Protein 4TWB (pdb70)

Nearest PDB structures (foldseek):
  4twb-assembly3_E  TM=1.004E+00  e=1.117E-54  Saccharolobus solfataricus
  8dbe-assembly1_A  TM=9.264E-01  e=9.632E-23  Homo sapiens
  8dbo-assembly1_A  TM=9.271E-01  e=1.019E-22  Homo sapiens
  3efh-assembly1_A  TM=9.025E-01  e=4.355E-23  Homo sapiens
  7yk1-assembly1_D  TM=9.243E-01  e=9.845E-22  Homo sapiens

Foldseek 3Di:
DAEEEFPDDLCLSVVLCVVVVHHYFYWDWDADPVRAIDTDRPDQQQAHAYEYEQEQFPVNVRSLVSVLVNLLVNVVSHYNAYEYEHAHHPLLVQQDCPDPPDDSVLLVSQVSCVVSGHAEYEYEPRVDVVSNVSHDHHYFYFDLLVLVLVVCVVPFDFEEEEELEPSCQVSSCVNCVVNVHHYDYDYDDVVLVLAQGAYEYEDAEQECCVSVLVVLVSCVVSHHPAYAYEHAYYNYYDCRVVSCVVSGHDAYYYERSDDDDPVDHHYHDCSVRSSVRD/DAEEEFPDDLCLSVVLCVVVVHHYFYWDWDADPVRAIDTDRPDQQQAHAYEYEQEQFPVNVRSLVSVLVVLLVNVVRHYNAYEYEHAHHPLLVQQDPPDPPDDSVLLVSQVSCVVSGHAEYEYEPRVDVVSNVSHDHHYFYFDLLVLVLVVCVVPFDFEEEEELEPSCQVSSCVNCVVNVHHYDYDYDDVVLVLAQGAYEYEDAEQECCVSVLVVLVSCVVSHHPAYAYEHAYYNYYDCRVVSCVVSGHDAYEYESSDDDDPVDHHYHDCSVRRSVRD/DAEEEFPDDLCLSVVLCVVVVHHYFYWDWDADPVRAIDTDRPDQQQEHAYEYEQEQFPVNVRSLVSVLVNLLVNVVSHYNAAEYEHAHHPLLVQQDCPDPPDDSVLLVSQVSCVVSGHAEYEYEPRVDVVSNVSHDHHYFYFDLLVLVLVVCVVPFDFEEEEELEPSCQVSSCVNCVVNVHHYDYDYDDVVLVLAQGAYEYEDAEQECCVSVLVVLVSCVVSHHPAYAYEHAYYNYYDCRVVSCVVSGHDAYEYESSDDDDPVDHHYHDCSVRRSVRD/DAEEEFPDALCLSVVLCVVVVHHYFYWDWDADPVRAIDTDRPDQQQAHAYEYEQAQFPVNVRSLVSVLVNLLVNVVSHYNAYEYEHAHHPLLVQQDCPDPPDDSVLLVSQVSCVVSGHQEYEYEPRLDVVSNVSHDHHYFYFYLLVLVLVVCVVPFDFEEEEELEPSCQVSSCSNCVVNVHHYDYDYDDVVLVLAQGAYEYEDAEQECCVSVLVVLVSNVVSHHPAYAYEHAYYNYYDCRVVSCVVSGHDAYYYERSDDDDPVDHHYHDCSVRSSVRD/DAEEEFPDDLCLSVVLCVVVVHHYFYWDWDADPVRAIDTDRPDQQQAHAYEYEQAQFPVNVNSLVSVLVNLLVNVVRHYNAYEYEHAHHPLLVQQDCPDPPDDSVLLVSQVSCVVSGHAEYEYEPRVDVVSNVSHDHHYFYFDLLVLVLVVCVVPFDFEEEEELEPSCQVSSCVNCVVNVHHYDYDYDDVVLVLAQGAYEYEDAEQECCVSVLVVLVSCVVSHHPAYAYEHAYYNYYDCRVVSCVVSGHDAYEYERSDDDDPVDHHYHDCSVRSSVRD/DAEEEFPDALCLSVVLCVVVVHHYFYWDWDADPVRAIDTDRPDQQQAAAYEYEQEQFPVNVNSLVSVLVVLLVNVVRHYNAYEYEHAHHPLLVQQDCPDPPDDSVLLVSQVSNVVSGHAEYEYEPRVDVVSNVSHDHHYFYFYLLVLVLVVCVVPFDFEEEEELEPSCQVSSVVNCVVNVHHYDYDYDDVVLVLAQGAYEYEDAEAECCVSVLVVLVSCVVSHHPAYAYEHAYYNYYDCRVVVCVVSGHDAYYYERSDDDDPVDHHYHDCSVRSSVRD

InterPro domains:
  IPR000836 Phosphoribosyltransferase domain [PF00156] (147-247)
  IPR000836 Phosphoribosyltransferase domain [cd06223] (147-260)
  IPR005946 Ribose-phosphate pyrophosphokinase [PTHR10210] (2-288)
  IPR005946 Ribose-phosphate pyrophosphokinase [TIGR01251] (1-288)
  IPR029057 Phosphoribosyltransferase-like [G3DSA:3.40.50.2020] (1-147)
  IPR029057 Phosphoribosyltransferase-like [G3DSA:3.40.50.2020] (148-282)
  IPR029057 Phosphoribosyltransferase-like [SSF53271] (66-280)
  IPR029099 Ribose-phosphate pyrophosphokinase, N-terminal domain [PF13793] (1-117)
  IPR037514 Ribose-phosphate pyrophosphokinase, archaea [MF_00583_A] (2-286)

Radius of gyration: 40.41 Å; Cα contacts (8 Å, |Δi|>4): 3859; chains: 6; bounding box: 93×100×113 Å

CATH classification: 3.40.50.2020 (+1 more: 3.40.50.2020)

B-factor: mean 56.3, std 24.93, range [14.75, 177.49]

Structure (mmCIF, N/CA/C/O backbone):
data_4TWB
#
_entry.id   4TWB
#
_cell.length_a   80.217
_cell.length_b   92.846
_cell.length_c   138.338
_cell.angle_alpha   90.00
_cell.angle_beta   90.91
_cell.angle_gamma   90.00
#
_symmetry.space_group_name_H-M   'P 1 21 1'
#
loop_
_entity.id
_entity.type
_entity.pdbx_description
1 polymer 'Ribose-phosphate pyrophosphokinase'
2 non-polymer 'ADENOSINE MONOPHOSPHATE'
3 non-polymer 'SULFATE ION'
4 water water
#
loop_
_atom_site.group_PDB
_atom_site.id
_atom_site.type_symbol
_atom_site.label_atom_id
_atom_site.label_alt_id
_atom_site.label_comp_id
_atom_site.label_asym_id
_atom_site.label_entity_id
_atom_site.label_seq_id
_atom_site.pdbx_PDB_ins_code
_atom_site.Cartn_x
_atom_site.Cartn_y
_atom_site.Cartn_z
_atom_site.occupancy
_atom_site.B_iso_or_equiv
_atom_site.auth_seq_id
_atom_site.auth_comp_id
_atom_site.auth_asym_id
_atom_site.auth_atom_id
_atom_site.pdbx_PDB_model_num
ATOM 1 N N . MET A 1 1 ? 11.415 0.624 56.550 1.00 55.60 1 MET A N 1
ATOM 2 C CA . MET A 1 1 ? 12.148 1.606 55.754 1.00 61.19 1 MET A CA 1
ATOM 3 C C . MET A 1 1 ? 12.119 2.986 56.383 1.00 62.85 1 MET A C 1
ATOM 4 O O . MET A 1 1 ? 11.065 3.441 56.830 1.00 61.29 1 MET A O 1
ATOM 9 N N . ILE A 1 2 ? 13.275 3.651 56.407 1.00 61.69 2 ILE A N 1
ATOM 10 C CA . ILE A 1 2 ? 13.329 5.058 56.805 1.00 58.89 2 ILE A CA 1
ATOM 11 C C . ILE A 1 2 ? 14.297 5.861 55.945 1.00 52.65 2 ILE A C 1
ATOM 12 O O . ILE A 1 2 ? 15.193 5.311 55.299 1.00 52.02 2 ILE A O 1
ATOM 17 N N . ILE A 1 3 ? 14.095 7.171 55.946 1.00 47.07 3 ILE A N 1
ATOM 18 C CA . ILE A 1 3 ? 14.915 8.076 55.170 1.00 49.45 3 ILE A CA 1
ATOM 19 C C . ILE A 1 3 ? 15.811 8.826 56.128 1.00 56.00 3 ILE A C 1
ATOM 20 O O . ILE A 1 3 ? 15.331 9.432 57.090 1.00 53.59 3 ILE A O 1
ATOM 25 N N . ILE A 1 4 ? 17.113 8.787 55.873 1.00 56.36 4 ILE A N 1
ATOM 26 C CA . ILE A 1 4 ? 18.035 9.597 56.646 1.00 50.02 4 ILE A CA 1
ATOM 27 C C . ILE A 1 4 ? 18.554 10.706 55.776 1.00 34.72 4 ILE A C 1
ATOM 28 O O . ILE A 1 4 ? 19.162 10.445 54.749 1.00 41.02 4 ILE A O 1
ATOM 33 N N . GLY A 1 5 ? 18.314 11.942 56.198 1.00 40.00 5 GLY A N 1
ATOM 34 C CA . GLY A 1 5 ? 18.829 13.101 55.497 1.00 38.07 5 GLY A CA 1
ATOM 35 C C . GLY A 1 5 ? 20.219 13.502 55.950 1.00 47.09 5 GLY A C 1
ATOM 36 O O . GLY A 1 5 ? 20.434 13.848 57.115 1.00 54.77 5 GLY A O 1
ATOM 37 N N . GLY A 1 6 ? 21.171 13.466 55.027 1.00 37.49 6 GLY A N 1
ATOM 38 C CA . GLY A 1 6 ? 22.533 13.855 55.339 1.00 40.09 6 GLY A CA 1
ATOM 39 C C . GLY A 1 6 ? 22.690 15.342 55.574 1.00 45.39 6 GLY A C 1
ATOM 40 O O . GLY A 1 6 ? 21.716 16.060 55.804 1.00 38.82 6 GLY A O 1
ATOM 41 N N . SER A 1 7 ? 23.935 15.798 55.516 1.00 41.10 7 SER A N 1
ATOM 42 C CA . SER A 1 7 ? 24.266 17.203 55.704 1.00 34.63 7 SER A CA 1
ATOM 43 C C . SER A 1 7 ? 23.960 18.050 54.480 1.00 37.80 7 SER A C 1
ATOM 44 O O . SER A 1 7 ? 23.980 19.285 54.549 1.00 47.40 7 SER A O 1
ATOM 47 N N . ALA A 1 8 ? 23.709 17.379 53.356 1.00 38.84 8 ALA A N 1
ATOM 48 C CA . ALA A 1 8 ? 23.452 18.052 52.081 1.00 39.75 8 ALA A CA 1
ATOM 49 C C . ALA A 1 8 ? 22.325 17.377 51.296 1.00 42.90 8 ALA A C 1
ATOM 50 O O . ALA A 1 8 ? 22.542 16.549 50.414 1.00 42.20 8 ALA A O 1
ATOM 52 N N . THR A 1 9 ? 21.106 17.731 51.660 1.00 41.35 9 THR A N 1
ATOM 53 C CA . THR A 1 9 ? 19.922 17.328 50.941 1.00 39.20 9 THR A CA 1
ATOM 54 C C . THR A 1 9 ? 19.405 18.677 50.505 1.00 58.87 9 THR A C 1
ATOM 55 O O . THR A 1 9 ? 19.648 19.676 51.194 1.00 82.16 9 THR A O 1
ATOM 59 N N . ASN A 1 10 ? 18.721 18.761 49.372 1.00 39.99 10 ASN A N 1
ATOM 60 C CA . ASN A 1 10 ? 18.228 20.084 48.990 1.00 44.29 10 ASN A CA 1
ATOM 61 C C . ASN A 1 10 ? 16.718 20.132 49.091 1.00 53.03 10 ASN A C 1
ATOM 62 O O . ASN A 1 10 ? 16.026 20.642 48.217 1.00 58.49 10 ASN A O 1
ATOM 67 N N . GLY A 1 11 ? 16.222 19.582 50.191 1.00 57.65 11 GLY A N 1
ATOM 68 C CA . GLY A 1 11 ? 14.801 19.419 50.398 1.00 41.91 11 GLY A CA 1
ATOM 69 C C . GLY A 1 11 ? 14.389 18.040 49.937 1.00 43.32 11 GLY A C 1
ATOM 70 O O . GLY A 1 11 ? 13.274 17.595 50.199 1.00 54.12 11 GLY A O 1
ATOM 71 N N . ILE A 1 12 ? 15.297 17.358 49.251 1.00 34.93 12 ILE A N 1
ATOM 72 C CA . ILE A 1 12 ? 14.959 16.082 48.637 1.00 41.07 12 ILE A CA 1
ATOM 73 C C . ILE A 1 12 ? 14.572 15.016 49.659 1.00 47.78 12 ILE A C 1
ATOM 74 O O . ILE A 1 12 ? 13.666 14.215 49.410 1.00 48.77 12 ILE A O 1
ATOM 79 N N . ASP A 1 13 ? 15.254 15.007 50.803 1.00 41.42 13 ASP A N 1
ATOM 80 C CA . ASP A 1 13 ? 14.928 14.064 51.871 1.00 46.68 13 ASP A CA 1
ATOM 81 C C . ASP A 1 13 ? 13.502 14.296 52.396 1.00 48.87 13 ASP A C 1
ATOM 82 O O . ASP A 1 13 ? 12.745 13.351 52.605 1.00 42.94 13 ASP A O 1
ATOM 87 N N . GLU A 1 14 ? 13.137 15.560 52.586 1.00 41.92 14 GLU A N 1
ATOM 88 C CA . GLU A 1 14 ? 11.821 15.904 53.100 1.00 45.11 14 GLU A CA 1
ATOM 89 C C . GLU A 1 14 ? 10.699 15.600 52.126 1.00 55.86 14 GLU A C 1
ATOM 90 O O . GLU A 1 14 ? 9.672 15.041 52.507 1.00 54.02 14 GLU A O 1
ATOM 96 N N . SER A 1 15 ? 10.881 15.972 50.867 1.00 46.46 15 SER A N 1
ATOM 97 C CA . SER A 1 15 ? 9.821 15.715 49.904 1.00 57.86 15 SER A CA 1
ATOM 98 C C . SER A 1 15 ? 9.739 14.223 49.535 1.00 48.57 15 SER A C 1
ATOM 99 O O . SER A 1 15 ? 8.659 13.717 49.243 1.00 52.60 15 SER A O 1
ATOM 102 N N . LEU A 1 16 ? 10.859 13.510 49.590 1.00 38.80 16 LEU A N 1
ATOM 103 C CA . LEU A 1 16 ? 10.805 12.060 49.419 1.00 45.53 16 LEU A CA 1
ATOM 104 C C . LEU A 1 16 ? 10.045 11.387 50.568 1.00 53.09 16 LEU A C 1
ATOM 105 O O . LEU A 1 16 ? 9.459 10.313 50.402 1.00 50.30 16 LEU A O 1
ATOM 110 N N . SER A 1 17 ? 10.074 12.020 51.736 1.00 44.10 17 SER A N 1
ATOM 111 C CA . SER A 1 17 ? 9.353 11.508 52.895 1.00 52.14 17 SER A CA 1
ATOM 112 C C . SER A 1 17 ? 7.841 11.592 52.685 1.00 54.01 17 SER A C 1
ATOM 113 O O . SER A 1 17 ? 7.118 10.641 52.965 1.00 56.85 17 SER A O 1
ATOM 116 N N . LYS A 1 18 ? 7.366 12.739 52.205 1.00 44.99 18 LYS A N 1
ATOM 117 C CA . LYS A 1 18 ? 5.958 12.901 51.859 1.00 51.32 18 LYS A CA 1
ATOM 118 C C . LYS A 1 18 ? 5.558 11.914 50.767 1.00 50.45 18 LYS A C 1
ATOM 119 O O . LYS A 1 18 ? 4.678 11.080 50.962 1.00 54.44 18 LYS A O 1
ATOM 125 N N . ILE A 1 19 ? 6.231 12.005 49.627 1.00 40.87 19 ILE A N 1
ATOM 126 C CA . ILE A 1 19 ? 5.935 11.175 48.462 1.00 40.45 19 ILE A CA 1
ATOM 127 C C . ILE A 1 19 ? 5.857 9.682 48.751 1.00 46.20 19 ILE A C 1
ATOM 128 O O . ILE A 1 19 ? 4.982 8.989 48.223 1.00 61.25 19 ILE A O 1
ATOM 133 N N . LEU A 1 20 ? 6.767 9.175 49.573 1.00 46.09 20 LEU A N 1
ATOM 134 C CA . LEU A 1 20 ? 6.813 7.741 49.823 1.00 47.03 20 LEU A CA 1
ATOM 135 C C . LEU A 1 20 ? 6.099 7.374 51.112 1.00 52.18 20 LEU A C 1
ATOM 136 O O . LEU A 1 20 ? 5.879 6.192 51.391 1.00 49.98 20 LEU A O 1
ATOM 141 N N . SER A 1 21 ? 5.740 8.397 51.887 1.00 55.93 21 SER A N 1
ATOM 142 C CA . SER A 1 21 ? 5.218 8.213 53.244 1.00 62.56 21 SER A CA 1
ATOM 143 C C . SER A 1 21 ? 6.091 7.256 54.059 1.00 59.56 21 SER A C 1
ATOM 144 O O . SER A 1 21 ? 5.672 6.170 54.469 1.00 66.10 21 SER A O 1
ATOM 147 N N . ILE A 1 22 ? 7.329 7.685 54.246 1.00 58.19 22 ILE A N 1
ATOM 148 C CA . ILE A 1 22 ? 8.316 6.983 55.043 1.00 50.30 22 ILE A CA 1
ATOM 149 C C . ILE A 1 22 ? 8.794 8.007 56.067 1.00 55.73 22 ILE A C 1
ATOM 150 O O . ILE A 1 22 ? 8.863 9.204 55.769 1.00 53.80 22 ILE A O 1
ATOM 155 N N . PRO A 1 23 ? 9.102 7.553 57.284 1.00 54.56 23 PRO A N 1
ATOM 156 C CA . PRO A 1 23 ? 9.532 8.487 58.332 1.00 54.77 23 PRO A CA 1
ATOM 157 C C . PRO A 1 23 ? 10.905 9.098 58.031 1.00 53.10 23 PRO A C 1
ATOM 158 O O . PRO A 1 23 ? 11.783 8.410 57.498 1.00 45.86 23 PRO A O 1
ATOM 162 N N . LEU A 1 24 ? 11.083 10.370 58.373 1.00 47.04 24 LEU A N 1
ATOM 163 C CA . LEU A 1 24 ? 12.325 11.069 58.082 1.00 49.89 24 LEU A CA 1
ATOM 164 C C . LEU A 1 24 ? 13.174 11.337 59.329 1.00 67.13 24 LEU A C 1
ATOM 165 O O . LEU A 1 24 ? 12.726 11.988 60.282 1.00 57.58 24 LEU A O 1
ATOM 170 N N . VAL A 1 25 ? 14.412 10.849 59.297 1.00 61.16 25 VAL A N 1
ATOM 171 C CA . VAL A 1 25 ? 15.375 11.073 60.371 1.00 51.92 25 VAL A CA 1
ATOM 172 C C . VAL A 1 25 ? 16.541 11.921 59.869 1.00 52.87 25 VAL A C 1
ATOM 173 O O . VAL A 1 25 ? 17.258 11.518 58.952 1.00 54.67 25 VAL A O 1
ATOM 177 N N . LYS A 1 26 ? 16.731 13.095 60.465 1.00 47.94 26 LYS A N 1
ATOM 178 C CA . LYS A 1 26 ? 17.816 13.992 60.050 1.00 48.83 26 LYS A CA 1
ATOM 179 C C . LYS A 1 26 ? 19.133 13.781 60.813 1.00 55.97 26 LYS A C 1
ATOM 180 O O . LYS A 1 26 ? 19.154 13.745 62.049 1.00 55.21 26 LYS A O 1
ATOM 186 N N . VAL A 1 27 ? 20.228 13.649 60.064 1.00 61.48 27 VAL A N 1
ATOM 187 C CA . VAL A 1 27 ? 21.572 13.537 60.643 1.00 45.73 27 VAL A CA 1
ATOM 188 C C . VAL A 1 27 ? 22.016 14.840 61.323 1.00 48.67 27 VAL A C 1
ATOM 189 O O . VAL A 1 27 ? 21.923 15.927 60.753 1.00 45.63 27 VAL A O 1
ATOM 193 N N . GLU A 1 28 ? 22.488 14.723 62.555 1.00 51.08 28 GLU A N 1
ATOM 194 C CA . GLU A 1 28 ? 23.043 15.870 63.263 1.00 56.25 28 GLU A CA 1
ATOM 195 C C . GLU A 1 28 ? 24.445 16.126 62.716 1.00 54.18 28 GLU A C 1
ATOM 196 O O . GLU A 1 28 ? 25.275 15.209 62.625 1.00 36.32 28 GLU A O 1
ATOM 202 N N . ASN A 1 29 ? 24.713 17.364 62.326 1.00 43.30 29 ASN A N 1
ATOM 203 C CA . ASN A 1 29 ? 26.006 17.651 61.736 1.00 35.62 29 ASN A CA 1
ATOM 204 C C . ASN A 1 29 ? 26.457 19.085 61.983 1.00 47.63 29 ASN A C 1
ATOM 205 O O . ASN A 1 29 ? 25.684 20.027 61.802 1.00 53.26 29 ASN A O 1
ATOM 210 N N . LYS A 1 30 ? 27.704 19.241 62.428 1.00 49.79 30 LYS A N 1
ATOM 211 C CA . LYS A 1 30 ? 28.288 20.564 62.646 1.00 50.68 30 LYS A CA 1
ATOM 212 C C . LYS A 1 30 ? 29.747 20.573 62.220 1.00 46.99 30 LYS A C 1
ATOM 213 O O . LYS A 1 30 ? 30.324 19.525 61.929 1.00 46.46 30 LYS A O 1
ATOM 219 N N . ILE A 1 31 ? 30.331 21.764 62.176 1.00 36.40 31 ILE A N 1
ATOM 220 C CA . ILE A 1 31 ? 31.736 21.920 61.838 1.00 37.56 31 ILE A CA 1
ATOM 221 C C . ILE A 1 31 ? 32.545 22.322 63.063 1.00 48.73 31 ILE A C 1
ATOM 222 O O . ILE A 1 31 ? 32.316 23.389 63.643 1.00 52.78 31 ILE A O 1
ATOM 227 N N . PHE A 1 32 ? 33.492 21.475 63.459 1.00 43.36 32 PHE A N 1
ATOM 228 C CA . PHE A 1 32 ? 34.435 21.837 64.520 1.00 39.52 32 PHE A CA 1
ATOM 229 C C . PHE A 1 32 ? 35.236 23.078 64.139 1.00 44.74 32 PHE A C 1
ATOM 230 O O . PHE A 1 32 ? 35.363 23.408 62.966 1.00 49.47 32 PHE A O 1
ATOM 238 N N . PRO A 1 33 ? 35.796 23.769 65.133 1.00 53.38 33 PRO A N 1
ATOM 239 C CA . PRO A 1 33 ? 36.659 24.925 64.841 1.00 43.63 33 PRO A CA 1
ATOM 240 C C . PRO A 1 33 ? 37.848 24.534 63.950 1.00 43.11 33 PRO A C 1
ATOM 241 O O . PRO A 1 33 ? 38.273 25.333 63.118 1.00 37.55 33 PRO A O 1
ATOM 245 N N . ASP A 1 34 ? 38.376 23.326 64.160 1.00 49.17 34 ASP A N 1
ATOM 246 C CA . ASP A 1 34 ? 39.311 22.664 63.244 1.00 42.03 34 ASP A CA 1
ATOM 247 C C . ASP A 1 34 ? 39.043 22.959 61.776 1.00 59.84 34 ASP A C 1
ATOM 248 O O . ASP A 1 34 ? 39.948 23.327 61.021 1.00 53.54 34 ASP A O 1
ATOM 253 N N . GLY A 1 35 ? 37.785 22.740 61.387 1.00 45.23 35 GLY A N 1
ATOM 254 C CA . GLY A 1 35 ? 37.364 22.645 60.000 1.00 45.59 35 GLY A CA 1
ATOM 255 C C . GLY A 1 35 ? 36.704 21.293 59.754 1.00 46.30 35 GLY A C 1
ATOM 256 O O . GLY A 1 35 ? 35.978 21.101 58.772 1.00 42.64 35 GLY A O 1
ATOM 257 N N . GLU A 1 36 ? 36.959 20.357 60.664 1.00 39.14 36 GLU A N 1
ATOM 258 C CA . GLU A 1 36 ? 36.495 18.983 60.522 1.00 40.52 36 GLU A CA 1
ATOM 259 C C . GLU A 1 36 ? 34.990 18.834 60.733 1.00 44.41 36 GLU A C 1
ATOM 260 O O . GLU A 1 36 ? 34.330 19.686 61.338 1.00 39.70 36 GLU A O 1
ATOM 266 N N . SER A 1 37 ? 34.454 17.730 60.230 1.00 44.62 37 SER A N 1
ATOM 267 C CA . SER A 1 37 ? 33.024 17.493 60.302 1.00 33.54 37 SER A CA 1
ATOM 268 C C . SER A 1 37 ? 32.637 16.640 61.490 1.00 36.18 37 SER A C 1
ATOM 269 O O . SER A 1 37 ? 33.315 15.662 61.809 1.00 36.41 37 SER A O 1
ATOM 272 N N . TYR A 1 38 ? 31.540 17.029 62.135 1.00 38.25 38 TYR A N 1
ATOM 273 C CA . TYR A 1 38 ? 30.913 16.231 63.181 1.00 41.68 38 TYR A CA 1
ATOM 274 C C . TYR A 1 38 ? 29.661 15.563 62.625 1.00 40.31 38 TYR A C 1
ATOM 275 O O . TYR A 1 38 ? 28.848 16.202 61.966 1.00 36.71 38 TYR A O 1
ATOM 284 N N . ILE A 1 39 ? 29.503 14.277 62.916 1.00 38.87 39 ILE A N 1
ATOM 285 C CA . ILE A 1 39 ? 28.428 13.482 62.340 1.00 35.74 39 ILE A CA 1
ATOM 286 C C . ILE A 1 39 ? 27.789 12.565 63.380 1.00 45.11 39 ILE A C 1
ATOM 287 O O . ILE A 1 39 ? 28.467 11.735 63.978 1.00 35.58 39 ILE A O 1
ATOM 292 N N . ARG A 1 40 ? 26.482 12.710 63.581 1.00 49.35 40 ARG A N 1
ATOM 293 C CA . ARG A 1 40 ? 25.738 11.834 64.486 1.00 44.97 40 ARG A CA 1
ATOM 294 C C . ARG A 1 40 ? 24.383 11.381 63.909 1.00 55.85 40 ARG A C 1
ATOM 295 O O . ARG A 1 40 ? 23.587 12.201 63.454 1.00 59.40 40 ARG A O 1
ATOM 303 N N . VAL A 1 41 ? 24.118 10.078 63.951 1.00 53.77 41 VAL A N 1
ATOM 304 C CA . VAL A 1 41 ? 22.865 9.516 63.444 1.00 53.34 41 VAL A CA 1
ATOM 305 C C . VAL A 1 41 ? 21.881 9.246 64.583 1.00 74.12 41 VAL A C 1
ATOM 306 O O . VAL A 1 41 ? 21.980 8.219 65.261 1.00 72.53 41 VAL A O 1
ATOM 310 N N . PRO A 1 42 ? 20.897 10.148 64.759 1.00 84.61 42 PRO A N 1
ATOM 311 C CA . PRO A 1 42 ? 20.211 10.404 66.038 1.00 95.54 42 PRO A CA 1
ATOM 312 C C . PRO A 1 42 ? 19.122 9.417 66.453 1.00 91.97 42 PRO A C 1
ATOM 313 O O . PRO A 1 42 ? 18.503 9.633 67.501 1.00 87.60 42 PRO A O 1
ATOM 317 N N . SER A 1 43 ? 18.884 8.369 65.671 1.00 77.90 43 SER A N 1
ATOM 318 C CA . SER A 1 43 ? 17.833 7.419 66.038 1.00 101.11 43 SER A CA 1
ATOM 319 C C . SER A 1 43 ? 18.352 6.007 66.233 1.00 84.66 43 SER A C 1
ATOM 320 O O . SER A 1 43 ? 19.559 5.749 66.160 1.00 73.88 43 SER A O 1
ATOM 323 N N . SER A 1 44 ? 17.414 5.106 66.509 1.00 70.41 44 SER A N 1
ATOM 324 C CA . SER A 1 44 ? 17.666 3.686 66.394 1.00 79.91 44 SER A CA 1
ATOM 325 C C . SER A 1 44 ? 17.370 3.311 64.947 1.00 77.06 44 SER A C 1
ATOM 326 O O . SER A 1 44 ? 16.591 3.979 64.259 1.00 59.79 44 SER A O 1
ATOM 329 N N . ILE A 1 45 ? 18.000 2.236 64.495 1.00 67.52 45 ILE A N 1
ATOM 330 C CA . ILE A 1 45 ? 17.940 1.825 63.108 1.00 53.02 45 ILE A CA 1
ATOM 331 C C . ILE A 1 45 ? 18.082 0.322 63.091 1.00 66.46 45 ILE A C 1
ATOM 332 O O . ILE A 1 45 ? 17.846 -0.321 62.076 1.00 67.75 45 ILE A O 1
ATOM 337 N N . ARG A 1 46 ? 18.466 -0.222 64.243 1.00 70.18 46 ARG A N 1
ATOM 338 C CA . ARG A 1 46 ? 18.835 -1.632 64.392 1.00 76.16 46 ARG A CA 1
ATOM 339 C C . ARG A 1 46 ? 18.612 -2.518 63.152 1.00 82.21 46 ARG A C 1
ATOM 340 O O . ARG A 1 46 ? 19.575 -3.049 62.600 1.00 88.01 46 ARG A O 1
ATOM 348 N N . ASP A 1 47 ? 17.372 -2.687 62.701 1.00 56.51 47 ASP A N 1
ATOM 349 C CA . ASP A 1 47 ? 17.159 -3.560 61.540 1.00 72.45 47 ASP A CA 1
ATOM 350 C C . ASP A 1 47 ? 16.419 -2.918 60.363 1.00 78.38 47 ASP A C 1
ATOM 351 O O . ASP A 1 47 ? 15.914 -3.612 59.474 1.00 66.24 47 ASP A O 1
ATOM 356 N N . GLU A 1 48 ? 16.396 -1.590 60.357 1.00 66.86 48 GLU A N 1
ATOM 357 C CA . GLU A 1 48 ? 15.730 -0.816 59.321 1.00 62.20 48 GLU A CA 1
ATOM 358 C C . GLU A 1 48 ? 16.438 -0.880 57.954 1.00 65.73 48 GLU A C 1
ATOM 359 O O . GLU A 1 48 ? 17.648 -1.122 57.869 1.00 59.04 48 GLU A O 1
ATOM 365 N N . GLU A 1 49 ? 15.666 -0.683 56.885 1.00 60.44 49 GLU A N 1
ATOM 366 C CA . GLU A 1 49 ? 16.229 -0.430 55.563 1.00 50.44 49 GLU A CA 1
ATOM 367 C C . GLU A 1 49 ? 16.338 1.077 55.404 1.00 59.71 49 GLU A C 1
ATOM 368 O O . GLU A 1 49 ? 15.368 1.811 55.612 1.00 53.33 49 GLU A O 1
ATOM 374 N N . VAL A 1 50 ? 17.519 1.555 55.047 1.00 52.10 50 VAL A N 1
ATOM 375 C CA . VAL A 1 50 ? 17.740 2.993 55.039 1.00 44.21 50 VAL A CA 1
ATOM 376 C C . VAL A 1 50 ? 17.827 3.598 53.637 1.00 42.85 50 VAL A C 1
ATOM 377 O O . VAL A 1 50 ? 18.355 2.999 52.695 1.00 44.19 50 VAL A O 1
ATOM 381 N N . LEU A 1 51 ? 17.271 4.793 53.512 1.00 42.16 51 LEU A N 1
ATOM 382 C CA . LEU A 1 51 ? 17.434 5.587 52.310 1.00 44.31 51 LEU A CA 1
ATOM 383 C C . LEU A 1 51 ? 18.185 6.834 52.719 1.00 45.17 51 LEU A C 1
ATOM 384 O O . LEU A 1 51 ? 17.598 7.750 53.299 1.00 42.03 51 LEU A O 1
ATOM 389 N N . LEU A 1 52 ? 19.484 6.852 52.429 1.00 37.69 52 LEU A N 1
ATOM 390 C CA . LEU A 1 52 ? 20.326 7.988 52.757 1.00 36.06 52 LEU A CA 1
ATOM 391 C C . LEU A 1 52 ? 20.263 8.999 51.615 1.00 34.29 52 LEU A C 1
ATOM 392 O O . LEU A 1 52 ? 20.511 8.654 50.461 1.00 40.55 52 LEU A O 1
ATOM 397 N N . VAL A 1 53 ? 19.920 10.240 51.930 1.00 28.14 53 VAL A N 1
ATOM 398 C CA . VAL A 1 53 ? 20.017 11.319 50.968 1.00 29.82 53 VAL A CA 1
ATOM 399 C C . VAL A 1 53 ? 21.210 12.227 51.273 1.00 35.56 53 VAL A C 1
ATOM 400 O O . VAL A 1 53 ? 21.206 12.946 52.269 1.00 34.98 53 VAL A O 1
ATOM 404 N N . GLN A 1 54 ? 22.228 12.165 50.415 1.00 27.64 54 GLN A N 1
ATOM 405 C CA . GLN A 1 54 ? 23.417 13.013 50.508 1.00 35.14 54 GLN A CA 1
ATOM 406 C C . GLN A 1 54 ? 23.835 13.424 49.115 1.00 33.57 54 GLN A C 1
ATOM 407 O O . GLN A 1 54 ? 24.300 12.593 48.346 1.00 31.74 54 GLN A O 1
ATOM 413 N N . THR A 1 55 ? 23.689 14.695 48.777 1.00 34.39 55 THR A N 1
ATOM 414 C CA . THR A 1 55 ? 24.218 15.151 47.506 1.00 39.85 55 THR A CA 1
ATOM 415 C C . THR A 1 55 ? 25.643 15.586 47.750 1.00 36.34 55 THR A C 1
ATOM 416 O O . THR A 1 55 ? 26.017 15.844 48.884 1.00 37.93 55 THR A O 1
ATOM 420 N N . THR A 1 56 ? 26.446 15.655 46.696 1.00 33.38 56 THR A N 1
ATOM 421 C CA . THR A 1 56 ? 27.846 16.004 46.863 1.00 30.86 56 THR A CA 1
ATOM 422 C C . THR A 1 56 ? 28.255 17.214 46.035 1.00 35.49 56 THR A C 1
ATOM 423 O O . THR A 1 56 ? 29.375 17.273 45.529 1.00 36.25 56 THR A O 1
ATOM 427 N N . ASP A 1 57 ? 27.349 18.185 45.916 1.00 34.09 57 ASP A N 1
ATOM 428 C CA . ASP A 1 57 ? 27.692 19.490 45.344 1.00 35.56 57 ASP A CA 1
ATOM 429 C C . ASP A 1 57 ? 28.703 20.248 46.223 1.00 43.76 57 ASP A C 1
ATOM 430 O O . ASP A 1 57 ? 29.119 19.746 47.266 1.00 41.71 57 ASP A O 1
ATOM 435 N N . TYR A 1 58 ? 29.089 21.455 45.812 1.00 42.56 58 TYR A N 1
ATOM 436 C CA . TYR A 1 58 ? 30.087 22.219 46.566 1.00 40.11 58 TYR A CA 1
ATOM 437 C C . TYR A 1 58 ? 29.677 22.459 48.023 1.00 40.18 58 TYR A C 1
ATOM 438 O O . TYR A 1 58 ? 28.570 22.924 48.288 1.00 38.70 58 TYR A O 1
ATOM 447 N N . PRO A 1 59 ? 30.579 22.158 48.974 1.00 41.47 59 PRO A N 1
ATOM 448 C CA . PRO A 1 59 ? 31.944 21.655 48.786 1.00 35.70 59 PRO A CA 1
ATOM 449 C C . PRO A 1 59 ? 31.982 20.141 48.593 1.00 42.44 59 PRO A C 1
ATOM 450 O O . PRO A 1 59 ? 31.573 19.390 49.490 1.00 35.47 59 PRO A O 1
ATOM 454 N N . GLN A 1 60 ? 32.492 19.698 47.447 1.00 34.87 60 GLN A N 1
ATOM 455 C CA . GLN A 1 60 ? 32.438 18.284 47.082 1.00 31.26 60 GLN A CA 1
ATOM 456 C C . GLN A 1 60 ? 33.216 17.397 48.057 1.00 39.43 60 GLN A C 1
ATOM 457 O O . GLN A 1 60 ? 32.753 16.324 48.445 1.00 30.39 60 GLN A O 1
ATOM 463 N N . ASP A 1 61 ? 34.400 17.842 48.455 1.00 35.29 61 ASP A N 1
ATOM 464 C CA . ASP A 1 61 ? 35.263 16.994 49.253 1.00 28.12 61 ASP A CA 1
ATOM 465 C C . ASP A 1 61 ? 34.696 16.762 50.646 1.00 32.75 61 ASP A C 1
ATOM 466 O O . ASP A 1 61 ? 34.621 15.614 51.123 1.00 33.40 61 ASP A O 1
ATOM 471 N N . LYS A 1 62 ? 34.273 17.840 51.293 1.00 29.77 62 LYS A N 1
ATOM 472 C CA . LYS A 1 62 ? 33.628 17.700 52.595 1.00 36.68 62 LYS A CA 1
ATOM 473 C C . LYS A 1 62 ? 32.355 16.852 52.501 1.00 35.73 62 LYS A C 1
ATOM 474 O O . LYS A 1 62 ? 32.142 15.951 53.314 1.00 34.25 62 LYS A O 1
ATOM 480 N N . HIS A 1 63 ? 31.516 17.126 51.510 1.00 32.74 63 HIS A N 1
ATOM 481 C CA . HIS A 1 63 ? 30.280 16.368 51.378 1.00 33.83 63 HIS A CA 1
ATOM 482 C C . HIS A 1 63 ? 30.561 14.887 51.132 1.00 35.46 63 HIS A C 1
ATOM 483 O O . HIS A 1 63 ? 29.835 14.026 51.617 1.00 33.76 63 HIS A O 1
ATOM 490 N N . LEU A 1 64 ? 31.626 14.591 50.399 1.00 26.87 64 LEU A N 1
ATOM 491 C CA . LEU A 1 64 ? 31.988 13.208 50.150 1.00 31.47 64 LEU A CA 1
ATOM 492 C C . LEU A 1 64 ? 32.460 12.534 51.438 1.00 40.56 64 LEU A C 1
ATOM 493 O O . LEU A 1 64 ? 32.101 11.388 51.724 1.00 34.10 64 LEU A O 1
ATOM 498 N N . ILE A 1 65 ? 33.277 13.242 52.209 1.00 34.63 65 ILE A N 1
ATOM 499 C CA . ILE A 1 65 ? 33.803 12.641 53.415 1.00 34.68 65 ILE A CA 1
ATOM 500 C C . ILE A 1 65 ? 32.675 12.478 54.416 1.00 32.99 65 ILE A C 1
ATOM 501 O O . ILE A 1 65 ? 32.586 11.455 55.095 1.00 39.25 65 ILE A O 1
ATOM 506 N N . GLU A 1 66 ? 31.778 13.458 54.462 1.00 29.29 66 GLU A N 1
ATOM 507 C CA . GLU A 1 66 ? 30.571 13.335 55.279 1.00 28.01 66 GLU A CA 1
ATOM 508 C C . GLU A 1 66 ? 29.736 12.144 54.841 1.00 27.84 66 GLU A C 1
ATOM 509 O O . GLU A 1 66 ? 29.219 11.403 55.662 1.00 35.48 66 GLU A O 1
ATOM 515 N N . LEU A 1 67 ? 29.626 11.941 53.538 1.00 34.80 67 LEU A N 1
ATOM 516 C CA . LEU A 1 67 ? 28.914 10.774 53.028 1.00 32.72 67 LEU A CA 1
ATOM 517 C C . LEU A 1 67 ? 29.560 9.496 53.535 1.00 32.66 67 LEU A C 1
ATOM 518 O O . LEU A 1 67 ? 28.869 8.633 54.068 1.00 35.08 67 LEU A O 1
ATOM 523 N N . PHE A 1 68 ? 30.878 9.380 53.374 1.00 33.97 68 PHE A N 1
ATOM 524 C CA . PHE A 1 68 ? 31.611 8.206 53.850 1.00 34.65 68 PHE A CA 1
ATOM 525 C C . PHE A 1 68 ? 31.361 7.951 55.331 1.00 39.25 68 PHE A C 1
ATOM 526 O O . PHE A 1 68 ? 31.106 6.814 55.732 1.00 31.40 68 PHE A O 1
ATOM 534 N N . LEU A 1 69 ? 31.445 9.008 56.139 1.00 37.47 69 LEU A N 1
ATOM 535 C CA . LEU A 1 69 ? 31.288 8.887 57.591 1.00 34.57 69 LEU A CA 1
ATOM 536 C C . LEU A 1 69 ? 29.882 8.448 57.984 1.00 45.96 69 LEU A C 1
ATOM 537 O O . LEU A 1 69 ? 29.719 7.534 58.803 1.00 46.45 69 LEU A O 1
ATOM 542 N N . ILE A 1 70 ? 28.880 9.123 57.420 1.00 37.50 70 ILE A N 1
ATOM 543 C CA . ILE A 1 70 ? 27.488 8.798 57.675 1.00 36.28 70 ILE A CA 1
ATOM 544 C C . ILE A 1 70 ? 27.190 7.356 57.250 1.00 40.99 70 ILE A C 1
ATOM 545 O O . ILE A 1 70 ? 26.512 6.609 57.958 1.00 35.65 70 ILE A O 1
ATOM 550 N N . ALA A 1 71 ? 27.712 6.961 56.097 1.00 35.08 71 ALA A N 1
ATOM 551 C CA . ALA A 1 71 ? 27.466 5.625 55.588 1.00 33.52 71 ALA A CA 1
ATOM 552 C C . ALA A 1 71 ? 27.950 4.540 56.548 1.00 42.13 71 ALA A C 1
ATOM 553 O O . ALA A 1 71 ? 27.179 3.664 56.929 1.00 43.35 71 ALA A O 1
ATOM 555 N N . GLU A 1 72 ? 29.220 4.591 56.940 1.00 48.32 72 GLU A N 1
ATOM 556 C CA . GLU A 1 72 ? 29.752 3.609 57.892 1.00 47.00 72 GLU A CA 1
ATOM 557 C C . GLU A 1 72 ? 29.002 3.610 59.223 1.00 44.73 72 GLU A C 1
ATOM 558 O O . GLU A 1 72 ? 28.676 2.553 59.749 1.00 42.83 72 GLU A O 1
ATOM 564 N N . THR A 1 73 ? 28.724 4.792 59.757 1.00 34.31 73 THR A N 1
ATOM 565 C CA . THR A 1 73 ? 27.921 4.902 60.968 1.00 37.79 73 THR A CA 1
ATOM 566 C C . THR A 1 73 ? 26.596 4.142 60.854 1.00 51.60 73 THR A C 1
ATOM 567 O O . THR A 1 73 ? 26.212 3.406 61.765 1.00 52.75 73 THR A O 1
ATOM 571 N N . ILE A 1 74 ? 25.901 4.329 59.733 1.00 52.73 74 ILE A N 1
ATOM 572 C CA . ILE A 1 74 ? 24.623 3.659 59.489 1.00 41.58 74 ILE A CA 1
ATOM 573 C C . ILE A 1 74 ? 24.779 2.147 59.453 1.00 43.47 74 ILE A C 1
ATOM 574 O O . ILE A 1 74 ? 23.986 1.437 60.054 1.00 52.04 74 ILE A O 1
ATOM 579 N N . ARG A 1 75 ? 25.794 1.652 58.751 1.00 44.23 75 ARG A N 1
ATOM 580 C CA . ARG A 1 75 ? 26.028 0.214 58.707 1.00 48.35 75 ARG A CA 1
ATOM 581 C C . ARG A 1 75 ? 26.399 -0.295 60.100 1.00 53.79 75 ARG A C 1
ATOM 582 O O . ARG A 1 75 ? 25.993 -1.387 60.504 1.00 53.59 75 ARG A O 1
ATOM 590 N N . ASP A 1 76 ? 27.161 0.517 60.832 1.00 52.35 76 ASP A N 1
ATOM 591 C CA . ASP A 1 76 ? 27.615 0.164 62.176 1.00 57.14 76 ASP A CA 1
ATOM 592 C C . ASP A 1 76 ? 26.448 0.120 63.151 1.00 52.61 76 ASP A C 1
ATOM 593 O O . ASP A 1 76 ? 26.476 -0.625 64.127 1.00 61.30 76 ASP A O 1
ATOM 598 N N . LEU A 1 77 ? 25.429 0.930 62.895 1.00 45.75 77 LEU A N 1
ATOM 599 C CA . LEU A 1 77 ? 24.287 1.008 63.795 1.00 39.61 77 LEU A CA 1
ATOM 600 C C . LEU A 1 77 ? 23.253 -0.096 63.557 1.00 47.69 77 LEU A C 1
ATOM 601 O O . LEU A 1 77 ? 22.164 -0.065 64.136 1.00 51.35 77 LEU A O 1
ATOM 606 N N . GLY A 1 78 ? 23.588 -1.056 62.697 1.00 41.13 78 GLY A N 1
ATOM 607 C CA . GLY A 1 78 ? 22.746 -2.221 62.495 1.00 51.98 78 GLY A CA 1
ATOM 608 C C . GLY A 1 78 ? 21.906 -2.299 61.230 1.00 64.85 78 GLY A C 1
ATOM 609 O O . GLY A 1 78 ? 21.481 -3.395 60.854 1.00 78.15 78 GLY A O 1
ATOM 610 N N . ALA A 1 79 ? 21.654 -1.158 60.586 1.00 46.29 79 ALA A N 1
ATOM 611 C CA . ALA A 1 79 ? 20.808 -1.091 59.391 1.00 52.42 79 ALA A CA 1
ATOM 612 C C . ALA A 1 79 ? 20.862 -2.351 58.521 1.00 65.16 79 ALA A C 1
ATOM 613 O O . ALA A 1 79 ? 21.925 -2.973 58.384 1.00 51.75 79 ALA A O 1
ATOM 615 N N . LYS A 1 80 ? 19.722 -2.706 57.919 1.00 59.67 80 LYS A N 1
ATOM 616 C CA . LYS A 1 80 ? 19.607 -3.945 57.142 1.00 57.11 80 LYS A CA 1
ATOM 617 C C . LYS A 1 80 ? 20.092 -3.757 55.710 1.00 63.95 80 LYS A C 1
ATOM 618 O O . LYS A 1 80 ? 20.634 -4.676 55.077 1.00 52.92 80 LYS A O 1
ATOM 624 N N . LYS A 1 81 ? 19.895 -2.549 55.203 1.00 58.79 81 LYS A N 1
ATOM 625 C CA . LYS A 1 81 ? 20.289 -2.221 53.838 1.00 50.14 81 LYS A CA 1
ATOM 626 C C . LYS A 1 81 ? 20.527 -0.720 53.754 1.00 51.54 81 LYS A C 1
ATOM 627 O O . LYS A 1 81 ? 19.776 0.078 54.335 1.00 45.59 81 LYS A O 1
ATOM 633 N N . LEU A 1 82 ? 21.586 -0.337 53.051 1.00 44.53 82 LEU A N 1
ATOM 634 C CA . LEU A 1 82 ? 21.872 1.073 52.861 1.00 48.18 82 LEU A CA 1
ATOM 635 C C . LEU A 1 82 ? 21.680 1.403 51.390 1.00 47.48 82 LEU A C 1
ATOM 636 O O . LEU A 1 82 ? 22.336 0.818 50.520 1.00 35.93 82 LEU A O 1
ATOM 641 N N . THR A 1 83 ? 20.769 2.336 51.127 1.00 39.95 83 THR A N 1
ATOM 642 C CA . THR A 1 83 ? 20.604 2.894 49.797 1.00 35.91 83 THR A CA 1
ATOM 643 C C . THR A 1 83 ? 21.034 4.345 49.846 1.00 38.35 83 THR A C 1
ATOM 644 O O . THR A 1 83 ? 20.445 5.165 50.560 1.00 33.63 83 THR A O 1
ATOM 648 N N . ALA A 1 84 ? 22.079 4.661 49.093 1.00 31.21 84 ALA A N 1
ATOM 649 C CA . ALA A 1 84 ? 22.590 6.021 49.064 1.00 31.37 84 ALA A CA 1
ATOM 650 C C . ALA A 1 84 ? 22.037 6.756 47.870 1.00 31.58 84 ALA A C 1
ATOM 651 O O . ALA A 1 84 ? 22.337 6.414 46.728 1.00 32.54 84 ALA A O 1
ATOM 653 N N . ILE A 1 85 ? 21.217 7.757 48.143 1.00 28.49 85 ILE A N 1
ATOM 654 C CA . ILE A 1 85 ? 20.681 8.614 47.102 1.00 34.22 85 ILE A CA 1
ATOM 655 C C . ILE A 1 85 ? 21.561 9.848 47.040 1.00 32.84 85 ILE A C 1
ATOM 656 O O . ILE A 1 85 ? 21.490 10.730 47.898 1.00 35.74 85 ILE A O 1
ATOM 661 N N . VAL A 1 86 ? 22.432 9.891 46.050 1.00 28.06 86 VAL A N 1
ATOM 662 C CA . VAL A 1 86 ? 23.299 11.040 45.886 1.00 25.89 86 VAL A CA 1
ATOM 663 C C . VAL A 1 86 ? 22.954 11.710 44.570 1.00 28.92 86 VAL A C 1
ATOM 664 O O . VAL A 1 86 ? 23.369 11.251 43.499 1.00 39.43 86 VAL A O 1
ATOM 668 N N . PRO A 1 87 ? 22.116 12.756 44.646 1.00 32.41 87 PRO A N 1
ATOM 669 C CA . PRO A 1 87 ? 21.574 13.455 43.477 1.00 30.45 87 PRO A CA 1
ATOM 670 C C . PRO A 1 87 ? 22.667 13.915 42.512 1.00 39.01 87 PRO A C 1
ATOM 671 O O . PRO A 1 87 ? 22.639 13.561 41.336 1.00 42.00 87 PRO A O 1
ATOM 675 N N . TYR A 1 88 ? 23.613 14.705 42.993 1.00 36.52 88 TYR A N 1
ATOM 676 C CA . TYR A 1 88 ? 24.777 15.032 42.181 1.00 34.21 88 TYR A CA 1
ATOM 677 C C . TYR A 1 88 ? 26.005 14.295 42.716 1.00 31.32 88 TYR A C 1
ATOM 678 O O . TYR A 1 88 ? 26.441 14.543 43.837 1.00 41.72 88 TYR A O 1
ATOM 687 N N . LEU A 1 89 ? 26.550 13.385 41.920 1.00 29.70 89 LEU A N 1
ATOM 688 C CA . LEU A 1 89 ? 27.747 12.659 42.299 1.00 27.52 89 LEU A CA 1
ATOM 689 C C . LEU A 1 89 ? 28.991 13.411 41.819 1.00 35.83 89 LEU A C 1
ATOM 690 O O . LEU A 1 89 ? 29.167 13.626 40.626 1.00 36.82 89 LEU A O 1
ATOM 695 N N . ALA A 1 90 ? 29.856 13.811 42.747 1.00 37.86 90 ALA A N 1
ATOM 696 C CA . ALA A 1 90 ? 31.050 14.588 42.396 1.00 36.03 90 ALA A CA 1
ATOM 697 C C . ALA A 1 90 ? 32.127 13.724 41.747 1.00 30.23 90 ALA A C 1
ATOM 698 O O . ALA A 1 90 ? 32.103 12.511 41.849 1.00 39.06 90 ALA A O 1
ATOM 700 N N . TYR A 1 91 ? 33.063 14.359 41.065 1.00 32.34 91 TYR A N 1
ATOM 701 C CA . TYR A 1 91 ? 34.132 13.657 40.361 1.00 35.95 91 TYR A CA 1
ATOM 702 C C . TYR A 1 91 ? 33.603 12.778 39.232 1.00 45.51 91 TYR A C 1
ATOM 703 O O . TYR A 1 91 ? 34.196 11.757 38.888 1.00 49.31 91 TYR A O 1
ATOM 712 N N . SER A 1 92 ? 32.488 13.199 38.644 1.00 58.33 92 SER A N 1
ATOM 713 C CA . SER A 1 92 ? 31.872 12.446 37.559 1.00 49.25 92 SER A CA 1
ATOM 714 C C . SER A 1 92 ? 32.522 12.789 36.238 1.00 55.44 92 SER A C 1
ATOM 715 O O . SER A 1 92 ? 32.630 11.941 35.352 1.00 51.83 92 SER A O 1
ATOM 718 N N . ARG A 1 93 ? 32.960 14.035 36.102 1.00 51.40 93 ARG A N 1
ATOM 719 C CA . ARG A 1 93 ? 33.588 14.458 34.860 1.00 48.55 93 ARG A CA 1
ATOM 720 C C . ARG A 1 93 ? 34.896 13.697 34.625 1.00 55.35 93 ARG A C 1
ATOM 721 O O . ARG A 1 93 ? 35.384 13.617 33.497 1.00 57.34 93 ARG A O 1
ATOM 729 N N . GLN A 1 94 ? 35.447 13.119 35.692 1.00 57.16 94 GLN A N 1
ATOM 730 C CA . GLN A 1 94 ? 36.700 12.367 35.590 1.00 71.76 94 GLN A CA 1
ATOM 731 C C . GLN A 1 94 ? 36.459 10.883 35.324 1.00 73.58 94 GLN A C 1
ATOM 732 O O . GLN A 1 94 ? 36.567 10.042 36.230 1.00 56.36 94 GLN A O 1
ATOM 738 N N . ASP A 1 95 ? 36.177 10.591 34.057 1.00 80.87 95 ASP A N 1
ATOM 739 C CA . ASP A 1 95 ? 35.671 9.304 33.602 1.00 69.89 95 ASP A CA 1
ATOM 740 C C . ASP A 1 95 ? 36.777 8.257 33.388 1.00 75.95 95 ASP A C 1
ATOM 741 O O . ASP A 1 95 ? 36.568 7.051 33.591 1.00 63.70 95 ASP A O 1
ATOM 746 N N . ARG A 1 96 ? 37.956 8.727 32.985 1.00 80.27 96 ARG A N 1
ATOM 747 C CA . ARG A 1 96 ? 39.042 7.854 32.538 1.00 72.70 96 ARG A CA 1
ATOM 748 C C . ARG A 1 96 ? 40.378 8.583 32.653 1.00 67.62 96 ARG A C 1
ATOM 749 O O . ARG A 1 96 ? 40.433 9.701 33.159 1.00 62.48 96 ARG A O 1
ATOM 757 N N . ARG A 1 97 ? 41.451 7.960 32.169 1.00 70.07 97 ARG A N 1
ATOM 758 C CA . ARG A 1 97 ? 42.758 8.619 32.142 1.00 68.32 97 ARG A CA 1
ATOM 759 C C . ARG A 1 97 ? 42.971 9.362 30.830 1.00 78.25 97 ARG A C 1
ATOM 760 O O . ARG A 1 97 ? 43.407 8.772 29.835 1.00 80.24 97 ARG A O 1
ATOM 768 N N . PHE A 1 98 ? 42.661 10.658 30.834 1.00 75.45 98 PHE A N 1
ATOM 769 C CA . PHE A 1 98 ? 42.810 11.491 29.638 1.00 88.71 98 PHE A CA 1
ATOM 770 C C . PHE A 1 98 ? 44.283 11.695 29.262 1.00 90.18 98 PHE A C 1
ATOM 771 O O . PHE A 1 98 ? 44.610 11.936 28.097 1.00 90.29 98 PHE A O 1
ATOM 779 N N . LYS A 1 99 ? 45.156 11.603 30.263 1.00 82.90 99 LYS A N 1
ATOM 780 C CA . LYS A 1 99 ? 46.602 11.526 30.058 1.00 75.79 99 LYS A CA 1
ATOM 781 C C . LYS A 1 99 ? 47.124 10.397 30.942 1.00 74.32 99 LYS A C 1
ATOM 782 O O . LYS A 1 99 ? 46.442 9.991 31.880 1.00 79.53 99 LYS A O 1
ATOM 788 N N . ASP A 1 100 ? 48.311 9.870 30.654 1.00 89.91 100 ASP A N 1
ATOM 789 C CA . ASP A 1 100 ? 48.837 8.762 31.461 1.00 89.89 100 ASP A CA 1
ATOM 790 C C . ASP A 1 100 ? 49.194 9.206 32.878 1.00 75.69 100 ASP A C 1
ATOM 791 O O . ASP A 1 100 ? 49.821 10.253 33.079 1.00 60.50 100 ASP A O 1
ATOM 796 N N . GLY A 1 101 ? 48.766 8.410 33.854 1.00 59.71 101 GLY A N 1
ATOM 797 C CA . GLY A 1 101 ? 48.979 8.725 35.253 1.00 51.03 101 GLY A CA 1
ATOM 798 C C . GLY A 1 101 ? 47.965 9.668 35.888 1.00 55.92 101 GLY A C 1
ATOM 799 O O . GLY A 1 101 ? 48.094 10.022 37.061 1.00 55.38 101 GLY A O 1
ATOM 800 N N . GLU A 1 102 ? 46.966 10.104 35.128 1.00 60.31 102 GLU A N 1
ATOM 801 C CA . GLU A 1 102 ? 45.867 10.852 35.723 1.00 48.92 102 GLU A CA 1
ATOM 802 C C . GLU A 1 102 ? 45.082 9.884 36.590 1.00 53.17 102 GLU A C 1
ATOM 803 O O . GLU A 1 102 ? 45.073 8.680 36.329 1.00 45.10 102 GLU A O 1
ATOM 809 N N . ALA A 1 103 ? 44.436 10.402 37.629 1.00 49.71 103 ALA A N 1
ATOM 810 C CA . ALA A 1 103 ? 43.584 9.570 38.469 1.00 51.77 103 ALA A CA 1
ATOM 811 C C . ALA A 1 103 ? 42.197 9.371 37.842 1.00 50.78 103 ALA A C 1
ATOM 812 O O . ALA A 1 103 ? 41.610 10.296 37.309 1.00 46.26 103 ALA A O 1
ATOM 814 N N . ILE A 1 104 ? 41.679 8.157 37.901 1.00 40.41 104 ILE A N 1
ATOM 815 C CA . ILE A 1 104 ? 40.285 7.944 37.602 1.00 39.21 104 ILE A CA 1
ATOM 816 C C . ILE A 1 104 ? 39.483 8.174 38.874 1.00 36.39 104 ILE A C 1
ATOM 817 O O . ILE A 1 104 ? 39.076 7.227 39.548 1.00 33.09 104 ILE A O 1
ATOM 822 N N . SER A 1 105 ? 39.262 9.449 39.193 1.00 31.97 105 SER A N 1
ATOM 823 C CA . SER A 1 105 ? 38.630 9.854 40.451 1.00 31.12 105 SER A CA 1
ATOM 824 C C . SER A 1 105 ? 37.339 9.095 40.745 1.00 38.80 105 SER A C 1
ATOM 825 O O . SER A 1 105 ? 37.136 8.616 41.861 1.00 33.85 105 SER A O 1
ATOM 828 N N . ILE A 1 106 ? 36.465 8.990 39.748 1.00 31.78 106 ILE A N 1
ATOM 829 C CA . ILE A 1 106 ? 35.161 8.388 39.971 1.00 35.03 106 ILE A CA 1
ATOM 830 C C . ILE A 1 106 ? 35.308 6.928 40.407 1.00 34.56 106 ILE A C 1
ATOM 831 O O . ILE A 1 106 ? 34.476 6.402 41.154 1.00 35.91 106 ILE A O 1
ATOM 836 N N . LYS A 1 107 ? 36.374 6.279 39.960 1.00 31.61 107 LYS A N 1
ATOM 837 C CA . LYS A 1 107 ? 36.599 4.877 40.320 1.00 39.45 107 LYS A CA 1
ATOM 838 C C . LYS A 1 107 ? 36.877 4.758 41.812 1.00 43.35 107 LYS A C 1
ATOM 839 O O . LYS A 1 107 ? 36.305 3.915 42.503 1.00 32.08 107 LYS A O 1
ATOM 845 N N . THR A 1 108 ? 37.761 5.625 42.301 1.00 46.84 108 THR A N 1
ATOM 846 C CA . THR A 1 108 ? 38.121 5.666 43.707 1.00 37.25 108 THR A CA 1
ATOM 847 C C . THR A 1 108 ? 36.909 5.978 44.580 1.00 43.77 108 THR A C 1
ATOM 848 O O . THR A 1 108 ? 36.656 5.300 45.577 1.00 42.29 108 THR A O 1
ATOM 852 N N . ILE A 1 109 ? 36.165 7.010 44.210 1.00 29.43 109 ILE A N 1
ATOM 853 C CA . ILE A 1 109 ? 34.988 7.385 44.964 1.00 25.84 109 ILE A CA 1
ATOM 854 C C . ILE A 1 109 ? 34.030 6.210 45.057 1.00 31.22 109 ILE A C 1
ATOM 855 O O . ILE A 1 109 ? 33.522 5.893 46.135 1.00 31.15 109 ILE A O 1
ATOM 860 N N . LEU A 1 110 ? 33.784 5.567 43.919 1.00 38.94 110 LEU A N 1
ATOM 861 C CA . LEU A 1 110 ? 32.816 4.467 43.852 1.00 39.77 110 LEU A CA 1
ATOM 862 C C . LEU A 1 110 ? 33.279 3.272 44.677 1.00 35.92 110 LEU A C 1
ATOM 863 O O . LEU A 1 110 ? 32.515 2.701 45.460 1.00 34.20 110 LEU A O 1
ATOM 868 N N . HIS A 1 111 ? 34.539 2.896 44.507 1.00 38.61 111 HIS A N 1
ATOM 869 C CA . HIS A 1 111 ? 35.087 1.800 45.290 1.00 39.98 111 HIS A CA 1
ATOM 870 C C . HIS A 1 111 ? 34.939 2.093 46.774 1.00 38.29 111 HIS A C 1
ATOM 871 O O . HIS A 1 111 ? 34.600 1.216 47.555 1.00 46.50 111 HIS A O 1
ATOM 878 N N . ILE A 1 112 ? 35.182 3.340 47.156 1.00 33.92 112 ILE A N 1
ATOM 879 C CA . ILE A 1 112 ? 35.060 3.745 48.548 1.00 27.27 112 ILE A CA 1
ATOM 880 C C . ILE A 1 112 ? 33.652 3.574 49.083 1.00 39.36 112 ILE A C 1
ATOM 881 O O . ILE A 1 112 ? 33.483 3.285 50.261 1.00 43.24 112 ILE A O 1
ATOM 886 N N . LEU A 1 113 ? 32.645 3.782 48.235 1.00 38.40 113 LEU A N 1
ATOM 887 C CA . LEU A 1 113 ? 31.250 3.656 48.663 1.00 32.43 113 LEU A CA 1
ATOM 888 C C . LEU A 1 113 ? 30.816 2.210 48.901 1.00 38.11 113 LEU A C 1
ATOM 889 O O . LEU A 1 113 ? 29.920 1.966 49.701 1.00 39.25 113 LEU A O 1
ATOM 894 N N . SER A 1 114 ? 31.424 1.260 48.190 1.00 38.36 114 SER A N 1
ATOM 895 C CA . SER A 1 114 ? 31.126 -0.165 48.389 1.00 39.63 114 SER A CA 1
ATOM 896 C C . SER A 1 114 ? 31.659 -0.614 49.747 1.00 48.78 114 SER A C 1
ATOM 897 O O . SER A 1 114 ? 30.895 -1.073 50.602 1.00 46.69 114 SER A O 1
ATOM 900 N N . GLU A 1 115 ? 32.979 -0.501 49.921 1.00 53.52 115 GLU A N 1
ATOM 901 C CA . GLU A 1 115 ? 33.587 -0.445 51.246 1.00 46.02 115 GLU A CA 1
ATOM 902 C C . GLU A 1 115 ? 32.816 0.693 51.886 1.00 52.44 115 GLU A C 1
ATOM 903 O O . GLU A 1 115 ? 32.315 1.545 51.168 1.00 74.12 115 GLU A O 1
ATOM 909 N N . VAL A 1 116 ? 32.670 0.723 53.200 1.00 33.94 116 VAL A N 1
ATOM 910 C CA . VAL A 1 116 ? 31.884 1.800 53.826 1.00 42.04 116 VAL A CA 1
ATOM 911 C C . VAL A 1 116 ? 30.406 1.446 53.944 1.00 42.92 116 VAL A C 1
ATOM 912 O O . VAL A 1 116 ? 29.697 2.008 54.781 1.00 46.79 116 VAL A O 1
ATOM 916 N N . GLY A 1 117 ? 29.946 0.519 53.104 1.00 33.18 117 GLY A N 1
ATOM 917 C CA . GLY A 1 117 ? 28.669 -0.157 53.323 1.00 39.08 117 GLY A CA 1
ATOM 918 C C . GLY A 1 117 ? 27.438 0.203 52.494 1.00 58.58 117 GLY A C 1
ATOM 919 O O . GLY A 1 117 ? 26.327 -0.212 52.838 1.00 55.01 117 GLY A O 1
ATOM 920 N N . VAL A 1 118 ? 27.608 0.970 51.417 1.00 50.68 118 VAL A N 1
ATOM 921 C CA . VAL A 1 118 ? 26.481 1.296 50.541 1.00 37.63 118 VAL A CA 1
ATOM 922 C C . VAL A 1 118 ? 26.113 0.088 49.671 1.00 41.20 118 VAL A C 1
ATOM 923 O O . VAL A 1 118 ? 26.947 -0.461 48.940 1.00 36.22 118 VAL A O 1
ATOM 927 N N . ASN A 1 119 ? 24.855 -0.325 49.760 1.00 37.43 119 ASN A N 1
ATOM 928 C CA . ASN A 1 119 ? 24.383 -1.487 49.018 1.00 39.33 119 ASN A CA 1
ATOM 929 C C . ASN A 1 119 ? 23.865 -1.083 47.649 1.00 45.59 119 ASN A C 1
ATOM 930 O O . ASN A 1 119 ? 24.195 -1.689 46.624 1.00 38.63 119 ASN A O 1
ATOM 935 N N . THR A 1 120 ? 23.046 -0.039 47.645 1.00 45.06 120 THR A N 1
ATOM 936 C CA . THR A 1 120 ? 22.425 0.443 46.430 1.00 38.95 120 THR A CA 1
ATOM 937 C C . THR A 1 120 ? 22.726 1.913 46.279 1.00 41.18 120 THR A C 1
ATOM 938 O O . THR A 1 120 ? 22.524 2.691 47.214 1.00 35.41 120 THR A O 1
ATOM 942 N N . LEU A 1 121 ? 23.206 2.282 45.092 1.00 36.46 121 LEU A N 1
ATOM 943 C CA . LEU A 1 121 ? 23.523 3.674 44.758 1.00 32.40 121 LEU A CA 1
ATOM 944 C C . LEU A 1 121 ? 22.537 4.272 43.748 1.00 39.02 121 LEU A C 1
ATOM 945 O O . LEU A 1 121 ? 22.319 3.707 42.670 1.00 41.80 121 LEU A O 1
ATOM 950 N N . VAL A 1 122 ? 21.940 5.409 44.105 1.00 34.05 122 VAL A N 1
ATOM 951 C CA . VAL A 1 122 ? 20.981 6.099 43.242 1.00 31.37 122 VAL A CA 1
ATOM 952 C C . VAL A 1 122 ? 21.528 7.455 42.820 1.00 37.60 122 VAL A C 1
ATOM 953 O O . VAL A 1 122 ? 21.802 8.304 43.668 1.00 41.64 122 VAL A O 1
ATOM 957 N N . VAL A 1 123 ? 21.677 7.670 41.515 1.00 32.25 123 VAL A N 1
ATOM 958 C CA . VAL A 1 123 ? 22.266 8.912 41.007 1.00 30.06 123 VAL A CA 1
ATOM 959 C C . VAL A 1 123 ? 21.393 9.550 39.931 1.00 37.13 123 VAL A C 1
ATOM 960 O O . VAL A 1 123 ? 20.787 8.853 39.115 1.00 41.34 123 VAL A O 1
ATOM 964 N N . VAL A 1 124 ? 21.322 10.874 39.925 1.00 31.16 124 VAL A N 1
ATOM 965 C CA . VAL A 1 124 ? 20.581 11.581 38.898 1.00 30.40 124 VAL A CA 1
ATOM 966 C C . VAL A 1 124 ? 21.546 12.087 37.810 1.00 41.01 124 VAL A C 1
ATOM 967 O O . VAL A 1 124 ? 22.560 12.701 38.121 1.00 38.70 124 VAL A O 1
ATOM 971 N N . GLU A 1 125 ? 21.225 11.820 36.544 1.00 33.37 125 GLU A N 1
ATOM 972 C CA . GLU A 1 125 ? 22.077 12.200 35.412 1.00 37.54 125 GLU A CA 1
ATOM 973 C C . GLU A 1 125 ? 23.565 12.132 35.714 1.00 38.10 125 GLU A C 1
ATOM 974 O O . GLU A 1 125 ? 24.247 13.161 35.766 1.00 41.53 125 GLU A O 1
ATOM 980 N N . PRO A 1 126 ? 24.079 10.920 35.890 1.00 33.89 126 PRO A N 1
ATOM 981 C CA . PRO A 1 126 ? 25.530 10.725 35.940 1.00 32.89 126 PRO A CA 1
ATOM 982 C C . PRO A 1 126 ? 26.121 11.223 34.630 1.00 40.72 126 PRO A C 1
ATOM 983 O O . PRO A 1 126 ? 25.554 10.919 33.589 1.00 37.87 126 PRO A O 1
ATOM 987 N N . HIS A 1 127 ? 27.224 11.962 34.671 1.00 43.66 127 HIS A N 1
ATOM 988 C CA . HIS A 1 127 ? 27.847 12.460 33.452 1.00 40.27 127 HIS A CA 1
ATOM 989 C C . HIS A 1 127 ? 28.014 11.411 32.338 1.00 49.19 127 HIS A C 1
ATOM 990 O O . HIS A 1 127 ? 27.815 11.706 31.162 1.00 47.51 127 HIS A O 1
ATOM 997 N N . LYS A 1 128 ? 28.401 10.198 32.696 1.00 43.95 128 LYS A N 1
ATOM 998 C CA . LYS A 1 128 ? 28.422 9.111 31.722 1.00 47.15 128 LYS A CA 1
ATOM 999 C C . LYS A 1 128 ? 28.178 7.766 32.427 1.00 48.25 128 LYS A C 1
ATOM 1000 O O . LYS A 1 128 ? 29.022 7.290 33.174 1.00 54.83 128 LYS A O 1
ATOM 1006 N N . PRO A 1 129 ? 27.008 7.155 32.190 1.00 52.58 129 PRO A N 1
ATOM 1007 C CA . PRO A 1 129 ? 26.506 6.045 33.011 1.00 49.62 129 PRO A CA 1
ATOM 1008 C C . PRO A 1 129 ? 27.366 4.776 33.031 1.00 53.79 129 PRO A C 1
ATOM 1009 O O . PRO A 1 129 ? 27.097 3.907 33.864 1.00 54.37 129 PRO A O 1
ATOM 1013 N N . GLU A 1 130 ? 28.354 4.657 32.142 1.00 59.92 130 GLU A N 1
ATOM 1014 C CA . GLU A 1 130 ? 29.289 3.533 32.199 1.00 53.66 130 GLU A CA 1
ATOM 1015 C C . GLU A 1 130 ? 30.175 3.655 33.439 1.00 62.62 130 GLU A C 1
ATOM 1016 O O . GLU A 1 130 ? 30.473 2.653 34.096 1.00 65.27 130 GLU A O 1
ATOM 1022 N N . GLU A 1 131 ? 30.615 4.881 33.727 1.00 48.59 131 GLU A N 1
ATOM 1023 C CA . GLU A 1 131 ? 31.236 5.226 34.996 1.00 40.46 131 GLU A CA 1
ATOM 1024 C C . GLU A 1 131 ? 30.818 4.303 36.124 1.00 48.56 131 GLU A C 1
ATOM 1025 O O . GLU A 1 131 ? 31.653 3.690 36.775 1.00 59.77 131 GLU A O 1
ATOM 1031 N N . LEU A 1 132 ? 29.513 4.231 36.361 1.00 35.88 132 LEU A N 1
ATOM 1032 C CA . LEU A 1 132 ? 28.986 3.609 37.559 1.00 36.70 132 LEU A CA 1
ATOM 1033 C C . LEU A 1 132 ? 29.172 2.092 37.617 1.00 43.65 132 LEU A C 1
ATOM 1034 O O . LEU A 1 132 ? 28.788 1.456 38.599 1.00 53.27 132 LEU A O 1
ATOM 1039 N N . SER A 1 133 ? 29.776 1.515 36.585 1.00 46.04 133 SER A N 1
ATOM 1040 C CA . SER A 1 133 ? 30.073 0.086 36.585 1.00 49.53 133 SER A CA 1
ATOM 1041 C C . SER A 1 133 ? 31.087 -0.240 37.686 1.00 55.46 133 SER A C 1
ATOM 1042 O O . SER A 1 133 ? 31.111 -1.356 38.220 1.00 66.96 133 SER A O 1
ATOM 1045 N N . TYR A 1 134 ? 31.918 0.738 38.025 1.00 45.72 134 TYR A N 1
ATOM 1046 C CA . TYR A 1 134 ? 32.933 0.561 39.055 1.00 50.81 134 TYR A CA 1
ATOM 1047 C C . TYR A 1 134 ? 32.305 0.220 40.399 1.00 55.95 134 TYR A C 1
ATOM 1048 O O . TYR A 1 134 ? 32.909 -0.489 41.210 1.00 68.52 134 TYR A O 1
ATOM 1057 N N . PHE A 1 135 ? 31.095 0.730 40.634 1.00 50.06 135 PHE A N 1
ATOM 1058 C CA . PHE A 1 135 ? 30.386 0.465 41.886 1.00 49.89 135 PHE A CA 1
ATOM 1059 C C . PHE A 1 135 ? 29.894 -0.975 41.892 1.00 57.62 135 PHE A C 1
ATOM 1060 O O . PHE A 1 135 ? 29.275 -1.433 40.928 1.00 53.58 135 PHE A O 1
ATOM 1068 N N . LYS A 1 136 ? 30.176 -1.684 42.985 1.00 61.58 136 LYS A N 1
ATOM 1069 C CA . LYS A 1 136 ? 29.942 -3.122 43.043 1.00 68.56 136 LYS A CA 1
ATOM 1070 C C . LYS A 1 136 ? 28.498 -3.514 43.376 1.00 62.70 136 LYS A C 1
ATOM 1071 O O . LYS A 1 136 ? 28.003 -4.535 42.894 1.00 71.28 136 LYS A O 1
ATOM 1077 N N . GLY A 1 137 ? 27.820 -2.700 44.178 1.00 53.46 137 GLY A N 1
ATOM 1078 C CA . GLY A 1 137 ? 26.423 -2.944 44.494 1.00 54.49 137 GLY A CA 1
ATOM 1079 C C . GLY A 1 137 ? 25.442 -2.735 43.350 1.00 53.15 137 GLY A C 1
ATOM 1080 O O . GLY A 1 137 ? 25.807 -2.795 42.169 1.00 40.40 137 GLY A O 1
ATOM 1081 N N . GLU A 1 138 ? 24.184 -2.490 43.717 1.00 53.31 138 GLU A N 1
ATOM 1082 C CA . GLU A 1 138 ? 23.104 -2.274 42.757 1.00 44.48 138 GLU A CA 1
ATOM 1083 C C . GLU A 1 138 ? 23.009 -0.802 42.349 1.00 52.66 138 GLU A C 1
ATOM 1084 O O . GLU A 1 138 ? 23.072 0.098 43.197 1.00 43.42 138 GLU A O 1
ATOM 1090 N N . LEU A 1 139 ? 22.852 -0.571 41.047 1.00 46.32 139 LEU A N 1
ATOM 1091 C CA . LEU A 1 139 ? 22.724 0.769 40.483 1.00 45.14 139 LEU A CA 1
ATOM 1092 C C . LEU A 1 139 ? 21.300 1.141 40.099 1.00 43.64 139 LEU A C 1
ATOM 1093 O O . LEU A 1 139 ? 20.598 0.368 39.453 1.00 51.85 139 LEU A O 1
ATOM 1098 N N . LYS A 1 140 ? 20.881 2.338 40.481 1.00 40.11 140 LYS A N 1
ATOM 1099 C CA . LYS A 1 140 ? 19.643 2.894 39.956 1.00 36.12 140 LYS A CA 1
ATOM 1100 C C . LYS A 1 140 ? 19.921 4.300 39.451 1.00 36.27 140 LYS A C 1
ATOM 1101 O O . LYS A 1 140 ? 20.102 5.233 40.244 1.00 40.33 140 LYS A O 1
ATOM 1107 N N . ILE A 1 141 ? 19.995 4.432 38.128 1.00 35.77 141 ILE A N 1
ATOM 1108 C CA . ILE A 1 141 ? 20.170 5.729 37.482 1.00 39.13 141 ILE A CA 1
ATOM 1109 C C . ILE A 1 141 ? 18.815 6.432 37.287 1.00 39.06 141 ILE A C 1
ATOM 1110 O O . ILE A 1 141 ? 17.813 5.793 36.980 1.00 34.20 141 ILE A O 1
ATOM 1115 N N . VAL A 1 142 ? 18.781 7.741 37.510 1.00 42.10 142 VAL A N 1
ATOM 1116 C CA . VAL A 1 142 ? 17.541 8.498 37.385 1.00 39.92 142 VAL A CA 1
ATOM 1117 C C . VAL A 1 142 ? 17.703 9.558 36.316 1.00 38.41 142 VAL A C 1
ATOM 1118 O O . VAL A 1 142 ? 18.555 10.436 36.447 1.00 44.85 142 VAL A O 1
ATOM 1122 N N . HIS A 1 143 ? 16.898 9.472 35.258 1.00 37.23 143 HIS A N 1
ATOM 1123 C CA . HIS A 1 143 ? 16.881 10.505 34.221 1.00 32.64 143 HIS A CA 1
ATOM 1124 C C . HIS A 1 143 ? 15.586 11.283 34.339 1.00 31.68 143 HIS A C 1
ATOM 1125 O O . HIS A 1 143 ? 14.537 10.799 33.943 1.00 45.33 143 HIS A O 1
ATOM 1132 N N . PRO A 1 144 ? 15.647 12.499 34.884 1.00 29.13 144 PRO A N 1
ATOM 1133 C CA . PRO A 1 144 ? 14.405 13.236 35.155 1.00 34.91 144 PRO A CA 1
ATOM 1134 C C . PRO A 1 144 ? 13.842 13.917 33.896 1.00 35.50 144 PRO A C 1
ATOM 1135 O O . PRO A 1 144 ? 13.398 15.066 33.961 1.00 34.62 144 PRO A O 1
ATOM 1139 N N . TYR A 1 145 ? 13.874 13.216 32.767 1.00 34.52 145 TYR A N 1
ATOM 1140 C CA . TYR A 1 145 ? 13.497 13.814 31.490 1.00 33.10 145 TYR A CA 1
ATOM 1141 C C . TYR A 1 145 ? 12.049 14.284 31.438 1.00 30.35 145 TYR A C 1
ATOM 1142 O O . TYR A 1 145 ? 11.785 15.384 30.971 1.00 32.09 145 TYR A O 1
ATOM 1151 N N . HIS A 1 146 ? 11.121 13.483 31.945 1.00 32.39 146 HIS A N 1
ATOM 1152 C CA . HIS A 1 146 ? 9.715 13.887 31.919 1.00 30.53 146 HIS A CA 1
ATOM 1153 C C . HIS A 1 146 ? 9.472 15.189 32.667 1.00 30.90 146 HIS A C 1
ATOM 1154 O O . HIS A 1 146 ? 8.669 16.017 32.228 1.00 41.03 146 HIS A O 1
ATOM 1161 N N . GLN A 1 147 ? 10.165 15.400 33.779 1.00 33.49 147 GLN A N 1
ATOM 1162 C CA . GLN A 1 147 ? 9.911 16.619 34.542 1.00 31.48 147 GLN A CA 1
ATOM 1163 C C . GLN A 1 147 ? 10.461 17.853 33.829 1.00 34.69 147 GLN A C 1
ATOM 1164 O O . GLN A 1 147 ? 9.905 18.944 33.936 1.00 42.98 147 GLN A O 1
ATOM 1170 N N . ILE A 1 148 ? 11.559 17.677 33.109 1.00 28.08 148 ILE A N 1
ATOM 1171 C CA . ILE A 1 148 ? 12.116 18.751 32.312 1.00 29.56 148 ILE A CA 1
ATOM 1172 C C . ILE A 1 148 ? 11.230 19.044 31.109 1.00 39.63 148 ILE A C 1
ATOM 1173 O O . ILE A 1 148 ? 10.967 20.194 30.789 1.00 41.60 148 ILE A O 1
ATOM 1178 N N . ALA A 1 149 ? 10.766 17.991 30.447 1.00 41.90 149 ALA A N 1
ATOM 1179 C CA . ALA A 1 149 ? 9.813 18.149 29.365 1.00 35.31 149 ALA A CA 1
ATOM 1180 C C . ALA A 1 149 ? 8.592 18.933 29.856 1.00 35.84 149 ALA A C 1
ATOM 1181 O O . ALA A 1 149 ? 8.268 19.979 29.307 1.00 31.75 149 ALA A O 1
ATOM 1183 N N . ARG A 1 150 ? 7.936 18.457 30.911 1.00 35.85 150 ARG A N 1
ATOM 1184 C CA . ARG A 1 150 ? 6.756 19.165 31.428 1.00 42.75 150 ARG A CA 1
ATOM 1185 C C . ARG A 1 150 ? 7.033 20.665 31.638 1.00 40.14 150 ARG A C 1
ATOM 1186 O O . ARG A 1 150 ? 6.220 21.500 31.253 1.00 47.47 150 ARG A O 1
ATOM 1194 N N . LYS A 1 151 ? 8.187 21.001 32.220 1.00 46.32 151 LYS A N 1
ATOM 1195 C CA . LYS A 1 151 ? 8.501 22.394 32.537 1.00 45.84 151 LYS A CA 1
ATOM 1196 C C . LYS A 1 151 ? 8.747 23.224 31.286 1.00 44.21 151 LYS A C 1
ATOM 1197 O O . LYS A 1 151 ? 8.226 24.330 31.169 1.00 45.67 151 LYS A O 1
ATOM 1203 N N . ILE A 1 152 ? 9.556 22.701 30.368 1.00 31.68 152 ILE A N 1
ATOM 1204 C CA . ILE A 1 152 ? 9.751 23.357 29.085 1.00 33.71 152 ILE A CA 1
ATOM 1205 C C . ILE A 1 152 ? 8.401 23.699 28.430 1.00 47.72 152 ILE A C 1
ATOM 1206 O O . ILE A 1 152 ? 8.209 24.821 27.976 1.00 42.77 152 ILE A O 1
ATOM 1211 N N . LYS A 1 153 ? 7.471 22.743 28.408 1.00 36.55 153 LYS A N 1
ATOM 1212 C CA . LYS A 1 153 ? 6.176 22.943 27.772 1.00 41.88 153 LYS A CA 1
ATOM 1213 C C . LYS A 1 153 ? 5.363 24.047 28.423 1.00 45.82 153 LYS A C 1
ATOM 1214 O O . LYS A 1 153 ? 4.626 24.752 27.739 1.00 60.35 153 LYS A O 1
ATOM 1220 N N . GLU A 1 154 ? 5.485 24.197 29.737 1.00 45.81 154 GLU A N 1
ATOM 1221 C CA . GLU A 1 154 ? 4.780 25.265 30.445 1.00 48.07 154 GLU A CA 1
ATOM 1222 C C . GLU A 1 154 ? 5.326 26.643 30.095 1.00 44.92 154 GLU A C 1
ATOM 1223 O O . GLU A 1 154 ? 4.569 27.600 29.959 1.00 53.53 154 GLU A O 1
ATOM 1229 N N . ILE A 1 155 ? 6.640 26.731 29.933 1.00 48.15 155 ILE A N 1
ATOM 1230 C CA . ILE A 1 155 ? 7.338 28.011 29.867 1.00 52.25 155 ILE A CA 1
ATOM 1231 C C . ILE A 1 155 ? 7.715 28.432 28.455 1.00 49.93 155 ILE A C 1
ATOM 1232 O O . ILE A 1 155 ? 7.932 29.607 28.184 1.00 42.52 155 ILE A O 1
ATOM 1237 N N . ILE A 1 156 ? 7.788 27.472 27.548 1.00 56.89 156 ILE A N 1
ATOM 1238 C CA . ILE A 1 156 ? 8.256 27.774 26.209 1.00 56.09 156 ILE A CA 1
ATOM 1239 C C . ILE A 1 156 ? 7.219 27.501 25.132 1.00 67.74 156 ILE A C 1
ATOM 1240 O O . ILE A 1 156 ? 6.792 26.360 24.928 1.00 72.98 156 ILE A O 1
ATOM 1245 N N . GLU A 1 157 ? 6.812 28.575 24.461 1.00 79.23 157 GLU A N 1
ATOM 1246 C CA . GLU A 1 157 ? 5.854 28.507 23.374 1.00 93.00 157 GLU A CA 1
ATOM 1247 C C . GLU A 1 157 ? 6.607 28.227 22.076 1.00 87.44 157 GLU A C 1
ATOM 1248 O O . GLU A 1 157 ? 7.413 29.043 21.641 1.00 93.29 157 GLU A O 1
ATOM 1254 N N . ASP A 1 158 ? 6.358 27.073 21.467 1.00 77.48 158 ASP A N 1
ATOM 1255 C CA . ASP A 1 158 ? 7.072 26.670 20.245 1.00 101.40 158 ASP A CA 1
ATOM 1256 C C . ASP A 1 158 ? 8.561 26.376 20.523 1.00 84.75 158 ASP A C 1
ATOM 1257 O O . ASP A 1 158 ? 9.444 27.140 20.126 1.00 60.22 158 ASP A O 1
ATOM 1262 N N . PRO A 1 159 ? 8.839 25.253 21.202 1.00 70.58 159 PRO A N 1
ATOM 1263 C CA . PRO A 1 159 ? 10.197 24.894 21.592 1.00 50.32 159 PRO A CA 1
ATOM 1264 C C . PRO A 1 159 ? 10.966 24.158 20.504 1.00 48.93 159 PRO A C 1
ATOM 1265 O O . PRO A 1 159 ? 10.446 23.258 19.862 1.00 60.28 159 PRO A O 1
ATOM 1269 N N . PHE A 1 160 ? 12.211 24.550 20.300 1.00 49.85 160 PHE A N 1
ATOM 1270 C CA . PHE A 1 160 ? 13.155 23.725 19.574 1.00 47.29 160 PHE A CA 1
ATOM 1271 C C . PHE A 1 160 ? 14.236 23.285 20.572 1.00 50.31 160 PHE A C 1
ATOM 1272 O O . PHE A 1 160 ? 14.763 24.088 21.335 1.00 53.34 160 PHE A O 1
ATOM 1280 N N . ILE A 1 161 ? 14.564 22.007 20.584 1.00 39.24 161 ILE A N 1
ATOM 1281 C CA . ILE A 1 161 ? 15.498 21.505 21.578 1.00 42.63 161 ILE A CA 1
ATOM 1282 C C . ILE A 1 161 ? 16.867 21.193 20.993 1.00 46.23 161 ILE A C 1
ATOM 1283 O O . ILE A 1 161 ? 17.016 20.304 20.159 1.00 46.55 161 ILE A O 1
ATOM 1288 N N . LEU A 1 162 ? 17.862 21.955 21.442 1.00 42.15 162 LEU A N 1
ATOM 1289 C CA . LEU A 1 162 ? 19.202 21.936 20.864 1.00 44.03 162 LEU A CA 1
ATOM 1290 C C . LEU A 1 162 ? 20.209 21.363 21.846 1.00 48.87 162 LEU A C 1
ATOM 1291 O O . LEU A 1 162 ? 20.332 21.848 22.970 1.00 48.17 162 LEU A O 1
ATOM 1296 N N . ALA A 1 163 ? 20.933 20.333 21.412 1.00 54.24 163 ALA A N 1
ATOM 1297 C CA . ALA A 1 163 ? 21.992 19.710 22.211 1.00 55.49 163 ALA A CA 1
ATOM 1298 C C . ALA A 1 163 ? 23.364 20.237 21.780 1.00 58.35 163 ALA A C 1
ATOM 1299 O O . ALA A 1 163 ? 23.692 20.196 20.603 1.00 56.52 163 ALA A O 1
ATOM 1301 N N . PRO A 1 164 ? 24.166 20.734 22.735 1.00 55.34 164 PRO A N 1
ATOM 1302 C CA . PRO A 1 164 ? 25.430 21.424 22.455 1.00 56.26 164 PRO A CA 1
ATOM 1303 C C . PRO A 1 164 ? 26.477 20.558 21.766 1.00 59.24 164 PRO A C 1
ATOM 1304 O O . PRO A 1 164 ? 27.351 21.101 21.090 1.00 62.99 164 PRO A O 1
ATOM 1308 N N . ASP A 1 165 ? 26.394 19.244 21.934 1.00 52.03 165 ASP A N 1
ATOM 1309 C CA . ASP A 1 165 ? 27.325 18.318 21.283 1.00 62.35 165 ASP A CA 1
ATOM 1310 C C . ASP A 1 165 ? 26.645 16.973 21.081 1.00 59.91 165 ASP A C 1
ATOM 1311 O O . ASP A 1 165 ? 25.518 16.784 21.526 1.00 60.63 165 ASP A O 1
ATOM 1316 N N . ARG A 1 166 ? 27.305 16.037 20.409 1.00 55.25 166 ARG A N 1
ATOM 1317 C CA . ARG A 1 166 ? 26.684 14.728 20.219 1.00 70.79 166 ARG A CA 1
ATOM 1318 C C . ARG A 1 166 ? 26.469 14.001 21.552 1.00 67.79 166 ARG A C 1
ATOM 1319 O O . ARG A 1 166 ? 25.613 13.126 21.665 1.00 60.98 166 ARG A O 1
ATOM 1327 N N . GLY A 1 167 ? 27.242 14.376 22.566 1.00 65.92 167 GLY A N 1
ATOM 1328 C CA . GLY A 1 167 ? 27.050 13.820 23.892 1.00 69.00 167 GLY A CA 1
ATOM 1329 C C . GLY A 1 167 ? 25.632 14.045 24.389 1.00 65.14 167 GLY A C 1
ATOM 1330 O O . GLY A 1 167 ? 24.986 13.127 24.898 1.00 61.51 167 GLY A O 1
ATOM 1331 N N . ALA A 1 168 ? 25.140 15.270 24.211 1.00 57.50 168 ALA A N 1
ATOM 1332 C CA . ALA A 1 168 ? 23.850 15.674 24.751 1.00 49.91 168 ALA A CA 1
ATOM 1333 C C . ALA A 1 168 ? 22.667 15.324 23.853 1.00 56.52 168 ALA A C 1
ATOM 1334 O O . ALA A 1 168 ? 21.529 15.681 24.161 1.00 53.12 168 ALA A O 1
ATOM 1336 N N . LEU A 1 169 ? 22.928 14.624 22.755 1.00 54.50 169 LEU A N 1
ATOM 1337 C CA . LEU A 1 169 ? 21.871 14.317 21.790 1.00 53.46 169 LEU A CA 1
ATOM 1338 C C . LEU A 1 169 ? 20.797 13.375 22.332 1.00 52.47 169 LEU A C 1
ATOM 1339 O O . LEU A 1 169 ? 19.623 13.681 22.270 1.00 50.72 169 LEU A O 1
ATOM 1344 N N . ASP A 1 170 ? 21.201 12.226 22.854 1.00 57.41 170 ASP A N 1
ATOM 1345 C CA . ASP A 1 170 ? 20.244 11.269 23.403 1.00 56.01 170 ASP A CA 1
ATOM 1346 C C . ASP A 1 170 ? 19.279 11.933 24.378 1.00 54.47 170 ASP A C 1
ATOM 1347 O O . ASP A 1 170 ? 18.079 11.679 24.343 1.00 47.51 170 ASP A O 1
ATOM 1352 N N . ARG A 1 171 ? 19.819 12.778 25.253 1.00 60.01 171 ARG A N 1
ATOM 1353 C CA . ARG A 1 171 ? 19.025 13.472 26.258 1.00 38.68 171 ARG A CA 1
ATOM 1354 C C . ARG A 1 171 ? 18.061 14.464 25.589 1.00 44.06 171 ARG A C 1
ATOM 1355 O O . ARG A 1 171 ? 16.891 14.545 25.957 1.00 42.97 171 ARG A O 1
ATOM 1363 N N . ALA A 1 172 ? 18.544 15.202 24.594 1.00 36.99 172 ALA A N 1
ATOM 1364 C CA . ALA A 1 172 ? 17.694 16.158 23.875 1.00 36.68 172 ALA A CA 1
ATOM 1365 C C . ALA A 1 172 ? 16.579 15.437 23.137 1.00 41.32 172 ALA A C 1
ATOM 1366 O O . ALA A 1 172 ? 15.435 15.851 23.175 1.00 32.40 172 ALA A O 1
ATOM 1368 N N . ARG A 1 173 ? 16.923 14.350 22.460 1.00 41.34 173 ARG A N 1
ATOM 1369 C CA . ARG A 1 173 ? 15.938 13.564 21.742 1.00 41.31 173 ARG A CA 1
ATOM 1370 C C . ARG A 1 173 ? 14.860 13.028 22.673 1.00 47.30 173 ARG A C 1
ATOM 1371 O O . ARG A 1 173 ? 13.683 13.226 22.429 1.00 49.36 173 ARG A O 1
ATOM 1379 N N . LYS A 1 174 ? 15.250 12.360 23.752 1.00 44.18 174 LYS A N 1
ATOM 1380 C CA . LYS A 1 174 ? 14.257 11.802 24.671 1.00 42.42 174 LYS A CA 1
ATOM 1381 C C . LYS A 1 174 ? 13.349 12.875 25.291 1.00 46.75 174 LYS A C 1
ATOM 1382 O O . LYS A 1 174 ? 12.192 12.615 25.607 1.00 48.94 174 LYS A O 1
ATOM 1388 N N . ILE A 1 175 ? 13.872 14.083 25.466 1.00 45.03 175 ILE A N 1
ATOM 1389 C CA . ILE A 1 175 ? 13.086 15.163 26.050 1.00 38.17 175 ILE A CA 1
ATOM 1390 C C . ILE A 1 175 ? 12.174 15.758 24.986 1.00 50.42 175 ILE A C 1
ATOM 1391 O O . ILE A 1 175 ? 10.988 15.962 25.222 1.00 47.83 175 ILE A O 1
ATOM 1396 N N . ALA A 1 176 ? 12.729 16.017 23.806 1.00 55.26 176 ALA A N 1
ATOM 1397 C CA . ALA A 1 176 ? 11.957 16.581 22.696 1.00 45.04 176 ALA A CA 1
ATOM 1398 C C . ALA A 1 176 ? 10.867 15.641 22.206 1.00 44.61 176 ALA A C 1
ATOM 1399 O O . ALA A 1 176 ? 9.776 16.086 21.898 1.00 43.56 176 ALA A O 1
ATOM 1401 N N . GLU A 1 177 ? 11.155 14.345 22.129 1.00 48.67 177 GLU A N 1
ATOM 1402 C CA . GLU A 1 177 ? 10.170 13.395 21.610 1.00 48.24 177 GLU A CA 1
ATOM 1403 C C . GLU A 1 177 ? 8.950 13.307 22.512 1.00 48.75 177 GLU A C 1
ATOM 1404 O O . GLU A 1 177 ? 7.839 13.115 22.042 1.00 50.79 177 GLU A O 1
ATOM 1410 N N . GLU A 1 178 ? 9.149 13.478 23.810 1.00 53.53 178 GLU A N 1
ATOM 1411 C CA . GLU A 1 178 ? 8.036 13.387 24.746 1.00 49.68 178 GLU A CA 1
ATOM 1412 C C . GLU A 1 178 ? 7.113 14.599 24.659 1.00 52.34 178 GLU A C 1
ATOM 1413 O O . GLU A 1 178 ? 5.961 14.580 25.106 1.00 49.28 178 GLU A O 1
ATOM 1419 N N . ILE A 1 179 ? 7.627 15.659 24.071 1.00 51.47 179 ILE A N 1
ATOM 1420 C CA . ILE A 1 179 ? 6.904 16.913 24.028 1.00 44.71 179 ILE A CA 1
ATOM 1421 C C . ILE A 1 179 ? 6.607 17.233 22.551 1.00 52.11 179 ILE A C 1
ATOM 1422 O O . ILE A 1 179 ? 6.091 18.297 22.206 1.00 47.26 179 ILE A O 1
ATOM 1427 N N . ASN A 1 180 ? 6.927 16.263 21.696 1.00 55.08 180 ASN A N 1
ATOM 1428 C CA . ASN A 1 180 ? 6.771 16.351 20.238 1.00 57.07 180 ASN A CA 1
ATOM 1429 C C . ASN A 1 180 ? 7.363 17.594 19.586 1.00 57.50 180 ASN A C 1
ATOM 1430 O O . ASN A 1 180 ? 6.829 18.111 18.605 1.00 55.48 180 ASN A O 1
ATOM 1435 N N . ALA A 1 181 ? 8.488 18.045 20.130 1.00 51.94 181 ALA A N 1
ATOM 1436 C CA . ALA A 1 181 ? 9.205 19.182 19.588 1.00 39.87 181 ALA A CA 1
ATOM 1437 C C . ALA A 1 181 ? 10.313 18.709 18.647 1.00 45.55 181 ALA A C 1
ATOM 1438 O O . ALA A 1 181 ? 10.705 17.536 18.672 1.00 45.68 181 ALA A O 1
ATOM 1440 N N . PRO A 1 182 ? 10.800 19.616 17.790 1.00 54.14 182 PRO A N 1
ATOM 1441 C CA . PRO A 1 182 ? 11.928 19.326 16.902 1.00 50.81 182 PRO A CA 1
ATOM 1442 C C . PRO A 1 182 ? 13.216 19.394 17.709 1.00 51.50 182 PRO A C 1
ATOM 1443 O O . PRO A 1 182 ? 13.275 20.136 18.686 1.00 33.09 182 PRO A O 1
ATOM 1447 N N . TYR A 1 183 ? 14.232 18.646 17.302 1.00 54.98 183 TYR A N 1
ATOM 1448 C CA . TYR A 1 183 ? 15.492 18.637 18.029 1.00 52.41 183 TYR A CA 1
ATOM 1449 C C . TYR A 1 183 ? 16.664 18.504 17.074 1.00 51.57 183 TYR A C 1
ATOM 1450 O O . TYR A 1 183 ? 16.538 17.926 16.000 1.00 62.16 183 TYR A O 1
ATOM 1459 N N . SER A 1 184 ? 17.804 19.043 17.470 1.00 48.00 184 SER A N 1
ATOM 1460 C CA . SER A 1 184 ? 19.027 18.840 16.715 1.00 61.11 184 SER A CA 1
ATOM 1461 C C . SER A 1 184 ? 20.246 19.012 17.610 1.00 70.03 184 SER A C 1
ATOM 1462 O O . SER A 1 184 ? 20.126 19.365 18.779 1.00 58.85 184 SER A O 1
ATOM 1465 N N . TYR A 1 185 ? 21.423 18.754 17.055 1.00 67.20 185 TYR A N 1
ATOM 1466 C CA . TYR A 1 185 ? 22.645 18.915 17.807 1.00 59.14 185 TYR A CA 1
ATOM 1467 C C . TYR A 1 185 ? 23.701 19.657 16.998 1.00 63.47 185 TYR A C 1
ATOM 1468 O O . TYR A 1 185 ? 23.713 19.592 15.770 1.00 73.48 185 TYR A O 1
ATOM 1477 N N . ILE A 1 186 ? 24.572 20.377 17.700 1.00 61.73 186 ILE A N 1
ATOM 1478 C CA . ILE A 1 186 ? 25.695 21.066 17.085 1.00 62.66 186 ILE A CA 1
ATOM 1479 C C . ILE A 1 186 ? 26.847 20.092 16.846 1.00 75.39 186 ILE A C 1
ATOM 1480 O O . ILE A 1 186 ? 27.148 19.250 17.687 1.00 69.54 186 ILE A O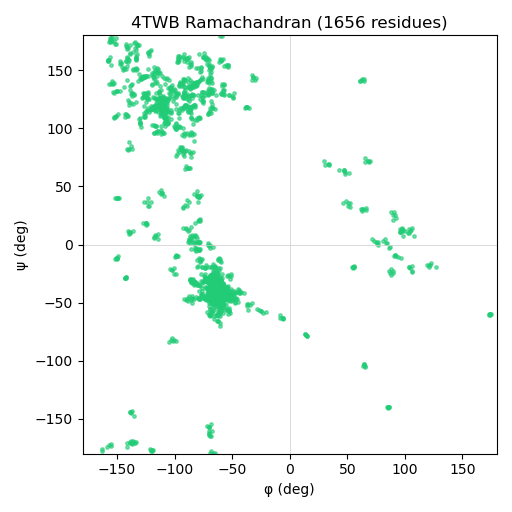 1
ATOM 1485 N N . GLU A 1 187 ? 27.484 20.213 15.689 1.00 99.32 187 GLU A N 1
ATOM 1486 C CA . GLU A 1 187 ? 28.462 19.231 15.234 1.00 106.55 187 GLU A CA 1
ATOM 1487 C C . GLU A 1 187 ? 29.878 19.787 15.229 1.00 116.87 187 GLU A C 1
ATOM 1488 O O . GLU A 1 187 ? 30.290 20.452 14.277 1.00 119.60 187 GLU A O 1
ATOM 1494 N N . LYS A 1 188 ? 30.621 19.516 16.296 1.00 133.49 188 LYS A N 1
ATOM 1495 C CA . LYS A 1 188 ? 32.031 19.890 16.356 1.00 152.94 188 LYS A CA 1
ATOM 1496 C C . LYS A 1 188 ? 32.854 19.030 15.396 1.00 160.52 188 LYS A C 1
ATOM 1497 O O . LYS A 1 188 ? 32.610 17.829 15.263 1.00 158.52 188 LYS A O 1
ATOM 1503 N N . GLU A 1 189 ? 33.822 19.663 14.736 1.00 159.71 189 GLU A N 1
ATOM 1504 C CA . GLU A 1 189 ? 34.795 18.993 13.868 1.00 158.37 189 GLU A CA 1
ATOM 1505 C C . GLU A 1 189 ? 35.648 20.049 13.171 1.00 161.03 189 GLU A C 1
ATOM 1506 O O . GLU A 1 189 ? 36.872 20.081 13.329 1.00 148.62 189 GLU A O 1
ATOM 1512 N N . ARG A 1 190 ? 34.987 20.912 12.402 1.00 163.04 190 ARG A N 1
ATOM 1513 C CA . ARG A 1 190 ? 35.640 22.045 11.754 1.00 147.90 190 ARG A CA 1
ATOM 1514 C C . ARG A 1 190 ? 34.710 23.253 11.758 1.00 134.53 190 ARG A C 1
ATOM 1515 O O . ARG A 1 190 ? 33.493 23.112 11.615 1.00 128.02 190 ARG A O 1
ATOM 1523 N N . ASN A 1 204 ? 15.204 20.225 11.682 1.00 125.40 204 ASN A N 1
ATOM 1524 C CA . ASN A 1 204 ? 16.624 20.472 11.941 1.00 129.56 204 ASN A CA 1
ATOM 1525 C C . ASN A 1 204 ? 17.143 21.766 11.294 1.00 142.42 204 ASN A C 1
ATOM 1526 O O . ASN A 1 204 ? 16.752 22.108 10.174 1.00 137.44 204 ASN A O 1
ATOM 1531 N N . ILE A 1 205 ? 18.015 22.478 12.015 1.00 142.81 205 ILE A N 1
ATOM 1532 C CA . ILE A 1 205 ? 18.594 23.755 11.568 1.00 135.66 205 ILE A CA 1
ATOM 1533 C C . ILE A 1 205 ? 17.526 24.800 11.198 1.00 127.42 205 ILE A C 1
ATOM 1534 O O . ILE A 1 205 ? 17.794 26.007 11.167 1.00 107.29 205 ILE A O 1
ATOM 1539 N N . ASN A 1 206 ? 16.311 24.320 10.946 1.00 114.74 206 ASN A N 1
ATOM 1540 C CA . ASN A 1 206 ? 15.157 25.180 10.780 1.00 120.61 206 ASN A CA 1
ATOM 1541 C C . ASN A 1 206 ? 14.679 25.610 12.159 1.00 112.40 206 ASN A C 1
ATOM 1542 O O . ASN A 1 206 ? 13.481 25.631 12.442 1.00 117.64 206 ASN A O 1
ATOM 1547 N N . LEU A 1 207 ? 15.633 25.930 13.027 1.00 95.72 207 LEU A N 1
ATOM 1548 C CA . LEU A 1 207 ? 15.318 26.517 14.318 1.00 87.29 207 LEU A CA 1
ATOM 1549 C C . LEU A 1 207 ? 15.022 27.988 14.088 1.00 77.85 207 LEU A C 1
ATOM 1550 O O . LEU A 1 207 ? 14.644 28.714 15.001 1.00 72.79 207 LEU A O 1
ATOM 1555 N N . LYS A 1 208 ? 15.204 28.403 12.839 1.00 81.70 208 LYS A N 1
ATOM 1556 C CA . LYS A 1 208 ? 14.797 29.713 12.354 1.00 81.68 208 LYS A CA 1
ATOM 1557 C C . LYS A 1 208 ? 13.464 30.122 12.985 1.00 73.48 208 LYS A C 1
ATOM 1558 O O . LYS A 1 208 ? 12.453 29.444 12.819 1.00 60.87 208 LYS A O 1
ATOM 1564 N N . GLY A 1 209 ? 13.483 31.219 13.735 1.00 62.65 209 GLY A N 1
ATOM 1565 C CA . GLY A 1 209 ? 12.278 31.790 14.314 1.00 55.42 209 GLY A CA 1
ATOM 1566 C C . GLY A 1 209 ? 11.689 31.071 15.513 1.00 62.85 209 GLY A C 1
ATOM 1567 O O . GLY A 1 209 ? 10.647 31.481 16.030 1.00 53.67 209 GLY A O 1
ATOM 1568 N N . LYS A 1 210 ? 12.350 30.006 15.961 1.00 74.79 210 LYS A N 1
ATOM 1569 C CA . LYS A 1 210 ? 11.851 29.198 17.078 1.00 68.36 210 LYS A CA 1
ATOM 1570 C C . LYS A 1 210 ? 12.470 29.571 18.432 1.00 60.77 210 LYS A C 1
ATOM 1571 O O . LYS A 1 210 ? 13.538 30.173 18.490 1.00 62.04 210 LYS A O 1
ATOM 1577 N N . ASP A 1 211 ? 11.775 29.223 19.513 1.00 54.94 211 ASP A N 1
ATOM 1578 C CA . ASP A 1 211 ? 12.273 29.428 20.873 1.00 56.18 211 ASP A CA 1
ATOM 1579 C C . ASP A 1 211 ? 13.172 28.270 21.305 1.00 55.13 211 ASP A C 1
ATOM 1580 O O . ASP A 1 211 ? 12.687 27.259 21.811 1.00 52.48 211 ASP A O 1
ATOM 1585 N N . VAL A 1 212 ? 14.478 28.425 21.123 1.00 52.75 212 VAL A N 1
ATOM 1586 C CA . VAL A 1 212 ? 15.419 27.341 21.378 1.00 43.16 212 VAL A CA 1
ATOM 1587 C C . VAL A 1 212 ? 15.690 27.082 22.860 1.00 52.27 212 VAL A C 1
ATOM 1588 O O . VAL A 1 212 ? 15.754 28.009 23.670 1.00 51.88 212 VAL A O 1
ATOM 1592 N N . VAL A 1 213 ? 15.827 25.808 23.206 1.00 40.56 213 VAL A N 1
ATOM 1593 C CA . VAL A 1 213 ? 16.209 25.400 24.551 1.00 41.33 213 VAL A CA 1
ATOM 1594 C C . VAL A 1 213 ? 17.436 24.514 24.452 1.00 41.79 213 VAL A C 1
ATOM 1595 O O . VAL A 1 213 ? 17.385 23.429 23.873 1.00 46.73 213 VAL A O 1
ATOM 1599 N N . ILE A 1 214 ? 18.549 24.984 25.000 1.00 41.97 214 ILE A N 1
ATOM 1600 C CA . ILE A 1 214 ? 19.788 24.213 24.981 1.00 47.40 214 ILE A CA 1
ATOM 1601 C C . ILE A 1 214 ? 19.948 23.390 26.256 1.00 49.98 214 ILE A C 1
ATOM 1602 O O . ILE A 1 214 ? 20.043 23.944 27.355 1.00 41.24 214 ILE A O 1
ATOM 1607 N N . ILE A 1 215 ? 19.986 22.069 26.091 1.00 40.29 215 ILE A N 1
ATOM 1608 C CA . ILE A 1 215 ? 19.987 21.140 27.217 1.00 46.13 215 ILE A CA 1
ATOM 1609 C C . ILE A 1 215 ? 21.295 20.348 27.360 1.00 42.33 215 ILE A C 1
ATOM 1610 O O . ILE A 1 215 ? 21.750 19.697 26.418 1.00 41.18 215 ILE A O 1
ATOM 1615 N N . ASP A 1 216 ? 21.887 20.401 28.549 1.00 44.28 216 ASP A N 1
ATOM 1616 C CA . ASP A 1 216 ? 23.087 19.618 28.855 1.00 50.35 216 ASP A CA 1
ATOM 1617 C C . ASP A 1 216 ? 22.935 18.996 30.240 1.00 44.12 216 ASP A C 1
ATOM 1618 O O . ASP A 1 216 ? 22.052 19.387 31.013 1.00 40.91 216 ASP A O 1
ATOM 1623 N N . ASP A 1 217 ? 23.785 18.024 30.555 1.00 44.82 217 ASP A N 1
ATOM 1624 C CA . ASP A 1 217 ? 23.737 17.407 31.875 1.00 40.16 217 ASP A CA 1
ATOM 1625 C C . ASP A 1 217 ? 24.229 18.379 32.941 1.00 40.00 217 ASP A C 1
ATOM 1626 O O . ASP A 1 217 ? 23.593 18.550 33.979 1.00 34.26 217 ASP A O 1
ATOM 1631 N N . ILE A 1 218 ? 25.349 19.035 32.664 1.00 38.22 218 ILE A N 1
ATOM 1632 C CA . ILE A 1 218 ? 25.957 19.949 33.622 1.00 36.61 218 ILE A CA 1
ATOM 1633 C C . ILE A 1 218 ? 26.254 21.317 33.004 1.00 40.07 218 ILE A C 1
ATOM 1634 O O . ILE A 1 218 ? 26.629 21.417 31.837 1.00 49.14 218 ILE A O 1
ATOM 1639 N N . ILE A 1 219 ? 26.090 22.375 33.785 1.00 37.76 219 ILE A N 1
ATOM 1640 C CA . ILE A 1 219 ? 26.570 23.688 33.370 1.00 39.42 219 ILE A CA 1
ATOM 1641 C C . ILE A 1 219 ? 27.463 24.284 34.465 1.00 48.91 219 ILE A C 1
ATOM 1642 O O . ILE A 1 219 ? 26.994 24.624 35.556 1.00 46.30 219 ILE A O 1
ATOM 1647 N N . SER A 1 220 ? 28.759 24.379 34.174 1.00 57.61 220 SER A N 1
ATOM 1648 C CA . SER A 1 220 ? 29.742 24.887 35.133 1.00 52.26 220 SER A CA 1
ATOM 1649 C C . SER A 1 220 ? 30.122 26.324 34.830 1.00 47.01 220 SER A C 1
ATOM 1650 O O . SER A 1 220 ? 29.599 27.255 35.435 1.00 45.37 220 SER A O 1
ATOM 1653 N N . THR A 1 221 ? 31.058 26.489 33.904 1.00 48.71 221 THR A N 1
ATOM 1654 C CA . THR A 1 221 ? 31.496 27.805 33.483 1.00 57.48 221 THR A CA 1
ATOM 1655 C C . THR A 1 221 ? 30.434 28.395 32.564 1.00 66.90 221 THR A C 1
ATOM 1656 O O . THR A 1 221 ? 30.146 29.593 32.607 1.00 57.52 221 THR A O 1
ATOM 1660 N N . GLY A 1 222 ? 29.843 27.528 31.746 1.00 70.32 222 GLY A N 1
ATOM 1661 C CA . GLY A 1 222 ? 28.813 27.927 30.809 1.00 61.57 222 GLY A CA 1
ATOM 1662 C C . GLY A 1 222 ? 29.382 28.129 29.417 1.00 63.52 222 GLY A C 1
ATOM 1663 O O . GLY A 1 222 ? 28.729 28.685 28.543 1.00 61.25 222 GLY A O 1
ATOM 1664 N N . GLY A 1 223 ? 30.611 27.669 29.217 1.00 67.34 223 GLY A N 1
ATOM 1665 C CA . GLY A 1 223 ? 31.306 27.851 27.957 1.00 53.85 223 GLY A CA 1
ATOM 1666 C C . GLY A 1 223 ? 30.641 27.174 26.774 1.00 67.20 223 GLY A C 1
ATOM 1667 O O . GLY A 1 223 ? 30.506 27.778 25.708 1.00 67.51 223 GLY A O 1
ATOM 1668 N N . THR A 1 224 ? 30.221 25.924 26.951 1.00 71.00 224 THR A N 1
ATOM 1669 C CA . THR A 1 224 ? 29.635 25.166 25.854 1.00 64.19 224 THR A CA 1
ATOM 1670 C C . THR A 1 224 ? 28.289 25.773 25.494 1.00 58.75 224 THR A C 1
ATOM 1671 O O . THR A 1 224 ? 27.914 25.841 24.324 1.00 63.27 224 THR A O 1
ATOM 1675 N N . ILE A 1 225 ? 27.569 26.223 26.514 1.00 57.30 225 ILE A N 1
ATOM 1676 C CA . ILE A 1 225 ? 26.249 26.820 26.343 1.00 55.06 225 ILE A CA 1
ATOM 1677 C C . ILE A 1 225 ? 26.333 28.174 25.649 1.00 61.24 225 ILE A C 1
ATOM 1678 O O . ILE A 1 225 ? 25.432 28.554 24.905 1.00 63.06 225 ILE A O 1
ATOM 1683 N N . VAL A 1 226 ? 27.421 28.899 25.883 1.00 63.85 226 VAL A N 1
ATOM 1684 C CA . VAL A 1 226 ? 27.605 30.204 25.256 1.00 60.48 226 VAL A CA 1
ATOM 1685 C C . VAL A 1 226 ? 27.918 30.079 23.771 1.00 56.17 226 VAL A C 1
ATOM 1686 O O . VAL A 1 226 ? 27.337 30.773 22.957 1.00 48.56 226 VAL A O 1
ATOM 1690 N N . GLN A 1 227 ? 28.842 29.197 23.419 1.00 58.59 227 GLN A N 1
ATOM 1691 C CA . GLN A 1 227 ? 29.129 28.944 22.008 1.00 63.13 227 GLN A CA 1
ATOM 1692 C C . GLN A 1 227 ? 27.894 28.454 21.274 1.00 68.64 227 GLN A C 1
ATOM 1693 O O . GLN A 1 227 ? 27.704 28.764 20.104 1.00 81.63 227 GLN A O 1
ATOM 1699 N N . ALA A 1 228 ? 27.053 27.688 21.961 1.00 60.63 228 ALA A N 1
ATOM 1700 C CA . ALA A 1 228 ? 25.827 27.178 21.353 1.00 53.75 228 ALA A CA 1
ATOM 1701 C C . ALA A 1 228 ? 24.756 28.258 21.216 1.00 52.77 228 ALA A C 1
ATOM 1702 O O . ALA A 1 228 ? 23.965 28.221 20.292 1.00 62.37 228 ALA A O 1
ATOM 1704 N N . THR A 1 229 ? 24.729 29.219 22.137 1.00 54.48 229 THR A N 1
ATOM 1705 C CA . THR A 1 229 ? 23.786 30.329 22.045 1.00 49.90 229 THR A CA 1
ATOM 1706 C C . THR A 1 229 ? 24.068 31.221 20.827 1.00 60.49 229 THR A C 1
ATOM 1707 O O . THR A 1 229 ? 23.157 31.826 20.283 1.00 66.08 229 THR A O 1
ATOM 1711 N N . ARG A 1 230 ? 25.326 31.289 20.397 1.00 64.76 230 ARG A N 1
ATOM 1712 C CA . ARG A 1 230 ? 25.702 32.028 19.194 1.00 51.57 230 ARG A CA 1
ATOM 1713 C C . ARG A 1 230 ? 25.052 31.412 17.970 1.00 62.57 230 ARG A C 1
ATOM 1714 O O . ARG A 1 230 ? 24.223 32.045 17.330 1.00 76.25 230 ARG A O 1
ATOM 1722 N N . LEU A 1 231 ? 25.445 30.186 17.632 1.00 52.98 231 LEU A N 1
ATOM 1723 C CA . LEU A 1 231 ? 24.862 29.492 16.487 1.00 55.59 231 LEU A CA 1
ATOM 1724 C C . LEU A 1 231 ? 23.350 29.655 16.432 1.00 62.33 231 LEU A C 1
ATOM 1725 O O . LEU A 1 231 ? 22.777 29.837 15.358 1.00 76.29 231 LEU A O 1
ATOM 1730 N N . ALA A 1 232 ? 22.708 29.584 17.590 1.00 50.17 232 ALA A N 1
ATOM 1731 C CA . ALA A 1 232 ? 21.261 29.684 17.670 1.00 66.30 232 ALA A CA 1
ATOM 1732 C C . ALA A 1 232 ? 20.759 31.030 17.146 1.00 65.51 232 ALA A C 1
ATOM 1733 O O . ALA A 1 232 ? 19.896 31.082 16.276 1.00 62.58 232 ALA A O 1
ATOM 1735 N N . TYR A 1 233 ? 21.303 32.115 17.678 1.00 62.47 233 TYR A N 1
ATOM 1736 C CA . TYR A 1 233 ? 20.897 33.444 17.260 1.00 63.75 233 TYR A CA 1
ATOM 1737 C C . TYR A 1 233 ? 21.303 33.720 15.817 1.00 70.18 233 TYR A C 1
ATOM 1738 O O . TYR A 1 233 ? 20.577 34.383 15.078 1.00 66.53 233 TYR A O 1
ATOM 1747 N N . SER A 1 234 ? 22.456 33.195 15.417 1.00 60.52 234 SER A N 1
ATOM 1748 C CA . SER A 1 234 ? 22.914 33.308 14.039 1.00 60.83 234 SER A CA 1
ATOM 1749 C C . SER A 1 234 ? 22.225 32.288 13.137 1.00 65.97 234 SER A C 1
ATOM 1750 O O . SER A 1 234 ? 22.714 31.963 12.063 1.00 73.35 234 SER A O 1
ATOM 1753 N N . LEU A 1 235 ? 21.089 31.778 13.585 1.00 63.04 235 LEU A N 1
ATOM 1754 C CA . LEU A 1 235 ? 20.290 30.859 12.782 1.00 56.91 235 LEU A CA 1
ATOM 1755 C C . LEU A 1 235 ? 18.815 31.205 12.931 1.00 66.45 235 LEU A C 1
ATOM 1756 O O . LEU A 1 235 ? 17.935 30.458 12.515 1.00 58.03 235 LEU A O 1
ATOM 1761 N N . GLY A 1 236 ? 18.558 32.355 13.539 1.00 60.01 236 GLY A N 1
ATOM 1762 C CA . GLY A 1 236 ? 17.220 32.901 13.589 1.00 70.55 236 GLY A CA 1
ATOM 1763 C C . GLY A 1 236 ? 16.453 32.601 14.855 1.00 62.95 236 GLY A C 1
ATOM 1764 O O . GLY A 1 236 ? 15.258 32.849 14.925 1.00 72.63 236 GLY A O 1
ATOM 1765 N N . ALA A 1 237 ? 17.132 32.075 15.863 1.00 63.90 237 ALA A N 1
ATOM 1766 C CA . ALA A 1 237 ? 16.481 31.802 17.137 1.00 52.41 237 ALA A CA 1
ATOM 1767 C C . ALA A 1 237 ? 15.718 33.032 17.611 1.00 51.53 237 ALA A C 1
ATOM 1768 O O . ALA A 1 237 ? 16.266 34.121 17.659 1.00 49.12 237 ALA A O 1
ATOM 1770 N N . LYS A 1 238 ? 14.445 32.854 17.935 1.00 47.17 238 LYS A N 1
ATOM 1771 C CA . LYS A 1 238 ? 13.642 33.937 18.467 1.00 49.17 238 LYS A CA 1
ATOM 1772 C C . LYS A 1 238 ? 14.107 34.246 19.886 1.00 62.77 238 LYS A C 1
ATOM 1773 O O . LYS A 1 238 ? 14.141 35.403 20.314 1.00 61.08 238 LYS A O 1
ATOM 1779 N N . SER A 1 239 ? 14.461 33.189 20.612 1.00 66.83 239 SER A N 1
ATOM 1780 C CA . SER A 1 239 ? 14.991 33.301 21.967 1.00 62.96 239 SER A CA 1
ATOM 1781 C C . SER A 1 239 ? 15.788 32.049 22.306 1.00 71.42 239 SER A C 1
ATOM 1782 O O . SER A 1 239 ? 15.608 31.007 21.675 1.00 65.14 239 SER A O 1
ATOM 1785 N N . VAL A 1 240 ? 16.679 32.162 23.288 1.00 67.01 240 VAL A N 1
ATOM 1786 C CA . VAL A 1 240 ? 17.448 31.019 23.767 1.00 58.00 240 VAL A CA 1
ATOM 1787 C C . VAL A 1 240 ? 17.275 30.825 25.269 1.00 54.29 240 VAL A C 1
ATOM 1788 O O . VAL A 1 240 ? 17.439 31.753 26.047 1.00 43.88 240 VAL A O 1
ATOM 1792 N N . THR A 1 241 ? 16.905 29.612 25.659 1.00 57.49 241 THR A N 1
ATOM 1793 C CA . THR A 1 241 ? 16.818 29.240 27.059 1.00 43.38 241 THR A CA 1
ATOM 1794 C C . THR A 1 241 ? 17.820 28.117 27.291 1.00 49.15 241 THR A C 1
ATOM 1795 O O . THR A 1 241 ? 18.074 27.314 26.397 1.00 48.16 241 THR A O 1
ATOM 1799 N N . ALA A 1 242 ? 18.410 28.073 28.480 1.00 48.44 242 ALA A N 1
ATOM 1800 C CA . ALA A 1 242 ? 19.363 27.021 28.807 1.00 45.46 242 ALA A CA 1
ATOM 1801 C C . ALA A 1 242 ? 18.857 26.168 29.962 1.00 45.38 242 ALA A C 1
ATOM 1802 O O . ALA A 1 242 ? 18.293 26.683 30.924 1.00 42.29 242 ALA A O 1
ATOM 1804 N N . ALA A 1 243 ? 19.053 24.859 29.850 1.00 37.69 243 ALA A N 1
ATOM 1805 C CA . ALA A 1 243 ? 18.588 23.922 30.860 1.00 42.37 243 ALA A CA 1
ATOM 1806 C C . ALA A 1 243 ? 19.623 22.836 31.127 1.00 39.92 243 ALA A C 1
ATOM 1807 O O . ALA A 1 243 ? 20.226 22.297 30.209 1.00 39.87 243 ALA A O 1
ATOM 1809 N N . ALA A 1 244 ? 19.831 22.520 32.392 1.00 31.98 244 ALA A N 1
ATOM 1810 C CA . ALA A 1 244 ? 20.670 21.386 32.748 1.00 40.37 244 ALA A CA 1
ATOM 1811 C C . ALA A 1 244 ? 20.146 20.736 34.019 1.00 40.57 244 ALA A C 1
ATOM 1812 O O . ALA A 1 244 ? 19.456 21.372 34.818 1.00 41.04 244 ALA A O 1
ATOM 1814 N N . ILE A 1 245 ? 20.464 19.468 34.208 1.00 30.70 245 ILE A N 1
ATOM 1815 C CA . ILE A 1 245 ? 20.102 18.804 35.454 1.00 37.65 245 ILE A CA 1
ATOM 1816 C C . ILE A 1 245 ? 20.921 19.385 36.635 1.00 40.32 245 ILE A C 1
ATOM 1817 O O . ILE A 1 245 ? 20.363 19.783 37.666 1.00 38.82 245 ILE A O 1
ATOM 1822 N N . HIS A 1 246 ? 22.238 19.462 36.456 1.00 39.08 246 HIS A N 1
ATOM 1823 C CA . HIS A 1 246 ? 23.135 19.985 37.475 1.00 28.46 246 HIS A CA 1
ATOM 1824 C C . HIS A 1 246 ? 23.637 21.376 37.123 1.00 37.39 246 HIS A C 1
ATOM 1825 O O . HIS A 1 246 ? 24.486 21.533 36.246 1.00 39.35 246 HIS A O 1
ATOM 1832 N N . LEU A 1 247 ? 23.116 22.389 37.809 1.00 40.39 247 LEU A N 1
ATOM 1833 C CA . LEU A 1 247 ? 23.546 23.766 37.565 1.00 35.03 247 LEU A CA 1
ATOM 1834 C C . LEU A 1 247 ? 24.628 24.227 38.536 1.00 45.80 247 LEU A C 1
ATOM 1835 O O . LEU A 1 247 ? 24.332 24.930 39.504 1.00 52.36 247 LEU A O 1
ATOM 1840 N N . LEU A 1 248 ? 25.876 23.838 38.281 1.00 49.98 248 LEU A N 1
ATOM 1841 C CA . LEU A 1 248 ? 27.006 24.247 39.126 1.00 51.71 248 LEU A CA 1
ATOM 1842 C C . LEU A 1 248 ? 27.586 25.564 38.630 1.00 64.27 248 LEU A C 1
ATOM 1843 O O . LEU A 1 248 ? 28.725 25.603 38.163 1.00 73.50 248 LEU A O 1
ATOM 1848 N N . LEU A 1 249 ? 26.822 26.643 38.718 1.00 57.24 249 LEU A N 1
ATOM 1849 C CA . LEU A 1 249 ? 27.239 27.881 38.078 1.00 49.94 249 LEU A CA 1
ATOM 1850 C C . LEU A 1 249 ? 28.469 28.468 38.751 1.00 58.46 249 LEU A C 1
ATOM 1851 O O . LEU A 1 249 ? 28.440 28.823 39.928 1.00 64.62 249 LEU A O 1
ATOM 1856 N N . VAL A 1 250 ? 29.542 28.579 37.979 1.00 50.01 250 VAL A N 1
ATOM 1857 C CA . VAL A 1 250 ? 30.853 28.897 38.515 1.00 61.99 250 VAL A CA 1
ATOM 1858 C C . VAL A 1 250 ? 31.347 30.295 38.171 1.00 68.43 250 VAL A C 1
ATOM 1859 O O . VAL A 1 250 ? 31.692 30.577 37.023 1.00 69.03 250 VAL A O 1
ATOM 1863 N N . GLY A 1 251 ? 31.396 31.158 39.184 1.00 74.55 251 GLY A N 1
ATOM 1864 C CA . GLY A 1 251 ? 31.940 32.496 39.030 1.00 78.64 251 GLY A CA 1
ATOM 1865 C C . GLY A 1 251 ? 31.134 33.360 38.077 1.00 91.01 251 GLY A C 1
ATOM 1866 O O . GLY A 1 251 ? 30.060 33.859 38.431 1.00 84.97 251 GLY A O 1
ATOM 1867 N N . GLY A 1 252 ? 31.651 33.542 36.865 1.00 71.47 252 GLY A N 1
ATOM 1868 C CA . GLY A 1 252 ? 30.960 34.335 35.861 1.00 90.55 252 GLY A CA 1
ATOM 1869 C C . GLY A 1 252 ? 29.625 33.733 35.457 1.00 84.88 252 GLY A C 1
ATOM 1870 O O . GLY A 1 252 ? 28.576 34.355 35.618 1.00 71.67 252 GLY A O 1
ATOM 1871 N N . ALA A 1 253 ? 29.690 32.513 34.933 1.00 81.42 253 ALA A N 1
ATOM 1872 C CA . ALA A 1 253 ? 28.532 31.732 34.487 1.00 66.97 253 ALA A CA 1
ATOM 1873 C C . ALA A 1 253 ? 27.205 32.472 34.328 1.00 68.49 253 ALA A C 1
ATOM 1874 O O . ALA A 1 253 ? 26.794 32.759 33.207 1.00 62.79 253 ALA A O 1
ATOM 1876 N N . LYS A 1 254 ? 26.524 32.750 35.438 1.00 66.84 254 LYS A N 1
ATOM 1877 C CA . LYS A 1 254 ? 25.196 33.353 35.370 1.00 62.80 254 LYS A CA 1
ATOM 1878 C C . LYS A 1 254 ? 25.186 34.643 34.553 1.00 75.47 254 LYS A C 1
ATOM 1879 O O . LYS A 1 254 ? 24.295 34.856 33.729 1.00 73.40 254 LYS A O 1
ATOM 1885 N N . GLU A 1 255 ? 26.178 35.497 34.780 1.00 82.06 255 GLU A N 1
ATOM 1886 C CA . GLU A 1 255 ? 26.287 36.745 34.035 1.00 78.33 255 GLU A CA 1
ATOM 1887 C C . GLU A 1 255 ? 26.809 36.520 32.614 1.00 64.50 255 GLU A C 1
ATOM 1888 O O . GLU A 1 255 ? 26.287 37.085 31.659 1.00 70.13 255 GLU A O 1
ATOM 1894 N N . ARG A 1 256 ? 27.838 35.695 32.480 1.00 62.90 256 ARG A N 1
ATOM 1895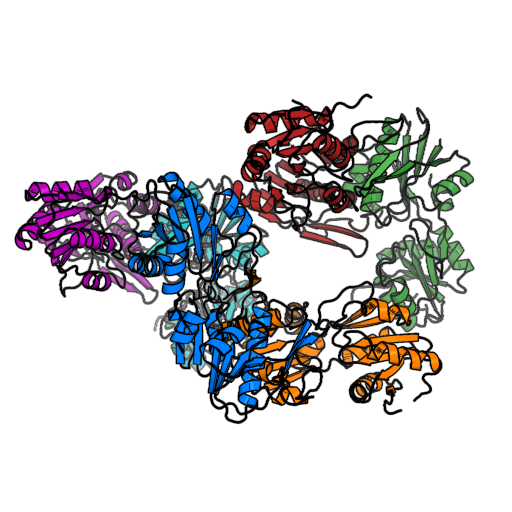 C CA . ARG A 1 256 ? 28.404 35.380 31.175 1.00 65.38 256 ARG A CA 1
ATOM 1896 C C . ARG A 1 256 ? 27.317 34.910 30.207 1.00 69.28 256 ARG A C 1
ATOM 1897 O O . ARG A 1 256 ? 27.442 35.082 28.993 1.00 74.12 256 ARG A O 1
ATOM 1905 N N . LEU A 1 257 ? 26.248 34.331 30.750 1.00 67.88 257 LEU A N 1
ATOM 1906 C CA . LEU A 1 257 ? 25.135 33.834 29.939 1.00 63.22 257 LEU A CA 1
ATOM 1907 C C . LEU A 1 257 ? 24.115 34.921 29.600 1.00 70.30 257 LEU A C 1
ATOM 1908 O O . LEU A 1 257 ? 23.680 35.027 28.460 1.00 72.16 257 LEU A O 1
ATOM 1913 N N . ARG A 1 258 ? 23.728 35.716 30.593 1.00 70.53 258 ARG A N 1
ATOM 1914 C CA . ARG A 1 258 ? 22.826 36.841 30.371 1.00 66.57 258 ARG A CA 1
ATOM 1915 C C . ARG A 1 258 ? 23.369 37.758 29.280 1.00 73.23 258 ARG A C 1
ATOM 1916 O O . ARG A 1 258 ? 22.608 38.294 28.468 1.00 72.49 258 ARG A O 1
ATOM 1924 N N . GLU A 1 259 ? 24.690 37.921 29.257 1.00 74.22 259 GLU A N 1
ATOM 1925 C CA . GLU A 1 259 ? 25.352 38.793 28.287 1.00 73.67 259 GLU A CA 1
ATOM 1926 C C . GLU A 1 259 ? 25.186 38.319 26.839 1.00 64.07 259 GLU A C 1
ATOM 1927 O O . GLU A 1 259 ? 25.061 39.132 25.927 1.00 80.15 259 GLU A O 1
ATOM 1933 N N . VAL A 1 260 ? 25.193 37.006 26.632 1.00 69.23 260 VAL A N 1
ATOM 1934 C CA . VAL A 1 260 ? 25.001 36.430 25.303 1.00 55.55 260 VAL A CA 1
ATOM 1935 C C . VAL A 1 260 ? 23.514 36.238 25.015 1.00 63.10 260 VAL A C 1
ATOM 1936 O O . VAL A 1 260 ? 23.135 35.713 23.969 1.00 63.40 260 VAL A O 1
ATOM 1940 N N . GLY A 1 261 ? 22.677 36.671 25.954 1.00 53.04 261 GLY A N 1
ATOM 1941 C CA . GLY A 1 261 ? 21.243 36.708 25.743 1.00 53.79 261 GLY A CA 1
ATOM 1942 C C . GLY A 1 261 ? 20.451 35.469 26.123 1.00 75.83 261 GLY A C 1
ATOM 1943 O O . GLY A 1 261 ? 19.376 35.229 25.580 1.00 84.56 261 GLY A O 1
ATOM 1944 N N . VAL A 1 262 ? 20.966 34.669 27.048 1.00 77.19 262 VAL A N 1
ATOM 1945 C CA . VAL A 1 262 ? 20.176 33.573 27.571 1.00 58.54 262 VAL A CA 1
ATOM 1946 C C . VAL A 1 262 ? 19.203 34.143 28.602 1.00 68.76 262 VAL A C 1
ATOM 1947 O O . VAL A 1 262 ? 19.586 34.575 29.690 1.00 55.64 262 VAL A O 1
ATOM 1951 N N . LYS A 1 263 ? 17.933 34.165 28.223 1.00 80.86 263 LYS A N 1
ATOM 1952 C CA . LYS A 1 263 ? 16.895 34.779 29.032 1.00 83.31 263 LYS A CA 1
ATOM 1953 C C . LYS A 1 263 ? 16.672 33.992 30.318 1.00 73.93 263 LYS A C 1
ATOM 1954 O O . LYS A 1 263 ? 16.817 34.521 31.420 1.00 64.86 263 LYS A O 1
ATOM 1960 N N . THR A 1 264 ? 16.333 32.718 30.157 1.00 63.60 264 THR A N 1
ATOM 1961 C CA . THR A 1 264 ? 15.872 31.890 31.258 1.00 60.84 264 THR A CA 1
ATOM 1962 C C . THR A 1 264 ? 16.866 30.777 31.544 1.00 55.40 264 THR A C 1
ATOM 1963 O O . THR A 1 264 ? 17.534 30.284 30.635 1.00 52.62 264 THR A O 1
ATOM 1967 N N . LEU A 1 265 ? 16.962 30.387 32.811 1.00 47.34 265 LEU A N 1
ATOM 1968 C CA . LEU A 1 265 ? 17.789 29.251 33.213 1.00 44.98 265 LEU A CA 1
ATOM 1969 C C . LEU A 1 265 ? 16.977 28.195 33.940 1.00 50.30 265 LEU A C 1
ATOM 1970 O O . LEU A 1 265 ? 16.309 28.497 34.930 1.00 45.47 265 LEU A O 1
ATOM 1975 N N . ILE A 1 266 ? 17.039 26.957 33.450 1.00 42.78 266 ILE A N 1
ATOM 1976 C CA . ILE A 1 266 ? 16.336 25.851 34.086 1.00 38.77 266 ILE A CA 1
ATOM 1977 C C . ILE A 1 266 ? 17.302 24.836 34.656 1.00 35.48 266 ILE A C 1
ATOM 1978 O O . ILE A 1 266 ? 18.163 24.317 33.944 1.00 32.39 266 ILE A O 1
ATOM 1983 N N . GLY A 1 267 ? 17.153 24.563 35.948 1.00 35.40 267 GLY A N 1
ATOM 1984 C CA . GLY A 1 267 ? 17.938 23.546 36.619 1.00 38.01 267 GLY A CA 1
ATOM 1985 C C . GLY A 1 267 ? 17.094 22.736 37.585 1.00 42.97 267 GLY A C 1
ATOM 1986 O O . GLY A 1 267 ? 15.866 22.859 37.612 1.00 44.36 267 GLY A O 1
ATOM 1987 N N . THR A 1 268 ? 17.760 21.907 38.383 1.00 39.94 268 THR A N 1
ATOM 1988 C CA . THR A 1 268 ? 17.079 21.077 39.366 1.00 32.00 268 THR A CA 1
ATOM 1989 C C . THR A 1 268 ? 17.772 21.155 40.720 1.00 47.07 268 THR A C 1
ATOM 1990 O O . THR A 1 268 ? 18.873 21.720 40.847 1.00 48.74 268 THR A O 1
ATOM 1994 N N . ASN A 1 269 ? 17.137 20.549 41.719 1.00 35.69 269 ASN A N 1
ATOM 1995 C CA . ASN A 1 269 ? 17.647 20.576 43.070 1.00 31.83 269 ASN A CA 1
ATOM 1996 C C . ASN A 1 269 ? 18.574 19.410 43.417 1.00 36.80 269 ASN A C 1
ATOM 1997 O O . ASN A 1 269 ? 18.598 18.934 44.555 1.00 35.35 269 ASN A O 1
ATOM 2002 N N . THR A 1 270 ? 19.347 18.948 42.441 1.00 34.96 270 THR A N 1
ATOM 2003 C CA . THR A 1 270 ? 20.456 18.059 42.764 1.00 33.40 270 THR A CA 1
ATOM 2004 C C . THR A 1 270 ? 21.556 18.942 43.335 1.00 38.70 270 THR A C 1
ATOM 2005 O O . THR A 1 270 ? 22.453 18.469 44.008 1.00 35.45 270 THR A O 1
ATOM 2009 N N . ILE A 1 271 ? 21.457 20.239 43.056 1.00 42.96 271 ILE A N 1
ATOM 2010 C CA . ILE A 1 271 ? 22.420 21.242 43.497 1.00 34.83 271 ILE A CA 1
ATOM 2011 C C . ILE A 1 271 ? 21.686 22.313 44.309 1.00 51.18 271 ILE A C 1
ATOM 2012 O O . ILE A 1 271 ? 20.454 22.393 44.261 1.00 57.06 271 ILE A O 1
ATOM 2017 N N . ASN A 1 272 ? 22.435 23.135 45.046 1.00 53.46 272 ASN A N 1
ATOM 2018 C CA . ASN A 1 272 ? 21.869 24.298 45.723 1.00 56.44 272 ASN A CA 1
ATOM 2019 C C . ASN A 1 272 ? 21.990 25.574 44.859 1.00 60.41 272 ASN A C 1
ATOM 2020 O O . ASN A 1 272 ? 23.041 25.792 44.255 1.00 67.43 272 ASN A O 1
ATOM 2025 N N . VAL A 1 273 ? 20.947 26.417 44.797 1.00 65.89 273 VAL A N 1
ATOM 2026 C CA . VAL A 1 273 ? 20.997 27.611 43.919 1.00 55.52 273 VAL A CA 1
ATOM 2027 C C . VAL A 1 273 ? 20.446 28.984 44.450 1.00 73.72 273 VAL A C 1
ATOM 2028 O O . VAL A 1 273 ? 20.592 29.329 45.622 1.00 63.49 273 VAL A O 1
ATOM 2032 N N . ASN A 1 274 ? 19.845 29.764 43.546 1.00 108.58 274 ASN A N 1
ATOM 2033 C CA . ASN A 1 274 ? 19.287 31.104 43.826 1.00 74.58 274 ASN A CA 1
ATOM 2034 C C . ASN A 1 274 ? 17.902 31.274 43.175 1.00 78.43 274 ASN A C 1
ATOM 2035 O O . ASN A 1 274 ? 17.337 30.304 42.671 1.00 89.05 274 ASN A O 1
ATOM 2040 N N . ASP A 1 275 ? 17.349 32.488 43.169 1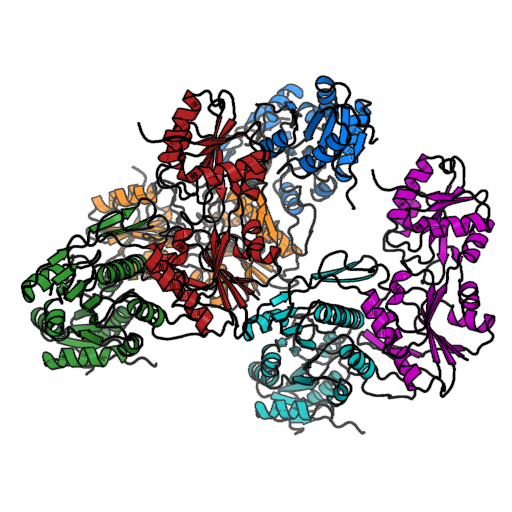.00 81.14 275 ASP A N 1
ATOM 2041 C CA . ASP A 1 275 ? 16.086 32.698 42.444 1.00 92.56 275 ASP A CA 1
ATOM 2042 C C . ASP A 1 275 ? 15.776 34.079 41.816 1.00 115.48 275 ASP A C 1
ATOM 2043 O O . ASP A 1 275 ? 14.631 34.529 41.855 1.00 116.13 275 ASP A O 1
ATOM 2048 N N . LYS A 1 276 ? 16.778 34.725 41.219 1.00 133.12 276 LYS A N 1
ATOM 2049 C CA . LYS A 1 276 ? 16.536 35.770 40.211 1.00 125.48 276 LYS A CA 1
ATOM 2050 C C . LYS A 1 276 ? 16.608 35.023 38.889 1.00 114.10 276 LYS A C 1
ATOM 2051 O O . LYS A 1 276 ? 17.633 35.044 38.200 1.00 116.01 276 LYS A O 1
ATOM 2057 N N . ASP A 1 277 ? 15.484 34.409 38.532 1.00 115.49 277 ASP A N 1
ATOM 2058 C CA . ASP A 1 277 ? 15.480 33.077 37.948 1.00 93.22 277 ASP A CA 1
ATOM 2059 C C . ASP A 1 277 ? 15.485 32.328 39.275 1.00 90.86 277 ASP A C 1
ATOM 2060 O O . ASP A 1 277 ? 14.733 32.716 40.165 1.00 86.27 277 ASP A O 1
ATOM 2065 N N . ILE A 1 278 ? 16.220 31.233 39.426 1.00 81.45 278 ILE A N 1
ATOM 2066 C CA . ILE A 1 278 ? 16.511 30.313 38.362 1.00 56.62 278 ILE A CA 1
ATOM 2067 C C . ILE A 1 278 ? 15.368 29.348 38.521 1.00 57.92 278 ILE A C 1
ATOM 2068 O O . ILE A 1 278 ? 14.942 29.069 39.646 1.00 67.27 278 ILE A O 1
ATOM 2073 N N . ILE A 1 279 ? 14.833 28.868 37.411 1.00 44.43 279 ILE A N 1
ATOM 2074 C CA . ILE A 1 279 ? 13.737 27.920 37.481 1.00 43.89 279 ILE A CA 1
ATOM 2075 C C . ILE A 1 279 ? 14.260 26.591 38.006 1.00 48.56 279 ILE A C 1
ATOM 2076 O O . ILE A 1 279 ? 15.083 25.937 37.369 1.00 43.80 279 ILE A O 1
ATOM 2081 N N . THR A 1 280 ? 13.805 26.213 39.196 1.00 46.29 280 THR A N 1
ATOM 2082 C CA . THR A 1 280 ? 14.339 25.027 39.853 1.00 43.71 280 THR A CA 1
ATOM 2083 C C . THR A 1 280 ? 13.319 23.916 39.934 1.00 42.55 280 THR A C 1
ATOM 2084 O O . THR A 1 280 ? 12.320 24.037 40.634 1.00 46.01 280 THR A O 1
ATOM 2088 N N . ILE A 1 281 ? 13.582 22.832 39.217 1.00 41.38 281 ILE A N 1
ATOM 2089 C CA . ILE A 1 281 ? 12.729 21.649 39.267 1.00 38.21 281 ILE A CA 1
ATOM 2090 C C . ILE A 1 281 ? 13.126 20.761 40.439 1.00 35.99 281 ILE A C 1
ATOM 2091 O O . ILE A 1 281 ? 14.290 20.427 40.599 1.00 47.07 281 ILE A O 1
ATOM 2096 N N . ASP A 1 282 ? 12.154 20.383 41.261 1.00 40.10 282 ASP A N 1
ATOM 2097 C CA . ASP A 1 282 ? 12.388 19.424 42.343 1.00 37.34 282 ASP A CA 1
ATOM 2098 C C . ASP A 1 282 ? 12.235 18.016 41.762 1.00 38.74 282 ASP A C 1
ATOM 2099 O O . ASP A 1 282 ? 11.137 17.588 41.421 1.00 39.95 282 ASP A O 1
ATOM 2104 N N . VAL A 1 283 ? 13.349 17.312 41.640 1.00 32.13 283 VAL A N 1
ATOM 2105 C CA . VAL A 1 283 ? 13.378 16.030 40.957 1.00 34.26 283 VAL A CA 1
ATOM 2106 C C . VAL A 1 283 ? 13.106 14.850 41.883 1.00 44.06 283 VAL A C 1
ATOM 2107 O O . VAL A 1 283 ? 13.344 13.697 41.500 1.00 40.88 283 VAL A O 1
ATOM 2111 N N . SER A 1 284 ? 12.615 15.129 43.092 1.00 38.29 284 SER A N 1
ATOM 2112 C CA . SER A 1 284 ? 12.274 14.058 44.031 1.00 35.99 284 SER A CA 1
ATOM 2113 C C . SER A 1 284 ? 11.277 13.072 43.411 1.00 38.97 284 SER A C 1
ATOM 2114 O O . SER A 1 284 ? 11.405 11.859 43.559 1.00 35.69 284 SER A O 1
ATOM 2117 N N . GLN A 1 285 ? 10.277 13.608 42.719 1.00 47.02 285 GLN A N 1
ATOM 2118 C CA . GLN A 1 285 ? 9.282 12.772 42.055 1.00 45.41 285 GLN A CA 1
ATOM 2119 C C . GLN A 1 285 ? 9.920 11.757 41.084 1.00 41.70 285 GLN A C 1
ATOM 2120 O O . GLN A 1 285 ? 9.525 10.589 41.042 1.00 44.29 285 GLN A O 1
ATOM 2126 N N . SER A 1 286 ? 10.911 12.202 40.314 1.00 37.76 286 SER A N 1
ATOM 2127 C CA . SER A 1 286 ? 11.638 11.317 39.407 1.00 27.84 286 SER A CA 1
ATOM 2128 C C . SER A 1 286 ? 12.494 10.295 40.155 1.00 41.47 286 SER A C 1
ATOM 2129 O O . SER A 1 286 ? 12.637 9.146 39.718 1.00 38.52 286 SER A O 1
ATOM 2132 N N . ILE A 1 287 ? 13.077 10.711 41.280 1.00 41.32 287 ILE A N 1
ATOM 2133 C CA . ILE A 1 287 ? 13.887 9.802 42.090 1.00 38.26 287 ILE A CA 1
ATOM 2134 C C . ILE A 1 287 ? 12.997 8.718 42.701 1.00 38.82 287 ILE A C 1
ATOM 2135 O O . ILE A 1 287 ? 13.378 7.550 42.731 1.00 33.34 287 ILE A O 1
ATOM 2140 N N . ALA A 1 288 ? 11.803 9.106 43.154 1.00 40.81 288 ALA A N 1
ATOM 2141 C CA . ALA A 1 288 ? 10.866 8.172 43.785 1.00 37.20 288 ALA A CA 1
ATOM 2142 C C . ALA A 1 288 ? 10.509 7.003 42.888 1.00 44.72 288 ALA A C 1
ATOM 2143 O O . ALA A 1 288 ? 10.465 5.858 43.343 1.00 43.15 288 ALA A O 1
ATOM 2145 N N . LEU A 1 289 ? 10.234 7.293 41.617 1.00 44.03 289 LEU A N 1
ATOM 2146 C CA . LEU A 1 289 ? 9.870 6.240 40.673 1.00 53.26 289 LEU A CA 1
ATOM 2147 C C . LEU A 1 289 ? 10.950 5.184 40.609 1.00 58.58 289 LEU A C 1
ATOM 2148 O O . LEU A 1 289 ? 10.665 3.989 40.515 1.00 57.81 289 LEU A O 1
ATOM 2153 N N . SER A 1 290 ? 12.196 5.644 40.649 1.00 58.93 290 SER A N 1
ATOM 2154 C CA . SER A 1 290 ? 13.346 4.801 40.340 1.00 49.48 290 SER A CA 1
ATOM 2155 C C . SER A 1 290 ? 13.789 3.963 41.522 1.00 48.81 290 SER A C 1
ATOM 2156 O O . SER A 1 290 ? 14.702 3.158 41.392 1.00 66.18 290 SER A O 1
ATOM 2159 N N . LEU A 1 291 ? 13.134 4.150 42.668 1.00 50.21 291 LEU A N 1
ATOM 2160 C CA . LEU A 1 291 ? 13.462 3.412 43.893 1.00 54.39 291 LEU A CA 1
ATOM 2161 C C . LEU A 1 291 ? 12.956 1.971 43.838 1.00 90.89 291 LEU A C 1
ATOM 2162 O O . LEU A 1 291 ? 12.443 1.453 44.836 1.00 106.76 291 LEU A O 1
ATOM 2168 N N . MET B 1 1 ? 63.287 2.283 45.585 1.00 55.21 1 MET B N 1
ATOM 2169 C CA . MET B 1 1 ? 62.511 3.215 46.398 1.00 64.14 1 MET B CA 1
ATOM 2170 C C . MET B 1 1 ? 62.498 4.640 45.845 1.00 67.68 1 MET B C 1
ATOM 2171 O O . MET B 1 1 ? 63.530 5.162 45.409 1.00 59.06 1 MET B O 1
ATOM 2176 N N . ILE B 1 2 ? 61.321 5.265 45.872 1.00 72.65 2 ILE B N 1
ATOM 2177 C CA . ILE B 1 2 ? 61.197 6.688 45.554 1.00 61.31 2 ILE B CA 1
ATOM 2178 C C . ILE B 1 2 ? 60.188 7.387 46.462 1.00 56.87 2 ILE B C 1
ATOM 2179 O O . ILE B 1 2 ? 59.328 6.752 47.092 1.00 55.59 2 ILE B O 1
ATOM 2184 N N . ILE B 1 3 ? 60.314 8.706 46.527 1.00 45.77 3 ILE B N 1
ATOM 2185 C CA . ILE B 1 3 ? 59.442 9.522 47.352 1.00 48.85 3 ILE B CA 1
ATOM 2186 C C . ILE B 1 3 ? 58.516 10.302 46.445 1.00 57.60 3 ILE B C 1
ATOM 2187 O O . ILE B 1 3 ? 58.977 11.009 45.544 1.00 52.10 3 ILE B O 1
ATOM 2192 N N . ILE B 1 4 ? 57.212 10.173 46.672 1.00 56.32 4 ILE B N 1
ATOM 2193 C CA . ILE B 1 4 ? 56.245 10.958 45.920 1.00 49.18 4 ILE B CA 1
ATOM 2194 C C . ILE B 1 4 ? 55.643 11.997 46.835 1.00 36.79 4 ILE B C 1
ATOM 2195 O O . ILE B 1 4 ? 55.053 11.665 47.848 1.00 45.44 4 ILE B O 1
ATOM 2200 N N . GLY B 1 5 ? 55.803 13.259 46.482 1.00 38.85 5 GLY B N 1
ATOM 2201 C CA . GLY B 1 5 ? 55.258 14.316 47.294 1.00 40.76 5 GLY B CA 1
ATOM 2202 C C . GLY B 1 5 ? 53.865 14.671 46.839 1.00 49.82 5 GLY B C 1
ATOM 2203 O O . GLY B 1 5 ? 53.676 15.075 45.693 1.00 55.61 5 GLY B O 1
ATOM 2204 N N . GLY B 1 6 ? 52.891 14.521 47.736 1.00 42.50 6 GLY B N 1
ATOM 2205 C CA . GLY B 1 6 ? 51.518 14.909 47.449 1.00 38.90 6 GLY B CA 1
ATOM 2206 C C . GLY B 1 6 ? 51.297 16.417 47.340 1.00 50.21 6 GLY B C 1
ATOM 2207 O O . GLY B 1 6 ? 52.236 17.218 47.219 1.00 39.14 6 GLY B O 1
ATOM 2208 N N . SER B 1 7 ? 50.030 16.809 47.387 1.00 44.61 7 SER B N 1
ATOM 2209 C CA . SER B 1 7 ? 49.657 18.205 47.253 1.00 29.44 7 SER B CA 1
ATOM 2210 C C . SER B 1 7 ? 49.910 18.956 48.540 1.00 40.95 7 SER B C 1
ATOM 2211 O O . SER B 1 7 ? 49.834 20.185 48.569 1.00 54.42 7 SER B O 1
ATOM 2214 N N . ALA B 1 8 ? 50.171 18.220 49.618 1.00 43.28 8 ALA B N 1
ATOM 2215 C CA . ALA B 1 8 ? 50.383 18.824 50.938 1.00 45.22 8 ALA B CA 1
ATOM 2216 C C . ALA B 1 8 ? 51.540 18.157 51.677 1.00 46.70 8 ALA B C 1
ATOM 2217 O O . ALA B 1 8 ? 51.360 17.226 52.465 1.00 46.12 8 ALA B O 1
ATOM 2219 N N . THR B 1 9 ? 52.732 18.635 51.371 1.00 37.20 9 THR B N 1
ATOM 2220 C CA . THR B 1 9 ? 53.937 18.245 52.056 1.00 42.78 9 THR B CA 1
ATOM 2221 C C . THR B 1 9 ? 54.392 19.565 52.599 1.00 60.28 9 THR B C 1
ATOM 2222 O O . THR B 1 9 ? 54.149 20.589 51.960 1.00 85.96 9 THR B O 1
ATOM 2226 N N . ASN B 1 10 ? 55.032 19.598 53.755 1.00 33.89 10 ASN B N 1
ATOM 2227 C CA . ASN B 1 10 ? 55.459 20.900 54.218 1.00 36.10 10 ASN B CA 1
ATOM 2228 C C . ASN B 1 10 ? 56.968 21.036 54.134 1.00 51.56 10 ASN B C 1
ATOM 2229 O O . ASN B 1 10 ? 57.618 21.577 55.022 1.00 61.16 10 ASN B O 1
ATOM 2234 N N . GLY B 1 11 ? 57.512 20.544 53.031 1.00 50.60 11 GLY B N 1
ATOM 2235 C CA . GLY B 1 11 ? 58.942 20.501 52.828 1.00 41.79 11 GLY B CA 1
ATOM 2236 C C . GLY B 1 11 ? 59.439 19.124 53.214 1.00 50.97 11 GLY B C 1
ATOM 2237 O O . GLY B 1 11 ? 60.588 18.742 52.933 1.00 53.39 11 GLY B O 1
ATOM 2238 N N . ILE B 1 12 ? 58.559 18.364 53.860 1.00 41.30 12 ILE B N 1
ATOM 2239 C CA . ILE B 1 12 ? 58.945 17.070 54.396 1.00 37.59 12 ILE B CA 1
ATOM 2240 C C . ILE B 1 12 ? 59.401 16.125 53.305 1.00 46.72 12 ILE B C 1
ATOM 2241 O O . ILE B 1 12 ? 60.384 15.413 53.490 1.00 52.55 12 ILE B O 1
ATOM 2246 N N . ASP B 1 13 ? 58.699 16.130 52.171 1.00 40.65 13 ASP B N 1
ATOM 2247 C CA . ASP B 1 13 ? 59.073 15.279 51.047 1.00 48.42 13 ASP B CA 1
ATOM 2248 C C . ASP B 1 13 ? 60.485 15.601 50.526 1.00 52.96 13 ASP B C 1
ATOM 2249 O O . ASP B 1 13 ? 61.277 14.702 50.241 1.00 47.89 13 ASP B O 1
ATOM 2254 N N . GLU B 1 14 ? 60.795 16.888 50.417 1.00 49.01 14 GLU B N 1
ATOM 2255 C CA . GLU B 1 14 ? 62.105 17.325 49.947 1.00 55.68 14 GLU B CA 1
ATOM 2256 C C . GLU B 1 14 ? 63.234 17.009 50.931 1.00 58.91 14 GLU B C 1
ATOM 2257 O O . GLU B 1 14 ? 64.299 16.524 50.535 1.00 56.43 14 GLU B O 1
ATOM 2263 N N . SER B 1 15 ? 63.022 17.294 52.207 1.00 40.67 15 SER B N 1
ATOM 2264 C CA . SER B 1 15 ? 64.092 17.018 53.153 1.00 60.72 15 SER B CA 1
ATOM 2265 C C . SER B 1 15 ? 64.249 15.506 53.417 1.00 56.57 15 SER B C 1
ATOM 2266 O O . SER B 1 15 ? 65.360 15.033 53.688 1.00 57.44 15 SER B O 1
ATOM 2269 N N . LEU B 1 16 ? 63.163 14.741 53.301 1.00 39.87 16 LEU B N 1
ATOM 2270 C CA . LEU B 1 16 ? 63.288 13.293 53.410 1.00 42.49 16 LEU B CA 1
ATOM 2271 C C . LEU B 1 16 ? 64.090 12.742 52.236 1.00 58.38 16 LEU B C 1
ATOM 2272 O O . LEU B 1 16 ? 64.739 11.694 52.355 1.00 61.37 16 LEU B O 1
ATOM 2277 N N . SER B 1 17 ? 64.028 13.437 51.101 1.00 46.54 17 SER B N 1
ATOM 2278 C CA . SER B 1 17 ? 64.778 13.042 49.914 1.00 51.45 17 SER B CA 1
ATOM 2279 C C . SER B 1 17 ? 66.283 13.171 50.140 1.00 55.28 17 SER B C 1
ATOM 2280 O O . SER B 1 17 ? 67.048 12.274 49.790 1.00 52.30 17 SER B O 1
ATOM 2283 N N . LYS B 1 18 ? 66.700 14.300 50.709 1.00 46.81 18 LYS B N 1
ATOM 2284 C CA . LYS B 1 18 ? 68.101 14.513 51.086 1.00 58.06 18 LYS B CA 1
ATOM 2285 C C . LYS B 1 18 ? 68.560 13.483 52.130 1.00 56.84 18 LYS B C 1
ATOM 2286 O O . LYS B 1 18 ? 69.483 12.700 51.897 1.00 53.09 18 LYS B O 1
ATOM 2292 N N . ILE B 1 19 ? 67.888 13.489 53.275 1.00 44.04 19 ILE B N 1
ATOM 2293 C CA . ILE B 1 19 ? 68.212 12.603 54.383 1.00 42.06 19 ILE B CA 1
ATOM 2294 C C . ILE B 1 19 ? 68.361 11.138 53.986 1.00 53.45 19 ILE B C 1
ATOM 2295 O O . ILE B 1 19 ? 69.272 10.449 54.469 1.00 67.67 19 ILE B O 1
ATOM 2300 N N . LEU B 1 20 ? 67.469 10.649 53.129 1.00 48.43 20 LEU B N 1
ATOM 2301 C CA . LEU B 1 20 ? 67.486 9.231 52.766 1.00 53.36 20 LEU B CA 1
ATOM 2302 C C . LEU B 1 20 ? 68.225 8.970 51.453 1.00 50.35 20 LEU B C 1
ATOM 2303 O O . LEU B 1 20 ? 68.508 7.826 51.103 1.00 40.53 20 LEU B O 1
ATOM 2308 N N . SER B 1 21 ? 68.552 10.052 50.752 1.00 56.33 21 SER B N 1
ATOM 2309 C CA . SER B 1 21 ? 69.096 9.978 49.400 1.00 58.84 21 SER B CA 1
ATOM 2310 C C . SER B 1 21 ? 68.280 9.027 48.531 1.00 61.15 21 SER B C 1
ATOM 2311 O O . SER B 1 21 ? 68.762 7.990 48.065 1.00 63.50 21 SER B O 1
ATOM 2314 N N . ILE B 1 22 ? 67.021 9.414 48.353 1.00 62.57 22 ILE B N 1
ATOM 2315 C CA . ILE B 1 22 ? 66.063 8.727 47.510 1.00 51.02 22 ILE B CA 1
ATOM 2316 C C . ILE B 1 22 ? 65.545 9.773 46.534 1.00 56.79 22 ILE B C 1
ATOM 2317 O O . ILE B 1 22 ? 65.431 10.948 46.883 1.00 59.04 22 ILE B O 1
ATOM 2322 N N . PRO B 1 23 ? 65.255 9.363 45.297 1.00 57.28 23 PRO B N 1
ATOM 2323 C CA . PRO B 1 23 ? 64.815 10.353 44.303 1.00 62.13 23 PRO B CA 1
ATOM 2324 C C . PRO B 1 23 ? 63.426 10.882 44.634 1.00 58.86 23 PRO B C 1
ATOM 2325 O O . PRO B 1 23 ? 62.599 10.123 45.167 1.00 47.16 23 PRO B O 1
ATOM 2329 N N . LEU B 1 24 ? 63.184 12.156 44.318 1.00 55.94 24 LEU B N 1
ATOM 2330 C CA . LEU B 1 24 ? 61.913 12.819 44.644 1.00 61.25 24 LEU B CA 1
ATOM 2331 C C . LEU B 1 24 ? 61.041 13.118 43.422 1.00 69.08 24 LEU B C 1
ATOM 2332 O O . LEU B 1 24 ? 61.440 13.860 42.520 1.00 61.45 24 LEU B O 1
ATOM 2337 N N . VAL B 1 25 ? 59.833 12.564 43.423 1.00 63.92 25 VAL B N 1
ATOM 2338 C CA . VAL B 1 25 ? 58.871 12.799 42.351 1.00 60.04 25 VAL B CA 1
ATOM 2339 C C . VAL B 1 25 ? 57.654 13.557 42.884 1.00 56.89 25 VAL B C 1
ATOM 2340 O O . VAL B 1 25 ? 56.963 13.078 43.785 1.00 60.48 25 VAL B O 1
ATOM 2344 N N . LYS B 1 26 ? 57.396 14.741 42.337 1.00 52.07 26 LYS B N 1
ATOM 2345 C CA . LYS B 1 26 ? 56.278 15.565 42.806 1.00 53.32 26 LYS B CA 1
ATOM 2346 C C . LYS B 1 26 ? 54.981 15.344 42.026 1.00 57.09 26 LYS B C 1
ATOM 2347 O O . LYS B 1 26 ? 54.963 15.452 40.801 1.00 61.30 26 LYS B O 1
ATOM 2353 N N . VAL B 1 27 ? 53.899 15.046 42.742 1.00 58.50 27 VAL B N 1
ATOM 2354 C CA . VAL B 1 27 ? 52.564 14.935 42.140 1.00 44.93 27 VAL B CA 1
ATOM 2355 C C . VAL B 1 27 ? 52.032 16.246 41.553 1.00 53.71 27 VAL B C 1
ATOM 2356 O O . VAL B 1 27 ? 52.016 17.290 42.226 1.00 51.10 27 VAL B O 1
ATOM 2360 N N . GLU B 1 28 ? 51.587 16.185 40.299 1.00 52.85 28 GLU B N 1
ATOM 2361 C CA . GLU B 1 28 ? 50.965 17.343 39.657 1.00 63.81 28 GLU B CA 1
ATOM 2362 C C . GLU B 1 28 ? 49.546 17.520 40.203 1.00 55.49 28 GLU B C 1
ATOM 2363 O O . GLU B 1 28 ? 48.739 16.582 40.216 1.00 34.69 28 GLU B O 1
ATOM 2369 N N . ASN B 1 29 ? 49.241 18.718 40.676 1.00 43.05 29 ASN B N 1
ATOM 2370 C CA . ASN B 1 29 ? 47.930 18.930 41.252 1.00 36.70 29 ASN B CA 1
ATOM 2371 C C . ASN B 1 29 ? 47.410 20.363 41.098 1.00 49.69 29 ASN B C 1
ATOM 2372 O O . ASN B 1 29 ? 48.127 21.336 41.355 1.00 49.01 29 ASN B O 1
ATOM 2377 N N . LYS B 1 30 ? 46.160 20.477 40.654 1.00 44.53 30 LYS B N 1
ATOM 2378 C CA . LYS B 1 30 ? 45.503 21.771 40.497 1.00 51.35 30 LYS B CA 1
ATOM 2379 C C . LYS B 1 30 ? 44.036 21.683 40.908 1.00 46.49 30 LYS B C 1
ATOM 2380 O O . LYS B 1 30 ? 43.503 20.591 41.119 1.00 40.35 30 LYS B O 1
ATOM 2386 N N . ILE B 1 31 ? 43.399 22.842 41.040 1.00 31.29 31 ILE B N 1
ATOM 2387 C CA . ILE B 1 31 ? 41.980 22.906 41.365 1.00 36.00 31 ILE B CA 1
ATOM 2388 C C . ILE B 1 31 ? 41.152 23.351 40.168 1.00 46.21 31 ILE B C 1
ATOM 2389 O O . ILE B 1 31 ? 41.317 24.468 39.672 1.00 48.42 31 ILE B O 1
ATOM 2394 N N . PHE B 1 32 ? 40.259 22.480 39.706 1.00 41.01 32 PHE B N 1
ATOM 2395 C CA . PHE B 1 32 ? 39.301 22.846 38.661 1.00 45.06 32 PHE B CA 1
ATOM 2396 C C . PHE B 1 32 ? 38.441 24.037 39.099 1.00 49.23 32 PHE B C 1
ATOM 2397 O O . PHE B 1 32 ? 38.325 24.324 40.290 1.00 53.40 32 PHE B O 1
ATOM 2405 N N . PRO B 1 33 ? 37.828 24.738 38.137 1.00 54.30 33 PRO B N 1
ATOM 2406 C CA . PRO B 1 33 ? 36.924 25.844 38.490 1.00 38.50 33 PRO B CA 1
ATOM 2407 C C . PRO B 1 33 ? 35.748 25.341 39.336 1.00 38.34 33 PRO B C 1
ATOM 2408 O O . PRO B 1 33 ? 35.236 26.061 40.183 1.00 34.83 33 PRO B O 1
ATOM 2412 N N . ASP B 1 34 ? 35.317 24.110 39.068 1.00 51.66 34 ASP B N 1
ATOM 2413 C CA . ASP B 1 34 ? 34.394 23.358 39.929 1.00 45.83 34 ASP B CA 1
ATOM 2414 C C . ASP B 1 34 ? 34.637 23.596 41.411 1.00 60.35 34 ASP B C 1
ATOM 2415 O O . ASP B 1 34 ? 33.718 23.906 42.175 1.00 48.23 34 ASP B O 1
ATOM 2420 N N . GLY B 1 35 ? 35.899 23.396 41.796 1.00 44.99 35 GLY B N 1
ATOM 2421 C CA . GLY B 1 35 ? 36.313 23.233 43.178 1.00 51.18 35 GLY B CA 1
ATOM 2422 C C . GLY B 1 35 ? 37.030 21.897 43.370 1.00 49.79 35 GLY B C 1
ATOM 2423 O O . GLY B 1 35 ? 37.715 21.673 44.369 1.00 47.50 35 GLY B O 1
ATOM 2424 N N . GLU B 1 36 ? 36.867 21.009 42.393 1.00 42.89 36 GLU B N 1
ATOM 2425 C CA . GLU B 1 36 ? 37.377 19.649 42.475 1.00 35.53 36 GLU B CA 1
ATOM 2426 C C . GLU B 1 36 ? 38.880 19.594 42.267 1.00 40.22 36 GLU B C 1
ATOM 2427 O O . GLU B 1 36 ? 39.485 20.525 41.737 1.00 39.41 36 GLU B O 1
ATOM 2433 N N . SER B 1 37 ? 39.472 18.486 42.691 1.00 41.00 37 SER B N 1
ATOM 2434 C CA . SER B 1 37 ? 40.912 18.311 42.600 1.00 34.68 37 SER B CA 1
ATOM 2435 C C . SER B 1 37 ? 41.349 17.568 41.338 1.00 41.05 37 SER B C 1
ATOM 2436 O O . SER B 1 37 ? 40.740 16.558 40.937 1.00 34.14 37 SER B O 1
ATOM 2439 N N . TYR B 1 38 ? 42.411 18.084 40.722 1.00 40.20 38 TYR B N 1
ATOM 2440 C CA . TYR B 1 38 ? 43.094 17.382 39.653 1.00 42.85 38 TYR B CA 1
ATOM 2441 C C . TYR B 1 38 ? 44.356 16.721 40.208 1.00 37.70 38 TYR B C 1
ATOM 2442 O O . TYR B 1 38 ? 45.113 17.346 40.926 1.00 33.55 38 TYR B O 1
ATOM 2451 N N . ILE B 1 39 ? 44.575 15.461 39.851 1.00 35.93 39 ILE B N 1
ATOM 2452 C CA . ILE B 1 39 ? 45.687 14.689 40.372 1.00 39.25 39 ILE B CA 1
ATOM 2453 C C . ILE B 1 39 ? 46.403 13.881 39.285 1.00 45.32 39 ILE B C 1
ATOM 2454 O O . ILE B 1 39 ? 45.781 13.031 38.646 1.00 36.11 39 ILE B O 1
ATOM 2459 N N . ARG B 1 40 ? 47.705 14.122 39.102 1.00 49.61 40 ARG B N 1
ATOM 2460 C CA . ARG B 1 40 ? 48.515 13.339 38.161 1.00 47.18 40 ARG B CA 1
ATOM 2461 C C . ARG B 1 40 ? 49.876 12.909 38.721 1.00 55.01 40 ARG B C 1
ATOM 2462 O O . ARG B 1 40 ? 50.632 13.744 39.205 1.00 63.72 40 ARG B O 1
ATOM 2470 N N . VAL B 1 41 ? 50.192 11.617 38.627 1.00 53.62 41 VAL B N 1
ATOM 2471 C CA . VAL B 1 41 ? 51.472 11.075 39.105 1.00 57.02 41 VAL B CA 1
ATOM 2472 C C . VAL B 1 41 ? 52.486 10.923 37.963 1.00 76.67 41 VAL B C 1
ATOM 2473 O O . VAL B 1 41 ? 52.439 9.943 37.215 1.00 77.08 41 VAL B O 1
ATOM 2477 N N . PRO B 1 42 ? 53.435 11.871 37.862 1.00 89.80 42 PRO B N 1
ATOM 2478 C CA . PRO B 1 42 ? 54.109 12.238 36.605 1.00 105.25 42 PRO B CA 1
ATOM 2479 C C . PRO B 1 42 ? 55.257 11.333 36.147 1.00 99.74 42 PRO B C 1
ATOM 2480 O O . PRO B 1 42 ? 55.869 11.626 35.112 1.00 100.14 42 PRO B O 1
ATOM 2484 N N . SER B 1 43 ? 55.551 10.263 36.876 1.00 83.22 43 SER B N 1
ATOM 2485 C CA . SER B 1 43 ? 56.643 9.386 36.452 1.00 108.92 43 SER B CA 1
ATOM 2486 C C . SER B 1 43 ? 56.196 7.964 36.144 1.00 90.37 43 SER B C 1
ATOM 2487 O O . SER B 1 43 ? 55.002 7.643 36.181 1.00 78.04 43 SER B O 1
ATOM 2490 N N . SER B 1 44 ? 57.183 7.130 35.816 1.00 81.09 44 SER B N 1
ATOM 2491 C CA . SER B 1 44 ? 57.019 5.688 35.862 1.00 88.21 44 SER B CA 1
ATOM 2492 C C . SER B 1 44 ? 57.326 5.234 37.290 1.00 79.37 44 SER B C 1
ATOM 2493 O O . SER B 1 44 ? 58.070 5.889 38.027 1.00 54.68 44 SER B O 1
ATOM 2496 N N . ILE B 1 45 ? 56.735 4.110 37.666 1.00 71.13 45 ILE B N 1
ATOM 2497 C CA . ILE B 1 45 ? 56.773 3.615 39.024 1.00 52.94 45 ILE B CA 1
ATOM 2498 C C . ILE B 1 45 ? 56.692 2.102 38.935 1.00 73.93 45 ILE B C 1
ATOM 2499 O O . ILE B 1 45 ? 56.944 1.400 39.909 1.00 78.57 45 ILE B O 1
ATOM 2504 N N . ARG B 1 46 ? 56.348 1.617 37.744 1.00 77.56 46 ARG B N 1
ATOM 2505 C CA . ARG B 1 46 ? 56.047 0.203 37.500 1.00 82.96 46 ARG B CA 1
ATOM 2506 C C . ARG B 1 46 ? 56.283 -0.740 38.691 1.00 83.36 46 ARG B C 1
ATOM 2507 O O . ARG B 1 46 ? 55.337 -1.334 39.200 1.00 85.94 46 ARG B O 1
ATOM 2515 N N . ASP B 1 47 ? 57.524 -0.882 39.145 1.00 64.83 47 ASP B N 1
ATOM 2516 C CA . ASP B 1 47 ? 57.775 -1.815 40.249 1.00 79.70 47 ASP B CA 1
ATOM 2517 C C . ASP B 1 47 ? 58.475 -1.206 41.464 1.00 79.70 47 ASP B C 1
ATOM 2518 O O . ASP B 1 47 ? 58.979 -1.928 42.328 1.00 75.25 47 ASP B O 1
ATOM 2523 N N . GLU B 1 48 ? 58.470 0.121 41.533 1.00 77.52 48 GLU B N 1
ATOM 2524 C CA . GLU B 1 48 ? 59.088 0.865 42.634 1.00 74.28 48 GLU B CA 1
ATOM 2525 C C . GLU B 1 48 ? 58.375 0.687 43.984 1.00 72.20 48 GLU B C 1
ATOM 2526 O O . GLU B 1 48 ? 57.172 0.400 44.036 1.00 65.96 48 GLU B O 1
ATOM 2532 N N . GLU B 1 49 ? 59.132 0.838 45.070 1.00 61.15 49 GLU B N 1
ATOM 2533 C CA . GLU B 1 49 ? 58.542 0.975 46.400 1.00 59.27 49 GLU B CA 1
ATOM 2534 C C . GLU B 1 49 ? 58.366 2.471 46.681 1.00 67.98 49 GLU B C 1
ATOM 2535 O O . GLU B 1 49 ? 59.315 3.261 46.557 1.00 50.40 49 GLU B O 1
ATOM 2541 N N . VAL B 1 50 ? 57.155 2.868 47.053 1.00 60.66 50 VAL B N 1
ATOM 2542 C CA . VAL B 1 50 ? 56.848 4.291 47.129 1.00 49.97 50 VAL B CA 1
ATOM 2543 C C . VAL B 1 50 ? 56.706 4.816 48.547 1.00 43.50 50 VAL B C 1
ATOM 2544 O O . VAL B 1 50 ? 56.122 4.168 49.423 1.00 47.78 50 VAL B O 1
ATOM 2548 N N . LEU B 1 51 ? 57.263 5.998 48.764 1.00 39.72 51 LEU B N 1
ATOM 2549 C CA . LEU B 1 51 ? 57.024 6.720 49.993 1.00 47.65 51 LEU B CA 1
ATOM 2550 C C . LEU B 1 51 ? 56.202 7.955 49.667 1.00 45.75 51 LEU B C 1
ATOM 2551 O O . LEU B 1 51 ? 56.729 8.953 49.167 1.00 41.71 51 LEU B O 1
ATOM 2556 N N . LEU B 1 52 ? 54.909 7.876 49.944 1.00 36.13 52 LEU B N 1
ATOM 2557 C CA . LEU B 1 52 ? 54.018 8.989 49.683 1.00 39.54 52 LEU B CA 1
ATOM 2558 C C . LEU B 1 52 ? 54.024 9.914 50.888 1.00 37.58 52 LEU B C 1
ATOM 2559 O O . LEU B 1 52 ? 53.816 9.463 52.025 1.00 46.31 52 LEU B O 1
ATOM 2564 N N . VAL B 1 53 ? 54.264 11.200 50.644 1.00 32.85 53 VAL B N 1
ATOM 2565 C CA . VAL B 1 53 ? 54.122 12.226 51.678 1.00 33.12 53 VAL B CA 1
ATOM 2566 C C . VAL B 1 53 ? 52.893 13.098 51.426 1.00 39.70 53 VAL B C 1
ATOM 2567 O O . VAL B 1 53 ? 52.872 13.902 50.482 1.00 38.39 53 VAL B O 1
ATOM 2571 N N . GLN B 1 54 ? 51.872 12.931 52.265 1.00 29.70 54 GLN B N 1
ATOM 2572 C CA . GLN B 1 54 ? 50.653 13.731 52.179 1.00 34.90 54 GLN B CA 1
ATOM 2573 C C . GLN B 1 54 ? 50.173 14.019 53.556 1.00 31.32 54 GLN B C 1
ATOM 2574 O O . GLN B 1 54 ? 49.751 13.111 54.246 1.00 34.16 54 GLN B O 1
ATOM 2580 N N . THR B 1 55 ? 50.223 15.273 53.969 1.00 38.53 55 THR B N 1
ATOM 2581 C CA . THR B 1 55 ? 49.706 15.609 55.283 1.00 41.70 55 THR B CA 1
ATOM 2582 C C . THR B 1 55 ? 48.266 16.000 55.078 1.00 37.24 55 THR B C 1
ATOM 2583 O O . THR B 1 55 ? 47.881 16.330 53.960 1.00 40.13 55 THR B O 1
ATOM 2587 N N . THR B 1 56 ? 47.469 15.962 56.137 1.00 31.52 56 THR B N 1
ATOM 2588 C CA . THR B 1 56 ? 46.053 16.248 55.977 1.00 34.67 56 THR B CA 1
ATOM 2589 C C . THR B 1 56 ? 45.574 17.391 56.865 1.00 38.58 56 THR B C 1
ATOM 2590 O O . THR B 1 56 ? 44.423 17.396 57.307 1.00 38.12 56 THR B O 1
ATOM 2594 N N . ASP B 1 57 ? 46.450 18.368 57.100 1.00 35.07 57 ASP B N 1
ATOM 2595 C CA . ASP B 1 57 ? 46.031 19.645 57.700 1.00 36.52 57 ASP B CA 1
ATOM 2596 C C . ASP B 1 57 ? 44.990 20.404 56.856 1.00 42.83 57 ASP B C 1
ATOM 2597 O O . ASP B 1 57 ? 44.595 19.941 55.787 1.00 41.09 57 ASP B O 1
ATOM 2602 N N . TYR B 1 58 ? 44.551 21.567 57.335 1.00 41.61 58 TYR B N 1
ATOM 2603 C CA . TYR B 1 58 ? 43.512 22.337 56.636 1.00 43.87 58 TYR B CA 1
ATOM 2604 C C . TYR B 1 58 ? 43.919 22.702 55.212 1.00 43.23 58 TYR B C 1
ATOM 2605 O O . TYR B 1 58 ? 45.017 23.235 55.011 1.00 41.45 58 TYR B O 1
ATOM 2614 N N . PRO B 1 59 ? 43.037 22.422 54.225 1.00 35.36 59 PRO B N 1
ATOM 2615 C CA . PRO B 1 59 ? 41.700 21.809 54.343 1.00 43.23 59 PRO B CA 1
ATOM 2616 C C . PRO B 1 59 ? 41.721 20.278 54.427 1.00 45.49 59 PRO B C 1
ATOM 2617 O O . PRO B 1 59 ? 42.132 19.603 53.460 1.00 33.56 59 PRO B O 1
ATOM 2621 N N . GLN B 1 60 ? 41.229 19.742 55.547 1.00 42.23 60 GLN B N 1
ATOM 2622 C CA . GLN B 1 60 ? 41.327 18.300 55.821 1.00 40.72 60 GLN B CA 1
ATOM 2623 C C . GLN B 1 60 ? 40.595 17.430 54.777 1.00 45.43 60 GLN B C 1
ATOM 2624 O O . GLN B 1 60 ? 41.121 16.415 54.292 1.00 28.63 60 GLN B O 1
ATOM 2630 N N . ASP B 1 61 ? 39.390 17.841 54.412 1.00 40.18 61 ASP B N 1
ATOM 2631 C CA . ASP B 1 61 ? 38.583 17.004 53.538 1.00 29.93 61 ASP B CA 1
ATOM 2632 C C . ASP B 1 61 ? 39.177 16.889 52.148 1.00 37.65 61 ASP B C 1
ATOM 2633 O O . ASP B 1 61 ? 39.299 15.771 51.614 1.00 35.89 61 ASP B O 1
ATOM 2638 N N . LYS B 1 62 ? 39.559 18.029 51.562 1.00 34.18 62 LYS B N 1
ATOM 2639 C CA . LYS B 1 62 ? 40.230 18.003 50.266 1.00 29.13 62 LYS B CA 1
ATOM 2640 C C . LYS B 1 62 ? 41.552 17.235 50.332 1.00 36.98 62 LYS B C 1
ATOM 2641 O O . LYS B 1 62 ? 41.852 16.431 49.450 1.00 34.57 62 LYS B O 1
ATOM 2647 N N . HIS B 1 63 ? 42.341 17.459 51.383 1.00 36.21 63 HIS B N 1
ATOM 2648 C CA . HIS B 1 63 ? 43.623 16.780 51.465 1.00 30.83 63 HIS B CA 1
ATOM 2649 C C . HIS B 1 63 ? 43.437 15.282 51.626 1.00 33.24 63 HIS B C 1
ATOM 2650 O O . HIS B 1 63 ? 44.215 14.488 51.099 1.00 32.62 63 HIS B O 1
ATOM 2657 N N . LEU B 1 64 ? 42.385 14.895 52.340 1.00 33.56 64 LEU B N 1
ATOM 2658 C CA . LEU B 1 64 ? 42.058 13.481 52.483 1.00 30.87 64 LEU B CA 1
ATOM 2659 C C . LEU B 1 64 ? 41.670 12.878 51.150 1.00 38.31 64 LEU B C 1
ATOM 2660 O O . LEU B 1 64 ? 42.154 11.808 50.788 1.00 32.29 64 LEU B O 1
ATOM 2665 N N . ILE B 1 65 ? 40.795 13.566 50.417 1.00 39.76 65 ILE B N 1
ATOM 2666 C CA . ILE B 1 65 ? 40.312 13.018 49.158 1.00 35.50 65 ILE B CA 1
ATOM 2667 C C . ILE B 1 65 ? 41.455 12.978 48.159 1.00 35.04 65 ILE B C 1
ATOM 2668 O O . ILE B 1 65 ? 41.647 11.975 47.470 1.00 36.49 65 ILE B O 1
ATOM 2673 N N . GLU B 1 66 ? 42.258 14.035 48.130 1.00 26.06 66 GLU B N 1
ATOM 2674 C CA . GLU B 1 66 ? 43.488 14.006 47.346 1.00 28.58 66 GLU B CA 1
ATOM 2675 C C . GLU B 1 66 ? 44.393 12.816 47.717 1.00 35.29 66 GLU B C 1
ATOM 2676 O O . GLU B 1 66 ? 44.949 12.153 46.838 1.00 36.19 66 GLU B O 1
ATOM 2682 N N . LEU B 1 67 ? 44.522 12.540 49.018 1.00 41.86 67 LEU B N 1
ATOM 2683 C CA . LEU B 1 67 ? 45.278 11.374 49.480 1.00 38.26 67 LEU B CA 1
ATOM 2684 C C . LEU B 1 67 ? 44.712 10.099 48.891 1.00 29.74 67 LEU B C 1
ATOM 2685 O O . LEU B 1 67 ? 45.455 9.307 48.315 1.00 36.53 67 LEU B O 1
ATOM 2690 N N . PHE B 1 68 ? 43.402 9.915 49.021 1.00 31.13 68 PHE B N 1
ATOM 2691 C CA . PHE B 1 68 ? 42.744 8.729 48.475 1.00 36.56 68 PHE B CA 1
ATOM 2692 C C . PHE B 1 68 ? 43.038 8.568 46.984 1.00 43.68 68 PHE B C 1
ATOM 2693 O O . PHE B 1 68 ? 43.331 7.460 46.518 1.00 32.50 68 PHE B O 1
ATOM 2701 N N . LEU B 1 69 ? 42.953 9.677 46.241 1.00 46.67 69 LEU B N 1
ATOM 2702 C CA . LEU B 1 69 ? 43.082 9.645 44.763 1.00 43.41 69 LEU B CA 1
ATOM 2703 C C . LEU B 1 69 ? 44.489 9.299 44.360 1.00 48.46 69 LEU B C 1
ATOM 2704 O O . LEU B 1 69 ? 44.698 8.433 43.505 1.00 47.37 69 LEU B O 1
ATOM 2709 N N . ILE B 1 70 ? 45.443 10.001 44.975 1.00 38.49 70 ILE B N 1
ATOM 2710 C CA . ILE B 1 70 ? 46.864 9.760 44.741 1.00 46.81 70 ILE B CA 1
ATOM 2711 C C . ILE B 1 70 ? 47.225 8.302 45.060 1.00 48.56 70 ILE B C 1
ATOM 2712 O O . ILE B 1 70 ? 47.919 7.622 44.279 1.00 35.25 70 ILE B O 1
ATOM 2717 N N . ALA B 1 71 ? 46.735 7.827 46.198 1.00 34.05 71 ALA B N 1
ATOM 2718 C CA . ALA B 1 71 ? 47.046 6.483 46.617 1.00 33.15 71 ALA B CA 1
ATOM 2719 C C . ALA B 1 71 ? 46.569 5.443 45.586 1.00 43.05 71 ALA B C 1
ATOM 2720 O O . ALA B 1 71 ? 47.363 4.604 45.168 1.00 53.50 71 ALA B O 1
ATOM 2722 N N . GLU B 1 72 ? 45.305 5.488 45.168 1.00 36.85 72 GLU B N 1
ATOM 2723 C CA . GLU B 1 72 ? 44.836 4.534 44.149 1.00 49.52 72 GLU B CA 1
ATOM 2724 C C . GLU B 1 72 ? 45.585 4.628 42.823 1.00 44.99 72 GLU B C 1
ATOM 2725 O O . GLU B 1 72 ? 45.979 3.614 42.254 1.00 45.97 72 GLU B O 1
ATOM 2731 N N . THR B 1 73 ? 45.773 5.842 42.326 1.00 37.88 73 THR B N 1
ATOM 2732 C CA . THR B 1 73 ? 46.643 6.070 41.169 1.00 41.19 73 THR B CA 1
ATOM 2733 C C . THR B 1 73 ? 48.014 5.362 41.264 1.00 57.49 73 THR B C 1
ATOM 2734 O O . THR B 1 73 ? 48.437 4.682 40.317 1.00 51.24 73 THR B O 1
ATOM 2738 N N . ILE B 1 74 ? 48.703 5.543 42.399 1.00 56.30 74 ILE B N 1
ATOM 2739 C CA . ILE B 1 74 ? 49.998 4.896 42.651 1.00 47.96 74 ILE B CA 1
ATOM 2740 C C . ILE B 1 74 ? 49.920 3.364 42.598 1.00 53.09 74 ILE B C 1
ATOM 2741 O O . ILE B 1 74 ? 50.745 2.723 41.940 1.00 59.47 74 ILE B O 1
ATOM 2746 N N . ARG B 1 75 ? 48.947 2.774 43.292 1.00 50.61 75 ARG B N 1
ATOM 2747 C CA . ARG B 1 75 ? 48.745 1.331 43.206 1.00 52.33 75 ARG B CA 1
ATOM 2748 C C . ARG B 1 75 ? 48.387 0.907 41.783 1.00 53.83 75 ARG B C 1
ATOM 2749 O O . ARG B 1 75 ? 48.825 -0.143 41.320 1.00 53.53 75 ARG B O 1
ATOM 2757 N N . ASP B 1 76 ? 47.608 1.737 41.092 1.00 53.11 76 ASP B N 1
ATOM 2758 C CA . ASP B 1 76 ? 47.196 1.458 39.713 1.00 63.63 76 ASP B CA 1
ATOM 2759 C C . ASP B 1 76 ? 48.373 1.529 38.756 1.00 57.96 76 ASP B C 1
ATOM 2760 O O . ASP B 1 76 ? 48.386 0.861 37.714 1.00 67.21 76 ASP B O 1
ATOM 2765 N N . LEU B 1 77 ? 49.356 2.349 39.101 1.00 42.55 77 LEU B N 1
ATOM 2766 C CA . LEU B 1 77 ? 50.496 2.546 38.221 1.00 43.90 77 LEU B CA 1
ATOM 2767 C C . LEU B 1 77 ? 51.589 1.481 38.397 1.00 51.18 77 LEU B C 1
ATOM 2768 O O . LEU B 1 77 ? 52.679 1.595 37.826 1.00 53.62 77 LEU B O 1
ATOM 2773 N N . GLY B 1 78 ? 51.291 0.447 39.182 1.00 43.25 78 GLY B N 1
ATOM 2774 C CA . GLY B 1 78 ? 52.189 -0.693 39.302 1.00 59.91 78 GLY B CA 1
ATOM 2775 C C . GLY B 1 78 ? 53.042 -0.806 40.565 1.00 70.47 78 GLY B C 1
ATOM 2776 O O . GLY B 1 78 ? 53.537 -1.890 40.878 1.00 81.35 78 GLY B O 1
ATOM 2777 N N . ALA B 1 79 ? 53.221 0.304 41.277 1.00 47.48 79 ALA B N 1
ATOM 2778 C CA . ALA B 1 79 ? 54.017 0.343 42.494 1.00 55.02 79 ALA B CA 1
ATOM 2779 C C . ALA B 1 79 ? 54.008 -0.976 43.265 1.00 69.42 79 ALA B C 1
ATOM 2780 O O . ALA B 1 79 ? 52.964 -1.632 43.352 1.00 54.68 79 ALA B O 1
ATOM 2782 N N . LYS B 1 80 ? 55.167 -1.339 43.832 1.00 66.87 80 LYS B N 1
ATOM 2783 C CA . LYS B 1 80 ? 55.341 -2.602 44.556 1.00 58.66 80 LYS B CA 1
ATOM 2784 C C . LYS B 1 80 ? 54.834 -2.513 45.994 1.00 68.01 80 LYS B C 1
ATOM 2785 O O . LYS B 1 80 ? 54.323 -3.490 46.557 1.00 61.25 80 LYS B O 1
ATOM 2791 N N . LYS B 1 81 ? 54.969 -1.331 46.583 1.00 65.03 81 LYS B N 1
ATOM 2792 C CA . LYS B 1 81 ? 54.548 -1.111 47.959 1.00 55.26 81 LYS B CA 1
ATOM 2793 C C . LYS B 1 81 ? 54.218 0.365 48.116 1.00 53.71 81 LYS B C 1
ATOM 2794 O O . LYS B 1 81 ? 54.929 1.231 47.585 1.00 47.00 81 LYS B O 1
ATOM 2800 N N . LEU B 1 82 ? 53.131 0.653 48.823 1.00 46.42 82 LEU B N 1
ATOM 2801 C CA . LEU B 1 82 ? 52.788 2.032 49.124 1.00 44.22 82 LEU B CA 1
ATOM 2802 C C . LEU B 1 82 ? 52.954 2.299 50.607 1.00 48.31 82 LEU B C 1
ATOM 2803 O O . LEU B 1 82 ? 52.321 1.648 51.446 1.00 42.25 82 LEU B O 1
ATOM 2808 N N . THR B 1 83 ? 53.813 3.259 50.923 1.00 39.06 83 THR B N 1
ATOM 2809 C CA . THR B 1 83 ? 53.945 3.740 52.289 1.00 42.94 83 THR B CA 1
ATOM 2810 C C . THR B 1 83 ? 53.420 5.160 52.323 1.00 40.07 83 THR B C 1
ATOM 2811 O O . THR B 1 83 ? 53.941 6.049 51.642 1.00 30.34 83 THR B O 1
ATOM 2815 N N . ALA B 1 84 ? 52.368 5.361 53.104 1.00 32.08 84 ALA B N 1
ATOM 2816 C CA . ALA B 1 84 ? 51.785 6.684 53.246 1.00 34.75 84 ALA B CA 1
ATOM 2817 C C . ALA B 1 84 ? 52.313 7.391 54.492 1.00 35.92 84 ALA B C 1
ATOM 2818 O O . ALA B 1 84 ? 51.991 7.026 55.625 1.00 28.55 84 ALA B O 1
ATOM 2820 N N . ILE B 1 85 ? 53.133 8.406 54.265 1.00 33.25 85 ILE B N 1
ATOM 2821 C CA . ILE B 1 85 ? 53.588 9.266 55.352 1.00 43.89 85 ILE B CA 1
ATOM 2822 C C . ILE B 1 85 ? 52.655 10.467 55.480 1.00 37.85 85 ILE B C 1
ATOM 2823 O O . ILE B 1 85 ? 52.740 11.422 54.705 1.00 35.00 85 ILE B O 1
ATOM 2828 N N . VAL B 1 86 ? 51.750 10.402 56.444 1.00 33.24 86 VAL B N 1
ATOM 2829 C CA . VAL B 1 86 ? 50.817 11.482 56.656 1.00 23.94 86 VAL B CA 1
ATOM 2830 C C . VAL B 1 86 ? 51.110 12.069 58.012 1.00 32.13 86 VAL B C 1
ATOM 2831 O O . VAL B 1 86 ? 50.701 11.516 59.036 1.00 45.06 86 VAL B O 1
ATOM 2835 N N . PRO B 1 87 ? 51.883 13.172 58.020 1.00 31.63 87 PRO B N 1
ATOM 2836 C CA . PRO B 1 87 ? 52.385 13.802 59.243 1.00 32.07 87 PRO B CA 1
ATOM 2837 C C . PRO B 1 87 ? 51.262 14.140 60.207 1.00 40.90 87 PRO B C 1
ATOM 2838 O O . PRO B 1 87 ? 51.314 13.721 61.370 1.00 41.86 87 PRO B O 1
ATOM 2842 N N . TYR B 1 88 ? 50.272 14.900 59.750 1.00 33.05 88 TYR B N 1
ATOM 2843 C CA . TYR B 1 88 ? 49.119 15.144 60.595 1.00 33.98 88 TYR B CA 1
ATOM 2844 C C . TYR B 1 88 ? 47.944 14.376 60.033 1.00 31.49 88 TYR B C 1
ATOM 2845 O O . TYR B 1 88 ? 47.488 14.672 58.939 1.00 51.06 88 TYR B O 1
ATOM 2854 N N . LEU B 1 89 ? 47.470 13.373 60.758 1.00 25.19 89 LEU B N 1
ATOM 2855 C CA . LEU B 1 89 ? 46.307 12.629 60.335 1.00 24.26 89 LEU B CA 1
ATOM 2856 C C . LEU B 1 89 ? 45.036 13.305 60.840 1.00 38.75 89 LEU B C 1
ATOM 2857 O O . LEU B 1 89 ? 44.883 13.527 62.047 1.00 35.61 89 LEU B O 1
ATOM 2862 N N . ALA B 1 90 ? 44.128 13.646 59.919 1.00 39.53 90 ALA B N 1
ATOM 2863 C CA . ALA B 1 90 ? 42.902 14.366 60.312 1.00 46.77 90 ALA B CA 1
ATOM 2864 C C . ALA B 1 90 ? 41.856 13.412 60.914 1.00 36.17 90 ALA B C 1
ATOM 2865 O O . ALA B 1 90 ? 41.962 12.192 60.769 1.00 35.89 90 ALA B O 1
ATOM 2867 N N . TYR B 1 91 ? 40.864 13.979 61.596 1.00 31.71 91 TYR B N 1
ATOM 2868 C CA . TYR B 1 91 ? 39.812 13.184 62.228 1.00 36.60 91 TYR B CA 1
ATOM 2869 C C . TYR B 1 91 ? 40.369 12.257 63.313 1.00 49.65 91 TYR B C 1
ATOM 2870 O O . TYR B 1 91 ? 39.793 11.214 63.610 1.00 47.37 91 TYR B O 1
ATOM 2879 N N . SER B 1 92 ? 41.477 12.676 63.925 1.00 57.97 92 SER B N 1
ATOM 2880 C CA . SER B 1 92 ? 42.110 11.904 64.979 1.00 39.91 92 SER B CA 1
ATOM 2881 C C . SER B 1 92 ? 41.436 12.144 66.299 1.00 47.83 92 SER B C 1
ATOM 2882 O O . SER B 1 92 ? 41.359 11.251 67.127 1.00 55.03 92 SER B O 1
ATOM 2885 N N . ARG B 1 93 ? 40.951 13.356 66.512 1.00 51.45 93 ARG B N 1
ATOM 2886 C CA . ARG B 1 93 ? 40.297 13.661 67.775 1.00 49.52 93 ARG B CA 1
ATOM 2887 C C . ARG B 1 93 ? 39.012 12.829 67.944 1.00 58.56 93 ARG B C 1
ATOM 2888 O O . ARG B 1 93 ? 38.517 12.659 69.061 1.00 65.27 93 ARG B O 1
ATOM 2896 N N . GLN B 1 94 ? 38.495 12.286 66.842 1.00 58.80 94 GLN B N 1
ATOM 2897 C CA . GLN B 1 94 ? 37.273 11.474 66.894 1.00 69.94 94 GLN B CA 1
ATOM 2898 C C . GLN B 1 94 ? 37.575 9.991 67.068 1.00 70.46 94 GLN B C 1
ATOM 2899 O O . GLN B 1 94 ? 37.529 9.209 66.117 1.00 53.70 94 GLN B O 1
ATOM 2905 N N . ASP B 1 95 ? 37.845 9.623 68.314 1.00 93.16 95 ASP B N 1
ATOM 2906 C CA . ASP B 1 95 ? 38.431 8.335 68.689 1.00 79.41 95 ASP B CA 1
ATOM 2907 C C . ASP B 1 95 ? 37.392 7.208 68.827 1.00 78.12 95 ASP B C 1
ATOM 2908 O O . ASP B 1 95 ? 37.698 6.031 68.600 1.00 62.48 95 ASP B O 1
ATOM 2913 N N . ARG B 1 96 ? 36.167 7.586 69.194 1.00 80.60 96 ARG B N 1
ATOM 2914 C CA . ARG B 1 96 ? 35.132 6.641 69.598 1.00 63.36 96 ARG B CA 1
ATOM 2915 C C . ARG B 1 96 ? 33.784 7.330 69.546 1.00 65.99 96 ARG B C 1
ATOM 2916 O O . ARG B 1 96 ? 33.701 8.489 69.150 1.00 63.93 96 ARG B O 1
ATOM 2924 N N . ARG B 1 97 ? 32.733 6.628 69.962 1.00 67.11 97 ARG B N 1
ATOM 2925 C CA . ARG B 1 97 ? 31.402 7.229 70.037 1.00 68.25 97 ARG B CA 1
ATOM 2926 C C . ARG B 1 97 ? 31.152 7.878 71.400 1.00 78.42 97 ARG B C 1
ATOM 2927 O O . ARG B 1 97 ? 30.744 7.214 72.353 1.00 79.23 97 ARG B O 1
ATOM 2935 N N . PHE B 1 98 ? 31.388 9.182 71.483 1.00 75.87 98 PHE B N 1
ATOM 2936 C CA . PHE B 1 98 ? 31.173 9.926 72.723 1.00 91.74 98 PHE B CA 1
ATOM 2937 C C . PHE B 1 98 ? 29.683 10.034 73.083 1.00 94.29 98 PHE B C 1
ATOM 2938 O O . PHE B 1 98 ? 29.325 10.185 74.255 1.00 103.32 98 PHE B O 1
ATOM 2946 N N . LYS B 1 99 ? 28.824 9.962 72.069 1.00 83.64 99 LYS B N 1
ATOM 2947 C CA . LYS B 1 99 ? 27.384 9.811 72.268 1.00 74.11 99 LYS B CA 1
ATOM 2948 C C . LYS B 1 99 ? 26.933 8.711 71.322 1.00 72.05 99 LYS B C 1
ATOM 2949 O O . LYS B 1 99 ? 27.656 8.376 70.392 1.00 82.06 99 LYS B O 1
ATOM 2955 N N . ASP B 1 100 ? 25.763 8.128 71.549 1.00 81.36 100 ASP B N 1
ATOM 2956 C CA . ASP B 1 100 ? 25.317 7.048 70.673 1.00 88.65 100 ASP B CA 1
ATOM 2957 C C . ASP B 1 100 ? 24.964 7.576 69.285 1.00 82.18 100 ASP B C 1
ATOM 2958 O O . ASP B 1 100 ? 24.308 8.615 69.161 1.00 69.79 100 ASP B O 1
ATOM 2963 N N . GLY B 1 101 ? 25.433 6.867 68.256 1.00 54.24 101 GLY B N 1
ATOM 2964 C CA . GLY B 1 101 ? 25.200 7.258 66.881 1.00 58.36 101 GLY B CA 1
ATOM 2965 C C . GLY B 1 101 ? 26.172 8.281 66.314 1.00 59.82 101 GLY B C 1
ATOM 2966 O O . GLY B 1 101 ? 26.036 8.718 65.165 1.00 62.44 101 GLY B O 1
ATOM 2967 N N . GLU B 1 102 ? 27.149 8.690 67.113 1.00 63.16 102 GLU B N 1
ATOM 2968 C CA . GLU B 1 102 ? 28.240 9.498 66.576 1.00 61.07 102 GLU B CA 1
ATOM 2969 C C . GLU B 1 102 ? 29.089 8.611 65.673 1.00 58.82 102 GLU B C 1
ATOM 2970 O O . GLU B 1 102 ? 29.177 7.400 65.883 1.00 40.19 102 GLU B O 1
ATOM 2976 N N . ALA B 1 103 ? 29.701 9.222 64.664 1.00 57.11 103 ALA B N 1
ATOM 2977 C CA . ALA B 1 103 ? 30.596 8.509 63.769 1.00 48.58 103 ALA B CA 1
ATOM 2978 C C . ALA B 1 103 ? 31.960 8.343 64.407 1.00 49.92 103 ALA B C 1
ATOM 2979 O O . ALA B 1 103 ? 32.483 9.243 65.062 1.00 51.22 103 ALA B O 1
ATOM 2981 N N . ILE B 1 104 ? 32.549 7.181 64.219 1.00 44.35 104 ILE B N 1
ATOM 2982 C CA . ILE B 1 104 ? 33.943 7.028 64.573 1.00 41.95 104 ILE B CA 1
ATOM 2983 C C . ILE B 1 104 ? 34.760 7.388 63.336 1.00 39.29 104 ILE B C 1
ATOM 2984 O O . ILE B 1 104 ? 35.196 6.504 62.580 1.00 39.14 104 ILE B O 1
ATOM 2989 N N . SER B 1 105 ? 34.946 8.691 63.128 1.00 32.86 105 SER B N 1
ATOM 2990 C CA . SER B 1 105 ? 35.562 9.216 61.905 1.00 33.35 105 SER B CA 1
ATOM 2991 C C . SER B 1 105 ? 36.890 8.537 61.568 1.00 40.45 105 SER B C 1
ATOM 2992 O O . SER B 1 105 ? 37.152 8.175 60.416 1.00 37.21 105 SER B O 1
ATOM 2995 N N . ILE B 1 106 ? 37.728 8.344 62.573 1.00 29.96 106 ILE B N 1
ATOM 2996 C CA . ILE B 1 106 ? 39.060 7.854 62.302 1.00 33.72 106 ILE B CA 1
ATOM 2997 C C . ILE B 1 106 ? 39.001 6.421 61.796 1.00 40.03 106 ILE B C 1
ATOM 2998 O O . ILE B 1 106 ? 39.891 5.963 61.054 1.00 40.30 106 ILE B O 1
ATOM 3003 N N . LYS B 1 107 ? 37.955 5.700 62.189 1.00 36.14 107 LYS B N 1
ATOM 3004 C CA . LYS B 1 107 ? 37.795 4.320 61.722 1.00 43.40 107 LYS B CA 1
ATOM 3005 C C . LYS B 1 107 ? 37.563 4.297 60.203 1.00 44.34 107 LYS B C 1
ATOM 3006 O O . LYS B 1 107 ? 38.228 3.573 59.464 1.00 33.76 107 LYS B O 1
ATOM 3012 N N . THR B 1 108 ? 36.631 5.128 59.755 1.00 48.82 108 THR B N 1
ATOM 3013 C CA . THR B 1 108 ? 36.290 5.245 58.347 1.00 38.60 108 THR B CA 1
ATOM 3014 C C . THR B 1 108 ? 37.499 5.660 57.525 1.00 37.56 108 THR B C 1
ATOM 3015 O O . THR B 1 108 ? 37.807 5.065 56.496 1.00 36.00 108 THR B O 1
ATOM 3019 N N . ILE B 1 109 ? 38.179 6.699 57.981 1.00 31.03 109 ILE B N 1
ATOM 3020 C CA . ILE B 1 109 ? 39.337 7.202 57.267 1.00 26.13 109 ILE B CA 1
ATOM 3021 C C . ILE B 1 109 ? 40.369 6.102 57.112 1.00 33.51 109 ILE B C 1
ATOM 3022 O O . ILE B 1 109 ? 40.923 5.898 56.023 1.00 36.19 109 ILE B O 1
ATOM 3027 N N . LEU B 1 110 ? 40.627 5.390 58.208 1.00 38.88 110 LEU B N 1
ATOM 3028 C CA . LEU B 1 110 ? 41.626 4.329 58.218 1.00 39.11 110 LEU B CA 1
ATOM 3029 C C . LEU B 1 110 ? 41.251 3.154 57.333 1.00 38.36 110 LEU B C 1
ATOM 3030 O O . LEU B 1 110 ? 42.064 2.696 56.517 1.00 39.30 110 LEU B O 1
ATOM 3035 N N . HIS B 1 111 ? 40.032 2.653 57.497 1.00 35.28 111 HIS B N 1
ATOM 3036 C CA . HIS B 1 111 ? 39.531 1.624 56.594 1.00 42.01 111 HIS B CA 1
ATOM 3037 C C . HIS B 1 111 ? 39.692 2.022 55.125 1.00 43.33 111 HIS B C 1
ATOM 3038 O O . HIS B 1 111 ? 40.108 1.193 54.299 1.00 48.03 111 HIS B O 1
ATOM 3045 N N . ILE B 1 112 ? 39.368 3.283 54.809 1.00 34.46 112 ILE B N 1
ATOM 3046 C CA . ILE B 1 112 ? 39.455 3.794 53.443 1.00 27.44 112 ILE B CA 1
ATOM 3047 C C . ILE B 1 112 ? 40.886 3.722 52.925 1.00 38.15 112 ILE B C 1
ATOM 3048 O O . ILE B 1 112 ? 41.100 3.524 51.738 1.00 45.31 112 ILE B O 1
ATOM 3053 N N . LEU B 1 113 ? 41.868 3.898 53.804 1.00 35.33 113 LEU B N 1
ATOM 3054 C CA . LEU B 1 113 ? 43.270 3.880 53.372 1.00 36.86 113 LEU B CA 1
ATOM 3055 C C . LEU B 1 113 ? 43.813 2.477 53.052 1.00 45.91 113 LEU B C 1
ATOM 3056 O O . LEU B 1 113 ? 44.760 2.345 52.263 1.00 45.49 113 LEU B O 1
ATOM 3061 N N . SER B 1 114 ? 43.249 1.443 53.691 1.00 45.25 114 SER B N 1
ATOM 3062 C CA . SER B 1 114 ? 43.594 0.042 53.392 1.00 43.59 114 SER B CA 1
ATOM 3063 C C . SER B 1 114 ? 43.079 -0.338 52.003 1.00 51.18 114 SER B C 1
ATOM 3064 O O . SER B 1 114 ? 43.855 -0.702 51.114 1.00 45.60 114 SER B O 1
ATOM 3067 N N . GLU B 1 115 ? 41.760 -0.272 51.837 1.00 53.49 115 GLU B N 1
ATOM 3068 C CA . GLU B 1 115 ? 41.166 -0.152 50.513 1.00 49.62 115 GLU B CA 1
ATOM 3069 C C . GLU B 1 115 ? 41.883 1.065 49.949 1.00 56.36 115 GLU B C 1
ATOM 3070 O O . GLU B 1 115 ? 42.362 1.891 50.727 1.00 78.69 115 GLU B O 1
ATOM 3076 N N . VAL B 1 116 ? 41.994 1.198 48.633 1.00 41.88 116 VAL B N 1
ATOM 3077 C CA . VAL B 1 116 ? 42.752 2.337 48.088 1.00 44.67 116 VAL B CA 1
ATOM 3078 C C . VAL B 1 116 ? 44.260 2.059 47.974 1.00 49.57 116 VAL B C 1
ATOM 3079 O O . VAL B 1 116 ? 44.956 2.717 47.179 1.00 50.18 116 VAL B O 1
ATOM 3083 N N . GLY B 1 117 ? 44.755 1.099 48.770 1.00 38.84 117 GLY B N 1
ATOM 3084 C CA . GLY B 1 117 ? 46.050 0.469 48.523 1.00 41.47 117 GLY B CA 1
ATOM 3085 C C . GLY B 1 117 ? 47.255 0.856 49.376 1.00 63.72 117 GLY B C 1
ATOM 3086 O O . GLY B 1 117 ? 48.393 0.526 49.012 1.00 60.82 117 GLY B O 1
ATOM 3087 N N . VAL B 1 118 ? 47.037 1.548 50.497 1.00 54.29 118 VAL B N 1
ATOM 3088 C CA . VAL B 1 118 ? 48.150 1.868 51.388 1.00 43.35 118 VAL B CA 1
ATOM 3089 C C . VAL B 1 118 ? 48.583 0.633 52.180 1.00 42.21 118 VAL B C 1
ATOM 3090 O O . VAL B 1 118 ? 47.790 0.016 52.904 1.00 37.89 118 VAL B O 1
ATOM 3094 N N . ASN B 1 119 ? 49.851 0.276 52.029 1.00 37.30 119 ASN B N 1
ATOM 3095 C CA . ASN B 1 119 ? 50.412 -0.874 52.736 1.00 44.85 119 ASN B CA 1
ATOM 3096 C C . ASN B 1 119 ? 50.895 -0.538 54.138 1.00 42.17 119 ASN B C 1
ATOM 3097 O O . ASN B 1 119 ? 50.556 -1.210 55.118 1.00 38.59 119 ASN B O 1
ATOM 3102 N N . THR B 1 120 ? 51.700 0.514 54.214 1.00 50.68 120 THR B N 1
ATOM 3103 C CA . THR B 1 120 ? 52.253 0.983 55.476 1.00 51.70 120 THR B CA 1
ATOM 3104 C C . THR B 1 120 ? 51.872 2.446 55.697 1.00 48.25 120 THR B C 1
ATOM 3105 O O . THR B 1 120 ? 52.039 3.289 54.793 1.00 35.98 120 THR B O 1
ATOM 3109 N N . LEU B 1 121 ? 51.371 2.720 56.901 1.00 38.40 121 LEU B N 1
ATOM 3110 C CA . LEU B 1 121 ? 50.968 4.058 57.330 1.00 31.53 121 LEU B CA 1
ATOM 3111 C C . LEU B 1 121 ? 51.907 4.624 58.426 1.00 49.12 121 LEU B C 1
ATOM 3112 O O . LEU B 1 121 ? 52.121 4.003 59.489 1.00 39.16 121 LEU B O 1
ATOM 3117 N N . VAL B 1 122 ? 52.462 5.808 58.159 1.00 48.48 122 VAL B N 1
ATOM 3118 C CA . VAL B 1 122 ? 53.375 6.497 59.092 1.00 30.75 122 VAL B CA 1
ATOM 3119 C C . VAL B 1 122 ? 52.757 7.812 59.564 1.00 38.20 122 VAL B C 1
ATOM 3120 O O . VAL B 1 122 ? 52.436 8.683 58.758 1.00 43.72 122 VAL B O 1
ATOM 3124 N N . VAL B 1 123 ? 52.599 7.958 60.871 1.00 38.42 123 VAL B N 1
ATOM 3125 C CA . VAL B 1 123 ? 51.916 9.108 61.443 1.00 29.04 123 VAL B CA 1
ATOM 3126 C C . VAL B 1 123 ? 52.748 9.702 62.579 1.00 44.72 123 VAL B C 1
ATOM 3127 O O . VAL B 1 123 ? 53.349 8.972 63.382 1.00 42.49 123 VAL B O 1
ATOM 3131 N N . VAL B 1 124 ? 52.780 11.026 62.656 1.00 34.06 124 VAL B N 1
ATOM 3132 C CA . VAL B 1 124 ? 53.454 11.696 63.750 1.00 27.01 124 VAL B CA 1
ATOM 3133 C C . VAL B 1 124 ? 52.438 12.088 64.825 1.00 41.69 124 VAL B C 1
ATOM 3134 O O . VAL B 1 124 ? 51.415 12.687 64.518 1.00 40.46 124 VAL B O 1
ATOM 3138 N N . GLU B 1 125 ? 52.733 11.754 66.085 1.00 46.46 125 GLU B N 1
ATOM 3139 C CA . GLU B 1 125 ? 51.838 12.019 67.235 1.00 39.93 125 GLU B CA 1
ATOM 3140 C C . GLU B 1 125 ? 50.351 11.919 66.886 1.00 43.68 125 GLU B C 1
ATOM 3141 O O . GLU B 1 125 ? 49.619 12.923 66.880 1.00 41.01 125 GLU B O 1
ATOM 3147 N N . PRO B 1 126 ? 49.898 10.698 66.597 1.00 31.62 126 PRO B N 1
ATOM 3148 C CA . PRO B 1 126 ? 48.467 10.428 66.541 1.00 26.95 126 PRO B CA 1
ATOM 3149 C C . PRO B 1 126 ? 47.858 10.797 67.882 1.00 35.19 126 PRO B C 1
ATOM 3150 O O . PRO B 1 126 ? 48.387 10.407 68.908 1.00 43.84 126 PRO B O 1
ATOM 3154 N N . HIS B 1 127 ? 46.759 11.527 67.895 1.00 47.60 127 HIS B N 1
ATOM 3155 C CA . HIS B 1 127 ? 46.112 11.888 69.161 1.00 34.45 127 HIS B CA 1
ATOM 3156 C C . HIS B 1 127 ? 46.015 10.762 70.209 1.00 52.27 127 HIS B C 1
ATOM 3157 O O . HIS B 1 127 ? 46.196 11.006 71.401 1.00 54.67 127 HIS B O 1
ATOM 3164 N N . LYS B 1 128 ? 45.706 9.541 69.780 1.00 54.64 128 LYS B N 1
ATOM 3165 C CA . LYS B 1 128 ? 45.708 8.390 70.683 1.00 47.59 128 LYS B CA 1
ATOM 3166 C C . LYS B 1 128 ? 46.006 7.115 69.882 1.00 50.51 128 LYS B C 1
ATOM 3167 O O . LYS B 1 128 ? 45.186 6.652 69.110 1.00 62.46 128 LYS B O 1
ATOM 3173 N N . PRO B 1 129 ? 47.197 6.544 70.071 1.00 55.88 129 PRO B N 1
ATOM 3174 C CA . PRO B 1 129 ? 47.756 5.516 69.181 1.00 51.34 129 PRO B CA 1
ATOM 3175 C C . PRO B 1 129 ? 46.967 4.198 69.063 1.00 59.47 129 PRO B C 1
ATOM 3176 O O . PRO B 1 129 ? 47.293 3.393 68.185 1.00 54.28 129 PRO B O 1
ATOM 3180 N N . GLU B 1 130 ? 45.981 3.968 69.931 1.00 68.04 130 GLU B N 1
ATOM 3181 C CA . GLU B 1 130 ? 45.106 2.803 69.793 1.00 55.61 130 GLU B CA 1
ATOM 3182 C C . GLU B 1 130 ? 44.248 2.961 68.541 1.00 71.89 130 GLU B C 1
ATOM 3183 O O . GLU B 1 130 ? 44.033 1.992 67.799 1.00 66.09 130 GLU B O 1
ATOM 3189 N N . GLU B 1 131 ? 43.748 4.184 68.335 1.00 60.25 131 GLU B N 1
ATOM 3190 C CA . GLU B 1 131 ? 43.104 4.590 67.092 1.00 35.87 131 GLU B CA 1
ATOM 3191 C C . GLU B 1 131 ? 43.574 3.759 65.934 1.00 42.65 131 GLU B C 1
ATOM 3192 O O . GLU B 1 131 ? 42.777 3.151 65.236 1.00 64.05 131 GLU B O 1
ATOM 3198 N N . LEU B 1 132 ? 44.883 3.758 65.716 1.00 36.62 132 LEU B N 1
ATOM 3199 C CA . LEU B 1 132 ? 45.438 3.255 64.467 1.00 36.14 132 LEU B CA 1
ATOM 3200 C C . LEU B 1 132 ? 45.332 1.744 64.301 1.00 40.51 132 LEU B C 1
ATOM 3201 O O . LEU B 1 132 ? 45.741 1.204 63.279 1.00 45.82 132 LEU B O 1
ATOM 3206 N N . SER B 1 133 ? 44.775 1.071 65.302 1.00 48.98 133 SER B N 1
ATOM 3207 C CA . SER B 1 133 ? 44.519 -0.370 65.215 1.00 59.09 133 SER B CA 1
ATOM 3208 C C . SER B 1 133 ? 43.536 -0.693 64.080 1.00 59.49 133 SER B C 1
ATOM 3209 O O . SER B 1 133 ? 43.589 -1.770 63.472 1.00 65.50 133 SER B O 1
ATOM 3212 N N . TYR B 1 134 ? 42.640 0.251 63.810 1.00 52.19 134 TYR B N 1
ATOM 3213 C CA . TYR B 1 134 ? 41.664 0.118 62.737 1.00 55.31 134 TYR B CA 1
ATOM 3214 C C . TYR B 1 134 ? 42.331 -0.104 61.377 1.00 54.35 134 TYR B C 1
ATOM 3215 O O . TYR B 1 134 ? 41.796 -0.810 60.519 1.00 68.39 134 TYR B O 1
ATOM 3224 N N . PHE B 1 135 ? 43.499 0.490 61.182 1.00 42.56 135 PHE B N 1
ATOM 3225 C CA . PHE B 1 135 ? 44.231 0.315 59.935 1.00 48.67 135 PHE B CA 1
ATOM 3226 C C . PHE B 1 135 ? 44.794 -1.093 59.834 1.00 59.25 135 PHE B C 1
ATOM 3227 O O . PHE B 1 135 ? 45.472 -1.574 60.739 1.00 63.26 135 PHE B O 1
ATOM 3235 N N . LYS B 1 136 ? 44.528 -1.750 58.716 1.00 60.43 136 LYS B N 1
ATOM 3236 C CA . LYS B 1 136 ? 44.859 -3.158 58.589 1.00 67.48 136 LYS B CA 1
ATOM 3237 C C . LYS B 1 136 ? 46.326 -3.439 58.261 1.00 57.00 136 LYS B C 1
ATOM 3238 O O . LYS B 1 136 ? 46.878 -4.438 58.708 1.00 77.01 136 LYS B O 1
ATOM 3244 N N . GLY B 1 137 ? 46.962 -2.569 57.495 1.00 44.30 137 GLY B N 1
ATOM 3245 C CA . GLY B 1 137 ? 48.372 -2.745 57.195 1.00 49.60 137 GLY B CA 1
ATOM 3246 C C . GLY B 1 137 ? 49.340 -2.522 58.359 1.00 56.46 137 GLY B C 1
ATOM 3247 O O . GLY B 1 137 ? 48.987 -2.618 59.549 1.00 40.17 137 GLY B O 1
ATOM 3248 N N . GLU B 1 138 ? 50.583 -2.218 58.002 1.00 48.55 138 GLU B N 1
ATOM 3249 C CA . GLU B 1 138 ? 51.647 -2.009 58.972 1.00 46.95 138 GLU B CA 1
ATOM 3250 C C . GLU B 1 138 ? 51.700 -0.556 59.487 1.00 53.68 138 GLU B C 1
ATOM 3251 O O . GLU B 1 138 ? 51.653 0.400 58.698 1.00 41.73 138 GLU B O 1
ATOM 3257 N N . LEU B 1 139 ? 51.814 -0.414 60.809 1.00 40.75 139 LEU B N 1
ATOM 3258 C CA . LEU B 1 139 ? 51.854 0.888 61.476 1.00 50.39 139 LEU B CA 1
ATOM 3259 C C . LEU B 1 139 ? 53.245 1.310 61.926 1.00 46.43 139 LEU B C 1
ATOM 3260 O O . LEU B 1 139 ? 53.955 0.531 62.556 1.00 56.27 139 LEU B O 1
ATOM 3265 N N . LYS B 1 140 ? 53.621 2.548 61.622 1.00 42.26 140 LYS B N 1
ATOM 3266 C CA . LYS B 1 140 ? 54.839 3.129 62.166 1.00 35.02 140 LYS B CA 1
ATOM 3267 C C . LYS B 1 140 ? 54.507 4.478 62.771 1.00 33.18 140 LYS B C 1
ATOM 3268 O O . LYS B 1 140 ? 54.334 5.463 62.057 1.00 50.63 140 LYS B O 1
ATOM 3274 N N . ILE B 1 141 ? 54.382 4.509 64.087 1.00 29.53 141 ILE B N 1
ATOM 3275 C CA . ILE B 1 141 ? 54.150 5.758 64.806 1.00 41.88 141 ILE B CA 1
ATOM 3276 C C . ILE B 1 141 ? 55.460 6.538 65.083 1.00 38.43 141 ILE B C 1
ATOM 3277 O O . ILE B 1 141 ? 56.484 5.951 65.410 1.00 36.14 141 ILE B O 1
ATOM 3282 N N . VAL B 1 142 ? 55.432 7.856 64.906 1.00 45.54 142 VAL B N 1
ATOM 3283 C CA . VAL B 1 142 ? 56.619 8.679 65.106 1.00 33.19 142 VAL B CA 1
ATOM 3284 C C . VAL B 1 142 ? 56.386 9.669 66.245 1.00 40.57 142 VAL B C 1
ATOM 3285 O O . VAL B 1 142 ? 55.478 10.494 66.184 1.00 44.71 142 VAL B O 1
ATOM 3289 N N . HIS B 1 143 ? 57.193 9.563 67.301 1.00 47.66 143 HIS B N 1
ATOM 3290 C CA . HIS B 1 143 ? 57.144 10.517 68.414 1.00 35.99 143 HIS B CA 1
ATOM 3291 C C . HIS B 1 143 ? 58.413 11.337 68.338 1.00 29.72 143 HIS B C 1
ATOM 3292 O O . HIS B 1 143 ? 59.473 10.843 68.669 1.00 42.85 143 HIS B O 1
ATOM 3299 N N . PRO B 1 144 ? 58.316 12.595 67.878 1.00 35.93 144 PRO B N 1
ATOM 3300 C CA . PRO B 1 144 ? 59.517 13.415 67.666 1.00 36.82 144 PRO B CA 1
ATOM 3301 C C . PRO B 1 144 ? 60.035 14.046 68.980 1.00 36.02 144 PRO B C 1
ATOM 3302 O O . PRO B 1 144 ? 60.416 15.218 69.017 1.00 36.07 144 PRO B O 1
ATOM 3306 N N . TYR B 1 145 ? 60.036 13.273 70.055 1.00 30.46 145 TYR B N 1
ATOM 3307 C CA . TYR B 1 145 ? 60.343 13.827 71.364 1.00 32.96 145 TYR B CA 1
ATOM 3308 C C . TYR B 1 145 ? 61.783 14.351 71.476 1.00 34.16 145 TYR B C 1
ATOM 3309 O O . TYR B 1 145 ? 62.009 15.432 72.023 1.00 35.59 145 TYR B O 1
ATOM 3318 N N . HIS B 1 146 ? 62.751 13.618 70.935 1.00 35.33 146 HIS B N 1
ATOM 3319 C CA . HIS B 1 146 ? 64.136 14.066 71.029 1.00 30.17 146 HIS B CA 1
ATOM 3320 C C . HIS B 1 146 ? 64.323 15.424 70.364 1.00 32.18 146 HIS B C 1
ATOM 3321 O O . HIS B 1 146 ? 65.085 16.246 70.863 1.00 48.93 146 HIS B O 1
ATOM 3328 N N . GLN B 1 147 ? 63.646 15.671 69.246 1.00 35.56 147 GLN B N 1
ATOM 3329 C CA . GLN B 1 147 ? 63.839 16.942 68.544 1.00 35.24 147 GLN B CA 1
ATOM 3330 C C . GLN B 1 147 ? 63.225 18.097 69.330 1.00 37.97 147 GLN B C 1
ATOM 3331 O O . GLN B 1 147 ? 63.722 19.216 69.293 1.00 40.31 147 GLN B O 1
ATOM 3337 N N . ILE B 1 148 ? 62.136 17.809 70.034 1.00 31.30 148 ILE B N 1
ATOM 3338 C CA . ILE B 1 148 ? 61.488 18.797 70.873 1.00 37.65 148 ILE B CA 1
ATOM 3339 C C . ILE B 1 148 ? 62.329 19.051 72.108 1.00 41.95 148 ILE B C 1
ATOM 3340 O O . ILE B 1 148 ? 62.525 20.201 72.517 1.00 46.56 148 ILE B O 1
ATOM 3345 N N . ALA B 1 149 ? 62.824 17.976 72.707 1.00 42.81 149 ALA B N 1
ATOM 3346 C CA . ALA B 1 149 ? 63.775 18.107 73.804 1.00 37.67 149 ALA B CA 1
ATOM 3347 C C . ALA B 1 149 ? 64.971 18.993 73.411 1.00 31.07 149 ALA B C 1
ATOM 3348 O O . ALA B 1 149 ? 65.194 20.027 74.020 1.00 27.46 149 ALA B O 1
ATOM 3350 N N . ARG B 1 150 ? 65.706 18.602 72.374 1.00 29.03 150 ARG B N 1
ATOM 3351 C CA . ARG B 1 150 ? 66.828 19.403 71.898 1.00 37.39 150 ARG B CA 1
ATOM 3352 C C . ARG B 1 150 ? 66.473 20.896 71.756 1.00 45.75 150 ARG B C 1
ATOM 3353 O O . ARG B 1 150 ? 67.243 21.745 72.222 1.00 55.97 150 ARG B O 1
ATOM 3361 N N . LYS B 1 151 ? 65.321 21.215 71.149 1.00 45.11 151 LYS B N 1
ATOM 3362 C CA . LYS B 1 151 ? 64.929 22.613 70.925 1.00 43.87 151 LYS B CA 1
ATOM 3363 C C . LYS B 1 151 ? 64.640 23.334 72.228 1.00 42.61 151 LYS B C 1
ATOM 3364 O O . LYS B 1 151 ? 65.152 24.425 72.453 1.00 45.86 151 LYS B O 1
ATOM 3370 N N . ILE B 1 152 ? 63.815 22.739 73.077 1.00 23.24 152 ILE B N 1
ATOM 3371 C CA . ILE B 1 152 ? 63.594 23.307 74.392 1.00 31.81 152 ILE B CA 1
ATOM 3372 C C . ILE B 1 152 ? 64.930 23.665 75.097 1.00 47.87 152 ILE B C 1
ATOM 3373 O O . ILE B 1 152 ? 65.079 24.741 75.669 1.00 43.33 152 ILE B O 1
ATOM 3378 N N . LYS B 1 153 ? 65.902 22.761 75.049 1.00 38.43 153 LYS B N 1
ATOM 3379 C CA . LYS B 1 153 ? 67.172 22.984 75.728 1.00 47.14 153 LYS B CA 1
ATOM 3380 C C . LYS B 1 153 ? 67.944 24.162 75.157 1.00 41.27 153 LYS B C 1
ATOM 3381 O O . LYS B 1 153 ? 68.659 24.845 75.878 1.00 67.59 153 LYS B O 1
ATOM 3387 N N . GLU B 1 154 ? 67.808 24.402 73.866 1.00 49.56 154 GLU B N 1
ATOM 3388 C CA . GLU B 1 154 ? 68.500 25.519 73.253 1.00 46.64 154 GLU B CA 1
ATOM 3389 C C . GLU B 1 154 ? 67.879 26.824 73.707 1.00 36.64 154 GLU B C 1
ATOM 3390 O O . GLU B 1 154 ? 68.583 27.780 73.954 1.00 58.81 154 GLU B O 1
ATOM 3396 N N . ILE B 1 155 ? 66.559 26.842 73.834 1.00 43.79 155 ILE B N 1
ATOM 3397 C CA . ILE B 1 155 ? 65.806 28.086 73.949 1.00 56.02 155 ILE B CA 1
ATOM 3398 C C . ILE B 1 155 ? 65.450 28.422 75.393 1.00 57.43 155 ILE B C 1
ATOM 3399 O O . ILE B 1 155 ? 65.254 29.587 75.751 1.00 60.58 155 ILE B O 1
ATOM 3404 N N . ILE B 1 156 ? 65.377 27.405 76.231 1.00 54.65 156 ILE B N 1
ATOM 3405 C CA . ILE B 1 156 ? 64.868 27.612 77.570 1.00 56.26 156 ILE B CA 1
ATOM 3406 C C . ILE B 1 156 ? 65.901 27.306 78.641 1.00 54.93 156 ILE B C 1
ATOM 3407 O O . ILE B 1 156 ? 66.403 26.193 78.762 1.00 51.31 156 ILE B O 1
ATOM 3412 N N . GLU B 1 157 ? 66.226 28.344 79.393 1.00 75.93 157 GLU B N 1
ATOM 3413 C CA . GLU B 1 157 ? 67.193 28.267 80.477 1.00 106.75 157 GLU B CA 1
ATOM 3414 C C . GLU B 1 157 ? 66.459 27.872 81.763 1.00 103.21 157 GLU B C 1
ATOM 3415 O O . GLU B 1 157 ? 65.606 28.630 82.252 1.00 106.63 157 GLU B O 1
ATOM 3421 N N . ASP B 1 158 ? 66.772 26.693 82.303 1.00 84.53 158 ASP B N 1
ATOM 3422 C CA . ASP B 1 158 ? 66.055 26.179 83.482 1.00 107.64 158 ASP B CA 1
ATOM 3423 C C . ASP B 1 158 ? 64.579 25.816 83.183 1.00 90.72 158 ASP B C 1
ATOM 3424 O O . ASP B 1 158 ? 63.645 26.509 83.625 1.00 69.24 158 ASP B O 1
ATOM 3429 N N . PRO B 1 159 ? 64.370 24.716 82.436 1.00 78.06 159 PRO B N 1
ATOM 3430 C CA . PRO B 1 159 ? 63.032 24.327 81.979 1.00 65.96 159 PRO B CA 1
ATOM 3431 C C . PRO B 1 159 ? 62.278 23.512 83.021 1.00 61.22 159 PRO B C 1
ATOM 3432 O O . PRO B 1 159 ? 62.856 22.603 83.625 1.00 64.91 159 PRO B O 1
ATOM 3436 N N . PHE B 1 160 ? 61.006 23.840 83.224 1.00 54.73 160 PHE B N 1
ATOM 3437 C CA . PHE B 1 160 ? 60.095 22.936 83.892 1.00 44.92 160 PHE B CA 1
ATOM 3438 C C . PHE B 1 160 ? 59.049 22.505 82.872 1.00 51.31 160 PHE B C 1
ATOM 3439 O O . PHE B 1 160 ? 58.461 23.349 82.193 1.00 58.82 160 PHE B O 1
ATOM 3447 N N . ILE B 1 161 ? 58.807 21.200 82.757 1.00 40.97 161 ILE B N 1
ATOM 3448 C CA . ILE B 1 161 ? 57.908 20.708 81.713 1.00 48.97 161 ILE B CA 1
ATOM 3449 C C . ILE B 1 161 ? 56.541 20.337 82.264 1.00 49.04 161 ILE B C 1
ATOM 3450 O O . ILE B 1 161 ? 56.417 19.393 83.052 1.00 56.46 161 ILE B O 1
ATOM 3455 N N . LEU B 1 162 ? 55.530 21.099 81.857 1.00 32.29 162 LEU B N 1
ATOM 3456 C CA . LEU B 1 162 ? 54.186 20.971 82.408 1.00 46.94 162 LEU B CA 1
ATOM 3457 C C . LEU B 1 162 ? 53.193 20.420 81.384 1.00 54.52 162 LEU B C 1
ATOM 3458 O O . LEU B 1 162 ? 53.015 21.016 80.308 1.00 53.23 162 LEU B O 1
ATOM 3463 N N . ALA B 1 163 ? 52.540 19.304 81.720 1.00 56.23 163 ALA B N 1
ATOM 3464 C CA . ALA B 1 163 ? 51.507 18.709 80.855 1.00 56.85 163 ALA B CA 1
ATOM 3465 C C . ALA B 1 163 ? 50.112 19.144 81.315 1.00 62.24 163 ALA B C 1
ATOM 3466 O O . ALA B 1 163 ? 49.802 19.034 82.505 1.00 65.09 163 ALA B O 1
ATOM 3468 N N . PRO B 1 164 ? 49.272 19.649 80.379 1.00 62.73 164 PRO B N 1
ATOM 3469 C CA . PRO B 1 164 ? 47.964 20.262 80.689 1.00 59.05 164 PRO B CA 1
ATOM 3470 C C . PRO B 1 164 ? 46.914 19.303 81.269 1.00 58.00 164 PRO B C 1
ATOM 3471 O O . PRO B 1 164 ? 45.976 19.770 81.914 1.00 60.20 164 PRO B O 1
ATOM 3475 N N . ASP B 1 165 ? 47.067 18.000 81.033 1.00 59.17 165 ASP B N 1
ATOM 3476 C CA . ASP B 1 165 ? 46.202 16.983 81.640 1.00 64.82 165 ASP B CA 1
ATOM 3477 C C . ASP B 1 165 ? 46.934 15.652 81.738 1.00 58.94 165 ASP B C 1
ATOM 3478 O O . ASP B 1 165 ? 48.085 15.540 81.308 1.00 49.66 165 ASP B O 1
ATOM 3483 N N . ARG B 1 166 ? 46.279 14.643 82.297 1.00 50.34 166 ARG B N 1
ATOM 3484 C CA . ARG B 1 166 ? 46.969 13.376 82.456 1.00 69.43 166 ARG B CA 1
ATOM 3485 C C . ARG B 1 166 ? 47.253 12.770 81.089 1.00 63.60 166 ARG B C 1
ATOM 3486 O O . ARG B 1 166 ? 48.169 11.954 80.928 1.00 68.96 166 ARG B O 1
ATOM 3494 N N . GLY B 1 167 ? 46.481 13.184 80.093 1.00 63.21 167 GLY B N 1
ATOM 3495 C CA . GLY B 1 167 ? 46.712 12.709 78.740 1.00 67.14 167 GLY B CA 1
ATOM 3496 C C . GLY B 1 167 ? 48.125 13.019 78.279 1.00 64.51 167 GLY B C 1
ATOM 3497 O O . GLY B 1 167 ? 48.840 12.161 77.747 1.00 58.00 167 GLY B O 1
ATOM 3498 N N . ALA B 1 168 ? 48.542 14.258 78.513 1.00 61.73 168 ALA B N 1
ATOM 3499 C CA . ALA B 1 168 ? 49.845 14.732 78.046 1.00 58.82 168 ALA B CA 1
ATOM 3500 C C . ALA B 1 168 ? 51.040 14.356 78.943 1.00 62.55 168 ALA B C 1
ATOM 3501 O O . ALA B 1 168 ? 52.181 14.732 78.648 1.00 60.42 168 ALA B O 1
ATOM 3503 N N . LEU B 1 169 ? 50.787 13.608 80.018 1.00 58.05 169 LEU B N 1
ATOM 3504 C CA . LEU B 1 169 ? 51.844 13.276 80.975 1.00 58.19 169 LEU B CA 1
ATOM 3505 C C . LEU B 1 169 ? 52.972 12.416 80.389 1.00 64.82 169 LEU B C 1
ATOM 3506 O O . LEU B 1 169 ? 54.166 12.753 80.540 1.00 62.87 169 LEU B O 1
ATOM 3511 N N . ASP B 1 170 ? 52.605 11.307 79.745 1.00 52.18 170 ASP B N 1
ATOM 3512 C CA . ASP B 1 170 ? 53.605 10.429 79.152 1.00 58.97 170 ASP B CA 1
ATOM 3513 C C . ASP B 1 170 ? 54.547 11.192 78.243 1.00 52.50 170 ASP B C 1
ATOM 3514 O O . ASP B 1 170 ? 55.768 11.009 78.289 1.00 53.55 170 ASP B O 1
ATOM 3519 N N . ARG B 1 171 ? 53.964 12.055 77.420 1.00 59.52 171 ARG B N 1
ATOM 3520 C CA . ARG B 1 171 ? 54.737 12.856 76.485 1.00 47.85 171 ARG B CA 1
ATOM 3521 C C . ARG B 1 171 ? 55.658 13.855 77.218 1.00 49.26 171 ARG B C 1
ATOM 3522 O O . ARG B 1 171 ? 56.844 13.967 76.891 1.00 50.38 171 ARG B O 1
ATOM 3530 N N . ALA B 1 172 ? 55.117 14.554 78.216 1.00 43.09 172 ALA B N 1
ATOM 3531 C CA . ALA B 1 172 ? 55.918 15.459 79.040 1.00 42.88 172 ALA B CA 1
ATOM 3532 C C . ALA B 1 172 ? 57.064 14.713 79.691 1.00 42.66 172 ALA B C 1
ATOM 3533 O O . ALA B 1 172 ? 58.209 15.163 79.628 1.00 40.51 172 ALA B O 1
ATOM 3535 N N . ARG B 1 173 ? 56.755 13.565 80.291 1.00 38.73 173 ARG B N 1
ATOM 3536 C CA . ARG B 1 173 ? 57.764 12.798 81.004 1.00 49.30 173 ARG B CA 1
ATOM 3537 C C . ARG B 1 173 ? 58.901 12.362 80.088 1.00 48.83 173 ARG B C 1
ATOM 3538 O O . ARG B 1 173 ? 60.077 12.569 80.400 1.00 57.56 173 ARG B O 1
ATOM 3546 N N . LYS B 1 174 ? 58.562 11.767 78.959 1.00 38.92 174 LYS B N 1
ATOM 3547 C CA . LYS B 1 174 ? 59.599 11.306 78.048 1.00 45.33 174 LYS B CA 1
ATOM 3548 C C . LYS B 1 174 ? 60.449 12.465 77.508 1.00 53.23 174 LYS B C 1
ATOM 3549 O O . LYS B 1 174 ? 61.629 12.286 77.191 1.00 64.31 174 LYS B O 1
ATOM 3555 N N . ILE B 1 175 ? 59.857 13.651 77.402 1.00 48.74 175 ILE B N 1
ATOM 3556 C CA . ILE B 1 175 ? 60.592 14.799 76.885 1.00 42.75 175 ILE B CA 1
ATOM 3557 C C . ILE B 1 175 ? 61.476 15.352 77.989 1.00 49.86 175 ILE B C 1
ATOM 3558 O O . ILE B 1 175 ? 62.659 15.616 77.772 1.00 49.56 175 ILE B O 1
ATOM 3563 N N . ALA B 1 176 ? 60.893 15.507 79.175 1.00 54.92 176 ALA B N 1
ATOM 3564 C CA . ALA B 1 176 ? 61.607 16.031 80.342 1.00 55.23 176 ALA B CA 1
ATOM 3565 C C . ALA B 1 176 ? 62.748 15.111 80.802 1.00 48.71 176 ALA B C 1
ATOM 3566 O O . ALA B 1 176 ? 63.809 15.585 81.201 1.00 53.85 176 ALA B O 1
ATOM 3568 N N . GLU B 1 177 ? 62.534 13.800 80.741 1.00 46.38 177 GLU B N 1
ATOM 3569 C CA . GLU B 1 177 ? 63.555 12.859 81.193 1.00 53.35 177 GLU B CA 1
ATOM 3570 C C . GLU B 1 177 ? 64.803 12.865 80.319 1.00 53.06 177 GLU B C 1
ATOM 3571 O O . GLU B 1 177 ? 65.914 12.678 80.804 1.00 54.45 177 GLU B O 1
ATOM 3577 N N . GLU B 1 178 ? 64.624 13.102 79.031 1.00 52.66 178 GLU B N 1
ATOM 3578 C CA . GLU B 1 178 ? 65.762 13.137 78.131 1.00 44.57 178 GLU B CA 1
ATOM 3579 C C . GLU B 1 178 ? 66.613 14.392 78.325 1.00 53.35 178 GLU B C 1
ATOM 3580 O O . GLU B 1 178 ? 67.780 14.441 77.930 1.00 46.01 178 GLU B O 1
ATOM 3586 N N . ILE B 1 179 ? 66.012 15.403 78.938 1.00 47.46 179 ILE B N 1
ATOM 3587 C CA . ILE B 1 179 ? 66.643 16.691 79.080 1.00 44.47 179 ILE B CA 1
ATOM 3588 C C . ILE B 1 179 ? 66.901 16.926 80.578 1.00 57.34 179 ILE B C 1
ATOM 3589 O O . ILE B 1 179 ? 67.313 18.024 81.000 1.00 57.84 179 ILE B O 1
ATOM 3594 N N . ASN B 1 180 ? 66.676 15.858 81.355 1.00 50.40 180 ASN B N 1
ATOM 3595 C CA . ASN B 1 180 ? 66.781 15.839 82.827 1.00 54.06 180 ASN B CA 1
ATOM 3596 C C . ASN B 1 180 ? 66.119 16.985 83.582 1.00 66.79 180 ASN B C 1
ATOM 3597 O O . ASN B 1 180 ? 66.626 17.445 84.626 1.00 63.16 180 ASN B O 1
ATOM 3602 N N . ALA B 1 181 ? 64.983 17.427 83.047 1.00 55.08 181 ALA B N 1
ATOM 3603 C CA . ALA B 1 181 ? 64.211 18.503 83.636 1.00 50.08 181 ALA B CA 1
ATOM 3604 C C . ALA B 1 181 ? 63.148 17.938 84.566 1.00 44.41 181 ALA B C 1
ATOM 3605 O O . ALA B 1 181 ? 62.817 16.763 84.499 1.00 40.77 181 ALA B O 1
ATOM 3607 N N . PRO B 1 182 ? 62.624 18.786 85.459 1.00 63.79 182 PRO B N 1
ATOM 3608 C CA . PRO B 1 182 ? 61.502 18.405 86.313 1.00 55.76 182 PRO B CA 1
ATOM 3609 C C . PRO B 1 182 ? 60.248 18.458 85.477 1.00 51.40 182 PRO B C 1
ATOM 3610 O O . PRO B 1 182 ? 60.207 19.237 84.521 1.00 44.91 182 PRO B O 1
ATOM 3614 N N . TYR B 1 183 ? 59.244 17.661 85.824 1.00 60.47 183 TYR B N 1
ATOM 3615 C CA . TYR B 1 183 ? 57.984 17.658 85.075 1.00 60.13 183 TYR B CA 1
ATOM 3616 C C . TYR B 1 183 ? 56.802 17.417 85.993 1.00 54.34 183 TYR B C 1
ATOM 3617 O O . TYR B 1 183 ? 56.932 16.782 87.041 1.00 70.15 183 TYR B O 1
ATOM 3626 N N . SER B 1 184 ? 55.645 17.922 85.605 1.00 45.70 184 SER B N 1
ATOM 3627 C CA . SER B 1 184 ? 54.435 17.601 86.339 1.00 62.77 184 SER B CA 1
ATOM 3628 C C . SER B 1 184 ? 53.224 17.768 85.436 1.00 73.33 184 SER B C 1
ATOM 3629 O O . SER B 1 184 ? 53.355 18.163 84.277 1.00 66.33 184 SER B O 1
ATOM 3632 N N . TYR B 1 185 ? 52.045 17.459 85.963 1.00 69.76 185 TYR B N 1
ATOM 3633 C CA . TYR B 1 185 ? 50.823 17.599 85.188 1.00 62.39 185 TYR B CA 1
ATOM 3634 C C . TYR B 1 185 ? 49.722 18.234 86.023 1.00 65.91 185 TYR B C 1
ATOM 3635 O O . TYR B 1 185 ? 49.707 18.100 87.250 1.00 87.93 185 TYR B O 1
ATOM 3644 N N . ILE B 1 186 ? 48.816 18.937 85.352 1.00 56.43 186 ILE B N 1
ATOM 3645 C CA . ILE B 1 186 ? 47.660 19.530 86.006 1.00 56.66 186 ILE B CA 1
ATOM 3646 C C . ILE B 1 186 ? 46.538 18.505 86.156 1.00 78.75 186 ILE B C 1
ATOM 3647 O O . ILE B 1 186 ? 46.278 17.715 85.251 1.00 62.77 186 ILE B O 1
ATOM 3652 N N . GLU B 1 187 ? 45.880 18.526 87.313 1.00 108.13 187 GLU B N 1
ATOM 3653 C CA . GLU B 1 187 ? 44.958 17.466 87.712 1.00 108.76 187 GLU B CA 1
ATOM 3654 C C . GLU B 1 187 ? 43.523 17.955 87.743 1.00 115.47 187 GLU B C 1
ATOM 3655 O O . GLU B 1 187 ? 43.072 18.521 88.739 1.00 111.06 187 GLU B O 1
ATOM 3661 N N . LYS B 1 188 ? 42.810 17.737 86.645 1.00 130.94 188 LYS B N 1
ATOM 3662 C CA . LYS B 1 188 ? 41.386 18.033 86.599 1.00 145.15 188 LYS B CA 1
ATOM 3663 C C . LYS B 1 188 ? 40.610 17.068 87.494 1.00 159.17 188 LYS B C 1
ATOM 3664 O O . LYS B 1 188 ? 40.922 15.876 87.556 1.00 159.42 188 LYS B O 1
ATOM 3670 N N . GLU B 1 189 ? 39.604 17.604 88.183 1.00 158.64 189 GLU B N 1
ATOM 3671 C CA . GLU B 1 189 ? 38.664 16.831 89.001 1.00 160.63 189 GLU B CA 1
ATOM 3672 C C . GLU B 1 189 ? 37.750 17.796 89.753 1.00 161.80 189 GLU B C 1
ATOM 3673 O O . GLU B 1 189 ? 36.527 17.777 89.583 1.00 150.51 189 GLU B O 1
ATOM 3679 N N . ARG B 1 190 ? 38.360 18.643 90.578 1.00 165.33 190 ARG B N 1
ATOM 3680 C CA . ARG B 1 190 ? 37.644 19.691 91.298 1.00 150.32 190 ARG B CA 1
ATOM 3681 C C . ARG B 1 190 ? 38.499 20.954 91.385 1.00 135.85 190 ARG B C 1
ATOM 3682 O O . ARG B 1 190 ? 39.720 20.882 91.544 1.00 126.62 190 ARG B O 1
ATOM 3690 N N . ASN B 1 204 ? 58.152 18.845 91.504 1.00 129.67 204 ASN B N 1
ATOM 3691 C CA . ASN B 1 204 ? 56.724 19.049 91.243 1.00 137.72 204 ASN B CA 1
ATOM 3692 C C . ASN B 1 204 ? 56.132 20.275 91.966 1.00 145.97 204 ASN B C 1
ATOM 3693 O O . ASN B 1 204 ? 56.485 20.555 93.120 1.00 135.45 204 ASN B O 1
ATOM 3698 N N . ILE B 1 205 ? 55.242 20.996 91.273 1.00 136.78 205 ILE B N 1
ATOM 3699 C CA . ILE B 1 205 ? 54.589 22.213 91.792 1.00 131.47 205 ILE B CA 1
ATOM 3700 C C . ILE B 1 205 ? 55.591 23.289 92.242 1.00 124.43 205 ILE B C 1
ATOM 3701 O O . ILE B 1 205 ? 55.257 24.477 92.349 1.00 97.76 205 ILE B O 1
ATOM 3706 N N . ASN B 1 206 ? 56.825 22.857 92.481 1.00 120.11 206 ASN B N 1
ATOM 3707 C CA . ASN B 1 206 ? 57.932 23.763 92.727 1.00 120.78 206 ASN B CA 1
ATOM 3708 C C . ASN B 1 206 ? 58.405 24.319 91.391 1.00 119.72 206 ASN B C 1
ATOM 3709 O O . ASN B 1 206 ? 59.608 24.435 91.136 1.00 124.85 206 ASN B O 1
ATOM 3714 N N . LEU B 1 207 ? 57.446 24.639 90.527 1.00 107.69 207 LEU B N 1
ATOM 3715 C CA . LEU B 1 207 ? 57.747 25.312 89.268 1.00 98.07 207 LEU B CA 1
ATOM 3716 C C . LEU B 1 207 ? 57.966 26.786 89.590 1.00 85.14 207 LEU B C 1
ATOM 3717 O O . LEU B 1 207 ? 58.296 27.598 88.721 1.00 70.62 207 LEU B O 1
ATOM 3722 N N . LYS B 1 208 ? 57.764 27.101 90.865 1.00 77.83 208 LYS B N 1
ATOM 3723 C CA . LYS B 1 208 ? 58.102 28.393 91.437 1.00 85.49 208 LYS B CA 1
ATOM 3724 C C . LYS B 1 208 ? 59.421 28.931 90.859 1.00 81.01 208 LYS B C 1
ATOM 3725 O O . LYS B 1 208 ? 60.484 28.304 90.999 1.00 62.33 208 LYS B O 1
ATOM 3731 N N . GLY B 1 209 ? 59.343 30.085 90.198 1.00 62.07 209 GLY B N 1
ATOM 3732 C CA . GLY B 1 209 ? 60.514 30.741 89.636 1.00 55.20 209 GLY B CA 1
ATOM 3733 C C . GLY B 1 209 ? 61.171 30.100 88.411 1.00 74.40 209 GLY B C 1
ATOM 3734 O O . GLY B 1 209 ? 62.213 30.580 87.941 1.00 65.46 209 GLY B O 1
ATOM 3735 N N . LYS B 1 210 ? 60.573 29.029 87.884 1.00 81.61 210 LYS B N 1
ATOM 3736 C CA . LYS B 1 210 ? 61.149 28.311 86.749 1.00 63.57 210 LYS B CA 1
ATOM 3737 C C . LYS B 1 210 ? 60.535 28.742 85.416 1.00 61.91 210 LYS B C 1
ATOM 3738 O O . LYS B 1 210 ? 59.453 29.332 85.388 1.00 65.93 210 LYS B O 1
ATOM 3744 N N . ASP B 1 211 ? 61.243 28.454 84.319 1.00 63.15 211 ASP B N 1
ATOM 3745 C CA . ASP B 1 211 ? 60.738 28.702 82.961 1.00 69.10 211 ASP B CA 1
ATOM 3746 C C . ASP B 1 211 ? 59.899 27.513 82.484 1.00 57.56 211 ASP B C 1
ATOM 3747 O O . ASP B 1 211 ? 60.443 26.525 81.995 1.00 46.53 211 ASP B O 1
ATOM 3752 N N . VAL B 1 212 ? 58.581 27.615 8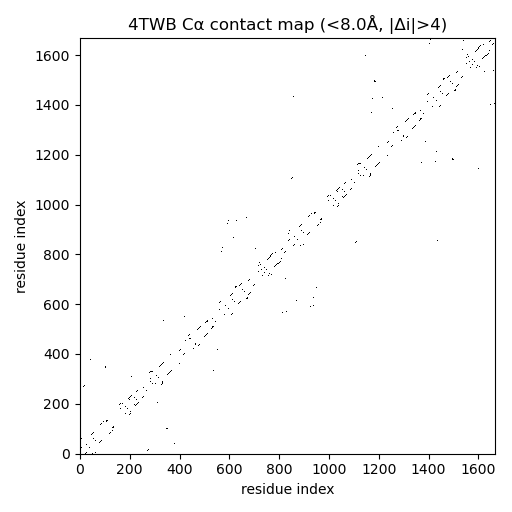2.624 1.00 53.30 212 VAL B N 1
ATOM 3753 C CA . VAL B 1 212 ? 57.695 26.506 82.293 1.00 43.74 212 VAL B CA 1
ATOM 3754 C C . VAL B 1 212 ? 57.431 26.350 80.799 1.00 57.47 212 VAL B C 1
ATOM 3755 O O . VAL B 1 212 ? 57.267 27.339 80.073 1.00 61.14 212 VAL B O 1
ATOM 3759 N N . VAL B 1 213 ? 57.388 25.094 80.355 1.00 45.72 213 VAL B N 1
ATOM 3760 C CA . VAL B 1 213 ? 57.019 24.757 78.989 1.00 47.13 213 VAL B CA 1
ATOM 3761 C C . VAL B 1 213 ? 55.822 23.821 79.008 1.00 43.99 213 VAL B C 1
ATOM 3762 O O . VAL B 1 213 ? 55.931 22.698 79.484 1.00 48.97 213 VAL B O 1
ATOM 3766 N N . ILE B 1 214 ? 54.685 24.282 78.501 1.00 41.50 214 ILE B N 1
ATOM 3767 C CA . ILE B 1 214 ? 53.495 23.447 78.440 1.00 47.49 214 ILE B CA 1
ATOM 3768 C C . ILE B 1 214 ? 53.420 22.694 77.110 1.00 49.73 214 ILE B C 1
ATOM 3769 O O . ILE B 1 214 ? 53.350 23.308 76.050 1.00 45.15 214 ILE B O 1
ATOM 3774 N N . ILE B 1 215 ? 53.422 21.367 77.177 1.00 38.71 215 ILE B N 1
ATOM 3775 C CA . ILE B 1 215 ? 53.479 20.526 75.987 1.00 39.86 215 ILE B CA 1
ATOM 3776 C C . ILE B 1 215 ? 52.215 19.684 75.768 1.00 42.67 215 ILE B C 1
ATOM 3777 O O . ILE B 1 215 ? 51.800 18.916 76.637 1.00 48.45 215 ILE B O 1
ATOM 3782 N N . ASP B 1 216 ? 51.614 19.821 74.591 1.00 44.19 216 ASP B N 1
ATOM 3783 C CA . ASP B 1 216 ? 50.463 19.001 74.220 1.00 54.20 216 ASP B CA 1
ATOM 3784 C C . ASP B 1 216 ? 50.681 18.439 72.805 1.00 49.42 216 ASP B C 1
ATOM 3785 O O . ASP B 1 216 ? 51.555 18.914 72.064 1.00 40.21 216 ASP B O 1
ATOM 3790 N N . ASP B 1 217 ? 49.907 17.418 72.442 1.00 44.06 217 ASP B N 1
ATOM 3791 C CA . ASP B 1 217 ? 49.973 16.886 71.085 1.00 47.65 217 ASP B CA 1
ATOM 3792 C C . ASP B 1 217 ? 49.453 17.917 70.075 1.00 44.64 217 ASP B C 1
ATOM 3793 O O . ASP B 1 217 ? 50.113 18.176 69.063 1.00 35.73 217 ASP B O 1
ATOM 3798 N N . ILE B 1 218 ? 48.301 18.524 70.373 1.00 42.45 218 ILE B N 1
ATOM 3799 C CA . ILE B 1 218 ? 47.652 19.459 69.446 1.00 44.39 218 ILE B CA 1
ATOM 3800 C C . ILE B 1 218 ? 47.263 20.743 70.147 1.00 44.73 218 ILE B C 1
ATOM 3801 O O . ILE B 1 218 ? 46.905 20.726 71.332 1.00 57.06 218 ILE B O 1
ATOM 3806 N N . ILE B 1 219 ? 47.327 21.855 69.416 1.00 42.60 219 ILE B N 1
ATOM 3807 C CA . ILE B 1 219 ? 46.804 23.131 69.921 1.00 43.92 219 ILE B CA 1
ATOM 3808 C C . ILE B 1 219 ? 45.892 23.762 68.864 1.00 55.10 219 ILE B C 1
ATOM 3809 O O . ILE B 1 219 ? 46.359 24.228 67.811 1.00 50.99 219 ILE B O 1
ATOM 3814 N N . SER B 1 220 ? 44.590 23.754 69.141 1.00 55.18 220 SER B N 1
ATOM 3815 C CA . SER B 1 220 ? 43.602 24.283 68.211 1.00 47.34 220 SER B CA 1
ATOM 3816 C C . SER B 1 220 ? 43.161 25.678 68.613 1.00 54.43 220 SER B C 1
ATOM 3817 O O . SER B 1 220 ? 43.642 26.684 68.071 1.00 52.10 220 SER B O 1
ATOM 3820 N N . THR B 1 221 ? 42.217 25.736 69.551 1.00 59.86 221 THR B N 1
ATOM 3821 C CA . THR B 1 221 ? 41.697 27.018 70.017 1.00 64.05 221 THR B CA 1
ATOM 3822 C C . THR B 1 221 ? 42.714 27.600 70.988 1.00 72.95 221 THR B C 1
ATOM 3823 O O . THR B 1 221 ? 42.920 28.810 71.040 1.00 64.43 221 THR B O 1
ATOM 3827 N N . GLY B 1 222 ? 43.365 26.718 71.744 1.00 76.79 222 GLY B N 1
ATOM 3828 C CA . GLY B 1 222 ? 44.343 27.127 72.735 1.00 60.83 222 GLY B CA 1
ATOM 3829 C C . GLY B 1 222 ? 43.744 27.201 74.129 1.00 69.29 222 GLY B C 1
ATOM 3830 O O . GLY B 1 222 ? 44.368 27.717 75.055 1.00 74.27 222 GLY B O 1
ATOM 3831 N N . GLY B 1 223 ? 42.535 26.670 74.279 1.00 74.11 223 GLY B N 1
ATOM 3832 C CA . GLY B 1 223 ? 41.821 26.703 75.541 1.00 61.83 223 GLY B CA 1
ATOM 3833 C C . GLY B 1 223 ? 42.497 25.966 76.680 1.00 64.91 223 GLY B C 1
ATOM 3834 O O . GLY B 1 223 ? 42.561 26.473 77.792 1.00 79.60 223 GLY B O 1
ATOM 3835 N N . THR B 1 224 ? 43.000 24.767 76.424 1.00 72.32 224 THR B N 1
ATOM 3836 C CA . THR B 1 224 ? 43.610 23.976 77.492 1.00 67.45 224 THR B CA 1
ATOM 3837 C C . THR B 1 224 ? 44.914 24.637 77.923 1.00 59.56 224 THR B C 1
ATOM 3838 O O . THR B 1 224 ? 45.244 24.692 79.104 1.00 56.41 224 THR B O 1
ATOM 3842 N N . ILE B 1 225 ? 45.638 25.155 76.937 1.00 67.89 225 ILE B N 1
ATOM 3843 C CA . ILE B 1 225 ? 46.924 25.821 77.149 1.00 66.75 225 ILE B CA 1
ATOM 3844 C C . ILE B 1 225 ? 46.781 27.143 77.917 1.00 68.16 225 ILE B C 1
ATOM 3845 O O . ILE B 1 225 ? 47.671 27.530 78.685 1.00 68.53 225 ILE B O 1
ATOM 3850 N N . VAL B 1 226 ? 45.666 27.838 77.706 1.00 65.69 226 VAL B N 1
ATOM 3851 C CA . VAL B 1 226 ? 45.414 29.082 78.424 1.00 61.80 226 VAL B CA 1
ATOM 3852 C C . VAL B 1 226 ? 45.107 28.833 79.900 1.00 65.08 226 VAL B C 1
ATOM 3853 O O . VAL B 1 226 ? 45.678 29.486 80.778 1.00 54.02 226 VAL B O 1
ATOM 3857 N N . GLN B 1 227 ? 44.215 27.883 80.173 1.00 66.85 227 GLN B N 1
ATOM 3858 C CA . GLN B 1 227 ? 43.913 27.511 81.554 1.00 75.01 227 GLN B CA 1
ATOM 3859 C C . GLN B 1 227 ? 45.172 27.039 82.276 1.00 75.74 227 GLN B C 1
ATOM 3860 O O . GLN B 1 227 ? 45.331 27.265 83.481 1.00 86.32 227 GLN B O 1
ATOM 3866 N N . ALA B 1 228 ? 46.068 26.395 81.533 1.00 62.05 228 ALA B N 1
ATOM 3867 C CA . ALA B 1 228 ? 47.312 25.897 82.114 1.00 62.67 228 ALA B CA 1
ATOM 3868 C C . ALA B 1 228 ? 48.322 27.014 82.348 1.00 65.25 228 ALA B C 1
ATOM 3869 O O . ALA B 1 228 ? 49.107 26.970 83.309 1.00 73.46 228 ALA B O 1
ATOM 3871 N N . THR B 1 229 ? 48.306 28.019 81.482 1.00 56.22 229 THR B N 1
ATOM 3872 C CA . THR B 1 229 ? 49.192 29.163 81.672 1.00 59.34 229 THR B CA 1
ATOM 3873 C C . THR B 1 229 ? 48.842 29.976 82.943 1.00 65.41 229 THR B C 1
ATOM 3874 O O . THR B 1 229 ? 49.724 30.591 83.542 1.00 66.18 229 THR B O 1
ATOM 3878 N N . ARG B 1 230 ? 47.569 29.963 83.354 1.00 65.08 230 ARG B N 1
ATOM 3879 C CA . ARG B 1 230 ? 47.145 30.601 84.605 1.00 52.77 230 ARG B CA 1
ATOM 3880 C C . ARG B 1 230 ? 47.812 29.950 85.796 1.00 67.81 230 ARG B C 1
ATOM 3881 O O . ARG B 1 230 ? 48.596 30.588 86.500 1.00 74.35 230 ARG B O 1
ATOM 3889 N N . LEU B 1 231 ? 47.482 28.684 86.037 1.00 57.41 231 LEU B N 1
ATOM 3890 C CA . LEU B 1 231 ? 48.086 27.953 87.150 1.00 65.38 231 LEU B CA 1
ATOM 3891 C C . LEU B 1 231 ? 49.599 28.193 87.243 1.00 71.35 231 LEU B C 1
ATOM 3892 O O . LEU B 1 231 ? 50.154 28.336 88.343 1.00 79.02 231 LEU B O 1
ATOM 3897 N N . ALA B 1 232 ? 50.259 28.229 86.086 1.00 63.72 232 ALA B N 1
ATOM 3898 C CA . ALA B 1 232 ? 51.711 28.381 86.036 1.00 72.01 232 ALA B CA 1
ATOM 3899 C C . ALA B 1 232 ? 52.159 29.703 86.653 1.00 68.10 232 ALA B C 1
ATOM 3900 O O . ALA B 1 232 ? 53.016 29.729 87.541 1.00 65.15 232 ALA B O 1
ATOM 3902 N N . TYR B 1 233 ? 51.577 30.799 86.178 1.00 63.75 233 TYR B N 1
ATOM 3903 C CA . TYR B 1 233 ? 51.907 32.123 86.695 1.00 65.04 233 TYR B CA 1
ATOM 3904 C C . TYR B 1 233 ? 51.473 32.282 88.151 1.00 69.44 233 TYR B C 1
ATOM 3905 O O . TYR B 1 233 ? 52.184 32.890 88.951 1.00 67.92 233 TYR B O 1
ATOM 3914 N N . SER B 1 234 ? 50.317 31.719 88.490 1.00 63.18 234 SER B N 1
ATOM 3915 C CA . SER B 1 234 ? 49.843 31.718 89.866 1.00 64.94 234 SER B CA 1
ATOM 3916 C C . SER B 1 234 ? 50.560 30.646 90.690 1.00 71.25 234 SER B C 1
ATOM 3917 O O . SER B 1 234 ? 50.050 30.191 91.715 1.00 79.31 234 SER B O 1
ATOM 3920 N N . LEU B 1 235 ? 51.734 30.233 90.232 1.00 65.18 235 LEU B N 1
ATOM 3921 C CA . LEU B 1 235 ? 52.554 29.291 90.984 1.00 63.41 235 LEU B CA 1
ATOM 3922 C C . LEU B 1 235 ? 54.013 29.723 90.908 1.00 72.83 235 LEU B C 1
ATOM 3923 O O . LEU B 1 235 ? 54.928 28.991 91.314 1.00 66.59 235 LEU B O 1
ATOM 3928 N N . GLY B 1 236 ? 54.214 30.928 90.380 1.00 62.03 236 GLY B N 1
ATOM 3929 C CA . GLY B 1 236 ? 55.525 31.544 90.351 1.00 77.93 236 GLY B CA 1
ATOM 3930 C C . GLY B 1 236 ? 56.310 31.364 89.062 1.00 74.40 236 GLY B C 1
ATOM 3931 O O . GLY B 1 236 ? 57.516 31.638 89.032 1.00 77.87 236 GLY B O 1
ATOM 3932 N N . ALA B 1 237 ? 55.644 30.909 88.003 1.00 63.06 237 ALA B N 1
ATOM 3933 C CA . ALA B 1 237 ? 56.321 30.707 86.730 1.00 46.93 237 ALA B CA 1
ATOM 3934 C C . ALA B 1 237 ? 57.051 31.971 86.348 1.00 55.61 237 ALA B C 1
ATOM 3935 O O . ALA B 1 237 ? 56.462 33.053 86.353 1.00 58.02 237 ALA B O 1
ATOM 3937 N N . LYS B 1 238 ? 58.332 31.846 86.025 1.00 45.47 238 LYS B N 1
ATOM 3938 C CA . LYS B 1 238 ? 59.099 33.002 85.592 1.00 47.42 238 LYS B CA 1
ATOM 3939 C C . LYS B 1 238 ? 58.642 33.379 84.198 1.00 61.37 238 LYS B C 1
ATOM 3940 O O . LYS B 1 238 ? 58.544 34.556 83.851 1.00 62.52 238 LYS B O 1
ATOM 3946 N N . SER B 1 239 ? 58.360 32.354 83.401 1.00 67.15 239 SER B N 1
ATOM 3947 C CA . SER B 1 239 ? 57.834 32.534 82.055 1.00 65.97 239 SER B CA 1
ATOM 3948 C C . SER B 1 239 ? 57.105 31.269 81.631 1.00 73.40 239 SER B C 1
ATOM 3949 O O . SER B 1 239 ? 57.344 30.192 82.194 1.00 65.85 239 SER B O 1
ATOM 3952 N N . VAL B 1 240 ? 56.214 31.408 80.650 1.00 62.34 240 VAL B N 1
ATOM 3953 C CA . VAL B 1 240 ? 55.505 30.265 80.088 1.00 53.90 240 VAL B CA 1
ATOM 3954 C C . VAL B 1 240 ? 55.701 30.181 78.576 1.00 58.93 240 VAL B C 1
ATOM 3955 O O . VAL B 1 240 ? 55.447 31.145 77.843 1.00 52.57 240 VAL B O 1
ATOM 3959 N N . THR B 1 241 ? 56.167 29.026 78.119 1.00 58.29 241 THR B N 1
ATOM 3960 C CA . THR B 1 241 ? 56.283 28.756 76.699 1.00 43.85 241 THR B CA 1
ATOM 3961 C C . THR B 1 241 ? 55.342 27.610 76.409 1.00 57.44 241 THR B C 1
ATOM 3962 O O . THR B 1 241 ? 55.130 26.759 77.287 1.00 59.67 241 THR B O 1
ATOM 3966 N N . ALA B 1 242 ? 54.771 27.587 75.201 1.00 52.91 242 ALA B N 1
ATOM 3967 C CA . ALA B 1 242 ? 53.847 26.533 74.801 1.00 47.15 242 ALA B CA 1
ATOM 3968 C C . ALA B 1 242 ? 54.380 25.775 73.589 1.00 51.72 242 ALA B C 1
ATOM 3969 O O . ALA B 1 242 ? 54.900 26.377 72.650 1.00 52.95 242 ALA B O 1
ATOM 3971 N N . ALA B 1 243 ? 54.240 24.454 73.610 1.00 46.67 243 ALA B N 1
ATOM 3972 C CA . ALA B 1 243 ? 54.756 23.602 72.542 1.00 48.47 243 ALA B CA 1
ATOM 3973 C C . ALA B 1 243 ? 53.774 22.474 72.175 1.00 49.91 243 ALA B C 1
ATOM 3974 O O . ALA B 1 243 ? 53.239 21.780 73.056 1.00 46.07 243 ALA B O 1
ATOM 3976 N N . ALA B 1 244 ? 53.537 22.276 70.881 1.00 34.26 244 ALA B N 1
ATOM 3977 C CA . ALA B 1 244 ? 52.779 21.103 70.453 1.00 41.63 244 ALA B CA 1
ATOM 3978 C C . ALA B 1 244 ? 53.347 20.548 69.159 1.00 39.23 244 ALA B C 1
ATOM 3979 O O . ALA B 1 244 ? 54.014 21.259 68.420 1.00 43.12 244 ALA B O 1
ATOM 3981 N N . ILE B 1 245 ? 53.096 19.278 68.884 1.00 31.45 245 ILE B N 1
ATOM 3982 C CA . ILE B 1 245 ? 53.544 18.703 67.628 1.00 35.96 245 ILE B CA 1
ATOM 3983 C C . ILE B 1 245 ? 52.727 19.292 66.470 1.00 38.36 245 ILE B C 1
ATOM 3984 O O . ILE B 1 245 ? 53.286 19.738 65.460 1.00 43.60 245 ILE B O 1
ATOM 3989 N N . HIS B 1 246 ? 51.408 19.326 66.642 1.00 35.00 246 HIS B N 1
ATOM 3990 C CA . HIS B 1 246 ? 50.491 19.852 65.625 1.00 30.42 246 HIS B CA 1
ATOM 3991 C C . HIS B 1 246 ? 49.919 21.197 66.011 1.00 37.00 246 HIS B C 1
ATOM 3992 O O . HIS B 1 246 ? 49.020 21.274 66.864 1.00 50.09 246 HIS B O 1
ATOM 3999 N N . LEU B 1 247 ? 50.424 22.262 65.399 1.00 35.04 247 LEU B N 1
ATOM 4000 C CA . LEU B 1 247 ? 49.906 23.594 65.734 1.00 47.78 247 LEU B CA 1
ATOM 4001 C C . LEU B 1 247 ? 48.810 24.057 64.787 1.00 45.98 247 LEU B C 1
ATOM 4002 O O . LEU B 1 247 ? 49.097 24.800 63.857 1.00 45.96 247 LEU B O 1
ATOM 4007 N N . LEU B 1 248 ? 47.568 23.621 65.027 1.00 50.80 248 LEU B N 1
ATOM 4008 C CA . LEU B 1 248 ? 46.416 24.030 64.202 1.00 54.45 248 LEU B CA 1
ATOM 4009 C C . LEU B 1 248 ? 45.755 25.273 64.778 1.00 66.50 248 LEU B C 1
ATOM 4010 O O . LEU B 1 248 ? 44.606 25.211 65.209 1.00 70.72 248 LEU B O 1
ATOM 4015 N N . LEU B 1 249 ? 46.466 26.396 64.790 1.00 58.75 249 LEU B N 1
ATOM 4016 C CA . LEU B 1 249 ? 45.981 27.574 65.502 1.00 51.57 249 LEU B CA 1
ATOM 4017 C C . LEU B 1 249 ? 44.737 28.133 64.827 1.00 65.01 249 LEU B C 1
ATOM 4018 O O . LEU B 1 249 ? 44.765 28.514 63.649 1.00 61.00 249 LEU B O 1
ATOM 4023 N N . VAL B 1 250 ? 43.649 28.184 65.593 1.00 57.43 250 VAL B N 1
ATOM 4024 C CA . VAL B 1 250 ? 42.331 28.460 65.038 1.00 63.05 250 VAL B CA 1
ATOM 4025 C C . VAL B 1 250 ? 41.746 29.794 65.472 1.00 67.05 250 VAL B C 1
ATOM 4026 O O . VAL B 1 250 ? 41.379 29.978 66.635 1.00 71.75 250 VAL B O 1
ATOM 4030 N N . GLY B 1 251 ? 41.659 30.718 64.521 1.00 62.39 251 GLY B N 1
ATOM 4031 C CA . GLY B 1 251 ? 41.071 32.019 64.766 1.00 72.12 251 GLY B CA 1
ATOM 4032 C C . GLY B 1 251 ? 41.838 32.848 65.778 1.00 89.36 251 GLY B C 1
ATOM 4033 O O . GLY B 1 251 ? 42.896 33.402 65.463 1.00 83.91 251 GLY B O 1
ATOM 4034 N N . GLY B 1 252 ? 41.303 32.937 66.996 1.00 75.82 252 GLY B N 1
ATOM 4035 C CA . GLY B 1 252 ? 41.943 33.693 68.061 1.00 87.62 252 GLY B CA 1
ATOM 4036 C C . GLY B 1 252 ? 43.298 33.125 68.436 1.00 84.71 252 GLY B C 1
ATOM 4037 O O . GLY B 1 252 ? 44.322 33.797 68.322 1.00 75.38 252 GLY B O 1
ATOM 4038 N N . ALA B 1 253 ? 43.281 31.874 68.880 1.00 78.93 253 ALA B N 1
ATOM 4039 C CA . ALA B 1 253 ? 44.474 31.125 69.273 1.00 68.52 253 ALA B CA 1
ATOM 4040 C C . ALA B 1 253 ? 45.765 31.925 69.507 1.00 73.99 253 ALA B C 1
ATOM 4041 O O . ALA B 1 253 ? 46.161 32.169 70.652 1.00 72.01 253 ALA B O 1
ATOM 4043 N N . LYS B 1 254 ? 46.437 32.304 68.425 1.00 78.54 254 LYS B N 1
ATOM 4044 C CA . LYS B 1 254 ? 47.745 32.948 68.545 1.00 77.72 254 LYS B CA 1
ATOM 4045 C C . LYS B 1 254 ? 47.690 34.172 69.458 1.00 82.86 254 LYS B C 1
ATOM 4046 O O . LYS B 1 254 ? 48.556 34.355 70.320 1.00 73.51 254 LYS B O 1
ATOM 4052 N N . GLU B 1 255 ? 46.669 35.003 69.259 1.00 86.27 255 GLU B N 1
ATOM 4053 C CA . GLU B 1 255 ? 46.483 36.193 70.082 1.00 88.40 255 GLU B CA 1
ATOM 4054 C C . GLU B 1 255 ? 45.967 35.838 71.485 1.00 69.10 255 GLU B C 1
ATOM 4055 O O . GLU B 1 255 ? 46.480 36.342 72.486 1.00 68.62 255 GLU B O 1
ATOM 4061 N N . ARG B 1 256 ? 44.961 34.971 71.553 1.00 63.93 256 ARG B N 1
ATOM 4062 C CA . ARG B 1 256 ? 44.400 34.543 72.836 1.00 71.32 256 ARG B CA 1
ATOM 4063 C C . ARG B 1 256 ? 45.498 34.060 73.786 1.00 70.82 256 ARG B C 1
ATOM 4064 O O . ARG B 1 256 ? 45.342 34.114 75.010 1.00 77.97 256 ARG B O 1
ATOM 4072 N N . LEU B 1 257 ? 46.611 33.605 73.212 1.00 70.69 257 LEU B N 1
ATOM 4073 C CA . LEU B 1 257 ? 47.744 33.097 73.988 1.00 74.92 257 LEU B CA 1
ATOM 4074 C C . LEU B 1 257 ? 48.745 34.187 74.412 1.00 74.81 257 LEU B C 1
ATOM 4075 O O . LEU B 1 257 ? 49.214 34.207 75.554 1.00 75.72 257 LEU B O 1
ATOM 4080 N N . ARG B 1 258 ? 49.081 35.074 73.483 1.00 73.58 258 ARG B N 1
ATOM 4081 C CA . ARG B 1 258 ? 49.923 36.224 73.787 1.00 69.92 258 ARG B CA 1
ATOM 4082 C C . ARG B 1 258 ? 49.319 37.051 74.921 1.00 74.75 258 ARG B C 1
ATOM 4083 O O . ARG B 1 258 ? 50.044 37.580 75.764 1.00 80.04 258 ARG B O 1
ATOM 4091 N N . GLU B 1 259 ? 47.991 37.147 74.941 1.00 75.08 259 GLU B N 1
ATOM 4092 C CA . GLU B 1 259 ? 47.280 37.927 75.952 1.00 76.45 259 GLU B CA 1
ATOM 4093 C C . GLU B 1 259 ? 47.459 37.370 77.366 1.00 68.75 259 GLU B C 1
ATOM 4094 O O . GLU B 1 259 ? 47.558 38.137 78.324 1.00 82.11 259 GLU B O 1
ATOM 4100 N N . VAL B 1 260 ? 47.488 36.046 77.498 1.00 68.13 260 VAL B N 1
ATOM 4101 C CA . VAL B 1 260 ? 47.700 35.408 78.800 1.00 57.07 260 VAL B CA 1
ATOM 4102 C C . VAL B 1 260 ? 49.185 35.247 79.070 1.00 63.03 260 VAL B C 1
ATOM 4103 O O . VAL B 1 260 ? 49.590 34.654 80.079 1.00 69.48 260 VAL B O 1
ATOM 4107 N N . GLY B 1 261 ? 49.994 35.773 78.154 1.00 54.89 261 GLY B N 1
ATOM 4108 C CA . GLY B 1 261 ? 51.429 35.881 78.367 1.00 68.17 261 GLY B CA 1
ATOM 4109 C C . GLY B 1 261 ? 52.284 34.693 77.963 1.00 77.77 261 GLY B C 1
ATOM 4110 O O . GLY B 1 261 ? 53.358 34.456 78.534 1.00 71.11 261 GLY B O 1
ATOM 4111 N N . VAL B 1 262 ? 51.821 33.936 76.975 1.00 74.10 262 VAL B N 1
ATOM 4112 C CA . VAL B 1 262 ? 52.677 32.907 76.409 1.00 65.31 262 VAL B CA 1
ATOM 4113 C C . VAL B 1 262 ? 53.633 33.558 75.419 1.00 74.06 262 VAL B C 1
ATOM 4114 O O . VAL B 1 262 ? 53.229 33.983 74.328 1.00 63.43 262 VAL B O 1
ATOM 4118 N N . LYS B 1 263 ? 54.896 33.650 75.830 1.00 82.69 263 LYS B N 1
ATOM 4119 C CA . LYS B 1 263 ? 55.919 34.366 75.080 1.00 77.88 263 LYS B CA 1
ATOM 4120 C C . LYS B 1 263 ? 56.215 33.689 73.754 1.00 68.75 263 LYS B C 1
ATOM 4121 O O . LYS B 1 263 ? 56.085 34.290 72.686 1.00 71.56 263 LYS B O 1
ATOM 4127 N N . THR B 1 264 ? 56.606 32.423 73.839 1.00 65.07 264 THR B N 1
ATOM 4128 C CA . THR B 1 264 ? 57.108 31.683 72.696 1.00 59.21 264 THR B CA 1
ATOM 4129 C C . THR B 1 264 ? 56.180 30.531 72.348 1.00 53.95 264 THR B C 1
ATOM 4130 O O . THR B 1 264 ? 55.537 29.966 73.226 1.00 53.45 264 THR B O 1
ATOM 4134 N N . LEU B 1 265 ? 56.114 30.203 71.059 1.00 52.95 265 LEU B N 1
ATOM 4135 C CA . LEU B 1 265 ? 55.319 29.090 70.555 1.00 42.03 265 LEU B CA 1
ATOM 4136 C C . LEU B 1 265 ? 56.186 28.132 69.753 1.00 56.24 265 LEU B C 1
ATOM 4137 O O . LEU B 1 265 ? 56.816 28.529 68.762 1.00 46.57 265 LEU B O 1
ATOM 4142 N N . ILE B 1 266 ? 56.207 26.869 70.176 1.00 50.23 266 ILE B N 1
ATOM 4143 C CA . ILE B 1 266 ? 56.956 25.834 69.465 1.00 42.51 266 ILE B CA 1
ATOM 4144 C C . ILE B 1 266 ? 56.045 24.804 68.812 1.00 35.36 266 ILE B C 1
ATOM 4145 O O . ILE B 1 266 ? 55.215 24.178 69.479 1.00 36.82 266 ILE B O 1
ATOM 4150 N N . GLY B 1 267 ? 56.215 24.627 67.511 1.00 31.46 267 GLY B N 1
ATOM 4151 C CA . GLY B 1 267 ? 55.492 23.601 66.783 1.00 38.06 267 GLY B CA 1
ATOM 4152 C C . GLY B 1 267 ? 56.357 22.877 65.771 1.00 39.60 267 GLY B C 1
ATOM 4153 O O . GLY B 1 267 ? 57.580 23.025 65.737 1.00 46.35 267 GLY B O 1
ATOM 4154 N N . THR B 1 268 ? 55.722 22.074 64.937 1.00 34.17 268 THR B N 1
ATOM 4155 C CA . THR B 1 268 ? 56.467 21.362 63.916 1.00 37.03 268 THR B CA 1
ATOM 4156 C C . THR B 1 268 ? 55.785 21.494 62.566 1.00 44.97 268 THR B C 1
ATOM 4157 O O . THR B 1 268 ? 54.658 21.985 62.477 1.00 48.29 268 THR B O 1
ATOM 4161 N N . ASN B 1 269 ? 56.472 21.020 61.530 1.00 31.39 269 ASN B N 1
ATOM 4162 C CA . ASN B 1 269 ? 55.965 21.083 60.168 1.00 32.05 269 ASN B CA 1
ATOM 4163 C C . ASN B 1 269 ? 55.092 19.893 59.771 1.00 33.71 269 ASN B C 1
ATOM 4164 O O . ASN B 1 269 ? 55.134 19.431 58.643 1.00 37.87 269 ASN B O 1
ATOM 4169 N N . THR B 1 270 ? 54.296 19.390 60.698 1.00 27.76 270 THR B N 1
ATOM 4170 C CA . THR B 1 270 ? 53.280 18.440 60.292 1.00 39.37 270 THR B CA 1
ATOM 4171 C C . THR B 1 270 ? 52.149 19.283 59.716 1.00 40.69 270 THR B C 1
ATOM 4172 O O . THR B 1 270 ? 51.298 18.810 58.963 1.00 30.80 270 THR B O 1
ATOM 4176 N N . ILE B 1 271 ? 52.181 20.559 60.079 1.00 43.82 271 ILE B N 1
ATOM 4177 C CA . ILE B 1 271 ? 51.163 21.533 59.705 1.00 37.59 271 ILE B CA 1
ATOM 4178 C C . ILE B 1 271 ? 51.843 22.685 58.971 1.00 52.33 271 ILE B C 1
ATOM 4179 O O . ILE B 1 271 ? 53.066 22.831 59.020 1.00 55.31 271 ILE B O 1
ATOM 4184 N N . ASN B 1 272 ? 51.053 23.513 58.299 1.00 54.41 272 ASN B N 1
ATOM 4185 C CA . ASN B 1 272 ? 51.566 24.750 57.716 1.00 64.06 272 ASN B CA 1
ATOM 4186 C C . ASN B 1 272 ? 51.408 25.953 58.680 1.00 62.82 272 ASN B C 1
ATOM 4187 O O . ASN B 1 272 ? 50.366 26.084 59.319 1.00 60.47 272 ASN B O 1
ATOM 4192 N N . VAL B 1 273 ? 52.414 26.831 58.789 1.00 62.72 273 VAL B N 1
ATOM 4193 C CA . VAL B 1 273 ? 52.297 27.971 59.721 1.00 51.22 273 VAL B CA 1
ATOM 4194 C C . VAL B 1 273 ? 52.795 29.405 59.276 1.00 77.96 273 VAL B C 1
ATOM 4195 O O . VAL B 1 273 ? 52.648 29.824 58.121 1.00 65.02 273 VAL B O 1
ATOM 4199 N N . ASN B 1 274 ? 53.349 30.155 60.234 1.00 106.16 274 ASN B N 1
ATOM 4200 C CA . ASN B 1 274 ? 53.834 31.532 60.036 1.00 58.92 274 ASN B CA 1
ATOM 4201 C C . ASN B 1 274 ? 55.203 31.724 60.712 1.00 80.70 274 ASN B C 1
ATOM 4202 O O . ASN B 1 274 ? 55.821 30.748 61.138 1.00 96.94 274 ASN B O 1
ATOM 4207 N N . ASP B 1 275 ? 55.690 32.960 60.830 1.00 82.95 275 ASP B N 1
ATOM 4208 C CA . ASP B 1 275 ? 56.936 33.168 61.582 1.00 85.98 275 ASP B CA 1
ATOM 4209 C C . ASP B 1 275 ? 57.179 34.521 62.298 1.00 119.69 275 ASP B C 1
ATOM 4210 O O . ASP B 1 275 ? 58.310 35.021 62.313 1.00 115.92 275 ASP B O 1
ATOM 4215 N N . LYS B 1 276 ? 56.138 35.087 62.912 1.00 136.83 276 LYS B N 1
ATOM 4216 C CA . LYS B 1 276 ? 56.319 36.081 63.982 1.00 128.10 276 LYS B CA 1
ATOM 4217 C C . LYS B 1 276 ? 56.283 35.258 65.258 1.00 116.81 276 LYS B C 1
ATOM 4218 O O . LYS B 1 276 ? 55.257 35.195 65.941 1.00 121.89 276 LYS B O 1
ATOM 4224 N N . ASP B 1 277 ? 57.434 34.676 65.590 1.00 118.71 277 ASP B N 1
ATOM 4225 C CA . ASP B 1 277 ? 57.499 33.306 66.082 1.00 97.27 277 ASP B CA 1
ATOM 4226 C C . ASP B 1 277 ? 57.530 32.633 64.705 1.00 92.91 277 ASP B C 1
ATOM 4227 O O . ASP B 1 277 ? 58.257 33.112 63.842 1.00 92.72 277 ASP B O 1
ATOM 4232 N N . ILE B 1 278 ? 56.855 31.511 64.482 1.00 79.47 278 ILE B N 1
ATOM 4233 C CA . ILE B 1 278 ? 56.603 30.516 65.491 1.00 61.72 278 ILE B CA 1
ATOM 4234 C C . ILE B 1 278 ? 57.792 29.616 65.282 1.00 58.73 278 ILE B C 1
ATOM 4235 O O . ILE B 1 278 ? 58.228 29.424 64.144 1.00 66.21 278 ILE B O 1
ATOM 4240 N N . ILE B 1 279 ? 58.345 29.094 66.366 1.00 42.75 279 ILE B N 1
ATOM 4241 C CA . ILE B 1 279 ? 59.493 28.223 66.254 1.00 38.77 279 ILE B CA 1
ATOM 4242 C C . ILE B 1 279 ? 59.050 26.909 65.631 1.00 45.58 279 ILE B C 1
ATOM 4243 O O . ILE B 1 279 ? 58.263 26.161 66.214 1.00 49.66 279 ILE B O 1
ATOM 4248 N N . THR B 1 280 ? 59.526 26.639 64.425 1.00 42.49 280 THR B N 1
ATOM 4249 C CA . THR B 1 280 ? 59.039 25.471 63.707 1.00 44.23 280 THR B CA 1
ATOM 4250 C C . THR B 1 280 ? 60.111 24.399 63.587 1.00 47.26 280 THR B C 1
ATOM 4251 O O . THR B 1 280 ? 61.136 24.599 62.929 1.00 49.85 280 THR B O 1
ATOM 4255 N N . ILE B 1 281 ? 59.874 23.261 64.229 1.00 42.47 281 ILE B N 1
ATOM 4256 C CA . ILE B 1 281 ? 60.767 22.120 64.092 1.00 44.80 281 ILE B CA 1
ATOM 4257 C C . ILE B 1 281 ? 60.436 21.271 62.844 1.00 38.36 281 ILE B C 1
ATOM 4258 O O . ILE B 1 281 ? 59.305 20.841 62.671 1.00 43.34 281 ILE B O 1
ATOM 4263 N N . ASP B 1 282 ? 61.426 21.039 61.989 1.00 31.38 282 ASP B N 1
ATOM 4264 C CA . ASP B 1 282 ? 61.281 20.135 60.862 1.00 33.26 282 ASP B CA 1
ATOM 4265 C C . ASP B 1 282 ? 61.486 18.683 61.323 1.00 44.30 282 ASP B C 1
ATOM 4266 O O . ASP B 1 282 ? 62.622 18.257 61.609 1.00 38.19 282 ASP B O 1
ATOM 4271 N N . VAL B 1 283 ? 60.386 17.925 61.379 1.00 30.29 283 VAL B N 1
ATOM 4272 C CA . VAL B 1 283 ? 60.399 16.607 62.011 1.00 36.88 283 VAL B CA 1
ATOM 4273 C C . VAL B 1 283 ? 60.748 15.494 61.041 1.00 40.37 283 VAL B C 1
ATOM 4274 O O . VAL B 1 283 ? 60.556 14.320 61.344 1.00 37.95 283 VAL B O 1
ATOM 4278 N N . SER B 1 284 ? 61.272 15.868 59.881 1.00 38.34 284 SER B N 1
ATOM 4279 C CA . SER B 1 284 ? 61.667 14.887 58.881 1.00 34.01 284 SER B CA 1
ATOM 4280 C C . SER B 1 284 ? 62.696 13.931 59.444 1.00 35.54 284 SER B C 1
ATOM 4281 O O . SER B 1 284 ? 62.604 12.735 59.245 1.00 39.30 284 SER B O 1
ATOM 4284 N N . GLN B 1 285 ? 63.673 14.465 60.165 1.00 57.20 285 GLN B N 1
ATOM 4285 C CA . GLN B 1 285 ? 64.703 13.631 60.800 1.00 52.48 285 GLN B CA 1
ATOM 4286 C C . GLN B 1 285 ? 64.097 12.516 61.670 1.00 41.54 285 GLN B C 1
ATOM 4287 O O . GLN B 1 285 ? 64.516 11.358 61.582 1.00 43.37 285 GLN B O 1
ATOM 4293 N N . SER B 1 286 ? 63.103 12.873 62.487 1.00 39.95 286 SER B N 1
ATOM 4294 C CA . SER B 1 286 ? 62.366 11.905 63.310 1.00 30.14 286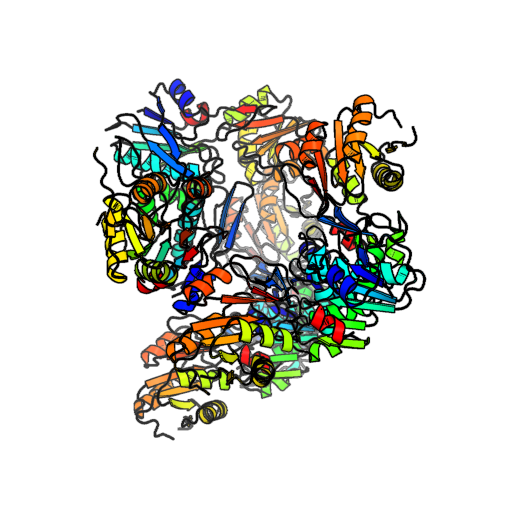 SER B CA 1
ATOM 4295 C C . SER B 1 286 ? 61.580 10.908 62.481 1.00 36.80 286 SER B C 1
ATOM 4296 O O . SER B 1 286 ? 61.491 9.746 62.840 1.00 46.93 286 SER B O 1
ATOM 4299 N N . ILE B 1 287 ? 61.006 11.356 61.374 1.00 34.94 287 ILE B N 1
ATOM 4300 C CA . ILE B 1 287 ? 60.241 10.452 60.521 1.00 38.04 287 ILE B CA 1
ATOM 4301 C C . ILE B 1 287 ? 61.160 9.423 59.847 1.00 41.34 287 ILE B C 1
ATOM 4302 O O . ILE B 1 287 ? 60.802 8.249 59.734 1.00 30.40 287 ILE B O 1
ATOM 4307 N N . ALA B 1 288 ? 62.353 9.876 59.439 1.00 51.50 288 ALA B N 1
ATOM 4308 C CA . ALA B 1 288 ? 63.340 9.045 58.735 1.00 38.08 288 ALA B CA 1
ATOM 4309 C C . ALA B 1 288 ? 63.782 7.858 59.572 1.00 47.11 288 ALA B C 1
ATOM 4310 O O . ALA B 1 288 ? 63.911 6.743 59.057 1.00 45.40 288 ALA B O 1
ATOM 4312 N N . LEU B 1 289 ? 64.014 8.095 60.858 1.00 43.95 289 LEU B N 1
ATOM 4313 C CA . LEU B 1 289 ? 64.400 7.007 61.744 1.00 58.70 289 LEU B CA 1
ATOM 4314 C C . LEU B 1 289 ? 63.376 5.883 61.696 1.00 63.84 289 LEU B C 1
ATOM 4315 O O . LEU B 1 289 ? 63.729 4.696 61.637 1.00 57.58 289 LEU B O 1
ATOM 4320 N N . SER B 1 290 ? 62.105 6.278 61.714 1.00 62.60 290 SER B N 1
ATOM 4321 C CA . SER B 1 290 ? 61.004 5.354 61.961 1.00 51.18 290 SER B CA 1
ATOM 4322 C C . SER B 1 290 ? 60.621 4.574 60.727 1.00 50.12 290 SER B C 1
ATOM 4323 O O . SER B 1 290 ? 59.761 3.698 60.797 1.00 65.38 290 SER B O 1
ATOM 4326 N N . LEU B 1 291 ? 61.273 4.886 59.607 1.00 51.22 291 LEU B N 1
ATOM 4327 C CA . LEU B 1 291 ? 61.019 4.206 58.332 1.00 56.26 291 LEU B CA 1
ATOM 4328 C C . LEU B 1 291 ? 61.594 2.792 58.303 1.00 93.59 291 LEU B C 1
ATOM 4329 O O . LEU B 1 291 ? 62.159 2.380 57.286 1.00 101.96 291 LEU B O 1
ATOM 4335 N N . MET C 1 1 ? 79.267 75.904 52.532 1.00 54.44 1 MET C N 1
ATOM 4336 C CA . MET C 1 1 ? 78.966 74.507 52.813 1.00 57.43 1 MET C CA 1
ATOM 4337 C C . MET C 1 1 ? 77.725 74.358 53.663 1.00 62.11 1 MET C C 1
ATOM 4338 O O . MET C 1 1 ? 77.553 75.105 54.625 1.00 65.34 1 MET C O 1
ATOM 4343 N N . ILE C 1 2 ? 76.868 73.396 53.310 1.00 58.87 2 ILE C N 1
ATOM 4344 C CA . ILE C 1 2 ? 75.732 73.041 54.151 1.00 56.24 2 ILE C CA 1
ATOM 4345 C C . ILE C 1 2 ? 75.506 71.541 54.202 1.00 49.24 2 ILE C C 1
ATOM 4346 O O . ILE C 1 2 ? 75.942 70.806 53.333 1.00 48.26 2 ILE C O 1
ATOM 4351 N N . ILE C 1 3 ? 74.813 71.106 55.240 1.00 44.12 3 ILE C N 1
ATOM 4352 C CA . ILE C 1 3 ? 74.480 69.715 55.416 1.00 45.27 3 ILE C CA 1
ATOM 4353 C C . ILE C 1 3 ? 73.014 69.539 55.084 1.00 49.38 3 ILE C C 1
ATOM 4354 O O . ILE C 1 3 ? 72.165 70.283 55.564 1.00 52.59 3 ILE C O 1
ATOM 4359 N N . ILE C 1 4 ? 72.713 68.564 54.245 1.00 46.40 4 ILE C N 1
ATOM 4360 C CA . ILE C 1 4 ? 71.332 68.203 54.024 1.00 46.54 4 ILE C CA 1
ATOM 4361 C C . ILE C 1 4 ? 71.129 66.825 54.608 1.00 35.36 4 ILE C C 1
ATOM 4362 O O . ILE C 1 4 ? 71.799 65.880 54.219 1.00 35.26 4 ILE C O 1
ATOM 4367 N N . GLY C 1 5 ? 70.194 66.724 55.542 1.00 40.52 5 GLY C N 1
ATOM 4368 C CA . GLY C 1 5 ? 69.792 65.450 56.092 1.00 39.21 5 GLY C CA 1
ATOM 4369 C C . GLY C 1 5 ? 68.684 64.796 55.300 1.00 37.72 5 GLY C C 1
ATOM 4370 O O . GLY C 1 5 ? 67.590 65.335 55.182 1.00 41.72 5 GLY C O 1
ATOM 4371 N N . GLY C 1 6 ? 68.968 63.617 54.769 1.00 29.78 6 GLY C N 1
ATOM 4372 C CA . GLY C 1 6 ? 67.960 62.860 54.051 1.00 38.23 6 GLY C CA 1
ATOM 4373 C C . GLY C 1 6 ? 66.848 62.287 54.922 1.00 41.13 6 GLY C C 1
ATOM 4374 O O . GLY C 1 6 ? 66.634 62.701 56.061 1.00 36.83 6 GLY C O 1
ATOM 4375 N N . SER C 1 7 ? 66.142 61.309 54.375 1.00 38.67 7 SER C N 1
ATOM 4376 C CA . SER C 1 7 ? 65.051 60.647 55.076 1.00 32.53 7 SER C CA 1
ATOM 4377 C C . SER C 1 7 ? 65.524 59.631 56.111 1.00 35.55 7 SER C C 1
ATOM 4378 O O . SER C 1 7 ? 64.733 59.170 56.936 1.00 38.69 7 SER C O 1
ATOM 4381 N N . ALA C 1 8 ? 66.809 59.272 56.034 1.00 43.93 8 ALA C N 1
ATOM 4382 C CA . ALA C 1 8 ? 67.439 58.279 56.911 1.00 40.01 8 ALA C CA 1
ATOM 4383 C C . ALA C 1 8 ? 68.827 58.722 57.384 1.00 40.69 8 ALA C C 1
ATOM 4384 O O . ALA C 1 8 ? 69.849 58.334 56.819 1.00 36.79 8 ALA C O 1
ATOM 4386 N N . THR C 1 9 ? 68.836 59.546 58.421 1.00 34.00 9 THR C N 1
ATOM 4387 C CA . THR C 1 9 ? 70.045 59.921 59.118 1.00 36.96 9 THR C CA 1
ATOM 4388 C C . THR C 1 9 ? 69.758 59.366 60.479 1.00 53.02 9 THR C C 1
ATOM 4389 O O . THR C 1 9 ? 68.591 59.241 60.849 1.00 74.68 9 THR C O 1
ATOM 4393 N N . ASN C 1 10 ? 70.773 59.007 61.242 1.00 34.11 10 ASN C N 1
ATOM 4394 C CA . ASN C 1 10 ? 70.451 58.468 62.560 1.00 41.28 10 ASN C CA 1
ATOM 4395 C C . ASN C 1 10 ? 70.907 59.428 63.621 1.00 48.20 10 ASN C C 1
ATOM 4396 O O . ASN C 1 10 ? 71.487 59.036 64.631 1.00 56.04 10 ASN C O 1
ATOM 4401 N N . GLY C 1 11 ? 70.627 60.699 63.355 1.00 49.11 11 GLY C N 1
ATOM 4402 C CA . GLY C 1 11 ? 71.100 61.805 64.154 1.00 39.69 11 GLY C CA 1
ATOM 4403 C C . GLY C 1 11 ? 72.410 62.311 63.604 1.00 36.46 11 GLY C C 1
ATOM 4404 O O . GLY C 1 11 ? 72.906 63.350 64.027 1.00 54.27 11 GLY C O 1
ATOM 4405 N N . ILE C 1 12 ? 72.971 61.571 62.654 1.00 31.01 12 ILE C N 1
ATOM 4406 C CA . ILE C 1 12 ? 74.301 61.882 62.149 1.00 42.42 12 ILE C CA 1
ATOM 4407 C C . ILE C 1 12 ? 74.387 63.265 61.494 1.00 46.32 12 ILE C C 1
ATOM 4408 O O . ILE C 1 12 ? 75.389 63.972 61.631 1.00 44.12 12 ILE C O 1
ATOM 4413 N N . ASP C 1 13 ? 73.327 63.645 60.789 1.00 41.07 13 ASP C N 1
ATOM 4414 C CA . ASP C 1 13 ? 73.242 64.971 60.183 1.00 42.72 13 ASP C CA 1
ATOM 4415 C C . ASP C 1 13 ? 73.284 66.106 61.229 1.00 49.63 13 ASP C C 1
ATOM 4416 O O . ASP C 1 13 ? 73.977 67.111 61.047 1.00 41.62 13 ASP C O 1
ATOM 4421 N N . GLU C 1 14 ? 72.550 65.935 62.324 1.00 42.26 14 GLU C N 1
ATOM 4422 C CA . GLU C 1 14 ? 72.496 66.939 63.364 1.00 35.23 14 GLU C CA 1
ATOM 4423 C C . GLU C 1 14 ? 73.804 67.049 64.114 1.00 51.43 14 GLU C C 1
ATOM 4424 O O . GLU C 1 14 ? 74.260 68.151 64.403 1.00 50.30 14 GLU C O 1
ATOM 4430 N N . SER C 1 15 ? 74.410 65.917 64.448 1.00 49.24 15 SER C N 1
ATOM 4431 C CA . SER C 1 15 ? 75.607 65.991 65.250 1.00 49.83 15 SER C CA 1
ATOM 4432 C C . SER C 1 15 ? 76.789 66.416 64.373 1.00 46.95 15 SER C C 1
ATOM 4433 O O . SER C 1 15 ? 77.729 67.035 64.862 1.00 57.77 15 SER C O 1
ATOM 4436 N N . LEU C 1 16 ? 76.718 66.142 63.072 1.00 42.38 16 LEU C N 1
ATOM 4437 C CA . LEU C 1 16 ? 77.761 66.613 62.157 1.00 45.82 16 LEU C CA 1
ATOM 4438 C C . LEU C 1 16 ? 77.670 68.115 62.020 1.00 47.59 16 LEU C C 1
ATOM 4439 O O . LEU C 1 16 ? 78.665 68.783 61.742 1.00 47.99 16 LEU C O 1
ATOM 4444 N N . SER C 1 17 ? 76.465 68.636 62.210 1.00 43.82 17 SER C N 1
ATOM 4445 C CA . SER C 1 17 ? 76.222 70.066 62.103 1.00 48.05 17 SER C CA 1
ATOM 4446 C C . SER C 1 17 ? 76.871 70.787 63.269 1.00 43.11 17 SER C C 1
ATOM 4447 O O . SER C 1 17 ? 77.511 71.812 63.079 1.00 44.94 17 SER C O 1
ATOM 4450 N N . LYS C 1 18 ? 76.713 70.244 64.471 1.00 37.95 18 LYS C N 1
ATOM 4451 C CA . LYS C 1 18 ? 77.389 70.790 65.646 1.00 44.48 18 LYS C CA 1
ATOM 4452 C C . LYS C 1 18 ? 78.899 70.715 65.464 1.00 44.20 18 LYS C C 1
ATOM 4453 O O . LYS C 1 18 ? 79.590 71.735 65.495 1.00 44.24 18 LYS C O 1
ATOM 4459 N N . ILE C 1 19 ? 79.394 69.504 65.240 1.00 35.98 19 ILE C N 1
ATOM 4460 C CA . ILE C 1 19 ? 80.826 69.240 65.121 1.00 37.18 19 ILE C CA 1
ATOM 4461 C C . ILE C 1 19 ? 81.544 70.119 64.107 1.00 39.40 19 ILE C C 1
ATOM 4462 O O . ILE C 1 19 ? 82.658 70.575 64.350 1.00 58.09 19 ILE C O 1
ATOM 4467 N N . LEU C 1 20 ? 80.912 70.353 62.968 1.00 43.65 20 LEU C N 1
ATOM 4468 C CA . LEU C 1 20 ? 81.564 71.095 61.893 1.00 47.45 20 LEU C CA 1
ATOM 4469 C C . LEU C 1 20 ? 81.137 72.552 61.862 1.00 46.91 20 LEU C C 1
ATOM 4470 O O . LEU C 1 20 ? 81.738 73.365 61.164 1.00 47.77 20 LEU C O 1
ATOM 4475 N N . SER C 1 21 ? 80.102 72.867 62.635 1.00 50.41 21 SER C N 1
ATOM 4476 C CA . SER C 1 21 ? 79.491 74.194 62.641 1.00 55.01 21 SER C CA 1
ATOM 4477 C C . SER C 1 21 ? 79.153 74.646 61.239 1.00 56.82 21 SER C C 1
ATOM 4478 O O . SER C 1 21 ? 79.659 75.644 60.736 1.00 59.19 21 SER C O 1
ATOM 4481 N N . ILE C 1 22 ? 78.277 73.864 60.624 1.00 59.20 22 ILE C N 1
ATOM 4482 C CA . ILE C 1 22 ? 77.769 74.094 59.296 1.00 38.81 22 ILE C CA 1
ATOM 4483 C C . ILE C 1 22 ? 76.266 74.052 59.458 1.00 46.08 22 ILE C C 1
ATOM 4484 O O . ILE C 1 22 ? 75.755 73.303 60.284 1.00 55.31 22 ILE C O 1
ATOM 4489 N N . PRO C 1 23 ? 75.545 74.870 58.686 1.00 51.42 23 PRO C N 1
ATOM 4490 C CA . PRO C 1 23 ? 74.088 74.930 58.823 1.00 50.62 23 PRO C CA 1
ATOM 4491 C C . PRO C 1 23 ? 73.396 73.641 58.369 1.00 46.41 23 PRO C C 1
ATOM 4492 O O . PRO C 1 23 ? 73.827 73.022 57.409 1.00 38.85 23 PRO C O 1
ATOM 4496 N N . LEU C 1 24 ? 72.330 73.248 59.055 1.00 45.88 24 LEU C N 1
ATOM 4497 C CA . LEU C 1 24 ? 71.620 72.018 58.723 1.00 48.08 24 LEU C CA 1
ATOM 4498 C C . LEU C 1 24 ? 70.270 72.253 58.049 1.00 58.81 24 LEU C C 1
ATOM 4499 O O . LEU C 1 24 ? 69.381 72.910 58.598 1.00 52.85 24 LEU C O 1
ATOM 4504 N N . VAL C 1 25 ? 70.120 71.685 56.859 1.00 48.84 25 VAL C N 1
ATOM 4505 C CA . VAL C 1 25 ? 68.860 71.723 56.129 1.00 44.89 25 VAL C CA 1
ATOM 4506 C C . VAL C 1 25 ? 68.258 70.322 56.004 1.00 54.36 25 VAL C C 1
ATOM 4507 O O . VAL C 1 25 ? 68.872 69.431 55.419 1.00 48.90 25 VAL C O 1
ATOM 4511 N N . LYS C 1 26 ? 67.063 70.124 56.553 1.00 52.71 26 LYS C N 1
ATOM 4512 C CA . LYS C 1 26 ? 66.425 68.816 56.513 1.00 38.93 26 LYS C CA 1
ATOM 4513 C C . LYS C 1 26 ? 65.519 68.669 55.286 1.00 51.08 26 LYS C C 1
ATOM 4514 O O . LYS C 1 26 ? 64.707 69.542 54.993 1.00 42.65 26 LYS C O 1
ATOM 4520 N N . VAL C 1 27 ? 65.677 67.554 54.574 1.00 57.77 27 VAL C N 1
ATOM 4521 C CA . VAL C 1 27 ? 64.804 67.191 53.458 1.00 38.75 27 VAL C CA 1
ATOM 4522 C C . VAL C 1 27 ? 63.373 66.862 53.899 1.00 42.18 27 VAL C C 1
ATOM 4523 O O . VAL C 1 27 ? 63.164 66.078 54.826 1.00 55.28 27 VAL C O 1
ATOM 4527 N N . GLU C 1 28 ? 62.385 67.454 53.241 1.00 38.25 28 GLU C N 1
ATOM 4528 C CA . GLU C 1 28 ? 61.002 67.085 53.506 1.00 55.28 28 GLU C CA 1
ATOM 4529 C C . GLU C 1 28 ? 60.720 65.747 52.825 1.00 50.34 28 GLU C C 1
ATOM 4530 O O . GLU C 1 28 ? 61.064 65.556 51.662 1.00 27.83 28 GLU C O 1
ATOM 4536 N N . ASN C 1 29 ? 60.134 64.805 53.558 1.00 45.02 29 ASN C N 1
ATOM 4537 C CA . ASN C 1 29 ? 59.862 63.504 52.987 1.00 29.68 29 ASN C CA 1
ATOM 4538 C C . ASN C 1 29 ? 58.649 62.846 53.603 1.00 38.49 29 ASN C C 1
ATOM 4539 O O . ASN C 1 29 ? 58.495 62.836 54.819 1.00 49.45 29 ASN C O 1
ATOM 4544 N N . LYS C 1 30 ? 57.765 62.331 52.754 1.00 44.05 30 LYS C N 1
ATOM 4545 C CA . LYS C 1 30 ? 56.615 61.567 53.225 1.00 47.33 30 LYS C CA 1
ATOM 4546 C C . LYS C 1 30 ? 56.340 60.412 52.284 1.00 42.85 30 LYS C C 1
ATOM 4547 O O . LYS C 1 30 ? 56.960 60.309 51.241 1.00 41.41 30 LYS C O 1
ATOM 4553 N N . ILE C 1 31 ? 55.419 59.541 52.675 1.00 39.99 31 ILE C N 1
ATOM 4554 C CA . ILE C 1 31 ? 55.049 58.386 51.886 1.00 32.38 31 ILE C CA 1
ATOM 4555 C C . ILE C 1 31 ? 53.640 58.587 51.387 1.00 41.77 31 ILE C C 1
ATOM 4556 O O . ILE C 1 31 ? 52.706 58.692 52.179 1.00 51.00 31 ILE C O 1
ATOM 4561 N N . PHE C 1 32 ? 53.481 58.648 50.075 1.00 31.02 32 PHE C N 1
ATOM 4562 C CA . PHE C 1 32 ? 52.151 58.632 49.493 1.00 30.80 32 PHE C CA 1
ATOM 4563 C C . PHE C 1 32 ? 51.384 57.353 49.846 1.00 42.88 32 PHE C C 1
ATOM 4564 O O . PHE C 1 32 ? 51.978 56.333 50.186 1.00 48.74 32 PHE C O 1
ATOM 4572 N N . PRO C 1 33 ? 50.051 57.393 49.731 1.00 51.41 33 PRO C N 1
ATOM 4573 C CA . PRO C 1 33 ? 49.232 56.194 49.974 1.00 41.84 33 PRO C CA 1
ATOM 4574 C C . PRO C 1 33 ? 49.623 55.030 49.054 1.00 39.41 33 PRO C C 1
ATOM 4575 O O . PRO C 1 33 ? 49.520 53.865 49.453 1.00 39.93 33 PRO C O 1
ATOM 4579 N N . ASP C 1 34 ? 50.021 55.368 47.828 1.00 45.73 34 ASP C N 1
ATOM 4580 C CA . ASP C 1 34 ? 50.692 54.470 46.888 1.00 44.93 34 ASP C CA 1
ATOM 4581 C C . ASP C 1 34 ? 51.676 53.517 47.558 1.00 60.26 34 ASP C C 1
ATOM 4582 O O . ASP C 1 34 ? 51.667 52.298 47.315 1.00 51.84 34 ASP C O 1
ATOM 4587 N N . GLY C 1 35 ? 52.548 54.118 48.370 1.00 36.98 35 GLY C N 1
ATOM 4588 C CA . GLY C 1 35 ? 53.741 53.485 48.889 1.00 43.85 35 GLY C CA 1
ATOM 4589 C C . GLY C 1 35 ? 54.958 54.286 48.444 1.00 43.47 35 GLY C C 1
ATOM 4590 O O . GLY C 1 35 ? 56.050 54.170 48.998 1.00 41.89 35 GLY C O 1
ATOM 4591 N N . GLU C 1 36 ? 54.762 55.122 47.432 1.00 37.64 36 GLU C N 1
ATOM 4592 C CA . GLU C 1 36 ? 55.867 55.853 46.830 1.00 36.79 36 GLU C CA 1
ATOM 4593 C C . GLU C 1 36 ? 56.380 56.974 47.713 1.00 46.26 36 GLU C C 1
ATOM 4594 O O . GLU C 1 36 ? 55.690 57.456 48.613 1.00 44.69 36 GLU C O 1
ATOM 4600 N N . SER C 1 37 ? 57.602 57.404 47.435 1.00 52.86 37 SER C N 1
ATOM 4601 C CA . SER C 1 37 ? 58.263 58.409 48.260 1.00 32.82 37 SER C CA 1
ATOM 4602 C C . SER C 1 37 ? 58.113 59.818 47.711 1.00 35.04 37 SER C C 1
ATOM 4603 O O . SER C 1 37 ? 58.257 60.055 46.510 1.00 39.14 37 SER C O 1
ATOM 4606 N N . TYR C 1 38 ? 57.829 60.751 48.608 1.00 38.70 38 TYR C N 1
ATOM 4607 C CA . TYR C 1 38 ? 57.781 62.172 48.282 1.00 38.12 38 TYR C CA 1
ATOM 4608 C C . TYR C 1 38 ? 59.035 62.856 48.801 1.00 38.27 38 TYR C C 1
ATOM 4609 O O . TYR C 1 38 ? 59.405 62.696 49.968 1.00 37.28 38 TYR C O 1
ATOM 4618 N N . ILE C 1 39 ? 59.690 63.618 47.938 1.00 31.15 39 ILE C N 1
ATOM 4619 C CA . ILE C 1 39 ? 60.981 64.209 48.280 1.00 36.32 39 ILE C CA 1
ATOM 4620 C C . ILE C 1 39 ? 61.042 65.685 47.898 1.00 42.32 39 ILE C C 1
ATOM 4621 O O . ILE C 1 39 ? 60.853 66.032 46.737 1.00 25.32 39 ILE C O 1
ATOM 4626 N N . ARG C 1 40 ? 61.310 66.550 48.881 1.00 52.35 40 ARG C N 1
ATOM 4627 C CA . ARG C 1 40 ? 61.469 68.000 48.651 1.00 42.82 40 ARG C CA 1
ATOM 4628 C C . ARG C 1 40 ? 62.672 68.607 49.389 1.00 54.51 40 ARG C C 1
ATOM 4629 O O . ARG C 1 40 ? 62.831 68.408 50.601 1.00 59.61 40 ARG C O 1
ATOM 4637 N N . VAL C 1 41 ? 63.507 69.350 48.663 1.00 42.80 41 VAL C N 1
ATOM 4638 C CA . VAL C 1 41 ? 64.691 69.991 49.242 1.00 54.28 41 VAL C CA 1
ATOM 4639 C C . VAL C 1 41 ? 64.451 71.476 49.561 1.00 73.74 41 VAL C C 1
ATOM 4640 O O . VAL C 1 41 ? 64.581 72.317 48.676 1.00 66.67 41 VAL C O 1
ATOM 4644 N N . PRO C 1 42 ? 64.167 71.797 50.849 1.00 82.40 42 PRO C N 1
ATOM 4645 C CA . PRO C 1 42 ? 63.356 72.952 51.266 1.00 94.23 42 PRO C CA 1
ATOM 4646 C C . PRO C 1 42 ? 64.047 74.303 51.267 1.00 90.99 42 PRO C C 1
ATOM 4647 O O . PRO C 1 42 ? 63.413 75.293 51.645 1.00 76.82 42 PRO C O 1
ATOM 4651 N N . SER C 1 43 ? 65.310 74.358 50.869 1.00 82.12 43 SER C N 1
ATOM 4652 C CA . SER C 1 43 ? 66.019 75.639 50.870 1.00 110.28 43 SER C CA 1
ATOM 4653 C C . SER C 1 43 ? 66.501 76.053 49.485 1.00 89.78 43 SER C C 1
ATOM 4654 O O . SER C 1 43 ? 66.230 75.382 48.477 1.00 71.82 43 SER C O 1
ATOM 4657 N N . SER C 1 44 ? 67.201 77.183 49.461 1.00 70.16 44 SER C N 1
ATOM 4658 C CA . SER C 1 44 ? 68.050 77.531 48.340 1.00 84.67 44 SER C CA 1
ATOM 4659 C C . SER C 1 44 ? 69.406 76.879 48.580 1.00 74.44 44 SER C C 1
ATOM 4660 O O . SER C 1 44 ? 69.782 76.594 49.717 1.00 64.22 44 SER C O 1
ATOM 4663 N N . ILE C 1 45 ? 70.131 76.648 47.500 1.00 62.40 45 ILE C N 1
ATOM 4664 C CA . ILE C 1 45 ? 71.387 75.927 47.545 1.00 51.49 45 ILE C CA 1
ATOM 4665 C C . ILE C 1 45 ? 72.218 76.467 46.395 1.00 70.79 45 ILE C C 1
ATOM 4666 O O . ILE C 1 45 ? 73.409 76.198 46.298 1.00 67.19 45 ILE C O 1
ATOM 4671 N N . ARG C 1 46 ? 71.560 77.235 45.525 1.00 71.35 46 ARG C N 1
ATOM 4672 C CA . ARG C 1 46 ? 72.139 77.707 44.266 1.00 75.33 46 ARG C CA 1
ATOM 4673 C C . ARG C 1 46 ? 73.630 77.381 44.061 1.00 86.32 46 ARG C C 1
ATOM 4674 O O . ARG C 1 46 ? 73.964 76.648 43.128 1.00 93.00 46 ARG C O 1
ATOM 4682 N N . ASP C 1 47 ? 74.529 77.896 44.901 1.00 44.03 47 ASP C N 1
ATOM 4683 C CA . ASP C 1 47 ? 75.947 77.608 44.661 1.00 70.19 47 ASP C CA 1
ATOM 4684 C C . ASP C 1 47 ? 76.713 76.978 45.815 1.00 78.74 47 ASP C C 1
ATOM 4685 O O . ASP C 1 47 ? 77.951 76.977 45.833 1.00 70.91 47 ASP C O 1
ATOM 4690 N N . GLU C 1 48 ? 75.959 76.409 46.749 1.00 75.39 48 GLU C N 1
ATOM 4691 C CA . GLU C 1 48 ? 76.501 75.787 47.944 1.00 54.80 48 GLU C CA 1
ATOM 4692 C C . GLU C 1 48 ? 77.219 74.457 47.660 1.00 54.33 48 GLU C C 1
ATOM 4693 O O . GLU C 1 48 ? 76.969 73.789 46.666 1.00 47.63 48 GLU C O 1
ATOM 4699 N N . GLU C 1 49 ? 78.137 74.094 48.545 1.00 61.55 49 GLU C N 1
ATOM 4700 C CA . GLU C 1 49 ? 78.691 72.748 48.572 1.00 54.83 49 GLU C CA 1
ATOM 4701 C C . GLU C 1 49 ? 77.871 71.941 49.562 1.00 56.33 49 GLU C C 1
ATOM 4702 O O . GLU C 1 49 ? 77.670 72.357 50.707 1.00 45.56 49 GLU C O 1
ATOM 4708 N N . VAL C 1 50 ? 77.386 70.789 49.118 1.00 43.85 50 VAL C N 1
ATOM 4709 C CA . VAL C 1 50 ? 76.467 70.023 49.942 1.00 43.05 50 VAL C CA 1
ATOM 4710 C C . VAL C 1 50 ? 77.092 68.787 50.594 1.00 41.19 50 VAL C C 1
ATOM 4711 O O . VAL C 1 50 ? 77.941 68.110 50.011 1.00 43.24 50 VAL C O 1
ATOM 4715 N N . LEU C 1 51 ? 76.685 68.531 51.832 1.00 44.24 51 LEU C N 1
ATOM 4716 C CA . LEU C 1 51 ? 76.988 67.288 52.517 1.00 36.82 51 LEU C CA 1
ATOM 4717 C C . LEU C 1 51 ? 75.663 66.596 52.786 1.00 41.24 51 LEU C C 1
ATOM 4718 O O . LEU C 1 51 ? 74.916 66.978 53.692 1.00 33.70 51 LEU C O 1
ATOM 4723 N N . LEU C 1 52 ? 75.367 65.594 51.965 1.00 33.35 52 LEU C N 1
ATOM 4724 C CA . LEU C 1 52 ? 74.125 64.850 52.070 1.00 31.85 52 LEU C CA 1
ATOM 4725 C C . LEU C 1 52 ? 74.354 63.712 53.032 1.00 25.74 52 LEU C C 1
ATOM 4726 O O . LEU C 1 52 ? 75.296 62.959 52.873 1.00 38.12 52 LEU C O 1
ATOM 4731 N N . VAL C 1 53 ? 73.499 63.588 54.034 1.00 23.19 53 VAL C N 1
ATOM 4732 C CA . VAL C 1 53 ? 73.548 62.435 54.908 1.00 27.63 53 VAL C CA 1
ATOM 4733 C C . VAL C 1 53 ? 72.340 61.566 54.628 1.00 29.27 53 VAL C C 1
ATOM 4734 O O . VAL C 1 53 ? 71.213 61.973 54.905 1.00 24.53 53 VAL C O 1
ATOM 4738 N N . GLN C 1 54 ? 72.600 60.394 54.045 1.00 19.32 54 GLN C N 1
ATOM 4739 C CA . GLN C 1 54 ? 71.594 59.362 53.793 1.00 33.52 54 GLN C CA 1
ATOM 4740 C C . GLN C 1 54 ? 72.176 57.988 54.057 1.00 33.70 54 GLN C C 1
ATOM 4741 O O . GLN C 1 54 ? 73.014 57.515 53.295 1.00 27.44 54 GLN C O 1
ATOM 4747 N N . THR C 1 55 ? 71.724 57.335 55.113 1.00 26.53 55 THR C N 1
ATOM 4748 C CA . THR C 1 55 ? 72.113 55.953 55.304 1.00 42.25 55 THR C CA 1
ATOM 4749 C C . THR C 1 55 ? 71.122 55.071 54.543 1.00 39.53 55 THR C C 1
ATOM 4750 O O . THR C 1 55 ? 70.031 55.518 54.206 1.00 28.32 55 THR C O 1
ATOM 4754 N N . THR C 1 56 ? 71.508 53.826 54.271 1.00 34.68 56 THR C N 1
ATOM 4755 C CA . THR C 1 56 ? 70.654 52.945 53.483 1.00 32.82 56 THR C CA 1
ATOM 4756 C C . THR C 1 56 ? 70.381 51.628 54.181 1.00 31.45 56 THR C C 1
ATOM 4757 O O . THR C 1 56 ? 70.296 50.595 53.535 1.00 34.72 56 THR C O 1
ATOM 4761 N N . ASP C 1 57 ? 70.236 51.680 55.503 1.00 30.69 57 ASP C N 1
ATOM 4762 C CA . ASP C 1 57 ? 69.721 50.545 56.264 1.00 27.93 57 ASP C CA 1
ATOM 4763 C C . ASP C 1 57 ? 68.262 50.252 55.929 1.00 40.77 57 ASP C C 1
ATOM 4764 O O . ASP C 1 57 ? 67.674 50.931 55.093 1.00 46.71 57 ASP C O 1
ATOM 4769 N N . TYR C 1 58 ? 67.671 49.248 56.576 1.00 44.67 58 TYR C N 1
ATOM 4770 C CA . TYR C 1 58 ? 66.308 48.825 56.233 1.00 36.49 58 TYR C CA 1
ATOM 4771 C C . TYR C 1 58 ? 65.290 49.948 56.418 1.00 39.23 58 TYR C C 1
ATOM 4772 O O . TYR C 1 58 ? 65.232 50.554 57.475 1.00 38.91 58 TYR C O 1
ATOM 4781 N N . PRO C 1 59 ? 64.453 50.203 55.401 1.00 36.36 59 PRO C N 1
ATOM 4782 C CA . PRO C 1 59 ? 64.355 49.461 54.149 1.00 30.66 59 PRO C CA 1
ATOM 4783 C C . PRO C 1 59 ? 65.375 49.943 53.138 1.00 41.39 59 PRO C C 1
ATOM 4784 O O . PRO C 1 59 ? 65.328 51.114 52.741 1.00 34.63 59 PRO C O 1
ATOM 4788 N N . GLN C 1 60 ? 66.259 49.046 52.709 1.00 28.20 60 GLN C N 1
ATOM 4789 C CA . GLN C 1 60 ? 67.348 49.409 51.805 1.00 31.35 60 GLN C CA 1
ATOM 4790 C C . GLN C 1 60 ? 66.898 49.968 50.454 1.00 29.17 60 GLN C C 1
ATOM 4791 O O . GLN C 1 60 ? 67.496 50.901 49.937 1.00 23.00 60 GLN C O 1
ATOM 4797 N N . ASP C 1 61 ? 65.855 49.384 49.884 1.00 29.15 61 ASP C N 1
ATOM 4798 C CA . ASP C 1 61 ? 65.466 49.718 48.525 1.00 26.66 61 ASP C CA 1
ATOM 4799 C C . ASP C 1 61 ? 64.824 51.087 48.451 1.00 28.23 61 ASP C C 1
ATOM 4800 O O . ASP C 1 61 ? 65.177 51.901 47.596 1.00 28.23 61 ASP C O 1
ATOM 4805 N N . LYS C 1 62 ? 63.913 51.353 49.378 1.00 23.58 62 LYS C N 1
ATOM 4806 C CA . LYS C 1 62 ? 63.347 52.691 49.490 1.00 34.49 62 LYS C CA 1
ATOM 4807 C C . LYS C 1 62 ? 64.395 53.736 49.817 1.00 25.49 62 LYS C C 1
ATOM 4808 O O . LYS C 1 62 ? 64.410 54.774 49.207 1.00 31.90 62 LYS C O 1
ATOM 4814 N N . HIS C 1 63 ? 65.266 53.470 50.776 1.00 29.64 63 HIS C N 1
ATOM 4815 C CA . HIS C 1 63 ? 66.270 54.457 51.150 1.00 27.92 63 HIS C CA 1
ATOM 4816 C C . HIS C 1 63 ? 67.208 54.729 49.994 1.00 30.46 63 HIS C C 1
ATOM 4817 O O . HIS C 1 63 ? 67.691 55.839 49.847 1.00 34.18 63 HIS C O 1
ATOM 4824 N N . LEU C 1 64 ? 67.464 53.725 49.168 1.00 24.47 64 LEU C N 1
ATOM 4825 C CA . LEU C 1 64 ? 68.337 53.917 48.015 1.00 32.25 64 LEU C CA 1
ATOM 4826 C C . LEU C 1 64 ? 67.650 54.773 46.955 1.00 32.60 64 LEU C C 1
ATOM 4827 O O . LEU C 1 64 ? 68.242 55.651 46.348 1.00 24.53 64 LEU C O 1
ATOM 4832 N N . ILE C 1 65 ? 66.380 54.509 46.731 1.00 30.06 65 ILE C N 1
ATOM 4833 C CA . ILE C 1 65 ? 65.684 55.269 45.724 1.00 32.70 65 ILE C CA 1
ATOM 4834 C C . ILE C 1 65 ? 65.512 56.706 46.193 1.00 34.34 65 ILE C C 1
ATOM 4835 O O . ILE C 1 65 ? 65.619 57.637 45.392 1.00 37.21 65 ILE C O 1
ATOM 4840 N N . GLU C 1 66 ? 65.292 56.886 47.495 1.00 29.56 66 GLU C N 1
ATOM 4841 C CA . GLU C 1 66 ? 65.210 58.220 48.081 1.00 22.58 66 GLU C CA 1
ATOM 4842 C C . GLU C 1 66 ? 66.551 58.912 47.928 1.00 28.04 66 GLU C C 1
ATOM 4843 O O . GLU C 1 66 ? 66.618 60.083 47.577 1.00 32.96 66 GLU C O 1
ATOM 4849 N N . LEU C 1 67 ? 67.629 58.179 48.152 1.00 32.56 67 LEU C N 1
ATOM 4850 C CA . LEU C 1 67 ? 68.954 58.741 47.931 1.00 31.38 67 LEU C CA 1
ATOM 4851 C C . LEU C 1 67 ? 69.100 59.218 46.487 1.00 30.40 67 LEU C C 1
ATOM 4852 O O . LEU C 1 67 ? 69.521 60.335 46.264 1.00 30.76 67 LEU C O 1
ATOM 4857 N N . PHE C 1 68 ? 68.753 58.371 45.515 1.00 33.87 68 PHE C N 1
ATOM 4858 C CA . PHE C 1 68 ? 68.853 58.739 44.102 1.00 28.80 68 PHE C CA 1
ATOM 4859 C C . PHE C 1 68 ? 68.050 59.998 43.802 1.00 35.76 68 PHE C C 1
ATOM 4860 O O . PHE C 1 68 ? 68.525 60.888 43.110 1.00 27.13 68 PHE C O 1
ATOM 4868 N N . LEU C 1 69 ? 66.822 60.060 44.313 1.00 37.67 69 LEU C N 1
ATOM 4869 C CA . LEU C 1 69 ? 65.938 61.194 44.059 1.00 31.73 69 LEU C CA 1
ATOM 4870 C C . LEU C 1 69 ? 66.471 62.471 44.671 1.00 41.09 69 LEU C C 1
ATOM 4871 O O . LEU C 1 69 ? 66.527 63.503 43.999 1.00 46.30 69 LEU C O 1
ATOM 4876 N N . ILE C 1 70 ? 66.828 62.406 45.955 1.00 38.83 70 ILE C N 1
ATOM 4877 C CA . ILE C 1 70 ? 67.389 63.555 46.667 1.00 31.71 70 ILE C CA 1
ATOM 4878 C C . ILE C 1 70 ? 68.628 64.046 45.946 1.00 32.85 70 ILE C C 1
ATOM 4879 O O . ILE C 1 70 ? 68.809 65.237 45.774 1.00 32.88 70 ILE C O 1
ATOM 4884 N N . ALA C 1 71 ? 69.469 63.121 45.502 1.00 32.26 71 ALA C N 1
ATOM 4885 C CA . ALA C 1 71 ? 70.743 63.485 44.905 1.00 31.17 71 ALA C CA 1
ATOM 4886 C C . ALA C 1 71 ? 70.544 64.294 43.628 1.00 41.98 71 ALA C C 1
ATOM 4887 O O . ALA C 1 71 ? 71.108 65.378 43.495 1.00 45.58 71 ALA C O 1
ATOM 4889 N N . GLU C 1 72 ? 69.742 63.782 42.695 1.00 47.55 72 GLU C N 1
ATOM 4890 C CA . GLU C 1 72 ? 69.452 64.529 41.474 1.00 40.30 72 GLU C CA 1
ATOM 4891 C C . GLU C 1 72 ? 68.826 65.879 41.781 1.00 43.54 72 GLU C C 1
ATOM 4892 O O . GLU C 1 72 ? 69.234 66.885 41.218 1.00 45.41 72 GLU C O 1
ATOM 4898 N N . THR C 1 73 ? 67.847 65.907 42.679 1.00 33.27 73 THR C N 1
ATOM 4899 C CA . THR C 1 73 ? 67.216 67.164 43.055 1.00 34.48 73 THR C CA 1
ATOM 4900 C C . THR C 1 73 ? 68.259 68.184 43.481 1.00 49.20 73 THR C C 1
ATOM 4901 O O . THR C 1 73 ? 68.169 69.358 43.118 1.00 50.47 73 THR C O 1
ATOM 4905 N N . ILE C 1 74 ? 69.250 67.731 44.250 1.00 43.88 74 ILE C N 1
ATOM 4906 C CA . ILE C 1 74 ? 70.281 68.624 44.767 1.00 40.01 74 ILE C CA 1
ATOM 4907 C C . ILE C 1 74 ? 71.150 69.141 43.640 1.00 39.67 74 ILE C C 1
ATOM 4908 O O . ILE C 1 74 ? 71.485 70.326 43.603 1.00 51.12 74 ILE C O 1
ATOM 4913 N N . ARG C 1 75 ? 71.507 68.269 42.709 1.00 41.01 75 ARG C N 1
ATOM 4914 C CA . ARG C 1 75 ? 72.311 68.715 41.579 1.00 48.53 75 ARG C CA 1
ATOM 4915 C C . ARG C 1 75 ? 71.486 69.644 40.674 1.00 49.81 75 ARG C C 1
ATOM 4916 O O . ARG C 1 75 ? 71.995 70.634 40.147 1.00 50.44 75 ARG C O 1
ATOM 4924 N N . ASP C 1 76 ? 70.203 69.337 40.539 1.00 43.31 76 ASP C N 1
ATOM 4925 C CA . ASP C 1 76 ? 69.291 70.157 39.755 1.00 50.94 76 ASP C CA 1
ATOM 4926 C C . ASP C 1 76 ? 69.101 71.545 40.362 1.00 50.70 76 ASP C C 1
ATOM 4927 O O . ASP C 1 76 ? 68.870 72.510 39.644 1.00 60.59 76 ASP C O 1
ATOM 4932 N N . LEU C 1 77 ? 69.181 71.639 41.687 1.00 46.49 77 LEU C N 1
ATOM 4933 C CA . LEU C 1 77 ? 68.935 72.897 42.388 1.00 39.82 77 LEU C CA 1
ATOM 4934 C C . LEU C 1 77 ? 70.157 73.814 42.404 1.00 46.73 77 LEU C C 1
ATOM 4935 O O . LEU C 1 77 ? 70.165 74.840 43.086 1.00 43.87 77 LEU C O 1
ATOM 4940 N N . GLY C 1 78 ? 71.188 73.442 41.653 1.00 38.28 78 GLY C N 1
ATOM 4941 C CA . GLY C 1 78 ? 72.330 74.314 41.472 1.00 50.11 78 GLY C CA 1
ATOM 4942 C C . GLY C 1 78 ? 73.597 74.003 42.252 1.00 72.00 78 GLY C C 1
ATOM 4943 O O . GLY C 1 78 ? 74.671 74.483 41.873 1.00 83.05 78 GLY C O 1
ATOM 4944 N N . ALA C 1 79 ? 73.484 73.223 43.332 1.00 52.85 79 ALA C N 1
ATOM 4945 C CA . ALA C 1 79 ? 74.624 72.888 44.190 1.00 52.19 79 ALA C CA 1
ATOM 4946 C C . ALA C 1 79 ? 75.958 72.785 43.450 1.00 59.39 79 ALA C C 1
ATOM 4947 O O . ALA C 1 79 ? 76.023 72.266 42.336 1.00 46.26 79 ALA C O 1
ATOM 4949 N N . LYS C 1 80 ? 77.022 73.258 44.093 1.00 52.58 80 LYS C N 1
ATOM 4950 C CA . LYS C 1 80 ? 78.341 73.294 43.480 1.00 48.59 80 LYS C CA 1
ATOM 4951 C C . LYS C 1 80 ? 79.049 71.940 43.546 1.00 59.44 80 LYS C C 1
ATOM 4952 O O . LYS C 1 80 ? 79.808 71.573 42.644 1.00 53.28 80 LYS C O 1
ATOM 4958 N N . LYS C 1 81 ? 78.793 71.197 44.616 1.00 56.54 81 LYS C N 1
ATOM 4959 C CA . LYS C 1 81 ? 79.398 69.887 44.807 1.00 39.70 81 LYS C CA 1
ATOM 4960 C C . LYS C 1 81 ? 78.494 69.056 45.703 1.00 49.35 81 LYS C C 1
ATOM 4961 O O . LYS C 1 81 ? 77.912 69.567 46.671 1.00 50.77 81 LYS C O 1
ATOM 4967 N N . LEU C 1 82 ? 78.367 67.774 45.380 1.00 43.31 82 LEU C N 1
ATOM 4968 C CA . LEU C 1 82 ? 77.557 66.876 46.191 1.00 43.64 82 LEU C CA 1
ATOM 4969 C C . LEU C 1 82 ? 78.466 65.870 46.820 1.00 43.68 82 LEU C C 1
ATOM 4970 O O . LEU C 1 82 ? 79.163 65.141 46.119 1.00 32.79 82 LEU C O 1
ATOM 4975 N N . THR C 1 83 ? 78.457 65.836 48.147 1.00 41.30 83 THR C N 1
ATOM 4976 C CA . THR C 1 83 ? 79.152 64.802 48.895 1.00 34.69 83 THR C CA 1
ATOM 4977 C C . THR C 1 83 ? 78.119 63.972 49.614 1.00 34.16 83 THR C C 1
ATOM 4978 O O . THR C 1 83 ? 77.418 64.470 50.498 1.00 28.35 83 THR C O 1
ATOM 4982 N N . ALA C 1 84 ? 78.015 62.710 49.220 1.00 25.92 84 ALA C N 1
ATOM 4983 C CA . ALA C 1 84 ? 77.045 61.812 49.824 1.00 29.98 84 ALA C CA 1
ATOM 4984 C C . ALA C 1 84 ? 77.703 61.050 50.943 1.00 30.92 84 ALA C C 1
ATOM 4985 O O . ALA C 1 84 ? 78.635 60.268 50.706 1.00 33.52 84 ALA C O 1
ATOM 4987 N N . ILE C 1 85 ? 77.220 61.287 52.160 1.00 27.05 85 ILE C N 1
ATOM 4988 C CA . ILE C 1 85 ? 77.653 60.537 53.337 1.00 30.35 85 ILE C CA 1
ATOM 4989 C C . ILE C 1 85 ? 76.617 59.465 53.614 1.00 29.11 85 ILE C C 1
ATOM 4990 O O . ILE C 1 85 ? 75.524 59.734 54.105 1.00 30.71 85 ILE C O 1
ATOM 4995 N N . VAL C 1 86 ? 76.962 58.243 53.257 1.00 28.10 86 VAL C N 1
ATOM 4996 C CA . VAL C 1 86 ? 76.061 57.125 53.430 1.00 28.00 86 VAL C CA 1
ATOM 4997 C C . VAL C 1 86 ? 76.735 56.161 54.392 1.00 25.20 86 VAL C C 1
ATOM 4998 O O . VAL C 1 86 ? 77.603 55.385 54.005 1.00 31.06 86 VAL C O 1
ATOM 5002 N N . PRO C 1 87 ? 76.381 56.280 55.680 1.00 30.34 87 PRO C N 1
ATOM 5003 C CA . PRO C 1 87 ? 76.973 55.507 56.780 1.00 27.18 87 PRO C CA 1
ATOM 5004 C C . PRO C 1 87 ? 76.974 53.997 56.527 1.00 38.53 87 PRO C C 1
ATOM 5005 O O . PRO C 1 87 ? 78.044 53.393 56.530 1.00 46.74 87 PRO C O 1
ATOM 5009 N N . TYR C 1 88 ? 75.804 53.397 56.322 1.00 37.12 88 TYR C N 1
ATOM 5010 C CA . TYR C 1 88 ? 75.726 52.012 55.870 1.00 31.55 88 TYR C CA 1
ATOM 5011 C C . TYR C 1 88 ? 75.311 51.945 54.412 1.00 25.04 88 TYR C C 1
ATOM 5012 O O . TYR C 1 88 ? 74.204 52.340 54.077 1.00 42.59 88 TYR C O 1
ATOM 5021 N N . LEU C 1 89 ? 76.199 51.457 53.551 1.00 29.41 89 LEU C N 1
ATOM 5022 C CA . LEU C 1 89 ? 75.902 51.291 52.127 1.00 26.55 89 LEU C CA 1
ATOM 5023 C C . LEU C 1 89 ? 75.297 49.920 51.858 1.00 27.86 89 LEU C C 1
ATOM 5024 O O . LEU C 1 89 ? 75.946 48.913 52.071 1.00 36.91 89 LEU C O 1
ATOM 5029 N N . ALA C 1 90 ? 74.052 49.877 51.384 1.00 38.54 90 ALA C N 1
ATOM 5030 C CA . ALA C 1 90 ? 73.362 48.598 51.134 1.00 34.50 90 ALA C CA 1
ATOM 5031 C C . ALA C 1 90 ? 73.902 47.872 49.913 1.00 29.52 90 ALA C C 1
ATOM 5032 O O . ALA C 1 90 ? 74.514 48.491 49.042 1.00 39.70 90 ALA C O 1
ATOM 5034 N N . TYR C 1 91 ? 73.675 46.565 49.855 1.00 27.57 91 TYR C N 1
ATOM 5035 C CA . TYR C 1 91 ? 74.169 45.752 48.742 1.00 39.02 91 TYR C CA 1
ATOM 5036 C C . TYR C 1 91 ? 75.692 45.684 48.709 1.00 43.07 91 TYR C C 1
ATOM 5037 O O . TYR C 1 91 ? 76.315 45.569 47.644 1.00 52.16 91 TYR C O 1
ATOM 5046 N N . SER C 1 92 ? 76.285 45.741 49.893 1.00 51.91 92 SER C N 1
ATOM 5047 C CA . SER C 1 92 ? 77.728 45.708 50.002 1.00 54.40 92 SER C CA 1
ATOM 5048 C C . SER C 1 92 ? 78.224 44.272 50.039 1.00 58.01 92 SER C C 1
ATOM 5049 O O . SER C 1 92 ? 79.325 43.969 49.574 1.00 47.59 92 SER C O 1
ATOM 5052 N N . ARG C 1 93 ? 77.400 43.385 50.583 1.00 48.12 93 ARG C N 1
ATOM 5053 C CA . ARG C 1 93 ? 77.801 41.993 50.686 1.00 50.88 93 ARG C CA 1
ATOM 5054 C C . ARG C 1 93 ? 77.916 41.348 49.297 1.00 56.29 93 ARG C C 1
ATOM 5055 O O . ARG C 1 93 ? 78.539 40.297 49.139 1.00 59.78 93 ARG C O 1
ATOM 5063 N N . GLN C 1 94 ? 77.328 41.994 48.293 1.00 59.36 94 GLN C N 1
ATOM 5064 C CA . GLN C 1 94 ? 77.345 41.478 46.926 1.00 68.76 94 GLN C CA 1
ATOM 5065 C C . GLN C 1 94 ? 78.506 42.071 46.138 1.00 64.11 94 GLN C C 1
ATOM 5066 O O . GLN C 1 94 ? 78.341 43.002 45.349 1.00 55.30 94 GLN C O 1
ATOM 5072 N N . ASP C 1 95 ? 79.678 41.488 46.356 1.00 77.37 95 ASP C N 1
ATOM 5073 C CA . ASP C 1 95 ? 80.956 42.038 45.921 1.00 75.54 95 ASP C CA 1
ATOM 5074 C C . ASP C 1 95 ? 81.295 41.652 44.473 1.00 69.70 95 ASP C C 1
ATOM 5075 O O . ASP C 1 95 ? 81.939 42.410 43.739 1.00 67.54 95 ASP C O 1
ATOM 5080 N N . ARG C 1 96 ? 80.848 40.471 44.066 1.00 69.04 96 ARG C N 1
ATOM 5081 C CA . ARG C 1 96 ? 81.238 39.903 42.783 1.00 70.96 96 ARG C CA 1
ATOM 5082 C C . ARG C 1 96 ? 80.193 38.884 42.323 1.00 72.90 96 ARG C C 1
ATOM 5083 O O . ARG C 1 96 ? 79.133 38.753 42.942 1.00 61.68 96 ARG C O 1
ATOM 5091 N N . ARG C 1 97 ? 80.488 38.160 41.243 1.00 75.28 97 ARG C N 1
ATOM 5092 C CA . ARG C 1 97 ? 79.596 37.097 40.774 1.00 68.53 97 ARG C CA 1
ATOM 5093 C C . ARG C 1 97 ? 79.992 35.762 41.390 1.00 77.18 97 ARG C C 1
ATOM 5094 O O . ARG C 1 97 ? 80.879 35.065 40.882 1.00 86.87 97 ARG C O 1
ATOM 5102 N N . PHE C 1 98 ? 79.329 35.406 42.485 1.00 65.50 98 PHE C N 1
ATOM 5103 C CA . PHE C 1 98 ? 79.645 34.167 43.189 1.00 88.01 98 PHE C CA 1
ATOM 5104 C C . PHE C 1 98 ? 79.243 32.946 42.369 1.00 83.63 98 PHE C C 1
ATOM 5105 O O . PHE C 1 98 ? 79.816 31.869 42.522 1.00 86.78 98 PHE C O 1
ATOM 5113 N N . LYS C 1 99 ? 78.251 33.133 41.501 1.00 92.53 99 LYS C N 1
ATOM 5114 C CA . LYS C 1 99 ? 77.861 32.152 40.480 1.00 86.07 99 LYS C CA 1
ATOM 5115 C C . LYS C 1 99 ? 77.695 32.903 39.169 1.00 75.71 99 LYS C C 1
ATOM 5116 O O . LYS C 1 99 ? 77.518 34.120 39.186 1.00 79.07 99 LYS C O 1
ATOM 5122 N N . ASP C 1 100 ? 77.763 32.207 38.035 1.00 92.77 100 ASP C N 1
ATOM 5123 C CA . ASP C 1 100 ? 77.636 32.898 36.747 1.00 96.00 100 ASP C CA 1
ATOM 5124 C C . ASP C 1 100 ? 76.234 33.460 36.557 1.00 69.37 100 ASP C C 1
ATOM 5125 O O . ASP C 1 100 ? 75.230 32.799 36.849 1.00 42.44 100 ASP C O 1
ATOM 5130 N N . GLY C 1 101 ? 76.187 34.710 36.113 1.00 55.41 101 GLY C N 1
ATOM 5131 C CA . GLY C 1 101 ? 74.929 35.411 35.935 1.00 57.99 101 GLY C CA 1
ATOM 5132 C C . GLY C 1 101 ? 74.285 36.031 37.171 1.00 59.23 101 GLY C C 1
ATOM 5133 O O . GLY C 1 101 ? 73.186 36.576 37.092 1.00 57.36 101 GLY C O 1
ATOM 5134 N N . GLU C 1 102 ? 74.942 35.946 38.322 1.00 69.69 102 GLU C N 1
ATOM 5135 C CA . GLU C 1 102 ? 74.496 36.703 39.482 1.00 39.91 102 GLU C CA 1
ATOM 5136 C C . GLU C 1 102 ? 74.788 38.156 39.193 1.00 46.70 102 GLU C C 1
ATOM 5137 O O . GLU C 1 102 ? 75.690 38.475 38.411 1.00 46.47 102 GLU C O 1
ATOM 5143 N N . ALA C 1 103 ? 74.023 39.040 39.815 1.00 44.84 103 ALA C N 1
ATOM 5144 C CA . ALA C 1 103 ? 74.272 40.472 39.678 1.00 51.73 103 ALA C CA 1
ATOM 5145 C C . ALA C 1 103 ? 75.367 40.960 40.636 1.00 47.24 103 ALA C C 1
ATOM 5146 O O . ALA C 1 103 ? 75.393 40.598 41.810 1.00 40.46 103 ALA C O 1
ATOM 5148 N N . ILE C 1 104 ? 76.275 41.781 40.133 1.00 36.46 104 ILE C N 1
ATOM 5149 C CA . ILE C 1 104 ? 77.143 42.531 41.025 1.00 45.46 104 ILE C CA 1
ATOM 5150 C C . ILE C 1 104 ? 76.410 43.806 41.483 1.00 38.96 104 ILE C C 1
ATOM 5151 O O . ILE C 1 104 ? 76.641 44.905 40.948 1.00 36.97 104 ILE C O 1
ATOM 5156 N N . SER C 1 105 ? 75.521 43.636 42.462 1.00 30.65 105 SER C N 1
ATOM 5157 C CA . SER C 1 105 ? 74.638 44.700 42.926 1.00 29.96 105 SER C CA 1
ATOM 5158 C C . SER C 1 105 ? 75.381 45.988 43.249 1.00 36.24 105 SER C C 1
ATOM 5159 O O . SER C 1 105 ? 74.992 47.070 42.807 1.00 36.02 105 SER C O 1
ATOM 5162 N N . ILE C 1 106 ? 76.460 45.872 44.007 1.00 28.33 106 ILE C N 1
ATOM 5163 C CA . ILE C 1 106 ? 77.183 47.053 44.451 1.00 32.89 106 ILE C CA 1
ATOM 5164 C C . ILE C 1 106 ? 77.679 47.863 43.264 1.00 32.31 106 ILE C C 1
ATOM 5165 O O . ILE C 1 106 ? 77.782 49.085 43.350 1.00 40.59 106 ILE C O 1
ATOM 5170 N N . LYS C 1 107 ? 77.972 47.189 42.156 1.00 33.42 107 LYS C N 1
ATOM 5171 C CA . LYS C 1 107 ? 78.450 47.871 40.954 1.00 40.65 107 LYS C CA 1
ATOM 5172 C C . LYS C 1 107 ? 77.365 48.782 40.424 1.00 39.61 107 LYS C C 1
ATOM 5173 O O . LYS C 1 107 ? 77.630 49.941 40.097 1.00 32.93 107 LYS C O 1
ATOM 5179 N N . THR C 1 108 ? 76.151 48.236 40.355 1.00 35.47 108 THR C N 1
ATOM 5180 C CA . THR C 1 108 ? 74.992 48.944 39.822 1.00 42.17 108 THR C CA 1
ATOM 5181 C C . THR C 1 108 ? 74.645 50.154 40.677 1.00 43.93 108 THR C C 1
ATOM 5182 O O . THR C 1 108 ? 74.420 51.270 40.167 1.00 37.19 108 THR C O 1
ATOM 5186 N N . ILE C 1 109 ? 74.606 49.918 41.986 1.00 26.62 109 ILE C N 1
ATOM 5187 C CA . ILE C 1 109 ? 74.329 50.975 42.937 1.00 23.31 109 ILE C CA 1
ATOM 5188 C C . ILE C 1 109 ? 75.324 52.115 42.790 1.00 32.38 109 ILE C C 1
ATOM 5189 O O . ILE C 1 109 ? 74.924 53.276 42.714 1.00 33.55 109 ILE C O 1
ATOM 5194 N N . LEU C 1 110 ? 76.612 51.781 42.721 1.00 34.78 110 LEU C N 1
ATOM 5195 C CA . LEU C 1 110 ? 77.665 52.790 42.633 1.00 30.42 110 LEU C CA 1
ATOM 5196 C C . LEU C 1 110 ? 77.604 53.560 41.331 1.00 33.42 110 LEU C C 1
ATOM 5197 O O . LEU C 1 110 ? 77.677 54.791 41.311 1.00 33.66 110 LEU C O 1
ATOM 5202 N N . HIS C 1 111 ? 77.450 52.835 40.234 1.00 38.93 111 HIS C N 1
ATOM 5203 C CA . HIS C 1 111 ? 77.327 53.480 38.939 1.00 43.76 111 HIS C CA 1
ATOM 5204 C C . HIS C 1 111 ? 76.155 54.457 38.946 1.00 40.44 111 HIS C C 1
ATOM 5205 O O . HIS C 1 111 ? 76.245 55.558 38.395 1.00 47.45 111 HIS C O 1
ATOM 5212 N N . ILE C 1 112 ? 75.060 54.050 39.580 1.00 32.36 112 ILE C N 1
ATOM 5213 C CA . ILE C 1 112 ? 73.887 54.893 39.660 1.00 21.65 112 ILE C CA 1
ATOM 5214 C C . ILE C 1 112 ? 74.159 56.168 40.411 1.00 34.68 112 ILE C C 1
ATOM 5215 O O . ILE C 1 112 ? 73.565 57.185 40.098 1.00 43.38 112 ILE C O 1
ATOM 5220 N N . LEU C 1 113 ? 75.040 56.111 41.410 1.00 35.07 113 LEU C N 1
ATOM 5221 C CA . LEU C 1 113 ? 75.348 57.278 42.218 1.00 30.29 113 LEU C CA 1
ATOM 5222 C C . LEU C 1 113 ? 76.177 58.311 41.464 1.00 35.04 113 LEU C C 1
ATOM 5223 O O . LEU C 1 113 ? 76.081 59.504 41.756 1.00 41.74 113 LEU C O 1
ATOM 5228 N N . SER C 1 114 ? 77.000 57.861 40.516 1.00 35.17 114 SER C N 1
ATOM 5229 C CA . SER C 1 114 ? 77.835 58.778 39.736 1.00 38.64 114 SER C CA 1
ATOM 5230 C C . SER C 1 114 ? 76.947 59.585 38.814 1.00 47.94 114 SER C C 1
ATOM 5231 O O . SER C 1 114 ? 76.929 60.823 38.896 1.00 51.44 114 SER C O 1
ATOM 5234 N N . GLU C 1 115 ? 76.238 58.876 37.928 1.00 51.80 115 GLU C N 1
ATOM 5235 C CA . GLU C 1 115 ? 75.042 59.393 37.273 1.00 44.10 115 GLU C CA 1
ATOM 5236 C C . GLU C 1 115 ? 74.227 59.795 38.478 1.00 50.80 115 GLU C C 1
ATOM 5237 O O . GLU C 1 115 ? 74.435 59.251 39.553 1.00 66.32 115 GLU C O 1
ATOM 5243 N N . VAL C 1 116 ? 73.331 60.754 38.345 1.00 37.04 116 VAL C N 1
ATOM 5244 C CA . VAL C 1 116 ? 72.565 61.188 39.519 1.00 45.19 116 VAL C CA 1
ATOM 5245 C C . VAL C 1 116 ? 73.259 62.319 40.273 1.00 37.73 116 VAL C C 1
ATOM 5246 O O . VAL C 1 116 ? 72.593 63.092 40.968 1.00 43.41 116 VAL C O 1
ATOM 5250 N N . GLY C 1 117 ? 74.583 62.406 40.124 1.00 24.33 117 GLY C N 1
ATOM 5251 C CA . GLY C 1 117 ? 75.329 63.604 40.479 1.00 34.97 117 GLY C CA 1
ATOM 5252 C C . GLY C 1 117 ? 76.178 63.645 41.751 1.00 56.17 117 GLY C C 1
ATOM 5253 O O . GLY C 1 117 ? 76.623 64.719 42.169 1.00 48.79 117 GLY C O 1
ATOM 5254 N N . VAL C 1 118 ? 76.415 62.495 42.371 1.00 45.15 118 VAL C N 1
ATOM 5255 C CA . VAL C 1 118 ? 77.253 62.461 43.555 1.00 33.31 118 VAL C CA 1
ATOM 5256 C C . VAL C 1 118 ? 78.713 62.588 43.151 1.00 35.95 118 VAL C C 1
ATOM 5257 O O . VAL C 1 118 ? 79.202 61.840 42.306 1.00 37.40 118 VAL C O 1
ATOM 5261 N N . ASN C 1 119 ? 79.405 63.546 43.749 1.00 34.20 119 ASN C N 1
ATOM 5262 C CA . ASN C 1 119 ? 80.785 63.815 43.396 1.00 35.13 119 ASN C CA 1
ATOM 5263 C C . ASN C 1 119 ? 81.705 63.019 44.291 1.00 50.83 119 ASN C C 1
ATOM 5264 O O . ASN C 1 119 ? 82.647 62.382 43.818 1.00 45.22 119 ASN C O 1
ATOM 5269 N N . THR C 1 120 ? 81.422 63.071 45.593 1.00 48.00 120 THR C N 1
ATOM 5270 C CA . THR C 1 120 ? 82.252 62.438 46.604 1.00 36.10 120 THR C CA 1
ATOM 5271 C C . THR C 1 120 ? 81.397 61.552 47.480 1.00 41.26 120 THR C C 1
ATOM 5272 O O . THR C 1 120 ? 80.348 61.974 47.984 1.00 39.06 120 THR C O 1
ATOM 5276 N N . LEU C 1 121 ? 81.857 60.318 47.653 1.00 36.91 121 LEU C N 1
ATOM 5277 C CA . LEU C 1 121 ? 81.132 59.313 48.416 1.00 37.20 121 LEU C CA 1
ATOM 5278 C C . LEU C 1 121 ? 81.880 58.979 49.705 1.00 40.07 121 LEU C C 1
ATOM 5279 O O . LEU C 1 121 ? 83.057 58.622 49.678 1.00 35.79 121 LEU C O 1
ATOM 5284 N N . VAL C 1 122 ? 81.182 59.106 50.830 1.00 38.12 122 VAL C N 1
ATOM 5285 C CA . VAL C 1 122 ? 81.740 58.805 52.149 1.00 32.02 122 VAL C CA 1
ATOM 5286 C C . VAL C 1 122 ? 81.016 57.630 52.799 1.00 39.39 122 VAL C C 1
ATOM 5287 O O . VAL C 1 122 ? 79.813 57.705 53.076 1.00 36.66 122 VAL C O 1
ATOM 5291 N N . VAL C 1 123 ? 81.754 56.558 53.056 1.00 29.84 123 VAL C N 1
ATOM 5292 C CA . VAL C 1 123 ? 81.166 55.343 53.607 1.00 35.00 123 VAL C CA 1
ATOM 5293 C C . VAL C 1 123 ? 81.891 54.894 54.869 1.00 34.88 123 VAL C C 1
ATOM 5294 O O . VAL C 1 123 ? 83.104 55.041 54.977 1.00 37.85 123 VAL C O 1
ATOM 5298 N N . VAL C 1 124 ? 81.146 54.347 55.821 1.00 34.12 124 VAL C N 1
ATOM 5299 C CA . VAL C 1 124 ? 81.750 53.782 57.038 1.00 34.04 124 VAL C CA 1
ATOM 5300 C C . VAL C 1 124 ? 81.834 52.247 56.925 1.00 41.81 124 VAL C C 1
ATOM 5301 O O . VAL C 1 124 ? 80.822 51.594 56.659 1.00 38.03 124 VAL C O 1
ATOM 5305 N N . GLU C 1 125 ? 83.031 51.688 57.118 1.00 30.61 125 GLU C N 1
ATOM 5306 C CA . GLU C 1 125 ? 83.267 50.229 57.070 1.00 39.03 125 GLU C CA 1
ATOM 5307 C C . GLU C 1 125 ? 82.544 49.534 55.931 1.00 40.65 125 GLU C C 1
ATOM 5308 O O . GLU C 1 125 ? 81.666 48.678 56.152 1.00 36.41 125 GLU C O 1
ATOM 5314 N N . PRO C 1 126 ? 82.920 49.889 54.704 1.00 35.33 126 PRO C N 1
ATOM 5315 C CA . PRO C 1 126 ? 82.421 49.153 53.552 1.00 28.53 126 PRO C CA 1
ATOM 5316 C C . PRO C 1 126 ? 82.809 47.695 53.760 1.00 41.37 126 PRO C C 1
ATOM 5317 O O . PRO C 1 126 ? 83.925 47.448 54.202 1.00 34.48 126 PRO C O 1
ATOM 5321 N N . HIS C 1 127 ? 81.919 46.751 53.461 1.00 49.74 127 HIS C N 1
ATOM 5322 C CA . HIS C 1 127 ? 82.240 45.325 53.583 1.00 42.87 127 HIS C CA 1
ATOM 5323 C C . HIS C 1 127 ? 83.580 44.919 52.943 1.00 49.96 127 HIS C C 1
ATOM 5324 O O . HIS C 1 127 ? 84.314 44.100 53.495 1.00 49.94 127 HIS C O 1
ATOM 5331 N N . LYS C 1 128 ? 83.898 45.468 51.777 1.00 43.80 128 LYS C N 1
ATOM 5332 C CA . LYS C 1 128 ? 85.222 45.244 51.205 1.00 44.73 128 LYS C CA 1
ATOM 5333 C C . LYS C 1 128 ? 85.624 46.414 50.316 1.00 42.22 128 LYS C C 1
ATOM 5334 O O . LYS C 1 128 ? 85.082 46.597 49.239 1.00 61.66 128 LYS C O 1
ATOM 5340 N N . PRO C 1 129 ? 86.594 47.205 50.764 1.00 50.04 129 PRO C N 1
ATOM 5341 C CA . PRO C 1 129 ? 86.855 48.527 50.177 1.00 55.16 129 PRO C CA 1
ATOM 5342 C C . PRO C 1 129 ? 87.232 48.547 48.698 1.00 52.19 129 PRO C C 1
ATOM 5343 O O . PRO C 1 129 ? 87.238 49.635 48.127 1.00 54.54 129 PRO C O 1
ATOM 5347 N N . GLU C 1 130 ? 87.541 47.397 48.099 1.00 59.15 130 GLU C N 1
ATOM 5348 C CA . GLU C 1 130 ? 87.809 47.343 46.657 1.00 53.95 130 GLU C CA 1
ATOM 5349 C C . GLU C 1 130 ? 86.531 47.597 45.876 1.00 59.67 130 GLU C C 1
ATOM 5350 O O . GLU C 1 130 ? 86.557 48.253 44.831 1.00 54.94 130 GLU C O 1
ATOM 5356 N N . GLU C 1 131 ? 85.429 47.048 46.389 1.00 52.17 131 GLU C N 1
ATOM 5357 C CA . GLU C 1 131 ? 84.075 47.394 45.955 1.00 42.03 131 GLU C CA 1
ATOM 5358 C C . GLU C 1 131 ? 83.964 48.791 45.392 1.00 43.00 131 GLU C C 1
ATOM 5359 O O . GLU C 1 131 ? 83.509 48.985 44.276 1.00 54.01 131 GLU C O 1
ATOM 5365 N N . LEU C 1 132 ? 84.363 49.769 46.197 1.00 38.36 132 LEU C N 1
ATOM 5366 C CA . LEU C 1 132 ? 84.082 51.169 45.909 1.00 39.29 132 LEU C CA 1
ATOM 5367 C C . LEU C 1 132 ? 84.879 51.744 44.737 1.00 46.20 132 LEU C C 1
ATOM 5368 O O . LEU C 1 132 ? 84.709 52.915 44.390 1.00 46.73 132 LEU C O 1
ATOM 5373 N N . SER C 1 133 ? 85.733 50.921 44.128 1.00 46.14 133 SER C N 1
ATOM 5374 C CA . SER C 1 133 ? 86.446 51.319 42.913 1.00 52.76 133 SER C CA 1
ATOM 5375 C C . SER C 1 133 ? 85.470 51.566 41.740 1.00 54.06 133 SER C C 1
ATOM 5376 O O . SER C 1 133 ? 85.757 52.346 40.821 1.00 57.27 133 SER C O 1
ATOM 5379 N N . TYR C 1 134 ? 84.314 50.907 41.793 1.00 40.05 134 TYR C N 1
ATOM 5380 C CA . TYR C 1 134 ? 83.281 51.078 40.784 1.00 47.71 134 TYR C CA 1
ATOM 5381 C C . TYR C 1 134 ? 82.782 52.513 40.732 1.00 51.28 134 TYR C C 1
ATOM 5382 O O . TYR C 1 134 ? 82.408 53.008 39.669 1.00 70.32 134 TYR C O 1
ATOM 5391 N N . PHE C 1 135 ? 82.778 53.181 41.880 1.00 42.24 135 PHE C N 1
ATOM 5392 C CA . PHE C 1 135 ? 82.360 54.576 41.941 1.00 48.75 135 PHE C CA 1
ATOM 5393 C C . PHE C 1 135 ? 83.405 55.458 41.286 1.00 55.04 135 PHE C C 1
ATOM 5394 O O . PHE C 1 135 ? 84.600 55.313 41.549 1.00 50.50 135 PHE C O 1
ATOM 5402 N N . LYS C 1 136 ? 82.947 56.365 40.426 1.00 61.33 136 LYS C N 1
ATOM 5403 C CA . LYS C 1 136 ? 83.845 57.131 39.569 1.00 68.09 136 LYS C CA 1
ATOM 5404 C C . LYS C 1 136 ? 84.400 58.377 40.251 1.00 61.74 136 LYS C C 1
ATOM 5405 O O . LYS C 1 136 ? 85.543 58.773 39.999 1.00 69.35 136 LYS C O 1
ATOM 5411 N N . GLY C 1 137 ? 83.603 58.978 41.128 1.00 55.24 137 GLY C N 1
ATOM 5412 C CA . GLY C 1 137 ? 84.042 60.144 41.877 1.00 58.80 137 GLY C CA 1
ATOM 5413 C C . GLY C 1 137 ? 85.109 59.857 42.928 1.00 57.61 137 GLY C C 1
ATOM 5414 O O . GLY C 1 137 ? 85.798 58.828 42.869 1.00 41.17 137 GLY C O 1
ATOM 5415 N N . GLU C 1 138 ? 85.235 60.777 43.890 1.00 55.39 138 GLU C N 1
ATOM 5416 C CA . GLU C 1 138 ? 86.214 60.681 44.968 1.00 40.43 138 GLU C CA 1
ATOM 5417 C C . GLU C 1 138 ? 85.662 59.838 46.110 1.00 51.48 138 GLU C C 1
ATOM 5418 O O . GLU C 1 138 ? 84.502 59.981 46.501 1.00 47.31 138 GLU C O 1
ATOM 5424 N N . LEU C 1 139 ? 86.507 58.958 46.640 1.00 50.75 139 LEU C N 1
ATOM 5425 C CA . LEU C 1 139 ? 86.159 58.102 47.774 1.00 43.88 139 LEU C CA 1
ATOM 5426 C C . LEU C 1 139 ? 86.753 58.564 49.111 1.00 43.50 139 LEU C C 1
ATOM 5427 O O . LEU C 1 139 ? 87.928 58.907 49.202 1.00 52.98 139 LEU C O 1
ATOM 5432 N N . LYS C 1 140 ? 85.936 58.558 50.153 1.00 39.14 140 LYS C N 1
ATOM 5433 C CA . LYS C 1 140 ? 86.442 58.722 51.503 1.00 34.07 140 LYS C CA 1
ATOM 5434 C C . LYS C 1 140 ? 85.881 57.624 52.386 1.00 35.58 140 LYS C C 1
ATOM 5435 O O . LYS C 1 140 ? 84.713 57.653 52.770 1.00 35.85 140 LYS C O 1
ATOM 5441 N N . ILE C 1 141 ? 86.725 56.638 52.672 1.00 34.11 141 ILE C N 1
ATOM 5442 C CA . ILE C 1 141 ? 86.371 55.541 53.572 1.00 42.95 141 ILE C CA 1
ATOM 5443 C C . ILE C 1 141 ? 86.589 55.938 55.049 1.00 46.70 141 ILE C C 1
ATOM 5444 O O . ILE C 1 141 ? 87.561 56.630 55.384 1.00 40.74 141 ILE C O 1
ATOM 5449 N N . VAL C 1 142 ? 85.671 55.549 55.928 1.00 42.40 142 VAL C N 1
ATOM 5450 C CA . VAL C 1 142 ? 85.802 55.899 57.339 1.00 38.80 142 VAL C CA 1
ATOM 5451 C C . VAL C 1 142 ? 85.857 54.634 58.167 1.00 37.09 142 VAL C C 1
ATOM 5452 O O . VAL C 1 142 ? 84.918 53.848 58.139 1.00 50.19 142 VAL C O 1
ATOM 5456 N N . HIS C 1 143 ? 86.956 54.431 58.884 1.00 31.77 143 HIS C N 1
ATOM 5457 C CA . HIS C 1 143 ? 87.099 53.288 59.781 1.00 32.42 143 HIS C CA 1
ATOM 5458 C C . HIS C 1 143 ? 87.036 53.810 61.217 1.00 35.10 143 HIS C C 1
ATOM 5459 O O . HIS C 1 143 ? 88.005 54.350 61.720 1.00 50.71 143 HIS C O 1
ATOM 5466 N N . PRO C 1 144 ? 85.903 53.653 61.894 1.00 25.23 144 PRO C N 1
ATOM 5467 C CA . PRO C 1 144 ? 85.772 54.285 63.196 1.00 23.30 144 PRO C CA 1
ATOM 5468 C C . PRO C 1 144 ? 86.458 53.460 64.269 1.00 32.56 144 PRO C C 1
ATOM 5469 O O . PRO C 1 144 ? 85.879 53.247 65.333 1.00 35.40 144 PRO C O 1
ATOM 5473 N N . TYR C 1 145 ? 87.674 52.994 64.005 1.00 39.59 145 TYR C N 1
ATOM 5474 C CA . TYR C 1 145 ? 88.347 52.067 64.914 1.00 32.12 145 TYR C CA 1
ATOM 5475 C C . TYR C 1 145 ? 88.640 52.703 66.282 1.00 34.45 145 TYR C C 1
ATOM 5476 O O . TYR C 1 145 ? 88.346 52.110 67.315 1.00 31.59 145 TYR C O 1
ATOM 5485 N N . HIS C 1 146 ? 89.180 53.916 66.297 1.00 32.41 146 HIS C N 1
ATOM 5486 C CA . HIS C 1 146 ? 89.489 54.559 67.565 1.00 25.34 146 HIS C CA 1
ATOM 5487 C C . HIS C 1 146 ? 88.273 54.649 68.483 1.00 23.60 146 HIS C C 1
ATOM 5488 O O . HIS C 1 146 ? 88.386 54.486 69.685 1.00 38.92 146 HIS C O 1
ATOM 5495 N N . GLN C 1 147 ? 87.099 54.912 67.941 1.00 36.21 147 GLN C N 1
ATOM 5496 C CA . GLN C 1 147 ? 85.937 55.083 68.818 1.00 34.94 147 GLN C CA 1
ATOM 5497 C C . GLN C 1 147 ? 85.497 53.757 69.406 1.00 36.91 147 GLN C C 1
ATOM 5498 O O . GLN C 1 147 ? 84.950 53.710 70.508 1.00 42.81 147 GLN C O 1
ATOM 5504 N N . ILE C 1 148 ? 85.722 52.680 68.659 1.00 30.88 148 ILE C N 1
ATOM 5505 C CA . ILE C 1 148 ? 85.408 51.350 69.155 1.00 29.73 148 ILE C CA 1
ATOM 5506 C C . ILE C 1 148 ? 86.426 50.931 70.207 1.00 38.28 148 ILE C C 1
ATOM 5507 O O . ILE C 1 148 ? 86.055 50.398 71.243 1.00 36.48 148 ILE C O 1
ATOM 5512 N N . ALA C 1 149 ? 87.706 51.166 69.935 1.00 38.85 149 ALA C N 1
ATOM 5513 C CA . ALA C 1 149 ? 88.740 50.969 70.945 1.00 33.94 149 ALA C CA 1
ATOM 5514 C C . ALA C 1 149 ? 88.384 51.723 72.233 1.00 29.28 149 ALA C C 1
ATOM 5515 O O . ALA C 1 149 ? 88.305 51.138 73.298 1.00 25.22 149 ALA C O 1
ATOM 5517 N N . ARG C 1 150 ? 88.128 53.020 72.136 1.00 32.32 150 ARG C N 1
ATOM 5518 C CA . ARG C 1 150 ? 87.812 53.779 73.347 1.00 43.72 150 ARG C CA 1
ATOM 5519 C C . ARG C 1 150 ? 86.709 53.093 74.158 1.00 32.95 150 ARG C C 1
ATOM 5520 O O . ARG C 1 150 ? 86.803 52.975 75.372 1.00 44.46 150 ARG C O 1
ATOM 5528 N N . LYS C 1 151 ? 85.674 52.621 73.481 1.00 45.42 151 LYS C N 1
ATOM 5529 C CA . LYS C 1 151 ? 84.510 52.091 74.180 1.00 42.52 151 LYS C CA 1
ATOM 5530 C C . LYS C 1 151 ? 84.810 50.759 74.817 1.00 53.12 151 LYS C C 1
ATOM 5531 O O . LYS C 1 151 ? 84.413 50.510 75.964 1.00 49.61 151 LYS C O 1
ATOM 5537 N N . ILE C 1 152 ? 85.467 49.882 74.062 1.00 36.06 152 ILE C N 1
ATOM 5538 C CA . ILE C 1 152 ? 85.885 48.617 74.611 1.00 27.63 152 ILE C CA 1
ATOM 5539 C C . ILE C 1 152 ? 86.664 48.843 75.898 1.00 43.63 152 ILE C C 1
ATOM 5540 O O . ILE C 1 152 ? 86.395 48.184 76.889 1.00 43.56 152 ILE C O 1
ATOM 5545 N N . LYS C 1 153 ? 87.613 49.776 75.893 1.00 33.21 153 LYS C N 1
ATOM 5546 C CA . LYS C 1 153 ? 88.452 50.007 77.069 1.00 39.22 153 LYS C CA 1
ATOM 5547 C C . LYS C 1 153 ? 87.642 50.453 78.278 1.00 42.17 153 LYS C C 1
ATOM 5548 O O . LYS C 1 153 ? 87.976 50.116 79.408 1.00 46.94 153 LYS C O 1
ATOM 5554 N N . GLU C 1 154 ? 86.580 51.213 78.035 1.00 45.21 154 GLU C N 1
ATOM 5555 C CA . GLU C 1 154 ? 85.731 51.709 79.120 1.00 49.21 154 GLU C CA 1
ATOM 5556 C C . GLU C 1 154 ? 84.948 50.592 79.760 1.00 36.21 154 GLU C C 1
ATOM 5557 O O . GLU C 1 154 ? 84.732 50.584 80.959 1.00 51.24 154 GLU C O 1
ATOM 5563 N N . ILE C 1 155 ? 84.530 49.640 78.942 1.00 50.78 155 ILE C N 1
ATOM 5564 C CA . ILE C 1 155 ? 83.533 48.638 79.338 1.00 57.85 155 ILE C CA 1
ATOM 5565 C C . ILE C 1 155 ? 84.121 47.272 79.640 1.00 47.13 155 ILE C C 1
ATOM 5566 O O . ILE C 1 155 ? 83.504 46.459 80.319 1.00 36.25 155 ILE C O 1
ATOM 5571 N N . ILE C 1 156 ? 85.310 47.012 79.117 1.00 55.89 156 ILE C N 1
ATOM 5572 C CA . ILE C 1 156 ? 85.895 45.691 79.239 1.00 49.75 156 ILE C CA 1
ATOM 5573 C C . ILE C 1 156 ? 87.226 45.709 79.964 1.00 60.14 156 ILE C C 1
ATOM 5574 O O . ILE C 1 156 ? 88.204 46.325 79.522 1.00 69.67 156 ILE C O 1
ATOM 5579 N N . GLU C 1 157 ? 87.236 45.033 81.105 1.00 80.74 157 GLU C N 1
ATOM 5580 C CA . GLU C 1 157 ? 88.419 44.910 81.941 1.00 93.67 157 GLU C CA 1
ATOM 5581 C C . GLU C 1 157 ? 89.213 43.695 81.479 1.00 77.75 157 GLU C C 1
ATOM 5582 O O . GLU C 1 157 ? 88.737 42.571 81.589 1.00 82.76 157 GLU C O 1
ATOM 5588 N N . ASP C 1 158 ? 90.413 43.920 80.953 1.00 66.22 158 ASP C N 1
ATOM 5589 C CA . ASP C 1 158 ? 91.235 42.832 80.408 1.00 95.86 158 ASP C CA 1
ATOM 5590 C C . ASP C 1 158 ? 90.637 42.256 79.116 1.00 83.98 158 ASP C C 1
ATOM 5591 O O . ASP C 1 158 ? 90.115 41.131 79.098 1.00 61.58 158 ASP C O 1
ATOM 5596 N N . PRO C 1 159 ? 90.721 43.028 78.021 1.00 69.70 159 PRO C N 1
ATOM 5597 C CA . PRO C 1 159 ? 90.133 42.646 76.742 1.00 43.63 159 PRO C CA 1
ATOM 5598 C C . PRO C 1 159 ? 91.048 41.766 75.917 1.00 47.19 159 PRO C C 1
ATOM 5599 O O . PRO C 1 159 ? 92.238 42.040 75.782 1.00 54.33 159 PRO C O 1
ATOM 5603 N N . PHE C 1 160 ? 90.475 40.709 75.357 1.00 57.26 160 PHE C N 1
ATOM 5604 C CA . PHE C 1 160 ? 91.095 39.993 74.251 1.00 46.22 160 PHE C CA 1
ATOM 5605 C C . PHE C 1 160 ? 90.205 40.196 73.030 1.00 40.60 160 PHE C C 1
ATOM 5606 O O . PHE C 1 160 ? 88.998 40.028 73.094 1.00 48.96 160 PHE C O 1
ATOM 5614 N N . ILE C 1 161 ? 90.809 40.576 71.917 1.00 41.60 161 ILE C N 1
ATOM 5615 C CA . ILE C 1 161 ? 90.057 40.890 70.716 1.00 35.15 161 ILE C CA 1
ATOM 5616 C C . ILE C 1 161 ? 90.166 39.806 69.654 1.00 44.15 161 ILE C C 1
ATOM 5617 O O . ILE C 1 161 ? 91.251 39.520 69.136 1.00 38.02 161 ILE C O 1
ATOM 5622 N N . LEU C 1 162 ? 89.015 39.207 69.348 1.00 45.58 162 LEU C N 1
ATOM 5623 C CA . LEU C 1 162 ? 88.932 38.003 68.519 1.00 40.39 162 LEU C CA 1
ATOM 5624 C C . LEU C 1 162 ? 88.191 38.323 67.241 1.00 44.84 162 LEU C C 1
ATOM 5625 O O . LEU C 1 162 ? 87.058 38.796 67.298 1.00 49.68 162 LEU C O 1
ATOM 5630 N N . ALA C 1 163 ? 88.821 38.061 66.095 1.00 50.41 163 ALA C N 1
ATOM 5631 C CA . ALA C 1 163 ? 88.175 38.209 64.783 1.00 51.95 163 ALA C CA 1
ATOM 5632 C C . ALA C 1 163 ? 87.661 36.855 64.274 1.00 56.41 163 ALA C C 1
ATOM 5633 O O . ALA C 1 163 ? 88.407 35.884 64.254 1.00 54.59 163 ALA C O 1
ATOM 5635 N N . PRO C 1 164 ? 86.385 36.791 63.860 1.00 53.07 164 PRO C N 1
ATOM 5636 C CA . PRO C 1 164 ? 85.687 35.541 63.522 1.00 54.16 164 PRO C CA 1
ATOM 5637 C C . PRO C 1 164 ? 86.285 34.808 62.332 1.00 55.15 164 PRO C C 1
ATOM 5638 O O . PRO C 1 164 ? 86.145 33.592 62.234 1.00 58.13 164 PRO C O 1
ATOM 5642 N N . ASP C 1 165 ? 86.935 35.537 61.436 1.00 50.05 165 ASP C N 1
ATOM 5643 C CA . ASP C 1 165 ? 87.584 34.923 60.283 1.00 53.81 165 ASP C CA 1
ATOM 5644 C C . ASP C 1 165 ? 88.777 35.764 59.865 1.00 54.34 165 ASP C C 1
ATOM 5645 O O . ASP C 1 165 ? 88.987 36.841 60.408 1.00 53.30 165 ASP C O 1
ATOM 5650 N N . ARG C 1 166 ? 89.578 35.279 58.925 1.00 56.21 166 ARG C N 1
ATOM 5651 C CA . ARG C 1 166 ? 90.722 36.068 58.488 1.00 66.61 166 ARG C CA 1
ATOM 5652 C C . ARG C 1 166 ? 90.291 37.393 57.846 1.00 64.41 166 ARG C C 1
ATOM 5653 O O . ARG C 1 166 ? 91.074 38.343 57.764 1.00 65.43 166 ARG C O 1
ATOM 5661 N N . GLY C 1 167 ? 89.043 37.465 57.404 1.00 57.84 167 GLY C N 1
ATOM 5662 C CA . GLY C 1 167 ? 88.512 38.715 56.896 1.00 64.21 167 GLY C CA 1
ATOM 5663 C C . GLY C 1 167 ? 88.567 39.822 57.929 1.00 57.78 167 GLY C C 1
ATOM 5664 O O . GLY C 1 167 ? 88.987 40.934 57.636 1.00 61.33 167 GLY C O 1
ATOM 5665 N N . ALA C 1 168 ? 88.157 39.505 59.150 1.00 51.63 168 ALA C N 1
ATOM 5666 C CA . ALA C 1 168 ? 88.045 40.495 60.211 1.00 45.02 168 ALA C CA 1
ATOM 5667 C C . ALA C 1 168 ? 89.346 40.734 60.978 1.00 55.35 168 ALA C C 1
ATOM 5668 O O . ALA C 1 168 ? 89.344 41.466 61.966 1.00 56.11 168 ALA C O 1
ATOM 5670 N N . LEU C 1 169 ? 90.446 40.129 60.528 1.00 50.56 169 LEU C N 1
ATOM 5671 C CA . LEU C 1 169 ? 91.715 40.234 61.251 1.00 49.95 169 LEU C CA 1
ATOM 5672 C C . LEU C 1 169 ? 92.285 41.651 61.250 1.00 58.55 169 LEU C C 1
ATOM 5673 O O . LEU C 1 169 ? 92.638 42.179 62.311 1.00 58.42 169 LEU C O 1
ATOM 5678 N N . ASP C 1 170 ? 92.387 42.267 60.074 1.00 58.81 170 ASP C N 1
ATOM 5679 C CA . ASP C 1 170 ? 92.974 43.606 59.971 1.00 54.39 170 ASP C CA 1
ATOM 5680 C C . ASP C 1 170 ? 92.287 44.591 60.896 1.00 50.34 170 ASP C C 1
ATOM 5681 O O . ASP C 1 170 ? 92.930 45.423 61.537 1.00 43.51 170 ASP C O 1
ATOM 5686 N N . ARG C 1 171 ? 90.968 44.487 60.955 1.00 60.26 171 ARG C N 1
ATOM 5687 C CA . ARG C 1 171 ? 90.165 45.349 61.810 1.00 45.51 171 ARG C CA 1
ATOM 5688 C C . ARG C 1 171 ? 90.402 45.036 63.305 1.00 43.24 171 ARG C C 1
ATOM 5689 O O . ARG C 1 171 ? 90.557 45.950 64.115 1.00 45.00 171 ARG C O 1
ATOM 5697 N N . ALA C 1 172 ? 90.455 43.760 63.670 1.00 28.38 172 ALA C N 1
ATOM 5698 C CA . ALA C 1 172 ? 90.754 43.404 65.054 1.00 36.92 172 ALA C CA 1
ATOM 5699 C C . ALA C 1 172 ? 92.143 43.887 65.450 1.00 39.09 172 ALA C C 1
ATOM 5700 O O . ALA C 1 172 ? 92.324 44.409 66.525 1.00 29.69 172 ALA C O 1
ATOM 5702 N N . ARG C 1 173 ? 93.121 43.700 64.573 1.00 41.04 173 ARG C N 1
ATOM 5703 C CA . ARG C 1 173 ? 94.483 44.093 64.864 1.00 37.93 173 ARG C CA 1
ATOM 5704 C C . ARG C 1 173 ? 94.571 45.589 65.096 1.00 52.11 173 ARG C C 1
ATOM 5705 O O . ARG C 1 173 ? 95.107 46.035 66.126 1.00 48.71 173 ARG C O 1
ATOM 5713 N N . LYS C 1 174 ? 94.046 46.376 64.155 1.00 46.52 174 LYS C N 1
ATOM 5714 C CA . LYS C 1 174 ? 94.108 47.832 64.307 1.00 42.18 174 LYS C CA 1
ATOM 5715 C C . LYS C 1 174 ? 93.383 48.349 65.561 1.00 48.01 174 LYS C C 1
ATOM 5716 O O . LYS C 1 174 ? 93.764 49.370 66.123 1.00 49.34 174 LYS C O 1
ATOM 5722 N N . ILE C 1 175 ? 92.336 47.649 65.992 1.00 47.39 175 ILE C N 1
ATOM 5723 C CA . ILE C 1 175 ? 91.592 48.042 67.186 1.00 34.67 175 ILE C CA 1
ATOM 5724 C C . ILE C 1 175 ? 92.342 47.631 68.444 1.00 45.65 175 ILE C C 1
ATOM 5725 O O . ILE C 1 175 ? 92.496 48.416 69.377 1.00 44.99 175 ILE C O 1
ATOM 5730 N N . ALA C 1 176 ? 92.819 46.395 68.460 1.00 58.03 176 ALA C N 1
ATOM 5731 C CA . ALA C 1 176 ? 93.562 45.873 69.603 1.00 42.26 176 ALA C CA 1
ATOM 5732 C C . ALA C 1 176 ? 94.881 46.626 69.795 1.00 49.58 176 ALA C C 1
ATOM 5733 O O . ALA C 1 176 ? 95.251 46.962 70.921 1.00 37.87 176 ALA C O 1
ATOM 5735 N N . GLU C 1 177 ? 95.580 46.911 68.696 1.00 54.05 177 GLU C N 1
ATOM 5736 C CA . GLU C 1 177 ? 96.888 47.546 68.808 1.00 50.31 177 GLU C CA 1
ATOM 5737 C C . GLU C 1 177 ? 96.778 48.915 69.420 1.00 46.95 177 GLU C C 1
ATOM 5738 O O . GLU C 1 177 ? 97.660 49.341 70.157 1.00 61.87 177 GLU C O 1
ATOM 5744 N N . GLU C 1 178 ? 95.680 49.600 69.153 1.00 50.20 178 GLU C N 1
ATOM 5745 C CA . GLU C 1 178 ? 95.489 50.926 69.736 1.00 54.16 178 GLU C CA 1
ATOM 5746 C C . GLU C 1 178 ? 95.233 50.907 71.257 1.00 54.96 178 GLU C C 1
ATOM 5747 O O . GLU C 1 178 ? 95.408 51.901 71.970 1.00 47.31 178 GLU C O 1
ATOM 5753 N N . ILE C 1 179 ? 94.826 49.757 71.750 1.00 51.45 179 ILE C N 1
ATOM 5754 C CA . ILE C 1 179 ? 94.393 49.661 73.114 1.00 37.68 179 ILE C CA 1
ATOM 5755 C C . ILE C 1 179 ? 95.365 48.709 73.818 1.00 50.21 179 ILE C C 1
ATOM 5756 O O . ILE C 1 179 ? 95.175 48.326 74.978 1.00 43.75 179 ILE C O 1
ATOM 5761 N N . ASN C 1 180 ? 96.421 48.355 73.085 1.00 53.80 180 ASN C N 1
ATOM 5762 C CA . ASN C 1 180 ? 97.453 47.408 73.518 1.00 47.32 180 ASN C CA 1
ATOM 5763 C C . ASN C 1 180 ? 96.957 46.084 74.088 1.00 46.99 180 ASN C C 1
ATOM 5764 O O . ASN C 1 180 ? 97.543 45.533 75.019 1.00 50.84 180 ASN C O 1
ATOM 5769 N N . ALA C 1 181 ? 95.889 45.568 73.496 1.00 37.07 181 ALA C N 1
ATOM 5770 C CA . ALA C 1 181 ? 95.347 44.289 73.892 1.00 34.83 181 ALA C CA 1
ATOM 5771 C C . ALA C 1 181 ? 95.866 43.195 72.969 1.00 42.10 181 ALA C C 1
ATOM 5772 O O . ALA C 1 181 ? 96.386 43.479 71.891 1.00 35.37 181 ALA C O 1
ATOM 5774 N N . PRO C 1 182 ? 95.752 41.935 73.409 1.00 51.94 182 PRO C N 1
ATOM 5775 C CA . PRO C 1 182 ? 96.096 40.774 72.584 1.00 47.19 182 PRO C CA 1
ATOM 5776 C C . PRO C 1 182 ? 94.979 40.541 71.581 1.00 51.63 182 PRO C C 1
ATOM 5777 O O . PRO C 1 182 ? 93.824 40.838 71.899 1.00 33.41 182 PRO C O 1
ATOM 5781 N N . TYR C 1 183 ? 95.313 40.021 70.405 1.00 47.87 183 TYR C N 1
ATOM 5782 C CA . TYR C 1 183 ? 94.316 39.728 69.387 1.00 48.42 183 TYR C CA 1
ATOM 5783 C C . TYR C 1 183 ? 94.627 38.422 68.653 1.00 54.32 183 TYR C C 1
ATOM 5784 O O . TYR C 1 183 ? 95.780 37.994 68.560 1.00 60.32 183 TYR C O 1
ATOM 5793 N N . SER C 1 184 ? 93.587 37.785 68.139 1.00 52.80 184 SER C N 1
ATOM 5794 C CA . SER C 1 184 ? 93.773 36.608 67.300 1.00 63.13 184 SER C CA 1
ATOM 5795 C C . SER C 1 184 ? 92.565 36.418 66.379 1.00 68.00 184 SER C C 1
ATOM 5796 O O . SER C 1 184 ? 91.588 37.167 66.445 1.00 54.35 184 SER C O 1
ATOM 5799 N N . TYR C 1 185 ? 92.641 35.422 65.510 1.00 66.39 185 TYR C N 1
ATOM 5800 C CA . TYR C 1 185 ? 91.530 35.128 64.619 1.00 60.85 185 TYR C CA 1
ATOM 5801 C C . TYR C 1 185 ? 91.260 33.626 64.537 1.00 59.16 185 TYR C C 1
ATOM 5802 O O . TYR C 1 185 ? 92.169 32.812 64.699 1.00 70.02 185 TYR C O 1
ATOM 5811 N N . ILE C 1 186 ? 89.997 33.278 64.309 1.00 57.68 186 ILE C N 1
ATOM 5812 C CA . ILE C 1 186 ? 89.576 31.899 64.125 1.00 57.41 186 ILE C CA 1
ATOM 5813 C C . ILE C 1 186 ? 89.854 31.448 62.701 1.00 69.21 186 ILE C C 1
ATOM 5814 O O . ILE C 1 186 ? 89.604 32.185 61.747 1.00 59.03 186 ILE C O 1
ATOM 5819 N N . GLU C 1 187 ? 90.371 30.229 62.572 1.00 93.51 187 GLU C N 1
ATOM 5820 C CA . GLU C 1 187 ? 90.893 29.731 61.302 1.00 107.01 187 GLU C CA 1
ATOM 5821 C C . GLU C 1 187 ? 90.019 28.640 60.698 1.00 113.54 187 GLU C C 1
ATOM 5822 O O . GLU C 1 187 ? 90.146 27.468 61.052 1.00 118.61 187 GLU C O 1
ATOM 5828 N N . LYS C 1 188 ? 89.134 29.028 59.785 1.00 132.48 188 LYS C N 1
ATOM 5829 C CA . LYS C 1 188 ? 88.323 28.058 59.053 1.00 151.70 188 LYS C CA 1
ATOM 5830 C C . LYS C 1 188 ? 89.187 27.279 58.064 1.00 156.50 188 LYS C C 1
ATOM 5831 O O . LYS C 1 188 ? 90.089 27.841 57.441 1.00 158.45 188 LYS C O 1
ATOM 5837 N N . GLU C 1 189 ? 88.896 25.987 57.933 1.00 156.55 189 GLU C N 1
ATOM 5838 C CA . GLU C 1 189 ? 89.531 25.100 56.955 1.00 159.13 189 GLU C CA 1
ATOM 5839 C C . GLU C 1 189 ? 89.071 23.672 57.219 1.00 160.93 189 GLU C C 1
ATOM 5840 O O . GLU C 1 189 ? 88.473 23.027 56.352 1.00 144.25 189 GLU C O 1
ATOM 5846 N N . ARG C 1 190 ? 89.355 23.194 58.431 1.00 161.83 190 ARG C N 1
ATOM 5847 C CA . ARG C 1 190 ? 88.901 21.887 58.894 1.00 147.29 190 ARG C CA 1
ATOM 5848 C C . ARG C 1 190 ? 88.546 21.940 60.379 1.00 138.02 190 ARG C C 1
ATOM 5849 O O . ARG C 1 190 ? 89.192 22.646 61.159 1.00 130.81 190 ARG C O 1
ATOM 5857 N N . ASN C 1 204 ? 97.988 34.859 71.938 1.00 125.51 204 ASN C N 1
ATOM 5858 C CA . ASN C 1 204 ? 97.099 34.083 71.070 1.00 129.38 204 ASN C CA 1
ATOM 5859 C C . ASN C 1 204 ? 96.586 32.791 71.725 1.00 139.25 204 ASN C C 1
ATOM 5860 O O . ASN C 1 204 ? 97.320 32.129 72.469 1.00 133.72 204 ASN C O 1
ATOM 5865 N N . ILE C 1 205 ? 95.324 32.453 71.448 1.00 137.88 205 ILE C N 1
ATOM 5866 C CA . ILE C 1 205 ? 94.662 31.267 72.013 1.00 141.03 205 ILE C CA 1
ATOM 5867 C C . ILE C 1 205 ? 94.727 31.228 73.555 1.00 134.93 205 ILE C C 1
ATOM 5868 O O . ILE C 1 205 ? 93.928 30.548 74.219 1.00 116.35 205 ILE C O 1
ATOM 5873 N N . ASN C 1 206 ? 95.667 31.984 74.114 1.00 111.00 206 ASN C N 1
ATOM 5874 C CA . ASN C 1 206 ? 95.720 32.195 75.542 1.00 118.72 206 ASN C CA 1
ATOM 5875 C C . ASN C 1 206 ? 94.671 33.235 75.896 1.00 109.23 206 ASN C C 1
ATOM 5876 O O . ASN C 1 206 ? 94.916 34.145 76.690 1.00 114.61 206 ASN C O 1
ATOM 5881 N N . LEU C 1 207 ? 93.504 33.109 75.274 1.00 83.94 207 LEU C N 1
ATOM 5882 C CA . LEU C 1 207 ? 92.371 33.926 75.649 1.00 77.36 207 LEU C CA 1
ATOM 5883 C C . LEU C 1 207 ? 91.797 33.326 76.916 1.00 73.93 207 LEU C C 1
ATOM 5884 O O . LEU C 1 207 ? 90.872 33.872 77.515 1.00 75.53 207 LEU C O 1
ATOM 5889 N N . LYS C 1 208 ? 92.382 32.201 77.318 1.00 64.37 208 LYS C N 1
ATOM 5890 C CA . LYS C 1 208 ? 92.110 31.583 78.602 1.00 69.15 208 LYS C CA 1
ATOM 5891 C C . LYS C 1 208 ? 91.954 32.646 79.699 1.00 62.99 208 LYS C C 1
ATOM 5892 O O . LYS C 1 208 ? 92.878 33.412 79.973 1.00 42.42 208 LYS C O 1
ATOM 5898 N N . GLY C 1 209 ? 90.767 32.701 80.298 1.00 58.03 209 GLY C N 1
ATOM 5899 C CA . GLY C 1 209 ? 90.500 33.568 81.433 1.00 46.62 209 GLY C CA 1
ATOM 5900 C C . GLY C 1 209 ? 90.297 35.034 81.107 1.00 59.54 209 GLY C C 1
ATOM 5901 O O . GLY C 1 209 ? 90.105 35.854 82.002 1.00 60.36 209 GLY C O 1
ATOM 5902 N N . LYS C 1 210 ? 90.330 35.371 79.822 1.00 73.50 210 LYS C N 1
ATOM 5903 C CA . LYS C 1 210 ? 90.187 36.759 79.388 1.00 66.41 210 LYS C CA 1
ATOM 5904 C C . LYS C 1 210 ? 88.768 37.121 78.949 1.00 61.60 210 LYS C C 1
ATOM 5905 O O . LYS C 1 210 ? 87.983 36.242 78.584 1.00 60.87 210 LYS C O 1
ATOM 5911 N N . ASP C 1 211 ? 88.456 38.419 78.997 1.00 57.24 211 ASP C N 1
ATOM 5912 C CA . ASP C 1 211 ? 87.163 38.945 78.562 1.00 51.93 211 ASP C CA 1
ATOM 5913 C C . ASP C 1 211 ? 87.200 39.182 77.061 1.00 45.75 211 ASP C C 1
ATOM 5914 O O . ASP C 1 211 ? 87.664 40.215 76.616 1.00 59.88 211 ASP C O 1
ATOM 5919 N N . VAL C 1 212 ? 86.720 38.225 76.279 1.00 51.79 212 VAL C N 1
ATOM 5920 C CA . VAL C 1 212 ? 86.830 38.298 74.819 1.00 43.76 212 VAL C CA 1
ATOM 5921 C C . VAL C 1 212 ? 85.816 39.224 74.133 1.00 49.23 212 VAL C C 1
ATOM 5922 O O . VAL C 1 212 ? 84.652 39.304 74.531 1.00 46.84 212 VAL C O 1
ATOM 5926 N N . VAL C 1 213 ? 86.282 39.929 73.108 1.00 28.81 213 VAL C N 1
ATOM 5927 C CA . VAL C 1 213 ? 85.428 40.794 72.326 1.00 39.04 213 VAL C CA 1
ATOM 5928 C C . VAL C 1 213 ? 85.541 40.369 70.876 1.00 42.41 213 VAL C C 1
ATOM 5929 O O . VAL C 1 213 ? 86.618 40.464 70.284 1.00 42.53 213 VAL C O 1
ATOM 5933 N N . ILE C 1 214 ? 84.439 39.887 70.307 1.00 35.29 214 ILE C N 1
ATOM 5934 C CA . ILE C 1 214 ? 84.441 39.461 68.916 1.00 42.16 214 ILE C CA 1
ATOM 5935 C C . ILE C 1 214 ? 83.944 40.571 67.983 1.00 50.22 214 ILE C C 1
ATOM 5936 O O . ILE C 1 214 ? 82.792 41.010 68.071 1.00 45.30 214 ILE C O 1
ATOM 5941 N N . ILE C 1 215 ? 84.818 41.015 67.087 1.00 40.40 215 ILE C N 1
ATOM 5942 C CA . ILE C 1 215 ? 84.546 42.172 66.249 1.00 41.68 215 ILE C CA 1
ATOM 5943 C C . ILE C 1 215 ? 84.400 41.820 64.771 1.00 37.56 215 ILE C C 1
ATOM 5944 O O . ILE C 1 215 ? 85.261 41.169 64.197 1.00 42.83 215 ILE C O 1
ATOM 5949 N N . ASP C 1 216 ? 83.312 42.264 64.154 1.00 38.36 216 ASP C N 1
ATOM 5950 C CA . ASP C 1 216 ? 83.106 42.064 62.719 1.00 47.02 216 ASP C CA 1
ATOM 5951 C C . ASP C 1 216 ? 82.529 43.338 62.118 1.00 34.56 216 ASP C C 1
ATOM 5952 O O . ASP C 1 216 ? 82.045 44.193 62.834 1.00 35.27 216 ASP C O 1
ATOM 5957 N N . ASP C 1 217 ? 82.580 43.468 60.801 1.00 41.87 217 ASP C N 1
ATOM 5958 C CA . ASP C 1 217 ? 82.000 44.646 60.157 1.00 41.56 217 ASP C CA 1
ATOM 5959 C C . ASP C 1 217 ? 80.477 44.663 60.271 1.00 38.55 217 ASP C C 1
ATOM 5960 O O . ASP C 1 217 ? 79.885 45.677 60.654 1.00 36.45 217 ASP C O 1
ATOM 5965 N N . ILE C 1 218 ? 79.847 43.533 59.966 1.00 40.15 218 ILE C N 1
ATOM 5966 C CA . ILE C 1 218 ? 78.399 43.428 60.013 1.00 31.72 218 ILE C CA 1
ATOM 5967 C C . ILE C 1 218 ? 77.941 42.270 60.891 1.00 35.11 218 ILE C C 1
ATOM 5968 O O . ILE C 1 218 ? 78.575 41.235 60.938 1.00 49.68 218 ILE C O 1
ATOM 5973 N N . ILE C 1 219 ? 76.837 42.446 61.597 1.00 30.54 219 ILE C N 1
ATOM 5974 C CA . ILE C 1 219 ? 76.183 41.322 62.231 1.00 30.02 219 ILE C CA 1
ATOM 5975 C C . ILE C 1 219 ? 74.715 41.262 61.799 1.00 39.89 219 ILE C C 1
ATOM 5976 O O . ILE C 1 219 ? 73.917 42.111 62.175 1.00 44.93 219 ILE C O 1
ATOM 5981 N N . SER C 1 220 ? 74.371 40.262 60.993 1.00 50.58 220 SER C N 1
ATOM 5982 C CA . SER C 1 220 ? 73.001 40.094 60.497 1.00 56.17 220 SER C CA 1
ATOM 5983 C C . SER C 1 220 ? 72.221 39.069 61.302 1.00 47.62 220 SER C C 1
ATOM 5984 O O . SER C 1 220 ? 71.436 39.418 62.189 1.00 37.34 220 SER C O 1
ATOM 5987 N N . THR C 1 221 ? 72.428 37.802 60.952 1.00 48.21 221 THR C N 1
ATOM 5988 C CA . THR C 1 221 ? 71.772 36.689 61.625 1.00 57.20 221 THR C CA 1
ATOM 5989 C C . THR C 1 221 ? 72.489 36.437 62.941 1.00 60.91 221 THR C C 1
ATOM 5990 O O . THR C 1 221 ? 71.874 36.113 63.959 1.00 46.67 221 THR C O 1
ATOM 5994 N N . GLY C 1 222 ? 73.803 36.623 62.907 1.00 62.11 222 GLY C N 1
ATOM 5995 C CA . GLY C 1 222 ? 74.636 36.448 64.076 1.00 56.71 222 GLY C CA 1
ATOM 5996 C C . GLY C 1 222 ? 75.271 35.074 64.075 1.00 62.24 222 GLY C C 1
ATOM 5997 O O . GLY C 1 222 ? 75.799 34.625 65.081 1.00 51.08 222 GLY C O 1
ATOM 5998 N N . GLY C 1 223 ? 75.218 34.406 62.930 1.00 67.35 223 GLY C N 1
ATOM 5999 C CA . GLY C 1 223 ? 75.701 33.048 62.826 1.00 46.66 223 GLY C CA 1
ATOM 6000 C C . GLY C 1 223 ? 77.190 32.921 63.040 1.00 60.05 223 GLY C C 1
ATOM 6001 O O . GLY C 1 223 ? 77.642 32.018 63.737 1.00 61.50 223 GLY C O 1
ATOM 6002 N N . THR C 1 224 ? 77.957 33.821 62.437 1.00 62.67 224 THR C N 1
ATOM 6003 C CA . THR C 1 224 ? 79.408 33.745 62.526 1.00 62.85 224 THR C CA 1
ATOM 6004 C C . THR C 1 224 ? 79.845 34.047 63.955 1.00 58.06 224 THR C C 1
ATOM 6005 O O . THR C 1 224 ? 80.775 33.434 64.473 1.00 64.36 224 THR C O 1
ATOM 6009 N N . ILE C 1 225 ? 79.145 34.986 64.586 1.00 55.45 225 ILE C N 1
ATOM 6010 C CA . ILE C 1 225 ? 79.424 35.408 65.954 1.00 49.41 225 ILE C CA 1
ATOM 6011 C C . ILE C 1 225 ? 79.048 34.323 66.950 1.00 51.80 225 ILE C C 1
ATOM 6012 O O . ILE C 1 225 ? 79.668 34.204 67.996 1.00 63.29 225 ILE C O 1
ATOM 6017 N N . VAL C 1 226 ? 78.032 33.529 66.634 1.00 51.97 226 VAL C N 1
ATOM 6018 C CA . VAL C 1 226 ? 77.643 32.437 67.519 1.00 53.30 226 VAL C CA 1
ATOM 6019 C C . VAL C 1 226 ? 78.650 31.297 67.496 1.00 48.18 226 VAL C C 1
ATOM 6020 O O . VAL C 1 226 ? 79.035 30.799 68.533 1.00 46.64 226 VAL C O 1
ATOM 6024 N N . GLN C 1 227 ? 79.083 30.889 66.314 1.00 54.95 227 GLN C N 1
ATOM 6025 C CA . GLN C 1 227 ? 80.102 29.862 66.218 1.00 55.75 227 GLN C CA 1
ATOM 6026 C C . GLN C 1 227 ? 81.391 30.302 66.884 1.00 59.91 227 GLN C C 1
ATOM 6027 O O . GLN C 1 227 ? 82.091 29.491 67.482 1.00 74.74 227 GLN C O 1
ATOM 6033 N N . ALA C 1 228 ? 81.707 31.585 66.786 1.00 54.94 228 ALA C N 1
ATOM 6034 C CA . ALA C 1 228 ? 82.914 32.099 67.411 1.00 44.58 228 ALA C CA 1
ATOM 6035 C C . ALA C 1 228 ? 82.780 32.198 68.930 1.00 45.03 228 ALA C C 1
ATOM 6036 O O . ALA C 1 228 ? 83.764 32.104 69.637 1.00 57.24 228 ALA C O 1
ATOM 6038 N N . THR C 1 229 ? 81.569 32.389 69.436 1.00 41.94 229 THR C N 1
ATOM 6039 C CA . THR C 1 229 ? 81.374 32.457 70.874 1.00 43.29 229 THR C CA 1
ATOM 6040 C C . THR C 1 229 ? 81.612 31.090 71.518 1.00 62.06 229 THR C C 1
ATOM 6041 O O . THR C 1 229 ? 81.994 31.008 72.693 1.00 70.06 229 THR C O 1
ATOM 6045 N N . ARG C 1 230 ? 81.402 30.022 70.748 1.00 46.72 230 ARG C N 1
ATOM 6046 C CA . ARG C 1 230 ? 81.626 28.665 71.234 1.00 38.78 230 ARG C CA 1
ATOM 6047 C C . ARG C 1 230 ? 83.098 28.435 71.514 1.00 56.07 230 ARG C C 1
ATOM 6048 O O . ARG C 1 230 ? 83.479 28.186 72.653 1.00 74.28 230 ARG C O 1
ATOM 6056 N N . LEU C 1 231 ? 83.923 28.498 70.472 1.00 45.68 231 LEU C N 1
ATOM 6057 C CA . LEU C 1 231 ? 85.374 28.392 70.630 1.00 42.35 231 LEU C CA 1
ATOM 6058 C C . LEU C 1 231 ? 85.920 29.206 71.801 1.00 53.46 231 LEU C C 1
ATOM 6059 O O . LEU C 1 231 ? 86.791 28.749 72.536 1.00 62.25 231 LEU C O 1
ATOM 6064 N N . ALA C 1 232 ? 85.405 30.417 71.962 1.00 47.05 232 ALA C N 1
ATOM 6065 C CA . ALA C 1 232 ? 85.827 31.297 73.033 1.00 62.94 232 ALA C CA 1
ATOM 6066 C C . ALA C 1 232 ? 85.585 30.677 74.407 1.00 62.76 232 ALA C C 1
ATOM 6067 O O . ALA C 1 232 ? 86.501 30.609 75.220 1.00 60.24 232 ALA C O 1
ATOM 6069 N N . TYR C 1 233 ? 84.353 30.239 74.666 1.00 60.51 233 TYR C N 1
ATOM 6070 C CA . TYR C 1 233 ? 84.017 29.646 75.955 1.00 60.06 233 TYR C CA 1
ATOM 6071 C C . TYR C 1 233 ? 84.737 28.308 76.134 1.00 65.95 233 TYR C C 1
ATOM 6072 O O . TYR C 1 233 ? 85.157 27.950 77.234 1.00 57.01 233 TYR C O 1
ATOM 6081 N N . SER C 1 234 ? 84.914 27.589 75.031 1.00 59.00 234 SER C N 1
ATOM 6082 C CA . SER C 1 234 ? 85.648 26.328 75.046 1.00 57.75 234 SER C CA 1
ATOM 6083 C C . SER C 1 234 ? 87.149 26.560 74.986 1.00 57.08 234 SER C C 1
ATOM 6084 O O . SER C 1 234 ? 87.918 25.668 74.650 1.00 56.32 234 SER C O 1
ATOM 6087 N N . LEU C 1 235 ? 87.560 27.773 75.313 1.00 63.69 235 LEU C N 1
ATOM 6088 C CA . LEU C 1 235 ? 88.977 28.095 75.432 1.00 54.40 235 LEU C CA 1
ATOM 6089 C C . LEU C 1 235 ? 89.244 28.941 76.679 1.00 57.81 235 LEU C C 1
ATOM 6090 O O . LEU C 1 235 ? 90.320 29.503 76.838 1.00 47.86 235 LEU C O 1
ATOM 6095 N N . GLY C 1 236 ? 88.250 29.032 77.552 1.00 56.49 236 GLY C N 1
ATOM 6096 C CA . GLY C 1 236 ? 88.451 29.642 78.849 1.00 70.44 236 GLY C CA 1
ATOM 6097 C C . GLY C 1 236 ? 88.010 31.082 78.943 1.00 62.75 236 GLY C C 1
ATOM 6098 O O . GLY C 1 236 ? 88.254 31.738 79.948 1.00 77.71 236 GLY C O 1
ATOM 6099 N N . ALA C 1 237 ? 87.360 31.583 77.905 1.00 57.82 237 ALA C N 1
ATOM 6100 C CA . ALA C 1 237 ? 86.857 32.934 77.948 1.00 44.96 237 ALA C CA 1
ATOM 6101 C C . ALA C 1 237 ? 86.104 33.149 79.253 1.00 46.58 237 ALA C C 1
ATOM 6102 O O . ALA C 1 237 ? 85.271 32.338 79.637 1.00 42.44 237 ALA C O 1
ATOM 6104 N N . LYS C 1 238 ? 86.434 34.225 79.950 1.00 41.77 238 LYS C N 1
ATOM 6105 C CA . LYS C 1 238 ? 85.713 34.603 81.155 1.00 51.11 238 LYS C CA 1
ATOM 6106 C C . LYS C 1 238 ? 84.331 35.153 80.750 1.00 55.48 238 LYS C C 1
ATOM 6107 O O . LYS C 1 238 ? 83.319 34.921 81.417 1.00 55.28 238 LYS C O 1
ATOM 6113 N N . SER C 1 239 ? 84.305 35.874 79.636 1.00 52.30 239 SER C N 1
ATOM 6114 C CA . SER C 1 239 ? 83.075 36.434 79.102 1.00 66.38 239 SER C CA 1
ATOM 6115 C C . SER C 1 239 ? 83.257 36.653 77.604 1.00 75.26 239 SER C C 1
ATOM 6116 O O . SER C 1 239 ? 84.393 36.672 77.109 1.00 58.79 239 SER C O 1
ATOM 6119 N N . VAL C 1 240 ? 82.139 36.794 76.888 1.00 65.84 240 VAL C N 1
ATOM 6120 C CA . VAL C 1 240 ? 82.170 37.161 75.470 1.00 59.90 240 VAL C CA 1
ATOM 6121 C C . VAL C 1 240 ? 81.276 38.367 75.154 1.00 51.86 240 VAL C C 1
ATOM 6122 O O . VAL C 1 240 ? 80.086 38.393 75.491 1.00 42.76 240 VAL C O 1
ATOM 6126 N N . THR C 1 241 ? 81.868 39.366 74.510 1.00 53.01 241 THR C N 1
ATOM 6127 C CA . THR C 1 241 ? 81.133 40.533 74.050 1.00 42.60 241 THR C CA 1
ATOM 6128 C C . THR C 1 241 ? 81.255 40.584 72.542 1.00 43.56 241 THR C C 1
ATOM 6129 O O . THR C 1 241 ? 82.285 40.212 71.995 1.00 45.80 241 THR C O 1
ATOM 6133 N N . ALA C 1 242 ? 80.198 41.012 71.863 1.00 46.91 242 ALA C N 1
ATOM 6134 C CA . ALA C 1 242 ? 80.238 41.128 70.403 1.00 40.55 242 ALA C CA 1
ATOM 6135 C C . ALA C 1 242 ? 80.099 42.585 69.949 1.00 47.32 242 ALA C C 1
ATOM 6136 O O . ALA C 1 242 ? 79.305 43.359 70.507 1.00 38.97 242 ALA C O 1
ATOM 6138 N N . ALA C 1 243 ? 80.889 42.958 68.947 1.00 36.83 243 ALA C N 1
ATOM 6139 C CA . ALA C 1 243 ? 80.895 44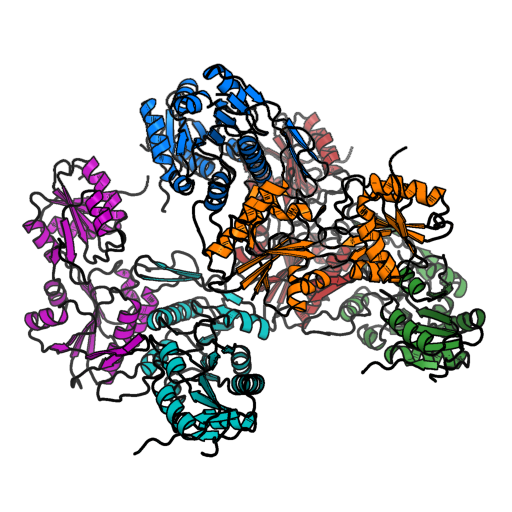.319 68.440 1.00 31.76 243 ALA C CA 1
ATOM 6140 C C . ALA C 1 243 ? 80.935 44.324 66.919 1.00 37.38 243 ALA C C 1
ATOM 6141 O O . ALA C 1 243 ? 81.652 43.546 66.292 1.00 39.77 243 ALA C O 1
ATOM 6143 N N . ALA C 1 244 ? 80.161 45.206 66.319 1.00 28.29 244 ALA C N 1
ATOM 6144 C CA . ALA C 1 244 ? 80.243 45.405 64.883 1.00 37.20 244 ALA C CA 1
ATOM 6145 C C . ALA C 1 244 ? 79.941 46.849 64.584 1.00 40.67 244 ALA C C 1
ATOM 6146 O O . ALA C 1 244 ? 79.308 47.531 65.394 1.00 36.21 244 ALA C O 1
ATOM 6148 N N . ILE C 1 245 ? 80.395 47.316 63.425 1.00 30.63 245 ILE C N 1
ATOM 6149 C CA . ILE C 1 245 ? 80.059 48.662 62.985 1.00 32.73 245 ILE C CA 1
ATOM 6150 C C . ILE C 1 245 ? 78.572 48.705 62.607 1.00 33.54 245 ILE C C 1
ATOM 6151 O O . ILE C 1 245 ? 77.806 49.519 63.129 1.00 31.09 245 ILE C O 1
ATOM 6156 N N . HIS C 1 246 ? 78.159 47.780 61.742 1.00 36.71 246 HIS C N 1
ATOM 6157 C CA . HIS C 1 246 ? 76.775 47.705 61.290 1.00 21.98 246 HIS C CA 1
ATOM 6158 C C . HIS C 1 246 ? 76.013 46.569 61.967 1.00 32.78 246 HIS C C 1
ATOM 6159 O O . HIS C 1 246 ? 76.234 45.397 61.684 1.00 29.78 246 HIS C O 1
ATOM 6166 N N . LEU C 1 247 ? 75.109 46.929 62.869 1.00 39.21 247 LEU C N 1
ATOM 6167 C CA . LEU C 1 247 ? 74.319 45.946 63.593 1.00 28.24 247 LEU C CA 1
ATOM 6168 C C . LEU C 1 247 ? 72.932 45.738 63.016 1.00 37.52 247 LEU C C 1
ATOM 6169 O O . LEU C 1 247 ? 71.952 46.211 63.586 1.00 40.20 247 LEU C O 1
ATOM 6174 N N . LEU C 1 248 ? 72.851 45.007 61.905 1.00 46.46 248 LEU C N 1
ATOM 6175 C CA . LEU C 1 248 ? 71.582 44.740 61.231 1.00 43.20 248 LEU C CA 1
ATOM 6176 C C . LEU C 1 248 ? 70.933 43.499 61.823 1.00 57.85 248 LEU C C 1
ATOM 6177 O O . LEU C 1 248 ? 70.788 42.484 61.139 1.00 65.33 248 LEU C O 1
ATOM 6182 N N . LEU C 1 249 ? 70.540 43.565 63.088 1.00 55.97 249 LEU C N 1
ATOM 6183 C CA . LEU C 1 249 ? 70.091 42.359 63.778 1.00 53.55 249 LEU C CA 1
ATOM 6184 C C . LEU C 1 249 ? 68.793 41.825 63.201 1.00 56.42 249 LEU C C 1
ATOM 6185 O O . LEU C 1 249 ? 67.759 42.485 63.251 1.00 59.04 249 LEU C O 1
ATOM 6190 N N . VAL C 1 250 ? 68.866 40.611 62.672 1.00 52.37 250 VAL C N 1
ATOM 6191 C CA . VAL C 1 250 ? 67.798 40.053 61.857 1.00 64.70 250 VAL C CA 1
ATOM 6192 C C . VAL C 1 250 ? 67.020 38.936 62.551 1.00 73.14 250 VAL C C 1
ATOM 6193 O O . VAL C 1 250 ? 67.525 37.819 62.737 1.00 70.53 250 VAL C O 1
ATOM 6197 N N . GLY C 1 251 ? 65.782 39.251 62.926 1.00 80.42 251 GLY C N 1
ATOM 6198 C CA . GLY C 1 251 ? 64.877 38.264 63.492 1.00 90.11 251 GLY C CA 1
ATOM 6199 C C . GLY C 1 251 ? 65.347 37.712 64.825 1.00 95.35 251 GLY C C 1
ATOM 6200 O O . GLY C 1 251 ? 65.211 38.376 65.855 1.00 87.45 251 GLY C O 1
ATOM 6201 N N . GLY C 1 252 ? 65.896 36.498 64.808 1.00 72.33 252 GLY C N 1
ATOM 6202 C CA . GLY C 1 252 ? 66.409 35.884 66.020 1.00 80.51 252 GLY C CA 1
ATOM 6203 C C . GLY C 1 252 ? 67.574 36.656 66.618 1.00 84.62 252 GLY C C 1
ATOM 6204 O O . GLY C 1 252 ? 67.491 37.126 67.753 1.00 73.13 252 GLY C O 1
ATOM 6205 N N . ALA C 1 253 ? 68.651 36.774 65.838 1.00 82.25 253 ALA C N 1
ATOM 6206 C CA . ALA C 1 253 ? 69.885 37.486 66.202 1.00 49.71 253 ALA C CA 1
ATOM 6207 C C . ALA C 1 253 ? 70.063 37.859 67.668 1.00 56.37 253 ALA C C 1
ATOM 6208 O O . ALA C 1 253 ? 70.839 37.231 68.368 1.00 52.97 253 ALA C O 1
ATOM 6210 N N . LYS C 1 254 ? 69.378 38.899 68.128 1.00 61.31 254 LYS C N 1
ATOM 6211 C CA . LYS C 1 254 ? 69.607 39.398 69.484 1.00 54.33 254 LYS C CA 1
ATOM 6212 C C . LYS C 1 254 ? 69.425 38.307 70.523 1.00 66.75 254 LYS C C 1
ATOM 6213 O O . LYS C 1 254 ? 70.225 38.190 71.442 1.00 62.82 254 LYS C O 1
ATOM 6219 N N . GLU C 1 255 ? 68.372 37.507 70.373 1.00 84.44 255 GLU C N 1
ATOM 6220 C CA . GLU C 1 255 ? 68.103 36.416 71.307 1.00 71.97 255 GLU C CA 1
ATOM 6221 C C . GLU C 1 255 ? 69.020 35.228 71.057 1.00 63.55 255 GLU C C 1
ATOM 6222 O O . GLU C 1 255 ? 69.551 34.638 71.991 1.00 67.37 255 GLU C O 1
ATOM 6228 N N . ARG C 1 256 ? 69.213 34.880 69.794 1.00 60.06 256 ARG C N 1
ATOM 6229 C CA . ARG C 1 256 ? 70.124 33.792 69.438 1.00 66.62 256 ARG C CA 1
ATOM 6230 C C . ARG C 1 256 ? 71.514 33.978 70.082 1.00 62.74 256 ARG C C 1
ATOM 6231 O O . ARG C 1 256 ? 72.211 33.008 70.378 1.00 61.28 256 ARG C O 1
ATOM 6239 N N . LEU C 1 257 ? 71.902 35.228 70.308 1.00 67.77 257 LEU C N 1
ATOM 6240 C CA . LEU C 1 257 ? 73.198 35.538 70.894 1.00 49.57 257 LEU C CA 1
ATOM 6241 C C . LEU C 1 257 ? 73.158 35.472 72.416 1.00 66.54 257 LEU C C 1
ATOM 6242 O O . LEU C 1 257 ? 74.057 34.923 73.036 1.00 68.07 257 LEU C O 1
ATOM 6247 N N . ARG C 1 258 ? 72.121 36.036 73.023 1.00 71.29 258 ARG C N 1
ATOM 6248 C CA . ARG C 1 258 ? 71.972 35.969 74.474 1.00 64.93 258 ARG C CA 1
ATOM 6249 C C . ARG C 1 258 ? 72.018 34.520 74.930 1.00 63.16 258 ARG C C 1
ATOM 6250 O O . ARG C 1 258 ? 72.585 34.212 75.975 1.00 65.20 258 ARG C O 1
ATOM 6258 N N . GLU C 1 259 ? 71.434 33.634 74.128 1.00 70.91 259 GLU C N 1
ATOM 6259 C CA . GLU C 1 259 ? 71.338 32.206 74.456 1.00 70.66 259 GLU C CA 1
ATOM 6260 C C . GLU C 1 259 ? 72.698 31.502 74.535 1.00 64.49 259 GLU C C 1
ATOM 6261 O O . GLU C 1 259 ? 72.897 30.614 75.360 1.00 64.81 259 GLU C O 1
ATOM 6267 N N . VAL C 1 260 ? 73.627 31.905 73.674 1.00 74.29 260 VAL C N 1
ATOM 6268 C CA . VAL C 1 260 ? 74.987 31.369 73.666 1.00 43.21 260 VAL C CA 1
ATOM 6269 C C . VAL C 1 260 ? 75.891 32.149 74.627 1.00 55.49 260 VAL C C 1
ATOM 6270 O O . VAL C 1 260 ? 77.091 31.918 74.693 1.00 50.24 260 VAL C O 1
ATOM 6274 N N . GLY C 1 261 ? 75.303 33.086 75.364 1.00 56.57 261 GLY C N 1
ATOM 6275 C CA . GLY C 1 261 ? 76.012 33.807 76.403 1.00 45.52 261 GLY C CA 1
ATOM 6276 C C . GLY C 1 261 ? 76.730 35.093 76.017 1.00 68.05 261 GLY C C 1
ATOM 6277 O O . GLY C 1 261 ? 77.638 35.524 76.718 1.00 76.67 261 GLY C O 1
ATOM 6278 N N . VAL C 1 262 ? 76.350 35.722 74.914 1.00 69.33 262 VAL C N 1
ATOM 6279 C CA . VAL C 1 262 ? 76.922 37.019 74.623 1.00 56.26 262 VAL C CA 1
ATOM 6280 C C . VAL C 1 262 ? 76.209 38.065 75.478 1.00 72.93 262 VAL C C 1
ATOM 6281 O O . VAL C 1 262 ? 75.021 38.361 75.289 1.00 52.47 262 VAL C O 1
ATOM 6285 N N . LYS C 1 263 ? 76.953 38.587 76.447 1.00 77.03 263 LYS C N 1
ATOM 6286 C CA . LYS C 1 263 ? 76.410 39.493 77.441 1.00 80.09 263 LYS C CA 1
ATOM 6287 C C . LYS C 1 263 ? 76.044 40.812 76.784 1.00 66.77 263 LYS C C 1
ATOM 6288 O O . LYS C 1 263 ? 74.883 41.221 76.778 1.00 49.33 263 LYS C O 1
ATOM 6294 N N . THR C 1 264 ? 77.055 41.451 76.209 1.00 59.87 264 THR C N 1
ATOM 6295 C CA . THR C 1 264 ? 76.958 42.823 75.759 1.00 60.35 264 THR C CA 1
ATOM 6296 C C . THR C 1 264 ? 77.034 42.898 74.244 1.00 54.29 264 THR C C 1
ATOM 6297 O O . THR C 1 264 ? 77.710 42.091 73.609 1.00 48.61 264 THR C O 1
ATOM 6301 N N . LEU C 1 265 ? 76.337 43.869 73.664 1.00 50.57 265 LEU C N 1
ATOM 6302 C CA . LEU C 1 265 ? 76.426 44.111 72.234 1.00 40.86 265 LEU C CA 1
ATOM 6303 C C . LEU C 1 265 ? 76.838 45.543 71.956 1.00 47.92 265 LEU C C 1
ATOM 6304 O O . LEU C 1 265 ? 76.205 46.482 72.435 1.00 53.41 265 LEU C O 1
ATOM 6309 N N . ILE C 1 266 ? 77.893 45.710 71.171 1.00 40.63 266 ILE C N 1
ATOM 6310 C CA . ILE C 1 266 ? 78.323 47.039 70.765 1.00 35.58 266 ILE C CA 1
ATOM 6311 C C . ILE C 1 266 ? 78.122 47.258 69.277 1.00 30.82 266 ILE C C 1
ATOM 6312 O O . ILE C 1 266 ? 78.605 46.486 68.441 1.00 31.16 266 ILE C O 1
ATOM 6317 N N . GLY C 1 267 ? 77.419 48.332 68.955 1.00 35.95 267 GLY C N 1
ATOM 6318 C CA . GLY C 1 267 ? 77.260 48.765 67.575 1.00 41.79 267 GLY C CA 1
ATOM 6319 C C . GLY C 1 267 ? 77.397 50.271 67.426 1.00 45.25 267 GLY C C 1
ATOM 6320 O O . GLY C 1 267 ? 77.820 50.955 68.367 1.00 43.93 267 GLY C O 1
ATOM 6321 N N . THR C 1 268 ? 77.051 50.782 66.241 1.00 47.61 268 THR C N 1
ATOM 6322 C CA . THR C 1 268 ? 77.125 52.209 65.950 1.00 29.15 268 THR C CA 1
ATOM 6323 C C . THR C 1 268 ? 75.850 52.662 65.255 1.00 44.89 268 THR C C 1
ATOM 6324 O O . THR C 1 268 ? 74.997 51.846 64.895 1.00 50.54 268 THR C O 1
ATOM 6328 N N . ASN C 1 269 ? 75.737 53.969 65.049 1.00 40.20 269 ASN C N 1
ATOM 6329 C CA . ASN C 1 269 ? 74.537 54.567 64.476 1.00 26.31 269 ASN C CA 1
ATOM 6330 C C . ASN C 1 269 ? 74.604 54.729 62.959 1.00 31.00 269 ASN C C 1
ATOM 6331 O O . ASN C 1 269 ? 74.021 55.648 62.396 1.00 30.82 269 ASN C O 1
ATOM 6336 N N . THR C 1 270 ? 75.316 53.830 62.290 1.00 33.12 270 THR C N 1
ATOM 6337 C CA . THR C 1 270 ? 75.193 53.734 60.840 1.00 32.56 270 THR C CA 1
ATOM 6338 C C . THR C 1 270 ? 73.846 53.084 60.577 1.00 31.73 270 THR C C 1
ATOM 6339 O O . THR C 1 270 ? 73.295 53.203 59.507 1.00 32.05 270 THR C O 1
ATOM 6343 N N . ILE C 1 271 ? 73.322 52.405 61.587 1.00 35.02 271 ILE C N 1
ATOM 6344 C CA . ILE C 1 271 ? 72.042 51.715 61.519 1.00 32.64 271 ILE C CA 1
ATOM 6345 C C . ILE C 1 271 ? 71.114 52.243 62.614 1.00 41.37 271 ILE C C 1
ATOM 6346 O O . ILE C 1 271 ? 71.562 52.885 63.545 1.00 52.52 271 ILE C O 1
ATOM 6351 N N . ASN C 1 272 ? 69.821 51.974 62.509 1.00 44.21 272 ASN C N 1
ATOM 6352 C CA . ASN C 1 272 ? 68.884 52.301 63.575 1.00 50.24 272 ASN C CA 1
ATOM 6353 C C . ASN C 1 272 ? 68.679 51.100 64.526 1.00 59.45 272 ASN C C 1
ATOM 6354 O O . ASN C 1 272 ? 68.583 49.974 64.051 1.00 73.54 272 ASN C O 1
ATOM 6359 N N . VAL C 1 273 ? 68.611 51.313 65.848 1.00 62.46 273 VAL C N 1
ATOM 6360 C CA . VAL C 1 273 ? 68.515 50.176 66.788 1.00 50.31 273 VAL C CA 1
ATOM 6361 C C . VAL C 1 273 ? 67.540 50.282 68.024 1.00 70.63 273 VAL C C 1
ATOM 6362 O O . VAL C 1 273 ? 66.443 50.837 67.941 1.00 52.20 273 VAL C O 1
ATOM 6366 N N . ASN C 1 274 ? 67.962 49.705 69.156 1.00 112.11 274 ASN C N 1
ATOM 6367 C CA . ASN C 1 274 ? 67.199 49.667 70.423 1.00 81.43 274 ASN C CA 1
ATOM 6368 C C . ASN C 1 274 ? 68.104 49.968 71.634 1.00 78.16 274 ASN C C 1
ATOM 6369 O O . ASN C 1 274 ? 69.261 50.349 71.458 1.00 83.01 274 ASN C O 1
ATOM 6374 N N . ASP C 1 275 ? 67.598 49.801 72.858 1.00 71.90 275 ASP C N 1
ATOM 6375 C CA . ASP C 1 275 ? 68.473 49.985 74.027 1.00 92.58 275 ASP C CA 1
ATOM 6376 C C . ASP C 1 275 ? 68.225 49.160 75.311 1.00 109.86 275 ASP C C 1
ATOM 6377 O O . ASP C 1 275 ? 68.367 49.686 76.416 1.00 113.97 275 ASP C O 1
ATOM 6382 N N . LYS C 1 276 ? 67.893 47.875 75.165 1.00 127.81 276 LYS C N 1
ATOM 6383 C CA . LYS C 1 276 ? 68.089 46.894 76.245 1.00 121.48 276 LYS C CA 1
ATOM 6384 C C . LYS C 1 276 ? 69.434 46.271 75.939 1.00 103.70 276 LYS C C 1
ATOM 6385 O O . LYS C 1 276 ? 69.510 45.182 75.373 1.00 106.83 276 LYS C O 1
ATOM 6391 N N . ASP C 1 277 ? 70.483 46.956 76.372 1.00 110.51 277 ASP C N 1
ATOM 6392 C CA . ASP C 1 277 ? 71.679 47.121 75.564 1.00 90.68 277 ASP C CA 1
ATOM 6393 C C . ASP C 1 277 ? 71.190 48.344 74.792 1.00 91.66 277 ASP C C 1
ATOM 6394 O O . ASP C 1 277 ? 70.639 49.251 75.415 1.00 91.25 277 ASP C O 1
ATOM 6399 N N . ILE C 1 278 ? 71.445 48.459 73.496 1.00 77.31 278 ILE C N 1
ATOM 6400 C CA . ILE C 1 278 ? 72.619 47.929 72.867 1.00 54.22 278 ILE C CA 1
ATOM 6401 C C . ILE C 1 278 ? 73.524 49.111 72.953 1.00 51.75 278 ILE C C 1
ATOM 6402 O O . ILE C 1 278 ? 73.069 50.241 72.798 1.00 71.20 278 ILE C O 1
ATOM 6407 N N . ILE C 1 279 ? 74.792 48.877 73.230 1.00 33.77 279 ILE C N 1
ATOM 6408 C CA . ILE C 1 279 ? 75.724 49.985 73.319 1.00 45.14 279 ILE C CA 1
ATOM 6409 C C . ILE C 1 279 ? 75.935 50.610 71.938 1.00 50.56 279 ILE C C 1
ATOM 6410 O O . ILE C 1 279 ? 76.482 49.973 71.033 1.00 43.61 279 ILE C O 1
ATOM 6415 N N . THR C 1 280 ? 75.477 51.849 71.776 1.00 43.43 280 THR C N 1
ATOM 6416 C CA . THR C 1 280 ? 75.511 52.490 70.469 1.00 42.45 280 THR C CA 1
ATOM 6417 C C . THR C 1 280 ? 76.525 53.619 70.437 1.00 44.46 280 THR C C 1
ATOM 6418 O O . THR C 1 280 ? 76.358 54.616 71.131 1.00 51.06 280 THR C O 1
ATOM 6422 N N . ILE C 1 281 ? 77.578 53.445 69.643 1.00 40.34 281 ILE C N 1
ATOM 6423 C CA . ILE C 1 281 ? 78.560 54.491 69.406 1.00 35.27 281 ILE C CA 1
ATOM 6424 C C . ILE C 1 281 ? 78.094 55.425 68.290 1.00 37.39 281 ILE C C 1
ATOM 6425 O O . ILE C 1 281 ? 77.709 54.968 67.218 1.00 46.69 281 ILE C O 1
ATOM 6430 N N . ASP C 1 282 ? 78.123 56.726 68.547 1.00 31.21 282 ASP C N 1
ATOM 6431 C CA . ASP C 1 282 ? 77.838 57.707 67.522 1.00 32.63 282 ASP C CA 1
ATOM 6432 C C . ASP C 1 282 ? 79.126 57.977 66.764 1.00 30.69 282 ASP C C 1
ATOM 6433 O O . ASP C 1 282 ? 80.070 58.507 67.313 1.00 42.93 282 ASP C O 1
ATOM 6438 N N . VAL C 1 283 ? 79.164 57.595 65.499 1.00 33.06 283 VAL C N 1
ATOM 6439 C CA . VAL C 1 283 ? 80.394 57.650 64.711 1.00 40.00 283 VAL C CA 1
ATOM 6440 C C . VAL C 1 283 ? 80.561 58.942 63.936 1.00 34.45 283 VAL C C 1
ATOM 6441 O O . VAL C 1 283 ? 81.405 59.027 63.040 1.00 37.05 283 VAL C O 1
ATOM 6445 N N . SER C 1 284 ? 79.760 59.942 64.283 1.00 30.82 284 SER C N 1
ATOM 6446 C CA . SER C 1 284 ? 79.828 61.237 63.619 1.00 32.18 284 SER C CA 1
ATOM 6447 C C . SER C 1 284 ? 81.209 61.836 63.722 1.00 38.17 284 SER C C 1
ATOM 6448 O O . SER C 1 284 ? 81.753 62.334 62.733 1.00 37.95 284 SER C O 1
ATOM 6451 N N . GLN C 1 285 ? 81.774 61.776 64.924 1.00 39.75 285 GLN C N 1
ATOM 6452 C CA . GLN C 1 285 ? 83.126 62.244 65.154 1.00 36.94 285 GLN C CA 1
ATOM 6453 C C . GLN C 1 285 ? 84.159 61.616 64.208 1.00 36.43 285 GLN C C 1
ATOM 6454 O O . GLN C 1 285 ? 85.010 62.316 63.652 1.00 39.64 285 GLN C O 1
ATOM 6460 N N . SER C 1 286 ? 84.082 60.300 64.027 1.00 38.68 286 SER C N 1
ATOM 6461 C CA . SER C 1 286 ? 84.936 59.609 63.052 1.00 38.21 286 SER C CA 1
ATOM 6462 C C . SER C 1 286 ? 84.659 60.037 61.598 1.00 39.07 286 SER C C 1
ATOM 6463 O O . SER C 1 286 ? 85.582 60.114 60.777 1.00 36.35 286 SER C O 1
ATOM 6466 N N . ILE C 1 287 ? 83.396 60.312 61.284 1.00 33.06 287 ILE C N 1
ATOM 6467 C CA . ILE C 1 287 ? 83.052 60.758 59.931 1.00 44.11 287 ILE C CA 1
ATOM 6468 C C . ILE C 1 287 ? 83.626 62.146 59.665 1.00 34.16 287 ILE C C 1
ATOM 6469 O O . ILE C 1 287 ? 84.214 62.393 58.617 1.00 30.98 287 ILE C O 1
ATOM 6474 N N . ALA C 1 288 ? 83.490 63.028 60.647 1.00 37.73 288 ALA C N 1
ATOM 6475 C CA . ALA C 1 288 ? 83.998 64.400 60.557 1.00 33.22 288 ALA C CA 1
ATOM 6476 C C . ALA C 1 288 ? 85.481 64.516 60.205 1.00 41.90 288 ALA C C 1
ATOM 6477 O O . ALA C 1 288 ? 85.859 65.327 59.363 1.00 46.94 288 ALA C O 1
ATOM 6479 N N . LEU C 1 289 ? 86.320 63.726 60.864 1.00 39.04 289 LEU C N 1
ATOM 6480 C CA . LEU C 1 289 ? 87.734 63.736 60.561 1.00 43.67 289 LEU C CA 1
ATOM 6481 C C . LEU C 1 289 ? 87.968 63.502 59.089 1.00 60.49 289 LEU C C 1
ATOM 6482 O O . LEU C 1 289 ? 88.827 64.152 58.498 1.00 55.79 289 LEU C O 1
ATOM 6487 N N . SER C 1 290 ? 87.198 62.572 58.515 1.00 55.63 290 SER C N 1
ATOM 6488 C CA . SER C 1 290 ? 87.494 62.000 57.208 1.00 44.32 290 SER C CA 1
ATOM 6489 C C . SER C 1 290 ? 87.028 62.887 56.087 1.00 49.88 290 SER C C 1
ATOM 6490 O O . SER C 1 290 ? 87.259 62.583 54.912 1.00 77.57 290 SER C O 1
ATOM 6493 N N . LEU C 1 291 ? 86.379 63.991 56.457 1.00 51.93 291 LEU C N 1
ATOM 6494 C CA . LEU C 1 291 ? 85.802 64.920 55.484 1.00 62.16 291 LEU C CA 1
ATOM 6495 C C . LEU C 1 291 ? 86.876 65.768 54.809 1.00 92.71 291 LEU C C 1
ATOM 6496 O O . LEU C 1 291 ? 86.672 66.968 54.609 1.00 114.19 291 LEU C O 1
ATOM 6502 N N . MET D 1 1 ? 65.795 36.162 19.836 1.00 65.76 1 MET D N 1
ATOM 6503 C CA . MET D 1 1 ? 64.928 36.839 20.800 1.00 65.53 1 MET D CA 1
ATOM 6504 C C . MET D 1 1 ? 64.468 35.916 21.918 1.00 65.67 1 MET D C 1
ATOM 6505 O O . MET D 1 1 ? 64.029 34.796 21.665 1.00 62.46 1 MET D O 1
ATOM 6510 N N . ILE D 1 2 ? 64.567 36.393 23.157 1.00 63.83 2 ILE D N 1
ATOM 6511 C CA . ILE D 1 2 ? 63.950 35.689 24.271 1.00 58.79 2 ILE D CA 1
ATOM 6512 C C . ILE D 1 2 ? 63.337 36.639 25.274 1.00 52.56 2 ILE D C 1
ATOM 6513 O O . ILE D 1 2 ? 63.655 37.827 25.296 1.00 54.32 2 ILE D O 1
ATOM 6518 N N . ILE D 1 3 ? 62.449 36.091 26.094 1.00 41.07 3 ILE D N 1
ATOM 6519 C CA . ILE D 1 3 ? 61.719 36.867 27.066 1.00 45.87 3 ILE D CA 1
ATOM 6520 C C . ILE D 1 3 ? 62.237 36.483 28.425 1.00 58.18 3 ILE D C 1
ATOM 6521 O O . ILE D 1 3 ? 62.222 35.309 28.790 1.00 51.70 3 ILE D O 1
ATOM 6526 N N . ILE D 1 4 ? 62.694 37.471 29.184 1.00 62.08 4 ILE D N 1
ATOM 6527 C CA . ILE D 1 4 ? 63.067 37.225 30.568 1.00 51.86 4 ILE D CA 1
ATOM 6528 C C . ILE D 1 4 ? 62.022 37.811 31.497 1.00 35.30 4 ILE D C 1
ATOM 6529 O O . ILE D 1 4 ? 61.771 39.009 31.468 1.00 45.95 4 ILE D O 1
ATOM 6534 N N . GLY D 1 5 ? 61.413 36.964 32.316 1.00 34.52 5 GLY D N 1
ATOM 6535 C CA . GLY D 1 5 ? 60.447 37.420 33.295 1.00 39.75 5 GLY D CA 1
ATOM 6536 C C . GLY D 1 5 ? 61.088 37.831 34.615 1.00 53.44 5 GLY D C 1
ATOM 6537 O O . GLY D 1 5 ? 61.686 37.006 35.308 1.00 56.72 5 GLY D O 1
ATOM 6538 N N . GLY D 1 6 ? 60.964 39.108 34.972 1.00 41.57 6 GLY D N 1
ATOM 6539 C CA . GLY D 1 6 ? 61.517 39.599 36.221 1.00 38.28 6 GLY D CA 1
ATOM 6540 C C . GLY D 1 6 ? 60.819 39.032 37.444 1.00 45.57 6 GLY D C 1
ATOM 6541 O O . GLY D 1 6 ? 60.140 37.995 37.372 1.00 38.64 6 GLY D O 1
ATOM 6542 N N . SER D 1 7 ? 60.990 39.720 38.570 1.00 38.32 7 SER D N 1
ATOM 6543 C CA . SER D 1 7 ? 60.376 39.329 39.835 1.00 36.17 7 SER D CA 1
ATOM 6544 C C . SER D 1 7 ? 58.933 39.760 39.915 1.00 33.26 7 SER D C 1
ATOM 6545 O O . SER D 1 7 ? 58.206 39.333 40.803 1.00 48.73 7 SER D O 1
ATOM 6548 N N . ALA D 1 8 ? 58.525 40.629 39.000 1.00 28.18 8 ALA D N 1
ATOM 6549 C CA . ALA D 1 8 ? 57.169 41.153 39.004 1.00 38.17 8 ALA D CA 1
ATOM 6550 C C . ALA D 1 8 ? 56.612 41.249 37.582 1.00 42.78 8 ALA D C 1
ATOM 6551 O O . ALA D 1 8 ? 56.729 42.267 36.887 1.00 44.24 8 ALA D O 1
ATOM 6553 N N . THR D 1 9 ? 56.021 40.151 37.155 1.00 44.83 9 THR D N 1
ATOM 6554 C CA . THR D 1 9 ? 55.321 40.069 35.901 1.00 39.65 9 THR D CA 1
ATOM 6555 C C . THR D 1 9 ? 53.987 39.633 36.415 1.00 50.49 9 THR D C 1
ATOM 6556 O O . THR D 1 9 ? 53.913 39.000 37.461 1.00 82.94 9 THR D O 1
ATOM 6560 N N . ASN D 1 10 ? 52.915 39.966 35.735 1.00 38.48 10 ASN D N 1
ATOM 6561 C CA . ASN D 1 10 ? 51.632 39.521 36.268 1.00 50.99 10 ASN D CA 1
ATOM 6562 C C . ASN D 1 10 ? 51.005 38.503 35.338 1.00 56.19 10 ASN D C 1
ATOM 6563 O O . ASN D 1 10 ? 49.814 38.562 35.018 1.00 59.30 10 ASN D O 1
ATOM 6568 N N . GLY D 1 11 ? 51.844 37.569 34.907 1.00 53.98 11 GLY D N 1
ATOM 6569 C CA . GLY D 1 11 ? 51.484 36.617 33.882 1.00 39.27 11 GLY D CA 1
ATOM 6570 C C . GLY D 1 11 ? 51.877 37.161 32.526 1.00 42.49 11 GLY D C 1
ATOM 6571 O O . GLY D 1 11 ? 51.826 36.443 31.529 1.00 57.25 11 GLY D O 1
ATOM 6572 N N . ILE D 1 12 ? 52.283 38.426 32.485 1.00 35.16 12 ILE D N 1
ATOM 6573 C CA . ILE D 1 12 ? 52.493 39.089 31.208 1.00 43.80 12 ILE D CA 1
ATOM 6574 C C . ILE D 1 12 ? 53.640 38.457 30.441 1.00 48.10 12 ILE D C 1
ATOM 6575 O O . ILE D 1 12 ? 53.603 38.380 29.211 1.00 59.11 12 ILE D O 1
ATOM 6580 N N . ASP D 1 13 ? 54.659 38.008 31.164 1.00 38.17 13 ASP D N 1
ATOM 6581 C CA . ASP D 1 13 ? 55.809 37.365 30.530 1.00 50.43 13 ASP D CA 1
ATOM 6582 C C . ASP D 1 13 ? 55.383 36.042 29.869 1.00 50.16 13 ASP D C 1
ATOM 6583 O O . ASP D 1 13 ? 55.773 35.735 28.734 1.00 44.85 13 ASP D O 1
ATOM 6588 N N . GLU D 1 14 ? 54.565 35.278 30.584 1.00 32.53 14 GLU D N 1
ATOM 6589 C CA . GLU D 1 14 ? 54.081 33.999 30.095 1.00 45.62 14 GLU D CA 1
ATOM 6590 C C . GLU D 1 14 ? 53.164 34.088 28.878 1.00 63.14 14 GLU D C 1
ATOM 6591 O O . GLU D 1 14 ? 53.354 33.350 27.900 1.00 53.27 14 GLU D O 1
ATOM 6597 N N . SER D 1 15 ? 52.175 34.981 28.939 1.00 51.57 15 SER D N 1
ATOM 6598 C CA . SER D 1 15 ? 51.264 35.134 27.824 1.00 55.81 15 SER D CA 1
ATOM 6599 C C . SER D 1 15 ? 51.931 35.825 26.623 1.00 50.14 15 SER D C 1
ATOM 6600 O O . SER D 1 15 ? 51.597 35.520 25.478 1.00 51.63 15 SER D O 1
ATOM 6603 N N . LEU D 1 16 ? 52.886 36.719 26.868 1.00 36.63 16 LEU D N 1
ATOM 6604 C CA . LEU D 1 16 ? 53.676 37.268 25.765 1.00 46.52 16 LEU D CA 1
ATOM 6605 C C . LEU D 1 16 ? 54.520 36.168 25.073 1.00 61.19 16 LEU D C 1
ATOM 6606 O O . LEU D 1 16 ? 54.879 36.281 23.885 1.00 51.65 16 LEU D O 1
ATOM 6611 N N . SER D 1 17 ? 54.841 35.116 25.829 1.00 42.95 17 SER D N 1
ATOM 6612 C CA . SER D 1 17 ? 55.607 33.993 25.303 1.00 52.69 17 SER D CA 1
ATOM 6613 C C . SER D 1 17 ? 54.769 33.202 24.290 1.00 66.03 17 SER D C 1
ATOM 6614 O O . SER D 1 17 ? 55.244 32.863 23.190 1.00 76.52 17 SER D O 1
ATOM 6617 N N . LYS D 1 18 ? 53.527 32.892 24.659 1.00 54.61 18 LYS D N 1
ATOM 6618 C CA . LYS D 1 18 ? 52.588 32.260 23.722 1.00 53.39 18 LYS D CA 1
ATOM 6619 C C . LYS D 1 18 ? 52.353 33.149 22.512 1.00 44.84 18 LYS D C 1
ATOM 6620 O O . LYS D 1 18 ? 52.677 32.780 21.398 1.00 60.90 18 LYS D O 1
ATOM 6626 N N . ILE D 1 19 ? 51.823 34.337 22.749 1.00 39.06 19 ILE D N 1
ATOM 6627 C CA . ILE D 1 19 ? 51.508 35.285 21.682 1.00 47.32 19 ILE D CA 1
ATOM 6628 C C . ILE D 1 19 ? 52.612 35.503 20.648 1.00 43.35 19 ILE D C 1
ATOM 6629 O O . ILE D 1 19 ? 52.337 35.601 19.454 1.00 61.82 19 ILE D O 1
ATOM 6634 N N . LEU D 1 20 ? 53.851 35.607 21.096 1.00 39.37 20 LEU D N 1
ATOM 6635 C CA . LEU D 1 20 ? 54.938 35.921 20.178 1.00 53.44 20 LEU D CA 1
ATOM 6636 C C . LEU D 1 20 ? 55.688 34.655 19.773 1.00 56.64 20 LEU D C 1
ATOM 6637 O O . LEU D 1 20 ? 56.528 34.668 18.856 1.00 48.23 20 LEU D O 1
ATOM 6642 N N . SER D 1 21 ? 55.363 33.567 20.464 1.00 44.38 21 SER D N 1
ATOM 6643 C CA . SER D 1 21 ? 56.102 32.320 20.347 1.00 61.93 21 SER D CA 1
ATOM 6644 C C . SER D 1 21 ? 57.607 32.572 20.441 1.00 70.26 21 SER D C 1
ATOM 6645 O O . SER D 1 21 ? 58.361 32.381 19.491 1.00 85.18 21 SER D O 1
ATOM 6648 N N . ILE D 1 22 ? 58.015 33.046 21.606 1.00 56.24 22 ILE D N 1
ATOM 6649 C CA . ILE D 1 22 ? 59.401 33.301 21.915 1.00 50.69 22 ILE D CA 1
ATOM 6650 C C . ILE D 1 22 ? 59.620 32.518 23.203 1.00 62.73 22 ILE D C 1
ATOM 6651 O O . ILE D 1 22 ? 58.698 32.391 24.019 1.00 50.30 22 ILE D O 1
ATOM 6656 N N . PRO D 1 23 ? 60.824 31.955 23.383 1.00 57.33 23 PRO D N 1
ATOM 6657 C CA . PRO D 1 23 ? 61.075 31.141 24.580 1.00 51.73 23 PRO D CA 1
ATOM 6658 C C . PRO D 1 23 ? 61.156 32.006 25.857 1.00 60.16 23 PRO D C 1
ATOM 6659 O O . PRO D 1 23 ? 61.672 33.140 25.852 1.00 49.33 23 PRO D O 1
ATOM 6663 N N . LEU D 1 24 ? 60.643 31.461 26.955 1.00 50.99 24 LEU D N 1
ATOM 6664 C CA . LEU D 1 24 ? 60.554 32.213 28.206 1.00 56.03 24 LEU D CA 1
ATOM 6665 C C . LEU D 1 24 ? 61.533 31.754 29.288 1.00 74.66 24 LEU D C 1
ATOM 6666 O O . LEU D 1 24 ? 61.513 30.591 29.724 1.00 56.06 24 LEU D O 1
ATOM 6671 N N . VAL D 1 25 ? 62.356 32.694 29.747 1.00 69.78 25 VAL D N 1
ATOM 6672 C CA . VAL D 1 25 ? 63.348 32.432 30.791 1.00 59.59 25 VAL D CA 1
ATOM 6673 C C . VAL D 1 25 ? 63.025 33.246 32.042 1.00 55.50 25 VAL D C 1
ATOM 6674 O O . VAL D 1 25 ? 63.050 34.482 32.009 1.00 54.41 25 VAL D O 1
ATOM 6678 N N . LYS D 1 26 ? 62.715 32.559 33.139 1.00 45.23 26 LYS D N 1
ATOM 6679 C CA . LYS D 1 26 ? 62.373 33.242 34.399 1.00 51.09 26 LYS D CA 1
ATOM 6680 C C . LYS D 1 26 ? 63.560 33.545 35.325 1.00 56.52 26 LYS D C 1
ATOM 6681 O O . LYS D 1 26 ? 64.367 32.664 35.643 1.00 59.97 26 LYS D O 1
ATOM 6687 N N . VAL D 1 27 ? 63.640 34.797 35.771 1.00 61.07 27 VAL D N 1
ATOM 6688 C CA . VAL D 1 27 ? 64.687 35.240 36.684 1.00 41.54 27 VAL D CA 1
ATOM 6689 C C . VAL D 1 27 ? 64.499 34.587 38.050 1.00 54.73 27 VAL D C 1
ATOM 6690 O O . VAL D 1 27 ? 63.384 34.545 38.591 1.00 48.71 27 VAL D O 1
ATOM 6694 N N . GLU D 1 28 ? 65.592 34.054 38.593 1.00 54.52 28 GLU D N 1
ATOM 6695 C CA . GLU D 1 28 ? 65.582 33.501 39.938 1.00 57.82 28 GLU D CA 1
ATOM 6696 C C . GLU D 1 28 ? 65.696 34.660 40.920 1.00 56.64 28 GLU D C 1
ATOM 6697 O O . GLU D 1 28 ? 66.581 35.507 40.791 1.00 36.04 28 GLU D O 1
ATOM 6703 N N . ASN D 1 29 ? 64.802 34.708 41.898 1.00 43.57 29 ASN D N 1
ATOM 6704 C CA . ASN D 1 29 ? 64.780 35.849 42.793 1.00 35.79 29 ASN D CA 1
ATOM 6705 C C . ASN D 1 29 ? 64.219 35.514 44.165 1.00 41.97 29 ASN D C 1
ATOM 6706 O O . ASN D 1 29 ? 63.153 34.909 44.283 1.00 52.60 29 ASN D O 1
ATOM 6711 N N . LYS D 1 30 ? 64.941 35.916 45.203 1.00 47.04 30 LYS D N 1
ATOM 6712 C CA . LYS D 1 30 ? 64.515 35.675 46.583 1.00 52.74 30 LYS D CA 1
ATOM 6713 C C . LYS D 1 30 ? 64.872 36.866 47.443 1.00 43.78 30 LYS D C 1
ATOM 6714 O O . LYS D 1 30 ? 65.570 37.771 46.998 1.00 43.65 30 LYS D O 1
ATOM 6720 N N . ILE D 1 31 ? 64.372 36.865 48.670 1.00 33.20 31 ILE D N 1
ATOM 6721 C CA . ILE D 1 31 ? 64.659 37.926 49.624 1.00 32.44 31 ILE D CA 1
ATOM 6722 C C . ILE D 1 31 ? 65.556 37.442 50.762 1.00 42.31 31 ILE D C 1
ATOM 6723 O O . ILE D 1 31 ? 65.163 36.571 51.541 1.00 45.21 31 ILE D O 1
ATOM 6728 N N . PHE D 1 32 ? 66.754 38.010 50.872 1.00 36.41 32 PHE D N 1
ATOM 6729 C CA . PHE D 1 32 ? 67.635 37.706 52.007 1.00 42.99 32 PHE D CA 1
ATOM 6730 C C . PHE D 1 32 ? 66.979 38.065 53.343 1.00 46.52 32 PHE D C 1
ATOM 6731 O O . PHE D 1 32 ? 66.067 38.877 53.387 1.00 48.82 32 PHE D O 1
ATOM 6739 N N . PRO D 1 33 ? 67.455 37.471 54.444 1.00 48.42 33 PRO D N 1
ATOM 6740 C CA . PRO D 1 33 ? 66.903 37.812 55.766 1.00 45.70 33 PRO D CA 1
ATOM 6741 C C . PRO D 1 33 ? 67.097 39.305 56.097 1.00 41.22 33 PRO D C 1
ATOM 6742 O O . PRO D 1 33 ? 66.296 39.914 56.810 1.00 36.44 33 PRO D O 1
ATOM 6746 N N . ASP D 1 34 ? 68.193 39.866 55.600 1.00 45.31 34 ASP D N 1
ATOM 6747 C CA . ASP D 1 34 ? 68.408 41.315 55.524 1.00 45.53 34 ASP D CA 1
ATOM 6748 C C . ASP D 1 34 ? 67.144 42.106 55.209 1.00 59.66 34 ASP D C 1
ATOM 6749 O O . ASP D 1 34 ? 66.775 43.042 55.923 1.00 50.73 34 ASP D O 1
ATOM 6754 N N . GLY D 1 35 ? 66.525 41.735 54.090 1.00 39.05 35 GLY D N 1
ATOM 6755 C CA . GLY D 1 35 ? 65.504 42.528 53.439 1.00 40.25 35 GLY D CA 1
ATOM 6756 C C . GLY D 1 35 ? 65.889 42.714 51.976 1.00 42.72 35 GLY D C 1
ATOM 6757 O O . GLY D 1 35 ? 65.054 43.016 51.116 1.00 36.80 35 GLY D O 1
ATOM 6758 N N . GLU D 1 36 ? 67.172 42.502 51.699 1.00 34.95 36 GLU D N 1
ATOM 6759 C CA . GLU D 1 36 ? 67.729 42.729 50.369 1.00 39.12 36 GLU D CA 1
ATOM 6760 C C . GLU D 1 36 ? 67.281 41.710 49.325 1.00 40.45 36 GLU D C 1
ATOM 6761 O O . GLU D 1 36 ? 66.852 40.606 49.644 1.00 42.94 36 GLU D O 1
ATOM 6767 N N . SER D 1 37 ? 67.401 42.097 48.067 1.00 42.21 37 SER D N 1
ATOM 6768 C CA . SER D 1 37 ? 66.977 41.250 46.976 1.00 33.44 37 SER D CA 1
ATOM 6769 C C . SER D 1 37 ? 68.118 40.409 46.407 1.00 34.44 37 SER D C 1
ATOM 6770 O O . SER D 1 37 ? 69.228 40.912 46.227 1.00 38.66 37 SER D O 1
ATOM 6773 N N . TYR D 1 38 ? 67.825 39.136 46.121 1.00 38.55 38 TYR D N 1
ATOM 6774 C CA . TYR D 1 38 ? 68.722 38.249 45.389 1.00 34.72 38 TYR D CA 1
ATOM 6775 C C . TYR D 1 38 ? 68.230 38.113 43.944 1.00 42.16 38 TYR D C 1
ATOM 6776 O O . TYR D 1 38 ? 67.034 37.926 43.695 1.00 40.79 38 TYR D O 1
ATOM 6785 N N . ILE D 1 39 ? 69.161 38.203 43.001 1.00 35.00 39 ILE D N 1
ATOM 6786 C CA . ILE D 1 39 ? 68.838 38.249 41.593 1.00 28.38 39 ILE D CA 1
ATOM 6787 C C . ILE D 1 39 ? 69.815 37.421 40.760 1.00 47.26 39 ILE D C 1
ATOM 6788 O O . ILE D 1 39 ? 71.021 37.704 40.757 1.00 35.68 39 ILE D O 1
ATOM 6793 N N . ARG D 1 40 ? 69.285 36.415 40.047 1.00 61.63 40 ARG D N 1
ATOM 6794 C CA . ARG D 1 40 ? 70.075 35.562 39.146 1.00 46.15 40 ARG D CA 1
ATOM 6795 C C . ARG D 1 40 ? 69.379 35.284 37.811 1.00 57.66 40 ARG D C 1
ATOM 6796 O O . ARG D 1 40 ? 68.229 34.833 37.777 1.00 55.42 40 ARG D O 1
ATOM 6804 N N . VAL D 1 41 ? 70.101 35.538 36.720 1.00 60.04 41 VAL D N 1
ATOM 6805 C CA . VAL D 1 41 ? 69.613 35.291 35.365 1.00 61.69 41 VAL D CA 1
ATOM 6806 C C . VAL D 1 41 ? 70.107 33.933 34.850 1.00 78.23 41 VAL D C 1
ATOM 6807 O O . VAL D 1 41 ? 71.249 33.819 34.392 1.00 67.82 41 VAL D O 1
ATOM 6811 N N . PRO D 1 42 ? 69.221 32.913 34.887 1.00 91.73 42 PRO D N 1
ATOM 6812 C CA . PRO D 1 42 ? 69.578 31.484 34.896 1.00 88.43 42 PRO D CA 1
ATOM 6813 C C . PRO D 1 42 ? 69.971 30.845 33.559 1.00 82.21 42 PRO D C 1
ATOM 6814 O O . PRO D 1 42 ? 70.223 29.646 33.561 1.00 83.41 42 PRO D O 1
ATOM 6818 N N . SER D 1 43 ? 70.021 31.590 32.460 1.00 66.48 43 SER D N 1
ATOM 6819 C CA . SER D 1 43 ? 70.383 30.989 31.175 1.00 89.03 43 SER D CA 1
ATOM 6820 C C . SER D 1 43 ? 71.626 31.616 30.575 1.00 81.58 43 SER D C 1
ATOM 6821 O O . SER D 1 43 ? 72.257 32.492 31.179 1.00 71.97 43 SER D O 1
ATOM 6824 N N . SER D 1 44 ? 71.974 31.142 29.382 1.00 64.51 44 SER D N 1
ATOM 6825 C CA . SER D 1 44 ? 72.902 31.854 28.524 1.00 72.38 44 SER D CA 1
ATOM 6826 C C . SER D 1 44 ? 72.087 32.864 27.726 1.00 73.20 44 SER D C 1
ATOM 6827 O O . SER D 1 44 ? 70.872 32.709 27.552 1.00 68.03 44 SER D O 1
ATOM 6830 N N . ILE D 1 45 ? 72.755 33.902 27.248 1.00 56.82 45 ILE D N 1
ATOM 6831 C CA . ILE D 1 45 ? 72.081 34.991 26.581 1.00 49.08 45 ILE D CA 1
ATOM 6832 C C . ILE D 1 45 ? 73.060 35.578 25.598 1.00 63.60 45 ILE D C 1
ATOM 6833 O O . ILE D 1 45 ? 72.688 36.357 24.721 1.00 66.25 45 ILE D O 1
ATOM 6838 N N . ARG D 1 46 ? 74.316 35.168 25.754 1.00 63.45 46 ARG D N 1
ATOM 6839 C CA . ARG D 1 46 ? 75.453 35.732 25.024 1.00 73.99 46 ARG D CA 1
ATOM 6840 C C . ARG D 1 46 ? 75.115 36.765 23.934 1.00 80.70 46 ARG D C 1
ATOM 6841 O O . ARG D 1 46 ? 75.523 37.920 24.046 1.00 79.10 46 ARG D O 1
ATOM 6849 N N . ASP D 1 47 ? 74.385 36.382 22.887 1.00 57.53 47 ASP D N 1
ATOM 6850 C CA . ASP D 1 47 ? 74.087 37.365 21.840 1.00 77.92 47 ASP D CA 1
ATOM 6851 C C . ASP D 1 47 ? 72.593 37.567 21.532 1.00 84.00 47 ASP D C 1
ATOM 6852 O O . ASP D 1 47 ? 72.228 38.145 20.494 1.00 67.74 47 ASP D O 1
ATOM 6857 N N . GLU D 1 48 ? 71.749 37.125 22.463 1.00 68.29 48 GLU D N 1
ATOM 6858 C CA . GLU D 1 48 ? 70.298 37.207 22.334 1.00 60.98 48 GLU D CA 1
ATOM 6859 C C . GLU D 1 48 ? 69.763 38.636 22.419 1.00 66.08 48 GLU D C 1
ATOM 6860 O O . GLU D 1 48 ? 70.381 39.504 23.043 1.00 67.36 48 GLU D O 1
ATOM 6866 N N . GLU D 1 49 ? 68.623 38.876 21.775 1.00 55.69 49 GLU D N 1
ATOM 6867 C CA . GLU D 1 49 ? 67.868 40.100 21.991 1.00 49.27 49 GLU D CA 1
ATOM 6868 C C . GLU D 1 49 ? 66.873 39.787 23.097 1.00 62.96 49 GLU D C 1
ATOM 6869 O O . GLU D 1 49 ? 66.166 38.771 23.048 1.00 48.90 49 GLU D O 1
ATOM 6875 N N . VAL D 1 50 ? 66.824 40.639 24.115 1.00 60.23 50 VAL D N 1
ATOM 6876 C CA . VAL D 1 50 ? 66.018 40.310 25.280 1.00 48.47 50 VAL D CA 1
ATOM 6877 C C . VAL D 1 50 ? 64.787 41.192 25.428 1.00 42.60 50 VAL D C 1
ATOM 6878 O O . VAL D 1 50 ? 64.793 42.380 25.082 1.00 47.15 50 VAL D O 1
ATOM 6882 N N . LEU D 1 51 ? 63.724 40.575 25.921 1.00 37.09 51 LEU D N 1
ATOM 6883 C CA . LEU D 1 51 ? 62.523 41.291 26.284 1.00 42.07 51 LEU D CA 1
ATOM 6884 C C . LEU D 1 51 ? 62.336 41.038 27.753 1.00 51.05 51 LEU D C 1
ATOM 6885 O O . LEU D 1 51 ? 61.916 39.948 28.157 1.00 40.58 51 LEU D O 1
ATOM 6890 N N . LEU D 1 52 ? 62.677 42.044 28.556 1.00 50.06 52 LEU D N 1
ATOM 6891 C CA . LEU D 1 52 ? 62.557 41.940 30.004 1.00 38.47 52 LEU D CA 1
ATOM 6892 C C . LEU D 1 52 ? 61.167 42.427 30.387 1.00 40.63 52 LEU D C 1
ATOM 6893 O O . LEU D 1 52 ? 60.743 43.523 29.964 1.00 39.64 52 LEU D O 1
ATOM 6898 N N . VAL D 1 53 ? 60.453 41.603 31.157 1.00 29.28 53 VAL D N 1
ATOM 6899 C CA . VAL D 1 53 ? 59.164 42.001 31.722 1.00 33.46 53 VAL D CA 1
ATOM 6900 C C . VAL D 1 53 ? 59.280 42.204 33.224 1.00 36.83 53 VAL D C 1
ATOM 6901 O O . VAL D 1 53 ? 59.455 41.235 33.953 1.00 39.77 53 VAL D O 1
ATOM 6905 N N . GLN D 1 54 ? 59.199 43.462 33.666 1.00 29.99 54 GLN D N 1
ATOM 6906 C CA . GLN D 1 54 ? 59.250 43.842 35.088 1.00 35.35 54 GLN D CA 1
ATOM 6907 C C . GLN D 1 54 ? 58.302 44.986 35.306 1.00 32.14 54 GLN D C 1
ATOM 6908 O O . GLN D 1 54 ? 58.533 46.087 34.808 1.00 27.69 54 GLN D O 1
ATOM 6914 N N . THR D 1 55 ? 57.234 44.747 36.046 1.00 32.53 55 THR D N 1
ATOM 6915 C CA . THR D 1 55 ? 56.350 45.851 36.371 1.00 41.11 55 THR D CA 1
ATOM 6916 C C . THR D 1 55 ? 56.888 46.423 37.653 1.00 35.61 55 THR D C 1
ATOM 6917 O O . THR D 1 55 ? 57.651 45.747 38.340 1.00 41.61 55 THR D O 1
ATOM 6921 N N . THR D 1 56 ? 56.527 47.660 37.974 1.00 30.54 56 THR D N 1
ATOM 6922 C CA . THR D 1 56 ? 57.035 48.267 39.204 1.00 31.03 56 THR D CA 1
ATOM 6923 C C . THR D 1 56 ? 55.928 48.690 40.178 1.00 35.74 56 THR D C 1
ATOM 6924 O O . THR D 1 56 ? 56.042 49.708 40.846 1.00 31.38 56 THR D O 1
ATOM 6928 N N . ASP D 1 57 ? 54.858 47.897 40.248 1.00 35.66 57 ASP D N 1
ATOM 6929 C CA . ASP D 1 57 ? 53.783 48.136 41.211 1.00 37.33 57 ASP D CA 1
ATOM 6930 C C . ASP D 1 57 ? 54.308 47.877 42.621 1.00 39.40 57 ASP D C 1
ATOM 6931 O O . ASP D 1 57 ? 55.483 47.568 42.786 1.00 35.90 57 ASP D O 1
ATOM 6936 N N . TYR D 1 58 ? 53.446 48.000 43.629 1.00 40.07 58 TYR D N 1
ATOM 6937 C CA . TYR D 1 58 ? 53.885 47.866 45.019 1.00 35.53 58 TYR D CA 1
ATOM 6938 C C . TYR D 1 58 ? 54.504 46.495 45.269 1.00 39.48 58 TYR D C 1
ATOM 6939 O O . TYR D 1 58 ? 53.903 45.480 44.924 1.00 38.55 58 TYR D O 1
ATOM 6948 N N . PRO D 1 59 ? 55.705 46.461 45.890 1.00 42.33 59 PRO D N 1
ATOM 6949 C CA . PRO D 1 59 ? 56.481 47.598 46.403 1.00 37.30 59 PRO D CA 1
ATOM 6950 C C . PRO D 1 59 ? 57.313 48.257 45.306 1.00 44.33 59 PRO D C 1
ATOM 6951 O O . PRO D 1 59 ? 58.200 47.619 44.735 1.00 41.45 59 PRO D O 1
ATOM 6955 N N . GLN D 1 60 ? 57.053 49.530 45.033 1.00 36.90 60 GLN D N 1
ATOM 6956 C CA . GLN D 1 60 ? 57.673 50.190 43.894 1.00 33.36 60 GLN D CA 1
ATOM 6957 C C . GLN D 1 60 ? 59.187 50.243 44.007 1.00 41.57 60 GLN D C 1
ATOM 6958 O O . GLN D 1 60 ? 59.894 49.996 43.019 1.00 31.32 60 GLN D O 1
ATOM 6964 N N . ASP D 1 61 ? 59.683 50.568 45.200 1.00 34.44 61 ASP D N 1
ATOM 6965 C CA . ASP D 1 61 ? 61.120 50.773 45.363 1.00 30.08 61 ASP D CA 1
ATOM 6966 C C . ASP D 1 61 ? 61.907 49.488 45.167 1.00 28.77 61 ASP D C 1
ATOM 6967 O O . ASP D 1 61 ? 62.894 49.483 44.434 1.00 28.82 61 ASP D O 1
ATOM 6972 N N . LYS D 1 62 ? 61.461 48.399 45.793 1.00 29.44 62 LYS D N 1
ATOM 6973 C CA . LYS D 1 62 ? 62.140 47.118 45.611 1.00 34.48 62 LYS D CA 1
ATOM 6974 C C . LYS D 1 62 ? 62.085 46.680 44.140 1.00 30.80 62 LYS D C 1
ATOM 6975 O O . LYS D 1 62 ? 63.095 46.297 43.554 1.00 27.29 62 LYS D O 1
ATOM 6981 N N . HIS D 1 63 ? 60.913 46.772 43.529 1.00 29.22 63 HIS D N 1
ATOM 6982 C CA . HIS D 1 63 ? 60.768 46.344 42.139 1.00 31.99 63 HIS D CA 1
ATOM 6983 C C . HIS D 1 63 ? 61.640 47.173 41.217 1.00 33.96 63 HIS D C 1
ATOM 6984 O O . HIS D 1 63 ? 62.175 46.659 40.245 1.00 28.30 63 HIS D O 1
ATOM 6991 N N . LEU D 1 64 ? 61.797 48.455 41.529 1.00 28.84 64 LEU D N 1
ATOM 6992 C CA . LEU D 1 64 ? 62.671 49.306 40.745 1.00 27.52 64 LEU D CA 1
ATOM 6993 C C . LEU D 1 64 ? 64.126 48.876 40.895 1.00 39.85 64 LEU D C 1
ATOM 6994 O O . LEU D 1 64 ? 64.884 48.805 39.921 1.00 31.83 64 LEU D O 1
ATOM 6999 N N . ILE D 1 65 ? 64.524 48.579 42.121 1.00 34.73 65 ILE D N 1
ATOM 7000 C CA . ILE D 1 65 ? 65.910 48.221 42.341 1.00 37.68 65 ILE D CA 1
ATOM 7001 C C . ILE D 1 65 ? 66.159 46.855 41.732 1.00 29.76 65 ILE D C 1
ATOM 7002 O O . ILE D 1 65 ? 67.191 46.625 41.105 1.00 39.80 65 ILE D O 1
ATOM 7007 N N . GLU D 1 66 ? 65.191 45.964 41.873 1.00 26.80 66 GLU D N 1
ATOM 7008 C CA . GLU D 1 66 ? 65.266 44.677 41.177 1.00 32.38 66 GLU D CA 1
ATOM 7009 C C . GLU D 1 66 ? 65.391 44.878 39.654 1.00 27.97 66 GLU D C 1
ATOM 7010 O O . GLU D 1 66 ? 66.191 44.225 39.000 1.00 29.77 66 GLU D O 1
ATOM 7016 N N . LEU D 1 67 ? 64.626 45.814 39.107 1.00 29.08 67 LEU D N 1
ATOM 7017 C CA . LEU D 1 67 ? 64.737 46.134 37.699 1.00 27.84 67 LEU D CA 1
ATOM 7018 C C . LEU D 1 67 ? 66.144 46.591 37.334 1.00 33.21 67 LEU D C 1
ATOM 7019 O O . LEU D 1 67 ? 66.742 46.071 36.391 1.00 34.70 67 LEU D O 1
ATOM 7024 N N . PHE D 1 68 ? 66.675 47.560 38.075 1.00 35.68 68 PHE D N 1
ATOM 7025 C CA . PHE D 1 68 ? 68.054 48.014 37.854 1.00 37.92 68 PHE D CA 1
ATOM 7026 C C . PHE D 1 68 ? 69.050 46.866 37.874 1.00 36.84 68 PHE D C 1
ATOM 7027 O O . PHE D 1 68 ? 69.928 46.789 37.021 1.00 31.69 68 PHE D O 1
ATOM 7035 N N . LEU D 1 69 ? 68.920 45.982 38.856 1.00 34.69 69 LEU D N 1
ATOM 7036 C CA . LEU D 1 69 ? 69.880 44.902 39.025 1.00 34.56 69 LEU D CA 1
ATOM 7037 C C . LEU D 1 69 ? 69.807 43.899 37.885 1.00 46.29 69 LEU D C 1
ATOM 7038 O O . LEU D 1 69 ? 70.841 43.522 37.323 1.00 40.64 69 LEU D O 1
ATOM 7043 N N . ILE D 1 70 ? 68.585 43.468 37.560 1.00 40.07 70 ILE D N 1
ATOM 7044 C CA . ILE D 1 70 ? 68.349 42.527 36.466 1.00 30.97 70 ILE D CA 1
ATOM 7045 C C . ILE D 1 70 ? 68.830 43.110 35.157 1.00 32.60 70 ILE D C 1
ATOM 7046 O O . ILE D 1 70 ? 69.447 42.435 34.355 1.00 29.91 70 ILE D O 1
ATOM 7051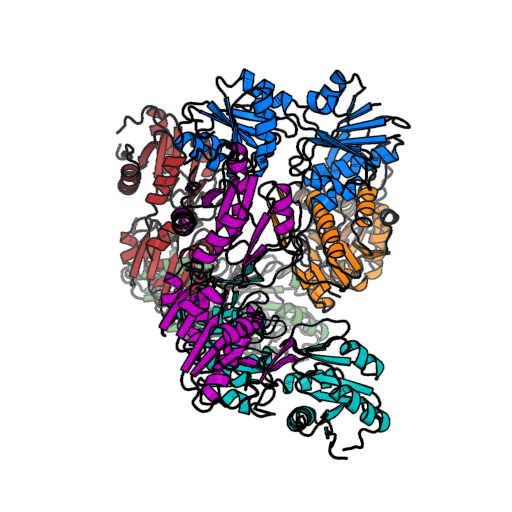 N N . ALA D 1 71 ? 68.572 44.389 34.960 1.00 32.37 71 ALA D N 1
ATOM 7052 C CA . ALA D 1 71 ? 68.985 45.045 33.732 1.00 33.45 71 ALA D CA 1
ATOM 7053 C C . ALA D 1 71 ? 70.494 44.970 33.517 1.00 40.41 71 ALA D C 1
ATOM 7054 O O . ALA D 1 71 ? 70.946 44.480 32.487 1.00 44.40 71 ALA D O 1
ATOM 7056 N N . GLU D 1 72 ? 71.273 45.452 34.483 1.00 48.34 72 GLU D N 1
ATOM 7057 C CA . GLU D 1 72 ? 72.728 45.419 34.363 1.00 42.49 72 GLU D CA 1
ATOM 7058 C C . GLU D 1 72 ? 73.265 44.014 34.203 1.00 37.42 72 GLU D C 1
ATOM 7059 O O . GLU D 1 72 ? 74.131 43.780 33.384 1.00 43.83 72 GLU D O 1
ATOM 7065 N N . THR D 1 73 ? 72.749 43.079 34.980 1.00 32.23 73 THR D N 1
ATOM 7066 C CA . THR D 1 73 ? 73.111 41.672 34.811 1.00 38.69 73 THR D CA 1
ATOM 7067 C C . THR D 1 73 ? 72.934 41.185 33.369 1.00 48.94 73 THR D C 1
ATOM 7068 O O . THR D 1 73 ? 73.820 40.527 32.823 1.00 46.46 73 THR D O 1
ATOM 7072 N N . ILE D 1 74 ? 71.780 41.491 32.771 1.00 50.66 74 ILE D N 1
ATOM 7073 C CA . ILE D 1 74 ? 71.483 41.115 31.381 1.00 38.92 74 ILE D CA 1
ATOM 7074 C C . ILE D 1 74 ? 72.453 41.744 30.381 1.00 44.39 74 ILE D C 1
ATOM 7075 O O . ILE D 1 74 ? 72.940 41.069 29.481 1.00 53.86 74 ILE D O 1
ATOM 7080 N N . ARG D 1 75 ? 72.739 43.032 30.529 1.00 38.74 75 ARG D N 1
ATOM 7081 C CA . ARG D 1 75 ? 73.746 43.648 29.679 1.00 46.46 75 ARG D CA 1
ATOM 7082 C C . ARG D 1 75 ? 75.121 43.022 29.910 1.00 55.40 75 ARG D C 1
ATOM 7083 O O . ARG D 1 75 ? 75.874 42.804 28.962 1.00 61.14 75 ARG D O 1
ATOM 7091 N N . ASP D 1 76 ? 75.435 42.734 31.171 1.00 45.97 76 ASP D N 1
ATOM 7092 C CA . ASP D 1 76 ? 76.715 42.127 31.541 1.00 60.69 76 ASP D CA 1
ATOM 7093 C C . ASP D 1 76 ? 76.868 40.723 30.954 1.00 52.53 76 ASP D C 1
ATOM 7094 O O . ASP D 1 76 ? 77.967 40.297 30.623 1.00 63.31 76 ASP D O 1
ATOM 7099 N N . LEU D 1 77 ? 75.761 40.004 30.838 1.00 47.79 77 LEU D N 1
ATOM 7100 C CA . LEU D 1 77 ? 75.804 38.631 30.373 1.00 37.15 77 LEU D CA 1
ATOM 7101 C C . LEU D 1 77 ? 75.902 38.528 28.845 1.00 57.59 77 LEU D C 1
ATOM 7102 O O . LEU D 1 77 ? 75.831 37.416 28.291 1.00 57.90 77 LEU D O 1
ATOM 7107 N N . GLY D 1 78 ? 76.051 39.677 28.173 1.00 47.76 78 GLY D N 1
ATOM 7108 C CA . GLY D 1 78 ? 76.303 39.706 26.741 1.00 51.13 78 GLY D CA 1
ATOM 7109 C C . GLY D 1 78 ? 75.169 40.119 25.814 1.00 62.33 78 GLY D C 1
ATOM 7110 O O . GLY D 1 78 ? 75.423 40.477 24.658 1.00 75.74 78 GLY D O 1
ATOM 7111 N N . ALA D 1 79 ? 73.930 40.063 26.302 1.00 49.58 79 ALA D N 1
ATOM 7112 C CA . ALA D 1 79 ? 72.746 40.381 25.488 1.00 56.47 79 ALA D CA 1
ATOM 7113 C C . ALA D 1 79 ? 72.991 41.448 24.406 1.00 67.63 79 ALA D C 1
ATOM 7114 O O . ALA D 1 79 ? 73.753 42.393 24.618 1.00 44.43 79 ALA D O 1
ATOM 7116 N N . LYS D 1 80 ? 72.337 41.287 23.252 1.00 62.38 80 LYS D N 1
ATOM 7117 C CA . LYS D 1 80 ? 72.556 42.165 22.106 1.00 53.62 80 LYS D CA 1
ATOM 7118 C C . LYS D 1 80 ? 71.711 43.423 22.196 1.00 69.71 80 LYS D C 1
ATOM 7119 O O . LYS D 1 80 ? 72.115 44.503 21.729 1.00 63.25 80 LYS D O 1
ATOM 7125 N N . LYS D 1 81 ? 70.527 43.273 22.785 1.00 61.97 81 LYS D N 1
ATOM 7126 C CA . LYS D 1 81 ? 69.612 44.398 22.963 1.00 55.46 81 LYS D CA 1
ATOM 7127 C C . LYS D 1 81 ? 68.734 44.132 24.170 1.00 49.45 81 LYS D C 1
ATOM 7128 O O . LYS D 1 81 ? 68.292 43.000 24.385 1.00 40.84 81 LYS D O 1
ATOM 7134 N N . LEU D 1 82 ? 68.499 45.174 24.964 1.00 52.48 82 LEU D N 1
ATOM 7135 C CA . LEU D 1 82 ? 67.632 45.057 26.130 1.00 49.37 82 LEU D CA 1
ATOM 7136 C C . LEU D 1 82 ? 66.395 45.882 25.874 1.00 53.81 82 LEU D C 1
ATOM 7137 O O . LEU D 1 82 ? 66.470 47.115 25.652 1.00 42.45 82 LEU D O 1
ATOM 7142 N N . THR D 1 83 ? 65.260 45.189 25.880 1.00 38.38 83 THR D N 1
ATOM 7143 C CA . THR D 1 83 ? 63.968 45.848 25.847 1.00 41.87 83 THR D CA 1
ATOM 7144 C C . THR D 1 83 ? 63.286 45.603 27.185 1.00 44.53 83 THR D C 1
ATOM 7145 O O . THR D 1 83 ? 63.055 44.447 27.594 1.00 29.83 83 THR D O 1
ATOM 7149 N N . ALA D 1 84 ? 62.995 46.697 27.881 1.00 37.66 84 ALA D N 1
ATOM 7150 C CA . ALA D 1 84 ? 62.374 46.594 29.185 1.00 31.54 84 ALA D CA 1
ATOM 7151 C C . ALA D 1 84 ? 60.905 46.927 29.055 1.00 29.13 84 ALA D C 1
ATOM 7152 O O . ALA D 1 84 ? 60.524 48.034 28.698 1.00 28.01 84 ALA D O 1
ATOM 7154 N N . ILE D 1 85 ? 60.088 45.928 29.334 1.00 30.81 85 ILE D N 1
ATOM 7155 C CA . ILE D 1 85 ? 58.650 46.074 29.285 1.00 34.35 85 ILE D CA 1
ATOM 7156 C C . ILE D 1 85 ? 58.203 46.264 30.708 1.00 30.34 85 ILE D C 1
ATOM 7157 O O . ILE D 1 85 ? 58.130 45.310 31.465 1.00 33.91 85 ILE D O 1
ATOM 7162 N N . VAL D 1 86 ? 57.944 47.503 31.088 1.00 28.05 86 VAL D N 1
ATOM 7163 C CA . VAL D 1 86 ? 57.491 47.771 32.437 1.00 28.22 86 VAL D CA 1
ATOM 7164 C C . VAL D 1 86 ? 56.089 48.303 32.335 1.00 30.66 86 VAL D C 1
ATOM 7165 O O . VAL D 1 86 ? 55.882 49.471 32.016 1.00 44.05 86 VAL D O 1
ATOM 7169 N N . PRO D 1 87 ? 55.110 47.404 32.528 1.00 38.81 87 PRO D N 1
ATOM 7170 C CA . PRO D 1 87 ? 53.675 47.703 32.392 1.00 31.36 87 PRO D CA 1
ATOM 7171 C C . PRO D 1 87 ? 53.257 48.927 33.227 1.00 39.16 87 PRO D C 1
ATOM 7172 O O . PRO D 1 87 ? 52.720 49.876 32.670 1.00 45.55 87 PRO D O 1
ATOM 7176 N N . TYR D 1 88 ? 53.498 48.908 34.534 1.00 35.20 88 TYR D N 1
ATOM 7177 C CA . TYR D 1 88 ? 53.263 50.092 35.353 1.00 35.33 88 TYR D CA 1
ATOM 7178 C C . TYR D 1 88 ? 54.593 50.686 35.782 1.00 31.06 88 TYR D C 1
ATOM 7179 O O . TYR D 1 88 ? 55.327 50.066 36.539 1.00 40.63 88 TYR D O 1
ATOM 7188 N N . LEU D 1 89 ? 54.908 51.876 35.291 1.00 28.50 89 LEU D N 1
ATOM 7189 C CA . LEU D 1 89 ? 56.138 52.559 35.661 1.00 25.64 89 LEU D CA 1
ATOM 7190 C C . LEU D 1 89 ? 55.896 53.425 36.887 1.00 39.37 89 LEU D C 1
ATOM 7191 O O . LEU D 1 89 ? 55.057 54.331 36.851 1.00 41.92 89 LEU D O 1
ATOM 7196 N N . ALA D 1 90 ? 56.625 53.160 37.973 1.00 36.38 90 ALA D N 1
ATOM 7197 C CA . ALA D 1 90 ? 56.405 53.888 39.229 1.00 36.24 90 ALA D CA 1
ATOM 7198 C C . ALA D 1 90 ? 56.954 55.324 39.183 1.00 29.68 90 ALA D C 1
ATOM 7199 O O . ALA D 1 90 ? 57.792 55.641 38.343 1.00 39.15 90 ALA D O 1
ATOM 7201 N N . TYR D 1 91 ? 56.474 56.186 40.076 1.00 27.95 91 TYR D N 1
ATOM 7202 C CA . TYR D 1 91 ? 56.939 57.575 40.131 1.00 35.35 91 TYR D CA 1
ATOM 7203 C C . TYR D 1 91 ? 56.548 58.356 38.875 1.00 44.71 91 TYR D C 1
ATOM 7204 O O . TYR D 1 91 ? 57.226 59.301 38.460 1.00 50.44 91 TYR D O 1
ATOM 7213 N N . SER D 1 92 ? 55.432 57.957 38.279 1.00 54.85 92 SER D N 1
ATOM 7214 C CA . SER D 1 92 ? 54.948 58.601 37.071 1.00 43.21 92 SER D CA 1
ATOM 7215 C C . SER D 1 92 ? 54.154 59.831 37.394 1.00 50.26 92 SER D C 1
ATOM 7216 O O . SER D 1 92 ? 54.144 60.790 36.637 1.00 52.22 92 SER D O 1
ATOM 7219 N N . ARG D 1 93 ? 53.475 59.807 38.526 1.00 49.24 93 ARG D N 1
ATOM 7220 C CA . ARG D 1 93 ? 52.713 60.964 38.937 1.00 43.57 93 ARG D CA 1
ATOM 7221 C C . ARG D 1 93 ? 53.625 62.173 39.212 1.00 47.68 93 ARG D C 1
ATOM 7222 O O . ARG D 1 93 ? 53.168 63.310 39.185 1.00 58.68 93 ARG D O 1
ATOM 7230 N N . GLN D 1 94 ? 54.914 61.929 39.450 1.00 58.65 94 GLN D N 1
ATOM 7231 C CA . GLN D 1 94 ? 55.865 63.010 39.732 1.00 66.76 94 GLN D CA 1
ATOM 7232 C C . GLN D 1 94 ? 56.521 63.529 38.454 1.00 64.57 94 GLN D C 1
ATOM 7233 O O . GLN D 1 94 ? 57.661 63.190 38.126 1.00 54.88 94 GLN D O 1
ATOM 7239 N N . ASP D 1 95 ? 55.778 64.388 37.769 1.00 74.17 95 ASP D N 1
ATOM 7240 C CA . ASP D 1 95 ? 56.060 64.810 36.408 1.00 65.28 95 ASP D CA 1
ATOM 7241 C C . ASP D 1 95 ? 57.039 65.985 36.327 1.00 72.25 95 ASP D C 1
ATOM 7242 O O . ASP D 1 95 ? 57.788 66.122 35.354 1.00 57.35 95 ASP D O 1
ATOM 7247 N N . ARG D 1 96 ? 57.026 66.827 37.356 1.00 71.38 96 ARG D N 1
ATOM 7248 C CA . ARG D 1 96 ? 57.741 68.099 37.335 1.00 67.77 96 ARG D CA 1
ATOM 7249 C C . ARG D 1 96 ? 57.891 68.640 38.746 1.00 60.63 96 ARG D C 1
ATOM 7250 O O . ARG D 1 96 ? 57.450 68.004 39.693 1.00 54.51 96 ARG D O 1
ATOM 7258 N N . ARG D 1 97 ? 58.484 69.822 38.887 1.00 63.95 97 ARG D N 1
ATOM 7259 C CA . ARG D 1 97 ? 58.607 70.435 40.207 1.00 70.08 97 ARG D CA 1
ATOM 7260 C C . ARG D 1 97 ? 57.368 71.258 40.543 1.00 69.31 97 ARG D C 1
ATOM 7261 O O . ARG D 1 97 ? 57.271 72.419 40.173 1.00 67.85 97 ARG D O 1
ATOM 7269 N N . PHE D 1 98 ? 56.426 70.646 41.248 1.00 61.27 98 PHE D N 1
ATOM 7270 C CA . PHE D 1 98 ? 55.219 71.337 41.678 1.00 69.19 98 PHE D CA 1
ATOM 7271 C C . PHE D 1 98 ? 55.489 72.424 42.719 1.00 85.76 98 PHE D C 1
ATOM 7272 O O . PHE D 1 98 ? 54.721 73.377 42.828 1.00 83.74 98 PHE D O 1
ATOM 7280 N N . LYS D 1 99 ? 56.567 72.263 43.488 1.00 82.12 99 LYS D N 1
ATOM 7281 C CA . LYS D 1 99 ? 57.120 73.330 44.322 1.00 61.37 99 LYS D CA 1
ATOM 7282 C C . LYS D 1 99 ? 58.633 73.369 44.115 1.00 59.26 99 LYS D C 1
ATOM 7283 O O . LYS D 1 99 ? 59.212 72.396 43.654 1.00 67.71 99 LYS D O 1
ATOM 7289 N N . ASP D 1 100 ? 59.284 74.482 44.430 1.00 82.20 100 ASP D N 1
ATOM 7290 C CA . ASP D 1 100 ? 60.726 74.559 44.196 1.00 87.26 100 ASP D CA 1
ATOM 7291 C C . ASP D 1 100 ? 61.479 73.581 45.090 1.00 74.26 100 ASP D C 1
ATOM 7292 O O . ASP D 1 100 ? 61.197 73.463 46.290 1.00 58.63 100 ASP D O 1
ATOM 7297 N N . GLY D 1 101 ? 62.405 72.851 44.477 1.00 62.75 101 GLY D N 1
ATOM 7298 C CA . GLY D 1 101 ? 63.213 71.877 45.186 1.00 52.14 101 GLY D CA 1
ATOM 7299 C C . GLY D 1 101 ? 62.595 70.496 45.304 1.00 48.88 101 GLY D C 1
ATOM 7300 O O . GLY D 1 101 ? 63.197 69.583 45.866 1.00 62.54 101 GLY D O 1
ATOM 7301 N N . GLU D 1 102 ? 61.386 70.330 44.797 1.00 42.98 102 GLU D N 1
ATOM 7302 C CA . GLU D 1 102 ? 60.826 68.996 44.711 1.00 47.19 102 GLU D CA 1
ATOM 7303 C C . GLU D 1 102 ? 61.599 68.183 43.683 1.00 54.17 102 GLU D C 1
ATOM 7304 O O . GLU D 1 102 ? 62.101 68.723 42.703 1.00 45.21 102 GLU D O 1
ATOM 7310 N N . ALA D 1 103 ? 61.695 66.879 43.903 1.00 47.42 103 ALA D N 1
ATOM 7311 C CA . ALA D 1 103 ? 62.412 66.029 42.967 1.00 49.79 103 ALA D CA 1
ATOM 7312 C C . ALA D 1 103 ? 61.542 65.714 41.775 1.00 50.08 103 ALA D C 1
ATOM 7313 O O . ALA D 1 103 ? 60.352 65.467 41.904 1.00 45.33 103 ALA D O 1
ATOM 7315 N N . ILE D 1 104 ? 62.137 65.723 40.598 1.00 44.84 104 ILE D N 1
ATOM 7316 C CA . ILE D 1 104 ? 61.451 65.170 39.442 1.00 44.65 104 ILE D CA 1
ATOM 7317 C C . ILE D 1 104 ? 61.731 63.667 39.355 1.00 33.43 104 ILE D C 1
ATOM 7318 O O . ILE D 1 104 ? 62.580 63.219 38.586 1.00 32.18 104 ILE D O 1
ATOM 7323 N N . SER D 1 105 ? 61.004 62.900 40.156 1.00 30.98 105 SER D N 1
ATOM 7324 C CA . SER D 1 105 ? 61.346 61.511 40.401 1.00 31.24 105 SER D CA 1
ATOM 7325 C C . SER D 1 105 ? 61.497 60.728 39.102 1.00 42.94 105 SER D C 1
ATOM 7326 O O . SER D 1 105 ? 62.467 59.974 38.924 1.00 38.04 105 SER D O 1
ATOM 7329 N N . ILE D 1 106 ? 60.543 60.919 38.194 1.00 34.40 106 ILE D N 1
ATOM 7330 C CA . ILE D 1 106 ? 60.501 60.143 36.963 1.00 34.42 106 ILE D CA 1
ATOM 7331 C C . ILE D 1 106 ? 61.753 60.392 36.121 1.00 34.59 106 ILE D C 1
ATOM 7332 O O . ILE D 1 106 ? 62.195 59.511 35.382 1.00 32.14 106 ILE D O 1
ATOM 7337 N N . LYS D 1 107 ? 62.327 61.587 36.235 1.00 34.04 107 LYS D N 1
ATOM 7338 C CA . LYS D 1 107 ? 63.530 61.913 35.471 1.00 38.19 107 LYS D CA 1
ATOM 7339 C C . LYS D 1 107 ? 64.666 61.041 35.946 1.00 38.47 107 LYS D C 1
ATOM 7340 O O . LYS D 1 107 ? 65.354 60.435 35.124 1.00 30.67 107 LYS D O 1
ATOM 7346 N N . THR D 1 108 ? 64.841 60.971 37.268 1.00 38.21 108 THR D N 1
ATOM 7347 C CA . THR D 1 108 ? 65.899 60.167 37.877 1.00 40.79 108 THR D CA 1
ATOM 7348 C C . THR D 1 108 ? 65.756 58.690 37.505 1.00 39.84 108 THR D C 1
ATOM 7349 O O . THR D 1 108 ? 66.726 58.041 37.110 1.00 37.12 108 THR D O 1
ATOM 7353 N N . ILE D 1 109 ? 64.538 58.177 37.638 1.00 23.71 109 ILE D N 1
ATOM 7354 C CA . ILE D 1 109 ? 64.243 56.791 37.312 1.00 29.28 109 ILE D CA 1
ATOM 7355 C C . ILE D 1 109 ? 64.612 56.460 35.866 1.00 31.85 109 ILE D C 1
ATOM 7356 O O . ILE D 1 109 ? 65.231 55.428 35.572 1.00 25.44 109 ILE D O 1
ATOM 7361 N N . LEU D 1 110 ? 64.214 57.354 34.970 1.00 35.64 110 LEU D N 1
ATOM 7362 C CA . LEU D 1 110 ? 64.454 57.181 33.548 1.00 35.02 110 LEU D CA 1
ATOM 7363 C C . LEU D 1 110 ? 65.934 57.263 33.195 1.00 39.03 110 LEU D C 1
ATOM 7364 O O . LEU D 1 110 ? 66.438 56.439 32.422 1.00 33.08 110 LEU D O 1
ATOM 7369 N N . HIS D 1 111 ? 66.621 58.258 33.749 1.00 33.84 111 HIS D N 1
ATOM 7370 C CA . HIS D 1 111 ? 68.044 58.391 33.531 1.00 35.36 111 HIS D CA 1
ATOM 7371 C C . HIS D 1 111 ? 68.754 57.141 34.019 1.00 37.65 111 HIS D C 1
ATOM 7372 O O . HIS D 1 111 ? 69.682 56.655 33.378 1.00 47.30 111 HIS D O 1
ATOM 7379 N N . ILE D 1 112 ? 68.299 56.609 35.147 1.00 28.67 112 ILE D N 1
ATOM 7380 C CA . ILE D 1 112 ? 68.871 55.386 35.689 1.00 30.26 112 ILE D CA 1
ATOM 7381 C C . ILE D 1 112 ? 68.736 54.186 34.761 1.00 36.37 112 ILE D C 1
ATOM 7382 O O . ILE D 1 112 ? 69.614 53.331 34.740 1.00 44.50 112 ILE D O 1
ATOM 7387 N N . LEU D 1 113 ? 67.633 54.121 34.015 1.00 38.97 113 LEU D N 1
ATOM 7388 C CA . LEU D 1 113 ? 67.371 53.010 33.099 1.00 30.52 113 LEU D CA 1
ATOM 7389 C C . LEU D 1 113 ? 68.235 53.045 31.854 1.00 36.67 113 LEU D C 1
ATOM 7390 O O . LEU D 1 113 ? 68.515 52.001 31.282 1.00 39.62 113 LEU D O 1
ATOM 7395 N N . SER D 1 114 ? 68.648 54.232 31.423 1.00 35.40 114 SER D N 1
ATOM 7396 C CA . SER D 1 114 ? 69.559 54.345 30.279 1.00 38.31 114 SER D CA 1
ATOM 7397 C C . SER D 1 114 ? 70.954 53.825 30.655 1.00 50.91 114 SER D C 1
ATOM 7398 O O . SER D 1 114 ? 71.470 52.888 30.030 1.00 50.27 114 SER D O 1
ATOM 7401 N N . GLU D 1 115 ? 71.564 54.457 31.659 1.00 49.48 115 GLU D N 1
ATOM 7402 C CA . GLU D 1 115 ? 72.653 53.855 32.405 1.00 41.99 115 GLU D CA 1
ATOM 7403 C C . GLU D 1 115 ? 72.011 52.563 32.865 1.00 51.81 115 GLU D C 1
ATOM 7404 O O . GLU D 1 115 ? 70.796 52.509 32.952 1.00 73.37 115 GLU D O 1
ATOM 7410 N N . VAL D 1 116 ? 72.771 51.514 33.141 1.00 34.60 116 VAL D N 1
ATOM 7411 C CA . VAL D 1 116 ? 72.137 50.233 33.520 1.00 43.13 116 VAL D CA 1
ATOM 7412 C C . VAL D 1 116 ? 71.798 49.340 32.305 1.00 54.97 116 VAL D C 1
ATOM 7413 O O . VAL D 1 116 ? 71.715 48.100 32.430 1.00 47.96 116 VAL D O 1
ATOM 7417 N N . GLY D 1 117 ? 71.593 49.973 31.143 1.00 39.19 117 GLY D N 1
ATOM 7418 C CA . GLY D 1 117 ? 71.645 49.269 29.869 1.00 44.53 117 GLY D CA 1
ATOM 7419 C C . GLY D 1 117 ? 70.365 48.969 29.112 1.00 58.38 117 GLY D C 1
ATOM 7420 O O . GLY D 1 117 ? 70.384 48.159 28.185 1.00 57.40 117 GLY D O 1
ATOM 7421 N N . VAL D 1 118 ? 69.259 49.603 29.493 1.00 53.32 118 VAL D N 1
ATOM 7422 C CA . VAL D 1 118 ? 68.013 49.469 28.747 1.00 32.43 118 VAL D CA 1
ATOM 7423 C C . VAL D 1 118 ? 68.057 50.290 27.454 1.00 42.58 118 VAL D C 1
ATOM 7424 O O . VAL D 1 118 ? 68.286 51.509 27.453 1.00 32.70 118 VAL D O 1
ATOM 7428 N N . ASN D 1 119 ? 67.842 49.588 26.345 1.00 52.74 119 ASN D N 1
ATOM 7429 C CA . ASN D 1 119 ? 67.880 50.184 25.001 1.00 49.62 119 ASN D CA 1
ATOM 7430 C C . ASN D 1 119 ? 66.512 50.713 24.617 1.00 51.91 119 ASN D C 1
ATOM 7431 O O . ASN D 1 119 ? 66.375 51.836 24.122 1.00 44.80 119 ASN D O 1
ATOM 7436 N N . THR D 1 120 ? 65.501 49.886 24.866 1.00 50.41 120 THR D N 1
ATOM 7437 C CA . THR D 1 120 ? 64.137 50.203 24.496 1.00 41.81 120 THR D CA 1
ATOM 7438 C C . THR D 1 120 ? 63.214 50.046 25.693 1.00 40.42 120 THR D C 1
ATOM 7439 O O . THR D 1 120 ? 63.172 48.987 26.329 1.00 33.53 120 THR D O 1
ATOM 7443 N N . LEU D 1 121 ? 62.475 51.112 25.982 1.00 30.64 121 LEU D N 1
ATOM 7444 C CA . LEU D 1 121 ? 61.510 51.128 27.074 1.00 33.83 121 LEU D CA 1
ATOM 7445 C C . LEU D 1 121 ? 60.049 51.042 26.585 1.00 40.81 121 LEU D C 1
ATOM 7446 O O . LEU D 1 121 ? 59.607 51.840 25.747 1.00 42.53 121 LEU D O 1
ATOM 7451 N N . VAL D 1 122 ? 59.309 50.072 27.117 1.00 32.73 122 VAL D N 1
ATOM 7452 C CA . VAL D 1 122 ? 57.906 49.876 26.766 1.00 35.69 122 VAL D CA 1
ATOM 7453 C C . VAL D 1 122 ? 57.025 50.064 27.992 1.00 36.22 122 VAL D C 1
ATOM 7454 O O . VAL D 1 122 ? 57.149 49.335 28.963 1.00 40.74 122 VAL D O 1
ATOM 7458 N N . VAL D 1 123 ? 56.124 51.033 27.935 1.00 32.72 123 VAL D N 1
ATOM 7459 C CA . VAL D 1 123 ? 55.276 51.344 29.077 1.00 34.59 123 VAL D CA 1
ATOM 7460 C C . VAL D 1 123 ? 53.794 51.379 28.688 1.00 39.88 123 VAL D C 1
ATOM 7461 O O . VAL D 1 123 ? 53.438 51.817 27.584 1.00 40.56 123 VAL D O 1
ATOM 7465 N N . VAL D 1 124 ? 52.930 50.933 29.596 1.00 27.07 124 VAL D N 1
ATOM 7466 C CA . VAL D 1 124 ? 51.494 51.014 29.356 1.00 31.49 124 VAL D CA 1
ATOM 7467 C C . VAL D 1 124 ? 50.884 52.227 30.073 1.00 38.30 124 VAL D C 1
ATOM 7468 O O . VAL D 1 124 ? 51.134 52.426 31.259 1.00 38.23 124 VAL D O 1
ATOM 7472 N N . GLU D 1 125 ? 50.102 53.032 29.348 1.00 30.72 125 GLU D N 1
ATOM 7473 C CA . GLU D 1 125 ? 49.500 54.261 29.877 1.00 28.37 125 GLU D CA 1
ATOM 7474 C C . GLU D 1 125 ? 50.380 54.961 30.898 1.00 40.39 125 GLU D C 1
ATOM 7475 O O . GLU D 1 125 ? 50.043 55.002 32.094 1.00 42.59 125 GLU D O 1
ATOM 7481 N N . PRO D 1 126 ? 51.506 55.521 30.437 1.00 35.77 126 PRO D N 1
ATOM 7482 C CA . PRO D 1 126 ? 52.290 56.444 31.269 1.00 32.20 126 PRO D CA 1
ATOM 7483 C C . PRO D 1 126 ? 51.388 57.616 31.687 1.00 48.43 126 PRO D C 1
ATOM 7484 O O . PRO D 1 126 ? 50.695 58.171 30.811 1.00 45.52 126 PRO D O 1
ATOM 7488 N N . HIS D 1 127 ? 51.381 57.999 32.964 1.00 41.45 127 HIS D N 1
ATOM 7489 C CA . HIS D 1 127 ? 50.547 59.118 33.401 1.00 37.53 127 HIS D CA 1
ATOM 7490 C C . HIS D 1 127 ? 50.557 60.352 32.469 1.00 46.87 127 HIS D C 1
ATOM 7491 O O . HIS D 1 127 ? 49.527 60.967 32.231 1.00 35.61 127 HIS D O 1
ATOM 7498 N N . LYS D 1 128 ? 51.720 60.726 31.959 1.00 46.76 128 LYS D N 1
ATOM 7499 C CA . LYS D 1 128 ? 51.791 61.799 30.984 1.00 42.47 128 LYS D CA 1
ATOM 7500 C C . LYS D 1 128 ? 52.999 61.568 30.076 1.00 44.88 128 LYS D C 1
ATOM 7501 O O . LYS D 1 128 ? 54.134 61.700 30.509 1.00 52.74 128 LYS D O 1
ATOM 7507 N N . PRO D 1 129 ? 52.743 61.208 28.805 1.00 52.11 129 PRO D N 1
ATOM 7508 C CA . PRO D 1 129 ? 53.738 60.690 27.856 1.00 43.82 129 PRO D CA 1
ATOM 7509 C C . PRO D 1 129 ? 54.923 61.600 27.525 1.00 47.67 129 PRO D C 1
ATOM 7510 O O . PRO D 1 129 ? 55.887 61.110 26.954 1.00 51.27 129 PRO D O 1
ATOM 7514 N N . GLU D 1 130 ? 54.853 62.884 27.856 1.00 61.61 130 GLU D N 1
ATOM 7515 C CA . GLU D 1 130 ? 56.010 63.768 27.722 1.00 51.98 130 GLU D CA 1
ATOM 7516 C C . GLU D 1 130 ? 57.106 63.364 28.692 1.00 58.16 130 GLU D C 1
ATOM 7517 O O . GLU D 1 130 ? 58.284 63.441 28.359 1.00 69.32 130 GLU D O 1
ATOM 7523 N N . GLU D 1 131 ? 56.700 62.970 29.899 1.00 50.73 131 GLU D N 1
ATOM 7524 C CA . GLU D 1 131 ? 57.570 62.341 30.886 1.00 40.64 131 GLU D CA 1
ATOM 7525 C C . GLU D 1 131 ? 58.705 61.582 30.249 1.00 46.91 131 GLU D C 1
ATOM 7526 O O . GLU D 1 131 ? 59.870 61.813 30.544 1.00 53.04 131 GLU D O 1
ATOM 7532 N N . LEU D 1 132 ? 58.340 60.654 29.375 1.00 37.29 132 LEU D N 1
ATOM 7533 C CA . LEU D 1 132 ? 59.284 59.682 28.862 1.00 38.02 132 LEU D CA 1
ATOM 7534 C C . LEU D 1 132 ? 60.359 60.245 27.920 1.00 40.38 132 LEU D C 1
ATOM 7535 O O . LEU D 1 132 ? 61.239 59.523 27.471 1.00 49.32 132 LEU D O 1
ATOM 7540 N N . SER D 1 133 ? 60.293 61.530 27.618 1.00 48.02 133 SER D N 1
ATOM 7541 C CA . SER D 1 133 ? 61.345 62.168 26.839 1.00 48.97 133 SER D CA 1
ATOM 7542 C C . SER D 1 133 ? 62.697 62.077 27.572 1.00 58.11 133 SER D C 1
ATOM 7543 O O . SER D 1 133 ? 63.755 62.064 26.945 1.00 67.32 133 SER D O 1
ATOM 7546 N N . TYR D 1 134 ? 62.655 62.018 28.901 1.00 46.53 134 TYR D N 1
ATOM 7547 C CA . TYR D 1 134 ? 63.870 61.973 29.704 1.00 53.41 134 TYR D CA 1
ATOM 7548 C C . TYR D 1 134 ? 64.690 60.728 29.388 1.00 57.43 134 TYR D C 1
ATOM 7549 O O . TYR D 1 134 ? 65.920 60.736 29.506 1.00 66.40 134 TYR D O 1
ATOM 7558 N N . PHE D 1 135 ? 64.002 59.661 28.991 1.00 48.21 135 PHE D N 1
ATOM 7559 C CA . PHE D 1 135 ? 64.658 58.402 28.649 1.00 49.50 135 PHE D CA 1
ATOM 7560 C C . PHE D 1 135 ? 65.356 58.526 27.301 1.00 54.97 135 PHE D C 1
ATOM 7561 O O . PHE D 1 135 ? 64.751 58.945 26.320 1.00 59.32 135 PHE D O 1
ATOM 7569 N N . LYS D 1 136 ? 66.628 58.151 27.256 1.00 56.82 136 LYS D N 1
ATOM 7570 C CA . LYS D 1 136 ? 67.458 58.441 26.098 1.00 62.40 136 LYS D CA 1
ATOM 7571 C C . LYS D 1 136 ? 67.300 57.442 24.964 1.00 57.90 136 LYS D C 1
ATOM 7572 O O . LYS D 1 136 ? 67.413 57.811 23.797 1.00 72.41 136 LYS D O 1
ATOM 7578 N N . GLY D 1 137 ? 67.019 56.189 25.293 1.00 52.47 137 GLY D N 1
ATOM 7579 C CA . GLY D 1 137 ? 66.767 55.184 24.266 1.00 57.85 137 GLY D CA 1
ATOM 7580 C C . GLY D 1 137 ? 65.479 55.342 23.455 1.00 54.61 137 GLY D C 1
ATOM 7581 O O . GLY D 1 137 ? 64.942 56.446 23.304 1.00 46.81 137 GLY D O 1
ATOM 7582 N N . GLU D 1 138 ? 64.989 54.223 22.926 1.00 50.30 138 GLU D N 1
ATOM 7583 C CA . GLU D 1 138 ? 63.777 54.199 22.107 1.00 49.72 138 GLU D CA 1
ATOM 7584 C C . GLU D 1 138 ? 62.527 53.948 22.950 1.00 56.62 138 GLU D C 1
ATOM 7585 O O . GLU D 1 138 ? 62.508 53.049 23.802 1.00 47.34 138 GLU D O 1
ATOM 7591 N N . LEU D 1 139 ? 61.481 54.728 22.681 1.00 46.63 139 LEU D N 1
ATOM 7592 C CA . LEU D 1 139 ? 60.223 54.643 23.420 1.00 48.02 139 LEU D CA 1
ATOM 7593 C C . LEU D 1 139 ? 59.129 53.927 22.641 1.00 48.87 139 LEU D C 1
ATOM 7594 O O . LEU D 1 139 ? 58.904 54.197 21.466 1.00 52.61 139 LEU D O 1
ATOM 7599 N N . LYS D 1 140 ? 58.431 53.024 23.309 1.00 45.66 140 LYS D N 1
ATOM 7600 C CA . LYS D 1 140 ? 57.215 52.469 22.759 1.00 36.38 140 LYS D CA 1
ATOM 7601 C C . LYS D 1 140 ? 56.132 52.569 23.813 1.00 38.49 140 LYS D C 1
ATOM 7602 O O . LYS D 1 140 ? 56.148 51.819 24.798 1.00 49.11 140 LYS D O 1
ATOM 7608 N N . ILE D 1 141 ? 55.216 53.511 23.623 1.00 33.78 141 ILE D N 1
ATOM 7609 C CA . ILE D 1 141 ? 54.083 53.677 24.524 1.00 41.86 141 ILE D CA 1
ATOM 7610 C C . ILE D 1 141 ? 52.928 52.768 24.092 1.00 38.98 141 ILE D C 1
ATOM 7611 O O . ILE D 1 141 ? 52.712 52.580 22.913 1.00 40.25 141 ILE D O 1
ATOM 7616 N N . VAL D 1 142 ? 52.216 52.173 25.041 1.00 42.79 142 VAL D N 1
ATOM 7617 C CA . VAL D 1 142 ? 51.130 51.255 24.718 1.00 34.71 142 VAL D CA 1
ATOM 7618 C C . VAL D 1 142 ? 49.840 51.755 25.325 1.00 35.64 142 VAL D C 1
ATOM 7619 O O . VAL D 1 142 ? 49.719 51.815 26.546 1.00 45.02 142 VAL D O 1
ATOM 7623 N N . HIS D 1 143 ? 48.876 52.110 24.485 1.00 37.94 143 HIS D N 1
ATOM 7624 C CA . HIS D 1 143 ? 47.559 52.522 24.969 1.00 36.91 143 HIS D CA 1
ATOM 7625 C C . HIS D 1 143 ? 46.572 51.406 24.665 1.00 37.83 143 HIS D C 1
ATOM 7626 O O . HIS D 1 143 ? 46.173 51.255 23.518 1.00 41.46 143 HIS D O 1
ATOM 7633 N N . PRO D 1 144 ? 46.163 50.633 25.687 1.00 25.57 144 PRO D N 1
ATOM 7634 C CA . PRO D 1 144 ? 45.319 49.459 25.478 1.00 35.31 144 PRO D CA 1
ATOM 7635 C C . PRO D 1 144 ? 43.826 49.818 25.276 1.00 33.72 144 PRO D C 1
ATOM 7636 O O . PRO D 1 144 ? 42.932 49.110 25.745 1.00 36.46 144 PRO D O 1
ATOM 7640 N N . TYR D 1 145 ? 43.560 50.921 24.595 1.00 32.10 145 TYR D N 1
ATOM 7641 C CA . TYR D 1 145 ? 42.191 51.414 24.422 1.00 35.72 145 TYR D CA 1
ATOM 7642 C C . TYR D 1 145 ? 41.217 50.434 23.723 1.00 39.52 145 TYR D C 1
ATOM 7643 O O . TYR D 1 145 ? 40.065 50.298 24.153 1.00 37.91 145 TYR D O 1
ATOM 7652 N N . HIS D 1 146 ? 41.659 49.756 22.663 1.00 31.72 146 HIS D N 1
ATOM 7653 C CA . HIS D 1 146 ? 40.794 48.765 22.040 1.00 29.71 146 HIS D CA 1
ATOM 7654 C C . HIS D 1 146 ? 40.373 47.649 23.013 1.00 27.31 146 HIS D C 1
ATOM 7655 O O . HIS D 1 146 ? 39.230 47.198 22.979 1.00 34.95 146 HIS D O 1
ATOM 7662 N N . GLN D 1 147 ? 41.269 47.199 23.880 1.00 27.30 147 GLN D N 1
ATOM 7663 C CA . GLN D 1 147 ? 40.881 46.094 24.758 1.00 30.76 147 GLN D CA 1
ATOM 7664 C C . GLN D 1 147 ? 39.882 46.539 25.813 1.00 32.79 147 GLN D C 1
ATOM 7665 O O . GLN D 1 147 ? 39.067 45.744 26.280 1.00 40.42 147 GLN D O 1
ATOM 7671 N N . ILE D 1 148 ? 39.954 47.812 26.182 1.00 26.06 148 ILE D N 1
ATOM 7672 C CA . ILE D 1 148 ? 39.037 48.370 27.159 1.00 28.52 148 ILE D CA 1
ATOM 7673 C C . ILE D 1 148 ? 37.680 48.620 26.514 1.00 37.80 148 ILE D C 1
ATOM 7674 O O . ILE D 1 148 ? 36.637 48.331 27.100 1.00 37.46 148 ILE D O 1
ATOM 7679 N N . ALA D 1 149 ? 37.702 49.157 25.296 1.00 43.20 149 ALA D N 1
ATOM 7680 C CA . ALA D 1 149 ? 36.489 49.293 24.494 1.00 32.32 149 ALA D CA 1
ATOM 7681 C C . ALA D 1 149 ? 35.777 47.947 24.340 1.00 37.20 149 ALA D C 1
ATOM 7682 O O . ALA D 1 149 ? 34.614 47.821 24.710 1.00 37.10 149 ALA D O 1
ATOM 7684 N N . ARG D 1 150 ? 36.471 46.934 23.831 1.00 32.12 150 ARG D N 1
ATOM 7685 C CA . ARG D 1 150 ? 35.854 45.621 23.687 1.00 40.20 150 ARG D CA 1
ATOM 7686 C C . ARG D 1 150 ? 35.191 45.147 25.000 1.00 38.37 150 ARG D C 1
ATOM 7687 O O . ARG D 1 150 ? 34.060 44.672 24.978 1.00 43.59 150 ARG D O 1
ATOM 7695 N N . LYS D 1 151 ? 35.864 45.315 26.140 1.00 45.27 151 LYS D N 1
ATOM 7696 C CA . LYS D 1 151 ? 35.327 44.823 27.416 1.00 46.12 151 LYS D CA 1
ATOM 7697 C C . LYS D 1 151 ? 34.135 45.625 27.904 1.00 46.56 151 LYS D C 1
ATOM 7698 O O . LYS D 1 151 ? 33.135 45.050 28.333 1.00 54.60 151 LYS D O 1
ATOM 7704 N N . ILE D 1 152 ? 34.238 46.950 27.857 1.00 32.32 152 ILE D N 1
ATOM 7705 C CA . ILE D 1 152 ? 33.065 47.798 28.093 1.00 43.03 152 ILE D CA 1
ATOM 7706 C C . ILE D 1 152 ? 31.822 47.330 27.293 1.00 52.15 152 ILE D C 1
ATOM 7707 O O . ILE D 1 152 ? 30.729 47.159 27.850 1.00 40.01 152 ILE D O 1
ATOM 7712 N N . LYS D 1 153 ? 32.005 47.102 25.995 1.00 41.19 153 LYS D N 1
ATOM 7713 C CA . LYS D 1 153 ? 30.887 46.708 25.126 1.00 49.04 153 LYS D CA 1
ATOM 7714 C C . LYS D 1 153 ? 30.276 45.361 25.495 1.00 52.79 153 LYS D C 1
ATOM 7715 O O . LYS D 1 153 ? 29.079 45.169 25.309 1.00 70.35 153 LYS D O 1
ATOM 7721 N N . GLU D 1 154 ? 31.079 44.433 26.010 1.00 48.22 154 GLU D N 1
ATOM 7722 C CA . GLU D 1 154 ? 30.540 43.160 26.476 1.00 45.60 154 GLU D CA 1
ATOM 7723 C C . GLU D 1 154 ? 29.646 43.345 27.702 1.00 48.23 154 GLU D C 1
ATOM 7724 O O . GLU D 1 154 ? 28.596 42.724 27.818 1.00 54.33 154 GLU D O 1
ATOM 7730 N N . ILE D 1 155 ? 30.059 44.226 28.604 1.00 53.25 155 ILE D N 1
ATOM 7731 C CA . ILE D 1 155 ? 29.512 44.258 29.958 1.00 60.32 155 ILE D CA 1
ATOM 7732 C C . ILE D 1 155 ? 28.474 45.360 30.122 1.00 55.88 155 ILE D C 1
ATOM 7733 O O . ILE D 1 155 ? 27.587 45.290 30.975 1.00 52.56 155 ILE D O 1
ATOM 7738 N N . ILE D 1 156 ? 28.578 46.390 29.301 1.00 53.05 156 ILE D N 1
ATOM 7739 C CA . ILE D 1 156 ? 27.739 47.548 29.517 1.00 53.92 156 ILE D CA 1
ATOM 7740 C C . ILE D 1 156 ? 26.787 47.811 28.373 1.00 71.48 156 ILE D C 1
ATOM 7741 O O . ILE D 1 156 ? 27.185 48.085 27.239 1.00 74.57 156 ILE D O 1
ATOM 7746 N N . GLU D 1 157 ? 25.509 47.694 28.698 1.00 96.32 157 GLU D N 1
ATOM 7747 C CA . GLU D 1 157 ? 24.425 47.899 27.750 1.00 106.18 157 GLU D CA 1
ATOM 7748 C C . GLU D 1 157 ? 24.087 49.389 27.725 1.00 99.19 157 GLU D C 1
ATOM 7749 O O . GLU D 1 157 ? 23.623 49.937 28.737 1.00 104.23 157 GLU D O 1
ATOM 7755 N N . ASP D 1 158 ? 24.332 50.044 26.587 1.00 81.71 158 ASP D N 1
ATOM 7756 C CA . ASP D 1 158 ? 24.109 51.497 26.466 1.00 105.94 158 ASP D CA 1
ATOM 7757 C C . ASP D 1 158 ? 25.106 52.345 27.299 1.00 97.36 158 ASP D C 1
ATOM 7758 O O . ASP D 1 158 ? 24.727 52.962 28.310 1.00 81.77 158 ASP D O 1
ATOM 7763 N N . PRO D 1 159 ? 26.382 52.391 26.866 1.00 82.19 159 PRO D N 1
ATOM 7764 C CA . PRO D 1 159 ? 27.448 53.027 27.648 1.00 55.15 159 PRO D CA 1
ATOM 7765 C C . PRO D 1 159 ? 27.559 54.510 27.364 1.00 46.59 159 PRO D C 1
ATOM 7766 O O . PRO D 1 159 ? 27.509 54.932 26.224 1.00 65.14 159 PRO D O 1
ATOM 7770 N N . PHE D 1 160 ? 27.691 55.296 28.416 1.00 50.26 160 PHE D N 1
ATOM 7771 C CA . PHE D 1 160 ? 28.166 56.666 28.299 1.00 50.49 160 PHE D CA 1
ATOM 7772 C C . PHE D 1 160 ? 29.553 56.758 28.963 1.00 58.16 160 PHE D C 1
ATOM 7773 O O . PHE D 1 160 ? 29.770 56.249 30.081 1.00 55.16 160 PHE D O 1
ATOM 7781 N N . ILE D 1 161 ? 30.501 57.390 28.281 1.00 38.34 161 ILE D N 1
ATOM 7782 C CA . ILE D 1 161 ? 31.864 57.363 28.764 1.00 41.61 161 ILE D CA 1
ATOM 7783 C C . ILE D 1 161 ? 32.259 58.706 29.319 1.00 41.16 161 ILE D C 1
ATOM 7784 O O . ILE D 1 161 ? 32.347 59.674 28.595 1.00 41.66 161 ILE D O 1
ATOM 7789 N N . LEU D 1 162 ? 32.481 58.736 30.630 1.00 45.82 162 LEU D N 1
ATOM 7790 C CA . LEU D 1 162 ? 32.753 59.965 31.382 1.00 49.51 162 LEU D CA 1
ATOM 7791 C C . LEU D 1 162 ? 34.190 60.063 31.902 1.00 46.90 162 LEU D C 1
ATOM 7792 O O . LEU D 1 162 ? 34.676 59.171 32.589 1.00 40.60 162 LEU D O 1
ATOM 7797 N N . ALA D 1 163 ? 34.853 61.165 31.579 1.00 47.33 163 ALA D N 1
ATOM 7798 C CA . ALA D 1 163 ? 36.221 61.396 32.020 1.00 50.85 163 ALA D CA 1
ATOM 7799 C C . ALA D 1 163 ? 36.208 62.364 33.184 1.00 57.57 163 ALA D C 1
ATOM 7800 O O . ALA D 1 163 ? 35.635 63.442 33.075 1.00 59.43 163 ALA D O 1
ATOM 7802 N N . PRO D 1 164 ? 36.863 61.998 34.295 1.00 54.59 164 PRO D N 1
ATOM 7803 C CA . PRO D 1 164 ? 36.838 62.756 35.557 1.00 60.57 164 PRO D CA 1
ATOM 7804 C C . PRO D 1 164 ? 37.430 64.162 35.485 1.00 60.80 164 PRO D C 1
ATOM 7805 O O . PRO D 1 164 ? 37.080 64.991 36.330 1.00 62.54 164 PRO D O 1
ATOM 7809 N N . ASP D 1 165 ? 38.309 64.419 34.519 1.00 46.86 165 ASP D N 1
ATOM 7810 C CA . ASP D 1 165 ? 38.874 65.759 34.323 1.00 61.67 165 ASP D CA 1
ATOM 7811 C C . ASP D 1 165 ? 39.325 65.927 32.881 1.00 56.43 165 ASP D C 1
ATOM 7812 O O . ASP D 1 165 ? 39.205 64.989 32.090 1.00 67.99 165 ASP D O 1
ATOM 7817 N N . ARG D 1 166 ? 39.826 67.107 32.519 1.00 55.01 166 ARG D N 1
ATOM 7818 C CA . ARG D 1 166 ? 40.218 67.307 31.126 1.00 78.59 166 ARG D CA 1
ATOM 7819 C C . ARG D 1 166 ? 41.417 66.416 30.791 1.00 69.52 166 ARG D C 1
ATOM 7820 O O . ARG D 1 166 ? 41.640 66.037 29.627 1.00 61.58 166 ARG D O 1
ATOM 7828 N N . GLY D 1 167 ? 42.169 66.059 31.823 1.00 49.17 167 GLY D N 1
ATOM 7829 C CA . GLY D 1 167 ? 43.272 65.137 31.657 1.00 51.95 167 GLY D CA 1
ATOM 7830 C C . GLY D 1 167 ? 42.828 63.843 31.000 1.00 64.81 167 GLY D C 1
ATOM 7831 O O . GLY D 1 167 ? 43.460 63.373 30.052 1.00 72.86 167 GLY D O 1
ATOM 7832 N N . ALA D 1 168 ? 41.722 63.285 31.490 1.00 55.31 168 ALA D N 1
ATOM 7833 C CA . ALA D 1 168 ? 41.210 61.996 31.023 1.00 53.02 168 ALA D CA 1
ATOM 7834 C C . ALA D 1 168 ? 40.357 62.058 29.755 1.00 57.16 168 ALA D C 1
ATOM 7835 O O . ALA D 1 168 ? 39.842 61.023 29.306 1.00 62.20 168 ALA D O 1
ATOM 7837 N N . LEU D 1 169 ? 40.204 63.252 29.178 1.00 54.87 169 LEU D N 1
ATOM 7838 C CA . LEU D 1 169 ? 39.336 63.408 28.011 1.00 58.94 169 LEU D CA 1
ATOM 7839 C C . LEU D 1 169 ? 39.831 62.631 26.797 1.00 52.31 169 LEU D C 1
ATOM 7840 O O . LEU D 1 169 ? 39.088 61.807 26.255 1.00 53.47 169 LEU D O 1
ATOM 7845 N N . ASP D 1 170 ? 41.072 62.880 26.384 1.00 39.85 170 ASP D N 1
ATOM 7846 C CA . ASP D 1 170 ? 41.618 62.207 25.211 1.00 59.97 170 ASP D CA 1
ATOM 7847 C C . ASP D 1 170 ? 41.386 60.698 25.238 1.00 53.89 170 ASP D C 1
ATOM 7848 O O . ASP D 1 170 ? 40.968 60.087 24.242 1.00 52.54 170 ASP D O 1
ATOM 7853 N N . ARG D 1 171 ? 41.661 60.117 26.395 1.00 47.73 171 ARG D N 1
ATOM 7854 C CA . ARG D 1 171 ? 41.526 58.697 26.600 1.00 33.09 171 ARG D CA 1
ATOM 7855 C C . ARG D 1 171 ? 40.057 58.289 26.494 1.00 39.80 171 ARG D C 1
ATOM 7856 O O . ARG D 1 171 ? 39.736 57.271 25.874 1.00 50.23 171 ARG D O 1
ATOM 7864 N N . ALA D 1 172 ? 39.171 59.091 27.075 1.00 29.23 172 ALA D N 1
ATOM 7865 C CA . ALA D 1 172 ? 37.748 58.793 27.057 1.00 40.31 172 ALA D CA 1
ATOM 7866 C C . ALA D 1 172 ? 37.172 58.891 25.638 1.00 39.74 172 ALA D C 1
ATOM 7867 O O . ALA D 1 172 ? 36.371 58.059 25.222 1.00 39.19 172 ALA D O 1
ATOM 7869 N N . ARG D 1 173 ? 37.603 59.903 24.902 1.00 29.69 173 ARG D N 1
ATOM 7870 C CA . ARG D 1 173 ? 37.183 60.071 23.535 1.00 42.14 173 ARG D CA 1
ATOM 7871 C C . ARG D 1 173 ? 37.642 58.916 22.661 1.00 45.70 173 ARG D C 1
ATOM 7872 O O . ARG D 1 173 ? 36.828 58.328 21.934 1.00 58.27 173 ARG D O 1
ATOM 7880 N N . LYS D 1 174 ? 38.927 58.577 22.734 1.00 33.16 174 LYS D N 1
ATOM 7881 C CA . LYS D 1 174 ? 39.460 57.481 21.917 1.00 51.58 174 LYS D CA 1
ATOM 7882 C C . LYS D 1 174 ? 38.809 56.113 22.216 1.00 47.79 174 LYS D C 1
ATOM 7883 O O . LYS D 1 174 ? 38.732 55.237 21.343 1.00 54.53 174 LYS D O 1
ATOM 7889 N N . ILE D 1 175 ? 38.353 55.936 23.452 1.00 37.30 175 ILE D N 1
ATOM 7890 C CA . ILE D 1 175 ? 37.685 54.708 23.829 1.00 36.77 175 ILE D CA 1
ATOM 7891 C C . ILE D 1 175 ? 36.239 54.765 23.378 1.00 47.60 175 ILE D C 1
ATOM 7892 O O . ILE D 1 175 ? 35.736 53.809 22.796 1.00 57.04 175 ILE D O 1
ATOM 7897 N N . ALA D 1 176 ? 35.586 55.896 23.614 1.00 41.45 176 ALA D N 1
ATOM 7898 C CA . ALA D 1 176 ? 34.190 56.054 23.232 1.00 44.58 176 ALA D CA 1
ATOM 7899 C C . ALA D 1 176 ? 33.975 56.044 21.722 1.00 42.56 176 ALA D C 1
ATOM 7900 O O . ALA D 1 176 ? 32.994 55.489 21.231 1.00 56.22 176 ALA D O 1
ATOM 7902 N N . GLU D 1 177 ? 34.884 56.654 20.979 1.00 41.65 177 GLU D N 1
ATOM 7903 C CA . GLU D 1 177 ? 34.722 56.703 19.535 1.00 48.23 177 GLU D CA 1
ATOM 7904 C C . GLU D 1 177 ? 34.808 55.332 18.882 1.00 53.41 177 GLU D C 1
ATOM 7905 O O . GLU D 1 177 ? 34.063 55.050 17.950 1.00 52.79 177 GLU D O 1
ATOM 7911 N N . GLU D 1 178 ? 35.681 54.471 19.391 1.00 44.16 178 GLU D N 1
ATOM 7912 C CA . GLU D 1 178 ? 35.807 53.134 18.838 1.00 46.34 178 GLU D CA 1
ATOM 7913 C C . GLU D 1 178 ? 34.560 52.261 19.092 1.00 53.03 178 GLU D C 1
ATOM 7914 O O . GLU D 1 178 ? 34.324 51.242 18.417 1.00 49.32 178 GLU D O 1
ATOM 7920 N N . ILE D 1 179 ? 33.760 52.671 20.065 1.00 44.31 179 ILE D N 1
ATOM 7921 C CA . ILE D 1 179 ? 32.616 51.887 20.469 1.00 49.02 179 ILE D CA 1
ATOM 7922 C C . ILE D 1 179 ? 31.334 52.685 20.118 1.00 45.72 179 ILE D C 1
ATOM 7923 O O . ILE D 1 179 ? 30.200 52.277 20.408 1.00 38.12 179 ILE D O 1
ATOM 7928 N N . ASN D 1 180 ? 31.561 53.816 19.451 1.00 37.98 180 ASN D N 1
ATOM 7929 C CA . ASN D 1 180 ? 30.520 54.760 19.023 1.00 52.36 180 ASN D CA 1
ATOM 7930 C C . ASN D 1 180 ? 29.561 55.222 20.115 1.00 53.71 180 ASN D C 1
ATOM 7931 O O . ASN D 1 180 ? 28.382 55.507 19.874 1.00 54.48 180 ASN D O 1
ATOM 7936 N N . ALA D 1 181 ? 30.101 55.311 21.317 1.00 58.19 181 ALA D N 1
ATOM 7937 C CA . ALA D 1 181 ? 29.364 55.770 22.488 1.00 50.49 181 ALA D CA 1
ATOM 7938 C C . ALA D 1 181 ? 29.526 57.286 22.684 1.00 48.66 181 ALA D C 1
ATOM 7939 O O . ALA D 1 181 ? 30.471 57.909 22.188 1.00 44.24 181 ALA D O 1
ATOM 7941 N N . PRO D 1 182 ? 28.584 57.893 23.404 1.00 53.64 182 PRO D N 1
ATOM 7942 C CA . PRO D 1 182 ? 28.675 59.315 23.720 1.00 43.28 182 PRO D CA 1
ATOM 7943 C C . PRO D 1 182 ? 29.670 59.498 24.845 1.00 58.38 182 PRO D C 1
ATOM 7944 O O . PRO D 1 182 ? 29.790 58.626 25.728 1.00 49.65 182 PRO D O 1
ATOM 7948 N N . TYR D 1 183 ? 30.362 60.629 24.850 1.00 53.40 183 TYR D N 1
ATOM 7949 C CA . TYR D 1 183 ? 31.371 60.866 25.876 1.00 50.37 183 TYR D CA 1
ATOM 7950 C C . TYR D 1 183 ? 31.378 62.313 26.316 1.00 50.95 183 TYR D C 1
ATOM 7951 O O . TYR D 1 183 ? 31.060 63.215 25.550 1.00 65.45 183 TYR D O 1
ATOM 7960 N N . SER D 1 184 ? 31.761 62.531 27.560 1.00 46.35 184 SER D N 1
ATOM 7961 C CA . SER D 1 184 ? 31.959 63.880 28.060 1.00 62.50 184 SER D CA 1
ATOM 7962 C C . SER D 1 184 ? 32.956 63.920 29.219 1.00 63.67 184 SER D C 1
ATOM 7963 O O . SER D 1 184 ? 33.437 62.896 29.704 1.00 52.92 184 SER D O 1
ATOM 7966 N N . TYR D 1 185 ? 33.271 65.120 29.666 1.00 63.19 185 TYR D N 1
ATOM 7967 C CA . TYR D 1 185 ? 34.188 65.252 30.777 1.00 64.58 185 TYR D CA 1
ATOM 7968 C C . TYR D 1 185 ? 33.672 66.244 31.807 1.00 63.35 185 TYR D C 1
ATOM 7969 O O . TYR D 1 185 ? 32.925 67.169 31.478 1.00 67.70 185 TYR D O 1
ATOM 7978 N N . ILE D 1 186 ? 34.069 66.027 33.056 1.00 57.31 186 ILE D N 1
ATOM 7979 C CA . ILE D 1 186 ? 33.737 66.931 34.152 1.00 69.46 186 ILE D CA 1
ATOM 7980 C C . ILE D 1 186 ? 34.689 68.123 34.184 1.00 74.96 186 ILE D C 1
ATOM 7981 O O . ILE D 1 186 ? 35.902 67.973 34.035 1.00 63.51 186 ILE D O 1
ATOM 7986 N N . GLU D 1 187 ? 34.123 69.307 34.386 1.00 98.34 187 GLU D N 1
ATOM 7987 C CA . GLU D 1 187 ? 34.856 70.552 34.215 1.00 103.45 187 GLU D CA 1
ATOM 7988 C C . GLU D 1 187 ? 35.126 71.228 35.546 1.00 111.16 187 GLU D C 1
ATOM 7989 O O . GLU D 1 187 ? 34.276 71.947 36.066 1.00 120.52 187 GLU D O 1
ATOM 7995 N N . LYS D 1 188 ? 36.310 70.996 36.099 1.00 126.99 188 LYS D N 1
ATOM 7996 C CA . LYS D 1 188 ? 36.724 71.698 37.311 1.00 154.80 188 LYS D CA 1
ATOM 7997 C C . LYS D 1 188 ? 37.009 73.171 37.010 1.00 161.04 188 LYS D C 1
ATOM 7998 O O . LYS D 1 188 ? 37.571 73.501 35.965 1.00 164.01 188 LYS D O 1
ATOM 8004 N N . GLU D 1 189 ? 36.613 74.039 37.938 1.00 158.57 189 GLU D N 1
ATOM 8005 C CA . GLU D 1 189 ? 36.893 75.478 37.891 1.00 159.46 189 GLU D CA 1
ATOM 8006 C C . GLU D 1 189 ? 36.147 76.168 39.030 1.00 163.56 189 GLU D C 1
ATOM 8007 O O . GLU D 1 189 ? 36.759 76.790 39.905 1.00 148.83 189 GLU D O 1
ATOM 8013 N N . ARG D 1 190 ? 34.821 76.049 39.009 1.00 163.37 190 ARG D N 1
ATOM 8014 C CA . ARG D 1 190 ? 33.972 76.546 40.089 1.00 151.74 190 ARG D CA 1
ATOM 8015 C C . ARG D 1 190 ? 32.807 75.590 40.327 1.00 132.94 190 ARG D C 1
ATOM 8016 O O . ARG D 1 190 ? 32.280 74.997 39.383 1.00 121.54 190 ARG D O 1
ATOM 8024 N N . ASN D 1 204 ? 26.166 64.740 25.283 1.00 119.10 204 ASN D N 1
ATOM 8025 C CA . ASN D 1 204 ? 26.803 65.322 26.463 1.00 122.48 204 ASN D CA 1
ATOM 8026 C C . ASN D 1 204 ? 25.796 65.700 27.558 1.00 137.68 204 ASN D C 1
ATOM 8027 O O . ASN D 1 204 ? 24.690 66.162 27.262 1.00 133.21 204 ASN D O 1
ATOM 8032 N N . ILE D 1 205 ? 26.189 65.486 28.817 1.00 144.27 205 ILE D N 1
ATOM 8033 C CA . ILE D 1 205 ? 25.341 65.752 29.995 1.00 137.60 205 ILE D CA 1
ATOM 8034 C C . ILE D 1 205 ? 23.975 65.037 29.938 1.00 129.76 205 ILE D C 1
ATOM 8035 O O . ILE D 1 205 ? 23.318 64.826 30.967 1.00 113.12 205 ILE D O 1
ATOM 8040 N N . ASN D 1 206 ? 23.573 64.648 28.730 1.00 110.45 206 ASN D N 1
ATOM 8041 C CA . ASN D 1 206 ? 22.431 63.772 28.536 1.00 125.50 206 ASN D CA 1
ATOM 8042 C C . ASN D 1 206 ? 22.844 62.337 28.876 1.00 123.17 206 ASN D C 1
ATOM 8043 O O . ASN D 1 206 ? 22.512 61.385 28.158 1.00 126.52 206 ASN D O 1
ATOM 8048 N N . LEU D 1 207 ? 23.595 62.196 29.967 1.00 106.28 207 LEU D N 1
ATOM 8049 C CA . LEU D 1 207 ? 23.932 60.882 30.502 1.00 99.10 207 LEU D CA 1
ATOM 8050 C C . LEU D 1 207 ? 22.745 60.407 31.335 1.00 82.91 207 LEU D C 1
ATOM 8051 O O . LEU D 1 207 ? 22.710 59.282 31.838 1.00 76.04 207 LEU D O 1
ATOM 8056 N N . LYS D 1 208 ? 21.774 61.300 31.471 1.00 86.09 208 LYS D N 1
ATOM 8057 C CA . LYS D 1 208 ? 20.459 60.964 31.983 1.00 82.88 208 LYS D CA 1
ATOM 8058 C C . LYS D 1 208 ? 20.031 59.555 31.535 1.00 81.06 208 LYS D C 1
ATOM 8059 O O . LYS D 1 208 ? 19.903 59.280 30.331 1.00 82.21 208 LYS D O 1
ATOM 8065 N N . GLY D 1 209 ? 19.828 58.663 32.500 1.00 56.98 209 GLY D N 1
ATOM 8066 C CA . GLY D 1 209 ? 19.328 57.324 32.223 1.00 56.52 209 GLY D CA 1
ATOM 8067 C C . GLY D 1 209 ? 20.315 56.322 31.639 1.00 62.92 209 GLY D C 1
ATOM 8068 O O . GLY D 1 209 ? 19.959 55.165 31.405 1.00 51.41 209 GLY D O 1
ATOM 8069 N N . LYS D 1 210 ? 21.554 56.750 31.411 1.00 65.56 210 LYS D N 1
ATOM 8070 C CA . LYS D 1 210 ? 22.539 55.896 30.750 1.00 65.17 210 LYS D CA 1
ATOM 8071 C C . LYS D 1 210 ? 23.465 55.182 31.728 1.00 56.79 210 LYS D C 1
ATOM 8072 O O . LYS D 1 210 ? 23.643 55.626 32.846 1.00 51.76 210 LYS D O 1
ATOM 8078 N N . ASP D 1 211 ? 24.041 54.067 31.288 1.00 58.12 211 ASP D N 1
ATOM 8079 C CA . ASP D 1 211 ? 25.010 53.318 32.071 1.00 51.72 211 ASP D CA 1
ATOM 8080 C C . ASP D 1 211 ? 26.388 53.936 31.910 1.00 60.64 211 ASP D C 1
ATOM 8081 O O . ASP D 1 211 ? 27.091 53.618 30.955 1.00 55.57 211 ASP D O 1
ATOM 8086 N N . VAL D 1 212 ? 26.773 54.806 32.845 1.00 64.96 212 VAL D N 1
ATOM 8087 C CA . VAL D 1 212 ? 28.033 55.551 32.760 1.00 41.08 212 VAL D CA 1
ATOM 8088 C C . VAL D 1 212 ? 29.258 54.713 33.119 1.00 51.97 212 VAL D C 1
ATOM 8089 O O . VAL D 1 212 ? 29.214 53.857 34.016 1.00 50.19 212 VAL D O 1
ATOM 8093 N N . VAL D 1 213 ? 30.345 54.965 32.396 1.00 41.22 213 VAL D N 1
ATOM 8094 C CA . VAL D 1 213 ? 31.630 54.356 32.684 1.00 40.79 213 VAL D CA 1
ATOM 8095 C C . VAL D 1 213 ? 32.671 55.442 32.873 1.00 41.09 213 VAL D C 1
ATOM 8096 O O . VAL D 1 213 ? 32.991 56.151 31.925 1.00 41.92 213 VAL D O 1
ATOM 8100 N N . ILE D 1 214 ? 33.202 55.569 34.092 1.00 45.08 214 ILE D N 1
ATOM 8101 C CA . ILE D 1 214 ? 34.225 56.570 34.379 1.00 41.17 214 ILE D CA 1
ATOM 8102 C C . ILE D 1 214 ? 35.623 56.011 34.206 1.00 45.77 214 ILE D C 1
ATOM 8103 O O . ILE D 1 214 ? 36.007 55.081 34.902 1.00 45.25 214 ILE D O 1
ATOM 8108 N N . ILE D 1 215 ? 36.377 56.592 33.278 1.00 38.70 215 ILE D N 1
ATOM 8109 C CA . ILE D 1 215 ? 37.685 56.084 32.890 1.00 40.71 215 ILE D CA 1
ATOM 8110 C C . ILE D 1 215 ? 38.843 57.027 33.255 1.00 35.51 215 ILE D C 1
ATOM 8111 O O . ILE D 1 215 ? 38.853 58.198 32.887 1.00 40.98 215 ILE D O 1
ATOM 8116 N N . ASP D 1 216 ? 39.831 56.500 33.966 1.00 40.39 216 ASP D N 1
ATOM 8117 C CA . ASP D 1 216 ? 41.056 57.249 34.261 1.00 51.28 216 ASP D CA 1
ATOM 8118 C C . ASP D 1 216 ? 42.267 56.350 34.014 1.00 41.38 216 ASP D C 1
ATOM 8119 O O . ASP D 1 216 ? 42.122 55.142 33.817 1.00 35.14 216 ASP D O 1
ATOM 8124 N N . ASP D 1 217 ? 43.460 56.940 34.020 1.00 46.28 217 ASP D N 1
ATOM 8125 C CA . ASP D 1 217 ? 44.677 56.159 33.852 1.00 37.12 217 ASP D CA 1
ATOM 8126 C C . ASP D 1 217 ? 44.966 55.385 35.130 1.00 42.80 217 ASP D C 1
ATOM 8127 O O . ASP D 1 217 ? 45.231 54.171 35.092 1.00 32.43 217 ASP D O 1
ATOM 8132 N N . ILE D 1 218 ? 44.878 56.076 36.265 1.00 39.48 218 ILE D N 1
ATOM 8133 C CA . ILE D 1 218 ? 45.181 55.459 37.554 1.00 37.01 218 ILE D CA 1
ATOM 8134 C C . ILE D 1 218 ? 44.069 55.642 38.568 1.00 34.88 218 ILE D C 1
ATOM 8135 O O . ILE D 1 218 ? 43.426 56.688 38.613 1.00 41.53 218 ILE D O 1
ATOM 8140 N N . ILE D 1 219 ? 43.845 54.621 39.387 1.00 32.55 219 ILE D N 1
ATOM 8141 C CA . ILE D 1 219 ? 42.953 54.767 40.537 1.00 46.56 219 ILE D CA 1
ATOM 8142 C C . ILE D 1 219 ? 43.666 54.352 41.837 1.00 53.26 219 ILE D C 1
ATOM 8143 O O . ILE D 1 219 ? 43.985 53.177 42.035 1.00 50.98 219 ILE D O 1
ATOM 8148 N N . SER D 1 220 ? 43.939 55.325 42.706 1.00 60.60 220 SER D N 1
ATOM 8149 C CA . SER D 1 220 ? 44.697 55.074 43.940 1.00 51.72 220 SER D CA 1
ATOM 8150 C C . SER D 1 220 ? 43.802 55.071 45.152 1.00 41.55 220 SER D C 1
ATOM 8151 O O . SER D 1 220 ? 43.380 54.033 45.621 1.00 38.33 220 SER D O 1
ATOM 8154 N N . THR D 1 221 ? 43.532 56.256 45.670 1.00 51.21 221 THR D N 1
ATOM 8155 C CA . THR D 1 221 ? 42.587 56.406 46.767 1.00 55.65 221 THR D CA 1
ATOM 8156 C C . THR D 1 221 ? 41.153 56.217 46.263 1.00 69.11 221 THR D C 1
ATOM 8157 O O . THR D 1 221 ? 40.315 55.645 46.964 1.00 58.70 221 THR D O 1
ATOM 8161 N N . GLY D 1 222 ? 40.886 56.692 45.044 1.00 68.41 222 GLY D N 1
ATOM 8162 C CA . GLY D 1 222 ? 39.564 56.624 44.453 1.00 56.94 222 GLY D CA 1
ATOM 8163 C C . GLY D 1 222 ? 38.817 57.926 44.640 1.00 59.29 222 GLY D C 1
ATOM 8164 O O . GLY D 1 222 ? 37.609 57.997 44.434 1.00 63.49 222 GLY D O 1
ATOM 8165 N N . GLY D 1 223 ? 39.554 58.956 45.028 1.00 57.81 223 GLY D N 1
ATOM 8166 C CA . GLY D 1 223 ? 38.991 60.262 45.281 1.00 58.83 223 GLY D CA 1
ATOM 8167 C C . GLY D 1 223 ? 38.321 60.916 44.098 1.00 64.36 223 GLY D C 1
ATOM 8168 O O . GLY D 1 223 ? 37.191 61.387 44.213 1.00 73.63 223 GLY D O 1
ATOM 8169 N N . THR D 1 224 ? 39.016 60.949 42.964 1.00 69.19 224 THR D N 1
ATOM 8170 C CA . THR D 1 224 ? 38.501 61.625 41.777 1.00 67.93 224 THR D CA 1
ATOM 8171 C C . THR D 1 224 ? 37.295 60.870 41.250 1.00 54.16 224 THR D C 1
ATOM 8172 O O . THR D 1 224 ? 36.310 61.470 40.836 1.00 70.42 224 THR D O 1
ATOM 8176 N N . ILE D 1 225 ? 37.378 59.547 41.292 1.00 51.76 225 ILE D N 1
ATOM 8177 C CA . ILE D 1 225 ? 36.309 58.674 40.827 1.00 55.44 225 ILE D CA 1
ATOM 8178 C C . ILE D 1 225 ? 35.037 58.789 41.677 1.00 63.57 225 ILE D C 1
ATOM 8179 O O . ILE D 1 225 ? 33.923 58.663 41.160 1.00 61.11 225 ILE D O 1
ATOM 8184 N N . VAL D 1 226 ? 35.206 59.027 42.976 1.00 64.95 226 VAL D N 1
ATOM 8185 C CA . VAL D 1 226 ? 34.072 59.207 43.876 1.00 57.57 226 VAL D CA 1
ATOM 8186 C C . VAL D 1 226 ? 33.340 60.524 43.657 1.00 50.93 226 VAL D C 1
ATOM 8187 O O . VAL D 1 226 ? 32.115 60.540 43.617 1.00 57.91 226 VAL D O 1
ATOM 8191 N N . GLN D 1 227 ? 34.074 61.622 43.518 1.00 46.78 227 GLN D N 1
ATOM 8192 C CA . GLN D 1 227 ? 33.444 62.898 43.184 1.00 66.19 227 GLN D CA 1
ATOM 8193 C C . GLN D 1 227 ? 32.723 62.829 41.842 1.00 70.14 227 GLN D C 1
ATOM 8194 O O . GLN D 1 227 ? 31.690 63.471 41.646 1.00 85.19 227 GLN D O 1
ATOM 8200 N N . ALA D 1 228 ? 33.275 62.048 40.923 1.00 52.63 228 ALA D N 1
ATOM 8201 C CA . ALA D 1 228 ? 32.695 61.910 39.605 1.00 51.38 228 ALA D CA 1
ATOM 8202 C C . ALA D 1 228 ? 31.455 61.022 39.631 1.00 49.25 228 ALA D C 1
ATOM 8203 O O . ALA D 1 228 ? 30.527 61.220 38.856 1.00 57.55 228 ALA D O 1
ATOM 8205 N N . THR D 1 229 ? 31.436 60.052 40.529 1.00 44.42 229 THR D N 1
ATOM 8206 C CA . THR D 1 229 ? 30.276 59.186 40.668 1.00 47.19 229 THR D CA 1
ATOM 8207 C C . THR D 1 229 ? 29.047 59.940 41.197 1.00 62.97 229 THR D C 1
ATOM 8208 O O . THR D 1 229 ? 27.909 59.572 40.891 1.00 75.90 229 THR D O 1
ATOM 8212 N N . ARG D 1 230 ? 29.272 60.995 41.979 1.00 68.59 230 ARG D N 1
ATOM 8213 C CA . ARG D 1 230 ? 28.183 61.878 42.420 1.00 57.57 230 ARG D CA 1
ATOM 8214 C C . ARG D 1 230 ? 27.506 62.560 41.244 1.00 70.56 230 ARG D C 1
ATOM 8215 O O . ARG D 1 230 ? 26.322 62.320 40.978 1.00 82.94 230 ARG D O 1
ATOM 8223 N N . LEU D 1 231 ? 28.249 63.425 40.552 1.00 52.10 231 LEU D N 1
ATOM 8224 C CA . LEU D 1 231 ? 27.669 64.138 39.419 1.00 59.41 231 LEU D CA 1
ATOM 8225 C C . LEU D 1 231 ? 26.851 63.195 38.557 1.00 60.59 231 LEU D C 1
ATOM 8226 O O . LEU D 1 231 ? 25.777 63.560 38.067 1.00 73.92 231 LEU D O 1
ATOM 8231 N N . ALA D 1 232 ? 27.358 61.980 38.384 1.00 44.50 232 ALA D N 1
ATOM 8232 C CA . ALA D 1 232 ? 26.731 61.024 37.480 1.00 69.66 232 ALA D CA 1
ATOM 8233 C C . ALA D 1 232 ? 25.337 60.649 37.962 1.00 67.31 232 ALA D C 1
ATOM 8234 O O . ALA D 1 232 ? 24.358 60.703 37.204 1.00 68.69 232 ALA D O 1
ATOM 8236 N N . TYR D 1 233 ? 25.246 60.274 39.229 1.00 62.44 233 TYR D N 1
ATOM 8237 C CA . TYR D 1 233 ? 23.967 59.900 39.801 1.00 65.89 233 TYR D CA 1
ATOM 8238 C C . TYR D 1 233 ? 23.043 61.101 39.935 1.00 67.39 233 TYR D C 1
ATOM 8239 O O . TYR D 1 233 ? 21.833 60.978 39.749 1.00 76.11 233 TYR D O 1
ATOM 8248 N N . SER D 1 234 ? 23.619 62.262 40.229 1.00 56.89 234 SER D N 1
ATOM 8249 C CA . SER D 1 234 ? 22.855 63.503 40.269 1.00 65.94 234 SER D CA 1
ATOM 8250 C C . SER D 1 234 ? 22.604 64.065 38.868 1.00 73.08 234 SER D C 1
ATOM 8251 O O . SER D 1 234 ? 22.347 65.260 38.703 1.00 80.75 234 SER D O 1
ATOM 8254 N N . LEU D 1 235 ? 22.692 63.202 37.862 1.00 64.74 235 LEU D N 1
ATOM 8255 C CA . LEU D 1 235 ? 22.422 63.610 36.495 1.00 64.12 235 LEU D CA 1
ATOM 8256 C C . LEU D 1 235 ? 21.643 62.501 35.801 1.00 72.25 235 LEU D C 1
ATOM 8257 O O . LEU D 1 235 ? 21.423 62.525 34.573 1.00 82.65 235 LEU D O 1
ATOM 8262 N N . GLY D 1 236 ? 21.222 61.532 36.608 1.00 52.67 236 GLY D N 1
ATOM 8263 C CA . GLY D 1 236 ? 20.315 60.499 36.144 1.00 76.83 236 GLY D CA 1
ATOM 8264 C C . GLY D 1 236 ? 20.979 59.205 35.723 1.00 71.11 236 GLY D C 1
ATOM 8265 O O . GLY D 1 236 ? 20.340 58.352 35.096 1.00 77.80 236 GLY D O 1
ATOM 8266 N N . ALA D 1 237 ? 22.255 59.050 36.060 1.00 54.78 237 ALA D N 1
ATOM 8267 C CA . ALA D 1 237 ? 22.950 57.822 35.724 1.00 51.65 237 ALA D CA 1
ATOM 8268 C C . ALA D 1 237 ? 22.169 56.609 36.231 1.00 48.81 237 ALA D C 1
ATOM 8269 O O . ALA D 1 237 ? 21.773 56.545 37.389 1.00 40.20 237 ALA D O 1
ATOM 8271 N N . LYS D 1 238 ? 21.931 55.658 35.336 1.00 58.63 238 LYS D N 1
ATOM 8272 C CA . LYS D 1 238 ? 21.240 54.425 35.673 1.00 50.96 238 LYS D CA 1
ATOM 8273 C C . LYS D 1 238 ? 22.178 53.573 36.503 1.00 63.44 238 LYS D C 1
ATOM 8274 O O . LYS D 1 238 ? 21.761 52.894 37.442 1.00 62.11 238 LYS D O 1
ATOM 8280 N N . SER D 1 239 ? 23.455 53.610 36.138 1.00 68.16 239 SER D N 1
ATOM 8281 C CA . SER D 1 239 ? 24.497 52.927 36.889 1.00 60.91 239 SER D CA 1
ATOM 8282 C C . SER D 1 239 ? 25.840 53.568 36.575 1.00 72.09 239 SER D C 1
ATOM 8283 O O . SER D 1 239 ? 25.996 54.231 35.544 1.00 56.98 239 SER D O 1
ATOM 8286 N N . VAL D 1 240 ? 26.798 53.375 37.479 1.00 76.49 240 VAL D N 1
ATOM 8287 C CA . VAL D 1 240 ? 28.159 53.864 37.288 1.00 57.72 240 VAL D CA 1
ATOM 8288 C C . VAL D 1 240 ? 29.140 52.703 37.404 1.00 59.26 240 VAL D C 1
ATOM 8289 O O . VAL D 1 240 ? 29.071 51.890 38.335 1.00 48.76 240 VAL D O 1
ATOM 8293 N N . THR D 1 241 ? 30.022 52.613 36.414 1.00 64.26 241 THR D N 1
ATOM 8294 C CA . THR D 1 241 ? 31.118 51.655 36.413 1.00 48.78 241 THR D CA 1
ATOM 8295 C C . THR D 1 241 ? 32.414 52.450 36.352 1.00 52.50 241 THR D C 1
ATOM 8296 O O . THR D 1 241 ? 32.463 53.524 35.738 1.00 54.27 241 THR D O 1
ATOM 8300 N N . ALA D 1 242 ? 33.460 51.950 36.998 1.00 48.71 242 ALA D N 1
ATOM 8301 C CA . ALA D 1 242 ? 34.737 52.647 36.951 1.00 46.84 242 ALA D CA 1
ATOM 8302 C C . ALA D 1 242 ? 35.767 51.755 36.290 1.00 43.83 242 ALA D C 1
ATOM 8303 O O . ALA D 1 242 ? 35.752 50.538 36.471 1.00 34.22 242 ALA D O 1
ATOM 8305 N N . ALA D 1 243 ? 36.644 52.376 35.506 1.00 40.05 243 ALA D N 1
ATOM 8306 C CA . ALA D 1 243 ? 37.667 51.654 34.766 1.00 38.35 243 ALA D CA 1
ATOM 8307 C C . ALA D 1 243 ? 38.946 52.446 34.700 1.00 35.20 243 ALA D C 1
ATOM 8308 O O . ALA D 1 243 ? 38.932 53.646 34.438 1.00 39.18 243 ALA D O 1
ATOM 8310 N N . ALA D 1 244 ? 40.060 51.765 34.927 1.00 37.38 244 ALA D N 1
ATOM 8311 C CA . ALA D 1 244 ? 41.384 52.388 34.794 1.00 40.75 244 ALA D CA 1
ATOM 8312 C C . ALA D 1 244 ? 42.387 51.350 34.313 1.00 41.81 244 ALA D C 1
ATOM 8313 O O . ALA D 1 244 ? 42.194 50.147 34.498 1.00 40.29 244 ALA D O 1
ATOM 8315 N N . ILE D 1 245 ? 43.452 51.807 33.678 1.00 32.15 245 ILE D N 1
ATOM 8316 C CA . ILE D 1 245 ? 44.508 50.899 33.278 1.00 31.58 245 ILE D CA 1
ATOM 8317 C C . ILE D 1 245 ? 45.235 50.355 34.510 1.00 38.50 245 ILE D C 1
ATOM 8318 O O . ILE D 1 245 ? 45.403 49.143 34.653 1.00 37.23 245 ILE D O 1
ATOM 8323 N N . HIS D 1 246 ? 45.647 51.257 35.406 1.00 46.14 246 HIS D N 1
ATOM 8324 C CA . HIS D 1 246 ? 46.384 50.890 36.629 1.00 29.82 246 HIS D CA 1
ATOM 8325 C C . HIS D 1 246 ? 45.514 50.993 37.893 1.00 38.24 246 HIS D C 1
ATOM 8326 O O . HIS D 1 246 ? 45.249 52.091 38.401 1.00 44.10 246 HIS D O 1
ATOM 8333 N N . LEU D 1 247 ? 45.086 49.848 38.410 1.00 35.81 247 LEU D N 1
ATOM 8334 C CA . LEU D 1 247 ? 44.271 49.836 39.613 1.00 31.49 247 LEU D CA 1
ATOM 8335 C C . LEU D 1 247 ? 45.096 49.654 40.877 1.00 51.62 247 LEU D C 1
ATOM 8336 O O . LEU D 1 247 ? 45.177 48.542 41.403 1.00 49.90 247 LEU D O 1
ATOM 8341 N N . LEU D 1 248 ? 45.698 50.745 41.368 1.00 58.87 248 LEU D N 1
ATOM 8342 C CA . LEU D 1 248 ? 46.486 50.710 42.606 1.00 53.16 248 LEU D CA 1
ATOM 8343 C C . LEU D 1 248 ? 45.596 50.982 43.808 1.00 63.92 248 LEU D C 1
ATOM 8344 O O . LEU D 1 248 ? 45.756 52.007 44.471 1.00 73.63 248 LEU D O 1
ATOM 8349 N N . LEU D 1 249 ? 44.665 50.082 44.100 1.00 51.80 249 LEU D N 1
ATOM 8350 C CA . LEU D 1 249 ? 43.648 50.395 45.098 1.00 47.46 249 LEU D CA 1
ATOM 8351 C C . LEU D 1 249 ? 44.233 50.469 46.498 1.00 55.83 249 LEU D C 1
ATOM 8352 O O . LEU D 1 249 ? 44.742 49.489 47.021 1.00 54.55 249 LEU D O 1
ATOM 8357 N N . VAL D 1 250 ? 44.145 51.653 47.095 1.00 55.62 250 VAL D N 1
ATOM 8358 C CA . VAL D 1 250 ? 44.863 51.971 48.315 1.00 51.33 250 VAL D CA 1
ATOM 8359 C C . VAL D 1 250 ? 43.947 52.098 49.515 1.00 63.63 250 VAL D C 1
ATOM 8360 O O . VAL D 1 250 ? 43.149 53.032 49.609 1.00 68.82 250 VAL D O 1
ATOM 8364 N N . GLY D 1 251 ? 44.075 51.144 50.434 1.00 75.15 251 GLY D N 1
ATOM 8365 C CA . GLY D 1 251 ? 43.368 51.187 51.702 1.00 76.33 251 GLY D CA 1
ATOM 8366 C C . GLY D 1 251 ? 41.864 51.081 51.567 1.00 79.54 251 GLY D C 1
ATOM 8367 O O . GLY D 1 251 ? 41.327 50.002 51.304 1.00 65.60 251 GLY D O 1
ATOM 8368 N N . GLY D 1 252 ? 41.182 52.206 51.756 1.00 69.41 252 GLY D N 1
ATOM 8369 C CA . GLY D 1 252 ? 39.738 52.247 51.600 1.00 89.62 252 GLY D CA 1
ATOM 8370 C C . GLY D 1 252 ? 39.305 51.909 50.183 1.00 87.48 252 GLY D C 1
ATOM 8371 O O . GLY D 1 252 ? 38.559 50.956 49.957 1.00 64.58 252 GLY D O 1
ATOM 8372 N N . ALA D 1 253 ? 39.795 52.703 49.234 1.00 82.84 253 ALA D N 1
ATOM 8373 C CA . ALA D 1 253 ? 39.498 52.576 47.803 1.00 72.98 253 ALA D CA 1
ATOM 8374 C C . ALA D 1 253 ? 38.335 51.659 47.391 1.00 72.08 253 ALA D C 1
ATOM 8375 O O . ALA D 1 253 ? 37.257 52.139 47.026 1.00 65.77 253 ALA D O 1
ATOM 8377 N N . LYS D 1 254 ? 38.563 50.350 47.417 1.00 63.39 254 LYS D N 1
ATOM 8378 C CA . LYS D 1 254 ? 37.552 49.418 46.940 1.00 53.39 254 LYS D CA 1
ATOM 8379 C C . LYS D 1 254 ? 36.210 49.584 47.656 1.00 72.88 254 LYS D C 1
ATOM 8380 O O . LYS D 1 254 ? 35.159 49.563 47.020 1.00 74.99 254 LYS D O 1
ATOM 8386 N N . GLU D 1 255 ? 36.245 49.755 48.975 1.00 84.66 255 GLU D N 1
ATOM 8387 C CA . GLU D 1 255 ? 35.020 49.970 49.748 1.00 80.52 255 GLU D CA 1
ATOM 8388 C C . GLU D 1 255 ? 34.486 51.388 49.586 1.00 64.86 255 GLU D C 1
ATOM 8389 O O . GLU D 1 255 ? 33.285 51.582 49.436 1.00 71.56 255 GLU D O 1
ATOM 8395 N N . ARG D 1 256 ? 35.377 52.374 49.624 1.00 61.70 256 ARG D N 1
ATOM 8396 C CA . ARG D 1 256 ? 34.984 53.770 49.471 1.00 63.95 256 ARG D CA 1
ATOM 8397 C C . ARG D 1 256 ? 34.173 53.960 48.188 1.00 66.64 256 ARG D C 1
ATOM 8398 O O . ARG D 1 256 ? 33.344 54.865 48.094 1.00 72.35 256 ARG D O 1
ATOM 8406 N N . LEU D 1 257 ? 34.406 53.086 47.212 1.00 65.58 257 LEU D N 1
ATOM 8407 C CA . LEU D 1 257 ? 33.713 53.145 45.926 1.00 61.95 257 LEU D CA 1
ATOM 8408 C C . LEU D 1 257 ? 32.362 52.413 45.927 1.00 72.49 257 LEU D C 1
ATOM 8409 O O . LEU D 1 257 ? 31.355 52.950 45.463 1.00 77.95 257 LEU D O 1
ATOM 8414 N N . ARG D 1 258 ? 32.340 51.188 46.433 1.00 65.73 258 ARG D N 1
ATOM 8415 C CA . ARG D 1 258 ? 31.086 50.465 46.591 1.00 58.10 258 ARG D CA 1
ATOM 8416 C C . ARG D 1 258 ? 30.054 51.325 47.334 1.00 72.95 258 ARG D C 1
ATOM 8417 O O . ARG D 1 258 ? 28.872 51.322 46.997 1.00 72.84 258 ARG D O 1
ATOM 8425 N N . GLU D 1 259 ? 30.515 52.076 48.331 1.00 75.28 259 GLU D N 1
ATOM 8426 C CA . GLU D 1 259 ? 29.638 52.891 49.166 1.00 72.49 259 GLU D CA 1
ATOM 8427 C C . GLU D 1 259 ? 28.951 53.994 48.368 1.00 62.92 259 GLU D C 1
ATOM 8428 O O . GLU D 1 259 ? 27.790 54.315 48.624 1.00 78.18 259 GLU D O 1
ATOM 8434 N N . VAL D 1 260 ? 29.671 54.577 47.413 1.00 60.23 260 VAL D N 1
ATOM 8435 C CA . VAL D 1 260 ? 29.097 55.611 46.554 1.00 59.05 260 VAL D CA 1
ATOM 8436 C C . VAL D 1 260 ? 28.369 54.987 45.348 1.00 71.19 260 VAL D C 1
ATOM 8437 O O . VAL D 1 260 ? 27.852 55.689 44.470 1.00 67.30 260 VAL D O 1
ATOM 8441 N N . GLY D 1 261 ? 28.326 53.659 45.314 1.00 57.66 261 GLY D N 1
ATOM 8442 C CA . GLY D 1 261 ? 27.509 52.968 44.337 1.00 56.98 261 GLY D CA 1
ATOM 8443 C C . GLY D 1 261 ? 28.181 52.591 43.028 1.00 76.41 261 GLY D C 1
ATOM 8444 O O . GLY D 1 261 ? 27.508 52.394 42.013 1.00 86.72 261 GLY D O 1
ATOM 8445 N N . VAL D 1 262 ? 29.503 52.484 43.028 1.00 78.51 262 VAL D N 1
ATOM 8446 C CA . VAL D 1 262 ? 30.184 51.960 41.856 1.00 51.54 262 VAL D CA 1
ATOM 8447 C C . VAL D 1 262 ? 30.055 50.443 41.845 1.00 58.48 262 VAL D C 1
ATOM 8448 O O . VAL D 1 262 ? 30.648 49.745 42.662 1.00 63.93 262 VAL D O 1
ATOM 8452 N N . LYS D 1 263 ? 29.247 49.936 40.924 1.00 73.91 263 LYS D N 1
ATOM 8453 C CA . LYS D 1 263 ? 28.930 48.515 40.886 1.00 80.42 263 LYS D CA 1
ATOM 8454 C C . LYS D 1 263 ? 30.131 47.669 40.468 1.00 74.47 263 LYS D C 1
ATOM 8455 O O . LYS D 1 263 ? 30.539 46.744 41.176 1.00 74.29 263 LYS D O 1
ATOM 8461 N N . THR D 1 264 ? 30.691 48.004 39.312 1.00 62.01 264 THR D N 1
ATOM 8462 C CA . THR D 1 264 ? 31.729 47.204 38.682 1.00 55.60 264 THR D CA 1
ATOM 8463 C C . THR D 1 264 ? 33.058 47.949 38.603 1.00 54.00 264 THR D C 1
ATOM 8464 O O . THR D 1 264 ? 33.082 49.160 38.403 1.00 58.10 264 THR D O 1
ATOM 8468 N N . LEU D 1 265 ? 34.161 47.218 38.754 1.00 54.35 265 LEU D N 1
ATOM 8469 C CA . LEU D 1 265 ? 35.505 47.778 38.593 1.00 44.57 265 LEU D CA 1
ATOM 8470 C C . LEU D 1 265 ? 36.262 47.097 37.465 1.00 45.14 265 LEU D C 1
ATOM 8471 O O . LEU D 1 265 ? 36.387 45.876 37.426 1.00 42.55 265 LEU D O 1
ATOM 8476 N N . ILE D 1 266 ? 36.772 47.893 36.539 1.00 41.07 266 ILE D N 1
ATOM 8477 C CA . ILE D 1 266 ? 37.560 47.352 35.443 1.00 37.23 266 ILE D CA 1
ATOM 8478 C C . ILE D 1 266 ? 38.993 47.847 35.490 1.00 38.03 266 ILE D C 1
ATOM 8479 O O . ILE D 1 266 ? 39.259 49.064 35.526 1.00 36.20 266 ILE D O 1
ATOM 8484 N N . GLY D 1 267 ? 39.916 46.899 35.470 1.00 33.16 267 GLY D N 1
ATOM 8485 C CA . GLY D 1 267 ? 41.330 47.219 35.485 1.00 44.62 267 GLY D CA 1
ATOM 8486 C C . GLY D 1 267 ? 42.109 46.280 34.587 1.00 46.62 267 GLY D C 1
ATOM 8487 O O . GLY D 1 267 ? 41.513 45.502 33.824 1.00 45.62 267 GLY D O 1
ATOM 8488 N N . THR D 1 268 ? 43.434 46.357 34.664 1.00 36.05 268 THR D N 1
ATOM 8489 C CA . THR D 1 268 ? 44.280 45.511 33.844 1.00 32.55 268 THR D CA 1
ATOM 8490 C C . THR D 1 268 ? 45.391 44.945 34.682 1.00 42.51 268 THR D C 1
ATOM 8491 O O . THR D 1 268 ? 45.574 45.331 35.830 1.00 41.01 268 THR D O 1
ATOM 8495 N N . ASN D 1 269 ? 46.151 44.048 34.071 1.00 38.71 269 ASN D N 1
ATOM 8496 C CA . ASN D 1 269 ? 47.229 43.350 34.752 1.00 41.17 269 ASN D CA 1
ATOM 8497 C C . ASN D 1 269 ? 48.591 44.031 34.609 1.00 38.26 269 ASN D C 1
ATOM 8498 O O . ASN D 1 269 ? 49.616 43.367 34.577 1.00 43.36 269 ASN D O 1
ATOM 8503 N N . THR D 1 270 ? 48.601 45.357 34.530 1.00 35.87 270 THR D N 1
ATOM 8504 C CA . THR D 1 270 ? 49.840 46.085 34.751 1.00 35.10 270 THR D CA 1
ATOM 8505 C C . THR D 1 270 ? 50.131 46.040 36.260 1.00 36.78 270 THR D C 1
ATOM 8506 O O . THR D 1 270 ? 51.261 46.217 36.693 1.00 30.15 270 THR D O 1
ATOM 8510 N N . ILE D 1 271 ? 49.080 45.778 37.033 1.00 34.80 271 ILE D N 1
ATOM 8511 C CA . ILE D 1 271 ? 49.121 45.712 38.486 1.00 35.40 271 ILE D CA 1
ATOM 8512 C C . ILE D 1 271 ? 48.640 44.345 38.966 1.00 48.55 271 ILE D C 1
ATOM 8513 O O . ILE D 1 271 ? 47.991 43.618 38.221 1.00 54.71 271 ILE D O 1
ATOM 8518 N N . ASN D 1 272 ? 48.955 43.996 40.210 1.00 50.52 272 ASN D N 1
ATOM 8519 C CA . ASN D 1 272 ? 48.432 42.782 40.830 1.00 51.00 272 ASN D CA 1
ATOM 8520 C C . ASN D 1 272 ? 47.136 43.064 41.601 1.00 57.09 272 ASN D C 1
ATOM 8521 O O . ASN D 1 272 ? 47.083 44.053 42.338 1.00 71.28 272 ASN D O 1
ATOM 8526 N N . VAL D 1 273 ? 46.103 42.215 41.457 1.00 60.67 273 VAL D N 1
ATOM 8527 C CA . VAL D 1 273 ? 44.807 42.473 42.127 1.00 55.52 273 VAL D CA 1
ATOM 8528 C C . VAL D 1 273 ? 44.054 41.302 42.859 1.00 76.02 273 VAL D C 1
ATOM 8529 O O . VAL D 1 273 ? 44.666 40.403 43.454 1.00 67.36 273 VAL D O 1
ATOM 8533 N N . ASN D 1 274 ? 42.720 41.367 42.837 1.00 101.18 274 ASN D N 1
ATOM 8534 C CA . ASN D 1 274 ? 41.822 40.397 43.493 1.00 69.68 274 ASN D CA 1
ATOM 8535 C C . ASN D 1 274 ? 40.693 39.970 42.542 1.00 80.31 274 ASN D C 1
ATOM 8536 O O . ASN D 1 274 ? 40.733 40.294 41.357 1.00 95.21 274 ASN D O 1
ATOM 8541 N N . ASP D 1 275 ? 39.679 39.259 43.034 1.00 85.22 275 ASP D N 1
ATOM 8542 C CA . ASP D 1 275 ? 38.531 38.960 42.165 1.00 91.35 275 ASP D CA 1
ATOM 8543 C C . ASP D 1 275 ? 37.126 38.783 42.793 1.00 120.62 275 ASP D C 1
ATOM 8544 O O . ASP D 1 275 ? 36.361 37.919 42.356 1.00 122.32 275 ASP D O 1
ATOM 8549 N N . LYS D 1 276 ? 36.780 39.608 43.783 1.00 132.76 276 LYS D N 1
ATOM 8550 C CA . LYS D 1 276 ? 35.372 39.851 44.123 1.00 125.46 276 LYS D CA 1
ATOM 8551 C C . LYS D 1 276 ? 35.019 41.091 43.317 1.00 117.63 276 LYS D C 1
ATOM 8552 O O . LYS D 1 276 ? 35.016 42.212 43.847 1.00 118.50 276 LYS D O 1
ATOM 8558 N N . ASP D 1 277 ? 34.673 40.859 42.049 1.00 120.07 277 ASP D N 1
ATOM 8559 C CA . ASP D 1 277 ? 35.120 41.702 40.943 1.00 94.78 277 ASP D CA 1
ATOM 8560 C C . ASP D 1 277 ? 36.456 40.982 40.728 1.00 91.00 277 ASP D C 1
ATOM 8561 O O . ASP D 1 277 ? 36.466 39.755 40.740 1.00 82.32 277 ASP D O 1
ATOM 8566 N N . ILE D 1 278 ? 37.559 41.669 40.456 1.00 84.21 278 ILE D N 1
ATOM 8567 C CA . ILE D 1 278 ? 37.572 42.922 39.746 1.00 52.26 278 ILE D CA 1
ATOM 8568 C C . ILE D 1 278 ? 37.792 42.412 38.343 1.00 58.36 278 ILE D C 1
ATOM 8569 O O . ILE D 1 278 ? 38.506 41.427 38.143 1.00 72.30 278 ILE D O 1
ATOM 8574 N N . ILE D 1 279 ? 37.151 43.036 37.371 1.00 50.20 279 ILE D N 1
ATOM 8575 C CA . ILE D 1 279 ? 37.309 42.613 35.994 1.00 41.66 279 ILE D CA 1
ATOM 8576 C C . ILE D 1 279 ? 38.701 42.986 35.506 1.00 50.58 279 ILE D C 1
ATOM 8577 O O . ILE D 1 279 ? 39.037 44.170 35.378 1.00 50.84 279 ILE D O 1
ATOM 8582 N N . THR D 1 280 ? 39.516 41.968 35.252 1.00 47.66 280 THR D N 1
ATOM 8583 C CA . THR D 1 280 ? 40.919 42.195 34.918 1.00 46.42 280 THR D CA 1
ATOM 8584 C C . THR D 1 280 ? 41.245 41.877 33.464 1.00 35.71 280 THR D C 1
ATOM 8585 O O . THR D 1 280 ? 41.210 40.740 33.041 1.00 37.35 280 THR D O 1
ATOM 8589 N N . ILE D 1 281 ? 41.581 42.905 32.707 1.00 40.75 281 ILE D N 1
ATOM 8590 C CA . ILE D 1 281 ? 41.975 42.735 31.326 1.00 33.28 281 ILE D CA 1
ATOM 8591 C C . ILE D 1 281 ? 43.456 42.423 31.259 1.00 35.54 281 ILE D C 1
ATOM 8592 O O . ILE D 1 281 ? 44.269 43.140 31.829 1.00 45.98 281 ILE D O 1
ATOM 8597 N N . ASP D 1 282 ? 43.806 41.353 30.559 1.00 38.59 282 ASP D N 1
ATOM 8598 C CA . ASP D 1 282 ? 45.205 41.027 30.290 1.00 37.57 282 ASP D CA 1
ATOM 8599 C C . ASP D 1 282 ? 45.672 41.792 29.055 1.00 38.10 282 ASP D C 1
ATOM 8600 O O . ASP D 1 282 ? 45.279 41.469 27.937 1.00 44.41 282 ASP D O 1
ATOM 8605 N N . VAL D 1 283 ? 46.508 42.804 29.267 1.00 29.82 283 VAL D N 1
ATOM 8606 C CA . VAL D 1 283 ? 46.894 43.732 28.210 1.00 31.76 283 VAL D CA 1
ATOM 8607 C C . VAL D 1 283 ? 48.099 43.264 27.403 1.00 42.84 283 VAL D C 1
ATOM 8608 O O . VAL D 1 283 ? 48.684 44.045 26.645 1.00 37.33 283 VAL D O 1
ATOM 8612 N N . SER D 1 284 ? 48.480 41.999 27.564 1.00 36.06 284 SER D N 1
ATOM 8613 C CA . SER D 1 284 ? 49.619 41.470 26.823 1.00 32.81 284 SER D CA 1
ATOM 8614 C C . SER D 1 284 ? 49.389 41.622 25.320 1.00 38.68 284 SER D C 1
ATOM 8615 O O . SER D 1 284 ? 50.300 41.982 24.572 1.00 39.71 284 SER D O 1
ATOM 8618 N N . GLN D 1 285 ? 48.164 41.348 24.880 1.00 47.10 285 GLN D N 1
ATOM 8619 C CA . GLN D 1 285 ? 47.816 41.497 23.469 1.00 48.55 285 GLN D CA 1
ATOM 8620 C C . GLN D 1 285 ? 48.128 42.909 22.922 1.00 43.86 285 GLN D C 1
ATOM 8621 O O . GLN D 1 285 ? 48.667 43.057 21.817 1.00 46.81 285 GLN D O 1
ATOM 8627 N N . SER D 1 286 ? 47.805 43.938 23.705 1.00 38.58 286 SER D N 1
ATOM 8628 C CA . SER D 1 286 ? 48.087 45.313 23.329 1.00 28.81 286 SER D CA 1
ATOM 8629 C C . SER D 1 286 ? 49.580 45.613 23.342 1.00 40.22 286 SER D C 1
ATOM 8630 O O . SER D 1 286 ? 50.085 46.355 22.504 1.00 27.66 286 SER D O 1
ATOM 8633 N N . ILE D 1 287 ? 50.293 45.021 24.296 1.00 47.60 287 ILE D N 1
ATOM 8634 C CA . ILE D 1 287 ? 51.745 45.215 24.380 1.00 45.88 287 ILE D CA 1
ATOM 8635 C C . ILE D 1 287 ? 52.440 44.577 23.168 1.00 39.37 287 ILE D C 1
ATOM 8636 O O . ILE D 1 287 ? 53.364 45.157 22.592 1.00 28.60 287 ILE D O 1
ATOM 8641 N N . ALA D 1 288 ? 51.970 43.388 22.782 1.00 46.89 288 ALA D N 1
ATOM 8642 C CA . ALA D 1 288 ? 52.535 42.650 21.645 1.00 40.21 288 ALA D CA 1
ATOM 8643 C C . ALA D 1 288 ? 52.546 43.499 20.378 1.00 43.99 288 ALA D C 1
ATOM 8644 O O . ALA D 1 288 ? 53.547 43.562 19.664 1.00 38.21 288 ALA D O 1
ATOM 8646 N N . LEU D 1 289 ? 51.428 44.164 20.111 1.00 49.88 289 LEU D N 1
ATOM 8647 C CA . LEU D 1 289 ? 51.307 44.966 18.897 1.00 60.89 289 LEU D CA 1
ATOM 8648 C C . LEU D 1 289 ? 52.380 46.019 18.851 1.00 54.38 289 LEU D C 1
ATOM 8649 O O . LEU D 1 289 ? 52.881 46.367 17.775 1.00 53.38 289 LEU D O 1
ATOM 8654 N N . SER D 1 290 ? 52.706 46.543 20.029 1.00 53.92 290 SER D N 1
ATOM 8655 C CA . SER D 1 290 ? 53.531 47.746 20.121 1.00 56.88 290 SER D CA 1
ATOM 8656 C C . SER D 1 290 ? 55.005 47.433 20.088 1.00 42.83 290 SER D C 1
ATOM 8657 O O . SER D 1 290 ? 55.820 48.344 20.076 1.00 65.63 290 SER D O 1
ATOM 8660 N N . LEU D 1 291 ? 55.335 46.144 20.061 1.00 46.72 291 LEU D N 1
ATOM 8661 C CA . LEU D 1 291 ? 56.724 45.687 20.034 1.00 55.77 291 LEU D CA 1
ATOM 8662 C C . LEU D 1 291 ? 57.386 45.867 18.669 1.00 90.82 291 LEU D C 1
ATOM 8663 O O . LEU D 1 291 ? 58.144 44.997 18.230 1.00 102.02 291 LEU D O 1
ATOM 8669 N N . MET E 1 1 ? 64.680 -3.143 -19.487 1.00 42.09 1 MET E N 1
ATOM 8670 C CA . MET E 1 1 ? 63.759 -2.918 -18.376 1.00 52.88 1 MET E CA 1
ATOM 8671 C C . MET E 1 1 ? 63.562 -4.136 -17.495 1.00 60.17 1 MET E C 1
ATOM 8672 O O . MET E 1 1 ? 63.370 -5.246 -17.999 1.00 69.19 1 MET E O 1
ATOM 8677 N N . ILE E 1 2 ? 63.597 -3.930 -16.179 1.00 53.18 2 ILE E N 1
ATOM 8678 C CA . ILE E 1 2 ? 63.235 -4.990 -15.251 1.00 61.37 2 ILE E CA 1
ATOM 8679 C C . ILE E 1 2 ? 62.429 -4.455 -14.079 1.00 48.35 2 ILE E C 1
ATOM 8680 O O . ILE E 1 2 ? 62.492 -3.284 -13.764 1.00 47.53 2 ILE E O 1
ATOM 8685 N N . ILE E 1 3 ? 61.659 -5.335 -13.452 1.00 52.10 3 ILE E N 1
ATOM 8686 C CA . ILE E 1 3 ? 60.843 -4.993 -12.299 1.00 43.23 3 ILE E CA 1
ATOM 8687 C C . ILE E 1 3 ? 61.491 -5.554 -11.058 1.00 50.71 3 ILE E C 1
ATOM 8688 O O . ILE E 1 3 ? 61.780 -6.750 -10.995 1.00 58.00 3 ILE E O 1
ATOM 8693 N N . ILE E 1 4 ? 61.725 -4.699 -10.071 1.00 49.25 4 ILE E N 1
ATOM 8694 C CA . ILE E 1 4 ? 62.237 -5.175 -8.804 1.00 45.51 4 ILE E CA 1
ATOM 8695 C C . ILE E 1 4 ? 61.129 -5.090 -7.797 1.00 29.81 4 ILE E C 1
ATOM 8696 O O . ILE E 1 4 ? 60.569 -4.032 -7.587 1.00 35.27 4 ILE E O 1
ATOM 8701 N N . GLY E 1 5 ? 60.800 -6.223 -7.195 1.00 36.74 5 GLY E N 1
ATOM 8702 C CA . GLY E 1 5 ? 59.826 -6.268 -6.123 1.00 39.39 5 GLY E CA 1
ATOM 8703 C C . GLY E 1 5 ? 60.424 -5.992 -4.743 1.00 50.46 5 GLY E C 1
ATOM 8704 O O . GLY E 1 5 ? 61.286 -6.730 -4.251 1.00 51.91 5 GLY E O 1
ATOM 8705 N N . GLY E 1 6 ? 59.955 -4.925 -4.110 1.00 33.54 6 GLY E N 1
ATOM 8706 C CA . GLY E 1 6 ? 60.387 -4.587 -2.772 1.00 42.64 6 GLY E CA 1
ATOM 8707 C C . GLY E 1 6 ? 59.919 -5.568 -1.717 1.00 45.91 6 GLY E C 1
ATOM 8708 O O . GLY E 1 6 ? 59.494 -6.686 -2.033 1.00 37.33 6 GLY E O 1
ATOM 8709 N N . SER E 1 7 ? 60.012 -5.141 -0.459 1.00 37.48 7 SER E N 1
ATOM 8710 C CA . SER E 1 7 ? 59.581 -5.955 0.671 1.00 36.85 7 SER E CA 1
ATOM 8711 C C . SER E 1 7 ? 58.067 -5.929 0.855 1.00 39.05 7 SER E C 1
ATOM 8712 O O . SER E 1 7 ? 57.520 -6.719 1.637 1.00 48.13 7 SER E O 1
ATOM 8715 N N . ALA E 1 8 ? 57.403 -5.014 0.145 1.00 31.86 8 ALA E N 1
ATOM 8716 C CA . ALA E 1 8 ? 55.956 -4.832 0.259 1.00 35.72 8 ALA E CA 1
ATOM 8717 C C . ALA E 1 8 ? 55.324 -4.542 -1.097 1.00 37.45 8 ALA E C 1
ATOM 8718 O O . ALA E 1 8 ? 55.094 -3.392 -1.480 1.00 35.74 8 ALA E O 1
ATOM 8720 N N . THR E 1 9 ? 55.082 -5.614 -1.830 1.00 35.91 9 THR E N 1
ATOM 8721 C CA . THR E 1 9 ? 54.322 -5.569 -3.059 1.00 35.71 9 THR E CA 1
ATOM 8722 C C . THR E 1 9 ? 53.131 -6.399 -2.674 1.00 58.81 9 THR E C 1
ATOM 8723 O O . THR E 1 9 ? 53.250 -7.255 -1.794 1.00 88.91 9 THR E O 1
ATOM 8727 N N . ASN E 1 10 ? 51.972 -6.165 -3.259 1.00 38.07 10 ASN E N 1
ATOM 8728 C CA . ASN E 1 10 ? 50.852 -7.024 -2.863 1.00 46.62 10 ASN E CA 1
ATOM 8729 C C . ASN E 1 10 ? 50.461 -7.915 -4.029 1.00 55.73 10 ASN E C 1
ATOM 8730 O O . ASN E 1 10 ? 49.289 -8.050 -4.382 1.00 67.39 10 ASN E O 1
ATOM 8735 N N . GLY E 1 11 ? 51.474 -8.518 -4.631 1.00 51.91 11 GLY E N 1
ATOM 8736 C CA . GLY E 1 11 ? 51.277 -9.280 -5.836 1.00 37.17 11 GLY E CA 1
ATOM 8737 C C . GLY E 1 11 ? 51.445 -8.380 -7.034 1.00 43.32 11 GLY E C 1
ATOM 8738 O O . GLY E 1 11 ? 51.515 -8.871 -8.163 1.00 59.09 11 GLY E O 1
ATOM 8739 N N . ILE E 1 12 ? 51.524 -7.069 -6.799 1.00 33.47 12 ILE E N 1
ATOM 8740 C CA . ILE E 1 12 ? 51.589 -6.106 -7.898 1.00 36.79 12 ILE E CA 1
ATOM 8741 C C . ILE E 1 12 ? 52.833 -6.252 -8.775 1.00 42.99 12 ILE E C 1
ATOM 8742 O O . ILE E 1 12 ? 52.765 -6.089 -9.993 1.00 43.20 12 ILE E O 1
ATOM 8747 N N . ASP E 1 13 ? 53.966 -6.573 -8.160 1.00 37.59 13 ASP E N 1
ATOM 8748 C CA . ASP E 1 13 ? 55.193 -6.810 -8.920 1.00 41.26 13 ASP E CA 1
ATOM 8749 C C . ASP E 1 13 ? 55.083 -8.018 -9.853 1.00 45.79 13 ASP E C 1
ATOM 8750 O O . ASP E 1 13 ? 55.571 -7.993 -10.980 1.00 40.22 13 ASP E O 1
ATOM 8755 N N . GLU E 1 14 ? 54.446 -9.081 -9.371 1.00 47.43 14 GLU E N 1
ATOM 8756 C CA . GLU E 1 14 ? 54.308 -10.299 -10.150 1.00 43.27 14 GLU E CA 1
ATOM 8757 C C . GLU E 1 14 ? 53.322 -10.117 -11.280 1.00 52.14 14 GLU E C 1
ATOM 8758 O O . GLU E 1 14 ? 53.591 -10.517 -12.412 1.00 52.69 14 GLU E O 1
ATOM 8764 N N . SER E 1 15 ? 52.177 -9.513 -10.992 1.00 41.97 15 SER E N 1
ATOM 8765 C CA . SER E 1 15 ? 51.197 -9.353 -12.055 1.00 56.91 15 SER E CA 1
ATOM 8766 C C . SER E 1 15 ? 51.595 -8.264 -13.065 1.00 44.88 15 SER E C 1
ATOM 8767 O O . SER E 1 15 ? 51.217 -8.333 -14.224 1.00 54.16 15 SER E O 1
ATOM 8770 N N . LEU E 1 16 ? 52.396 -7.294 -12.639 1.00 41.10 16 LEU E N 1
ATOM 8771 C CA . LEU E 1 16 ? 52.986 -6.342 -13.572 1.00 39.39 16 LEU E CA 1
ATOM 8772 C C . LEU E 1 16 ? 54.029 -7.002 -14.469 1.00 43.15 16 LEU E C 1
ATOM 8773 O O . LEU E 1 16 ? 54.257 -6.565 -15.591 1.00 46.77 16 LEU E O 1
ATOM 8778 N N . SER E 1 17 ? 54.672 -8.046 -13.969 1.00 39.99 17 SER E N 1
ATOM 8779 C CA . SER E 1 17 ? 55.623 -8.809 -14.773 1.00 47.72 17 SER E CA 1
ATOM 8780 C C . SER E 1 17 ? 54.940 -9.544 -15.929 1.00 51.37 17 SER E C 1
ATOM 8781 O O . SER E 1 17 ? 55.415 -9.505 -17.054 1.00 47.47 17 SER E O 1
ATOM 8784 N N . LYS E 1 18 ? 53.834 -10.222 -15.637 1.00 40.71 18 LYS E N 1
ATOM 8785 C CA . LYS E 1 18 ? 53.049 -10.886 -16.657 1.00 43.72 18 LYS E CA 1
ATOM 8786 C C . LYS E 1 18 ? 52.523 -9.876 -17.675 1.00 45.41 18 LYS E C 1
ATOM 8787 O O . LYS E 1 18 ? 52.804 -9.982 -18.872 1.00 47.38 18 LYS E O 1
ATOM 8793 N N . ILE E 1 19 ? 51.771 -8.893 -17.190 1.00 35.54 19 ILE E N 1
ATOM 8794 C CA . ILE E 1 19 ? 51.161 -7.863 -18.039 1.00 33.98 19 ILE E CA 1
ATOM 8795 C C . ILE E 1 19 ? 52.127 -7.138 -18.989 1.00 38.29 19 ILE E C 1
ATOM 8796 O O . ILE E 1 19 ? 51.796 -6.862 -20.127 1.00 51.99 19 ILE E O 1
ATOM 8801 N N . LEU E 1 20 ? 53.322 -6.823 -18.519 1.00 43.85 20 LEU E N 1
ATOM 8802 C CA . LEU E 1 20 ? 54.264 -6.074 -19.329 1.00 36.53 20 LEU E CA 1
ATOM 8803 C C . LEU E 1 20 ? 55.282 -6.972 -19.999 1.00 49.40 20 LEU E C 1
ATOM 8804 O O . LEU E 1 20 ? 56.043 -6.519 -20.848 1.00 51.49 20 LEU E O 1
ATOM 8809 N N . SER E 1 21 ? 55.286 -8.248 -19.617 1.00 58.38 21 SER E N 1
ATOM 8810 C CA . SER E 1 21 ? 56.317 -9.192 -20.046 1.00 54.69 21 SER E CA 1
ATOM 8811 C C . SER E 1 21 ? 57.702 -8.596 -19.881 1.00 52.90 21 SER E C 1
ATOM 8812 O O . SER E 1 21 ? 58.438 -8.366 -20.841 1.00 49.47 21 SER E O 1
ATOM 8815 N N . ILE E 1 22 ? 58.017 -8.347 -18.618 1.00 51.37 22 ILE E N 1
ATOM 8816 C CA . ILE E 1 22 ? 59.303 -7.862 -18.180 1.00 49.97 22 ILE E CA 1
ATOM 8817 C C . ILE E 1 22 ? 59.773 -8.816 -17.089 1.00 55.74 22 ILE E C 1
ATOM 8818 O O . ILE E 1 22 ? 58.961 -9.320 -16.308 1.00 63.02 22 ILE E O 1
ATOM 8823 N N . PRO E 1 23 ? 61.081 -9.078 -17.027 1.00 51.23 23 PRO E N 1
ATOM 8824 C CA . PRO E 1 23 ? 61.608 -10.012 -16.024 1.00 52.88 23 PRO E CA 1
ATOM 8825 C C . PRO E 1 23 ? 61.472 -9.479 -14.608 1.00 44.26 23 PRO E C 1
ATOM 8826 O O . PRO E 1 23 ? 61.733 -8.314 -14.385 1.00 35.82 23 PRO E O 1
ATOM 8830 N N . LEU E 1 24 ? 61.099 -10.332 -13.664 1.00 50.54 24 LEU E N 1
ATOM 8831 C CA . LEU E 1 24 ? 60.907 -9.920 -12.279 1.00 42.87 24 LEU E CA 1
ATOM 8832 C C . LEU E 1 24 ? 62.035 -10.395 -11.371 1.00 62.90 24 LEU E C 1
ATOM 8833 O O . LEU E 1 24 ? 62.343 -11.593 -11.295 1.00 56.30 24 LEU E O 1
ATOM 8838 N N . VAL E 1 25 ? 62.641 -9.432 -10.686 1.00 51.00 25 VAL E N 1
ATOM 8839 C CA . VAL E 1 25 ? 63.681 -9.682 -9.709 1.00 47.20 25 VAL E CA 1
ATOM 8840 C C . VAL E 1 25 ? 63.178 -9.303 -8.323 1.00 50.97 25 VAL E C 1
ATOM 8841 O O . VAL E 1 25 ? 62.825 -8.150 -8.093 1.00 57.64 25 VAL E O 1
ATOM 8845 N N . LYS E 1 26 ? 63.143 -10.264 -7.403 1.00 45.47 26 LYS E N 1
ATOM 8846 C CA . LYS E 1 26 ? 62.696 -9.996 -6.036 1.00 44.35 26 LYS E CA 1
ATOM 8847 C C . LYS E 1 26 ? 63.839 -9.590 -5.079 1.00 49.18 26 LYS E C 1
ATOM 8848 O O . LYS E 1 26 ? 64.895 -10.217 -5.045 1.00 43.79 26 LYS E O 1
ATOM 8854 N N . VAL E 1 27 ? 63.611 -8.524 -4.315 1.00 59.92 27 VAL E N 1
ATOM 8855 C CA . VAL E 1 27 ? 64.543 -8.082 -3.273 1.00 46.25 27 VAL E CA 1
ATOM 8856 C C . VAL E 1 27 ? 64.575 -9.046 -2.075 1.00 47.85 27 VAL E C 1
ATOM 8857 O O . VAL E 1 27 ? 63.532 -9.426 -1.539 1.00 43.86 27 VAL E O 1
ATOM 8861 N N . GLU E 1 28 ? 65.776 -9.453 -1.668 1.00 51.84 28 GLU E N 1
ATOM 8862 C CA . GLU E 1 28 ? 65.926 -10.271 -0.474 1.00 45.98 28 GLU E CA 1
ATOM 8863 C C . GLU E 1 28 ? 65.751 -9.349 0.718 1.00 44.94 28 GLU E C 1
ATOM 8864 O O . GLU E 1 28 ? 66.334 -8.275 0.763 1.00 37.09 28 GLU E O 1
ATOM 8870 N N . ASN E 1 29 ? 64.923 -9.735 1.673 1.00 42.96 29 ASN E N 1
ATOM 8871 C CA . ASN E 1 29 ? 64.704 -8.854 2.809 1.00 40.56 29 ASN E CA 1
ATOM 8872 C C . ASN E 1 29 ? 64.320 -9.611 4.073 1.00 46.79 29 ASN E C 1
ATOM 8873 O O . ASN E 1 29 ? 63.439 -10.464 4.039 1.00 54.58 29 ASN E O 1
ATOM 8878 N N . LYS E 1 30 ? 64.989 -9.317 5.183 1.00 47.75 30 LYS E N 1
ATOM 8879 C CA . LYS E 1 30 ? 64.645 -9.956 6.449 1.00 43.60 30 LYS E CA 1
ATOM 8880 C C . LYS E 1 30 ? 64.702 -8.929 7.549 1.00 43.30 30 LYS E C 1
ATOM 8881 O O . LYS E 1 30 ? 65.142 -7.808 7.306 1.00 50.65 30 LYS E O 1
ATOM 8887 N N . ILE E 1 31 ? 64.251 -9.319 8.743 1.00 38.65 31 ILE E N 1
ATOM 8888 C CA . ILE E 1 31 ? 64.345 -8.492 9.946 1.00 44.96 31 ILE E CA 1
ATOM 8889 C C . ILE E 1 31 ? 65.387 -9.022 10.913 1.00 49.29 31 ILE E C 1
ATOM 8890 O O . ILE E 1 31 ? 65.246 -10.136 11.417 1.00 47.58 31 ILE E O 1
ATOM 8895 N N . PHE E 1 32 ? 66.421 -8.227 11.181 1.00 49.85 32 PHE E N 1
ATOM 8896 C CA . PHE E 1 32 ? 67.387 -8.572 12.226 1.00 36.94 32 PHE E CA 1
ATOM 8897 C C . PHE E 1 32 ? 66.692 -8.656 13.579 1.00 40.80 32 PHE E C 1
ATOM 8898 O O . PHE E 1 32 ? 65.640 -8.058 13.781 1.00 42.01 32 PHE E O 1
ATOM 8906 N N . PRO E 1 33 ? 67.286 -9.392 14.523 1.00 52.79 33 PRO E N 1
ATOM 8907 C CA . PRO E 1 33 ? 66.753 -9.439 15.898 1.00 39.54 33 PRO E CA 1
ATOM 8908 C C . PRO E 1 33 ? 66.595 -8.035 16.505 1.00 40.98 33 PRO E C 1
ATOM 8909 O O . PRO E 1 33 ? 65.615 -7.817 17.212 1.00 32.39 33 PRO E O 1
ATOM 8913 N N . ASP E 1 34 ? 67.555 -7.140 16.237 1.00 45.57 34 ASP E N 1
ATOM 8914 C CA . ASP E 1 34 ? 67.458 -5.698 16.492 1.00 40.33 34 ASP E CA 1
ATOM 8915 C C . ASP E 1 34 ? 66.050 -5.137 16.341 1.00 57.19 34 ASP E C 1
ATOM 8916 O O . ASP E 1 34 ? 65.549 -4.421 17.206 1.00 51.44 34 ASP E O 1
ATOM 8921 N N . GLY E 1 35 ? 65.438 -5.469 15.207 1.00 42.00 35 GLY E N 1
ATOM 8922 C CA . GLY E 1 35 ? 64.254 -4.801 14.701 1.00 42.08 35 GLY E CA 1
ATOM 8923 C C . GLY E 1 35 ? 64.556 -4.188 13.326 1.00 43.99 35 GLY E C 1
ATOM 8924 O O . GLY E 1 35 ? 63.658 -3.864 12.559 1.00 33.94 35 GLY E O 1
ATOM 8925 N N . GLU E 1 36 ? 65.842 -4.052 13.022 1.00 37.21 36 GLU E N 1
ATOM 8926 C CA . GLU E 1 36 ? 66.292 -3.382 11.816 1.00 39.23 36 GLU E CA 1
ATOM 8927 C C . GLU E 1 36 ? 66.051 -4.201 10.548 1.00 48.27 36 GLU E C 1
ATOM 8928 O O . GLU E 1 36 ? 65.860 -5.421 10.594 1.00 40.67 36 GLU E O 1
ATOM 8934 N N . SER E 1 37 ? 66.048 -3.514 9.413 1.00 41.67 37 SER E N 1
ATOM 8935 C CA . SER E 1 37 ? 65.804 -4.170 8.149 1.00 30.37 37 SER E CA 1
ATOM 8936 C C . SER E 1 37 ? 67.100 -4.541 7.442 1.00 41.27 37 SER E C 1
ATOM 8937 O O . SER E 1 37 ? 68.079 -3.775 7.453 1.00 36.87 37 SER E O 1
ATOM 8940 N N . TYR E 1 38 ? 67.089 -5.737 6.843 1.00 49.19 38 TYR E N 1
ATOM 8941 C CA . TYR E 1 38 ? 68.129 -6.199 5.929 1.00 39.72 38 TYR E CA 1
ATOM 8942 C C . TYR E 1 38 ? 67.604 -6.157 4.498 1.00 38.20 38 TYR E C 1
ATOM 8943 O O . TYR E 1 38 ? 66.493 -6.582 4.236 1.00 37.07 38 TYR E O 1
ATOM 8952 N N . ILE E 1 39 ? 68.419 -5.642 3.586 1.00 37.07 39 ILE E N 1
ATOM 8953 C CA . ILE E 1 39 ? 68.018 -5.380 2.213 1.00 29.10 39 ILE E CA 1
ATOM 8954 C C . ILE E 1 39 ? 69.133 -5.761 1.248 1.00 44.86 39 ILE E C 1
ATOM 8955 O O . ILE E 1 39 ? 70.249 -5.248 1.342 1.00 42.87 39 ILE E O 1
ATOM 8960 N N . ARG E 1 40 ? 68.829 -6.654 0.313 1.00 46.32 40 ARG E N 1
ATOM 8961 C CA . ARG E 1 40 ? 69.788 -7.052 -0.716 1.00 48.35 40 ARG E CA 1
ATOM 8962 C C . ARG E 1 40 ? 69.134 -7.172 -2.103 1.00 51.99 40 ARG E C 1
ATOM 8963 O O . ARG E 1 40 ? 68.113 -7.835 -2.257 1.00 46.46 40 ARG E O 1
ATOM 8971 N N . VAL E 1 41 ? 69.738 -6.533 -3.104 1.00 49.11 41 VAL E N 1
ATOM 8972 C CA . VAL E 1 41 ? 69.235 -6.554 -4.482 1.00 47.28 41 VAL E CA 1
ATOM 8973 C C . VAL E 1 41 ? 69.975 -7.586 -5.347 1.00 70.08 41 VAL E C 1
ATOM 8974 O O . VAL E 1 41 ? 71.044 -7.300 -5.881 1.00 73.49 41 VAL E O 1
ATOM 8978 N N . PRO E 1 42 ? 69.368 -8.769 -5.534 1.00 78.79 42 PRO E N 1
ATOM 8979 C CA . PRO E 1 42 ? 70.072 -10.030 -5.799 1.00 96.67 42 PRO E CA 1
ATOM 8980 C C . PRO E 1 42 ? 70.587 -10.236 -7.217 1.00 97.16 42 PRO E C 1
ATOM 8981 O O . PRO E 1 42 ? 71.141 -11.311 -7.489 1.00 98.72 42 PRO E O 1
ATOM 8985 N N . SER E 1 43 ? 70.416 -9.262 -8.101 1.00 70.38 43 SER E N 1
ATOM 8986 C CA . SER E 1 43 ? 70.859 -9.459 -9.481 1.00 100.39 43 SER E CA 1
ATOM 8987 C C . SER E 1 43 ? 71.889 -8.439 -9.930 1.00 86.49 43 SER E C 1
ATOM 8988 O O . SER E 1 43 ? 72.333 -7.583 -9.156 1.00 72.84 43 SER E O 1
ATOM 8991 N N . SER E 1 44 ? 72.270 -8.566 -11.196 1.00 68.49 44 SER E N 1
ATOM 8992 C CA . SER E 1 44 ? 72.977 -7.515 -11.891 1.00 81.81 44 SER E CA 1
ATOM 8993 C C . SER E 1 44 ? 71.924 -6.591 -12.483 1.00 74.39 44 SER E C 1
ATOM 8994 O O . SER E 1 44 ? 70.814 -7.011 -12.778 1.00 59.19 44 SER E O 1
ATOM 8997 N N . ILE E 1 45 ? 72.288 -5.332 -12.658 1.00 68.46 45 ILE E N 1
ATOM 8998 C CA . ILE E 1 45 ? 71.361 -4.308 -13.071 1.00 53.86 45 ILE E CA 1
ATOM 8999 C C . ILE E 1 45 ? 72.155 -3.308 -13.880 1.00 61.40 45 ILE E C 1
ATOM 9000 O O . ILE E 1 45 ? 71.597 -2.428 -14.520 1.00 56.53 45 ILE E O 1
ATOM 9005 N N . ARG E 1 46 ? 73.472 -3.468 -13.839 1.00 52.30 46 ARG E N 1
ATOM 9006 C CA . ARG E 1 46 ? 74.411 -2.488 -14.374 1.00 67.59 46 ARG E CA 1
ATOM 9007 C C . ARG E 1 46 ? 73.794 -1.326 -15.183 1.00 76.84 46 ARG E C 1
ATOM 9008 O O . ARG E 1 46 ? 73.934 -0.170 -14.797 1.00 87.36 46 ARG E O 1
ATOM 9016 N N . ASP E 1 47 ? 73.110 -1.599 -16.285 1.00 54.72 47 ASP E N 1
ATOM 9017 C CA . ASP E 1 47 ? 72.582 -0.488 -17.071 1.00 64.03 47 ASP E CA 1
ATOM 9018 C C . ASP E 1 47 ? 71.095 -0.589 -17.365 1.00 75.27 47 ASP E C 1
ATOM 9019 O O . ASP E 1 47 ? 70.587 0.077 -18.268 1.00 70.47 47 ASP E O 1
ATOM 9024 N N . GLU E 1 48 ? 70.402 -1.410 -16.584 1.00 67.55 48 GLU E N 1
ATOM 9025 C CA . GLU E 1 48 ? 68.968 -1.627 -16.749 1.00 63.27 48 GLU E CA 1
ATOM 9026 C C . GLU E 1 48 ? 68.121 -0.406 -16.351 1.00 64.28 48 GLU E C 1
ATOM 9027 O O . GLU E 1 48 ? 68.542 0.437 -15.563 1.00 49.05 48 GLU E O 1
ATOM 9033 N N . GLU E 1 49 ? 66.926 -0.315 -16.919 1.00 57.26 49 GLU E N 1
ATOM 9034 C CA . GLU E 1 49 ? 65.921 0.606 -16.425 1.00 39.86 49 GLU E CA 1
ATOM 9035 C C . GLU E 1 49 ? 65.071 -0.148 -15.410 1.00 58.62 49 GLU E C 1
ATOM 9036 O O . GLU E 1 49 ? 64.598 -1.255 -15.687 1.00 68.35 49 GLU E O 1
ATOM 9042 N N . VAL E 1 50 ? 64.874 0.423 -14.229 1.00 44.30 50 VAL E N 1
ATOM 9043 C CA . VAL E 1 50 ? 64.203 -0.332 -13.175 1.00 46.75 50 VAL E CA 1
ATOM 9044 C C . VAL E 1 50 ? 62.789 0.162 -12.859 1.00 44.28 50 VAL E C 1
ATOM 9045 O O . VAL E 1 50 ? 62.501 1.356 -12.908 1.00 43.20 50 VAL E O 1
ATOM 9049 N N . LEU E 1 51 ? 61.910 -0.785 -12.558 1.00 43.34 51 LEU E N 1
ATOM 9050 C CA . LEU E 1 51 ? 60.583 -0.488 -12.059 1.00 39.73 51 LEU E CA 1
ATOM 9051 C C . LEU E 1 51 ? 60.495 -1.095 -10.676 1.00 42.89 51 LEU E C 1
ATOM 9052 O O . LEU E 1 51 ? 60.350 -2.312 -10.523 1.00 44.02 51 LEU E O 1
ATOM 9057 N N . LEU E 1 52 ? 60.601 -0.241 -9.667 1.00 40.98 52 LEU E N 1
ATOM 9058 C CA . LEU E 1 52 ? 60.593 -0.681 -8.282 1.00 38.71 52 LEU E CA 1
ATOM 9059 C C . LEU E 1 52 ? 59.156 -0.674 -7.804 1.00 33.82 52 LEU E C 1
ATOM 9060 O O . LEU E 1 52 ? 58.470 0.333 -7.939 1.00 32.71 52 LEU E O 1
ATOM 9065 N N . VAL E 1 53 ? 58.704 -1.797 -7.255 1.00 25.07 53 VAL E N 1
ATOM 9066 C CA . VAL E 1 53 ? 57.401 -1.853 -6.635 1.00 25.41 53 VAL E CA 1
ATOM 9067 C C . VAL E 1 53 ? 57.546 -1.970 -5.125 1.00 32.80 53 VAL E C 1
ATOM 9068 O O . VAL E 1 53 ? 57.959 -3.005 -4.625 1.00 27.60 53 VAL E O 1
ATOM 9072 N N . GLN E 1 54 ? 57.207 -0.888 -4.423 1.00 25.40 54 GLN E N 1
ATOM 9073 C CA . GLN E 1 54 ? 57.223 -0.811 -2.973 1.00 29.21 54 GLN E CA 1
ATOM 9074 C C . GLN E 1 54 ? 56.021 -0.014 -2.545 1.00 37.45 54 GLN E C 1
ATOM 9075 O O . GLN E 1 54 ? 55.972 1.192 -2.783 1.00 31.74 54 GLN E O 1
ATOM 9081 N N . THR E 1 55 ? 55.051 -0.656 -1.906 1.00 38.34 55 THR E N 1
ATOM 9082 C CA . THR E 1 55 ? 53.953 0.107 -1.321 1.00 37.42 55 THR E CA 1
ATOM 9083 C C . THR E 1 55 ? 54.360 0.457 0.097 1.00 36.71 55 THR E C 1
ATOM 9084 O O . THR E 1 55 ? 55.238 -0.184 0.655 1.00 43.44 55 THR E O 1
ATOM 9088 N N . THR E 1 56 ? 53.735 1.467 0.683 1.00 32.89 56 THR E N 1
ATOM 9089 C CA . THR E 1 56 ? 54.120 1.879 2.022 1.00 33.45 56 THR E CA 1
ATOM 9090 C C . THR E 1 56 ? 52.963 1.855 3.018 1.00 37.18 56 THR E C 1
ATOM 9091 O O . THR E 1 56 ? 52.845 2.750 3.862 1.00 30.73 56 THR E O 1
ATOM 9095 N N . ASP E 1 57 ? 52.122 0.825 2.918 1.00 33.75 57 ASP E N 1
ATOM 9096 C CA . ASP E 1 57 ? 51.098 0.557 3.927 1.00 30.93 57 ASP E CA 1
ATOM 9097 C C . ASP E 1 57 ? 51.726 0.092 5.258 1.00 45.57 57 ASP E C 1
ATOM 9098 O O . ASP E 1 57 ? 52.951 -0.002 5.378 1.00 44.83 57 ASP E O 1
ATOM 9103 N N . TYR E 1 58 ? 50.894 -0.197 6.255 1.00 39.69 58 TYR E N 1
ATOM 9104 C CA . TYR E 1 58 ? 51.409 -0.570 7.561 1.00 36.42 58 TYR E CA 1
ATOM 9105 C C . TYR E 1 58 ? 52.344 -1.792 7.518 1.00 40.39 58 TYR E C 1
ATOM 9106 O O . TYR E 1 58 ? 51.986 -2.833 6.964 1.00 29.57 58 TYR E O 1
ATOM 9115 N N . PRO E 1 59 ? 53.549 -1.668 8.126 1.00 43.87 59 PRO E N 1
ATOM 9116 C CA . PRO E 1 59 ? 54.079 -0.515 8.869 1.00 29.75 59 PRO E CA 1
ATOM 9117 C C . PRO E 1 59 ? 54.699 0.546 7.949 1.00 40.32 59 PRO E C 1
ATOM 9118 O O . PRO E 1 59 ? 55.660 0.257 7.230 1.00 33.78 59 PRO E O 1
ATOM 9122 N N . GLN E 1 60 ? 54.161 1.766 7.994 1.00 37.87 60 GLN E N 1
ATOM 9123 C CA . GLN E 1 60 ? 54.555 2.829 7.069 1.00 35.34 60 GLN E CA 1
ATOM 9124 C C . GLN E 1 60 ? 56.023 3.236 7.234 1.00 42.23 60 GLN E C 1
ATOM 9125 O O . GLN E 1 60 ? 56.734 3.484 6.253 1.00 35.56 60 GLN E O 1
ATOM 9131 N N . ASP E 1 61 ? 56.484 3.309 8.473 1.00 34.14 61 ASP E N 1
ATOM 9132 C CA . ASP E 1 61 ? 57.817 3.820 8.703 1.00 29.08 61 ASP E CA 1
ATOM 9133 C C . ASP E 1 61 ? 58.891 2.855 8.208 1.00 32.01 61 ASP E C 1
ATOM 9134 O O . ASP E 1 61 ? 59.797 3.248 7.462 1.00 35.75 61 ASP E O 1
ATOM 9139 N N . LYS E 1 62 ? 58.781 1.592 8.602 1.00 33.17 62 LYS E N 1
ATOM 9140 C CA . LYS E 1 62 ? 59.686 0.567 8.103 1.00 31.00 62 LYS E CA 1
ATOM 9141 C C . LYS E 1 62 ? 59.610 0.450 6.579 1.00 35.14 62 LYS E C 1
ATOM 9142 O O . LYS E 1 62 ? 60.644 0.339 5.911 1.00 30.45 62 LYS E O 1
ATOM 9148 N N . HIS E 1 63 ? 58.403 0.479 6.019 1.00 25.18 63 HIS E N 1
ATOM 9149 C CA . HIS E 1 63 ? 58.303 0.333 4.572 1.00 34.65 63 HIS E CA 1
ATOM 9150 C C . HIS E 1 63 ? 58.963 1.499 3.851 1.00 37.87 63 HIS E C 1
ATOM 9151 O O . HIS E 1 63 ? 59.571 1.316 2.798 1.00 34.96 63 HIS E O 1
ATOM 9158 N N . LEU E 1 64 ? 58.877 2.688 4.437 1.00 28.62 64 LEU E N 1
ATOM 9159 C CA . LEU E 1 64 ? 59.484 3.861 3.842 1.00 28.60 64 LEU E CA 1
ATOM 9160 C C . LEU E 1 64 ? 61.003 3.791 3.933 1.00 40.43 64 LEU E C 1
ATOM 9161 O O . LEU E 1 64 ? 61.719 4.118 2.984 1.00 32.48 64 LEU E O 1
ATOM 9166 N N . ILE E 1 65 ? 61.506 3.372 5.085 1.00 31.24 65 ILE E N 1
ATOM 9167 C CA . ILE E 1 65 ? 62.945 3.284 5.226 1.00 33.33 65 ILE E CA 1
ATOM 9168 C C . ILE E 1 65 ? 63.488 2.197 4.302 1.00 35.24 65 ILE E C 1
ATOM 9169 O O . ILE E 1 65 ? 64.507 2.395 3.634 1.00 36.67 65 ILE E O 1
ATOM 9174 N N . GLU E 1 66 ? 62.772 1.076 4.223 1.00 32.06 66 GLU E N 1
ATOM 9175 C CA . GLU E 1 66 ? 63.098 0.027 3.263 1.00 27.93 66 GLU E CA 1
ATOM 9176 C C . GLU E 1 66 ? 63.089 0.556 1.834 1.00 26.89 66 GLU E C 1
ATOM 9177 O O . GLU E 1 66 ? 63.966 0.224 1.041 1.00 32.65 66 GLU E O 1
ATOM 9183 N N . LEU E 1 67 ? 62.111 1.398 1.513 1.00 34.23 67 LEU E N 1
ATOM 9184 C CA . LEU E 1 67 ? 62.060 2.014 0.191 1.00 29.28 67 LEU E CA 1
ATOM 9185 C C . LEU E 1 67 ? 63.313 2.839 -0.042 1.00 34.97 67 LEU E C 1
ATOM 9186 O O . LEU E 1 67 ? 63.945 2.703 -1.094 1.00 32.79 67 LEU E O 1
ATOM 9191 N N . PHE E 1 68 ? 63.674 3.682 0.936 1.00 33.49 68 PHE E N 1
ATOM 9192 C CA . PHE E 1 68 ? 64.861 4.532 0.814 1.00 29.06 68 PHE E CA 1
ATOM 9193 C C . PHE E 1 68 ? 66.105 3.690 0.611 1.00 29.40 68 PHE E C 1
ATOM 9194 O O . PHE E 1 68 ? 66.927 4.012 -0.228 1.00 31.34 68 PHE E O 1
ATOM 9202 N N . LEU E 1 69 ? 66.252 2.625 1.394 1.00 29.64 69 LEU E N 1
ATOM 9203 C CA . LEU E 1 69 ? 67.420 1.740 1.293 1.00 31.28 69 LEU E CA 1
ATOM 9204 C C . LEU E 1 69 ? 67.519 1.043 -0.054 1.00 37.82 69 LEU E C 1
ATOM 9205 O O . LEU E 1 69 ? 68.574 1.044 -0.688 1.00 40.28 69 LEU E O 1
ATOM 9210 N N . ILE E 1 70 ? 66.416 0.431 -0.475 1.00 33.09 70 ILE E N 1
ATOM 9211 C CA . ILE E 1 70 ? 66.368 -0.264 -1.755 1.00 33.03 70 ILE E CA 1
ATOM 9212 C C . ILE E 1 70 ? 66.684 0.696 -2.888 1.00 36.05 70 ILE E C 1
ATOM 9213 O O . ILE E 1 70 ? 67.420 0.366 -3.804 1.00 31.40 70 ILE E O 1
ATOM 9218 N N . ALA E 1 71 ? 66.130 1.900 -2.807 1.00 39.71 71 ALA E N 1
ATOM 9219 C CA . ALA E 1 71 ? 66.325 2.906 -3.843 1.00 36.20 71 ALA E CA 1
ATOM 9220 C C . ALA E 1 71 ? 67.800 3.228 -4.051 1.00 40.52 71 ALA E C 1
ATOM 9221 O O . ALA E 1 71 ? 68.330 3.066 -5.153 1.00 33.29 71 ALA E O 1
ATOM 9223 N N . GLU E 1 72 ? 68.463 3.675 -2.992 1.00 39.10 72 GLU E N 1
ATOM 9224 C CA . GLU E 1 72 ? 69.884 3.984 -3.095 1.00 48.10 72 GLU E CA 1
ATOM 9225 C C . GLU E 1 72 ? 70.710 2.793 -3.585 1.00 48.84 72 GLU E C 1
ATOM 9226 O O . GLU E 1 72 ? 71.573 2.944 -4.454 1.00 49.21 72 GLU E O 1
ATOM 9232 N N . THR E 1 73 ? 70.443 1.611 -3.040 1.00 34.59 73 THR E N 1
ATOM 9233 C CA . THR E 1 73 ? 71.118 0.403 -3.501 1.00 38.47 73 THR E CA 1
ATOM 9234 C C . THR E 1 73 ? 71.004 0.233 -5.018 1.00 49.33 73 THR E C 1
ATOM 9235 O O . THR E 1 73 ? 71.989 -0.050 -5.698 1.00 55.82 73 THR E O 1
ATOM 9239 N N . ILE E 1 74 ? 69.797 0.407 -5.544 1.00 47.83 74 ILE E N 1
ATOM 9240 C CA . ILE E 1 74 ? 69.562 0.272 -6.976 1.00 42.12 74 ILE E CA 1
ATOM 9241 C C . ILE E 1 74 ? 70.356 1.300 -7.779 1.00 40.91 74 ILE E C 1
ATOM 9242 O O . ILE E 1 74 ? 70.932 0.971 -8.806 1.00 44.91 74 ILE E O 1
ATOM 9247 N N . ARG E 1 75 ? 70.390 2.545 -7.312 1.00 46.93 75 ARG E N 1
ATOM 9248 C CA . ARG E 1 75 ? 71.132 3.578 -8.027 1.00 46.80 75 ARG E CA 1
ATOM 9249 C C . ARG E 1 75 ? 72.625 3.303 -7.913 1.00 52.43 75 ARG E C 1
ATOM 9250 O O . ARG E 1 75 ? 73.390 3.548 -8.852 1.00 56.13 75 ARG E O 1
ATOM 9258 N N . ASP E 1 76 ? 73.027 2.769 -6.767 1.00 43.81 76 ASP E N 1
ATOM 9259 C CA . ASP E 1 76 ? 74.423 2.434 -6.521 1.00 51.19 76 ASP E CA 1
ATOM 9260 C C . ASP E 1 76 ? 74.891 1.275 -7.396 1.00 51.20 76 ASP E C 1
ATOM 9261 O O . ASP E 1 76 ? 76.066 1.185 -7.738 1.00 57.84 76 ASP E O 1
ATOM 9266 N N . LEU E 1 77 ? 73.966 0.386 -7.748 1.00 55.96 77 LEU E N 1
ATOM 9267 C CA . LEU E 1 77 ? 74.282 -0.808 -8.526 1.00 36.95 77 LEU E CA 1
ATOM 9268 C C . LEU E 1 77 ? 74.336 -0.547 -10.023 1.00 37.43 77 LEU E C 1
ATOM 9269 O O . LEU E 1 77 ? 74.470 -1.473 -10.804 1.00 45.19 77 LEU E O 1
ATOM 9274 N N . GLY E 1 78 ? 74.231 0.714 -10.421 1.00 38.56 78 GLY E N 1
ATOM 9275 C CA . GLY E 1 78 ? 74.399 1.073 -11.816 1.00 49.08 78 GLY E CA 1
ATOM 9276 C C . GLY E 1 78 ? 73.154 1.435 -12.614 1.00 61.55 78 GLY E C 1
ATOM 9277 O O . GLY E 1 78 ? 73.278 2.122 -13.624 1.00 69.93 78 GLY E O 1
ATOM 9278 N N . ALA E 1 79 ? 71.974 0.981 -12.179 1.00 46.41 79 ALA E N 1
ATOM 9279 C CA . ALA E 1 79 ? 70.711 1.215 -12.893 1.00 48.15 79 ALA E CA 1
ATOM 9280 C C . ALA E 1 79 ? 70.665 2.514 -13.703 1.00 54.19 79 ALA E C 1
ATOM 9281 O O . ALA E 1 79 ? 71.200 3.525 -13.292 1.00 46.15 79 ALA E O 1
ATOM 9283 N N . LYS E 1 80 ? 70.014 2.479 -14.859 1.00 59.76 80 LYS E N 1
ATOM 9284 C CA . LYS E 1 80 ? 69.998 3.628 -15.763 1.00 58.88 80 LYS E CA 1
ATOM 9285 C C . LYS E 1 80 ? 68.899 4.607 -15.373 1.00 57.90 80 LYS E C 1
ATOM 9286 O O . LYS E 1 80 ? 69.017 5.817 -15.574 1.00 46.11 80 LYS E O 1
ATOM 9292 N N . LYS E 1 81 ? 67.829 4.066 -14.808 1.00 48.09 81 LYS E N 1
ATOM 9293 C CA . LYS E 1 81 ? 66.677 4.864 -14.436 1.00 44.19 81 LYS E CA 1
ATOM 9294 C C . LYS E 1 81 ? 65.916 4.127 -13.364 1.00 43.99 81 LYS E C 1
ATOM 9295 O O . LYS E 1 81 ? 65.735 2.916 -13.446 1.00 40.11 81 LYS E O 1
ATOM 9301 N N . LEU E 1 82 ? 65.467 4.867 -12.358 1.00 42.29 82 LEU E N 1
ATOM 9302 C CA . LEU E 1 82 ? 64.672 4.282 -11.295 1.00 45.07 82 LEU E CA 1
ATOM 9303 C C . LEU E 1 82 ? 63.251 4.823 -11.372 1.00 42.64 82 LEU E C 1
ATOM 9304 O O . LEU E 1 82 ? 63.023 6.024 -11.280 1.00 32.72 82 LEU E O 1
ATOM 9309 N N . THR E 1 83 ? 62.293 3.929 -11.555 1.00 36.54 83 THR E N 1
ATOM 9310 C CA . THR E 1 83 ? 60.897 4.309 -11.451 1.00 34.45 83 THR E CA 1
ATOM 9311 C C . THR E 1 83 ? 60.326 3.632 -10.217 1.00 42.47 83 THR E C 1
ATOM 9312 O O . THR E 1 83 ? 60.274 2.393 -10.139 1.00 35.82 83 THR E O 1
ATOM 9316 N N . ALA E 1 84 ? 59.906 4.440 -9.249 1.00 29.84 84 ALA E N 1
ATOM 9317 C CA . ALA E 1 84 ? 59.356 3.881 -8.023 1.00 35.12 84 ALA E CA 1
ATOM 9318 C C . ALA E 1 84 ? 57.837 3.829 -8.102 1.00 37.20 84 ALA E C 1
ATOM 9319 O O . ALA E 1 84 ? 57.174 4.872 -8.150 1.00 36.17 84 ALA E O 1
ATOM 9321 N N . ILE E 1 85 ? 57.294 2.614 -8.132 1.00 28.00 85 ILE E N 1
ATOM 9322 C CA . ILE E 1 85 ? 55.848 2.409 -8.101 1.00 33.43 85 ILE E CA 1
ATOM 9323 C C . ILE E 1 85 ? 55.429 2.161 -6.650 1.00 33.65 85 ILE E C 1
ATOM 9324 O O . ILE E 1 85 ? 55.608 1.067 -6.093 1.00 31.25 85 ILE E O 1
ATOM 9329 N N . VAL E 1 86 ? 54.892 3.194 -6.022 1.00 28.01 86 VAL E N 1
ATOM 9330 C CA . VAL E 1 86 ? 54.454 3.057 -4.650 1.00 24.78 86 VAL E CA 1
ATOM 9331 C C . VAL E 1 86 ? 52.952 3.236 -4.636 1.00 28.88 86 VAL E C 1
ATOM 9332 O O . VAL E 1 86 ? 52.453 4.358 -4.675 1.00 31.99 86 VAL E O 1
ATOM 9336 N N . PRO E 1 87 ? 52.224 2.098 -4.662 1.00 38.01 87 PRO E N 1
ATOM 9337 C CA . PRO E 1 87 ? 50.756 2.049 -4.763 1.00 28.86 87 PRO E CA 1
ATOM 9338 C C . PRO E 1 87 ? 50.067 2.908 -3.697 1.00 40.60 87 PRO E C 1
ATOM 9339 O O . PRO E 1 87 ? 49.299 3.803 -4.045 1.00 42.94 87 PRO E O 1
ATOM 9343 N N . TYR E 1 88 ? 50.337 2.649 -2.425 1.00 35.45 88 TYR E N 1
ATOM 9344 C CA . TYR E 1 88 ? 49.916 3.573 -1.375 1.00 29.41 88 TYR E CA 1
ATOM 9345 C C . TYR E 1 88 ? 51.112 4.335 -0.794 1.00 28.03 88 TYR E C 1
ATOM 9346 O O . TYR E 1 88 ? 52.022 3.755 -0.217 1.00 34.79 88 TYR E O 1
ATOM 9355 N N . LEU E 1 89 ? 51.101 5.649 -0.959 1.00 37.19 89 LEU E N 1
ATOM 9356 C CA . LEU E 1 89 ? 52.146 6.530 -0.432 1.00 31.15 89 LEU E CA 1
ATOM 9357 C C . LEU E 1 89 ? 51.745 7.030 0.952 1.00 34.61 89 LEU E C 1
ATOM 9358 O O . LEU E 1 89 ? 50.738 7.708 1.096 1.00 36.74 89 LEU E O 1
ATOM 9363 N N . ALA E 1 90 ? 52.532 6.689 1.970 1.00 40.60 90 ALA E N 1
ATOM 9364 C CA . ALA E 1 90 ? 52.215 7.061 3.348 1.00 32.21 90 ALA E CA 1
ATOM 9365 C C . ALA E 1 90 ? 52.467 8.547 3.604 1.00 32.97 90 ALA E C 1
ATOM 9366 O O . ALA E 1 90 ? 53.173 9.201 2.846 1.00 42.20 90 ALA E O 1
ATOM 9368 N N . TYR E 1 91 ? 51.887 9.077 4.677 1.00 32.11 91 TYR E N 1
ATOM 9369 C CA . TYR E 1 91 ? 52.022 10.494 5.007 1.00 35.90 91 TYR E CA 1
ATOM 9370 C C . TYR E 1 91 ? 51.401 11.406 3.920 1.00 54.61 91 TYR E C 1
ATOM 9371 O O . TYR E 1 91 ? 51.832 12.547 3.703 1.00 49.32 91 TYR E O 1
ATOM 9380 N N . SER E 1 92 ? 50.362 10.900 3.258 1.00 61.51 92 SER E N 1
ATOM 9381 C CA . SER E 1 92 ? 49.678 11.671 2.229 1.00 49.46 92 SER E CA 1
ATOM 9382 C C . SER E 1 92 ? 48.611 12.544 2.841 1.00 52.07 92 SER E C 1
ATOM 9383 O O . SER E 1 92 ? 48.300 13.595 2.310 1.00 49.76 92 SER E O 1
ATOM 9386 N N . ARG E 1 93 ? 48.041 12.108 3.955 1.00 46.36 93 ARG E N 1
ATOM 9387 C CA . ARG E 1 93 ? 47.007 12.898 4.605 1.00 46.36 93 ARG E CA 1
ATOM 9388 C C . ARG E 1 93 ? 47.593 14.196 5.155 1.00 52.08 93 ARG E C 1
ATOM 9389 O O . ARG E 1 93 ? 46.862 15.150 5.406 1.00 61.05 93 ARG E O 1
ATOM 9397 N N . GLN E 1 94 ? 48.916 14.230 5.318 1.00 52.19 94 GLN E N 1
ATOM 9398 C CA . GLN E 1 94 ? 49.617 15.415 5.831 1.00 73.29 94 GLN E CA 1
ATOM 9399 C C . GLN E 1 94 ? 50.088 16.356 4.717 1.00 75.38 94 GLN E C 1
ATOM 9400 O O . GLN E 1 94 ? 51.288 16.434 4.398 1.00 46.42 94 GLN E O 1
ATOM 9406 N N . ASP E 1 95 ? 49.115 17.098 4.188 1.00 84.42 95 ASP E N 1
ATOM 9407 C CA . ASP E 1 95 ? 49.236 17.895 2.975 1.00 71.62 95 ASP E CA 1
ATOM 9408 C C . ASP E 1 95 ? 49.947 19.241 3.203 1.00 78.75 95 ASP E C 1
ATOM 9409 O O . ASP E 1 95 ? 50.697 19.725 2.342 1.00 64.99 95 ASP E O 1
ATOM 9414 N N . ARG E 1 96 ? 49.712 19.830 4.374 1.00 85.73 96 ARG E N 1
ATOM 9415 C CA . ARG E 1 96 ? 50.133 21.201 4.672 1.00 81.93 96 ARG E CA 1
ATOM 9416 C C . ARG E 1 96 ? 50.287 21.400 6.185 1.00 77.51 96 ARG E C 1
ATOM 9417 O O . ARG E 1 96 ? 50.175 20.441 6.958 1.00 65.29 96 ARG E O 1
ATOM 9425 N N . ARG E 1 97 ? 50.531 22.642 6.607 1.00 79.30 97 ARG E N 1
ATOM 9426 C CA . ARG E 1 97 ? 50.589 22.961 8.036 1.00 67.08 97 ARG E CA 1
ATOM 9427 C C . ARG E 1 97 ? 49.220 23.397 8.558 1.00 82.77 97 ARG E C 1
ATOM 9428 O O . ARG E 1 97 ? 48.862 24.580 8.480 1.00 85.75 97 ARG E O 1
ATOM 9436 N N . PHE E 1 98 ? 48.460 22.441 9.093 1.00 84.60 98 PHE E N 1
ATOM 9437 C CA . PHE E 1 98 ? 47.115 22.713 9.616 1.00 89.17 98 PHE E CA 1
ATOM 9438 C C . PHE E 1 98 ? 47.160 23.604 10.870 1.00 92.69 98 PHE E C 1
ATOM 9439 O O . PHE E 1 98 ? 46.201 24.316 11.173 1.00 90.42 98 PHE E O 1
ATOM 9447 N N . LYS E 1 99 ? 48.283 23.542 11.587 1.00 85.93 99 LYS E N 1
ATOM 9448 C CA . LYS E 1 99 ? 48.615 24.471 12.665 1.00 71.20 99 LYS E CA 1
ATOM 9449 C C . LYS E 1 99 ? 50.062 24.908 12.458 1.00 74.59 99 LYS E C 1
ATOM 9450 O O . LYS E 1 99 ? 50.806 24.238 11.758 1.00 79.54 99 LYS E O 1
ATOM 9456 N N . ASP E 1 100 ? 50.471 26.027 13.054 1.00 96.97 100 ASP E N 1
ATOM 9457 C CA . ASP E 1 100 ? 51.848 26.519 12.878 1.00 91.66 100 ASP E CA 1
ATOM 9458 C C . ASP E 1 100 ? 52.902 25.649 13.578 1.00 80.65 100 ASP E C 1
ATOM 9459 O O . ASP E 1 100 ? 52.751 25.274 14.743 1.00 58.53 100 ASP E O 1
ATOM 9464 N N . GLY E 1 101 ? 53.968 25.321 12.850 1.00 74.61 101 GLY E N 1
ATOM 9465 C CA . GLY E 1 101 ? 54.984 24.405 13.346 1.00 53.57 101 GLY E CA 1
ATOM 9466 C C . GLY E 1 101 ? 54.737 22.909 13.130 1.00 58.08 101 GLY E C 1
ATOM 9467 O O . GLY E 1 101 ? 55.576 22.095 13.503 1.00 31.59 101 GLY E O 1
ATOM 9468 N N . GLU E 1 102 ? 53.589 22.539 12.556 1.00 67.51 102 GLU E N 1
ATOM 9469 C CA . GLU E 1 102 ? 53.338 21.146 12.197 1.00 44.79 102 GLU E CA 1
ATOM 9470 C C . GLU E 1 102 ? 54.304 20.825 11.076 1.00 49.25 102 GLU E C 1
ATOM 9471 O O . GLU E 1 102 ? 54.739 21.727 10.358 1.00 46.98 102 GLU E O 1
ATOM 9477 N N . ALA E 1 103 ? 54.659 19.555 10.932 1.00 48.56 103 ALA E N 1
ATOM 9478 C CA . ALA E 1 103 ? 55.508 19.132 9.825 1.00 49.15 103 ALA E CA 1
ATOM 9479 C C . ALA E 1 103 ? 54.695 18.833 8.562 1.00 53.52 103 ALA E C 1
ATOM 9480 O O . ALA E 1 103 ? 53.615 18.223 8.624 1.00 52.89 103 ALA E O 1
ATOM 9482 N N . ILE E 1 104 ? 55.200 19.277 7.416 1.00 45.03 104 ILE E N 1
ATOM 9483 C CA . ILE E 1 104 ? 54.628 18.844 6.143 1.00 47.94 104 ILE E CA 1
ATOM 9484 C C . ILE E 1 104 ? 55.306 17.515 5.769 1.00 41.31 104 ILE E C 1
ATOM 9485 O O . ILE E 1 104 ? 56.199 17.463 4.919 1.00 30.29 104 ILE E O 1
ATOM 9490 N N . SER E 1 105 ? 54.893 16.453 6.455 1.00 30.04 105 SER E N 1
ATOM 9491 C CA . SER E 1 105 ? 55.451 15.128 6.257 1.00 29.47 105 SER E CA 1
ATOM 9492 C C . SER E 1 105 ? 55.625 14.730 4.788 1.00 37.40 105 SER E C 1
ATOM 9493 O O . SER E 1 105 ? 56.690 14.257 4.405 1.00 38.39 105 SER E O 1
ATOM 9496 N N . ILE E 1 106 ? 54.590 14.901 3.970 1.00 31.86 106 ILE E N 1
ATOM 9497 C CA . ILE E 1 106 ? 54.683 14.466 2.581 1.00 41.08 106 ILE E CA 1
ATOM 9498 C C . ILE E 1 106 ? 55.839 15.170 1.855 1.00 33.71 106 ILE E C 1
ATOM 9499 O O . ILE E 1 106 ? 56.439 14.628 0.925 1.00 42.18 106 ILE E O 1
ATOM 9504 N N . LYS E 1 107 ? 56.160 16.377 2.285 1.00 34.06 107 LYS E N 1
ATOM 9505 C CA . LYS E 1 107 ? 57.214 17.143 1.619 1.00 46.28 107 LYS E CA 1
ATOM 9506 C C . LYS E 1 107 ? 58.564 16.508 1.918 1.00 40.26 107 LYS E C 1
ATOM 9507 O O . LYS E 1 107 ? 59.413 16.345 1.051 1.00 31.58 107 LYS E O 1
ATOM 9513 N N . THR E 1 108 ? 58.750 16.142 3.171 1.00 42.01 108 THR E N 1
ATOM 9514 C CA . THR E 1 108 ? 59.982 15.500 3.584 1.00 38.75 108 THR E CA 1
ATOM 9515 C C . THR E 1 108 ? 60.194 14.152 2.900 1.00 46.19 108 THR E C 1
ATOM 9516 O O . THR E 1 108 ? 61.286 13.867 2.396 1.00 43.58 108 THR E O 1
ATOM 9520 N N . ILE E 1 109 ? 59.154 13.318 2.919 1.00 38.53 109 ILE E N 1
ATOM 9521 C CA . ILE E 1 109 ? 59.179 12.031 2.241 1.00 27.35 109 ILE E CA 1
ATOM 9522 C C . ILE E 1 109 ? 59.532 12.194 0.768 1.00 27.44 109 ILE E C 1
ATOM 9523 O O . ILE E 1 109 ? 60.373 11.476 0.242 1.00 30.84 109 ILE E O 1
ATOM 9528 N N . LEU E 1 110 ? 58.889 13.143 0.104 1.00 33.21 110 LEU E N 1
ATOM 9529 C CA . LEU E 1 110 ? 59.088 13.320 -1.327 1.00 38.59 110 LEU E CA 1
ATOM 9530 C C . LEU E 1 110 ? 60.505 13.803 -1.604 1.00 34.65 110 LEU E C 1
ATOM 9531 O O . LEU E 1 110 ? 61.205 13.267 -2.452 1.00 33.45 110 LEU E O 1
ATOM 9536 N N . HIS E 1 111 ? 60.935 14.818 -0.877 1.00 37.80 111 HIS E N 1
ATOM 9537 C CA . HIS E 1 111 ? 62.285 15.323 -1.062 1.00 42.48 111 HIS E CA 1
ATOM 9538 C C . HIS E 1 111 ? 63.308 14.210 -0.875 1.00 41.88 111 HIS E C 1
ATOM 9539 O O . HIS E 1 111 ? 64.281 14.120 -1.626 1.00 49.64 111 HIS E O 1
ATOM 9546 N N . ILE E 1 112 ? 63.086 13.364 0.130 1.00 40.47 112 ILE E N 1
ATOM 9547 C CA . ILE E 1 112 ? 63.952 12.212 0.377 1.00 29.31 112 ILE E CA 1
ATOM 9548 C C . ILE E 1 112 ? 64.003 11.237 -0.799 1.00 38.82 112 ILE E C 1
ATOM 9549 O O . ILE E 1 112 ? 65.039 10.650 -1.044 1.00 37.32 112 ILE E O 1
ATOM 9554 N N . LEU E 1 113 ? 62.890 11.048 -1.504 1.00 31.09 113 LEU E N 1
ATOM 9555 C CA . LEU E 1 113 ? 62.877 10.147 -2.652 1.00 31.39 113 LEU E CA 1
ATOM 9556 C C . LEU E 1 113 ? 63.668 10.676 -3.854 1.00 37.67 113 LEU E C 1
ATOM 9557 O O . LEU E 1 113 ? 64.150 9.883 -4.662 1.00 38.71 113 LEU E O 1
ATOM 9562 N N . SER E 1 114 ? 63.776 11.996 -3.995 1.00 33.92 114 SER E N 1
ATOM 9563 C CA . SER E 1 114 ? 64.539 12.582 -5.099 1.00 36.00 114 SER E CA 1
ATOM 9564 C C . SER E 1 114 ? 66.023 12.365 -4.846 1.00 44.80 114 SER E C 1
ATOM 9565 O O . SER E 1 114 ? 66.718 11.773 -5.673 1.00 44.89 114 SER E O 1
ATOM 9568 N N . GLU E 1 115 ? 66.501 12.870 -3.709 1.00 49.52 115 GLU E N 1
ATOM 9569 C CA . GLU E 1 115 ? 67.756 12.416 -3.118 1.00 42.76 115 GLU E CA 1
ATOM 9570 C C . GLU E 1 115 ? 67.489 10.936 -2.949 1.00 52.46 115 GLU E C 1
ATOM 9571 O O . GLU E 1 115 ? 66.324 10.568 -2.852 1.00 75.99 115 GLU E O 1
ATOM 9577 N N . VAL E 1 116 ? 68.498 10.073 -2.938 1.00 22.64 116 VAL E N 1
ATOM 9578 C CA . VAL E 1 116 ? 68.186 8.629 -2.881 1.00 40.68 116 VAL E CA 1
ATOM 9579 C C . VAL E 1 116 ? 67.979 7.994 -4.278 1.00 39.06 116 VAL E C 1
ATOM 9580 O O . VAL E 1 116 ? 68.103 6.779 -4.446 1.00 48.95 116 VAL E O 1
ATOM 9584 N N . GLY E 1 117 ? 67.667 8.812 -5.276 1.00 24.54 117 GLY E N 1
ATOM 9585 C CA . GLY E 1 117 ? 67.757 8.371 -6.659 1.00 40.48 117 GLY E CA 1
ATOM 9586 C C . GLY E 1 117 ? 66.517 7.981 -7.462 1.00 50.93 117 GLY E C 1
ATOM 9587 O O . GLY E 1 117 ? 66.643 7.439 -8.559 1.00 49.00 117 GLY E O 1
ATOM 9588 N N . VAL E 1 118 ? 65.327 8.248 -6.942 1.00 40.01 118 VAL E N 1
ATOM 9589 C CA . VAL E 1 118 ? 64.120 7.974 -7.702 1.00 40.62 118 VAL E CA 1
ATOM 9590 C C . VAL E 1 118 ? 63.913 9.025 -8.788 1.00 43.46 118 VAL E C 1
ATOM 9591 O O . VAL E 1 118 ? 63.850 10.219 -8.500 1.00 34.49 118 VAL E O 1
ATOM 9595 N N . ASN E 1 119 ? 63.808 8.564 -10.035 1.00 40.19 119 ASN E N 1
ATOM 9596 C CA . ASN E 1 119 ? 63.646 9.444 -11.185 1.00 32.19 119 ASN E CA 1
ATOM 9597 C C . ASN E 1 119 ? 62.184 9.725 -11.447 1.00 35.71 119 ASN E C 1
ATOM 9598 O O . ASN E 1 119 ? 61.789 10.855 -11.600 1.00 35.14 119 ASN E O 1
ATOM 9603 N N . THR E 1 120 ? 61.384 8.674 -11.480 1.00 39.97 120 THR E N 1
ATOM 9604 C CA . THR E 1 120 ? 59.971 8.775 -11.777 1.00 29.73 120 THR E CA 1
ATOM 9605 C C . THR E 1 120 ? 59.182 8.118 -10.655 1.00 39.82 120 THR E C 1
ATOM 9606 O O . THR E 1 120 ? 59.464 6.979 -10.233 1.00 38.63 120 THR E O 1
ATOM 9610 N N . LEU E 1 121 ? 58.192 8.842 -10.164 1.00 30.89 121 LEU E N 1
ATOM 9611 C CA . LEU E 1 121 ? 57.342 8.333 -9.099 1.00 34.21 121 LEU E CA 1
ATOM 9612 C C . LEU E 1 121 ? 55.919 8.034 -9.590 1.00 35.02 121 LEU E C 1
ATOM 9613 O O . LEU E 1 121 ? 55.264 8.890 -10.176 1.00 27.45 121 LEU E O 1
ATOM 9618 N N . VAL E 1 122 ? 55.452 6.816 -9.336 1.00 32.90 122 VAL E N 1
ATOM 9619 C CA . VAL E 1 122 ? 54.104 6.393 -9.724 1.00 30.33 122 VAL E CA 1
ATOM 9620 C C . VAL E 1 122 ? 53.231 6.074 -8.513 1.00 34.65 122 VAL E C 1
ATOM 9621 O O . VAL E 1 122 ? 53.546 5.174 -7.729 1.00 38.92 122 VAL E O 1
ATOM 9625 N N . VAL E 1 123 ? 52.122 6.790 -8.373 1.00 31.15 123 VAL E N 1
ATOM 9626 C CA . VAL E 1 123 ? 51.268 6.645 -7.198 1.00 27.54 123 VAL E CA 1
ATOM 9627 C C . VAL E 1 123 ? 49.835 6.396 -7.585 1.00 29.78 123 VAL E C 1
ATOM 9628 O O . VAL E 1 123 ? 49.365 6.930 -8.573 1.00 40.40 123 VAL E O 1
ATOM 9632 N N . VAL E 1 124 ? 49.134 5.578 -6.817 1.00 29.43 124 VAL E N 1
ATOM 9633 C CA . VAL E 1 124 ? 47.710 5.336 -7.069 1.00 30.90 124 VAL E CA 1
ATOM 9634 C C . VAL E 1 124 ? 46.855 6.159 -6.098 1.00 43.95 124 VAL E C 1
ATOM 9635 O O . VAL E 1 124 ? 47.117 6.160 -4.891 1.00 38.30 124 VAL E O 1
ATOM 9639 N N . GLU E 1 125 ? 45.839 6.850 -6.626 1.00 36.50 125 GLU E N 1
ATOM 9640 C CA . GLU E 1 125 ? 45.007 7.788 -5.842 1.00 39.80 125 GLU E CA 1
ATOM 9641 C C . GLU E 1 125 ? 45.735 8.477 -4.698 1.00 32.34 125 GLU E C 1
ATOM 9642 O O . GLU E 1 125 ? 45.444 8.211 -3.537 1.00 43.65 125 GLU E O 1
ATOM 9648 N N . PRO E 1 126 ? 46.678 9.367 -5.019 1.00 38.37 126 PRO E N 1
ATOM 9649 C CA . PRO E 1 126 ? 47.255 10.227 -3.978 1.00 39.48 126 PRO E CA 1
ATOM 9650 C C . PRO E 1 126 ? 46.132 11.011 -3.299 1.00 44.94 126 PRO E C 1
ATOM 9651 O O . PRO E 1 126 ? 45.237 11.497 -3.997 1.00 40.07 126 PRO E O 1
ATOM 9655 N N . HIS E 1 127 ? 46.166 11.124 -1.971 1.00 50.10 127 HIS E N 1
ATOM 9656 C CA . HIS E 1 127 ? 45.130 11.876 -1.253 1.00 51.70 127 HIS E CA 1
ATOM 9657 C C . HIS E 1 127 ? 44.811 13.270 -1.842 1.00 52.96 127 HIS E C 1
ATOM 9658 O O . HIS E 1 127 ? 43.644 13.669 -1.911 1.00 48.80 127 HIS E O 1
ATOM 9665 N N . LYS E 1 128 ? 45.842 14.010 -2.242 1.00 39.71 128 LYS E N 1
ATOM 9666 C CA . LYS E 1 128 ? 45.622 15.247 -2.981 1.00 49.08 128 LYS E CA 1
ATOM 9667 C C . LYS E 1 128 ? 46.785 15.497 -3.943 1.00 46.31 128 LYS E C 1
ATOM 9668 O O . LYS E 1 128 ? 47.894 15.738 -3.512 1.00 51.08 128 LYS E O 1
ATOM 9674 N N . PRO E 1 129 ? 46.529 15.423 -5.261 1.00 57.46 129 PRO E N 1
ATOM 9675 C CA . PRO E 1 129 ? 47.588 15.358 -6.284 1.00 50.33 129 PRO E CA 1
ATOM 9676 C C . PRO E 1 129 ? 48.517 16.563 -6.363 1.00 49.41 129 PRO E C 1
ATOM 9677 O O . PRO E 1 129 ? 49.549 16.472 -7.025 1.00 48.31 129 PRO E O 1
ATOM 9681 N N . GLU E 1 130 ? 48.159 17.674 -5.728 1.00 58.62 130 GLU E N 1
ATOM 9682 C CA . GLU E 1 130 ? 49.064 18.818 -5.678 1.00 57.26 130 GLU E CA 1
ATOM 9683 C C . GLU E 1 130 ? 50.277 18.499 -4.806 1.00 64.04 130 GLU E C 1
ATOM 9684 O O . GLU E 1 130 ? 51.403 18.848 -5.153 1.00 70.48 130 GLU E O 1
ATOM 9690 N N . GLU E 1 131 ? 50.032 17.862 -3.662 1.00 50.45 131 GLU E N 1
ATOM 9691 C CA . GLU E 1 131 ? 51.079 17.220 -2.874 1.00 43.71 131 GLU E CA 1
ATOM 9692 C C . GLU E 1 131 ? 52.323 16.903 -3.677 1.00 48.97 131 GLU E C 1
ATOM 9693 O O . GLU E 1 131 ? 53.423 17.319 -3.334 1.00 54.53 131 GLU E O 1
ATOM 9699 N N . LEU E 1 132 ? 52.134 16.125 -4.734 1.00 33.94 132 LEU E N 1
ATOM 9700 C CA . LEU E 1 132 ? 53.245 15.485 -5.413 1.00 36.86 132 LEU E CA 1
ATOM 9701 C C . LEU E 1 132 ? 54.110 16.470 -6.190 1.00 44.53 132 LEU E C 1
ATOM 9702 O O . LEU E 1 132 ? 55.086 16.074 -6.832 1.00 54.90 132 LEU E O 1
ATOM 9707 N N . SER E 1 133 ? 53.767 17.752 -6.118 1.00 41.41 133 SER E N 1
ATOM 9708 C CA . SER E 1 133 ? 54.571 18.777 -6.764 1.00 45.39 133 SER E CA 1
ATOM 9709 C C . SER E 1 133 ? 55.932 18.885 -6.090 1.00 47.46 133 SER E C 1
ATOM 9710 O O . SER E 1 133 ? 56.921 19.276 -6.704 1.00 61.19 133 SER E O 1
ATOM 9713 N N . TYR E 1 134 ? 55.977 18.528 -4.816 1.00 47.11 134 TYR E N 1
ATOM 9714 C CA . TYR E 1 134 ? 57.217 18.587 -4.053 1.00 51.73 134 TYR E CA 1
ATOM 9715 C C . TYR E 1 134 ? 58.284 17.651 -4.641 1.00 68.13 134 TYR E C 1
ATOM 9716 O O . TYR E 1 134 ? 59.485 17.934 -4.544 1.00 71.95 134 TYR E O 1
ATOM 9725 N N . PHE E 1 135 ? 57.846 16.534 -5.231 1.00 54.45 135 PHE E N 1
ATOM 9726 C CA . PHE E 1 135 ? 58.768 15.593 -5.849 1.00 43.30 135 PHE E CA 1
ATOM 9727 C C . PHE E 1 135 ? 59.354 16.236 -7.096 1.00 51.36 135 PHE E C 1
ATOM 9728 O O . PHE E 1 135 ? 58.625 16.800 -7.912 1.00 44.66 135 PHE E O 1
ATOM 9736 N N . LYS E 1 136 ? 60.676 16.163 -7.228 1.00 57.81 136 LYS E N 1
ATOM 9737 C CA . LYS E 1 136 ? 61.377 16.872 -8.300 1.00 74.78 136 LYS E CA 1
ATOM 9738 C C . LYS E 1 136 ? 61.381 16.159 -9.660 1.00 67.99 136 LYS E C 1
ATOM 9739 O O . LYS E 1 136 ? 61.366 16.816 -10.708 1.00 64.80 136 LYS E O 1
ATOM 9745 N N . GLY E 1 137 ? 61.383 14.828 -9.642 1.00 52.53 137 GLY E N 1
ATOM 9746 C CA . GLY E 1 137 ? 61.337 14.056 -10.876 1.00 56.45 137 GLY E CA 1
ATOM 9747 C C . GLY E 1 137 ? 60.011 14.063 -11.631 1.00 51.69 137 GLY E C 1
ATOM 9748 O O . GLY E 1 137 ? 59.193 14.981 -11.503 1.00 40.53 137 GLY E O 1
ATOM 9749 N N . GLU E 1 138 ? 59.803 13.022 -12.434 1.00 51.82 138 GLU E N 1
ATOM 9750 C CA . GLU E 1 138 ? 58.583 12.871 -13.221 1.00 43.26 138 GLU E CA 1
ATOM 9751 C C . GLU E 1 138 ? 57.487 12.149 -12.417 1.00 56.84 138 GLU E C 1
ATOM 9752 O O . GLU E 1 138 ? 57.748 11.148 -11.718 1.00 37.10 138 GLU E O 1
ATOM 9758 N N . LEU E 1 139 ? 56.267 12.678 -12.522 1.00 47.17 139 LEU E N 1
ATOM 9759 C CA . LEU E 1 139 ? 55.100 12.134 -11.838 1.00 46.08 139 LEU E CA 1
ATOM 9760 C C . LEU E 1 139 ? 54.178 11.349 -12.758 1.00 40.75 139 LEU E C 1
ATOM 9761 O O . LEU E 1 139 ? 53.850 11.797 -13.839 1.00 54.75 139 LEU E O 1
ATOM 9766 N N . LYS E 1 140 ? 53.743 10.182 -12.320 1.00 33.03 140 LYS E N 1
ATOM 9767 C CA . LYS E 1 140 ? 52.656 9.496 -13.000 1.00 34.02 140 LYS E CA 1
ATOM 9768 C C . LYS E 1 140 ? 51.600 9.083 -11.987 1.00 30.93 140 LYS E C 1
ATOM 9769 O O . LYS E 1 140 ? 51.781 8.133 -11.223 1.00 36.21 140 LYS E O 1
ATOM 9775 N N . ILE E 1 141 ? 50.499 9.823 -11.979 1.00 32.49 141 ILE E N 1
ATOM 9776 C CA . ILE E 1 141 ? 49.353 9.506 -11.136 1.00 37.59 141 ILE E CA 1
ATOM 9777 C C . ILE E 1 141 ? 48.417 8.461 -11.780 1.00 37.08 141 ILE E C 1
ATOM 9778 O O . ILE E 1 141 ? 48.169 8.475 -12.980 1.00 29.00 141 ILE E O 1
ATOM 9783 N N . VAL E 1 142 ? 47.938 7.519 -10.982 1.00 39.68 142 VAL E N 1
ATOM 9784 C CA . VAL E 1 142 ? 47.094 6.454 -11.508 1.00 41.71 142 VAL E CA 1
ATOM 9785 C C . VAL E 1 142 ? 45.750 6.509 -10.815 1.00 43.99 142 VAL E C 1
ATOM 9786 O O . VAL E 1 142 ? 45.671 6.325 -9.594 1.00 49.43 142 VAL E O 1
ATOM 9790 N N . HIS E 1 143 ? 44.702 6.777 -11.586 1.00 32.70 143 HIS E N 1
ATOM 9791 C CA . HIS E 1 143 ? 43.348 6.743 -11.060 1.00 32.45 143 HIS E CA 1
ATOM 9792 C C . HIS E 1 143 ? 42.677 5.488 -11.591 1.00 34.89 143 HIS E C 1
ATOM 9793 O O . HIS E 1 143 ? 42.287 5.447 -12.747 1.00 44.10 143 HIS E O 1
ATOM 9800 N N . PRO E 1 144 ? 42.527 4.459 -10.744 1.00 33.99 144 PRO E N 1
ATOM 9801 C CA . PRO E 1 144 ? 41.986 3.184 -11.246 1.00 30.10 144 PRO E CA 1
ATOM 9802 C C . PRO E 1 144 ? 40.458 3.219 -11.361 1.00 31.72 144 PRO E C 1
ATOM 9803 O O . PRO E 1 144 ? 39.797 2.252 -10.986 1.00 30.69 144 PRO E O 1
ATOM 9807 N N . TYR E 1 145 ? 39.909 4.323 -11.865 1.00 32.91 145 TYR E N 1
ATOM 9808 C CA . TYR E 1 145 ? 38.456 4.507 -11.922 1.00 35.40 145 TYR E CA 1
ATOM 9809 C C . TYR E 1 145 ? 37.747 3.464 -12.781 1.00 25.93 145 TYR E C 1
ATOM 9810 O O . TYR E 1 145 ? 36.712 2.944 -12.401 1.00 30.75 145 TYR E O 1
ATOM 9819 N N . HIS E 1 146 ? 38.315 3.117 -13.919 1.00 31.51 146 HIS E N 1
ATOM 9820 C CA . HIS E 1 146 ? 37.630 2.152 -14.772 1.00 36.40 146 HIS E CA 1
ATOM 9821 C C . HIS E 1 146 ? 37.476 0.797 -14.102 1.00 31.86 146 HIS E C 1
ATOM 9822 O O . HIS E 1 146 ? 36.500 0.095 -14.337 1.00 42.35 146 HIS E O 1
ATOM 9829 N N . GLN E 1 147 ? 38.440 0.408 -13.280 1.00 38.57 147 GLN E N 1
ATOM 9830 C CA . GLN E 1 147 ? 38.377 -0.933 -12.685 1.00 32.72 147 GLN E CA 1
ATOM 9831 C C . GLN E 1 147 ? 37.340 -1.005 -11.574 1.00 32.99 147 GLN E C 1
ATOM 9832 O O . GLN E 1 147 ? 36.727 -2.031 -11.339 1.00 40.44 147 GLN E O 1
ATOM 9838 N N . ILE E 1 148 ? 37.164 0.104 -10.881 1.00 33.60 148 ILE E N 1
ATOM 9839 C CA . ILE E 1 148 ? 36.149 0.223 -9.859 1.00 29.72 148 ILE E CA 1
ATOM 9840 C C . ILE E 1 148 ? 34.771 0.290 -10.503 1.00 41.35 148 ILE E C 1
ATOM 9841 O O . ILE E 1 148 ? 33.825 -0.333 -10.031 1.00 44.45 148 ILE E O 1
ATOM 9846 N N . ALA E 1 149 ? 34.658 1.043 -11.587 1.00 40.69 149 ALA E N 1
ATOM 9847 C CA . ALA E 1 149 ? 33.412 1.094 -12.322 1.00 33.53 149 ALA E CA 1
ATOM 9848 C C . ALA E 1 149 ? 33.031 -0.317 -12.739 1.00 33.98 149 ALA E C 1
ATOM 9849 O O . ALA E 1 149 ? 31.942 -0.773 -12.427 1.00 37.29 149 ALA E O 1
ATOM 9851 N N . ARG E 1 150 ? 33.935 -1.021 -13.418 1.00 37.71 150 ARG E N 1
ATOM 9852 C CA . ARG E 1 150 ? 33.655 -2.382 -13.894 1.00 37.64 150 ARG E CA 1
ATOM 9853 C C . ARG E 1 150 ? 33.130 -3.260 -12.773 1.00 40.30 150 ARG E C 1
ATOM 9854 O O . ARG E 1 150 ? 32.149 -3.967 -12.948 1.00 54.48 150 ARG E O 1
ATOM 9862 N N . LYS E 1 151 ? 33.766 -3.192 -11.607 1.00 54.84 151 LYS E N 1
ATOM 9863 C CA . LYS E 1 151 ? 33.401 -4.052 -10.473 1.00 49.14 151 LYS E CA 1
ATOM 9864 C C . LYS E 1 151 ? 32.058 -3.689 -9.865 1.00 46.80 151 LYS E C 1
ATOM 9865 O O . LYS E 1 151 ? 31.237 -4.570 -9.628 1.00 44.10 151 LYS E O 1
ATOM 9871 N N . ILE E 1 152 ? 31.847 -2.403 -9.583 1.00 39.13 152 ILE E N 1
ATOM 9872 C CA . ILE E 1 152 ? 30.523 -1.935 -9.174 1.00 34.12 152 ILE E CA 1
ATOM 9873 C C . ILE E 1 152 ? 29.427 -2.482 -10.097 1.00 52.77 152 ILE E C 1
ATOM 9874 O O . ILE E 1 152 ? 28.421 -2.991 -9.600 1.00 48.84 152 ILE E O 1
ATOM 9879 N N . LYS E 1 153 ? 29.629 -2.404 -11.421 1.00 41.07 153 LYS E N 1
ATOM 9880 C CA . LYS E 1 153 ? 28.595 -2.812 -12.377 1.00 43.72 153 LYS E CA 1
ATOM 9881 C C . LYS E 1 153 ? 28.304 -4.301 -12.281 1.00 47.02 153 LYS E C 1
ATOM 9882 O O . LYS E 1 153 ? 27.171 -4.733 -12.485 1.00 60.92 153 LYS E O 1
ATOM 9888 N N . GLU E 1 154 ? 29.327 -5.084 -11.976 1.00 45.37 154 GLU E N 1
ATOM 9889 C CA . GLU E 1 154 ? 29.145 -6.526 -11.823 1.00 57.37 154 GLU E CA 1
ATOM 9890 C C . GLU E 1 154 ? 28.316 -6.876 -10.592 1.00 54.40 154 GLU E C 1
ATOM 9891 O O . GLU E 1 154 ? 27.488 -7.787 -10.625 1.00 53.42 154 GLU E O 1
ATOM 9897 N N . ILE E 1 155 ? 28.542 -6.136 -9.511 1.00 57.47 155 ILE E N 1
ATOM 9898 C CA . ILE E 1 155 ? 28.056 -6.506 -8.183 1.00 52.74 155 ILE E CA 1
ATOM 9899 C C . ILE E 1 155 ? 26.822 -5.714 -7.754 1.00 53.57 155 ILE E C 1
ATOM 9900 O O . ILE E 1 155 ? 26.056 -6.149 -6.901 1.00 45.67 155 ILE E O 1
ATOM 9905 N N . ILE E 1 156 ? 26.617 -4.548 -8.348 1.00 62.51 156 ILE E N 1
ATOM 9906 C CA . ILE E 1 156 ? 25.521 -3.693 -7.908 1.00 60.55 156 ILE E CA 1
ATOM 9907 C C . ILE E 1 156 ? 24.464 -3.451 -8.984 1.00 76.51 156 ILE E C 1
ATOM 9908 O O . ILE E 1 156 ? 24.733 -2.841 -10.029 1.00 86.14 156 ILE E O 1
ATOM 9913 N N . GLU E 1 157 ? 23.263 -3.952 -8.714 1.00 84.19 157 GLU E N 1
ATOM 9914 C CA . GLU E 1 157 ? 22.122 -3.783 -9.599 1.00 95.72 157 GLU E CA 1
ATOM 9915 C C . GLU E 1 157 ? 21.449 -2.446 -9.280 1.00 93.86 157 GLU E C 1
ATOM 9916 O O . GLU E 1 157 ? 20.953 -2.246 -8.172 1.00 81.14 157 GLU E O 1
ATOM 9922 N N . ASP E 1 158 ? 21.446 -1.532 -10.249 1.00 87.75 158 ASP E N 1
ATOM 9923 C CA . ASP E 1 158 ? 20.895 -0.190 -10.048 1.00 100.67 158 ASP E CA 1
ATOM 9924 C C . ASP E 1 158 ? 21.729 0.585 -9.023 1.00 83.04 158 ASP E C 1
ATOM 9925 O O . ASP E 1 158 ? 21.309 0.769 -7.884 1.00 73.41 158 ASP E O 1
ATOM 9930 N N . PRO E 1 159 ? 22.919 1.043 -9.432 1.00 76.46 159 PRO E N 1
ATOM 9931 C CA . PRO E 1 159 ? 23.825 1.762 -8.534 1.00 53.92 159 PRO E CA 1
ATOM 9932 C C . PRO E 1 159 ? 23.559 3.265 -8.480 1.00 51.97 159 PRO E C 1
ATOM 9933 O O . PRO E 1 159 ? 23.365 3.917 -9.506 1.00 60.60 159 PRO E O 1
ATOM 9937 N N . PHE E 1 160 ? 23.566 3.813 -7.275 1.00 50.71 160 PHE E N 1
ATOM 9938 C CA . PHE E 1 160 ? 23.690 5.249 -7.117 1.00 54.25 160 PHE E CA 1
ATOM 9939 C C . PHE E 1 160 ? 25.051 5.511 -6.469 1.00 60.50 160 PHE E C 1
ATOM 9940 O O . PHE E 1 160 ? 25.447 4.802 -5.531 1.00 67.16 160 PHE E O 1
ATOM 9948 N N . ILE E 1 161 ? 25.780 6.510 -6.962 1.00 49.55 161 ILE E N 1
ATOM 9949 C CA . ILE E 1 161 ? 27.135 6.733 -6.457 1.00 51.83 161 ILE E CA 1
ATOM 9950 C C . ILE E 1 161 ? 27.243 8.002 -5.630 1.00 55.33 161 ILE E C 1
ATOM 9951 O O . ILE E 1 161 ? 27.094 9.123 -6.133 1.00 40.91 161 ILE E O 1
ATOM 9956 N N . LEU E 1 162 ? 27.503 7.790 -4.342 1.00 56.23 162 LEU E N 1
ATOM 9957 C CA . LEU E 1 162 ? 27.478 8.863 -3.355 1.00 50.67 162 LEU E CA 1
ATOM 9958 C C . LEU E 1 162 ? 28.889 9.177 -2.860 1.00 51.09 162 LEU E C 1
ATOM 9959 O O . LEU E 1 162 ? 29.617 8.274 -2.435 1.00 56.96 162 LEU E O 1
ATOM 9964 N N . ALA E 1 163 ? 29.256 10.454 -2.921 1.00 44.80 163 ALA E N 1
ATOM 9965 C CA . ALA E 1 163 ? 30.543 10.933 -2.431 1.00 58.30 163 ALA E CA 1
ATOM 9966 C C . ALA E 1 163 ? 30.398 11.608 -1.058 1.00 58.85 163 ALA E C 1
ATOM 9967 O O . ALA E 1 163 ? 29.634 12.552 -0.911 1.00 52.11 163 ALA E O 1
ATOM 9969 N N . PRO E 1 164 ? 31.139 11.120 -0.049 1.00 66.35 164 PRO E N 1
ATOM 9970 C CA . PRO E 1 164 ? 30.964 11.548 1.349 1.00 66.60 164 PRO E CA 1
ATOM 9971 C C . PRO E 1 164 ? 31.167 13.047 1.590 1.00 66.62 164 PRO E C 1
ATOM 9972 O O . PRO E 1 164 ? 30.617 13.580 2.557 1.00 66.98 164 PRO E O 1
ATOM 9976 N N . ASP E 1 165 ? 31.948 13.706 0.739 1.00 57.47 165 ASP E N 1
ATOM 9977 C CA . ASP E 1 165 ? 32.145 15.152 0.840 1.00 68.13 165 ASP E CA 1
ATOM 9978 C C . ASP E 1 165 ? 32.415 15.694 -0.554 1.00 65.49 165 ASP E C 1
ATOM 9979 O O . ASP E 1 165 ? 32.472 14.928 -1.516 1.00 60.44 165 ASP E O 1
ATOM 9984 N N . ARG E 1 166 ? 32.570 17.008 -0.674 1.00 69.24 166 ARG E N 1
ATOM 9985 C CA . ARG E 1 166 ? 32.913 17.600 -1.976 1.00 81.01 166 ARG E CA 1
ATOM 9986 C C . ARG E 1 166 ? 34.299 17.142 -2.477 1.00 75.62 166 ARG E C 1
ATOM 9987 O O . ARG E 1 166 ? 34.581 17.148 -3.678 1.00 64.37 166 ARG E O 1
ATOM 9995 N N . GLY E 1 167 ? 35.164 16.747 -1.551 1.00 75.19 167 GLY E N 1
ATOM 9996 C CA . GLY E 1 167 ? 36.458 16.222 -1.939 1.00 79.72 167 GLY E CA 1
ATOM 9997 C C . GLY E 1 167 ? 36.297 15.044 -2.882 1.00 65.57 167 GLY E C 1
ATOM 9998 O O . GLY E 1 167 ? 36.973 14.956 -3.901 1.00 57.11 167 GLY E O 1
ATOM 9999 N N . ALA E 1 168 ? 35.377 14.150 -2.538 1.00 55.78 168 ALA E N 1
ATOM 10000 C CA . ALA E 1 168 ? 35.239 12.873 -3.223 1.00 48.98 168 ALA E CA 1
ATOM 10001 C C . ALA E 1 168 ? 34.338 12.952 -4.444 1.00 62.13 168 ALA E C 1
ATOM 10002 O O . ALA E 1 168 ? 34.056 11.932 -5.086 1.00 54.02 168 ALA E O 1
ATOM 10004 N N . LEU E 1 169 ? 33.879 14.157 -4.759 1.00 66.05 169 LEU E N 1
ATOM 10005 C CA . LEU E 1 169 ? 32.924 14.338 -5.845 1.00 56.34 169 LEU E CA 1
ATOM 10006 C C . LEU E 1 169 ? 33.501 14.005 -7.227 1.00 59.31 169 LEU E C 1
ATOM 10007 O O . LEU E 1 169 ? 32.916 13.219 -7.970 1.00 53.11 169 LEU E O 1
ATOM 10012 N N . ASP E 1 170 ? 34.629 14.624 -7.580 1.00 71.84 170 ASP E N 1
ATOM 10013 C CA . ASP E 1 170 ? 35.254 14.391 -8.889 1.00 60.69 170 ASP E CA 1
ATOM 10014 C C . ASP E 1 170 ? 35.417 12.903 -9.163 1.00 59.00 170 ASP E C 1
ATOM 10015 O O . ASP E 1 170 ? 35.142 12.429 -10.268 1.00 49.99 170 ASP E O 1
ATOM 10020 N N . ARG E 1 171 ? 35.869 12.176 -8.146 1.00 60.86 171 ARG E N 1
ATOM 10021 C CA . ARG E 1 171 ? 36.076 10.732 -8.238 1.00 44.70 171 ARG E CA 1
ATOM 10022 C C . ARG E 1 171 ? 34.752 9.990 -8.475 1.00 47.79 171 ARG E C 1
ATOM 10023 O O . ARG E 1 171 ? 34.692 9.074 -9.299 1.00 44.33 171 ARG E O 1
ATOM 10031 N N . ALA E 1 172 ? 33.693 10.391 -7.765 1.00 49.28 172 ALA E N 1
ATOM 10032 C CA . ALA E 1 172 ? 32.376 9.746 -7.891 1.00 38.11 172 ALA E CA 1
ATOM 10033 C C . ALA E 1 172 ? 31.796 10.030 -9.265 1.00 50.04 172 ALA E C 1
ATOM 10034 O O . ALA E 1 172 ? 31.245 9.148 -9.941 1.00 37.84 172 ALA E O 1
ATOM 10036 N N . ARG E 1 173 ? 31.919 11.280 -9.685 1.00 50.47 173 ARG E N 1
ATOM 10037 C CA . ARG E 1 173 ? 31.422 11.650 -10.993 1.00 46.32 173 ARG E CA 1
ATOM 10038 C C . ARG E 1 173 ? 32.146 10.818 -12.060 1.00 58.29 173 ARG E C 1
ATOM 10039 O O . ARG E 1 173 ? 31.499 10.162 -12.877 1.00 59.03 173 ARG E O 1
ATOM 10047 N N . LYS E 1 174 ? 33.478 10.812 -12.060 1.00 51.55 174 LYS E N 1
ATOM 10048 C CA . LYS E 1 174 ? 34.184 10.114 -13.137 1.00 39.30 174 LYS E CA 1
ATOM 10049 C C . LYS E 1 174 ? 33.838 8.624 -13.144 1.00 48.65 174 LYS E C 1
ATOM 10050 O O . LYS E 1 174 ? 33.820 7.991 -14.199 1.00 52.16 174 LYS E O 1
ATOM 10056 N N . ILE E 1 175 ? 33.554 8.059 -11.973 1.00 48.85 175 ILE E N 1
ATOM 10057 C CA . ILE E 1 175 ? 33.247 6.621 -11.889 1.00 45.90 175 ILE E CA 1
ATOM 10058 C C . ILE E 1 175 ? 31.814 6.362 -12.332 1.00 57.76 175 ILE E C 1
ATOM 10059 O O . ILE E 1 175 ? 31.554 5.443 -13.122 1.00 47.00 175 ILE E O 1
ATOM 10064 N N . ALA E 1 176 ? 30.889 7.184 -11.828 1.00 60.92 176 ALA E N 1
ATOM 10065 C CA . ALA E 1 176 ? 29.474 7.070 -12.199 1.00 45.52 176 ALA E CA 1
ATOM 10066 C C . ALA E 1 176 ? 29.240 7.346 -13.689 1.00 47.63 176 ALA E C 1
ATOM 10067 O O . ALA E 1 176 ? 28.494 6.627 -14.342 1.00 41.04 176 ALA E O 1
ATOM 10069 N N . GLU E 1 177 ? 29.880 8.383 -14.227 1.00 48.07 177 GLU E N 1
ATOM 10070 C CA . GLU E 1 177 ? 29.654 8.745 -15.621 1.00 57.43 177 GLU E CA 1
ATOM 10071 C C . GLU E 1 177 ? 30.059 7.624 -16.566 1.00 57.68 177 GLU E C 1
ATOM 10072 O O . GLU E 1 177 ? 29.478 7.476 -17.641 1.00 57.86 177 GLU E O 1
ATOM 10078 N N . GLU E 1 178 ? 31.046 6.824 -16.164 1.00 63.97 178 GLU E N 1
ATOM 10079 C CA . GLU E 1 178 ? 31.537 5.752 -17.033 1.00 51.68 178 GLU E CA 1
ATOM 10080 C C . GLU E 1 178 ? 30.614 4.553 -17.028 1.00 48.51 178 GLU E C 1
ATOM 10081 O O . GLU E 1 178 ? 30.696 3.663 -17.868 1.00 47.12 178 GLU E O 1
ATOM 10087 N N . ILE E 1 179 ? 29.726 4.532 -16.052 1.00 67.88 179 ILE E N 1
ATOM 10088 C CA . ILE E 1 179 ? 28.839 3.394 -15.854 1.00 57.30 179 ILE E CA 1
ATOM 10089 C C . ILE E 1 179 ? 27.384 3.875 -16.029 1.00 57.43 179 ILE E C 1
ATOM 10090 O O . ILE E 1 179 ? 26.422 3.122 -15.833 1.00 47.74 179 ILE E O 1
ATOM 10095 N N . ASN E 1 180 ? 27.271 5.148 -16.422 1.00 64.20 180 ASN E N 1
ATOM 10096 C CA . ASN E 1 180 ? 26.004 5.869 -16.611 1.00 67.66 180 ASN E CA 1
ATOM 10097 C C . ASN E 1 180 ? 25.024 5.834 -15.450 1.00 64.98 180 ASN E C 1
ATOM 10098 O O . ASN E 1 180 ? 23.806 5.800 -15.664 1.00 52.54 180 ASN E O 1
ATOM 10103 N N . ALA E 1 181 ? 25.575 5.860 -14.236 1.00 57.21 181 ALA E N 1
ATOM 10104 C CA . ALA E 1 181 ? 24.792 5.872 -13.010 1.00 42.69 181 ALA E CA 1
ATOM 10105 C C . ALA E 1 181 ? 24.618 7.304 -12.502 1.00 48.88 181 ALA E C 1
ATOM 10106 O O . ALA E 1 181 ? 25.350 8.213 -12.913 1.00 49.70 181 ALA E O 1
ATOM 10108 N N . PRO E 1 182 ? 23.631 7.510 -11.618 1.00 55.13 182 PRO E N 1
ATOM 10109 C CA . PRO E 1 182 ? 23.410 8.815 -10.987 1.00 52.41 182 PRO E CA 1
ATOM 10110 C C . PRO E 1 182 ? 24.404 8.978 -9.855 1.00 62.41 182 PRO E C 1
ATOM 10111 O O . PRO E 1 182 ? 24.838 7.966 -9.269 1.00 46.19 182 PRO E O 1
ATOM 10115 N N . TYR E 1 183 ? 24.755 10.222 -9.550 1.00 59.00 183 TYR E N 1
ATOM 10116 C CA . TYR E 1 183 ? 25.748 10.488 -8.534 1.00 55.55 183 TYR E CA 1
ATOM 10117 C C . TYR E 1 183 ? 25.394 11.771 -7.777 1.00 63.95 183 TYR E C 1
ATOM 10118 O O . TYR E 1 183 ? 24.756 12.684 -8.325 1.00 57.14 183 TYR E O 1
ATOM 10127 N N . SER E 1 184 ? 25.793 11.827 -6.510 1.00 56.73 184 SER E N 1
ATOM 10128 C CA . SER E 1 184 ? 25.667 13.051 -5.736 1.00 67.23 184 SER E CA 1
ATOM 10129 C C . SER E 1 184 ? 26.665 13.063 -4.580 1.00 78.24 184 SER E C 1
ATOM 10130 O O . SER E 1 184 ? 27.366 12.075 -4.333 1.00 70.14 184 SER E O 1
ATOM 10133 N N . TYR E 1 185 ? 26.725 14.186 -3.875 1.00 72.86 185 TYR E N 1
ATOM 10134 C CA . TYR E 1 185 ? 27.627 14.308 -2.750 1.00 60.12 185 TYR E CA 1
ATOM 10135 C C . TYR E 1 185 ? 26.924 14.913 -1.536 1.00 72.53 185 TYR E C 1
ATOM 10136 O O . TYR E 1 185 ? 25.979 15.701 -1.674 1.00 77.61 185 TYR E O 1
ATOM 10145 N N . ILE E 1 186 ? 27.392 14.529 -0.350 1.00 72.22 186 ILE E N 1
ATOM 10146 C CA . ILE E 1 186 ? 26.879 15.064 0.903 1.00 73.03 186 ILE E CA 1
ATOM 10147 C C . ILE E 1 186 ? 27.530 16.421 1.169 1.00 83.96 186 ILE E C 1
ATOM 10148 O O . ILE E 1 186 ? 28.727 16.605 0.922 1.00 79.92 186 ILE E O 1
ATOM 10153 N N . GLU E 1 187 ? 26.732 17.368 1.657 1.00 102.95 187 GLU E N 1
ATOM 10154 C CA . GLU E 1 187 ? 27.170 18.753 1.800 1.00 113.68 187 GLU E CA 1
ATOM 10155 C C . GLU E 1 187 ? 27.320 19.173 3.263 1.00 130.25 187 GLU E C 1
ATOM 10156 O O . GLU E 1 187 ? 26.338 19.546 3.915 1.00 130.76 187 GLU E O 1
ATOM 10162 N N . LYS E 1 188 ? 28.550 19.108 3.774 1.00 137.65 188 LYS E N 1
ATOM 10163 C CA . LYS E 1 188 ? 28.855 19.605 5.113 1.00 153.29 188 LYS E CA 1
ATOM 10164 C C . LYS E 1 188 ? 28.780 21.135 5.165 1.00 164.15 188 LYS E C 1
ATOM 10165 O O . LYS E 1 188 ? 29.234 21.817 4.243 1.00 154.72 188 LYS E O 1
ATOM 10171 N N . GLU E 1 189 ? 28.204 21.652 6.250 1.00 167.43 189 GLU E N 1
ATOM 10172 C CA . GLU E 1 189 ? 28.139 23.086 6.546 1.00 155.41 189 GLU E CA 1
ATOM 10173 C C . GLU E 1 189 ? 27.302 23.310 7.807 1.00 163.40 189 GLU E C 1
ATOM 10174 O O . GLU E 1 189 ? 27.790 23.854 8.803 1.00 153.41 189 GLU E O 1
ATOM 10180 N N . ARG E 1 190 ? 26.041 22.884 7.750 1.00 165.79 190 ARG E N 1
ATOM 10181 C CA . ARG E 1 190 ? 25.144 22.924 8.904 1.00 151.50 190 ARG E CA 1
ATOM 10182 C C . ARG E 1 190 ? 24.259 21.683 8.917 1.00 130.79 190 ARG E C 1
ATOM 10183 O O . ARG E 1 190 ? 23.845 21.200 7.863 1.00 133.57 190 ARG E O 1
ATOM 10191 N N . ASN E 1 204 ? 19.743 13.113 -8.303 1.00 127.42 204 ASN E N 1
ATOM 10192 C CA . ASN E 1 204 ? 20.267 13.580 -7.018 1.00 132.10 204 ASN E CA 1
ATOM 10193 C C . ASN E 1 204 ? 19.250 13.450 -5.873 1.00 143.55 204 ASN E C 1
ATOM 10194 O O . ASN E 1 204 ? 18.054 13.695 -6.067 1.00 139.08 204 ASN E O 1
ATOM 10199 N N . ILE E 1 205 ? 19.740 13.052 -4.693 1.00 145.95 205 ILE E N 1
ATOM 10200 C CA . ILE E 1 205 ? 18.915 12.846 -3.487 1.00 138.49 205 ILE E CA 1
ATOM 10201 C C . ILE E 1 205 ? 17.763 11.853 -3.712 1.00 128.29 205 ILE E C 1
ATOM 10202 O O . ILE E 1 205 ? 17.205 11.289 -2.757 1.00 102.13 205 ILE E O 1
ATOM 10207 N N . ASN E 1 206 ? 17.440 11.634 -4.988 1.00 124.97 206 ASN E N 1
ATOM 10208 C CA . ASN E 1 206 ? 16.510 10.596 -5.399 1.00 123.95 206 ASN E CA 1
ATOM 10209 C C . ASN E 1 206 ? 17.243 9.266 -5.401 1.00 113.40 206 ASN E C 1
ATOM 10210 O O . ASN E 1 206 ? 17.082 8.446 -6.307 1.00 117.20 206 ASN E O 1
ATOM 10215 N N . LEU E 1 207 ? 18.076 9.076 -4.384 1.00 105.09 207 LEU E N 1
ATOM 10216 C CA . LEU E 1 207 ? 18.723 7.796 -4.160 1.00 98.53 207 LEU E CA 1
ATOM 10217 C C . LEU E 1 207 ? 17.700 6.882 -3.502 1.00 90.38 207 LEU E C 1
ATOM 10218 O O . LEU E 1 207 ? 17.953 5.694 -3.269 1.00 83.04 207 LEU E O 1
ATOM 10223 N N . LYS E 1 208 ? 16.546 7.472 -3.200 1.00 85.42 208 LYS E N 1
ATOM 10224 C CA . LYS E 1 208 ? 15.373 6.745 -2.755 1.00 81.96 208 LYS E CA 1
ATOM 10225 C C . LYS E 1 208 ? 15.263 5.405 -3.494 1.00 77.46 208 LYS E C 1
ATOM 10226 O O . LYS E 1 208 ? 15.156 5.371 -4.729 1.00 75.71 208 LYS E O 1
ATOM 10232 N N . GLY E 1 209 ? 15.325 4.305 -2.737 1.00 70.55 209 GLY E N 1
ATOM 10233 C CA . GLY E 1 209 ? 15.126 2.957 -3.270 1.00 63.50 209 GLY E CA 1
ATOM 10234 C C . GLY E 1 209 ? 16.271 2.350 -4.072 1.00 70.44 209 GLY E C 1
ATOM 10235 O O . GLY E 1 209 ? 16.147 1.230 -4.564 1.00 54.66 209 GLY E O 1
ATOM 10236 N N . LYS E 1 210 ? 17.381 3.083 -4.197 1.00 90.54 210 LYS E N 1
ATOM 10237 C CA . LYS E 1 210 ? 18.530 2.655 -5.011 1.00 72.23 210 LYS E CA 1
ATOM 10238 C C . LYS E 1 210 ? 19.622 1.997 -4.175 1.00 71.67 210 LYS E C 1
ATOM 10239 O O . LYS E 1 210 ? 19.679 2.190 -2.951 1.00 77.72 210 LYS E O 1
ATOM 10245 N N . ASP E 1 211 ? 20.482 1.219 -4.840 1.00 69.34 211 ASP E N 1
ATOM 10246 C CA . ASP E 1 211 ? 21.628 0.561 -4.191 1.00 59.44 211 ASP E CA 1
ATOM 10247 C C . ASP E 1 211 ? 22.827 1.488 -4.163 1.00 60.86 211 ASP E C 1
ATOM 10248 O O . ASP E 1 211 ? 23.597 1.549 -5.128 1.00 65.75 211 ASP E O 1
ATOM 10253 N N . VAL E 1 212 ? 22.995 2.202 -3.060 1.00 58.71 212 VAL E N 1
ATOM 10254 C CA . VAL E 1 212 ? 24.040 3.214 -2.978 1.00 54.68 212 VAL E CA 1
ATOM 10255 C C . VAL E 1 212 ? 25.447 2.620 -2.792 1.00 64.71 212 VAL E C 1
ATOM 10256 O O . VAL E 1 212 ? 25.630 1.585 -2.128 1.00 52.68 212 VAL E O 1
ATOM 10260 N N . VAL E 1 213 ? 26.423 3.280 -3.419 1.00 54.51 213 VAL E N 1
ATOM 10261 C CA . VAL E 1 213 ? 27.829 2.964 -3.246 1.00 41.87 213 VAL E CA 1
ATOM 10262 C C . VAL E 1 213 ? 28.527 4.251 -2.850 1.00 49.13 213 VAL E C 1
ATOM 10263 O O . VAL E 1 213 ? 28.496 5.249 -3.589 1.00 50.31 213 VAL E O 1
ATOM 10267 N N . ILE E 1 214 ? 29.133 4.232 -1.668 1.00 52.42 214 ILE E N 1
ATOM 10268 C CA . ILE E 1 214 ? 29.868 5.384 -1.175 1.00 51.63 214 ILE E CA 1
ATOM 10269 C C . ILE E 1 214 ? 31.357 5.185 -1.424 1.00 62.29 214 ILE E C 1
ATOM 10270 O O . ILE E 1 214 ? 31.965 4.213 -0.929 1.00 53.12 214 ILE E O 1
ATOM 10275 N N . ILE E 1 215 ? 31.930 6.124 -2.182 1.00 56.13 215 ILE E N 1
ATOM 10276 C CA . ILE E 1 215 ? 33.296 6.023 -2.691 1.00 56.31 215 ILE E CA 1
ATOM 10277 C C . ILE E 1 215 ? 34.189 7.142 -2.167 1.00 51.29 215 ILE E C 1
ATOM 10278 O O . ILE E 1 215 ? 33.871 8.333 -2.322 1.00 37.39 215 ILE E O 1
ATOM 10283 N N . ASP E 1 216 ? 35.312 6.739 -1.565 1.00 49.57 216 ASP E N 1
ATOM 10284 C CA . ASP E 1 216 ? 36.307 7.680 -1.064 1.00 51.99 216 ASP E CA 1
ATOM 10285 C C . ASP E 1 216 ? 37.701 7.142 -1.405 1.00 46.95 216 ASP E C 1
ATOM 10286 O O . ASP E 1 216 ? 37.852 5.975 -1.774 1.00 45.62 216 ASP E O 1
ATOM 10291 N N . ASP E 1 217 ? 38.712 7.998 -1.307 1.00 45.92 217 ASP E N 1
ATOM 10292 C CA . ASP E 1 217 ? 40.068 7.586 -1.625 1.00 42.43 217 ASP E CA 1
ATOM 10293 C C . ASP E 1 217 ? 40.593 6.661 -0.549 1.00 47.19 217 ASP E C 1
ATOM 10294 O O . ASP E 1 217 ? 41.151 5.606 -0.862 1.00 57.12 217 ASP E O 1
ATOM 10299 N N . ILE E 1 218 ? 40.389 7.032 0.712 1.00 40.84 218 ILE E N 1
ATOM 10300 C CA . ILE E 1 218 ? 40.888 6.237 1.827 1.00 40.80 218 ILE E CA 1
ATOM 10301 C C . ILE E 1 218 ? 39.777 5.910 2.811 1.00 42.86 218 ILE E C 1
ATOM 10302 O O . ILE E 1 218 ? 38.888 6.734 3.035 1.00 51.92 218 ILE E O 1
ATOM 10307 N N . ILE E 1 219 ? 39.823 4.713 3.396 1.00 42.28 219 ILE E N 1
ATOM 10308 C CA . ILE E 1 219 ? 38.974 4.399 4.548 1.00 40.73 219 ILE E CA 1
ATOM 10309 C C . ILE E 1 219 ? 39.814 3.871 5.710 1.00 54.01 219 ILE E C 1
ATOM 10310 O O . ILE E 1 219 ? 40.369 2.766 5.633 1.00 52.08 219 ILE E O 1
ATOM 10315 N N . SER E 1 220 ? 39.926 4.679 6.768 1.00 65.62 220 SER E N 1
ATOM 10316 C CA . SER E 1 220 ? 40.767 4.350 7.922 1.00 54.46 220 SER E CA 1
ATOM 10317 C C . SER E 1 220 ? 39.940 3.857 9.087 1.00 52.47 220 SER E C 1
ATOM 10318 O O . SER E 1 220 ? 39.852 2.650 9.324 1.00 57.08 220 SER E O 1
ATOM 10321 N N . THR E 1 221 ? 39.357 4.804 9.824 1.00 59.46 221 THR E N 1
ATOM 10322 C CA . THR E 1 221 ? 38.494 4.481 10.957 1.00 69.44 221 THR E CA 1
ATOM 10323 C C . THR E 1 221 ? 37.133 4.076 10.411 1.00 71.07 221 THR E C 1
ATOM 10324 O O . THR E 1 221 ? 36.504 3.125 10.889 1.00 61.49 221 THR E O 1
ATOM 10328 N N . GLY E 1 222 ? 36.708 4.801 9.381 1.00 75.23 222 GLY E N 1
ATOM 10329 C CA . GLY E 1 222 ? 35.451 4.537 8.703 1.00 71.91 222 GLY E CA 1
ATOM 10330 C C . GLY E 1 222 ? 34.398 5.536 9.119 1.00 69.05 222 GLY E C 1
ATOM 10331 O O . GLY E 1 222 ? 33.215 5.379 8.812 1.00 69.37 222 GLY E O 1
ATOM 10332 N N . GLY E 1 223 ? 34.835 6.567 9.829 1.00 70.19 223 GLY E N 1
ATOM 10333 C CA . GLY E 1 223 ? 33.927 7.555 10.373 1.00 62.53 223 GLY E CA 1
ATOM 10334 C C . GLY E 1 223 ? 33.123 8.305 9.330 1.00 70.36 223 GLY E C 1
ATOM 10335 O O . GLY E 1 223 ? 31.909 8.454 9.473 1.00 75.12 223 GLY E O 1
ATOM 10336 N N . THR E 1 224 ? 33.787 8.786 8.283 1.00 74.28 224 THR E N 1
ATOM 10337 C CA . THR E 1 224 ? 33.103 9.569 7.254 1.00 71.97 224 THR E CA 1
ATOM 10338 C C . THR E 1 224 ? 32.102 8.691 6.500 1.00 66.37 224 THR E C 1
ATOM 10339 O O . THR E 1 224 ? 31.023 9.147 6.115 1.00 66.59 224 THR E O 1
ATOM 10343 N N . ILE E 1 225 ? 32.477 7.430 6.300 1.00 63.21 225 ILE E N 1
ATOM 10344 C CA . ILE E 1 225 ? 31.637 6.451 5.618 1.00 58.77 225 ILE E CA 1
ATOM 10345 C C . ILE E 1 225 ? 30.403 6.098 6.456 1.00 70.35 225 ILE E C 1
ATOM 10346 O O . ILE E 1 225 ? 29.321 5.836 5.910 1.00 64.42 225 ILE E O 1
ATOM 10351 N N . VAL E 1 226 ? 30.565 6.105 7.780 1.00 73.81 226 VAL E N 1
ATOM 10352 C CA . VAL E 1 226 ? 29.460 5.770 8.678 1.00 71.38 226 VAL E CA 1
ATOM 10353 C C . VAL E 1 226 ? 28.412 6.879 8.735 1.00 65.75 226 VAL E C 1
ATOM 10354 O O . VAL E 1 226 ? 27.213 6.607 8.616 1.00 61.93 226 VAL E O 1
ATOM 10358 N N . GLN E 1 227 ? 28.854 8.121 8.913 1.00 60.44 227 GLN E N 1
ATOM 10359 C CA . GLN E 1 227 ? 27.929 9.252 8.852 1.00 70.55 227 GLN E CA 1
ATOM 10360 C C . GLN E 1 227 ? 27.187 9.307 7.513 1.00 80.01 227 GLN E C 1
ATOM 10361 O O . GLN E 1 227 ? 26.015 9.695 7.457 1.00 82.76 227 GLN E O 1
ATOM 10367 N N . ALA E 1 228 ? 27.876 8.921 6.439 1.00 69.89 228 ALA E N 1
ATOM 10368 C CA . ALA E 1 228 ? 27.286 8.932 5.106 1.00 61.52 228 ALA E CA 1
ATOM 10369 C C . ALA E 1 228 ? 26.293 7.781 4.911 1.00 58.27 228 ALA E C 1
ATOM 10370 O O . ALA E 1 228 ? 25.318 7.917 4.177 1.00 69.56 228 ALA E O 1
ATOM 10372 N N . THR E 1 229 ? 26.537 6.652 5.567 1.00 53.96 229 THR E N 1
ATOM 10373 C CA . THR E 1 229 ? 25.613 5.523 5.477 1.00 58.03 229 THR E CA 1
ATOM 10374 C C . THR E 1 229 ? 24.256 5.838 6.138 1.00 66.01 229 THR E C 1
ATOM 10375 O O . THR E 1 229 ? 23.214 5.307 5.730 1.00 74.54 229 THR E O 1
ATOM 10379 N N . ARG E 1 230 ? 24.275 6.710 7.147 1.00 75.02 230 ARG E N 1
ATOM 10380 C CA . ARG E 1 230 ? 23.044 7.187 7.793 1.00 66.87 230 ARG E CA 1
ATOM 10381 C C . ARG E 1 230 ? 22.164 7.906 6.782 1.00 70.32 230 ARG E C 1
ATOM 10382 O O . ARG E 1 230 ? 21.098 7.402 6.409 1.00 81.51 230 ARG E O 1
ATOM 10390 N N . LEU E 1 231 ? 22.611 9.087 6.352 1.00 61.45 231 LEU E N 1
ATOM 10391 C CA . LEU E 1 231 ? 21.877 9.863 5.346 1.00 68.03 231 LEU E CA 1
ATOM 10392 C C . LEU E 1 231 ? 21.290 8.966 4.261 1.00 71.85 231 LEU E C 1
ATOM 10393 O O . LEU E 1 231 ? 20.152 9.162 3.826 1.00 76.80 231 LEU E O 1
ATOM 10398 N N . ALA E 1 232 ? 22.079 7.984 3.832 1.00 60.04 232 ALA E N 1
ATOM 10399 C CA . ALA E 1 232 ? 21.675 7.091 2.754 1.00 78.93 232 ALA E CA 1
ATOM 10400 C C . ALA E 1 232 ? 20.408 6.333 3.122 1.00 74.61 232 ALA E C 1
ATOM 10401 O O . ALA E 1 232 ? 19.407 6.374 2.396 1.00 70.00 232 ALA E O 1
ATOM 10403 N N . TYR E 1 233 ? 20.463 5.644 4.256 1.00 75.61 233 TYR E N 1
ATOM 10404 C CA . TYR E 1 233 ? 19.325 4.862 4.714 1.00 79.84 233 TYR E CA 1
ATOM 10405 C C . TYR E 1 233 ? 18.133 5.761 5.081 1.00 90.26 233 TYR E C 1
ATOM 10406 O O . TYR E 1 233 ? 16.963 5.406 4.830 1.00 82.49 233 TYR E O 1
ATOM 10415 N N . SER E 1 234 ? 18.440 6.934 5.642 1.00 68.00 234 SER E N 1
ATOM 10416 C CA . SER E 1 234 ? 17.417 7.927 5.958 1.00 69.25 234 SER E CA 1
ATOM 10417 C C . SER E 1 234 ? 16.975 8.696 4.705 1.00 73.71 234 SER E C 1
ATOM 10418 O O . SER E 1 234 ? 16.433 9.800 4.798 1.00 76.17 234 SER E O 1
ATOM 10421 N N . LEU E 1 235 ? 17.220 8.115 3.537 1.00 68.84 235 LEU E N 1
ATOM 10422 C CA . LEU E 1 235 ? 16.789 8.714 2.281 1.00 56.80 235 LEU E CA 1
ATOM 10423 C C . LEU E 1 235 ? 16.301 7.605 1.355 1.00 73.17 235 LEU E C 1
ATOM 10424 O O . LEU E 1 235 ? 16.087 7.815 0.150 1.00 67.99 235 LEU E O 1
ATOM 10429 N N . GLY E 1 236 ? 16.132 6.416 1.926 1.00 61.66 236 GLY E N 1
ATOM 10430 C CA . GLY E 1 236 ? 15.471 5.339 1.221 1.00 62.75 236 GLY E CA 1
ATOM 10431 C C . GLY E 1 236 ? 16.405 4.382 0.527 1.00 65.83 236 GLY E C 1
ATOM 10432 O O . GLY E 1 236 ? 15.964 3.547 -0.262 1.00 80.30 236 GLY E O 1
ATOM 10433 N N . ALA E 1 237 ? 17.698 4.492 0.810 1.00 70.39 237 ALA E N 1
ATOM 10434 C CA . ALA E 1 237 ? 18.666 3.557 0.237 1.00 63.08 237 ALA E CA 1
ATOM 10435 C C . ALA E 1 237 ? 18.191 2.114 0.428 1.00 60.39 237 ALA E C 1
ATOM 10436 O O . ALA E 1 237 ? 17.855 1.692 1.541 1.00 58.16 237 ALA E O 1
ATOM 10438 N N . LYS E 1 238 ? 18.125 1.367 -0.667 1.00 62.80 238 LYS E N 1
ATOM 10439 C CA . LYS E 1 238 ? 17.790 -0.053 -0.582 1.00 64.26 238 LYS E CA 1
ATOM 10440 C C . LYS E 1 238 ? 18.928 -0.811 0.115 1.00 68.82 238 LYS E C 1
ATOM 10441 O O . LYS E 1 238 ? 18.697 -1.724 0.907 1.00 66.40 238 LYS E O 1
ATOM 10447 N N . SER E 1 239 ? 20.160 -0.414 -0.195 1.00 79.51 239 SER E N 1
ATOM 10448 C CA . SER E 1 239 ? 21.357 -0.993 0.408 1.00 67.80 239 SER E CA 1
ATOM 10449 C C . SER E 1 239 ? 22.520 -0.002 0.287 1.00 78.40 239 SER E C 1
ATOM 10450 O O . SER E 1 239 ? 22.501 0.912 -0.553 1.00 74.61 239 SER E O 1
ATOM 10453 N N . VAL E 1 240 ? 23.518 -0.166 1.147 1.00 74.45 240 VAL E N 1
ATOM 10454 C CA . VAL E 1 240 ? 24.717 0.663 1.072 1.00 69.21 240 VAL E CA 1
ATOM 10455 C C . VAL E 1 240 ? 25.969 -0.210 0.920 1.00 64.30 240 VAL E C 1
ATOM 10456 O O . VAL E 1 240 ? 26.155 -1.200 1.647 1.00 57.65 240 VAL E O 1
ATOM 10460 N N . THR E 1 241 ? 26.790 0.134 -0.067 1.00 58.51 241 THR E N 1
ATOM 10461 C CA . THR E 1 241 ? 28.085 -0.495 -0.232 1.00 44.04 241 THR E CA 1
ATOM 10462 C C . THR E 1 241 ? 29.144 0.597 -0.081 1.00 59.32 241 THR E C 1
ATOM 10463 O O . THR E 1 241 ? 28.894 1.771 -0.391 1.00 51.74 241 THR E O 1
ATOM 10467 N N . ALA E 1 242 ? 30.310 0.221 0.439 1.00 55.22 242 ALA E N 1
ATOM 10468 C CA . ALA E 1 242 ? 31.409 1.165 0.578 1.00 52.20 242 ALA E CA 1
ATOM 10469 C C . ALA E 1 242 ? 32.644 0.729 -0.220 1.00 49.43 242 ALA E C 1
ATOM 10470 O O . ALA E 1 242 ? 33.023 -0.454 -0.229 1.00 38.39 242 ALA E O 1
ATOM 10472 N N . ALA E 1 243 ? 33.262 1.704 -0.884 1.00 39.89 243 ALA E N 1
ATOM 10473 C CA . ALA E 1 243 ? 34.423 1.461 -1.733 1.00 45.08 243 ALA E CA 1
ATOM 10474 C C . ALA E 1 243 ? 35.492 2.544 -1.550 1.00 47.66 243 ALA E C 1
ATOM 10475 O O . ALA E 1 243 ? 35.207 3.757 -1.495 1.00 38.50 243 ALA E O 1
ATOM 10477 N N . ALA E 1 244 ? 36.734 2.096 -1.478 1.00 33.28 244 ALA E N 1
ATOM 10478 C CA . ALA E 1 244 ? 37.860 3.007 -1.500 1.00 43.32 244 ALA E CA 1
ATOM 10479 C C . ALA E 1 244 ? 39.045 2.364 -2.209 1.00 47.89 244 ALA E C 1
ATOM 10480 O O . ALA E 1 244 ? 39.162 1.133 -2.279 1.00 37.42 244 ALA E O 1
ATOM 10482 N N . ILE E 1 245 ? 39.936 3.197 -2.730 1.00 39.97 245 ILE E N 1
ATOM 10483 C CA . ILE E 1 245 ? 41.147 2.671 -3.333 1.00 38.13 245 ILE E CA 1
ATOM 10484 C C . ILE E 1 245 ? 42.051 2.082 -2.246 1.00 41.19 245 ILE E C 1
ATOM 10485 O O . ILE E 1 245 ? 42.535 0.950 -2.367 1.00 42.55 245 ILE E O 1
ATOM 10490 N N . HIS E 1 246 ? 42.256 2.845 -1.173 1.00 44.74 246 HIS E N 1
ATOM 10491 C CA . HIS E 1 246 ? 43.103 2.410 -0.049 1.00 34.20 246 HIS E CA 1
ATOM 10492 C C . HIS E 1 246 ? 42.247 2.072 1.167 1.00 44.22 246 HIS E C 1
ATOM 10493 O O . HIS E 1 246 ? 41.700 2.972 1.828 1.00 42.63 246 HIS E O 1
ATOM 10500 N N . LEU E 1 247 ? 42.124 0.779 1.451 1.00 35.05 247 LEU E N 1
ATOM 10501 C CA . LEU E 1 247 ? 41.370 0.333 2.612 1.00 33.85 247 LEU E CA 1
ATOM 10502 C C . LEU E 1 247 ? 42.258 0.048 3.825 1.00 46.83 247 LEU E C 1
ATOM 10503 O O . LEU E 1 247 ? 42.594 -1.111 4.085 1.00 56.61 247 LEU E O 1
ATOM 10508 N N . LEU E 1 248 ? 42.631 1.093 4.565 1.00 50.48 248 LEU E N 1
ATOM 10509 C CA . LEU E 1 248 ? 43.453 0.932 5.778 1.00 55.00 248 LEU E CA 1
ATOM 10510 C C . LEU E 1 248 ? 42.561 0.748 6.995 1.00 61.88 248 LEU E C 1
ATOM 10511 O O . LEU E 1 248 ? 42.509 1.612 7.870 1.00 63.46 248 LEU E O 1
ATOM 10516 N N . LEU E 1 249 ? 41.852 -0.369 7.057 1.00 60.19 249 LEU E N 1
ATOM 10517 C CA . LEU E 1 249 ? 40.839 -0.530 8.090 1.00 55.02 249 LEU E CA 1
ATOM 10518 C C . LEU E 1 249 ? 41.466 -0.615 9.474 1.00 62.88 249 LEU E C 1
ATOM 10519 O O . LEU E 1 249 ? 42.223 -1.545 9.781 1.00 74.84 249 LEU E O 1
ATOM 10524 N N . VAL E 1 250 ? 41.130 0.354 10.314 1.00 56.06 250 VAL E N 1
ATOM 10525 C CA . VAL E 1 250 ? 41.799 0.529 11.598 1.00 64.15 250 VAL E CA 1
ATOM 10526 C C . VAL E 1 250 ? 40.966 0.137 12.822 1.00 71.03 250 VAL E C 1
ATOM 10527 O O . VAL E 1 250 ? 40.015 0.825 13.194 1.00 72.56 250 VAL E O 1
ATOM 10531 N N . GLY E 1 251 ? 41.348 -0.967 13.455 1.00 80.15 251 GLY E N 1
ATOM 10532 C CA . GLY E 1 251 ? 40.716 -1.396 14.688 1.00 73.27 251 GLY E CA 1
ATOM 10533 C C . GLY E 1 251 ? 39.269 -1.788 14.486 1.00 93.13 251 GLY E C 1
ATOM 10534 O O . GLY E 1 251 ? 38.984 -2.862 13.946 1.00 82.49 251 GLY E O 1
ATOM 10535 N N . GLY E 1 252 ? 38.356 -0.915 14.915 1.00 71.83 252 GLY E N 1
ATOM 10536 C CA . GLY E 1 252 ? 36.933 -1.174 14.775 1.00 85.51 252 GLY E CA 1
ATOM 10537 C C . GLY E 1 252 ? 36.495 -1.299 13.324 1.00 93.95 252 GLY E C 1
ATOM 10538 O O . GLY E 1 252 ? 35.997 -2.353 12.898 1.00 80.91 252 GLY E O 1
ATOM 10539 N N . ALA E 1 253 ? 36.690 -0.208 12.578 1.00 96.94 253 ALA E N 1
ATOM 10540 C CA . ALA E 1 253 ? 36.359 -0.085 11.146 1.00 75.91 253 ALA E CA 1
ATOM 10541 C C . ALA E 1 253 ? 35.449 -1.161 10.549 1.00 71.23 253 ALA E C 1
ATOM 10542 O O . ALA E 1 253 ? 34.261 -0.917 10.338 1.00 61.02 253 ALA E O 1
ATOM 10544 N N . LYS E 1 254 ? 36.010 -2.335 10.261 1.00 71.34 254 LYS E N 1
ATOM 10545 C CA . LYS E 1 254 ? 35.257 -3.382 9.573 1.00 69.99 254 LYS E CA 1
ATOM 10546 C C . LYS E 1 254 ? 33.943 -3.682 10.279 1.00 81.87 254 LYS E C 1
ATOM 10547 O O . LYS E 1 254 ? 32.895 -3.780 9.635 1.00 80.93 254 LYS E O 1
ATOM 10553 N N . GLU E 1 255 ? 34.004 -3.829 11.603 1.00 94.50 255 GLU E N 1
ATOM 10554 C CA . GLU E 1 255 ? 32.807 -4.096 12.392 1.00 83.02 255 GLU E CA 1
ATOM 10555 C C . GLU E 1 255 ? 31.951 -2.844 12.544 1.00 68.95 255 GLU E C 1
ATOM 10556 O O . GLU E 1 255 ? 30.738 -2.902 12.360 1.00 76.83 255 GLU E O 1
ATOM 10562 N N . ARG E 1 256 ? 32.581 -1.716 12.867 1.00 65.30 256 ARG E N 1
ATOM 10563 C CA . ARG E 1 256 ? 31.860 -0.452 13.021 1.00 70.39 256 ARG E CA 1
ATOM 10564 C C . ARG E 1 256 ? 30.982 -0.176 11.801 1.00 78.26 256 ARG E C 1
ATOM 10565 O O . ARG E 1 256 ? 29.958 0.505 11.905 1.00 82.59 256 ARG E O 1
ATOM 10573 N N . LEU E 1 257 ? 31.386 -0.718 10.652 1.00 77.54 257 LEU E N 1
ATOM 10574 C CA . LEU E 1 257 ? 30.648 -0.538 9.398 1.00 76.03 257 LEU E CA 1
ATOM 10575 C C . LEU E 1 257 ? 29.504 -1.547 9.230 1.00 82.22 257 LEU E C 1
ATOM 10576 O O . LEU E 1 257 ? 28.380 -1.160 8.872 1.00 83.34 257 LEU E O 1
ATOM 10581 N N . ARG E 1 258 ? 29.790 -2.828 9.476 1.00 71.79 258 ARG E N 1
ATOM 10582 C CA . ARG E 1 258 ? 28.761 -3.864 9.431 1.00 70.45 258 ARG E CA 1
ATOM 10583 C C . ARG E 1 258 ? 27.581 -3.501 10.333 1.00 77.42 258 ARG E C 1
ATOM 10584 O O . ARG E 1 258 ? 26.429 -3.780 10.010 1.00 75.74 258 ARG E O 1
ATOM 10592 N N . GLU E 1 259 ? 27.882 -2.862 11.458 1.00 83.43 259 GLU E N 1
ATOM 10593 C CA . GLU E 1 259 ? 26.857 -2.463 12.425 1.00 86.58 259 GLU E CA 1
ATOM 10594 C C . GLU E 1 259 ? 25.894 -1.406 11.875 1.00 75.21 259 GLU E C 1
ATOM 10595 O O . GLU E 1 259 ? 24.706 -1.408 12.208 1.00 95.64 259 GLU E O 1
ATOM 10601 N N . VAL E 1 260 ? 26.400 -0.496 11.051 1.00 70.87 260 VAL E N 1
ATOM 10602 C CA . VAL E 1 260 ? 25.545 0.526 10.451 1.00 64.53 260 VAL E CA 1
ATOM 10603 C C . VAL E 1 260 ? 24.951 0.003 9.140 1.00 71.26 260 VAL E C 1
ATOM 10604 O O . VAL E 1 260 ? 24.224 0.712 8.439 1.00 70.60 260 VAL E O 1
ATOM 10608 N N . GLY E 1 261 ? 25.263 -1.248 8.818 1.00 65.27 261 GLY E N 1
ATOM 10609 C CA . GLY E 1 261 ? 24.615 -1.928 7.715 1.00 62.90 261 GLY E CA 1
ATOM 10610 C C . GLY E 1 261 ? 25.300 -1.815 6.363 1.00 86.80 261 GLY E C 1
ATOM 10611 O O . GLY E 1 261 ? 24.648 -1.925 5.317 1.00 95.23 261 GLY E O 1
ATOM 10612 N N . VAL E 1 262 ? 26.610 -1.599 6.364 1.00 82.08 262 VAL E N 1
ATOM 10613 C CA . VAL E 1 262 ? 27.338 -1.651 5.107 1.00 65.57 262 VAL E CA 1
ATOM 10614 C C . VAL E 1 262 ? 27.564 -3.113 4.759 1.00 68.10 262 VAL E C 1
ATOM 10615 O O . VAL E 1 262 ? 28.332 -3.817 5.415 1.00 65.08 262 VAL E O 1
ATOM 10619 N N . LYS E 1 263 ? 26.850 -3.574 3.745 1.00 74.52 263 LYS E N 1
ATOM 10620 C CA . LYS E 1 263 ? 26.876 -4.976 3.383 1.00 89.05 263 LYS E CA 1
ATOM 10621 C C . LYS E 1 263 ? 28.248 -5.377 2.839 1.00 80.70 263 LYS E C 1
ATOM 10622 O O . LYS E 1 263 ? 28.910 -6.283 3.360 1.00 73.33 263 LYS E O 1
ATOM 10628 N N . THR E 1 264 ? 28.668 -4.679 1.787 1.00 74.22 264 THR E N 1
ATOM 10629 C CA . THR E 1 264 ? 29.842 -5.065 1.015 1.00 69.09 264 THR E CA 1
ATOM 10630 C C . THR E 1 264 ? 30.943 -4.016 1.159 1.00 61.90 264 THR E C 1
ATOM 10631 O O . THR E 1 264 ? 30.675 -2.822 1.384 1.00 51.24 264 THR E O 1
ATOM 10635 N N . LEU E 1 265 ? 32.183 -4.474 1.038 1.00 52.10 265 LEU E N 1
ATOM 10636 C CA . LEU E 1 265 ? 33.331 -3.579 1.052 1.00 47.33 265 LEU E CA 1
ATOM 10637 C C . LEU E 1 265 ? 34.222 -3.811 -0.156 1.00 55.91 265 LEU E C 1
ATOM 10638 O O . LEU E 1 265 ? 34.656 -4.946 -0.431 1.00 47.41 265 LEU E O 1
ATOM 10643 N N . ILE E 1 266 ? 34.493 -2.727 -0.876 1.00 49.46 266 ILE E N 1
ATOM 10644 C CA . ILE E 1 266 ? 35.339 -2.805 -2.056 1.00 47.16 266 ILE E CA 1
ATOM 10645 C C . ILE E 1 266 ? 36.602 -1.997 -1.830 1.00 41.86 266 ILE E C 1
ATOM 10646 O O . ILE E 1 266 ? 36.541 -0.808 -1.491 1.00 31.96 266 ILE E O 1
ATOM 10651 N N . GLY E 1 267 ? 37.738 -2.666 -2.020 1.00 41.43 267 GLY E N 1
ATOM 10652 C CA . GLY E 1 267 ? 39.037 -2.028 -1.982 1.00 38.33 267 GLY E CA 1
ATOM 10653 C C . GLY E 1 267 ? 39.962 -2.605 -3.035 1.00 42.34 267 GLY E C 1
ATOM 10654 O O . GLY E 1 267 ? 39.547 -3.426 -3.862 1.00 49.57 267 GLY E O 1
ATOM 10655 N N . THR E 1 268 ? 41.220 -2.176 -3.001 1.00 38.42 268 THR E N 1
ATOM 10656 C CA . THR E 1 268 ? 42.213 -2.605 -3.972 1.00 34.38 268 THR E CA 1
ATOM 10657 C C . THR E 1 268 ? 43.477 -3.061 -3.275 1.00 49.04 268 THR E C 1
ATOM 10658 O O . THR E 1 268 ? 43.635 -2.862 -2.067 1.00 54.10 268 THR E O 1
ATOM 10662 N N . ASN E 1 269 ? 44.392 -3.640 -4.051 1.00 42.15 269 ASN E N 1
ATOM 10663 C CA . ASN E 1 269 ? 45.646 -4.170 -3.514 1.00 35.72 269 ASN E CA 1
ATOM 10664 C C . ASN E 1 269 ? 46.799 -3.154 -3.467 1.00 38.15 269 ASN E C 1
ATOM 10665 O O . ASN E 1 269 ? 47.961 -3.512 -3.648 1.00 31.88 269 ASN E O 1
ATOM 10670 N N . THR E 1 270 ? 46.478 -1.883 -3.239 1.00 32.44 270 THR E N 1
ATOM 10671 C CA . THR E 1 270 ? 47.515 -0.934 -2.889 1.00 30.46 270 THR E CA 1
ATOM 10672 C C . THR E 1 270 ? 47.858 -1.213 -1.436 1.00 41.26 270 THR E C 1
ATOM 10673 O O . THR E 1 270 ? 48.929 -0.843 -0.966 1.00 44.30 270 THR E O 1
ATOM 10677 N N . ILE E 1 271 ? 46.941 -1.887 -0.737 1.00 46.17 271 ILE E N 1
ATOM 10678 C CA . ILE E 1 271 ? 47.090 -2.261 0.677 1.00 37.30 271 ILE E CA 1
ATOM 10679 C C . ILE E 1 271 ? 46.999 -3.777 0.832 1.00 50.39 271 ILE E C 1
ATOM 10680 O O . ILE E 1 271 ? 46.574 -4.464 -0.095 1.00 63.77 271 ILE E O 1
ATOM 10685 N N . ASN E 1 272 ? 47.390 -4.295 1.997 1.00 50.84 272 ASN E N 1
ATOM 10686 C CA . ASN E 1 272 ? 47.180 -5.701 2.331 1.00 54.26 272 ASN E CA 1
ATOM 10687 C C . ASN E 1 272 ? 45.896 -5.917 3.159 1.00 64.85 272 ASN E C 1
ATOM 10688 O O . ASN E 1 272 ? 45.636 -5.141 4.073 1.00 70.17 272 ASN E O 1
ATOM 10693 N N . VAL E 1 273 ? 45.103 -6.959 2.867 1.00 79.44 273 VAL E N 1
ATOM 10694 C CA . VAL E 1 273 ? 43.792 -7.127 3.543 1.00 63.23 273 VAL E CA 1
ATOM 10695 C C . VAL E 1 273 ? 43.356 -8.565 3.997 1.00 76.03 273 VAL E C 1
ATOM 10696 O O . VAL E 1 273 ? 44.174 -9.378 4.442 1.00 63.53 273 VAL E O 1
ATOM 10700 N N . ASN E 1 274 ? 42.049 -8.839 3.894 1.00 110.58 274 ASN E N 1
ATOM 10701 C CA . ASN E 1 274 ? 41.423 -10.121 4.283 1.00 81.49 274 ASN E CA 1
ATOM 10702 C C . ASN E 1 274 ? 40.377 -10.581 3.240 1.00 86.79 274 ASN E C 1
ATOM 10703 O O . ASN E 1 274 ? 40.281 -9.990 2.162 1.00 102.33 274 ASN E O 1
ATOM 10708 N N . ASP E 1 275 ? 39.592 -11.620 3.541 1.00 87.84 275 ASP E N 1
ATOM 10709 C CA . ASP E 1 275 ? 38.521 -12.021 2.609 1.00 95.98 275 ASP E CA 1
ATOM 10710 C C . ASP E 1 275 ? 37.220 -12.663 3.155 1.00 112.42 275 ASP E C 1
ATOM 10711 O O . ASP E 1 275 ? 36.676 -13.583 2.541 1.00 104.13 275 ASP E O 1
ATOM 10716 N N . LYS E 1 276 ? 36.717 -12.157 4.281 1.00 135.20 276 LYS E N 1
ATOM 10717 C CA . LYS E 1 276 ? 35.306 -12.331 4.647 1.00 127.56 276 LYS E CA 1
ATOM 10718 C C . LYS E 1 276 ? 34.652 -11.055 4.143 1.00 117.29 276 LYS E C 1
ATOM 10719 O O . LYS E 1 276 ? 34.417 -10.117 4.910 1.00 117.01 276 LYS E O 1
ATOM 10725 N N . ASP E 1 277 ? 34.316 -11.065 2.857 1.00 124.94 277 ASP E N 1
ATOM 10726 C CA . ASP E 1 277 ? 34.527 -9.912 1.994 1.00 100.88 277 ASP E CA 1
ATOM 10727 C C . ASP E 1 277 ? 35.982 -10.251 1.668 1.00 91.24 277 ASP E C 1
ATOM 10728 O O . ASP E 1 277 ? 36.260 -11.412 1.371 1.00 85.26 277 ASP E O 1
ATOM 10733 N N . ILE E 1 278 ? 36.893 -9.288 1.609 1.00 79.28 278 ILE E N 1
ATOM 10734 C CA . ILE E 1 278 ? 36.592 -7.956 1.158 1.00 68.33 278 ILE E CA 1
ATOM 10735 C C . ILE E 1 278 ? 36.816 -8.096 -0.340 1.00 68.17 278 ILE E C 1
ATOM 10736 O O . ILE E 1 278 ? 37.694 -8.855 -0.778 1.00 69.88 278 ILE E O 1
ATOM 10741 N N . ILE E 1 279 ? 35.998 -7.424 -1.132 1.00 47.27 279 ILE E N 1
ATOM 10742 C CA . ILE E 1 279 ? 36.222 -7.447 -2.557 1.00 51.87 279 ILE E CA 1
ATOM 10743 C C . ILE E 1 279 ? 37.515 -6.662 -2.849 1.00 58.68 279 ILE E C 1
ATOM 10744 O O . ILE E 1 279 ? 37.613 -5.449 -2.584 1.00 42.78 279 ILE E O 1
ATOM 10749 N N . THR E 1 280 ? 38.523 -7.375 -3.351 1.00 48.86 280 THR E N 1
ATOM 10750 C CA . THR E 1 280 ? 39.811 -6.753 -3.628 1.00 45.05 280 THR E CA 1
ATOM 10751 C C . THR E 1 280 ? 40.114 -6.670 -5.120 1.00 50.10 280 THR E C 1
ATOM 10752 O O . THR E 1 280 ? 40.347 -7.698 -5.764 1.00 42.55 280 THR E O 1
ATOM 10756 N N . ILE E 1 281 ? 40.130 -5.448 -5.658 1.00 47.87 281 ILE E N 1
ATOM 10757 C CA . ILE E 1 281 ? 40.500 -5.239 -7.052 1.00 40.46 281 ILE E CA 1
ATOM 10758 C C . ILE E 1 281 ? 42.014 -5.167 -7.169 1.00 37.55 281 ILE E C 1
ATOM 10759 O O . ILE E 1 281 ? 42.656 -4.415 -6.440 1.00 45.60 281 ILE E O 1
ATOM 10764 N N . ASP E 1 282 ? 42.584 -5.953 -8.076 1.00 39.94 282 ASP E N 1
ATOM 10765 C CA . ASP E 1 282 ? 44.009 -5.863 -8.379 1.00 37.14 282 ASP E CA 1
ATOM 10766 C C . ASP E 1 282 ? 44.205 -4.765 -9.427 1.00 41.38 282 ASP E C 1
ATOM 10767 O O . ASP E 1 282 ? 43.809 -4.929 -10.583 1.00 37.91 282 ASP E O 1
ATOM 10772 N N . VAL E 1 283 ? 44.806 -3.652 -9.006 1.00 29.69 283 VAL E N 1
ATOM 10773 C CA . VAL E 1 283 ? 44.918 -2.458 -9.833 1.00 32.15 283 VAL E CA 1
ATOM 10774 C C . VAL E 1 283 ? 46.172 -2.440 -10.709 1.00 41.17 283 VAL E C 1
ATOM 10775 O O . VAL E 1 283 ? 46.509 -1.410 -11.297 1.00 41.53 283 VAL E O 1
ATOM 10779 N N . SER E 1 284 ? 46.857 -3.573 -10.807 1.00 35.61 284 SER E N 1
ATOM 10780 C CA . SER E 1 284 ? 48.050 -3.653 -11.650 1.00 38.87 284 SER E CA 1
ATOM 10781 C C . SER E 1 284 ? 47.771 -3.251 -13.088 1.00 37.84 284 SER E C 1
ATOM 10782 O O . SER E 1 284 ? 48.574 -2.552 -13.702 1.00 41.79 284 SER E O 1
ATOM 10785 N N . GLN E 1 285 ? 46.634 -3.696 -13.614 1.00 42.90 285 GLN E N 1
ATOM 10786 C CA . GLN E 1 285 ? 46.199 -3.314 -14.954 1.00 41.49 285 GLN E CA 1
ATOM 10787 C C . GLN E 1 285 ? 46.131 -1.795 -15.159 1.00 38.23 285 GLN E C 1
ATOM 10788 O O . GLN E 1 285 ? 46.572 -1.286 -16.186 1.00 40.49 285 GLN E O 1
ATOM 10794 N N . SER E 1 286 ? 45.590 -1.073 -14.181 1.00 38.28 286 SER E N 1
ATOM 10795 C CA . SER E 1 286 ? 45.534 0.388 -14.248 1.00 29.73 286 SER E CA 1
ATOM 10796 C C . SER E 1 286 ? 46.910 1.031 -14.120 1.00 40.03 286 SER E C 1
ATOM 10797 O O . SER E 1 286 ? 47.177 2.059 -14.737 1.00 39.62 286 SER E O 1
ATOM 10800 N N . ILE E 1 287 ? 47.776 0.430 -13.311 1.00 35.52 287 ILE E N 1
ATOM 10801 C CA . ILE E 1 287 ? 49.124 0.937 -13.141 1.00 34.37 287 ILE E CA 1
ATOM 10802 C C . ILE E 1 287 ? 49.892 0.738 -14.434 1.00 34.66 287 ILE E C 1
ATOM 10803 O O . ILE E 1 287 ? 50.644 1.609 -14.834 1.00 39.15 287 ILE E O 1
ATOM 10808 N N . ALA E 1 288 ? 49.684 -0.395 -15.097 1.00 35.31 288 ALA E N 1
ATOM 10809 C CA . ALA E 1 288 ? 50.377 -0.693 -16.356 1.00 36.30 288 ALA E CA 1
ATOM 10810 C C . ALA E 1 288 ? 50.132 0.337 -17.459 1.00 44.90 288 ALA E C 1
ATOM 10811 O O . ALA E 1 288 ? 51.065 0.736 -18.156 1.00 53.03 288 ALA E O 1
ATOM 10813 N N . LEU E 1 289 ? 48.884 0.758 -17.634 1.00 37.22 289 LEU E N 1
ATOM 10814 C CA . LEU E 1 289 ? 48.579 1.753 -18.657 1.00 50.46 289 LEU E CA 1
ATOM 10815 C C . LEU E 1 289 ? 49.426 2.988 -18.463 1.00 58.13 289 LEU E C 1
ATOM 10816 O O . LEU E 1 289 ? 49.915 3.572 -19.432 1.00 43.53 289 LEU E O 1
ATOM 10821 N N . SER E 1 290 ? 49.589 3.369 -17.192 1.00 60.33 290 SER E N 1
ATOM 10822 C CA . SER E 1 290 ? 50.085 4.687 -16.824 1.00 42.92 290 SER E CA 1
ATOM 10823 C C . SER E 1 290 ? 51.588 4.725 -16.877 1.00 48.28 290 SER E C 1
ATOM 10824 O O . SER E 1 290 ? 52.190 5.759 -16.595 1.00 75.19 290 SER E O 1
ATOM 10827 N N . LEU E 1 291 ? 52.192 3.600 -17.251 1.00 39.56 291 LEU E N 1
ATOM 10828 C CA . LEU E 1 291 ? 53.645 3.500 -17.300 1.00 50.81 291 LEU E CA 1
ATOM 10829 C C . LEU E 1 291 ? 54.235 4.173 -18.535 1.00 87.64 291 LEU E C 1
ATOM 10830 O O . LEU E 1 291 ? 55.149 3.637 -19.165 1.00 98.89 291 LEU E O 1
ATOM 10836 N N . MET F 1 1 ? 71.176 29.741 21.581 1.00 57.71 1 MET F N 1
ATOM 10837 C CA . MET F 1 1 ? 71.149 28.289 21.536 1.00 57.19 1 MET F CA 1
ATOM 10838 C C . MET F 1 1 ? 69.946 27.755 22.286 1.00 52.75 1 MET F C 1
ATOM 10839 O O . MET F 1 1 ? 69.625 28.243 23.352 1.00 62.32 1 MET F O 1
ATOM 10844 N N . ILE F 1 2 ? 69.280 26.753 21.725 1.00 56.02 2 ILE F N 1
ATOM 10845 C CA . ILE F 1 2 ? 68.240 26.029 22.444 1.00 43.69 2 ILE F CA 1
ATOM 10846 C C . ILE F 1 2 ? 68.242 24.534 22.141 1.00 42.06 2 ILE F C 1
ATOM 10847 O O . ILE F 1 2 ? 68.751 24.077 21.126 1.00 44.93 2 ILE F O 1
ATOM 10852 N N . ILE F 1 3 ? 67.669 23.775 23.056 1.00 48.37 3 ILE F N 1
ATOM 10853 C CA . ILE F 1 3 ? 67.624 22.332 22.949 1.00 42.92 3 ILE F CA 1
ATOM 10854 C C . ILE F 1 3 ? 66.212 21.938 22.585 1.00 51.04 3 ILE F C 1
ATOM 10855 O O . ILE F 1 3 ? 65.266 22.320 23.265 1.00 49.39 3 ILE F O 1
ATOM 10860 N N . ILE F 1 4 ? 66.063 21.191 21.499 1.00 57.58 4 ILE F N 1
ATOM 10861 C CA . ILE F 1 4 ? 64.768 20.627 21.152 1.00 44.02 4 ILE F CA 1
ATOM 10862 C C . ILE F 1 4 ? 64.784 19.139 21.408 1.00 33.07 4 ILE F C 1
ATOM 10863 O O . ILE F 1 4 ? 65.614 18.419 20.872 1.00 41.33 4 ILE F O 1
ATOM 10868 N N . GLY F 1 5 ? 63.874 18.687 22.255 1.00 43.03 5 GLY F N 1
ATOM 10869 C CA . GLY F 1 5 ? 63.777 17.282 22.578 1.00 34.68 5 GLY F CA 1
ATOM 10870 C C . GLY F 1 5 ? 62.811 16.607 21.641 1.00 43.22 5 GLY F C 1
ATOM 10871 O O . GLY F 1 5 ? 61.634 16.963 21.568 1.00 49.45 5 GLY F O 1
ATOM 10872 N N . GLY F 1 6 ? 63.317 15.626 20.907 1.00 38.75 6 GLY F N 1
ATOM 10873 C CA . GLY F 1 6 ? 62.479 14.856 20.010 1.00 42.41 6 GLY F CA 1
ATOM 10874 C C . GLY F 1 6 ? 61.500 13.924 20.710 1.00 48.27 6 GLY F C 1
ATOM 10875 O O . GLY F 1 6 ? 61.225 14.034 21.910 1.00 40.95 6 GLY F O 1
ATOM 10876 N N . SER F 1 7 ? 60.966 12.990 19.937 1.00 44.80 7 SER F N 1
ATOM 10877 C CA . SER F 1 7 ? 60.029 11.997 20.448 1.00 43.84 7 SER F CA 1
ATOM 10878 C C . SER F 1 7 ? 60.712 10.894 21.239 1.00 39.58 7 SER F C 1
ATOM 10879 O O . SER F 1 7 ? 60.047 10.088 21.885 1.00 52.64 7 SER F O 1
ATOM 10882 N N . ALA F 1 8 ? 62.034 10.833 21.149 1.00 38.92 8 ALA F N 1
ATOM 10883 C CA . ALA F 1 8 ? 62.801 9.790 21.822 1.00 43.52 8 ALA F CA 1
ATOM 10884 C C . ALA F 1 8 ? 64.107 10.337 22.419 1.00 44.69 8 ALA F C 1
ATOM 10885 O O . ALA F 1 8 ? 65.188 10.227 21.845 1.00 42.45 8 ALA F O 1
ATOM 10887 N N . THR F 1 9 ? 63.978 10.946 23.583 1.00 46.53 9 THR F N 1
ATOM 10888 C CA . THR F 1 9 ? 65.109 11.381 24.368 1.00 39.34 9 THR F CA 1
ATOM 10889 C C . THR F 1 9 ? 64.963 10.508 25.583 1.00 54.89 9 THR F C 1
ATOM 10890 O O . THR F 1 9 ? 63.839 10.134 25.926 1.00 85.44 9 THR F O 1
ATOM 10894 N N . ASN F 1 10 ? 66.051 10.141 26.238 1.00 37.07 10 ASN F N 1
ATOM 10895 C CA . ASN F 1 10 ? 65.863 9.304 27.421 1.00 43.78 10 ASN F CA 1
ATOM 10896 C C . ASN F 1 10 ? 66.197 10.072 28.675 1.00 51.62 10 ASN F C 1
ATOM 10897 O O . ASN F 1 10 ? 66.868 9.578 29.583 1.00 47.49 10 ASN F O 1
ATOM 10902 N N . GLY F 1 11 ? 65.695 11.302 28.698 1.00 57.96 11 GLY F N 1
ATOM 10903 C CA . GLY F 1 11 ? 65.989 12.243 29.754 1.00 53.43 11 GLY F CA 1
ATOM 10904 C C . GLY F 1 11 ? 67.187 13.087 29.371 1.00 52.46 11 GLY F C 1
ATOM 10905 O O . GLY F 1 11 ? 67.501 14.084 30.035 1.00 57.38 11 GLY F O 1
ATOM 10906 N N . ILE F 1 12 ? 67.854 12.687 28.290 1.00 44.63 12 ILE F N 1
ATOM 10907 C CA . ILE F 1 12 ? 69.071 13.360 27.847 1.00 43.91 12 ILE F CA 1
ATOM 10908 C C . ILE F 1 12 ? 68.841 14.831 27.479 1.00 44.96 12 ILE F C 1
ATOM 10909 O O . ILE F 1 12 ? 69.674 15.690 27.765 1.00 45.84 12 ILE F O 1
ATOM 10914 N N . ASP F 1 13 ? 67.709 15.130 26.860 1.00 39.11 13 ASP F N 1
ATOM 10915 C CA . ASP F 1 13 ? 67.398 16.521 26.540 1.00 50.33 13 ASP F CA 1
ATOM 10916 C C . ASP F 1 13 ? 67.280 17.363 27.817 1.00 48.51 13 ASP F C 1
ATOM 10917 O O . ASP F 1 13 ? 67.780 18.481 27.888 1.00 41.33 13 ASP F O 1
ATOM 10922 N N . GLU F 1 14 ? 66.622 16.808 28.828 1.00 49.57 14 GLU F N 1
ATOM 10923 C CA . GLU F 1 14 ? 66.376 17.534 30.057 1.00 44.74 14 GLU F CA 1
ATOM 10924 C C . GLU F 1 14 ? 67.658 17.758 30.840 1.00 55.93 14 GLU F C 1
ATOM 10925 O O . GLU F 1 14 ? 67.926 18.874 31.301 1.00 54.10 14 GLU F O 1
ATOM 10931 N N . SER F 1 15 ? 68.466 16.712 30.988 1.00 47.54 15 SER F N 1
ATOM 10932 C CA . SER F 1 15 ? 69.680 16.867 31.775 1.00 51.46 15 SER F CA 1
ATOM 10933 C C . SER F 1 15 ? 70.744 17.682 31.028 1.00 43.60 15 SER F C 1
ATOM 10934 O O . SER F 1 15 ? 71.502 18.437 31.631 1.00 46.35 15 SER F O 1
ATOM 10937 N N . LEU F 1 16 ? 70.772 17.582 29.710 1.00 40.31 16 LEU F N 1
ATOM 10938 C CA . LEU F 1 16 ? 71.618 18.491 28.941 1.00 42.71 16 LEU F CA 1
ATOM 10939 C C . LEU F 1 16 ? 71.203 19.946 29.121 1.00 46.16 16 LEU F C 1
ATOM 10940 O O . LEU F 1 16 ? 72.037 20.835 29.010 1.00 50.19 16 LEU F O 1
ATOM 10945 N N . SER F 1 17 ? 69.917 20.186 29.370 1.00 41.60 17 SER F N 1
ATOM 10946 C CA . SER F 1 17 ? 69.412 21.541 29.605 1.00 53.95 17 SER F CA 1
ATOM 10947 C C . SER F 1 17 ? 69.975 22.121 30.908 1.00 55.56 17 SER F C 1
ATOM 10948 O O . SER F 1 17 ? 70.420 23.270 30.952 1.00 53.57 17 SER F O 1
ATOM 10951 N N . LYS F 1 18 ? 69.946 21.319 31.968 1.00 48.78 18 LYS F N 1
ATOM 10952 C CA . LYS F 1 18 ? 70.555 21.715 33.239 1.00 59.96 18 LYS F CA 1
ATOM 10953 C C . LYS F 1 18 ? 72.052 21.943 33.064 1.00 56.16 18 LYS F C 1
ATOM 10954 O O . LYS F 1 18 ? 72.556 23.037 33.335 1.00 62.72 18 LYS F O 1
ATOM 10960 N N . ILE F 1 19 ? 72.745 20.910 32.589 1.00 45.18 19 ILE F N 1
ATOM 10961 C CA . ILE F 1 19 ? 74.200 20.932 32.449 1.00 42.48 19 ILE F CA 1
ATOM 10962 C C . ILE F 1 19 ? 74.731 22.131 31.674 1.00 40.79 19 ILE F C 1
ATOM 10963 O O . ILE F 1 19 ? 75.752 22.706 32.025 1.00 50.68 19 ILE F O 1
ATOM 10968 N N . LEU F 1 20 ? 74.044 22.491 30.603 1.00 47.25 20 LEU F N 1
ATOM 10969 C CA . LEU F 1 20 ? 74.525 23.545 29.719 1.00 51.92 20 LEU F CA 1
ATOM 10970 C C . LEU F 1 20 ? 73.856 24.882 30.007 1.00 53.71 20 LEU F C 1
ATOM 10971 O O . LEU F 1 20 ? 74.273 25.919 29.473 1.00 48.51 20 LEU F O 1
ATOM 10976 N N . SER F 1 21 ? 72.822 24.841 30.851 1.00 56.20 21 SER F N 1
ATOM 10977 C CA . SER F 1 21 ? 71.942 25.988 31.106 1.00 64.17 21 SER F CA 1
ATOM 10978 C C . SER F 1 21 ? 71.473 26.642 29.803 1.00 65.55 21 SER F C 1
ATOM 10979 O O . SER F 1 21 ? 71.751 27.814 29.513 1.00 61.06 21 SER F O 1
ATOM 10982 N N . ILE F 1 22 ? 70.778 25.824 29.017 1.00 64.54 22 ILE F N 1
ATOM 10983 C CA . ILE F 1 22 ? 70.179 26.225 27.762 1.00 58.78 22 ILE F CA 1
ATOM 10984 C C . ILE F 1 22 ? 68.696 25.901 27.916 1.00 62.16 22 ILE F C 1
ATOM 10985 O O . ILE F 1 22 ? 68.350 24.915 28.590 1.00 39.98 22 ILE F O 1
ATOM 10990 N N . PRO F 1 23 ? 67.818 26.743 27.327 1.00 53.46 23 PRO F N 1
ATOM 10991 C CA . PRO F 1 23 ? 66.371 26.526 27.455 1.00 45.91 23 PRO F CA 1
ATOM 10992 C C . PRO F 1 23 ? 65.934 25.271 26.678 1.00 56.09 23 PRO F C 1
ATOM 10993 O O . PRO F 1 23 ? 66.484 24.963 25.620 1.00 46.30 23 PRO F O 1
ATOM 10997 N N . LEU F 1 24 ? 64.959 24.542 27.209 1.00 52.28 24 LEU F N 1
ATOM 10998 C CA . LEU F 1 24 ? 64.524 23.298 26.589 1.00 44.12 24 LEU F CA 1
ATOM 10999 C C . LEU F 1 24 ? 63.124 23.400 25.993 1.00 63.38 24 LEU F C 1
ATOM 11000 O O . LEU F 1 24 ? 62.163 23.739 26.685 1.00 65.58 24 LEU F O 1
ATOM 11005 N N . VAL F 1 25 ? 63.019 23.094 24.705 1.00 58.26 25 VAL F N 1
ATOM 11006 C CA . VAL F 1 25 ? 61.741 23.090 24.005 1.00 48.78 25 VAL F CA 1
ATOM 11007 C C . VAL F 1 25 ? 61.393 21.674 23.542 1.00 49.82 25 VAL F C 1
ATOM 11008 O O . VAL F 1 25 ? 62.127 21.071 22.760 1.00 50.61 25 VAL F O 1
ATOM 11012 N N . LYS F 1 26 ? 60.278 21.141 24.024 1.00 46.70 26 LYS F N 1
ATOM 11013 C CA . LYS F 1 26 ? 59.882 19.768 23.674 1.00 48.33 26 LYS F CA 1
ATOM 11014 C C . LYS F 1 26 ? 58.969 19.647 22.438 1.00 56.34 26 LYS F C 1
ATOM 11015 O O . LYS F 1 26 ? 57.953 20.351 22.322 1.00 55.03 26 LYS F O 1
ATOM 11021 N N . VAL F 1 27 ? 59.337 18.741 21.530 1.00 51.26 27 VAL F N 1
ATOM 11022 C CA . VAL F 1 27 ? 58.567 18.513 20.312 1.00 51.23 27 VAL F CA 1
ATOM 11023 C C . VAL F 1 27 ? 57.248 17.825 20.630 1.00 53.79 27 VAL F C 1
ATOM 11024 O O . VAL F 1 27 ? 57.234 16.815 21.339 1.00 45.36 27 VAL F O 1
ATOM 11028 N N . GLU F 1 28 ? 56.148 18.383 20.115 1.00 53.30 28 GLU F N 1
ATOM 11029 C CA . GLU F 1 28 ? 54.833 17.779 20.278 1.00 51.89 28 GLU F CA 1
ATOM 11030 C C . GLU F 1 28 ? 54.743 16.628 19.296 1.00 48.56 28 GLU F C 1
ATOM 11031 O O . GLU F 1 28 ? 54.975 16.799 18.093 1.00 34.86 28 GLU F O 1
ATOM 11037 N N . ASN F 1 29 ? 54.436 15.446 19.810 1.00 36.91 29 ASN F N 1
ATOM 11038 C CA . ASN F 1 29 ? 54.371 14.273 18.952 1.00 31.55 29 ASN F CA 1
ATOM 11039 C C . ASN F 1 29 ? 53.319 13.235 19.388 1.00 52.72 29 ASN F C 1
ATOM 11040 O O . ASN F 1 29 ? 53.225 12.879 20.573 1.00 49.24 29 ASN F O 1
ATOM 11045 N N . LYS F 1 30 ? 52.519 12.771 18.422 1.00 56.96 30 LYS F N 1
ATOM 11046 C CA . LYS F 1 30 ? 51.506 11.744 18.670 1.00 50.22 30 LYS F CA 1
ATOM 11047 C C . LYS F 1 30 ? 51.459 10.767 17.508 1.00 51.53 30 LYS F C 1
ATOM 11048 O O . LYS F 1 30 ? 52.060 11.007 16.453 1.00 53.08 30 LYS F O 1
ATOM 11054 N N . ILE F 1 31 ? 50.739 9.671 17.710 1.00 33.70 31 ILE F N 1
ATOM 11055 C CA . ILE F 1 31 ? 50.520 8.687 16.668 1.00 31.70 31 ILE F CA 1
ATOM 11056 C C . ILE F 1 31 ? 49.080 8.742 16.155 1.00 50.57 31 ILE F C 1
ATOM 11057 O O . ILE F 1 31 ? 48.139 8.508 16.916 1.00 57.99 31 ILE F O 1
ATOM 11062 N N . PHE F 1 32 ? 48.898 9.052 14.871 1.00 51.90 32 PHE F N 1
ATOM 11063 C CA . PHE F 1 32 ? 47.582 8.960 14.251 1.00 38.02 32 PHE F CA 1
ATOM 11064 C C . PHE F 1 32 ? 47.053 7.529 14.335 1.00 43.19 32 PHE F C 1
ATOM 11065 O O . PHE F 1 32 ? 47.822 6.580 14.479 1.00 44.27 32 PHE F O 1
ATOM 11073 N N . PRO F 1 33 ? 45.729 7.362 14.239 1.00 52.37 33 PRO F N 1
ATOM 11074 C CA . PRO F 1 33 ? 45.167 6.001 14.225 1.00 42.56 33 PRO F CA 1
ATOM 11075 C C . PRO F 1 33 ? 45.754 5.170 13.062 1.00 52.45 33 PRO F C 1
ATOM 11076 O O . PRO F 1 33 ? 45.901 3.947 13.227 1.00 44.50 33 PRO F O 1
ATOM 11080 N N . ASP F 1 34 ? 46.050 5.829 11.924 1.00 52.34 34 ASP F N 1
ATOM 11081 C CA . ASP F 1 34 ? 46.844 5.282 10.804 1.00 39.55 34 ASP F CA 1
ATOM 11082 C C . ASP F 1 34 ? 47.974 4.377 11.257 1.00 56.83 34 ASP F C 1
ATOM 11083 O O . ASP F 1 34 ? 48.145 3.261 10.760 1.00 51.98 34 ASP F O 1
ATOM 11088 N N . GLY F 1 35 ? 48.761 4.907 12.195 1.00 50.38 35 GLY F N 1
ATOM 11089 C CA . GLY F 1 35 ? 50.062 4.371 12.569 1.00 48.36 35 GLY F CA 1
ATOM 11090 C C . GLY F 1 35 ? 51.132 5.440 12.354 1.00 46.70 35 GLY F C 1
ATOM 11091 O O . GLY F 1 35 ? 52.222 5.379 12.917 1.00 43.62 35 GLY F O 1
ATOM 11092 N N . GLU F 1 36 ? 50.795 6.435 11.535 1.00 41.71 36 GLU F N 1
ATOM 11093 C CA . GLU F 1 36 ? 51.715 7.509 11.161 1.00 46.70 36 GLU F CA 1
ATOM 11094 C C . GLU F 1 36 ? 52.028 8.463 12.314 1.00 45.28 36 GLU F C 1
ATOM 11095 O O . GLU F 1 36 ? 51.281 8.570 13.279 1.00 41.29 36 GLU F O 1
ATOM 11101 N N . SER F 1 37 ? 53.141 9.165 12.192 1.00 46.39 37 SER F N 1
ATOM 11102 C CA . SER F 1 37 ? 53.582 10.054 13.242 1.00 27.15 37 SER F CA 1
ATOM 11103 C C . SER F 1 37 ? 53.145 11.486 13.004 1.00 36.31 37 SER F C 1
ATOM 11104 O O . SER F 1 37 ? 53.204 11.980 11.868 1.00 38.14 37 SER F O 1
ATOM 11107 N N . TYR F 1 38 ? 52.721 12.146 14.082 1.00 31.57 38 TYR F N 1
ATOM 11108 C CA . TYR F 1 38 ? 52.453 13.573 14.060 1.00 40.32 38 TYR F CA 1
ATOM 11109 C C . TYR F 1 38 ? 53.610 14.301 14.720 1.00 39.07 38 TYR F C 1
ATOM 11110 O O . TYR F 1 38 ? 54.096 13.860 15.742 1.00 34.79 38 TYR F O 1
ATOM 11119 N N . ILE F 1 39 ? 54.043 15.413 14.135 1.00 41.25 39 ILE F N 1
ATOM 11120 C CA . ILE F 1 39 ? 55.222 16.129 14.606 1.00 30.83 39 ILE F CA 1
ATOM 11121 C C . ILE F 1 39 ? 54.987 17.634 14.523 1.00 48.65 39 ILE F C 1
ATOM 11122 O O . ILE F 1 39 ? 54.652 18.155 13.432 1.00 39.91 39 ILE F O 1
ATOM 11127 N N . ARG F 1 40 ? 55.157 18.319 15.666 1.00 45.68 40 ARG F N 1
ATOM 11128 C CA . ARG F 1 40 ? 55.068 19.786 15.750 1.00 42.47 40 ARG F CA 1
ATOM 11129 C C . ARG F 1 40 ? 56.162 20.428 16.604 1.00 48.61 40 ARG F C 1
ATOM 11130 O O . ARG F 1 40 ? 56.387 20.028 17.737 1.00 55.30 40 ARG F O 1
ATOM 11138 N N . VAL F 1 41 ? 56.827 21.443 16.065 1.00 57.48 41 VAL F N 1
ATOM 11139 C CA . VAL F 1 41 ? 57.872 22.161 16.798 1.00 52.37 41 VAL F CA 1
ATOM 11140 C C . VAL F 1 41 ? 57.328 23.468 17.358 1.00 66.38 41 VAL F C 1
ATOM 11141 O O . VAL F 1 41 ? 57.224 24.459 16.642 1.00 65.35 41 VAL F O 1
ATOM 11145 N N . PRO F 1 42 ? 57.023 23.473 18.662 1.00 72.46 42 PRO F N 1
ATOM 11146 C CA . PRO F 1 42 ? 56.069 24.382 19.309 1.00 78.81 42 PRO F CA 1
ATOM 11147 C C . PRO F 1 42 ? 56.542 25.802 19.617 1.00 78.82 42 PRO F C 1
ATOM 11148 O O . PRO F 1 42 ? 55.770 26.552 20.209 1.00 82.98 42 PRO F O 1
ATOM 11152 N N . SER F 1 43 ? 57.758 26.178 19.250 1.00 65.15 43 SER F N 1
ATOM 11153 C CA . SER F 1 43 ? 58.212 27.533 19.557 1.00 87.41 43 SER F CA 1
ATOM 11154 C C . SER F 1 43 ? 58.607 28.317 18.330 1.00 72.04 43 SER F C 1
ATOM 11155 O O . SER F 1 43 ? 58.435 27.863 17.207 1.00 71.12 43 SER F O 1
ATOM 11158 N N . SER F 1 44 ? 59.112 29.518 18.561 1.00 60.86 44 SER F N 1
ATOM 11159 C CA . SER F 1 44 ? 59.819 30.240 17.529 1.00 68.85 44 SER F CA 1
ATOM 11160 C C . SER F 1 44 ? 61.268 29.817 17.656 1.00 74.56 44 SER F C 1
ATOM 11161 O O . SER F 1 44 ? 61.704 29.363 18.720 1.00 59.70 44 SER F O 1
ATOM 11164 N N . ILE F 1 45 ? 62.005 29.969 16.565 1.00 62.31 45 ILE F N 1
ATOM 11165 C CA . ILE F 1 45 ? 63.362 29.478 16.465 1.00 48.94 45 ILE F CA 1
ATOM 11166 C C . ILE F 1 45 ? 64.081 30.407 15.515 1.00 58.36 45 ILE F C 1
ATOM 11167 O O . ILE F 1 45 ? 65.296 30.390 15.416 1.00 65.43 45 ILE F O 1
ATOM 11172 N N . ARG F 1 46 ? 63.303 31.245 14.841 1.00 63.22 46 ARG F N 1
ATOM 11173 C CA . ARG F 1 46 ? 63.780 32.050 13.719 1.00 73.14 46 ARG F CA 1
ATOM 11174 C C . ARG F 1 46 ? 65.301 32.021 13.471 1.00 81.96 46 ARG F C 1
ATOM 11175 O O . ARG F 1 46 ? 65.737 31.550 12.416 1.00 95.45 46 ARG F O 1
ATOM 11183 N N . ASP F 1 47 ? 66.114 32.497 14.412 1.00 53.06 47 ASP F N 1
ATOM 11184 C CA . ASP F 1 47 ? 67.559 32.517 14.159 1.00 65.46 47 ASP F CA 1
ATOM 11185 C C . ASP F 1 47 ? 68.408 31.800 15.217 1.00 74.61 47 ASP F C 1
ATOM 11186 O O . ASP F 1 47 ? 69.628 31.988 15.308 1.00 61.77 47 ASP F O 1
ATOM 11191 N N . GLU F 1 48 ? 67.755 30.946 15.989 1.00 55.34 48 GLU F N 1
ATOM 11192 C CA . GLU F 1 48 ? 68.413 30.160 17.011 1.00 50.29 48 GLU F CA 1
ATOM 11193 C C . GLU F 1 48 ? 69.363 29.067 16.473 1.00 58.47 48 GLU F C 1
ATOM 11194 O O . GLU F 1 48 ? 69.195 28.568 15.360 1.00 62.05 48 GLU F O 1
ATOM 11200 N N . GLU F 1 49 ? 70.368 28.711 17.270 1.00 55.34 49 GLU F N 1
ATOM 11201 C CA . GLU F 1 49 ? 71.175 27.518 17.026 1.00 49.69 49 GLU F CA 1
ATOM 11202 C C . GLU F 1 49 ? 70.543 26.368 17.793 1.00 57.95 49 GLU F C 1
ATOM 11203 O O . GLU F 1 49 ? 70.338 26.478 18.995 1.00 51.65 49 GLU F O 1
ATOM 11209 N N . VAL F 1 50 ? 70.236 25.265 17.119 1.00 45.43 50 VAL F N 1
ATOM 11210 C CA . VAL F 1 50 ? 69.455 24.225 17.768 1.00 33.17 50 VAL F CA 1
ATOM 11211 C C . VAL F 1 50 ? 70.274 23.004 18.126 1.00 38.58 50 VAL F C 1
ATOM 11212 O O . VAL F 1 50 ? 71.196 22.636 17.400 1.00 47.59 50 VAL F O 1
ATOM 11216 N N . LEU F 1 51 ? 69.951 22.404 19.269 1.00 34.74 51 LEU F N 1
ATOM 11217 C CA . LEU F 1 51 ? 70.488 21.110 19.642 1.00 36.36 51 LEU F CA 1
ATOM 11218 C C . LEU F 1 51 ? 69.336 20.133 19.712 1.00 36.98 51 LEU F C 1
ATOM 11219 O O . LEU F 1 51 ? 68.590 20.124 20.672 1.00 46.11 51 LEU F O 1
ATOM 11224 N N . LEU F 1 52 ? 69.191 19.311 18.690 1.00 31.25 52 LEU F N 1
ATOM 11225 C CA . LEU F 1 52 ? 68.101 18.356 18.626 1.00 33.18 52 LEU F CA 1
ATOM 11226 C C . LEU F 1 52 ? 68.544 17.076 19.296 1.00 37.88 52 LEU F C 1
ATOM 11227 O O . LEU F 1 52 ? 69.570 16.510 18.917 1.00 47.13 52 LEU F O 1
ATOM 11232 N N . VAL F 1 53 ? 67.782 16.608 20.280 1.00 26.17 53 VAL F N 1
ATOM 11233 C CA . VAL F 1 53 ? 68.032 15.292 20.834 1.00 29.35 53 VAL F CA 1
ATOM 11234 C C . VAL F 1 53 ? 66.979 14.301 20.335 1.00 37.55 53 VAL F C 1
ATOM 11235 O O . VAL F 1 53 ? 65.798 14.435 20.653 1.00 36.43 53 VAL F O 1
ATOM 11239 N N . GLN F 1 54 ? 67.423 13.321 19.546 1.00 28.46 54 GLN F N 1
ATOM 11240 C CA . GLN F 1 54 ? 66.588 12.221 19.049 1.00 33.90 54 GLN F CA 1
ATOM 11241 C C . GLN F 1 54 ? 67.401 10.943 19.007 1.00 30.62 54 GLN F C 1
ATOM 11242 O O . GLN F 1 54 ? 68.287 10.802 18.184 1.00 29.02 54 GLN F O 1
ATOM 11248 N N . THR F 1 55 ? 67.117 9.999 19.882 1.00 35.44 55 THR F N 1
ATOM 11249 C CA . THR F 1 55 ? 67.793 8.724 19.779 1.00 35.72 55 THR F CA 1
ATOM 11250 C C . THR F 1 55 ? 66.956 7.868 18.853 1.00 31.12 55 THR F C 1
ATOM 11251 O O . THR F 1 55 ? 65.789 8.148 18.648 1.00 33.90 55 THR F O 1
ATOM 11255 N N . THR F 1 56 ? 67.557 6.836 18.281 1.00 32.33 56 THR F N 1
ATOM 11256 C CA . THR F 1 56 ? 66.851 6.002 17.325 1.00 29.13 56 THR F CA 1
ATOM 11257 C C . THR F 1 56 ? 66.813 4.525 17.734 1.00 40.97 56 THR F C 1
ATOM 11258 O O . THR F 1 56 ? 66.832 3.637 16.870 1.00 34.07 56 THR F O 1
ATOM 11262 N N . ASP F 1 57 ? 66.758 4.263 19.048 1.00 38.10 57 ASP F N 1
ATOM 11263 C CA . ASP F 1 57 ? 66.435 2.918 19.539 1.00 35.67 57 ASP F CA 1
ATOM 11264 C C . ASP F 1 57 ? 65.040 2.428 19.051 1.00 47.13 57 ASP F C 1
ATOM 11265 O O . ASP F 1 57 ? 64.336 3.147 18.324 1.00 41.39 57 ASP F O 1
ATOM 11270 N N . TYR F 1 58 ? 64.652 1.211 19.438 1.00 41.99 58 TYR F N 1
ATOM 11271 C CA . TYR F 1 58 ? 63.366 0.641 19.008 1.00 41.66 58 TYR F CA 1
ATOM 11272 C C . TYR F 1 58 ? 62.188 1.527 19.407 1.00 41.93 58 TYR F C 1
ATOM 11273 O O . TYR F 1 58 ? 62.097 1.973 20.548 1.00 45.47 58 TYR F O 1
ATOM 11282 N N . PRO F 1 59 ? 61.279 1.795 18.461 1.00 44.92 59 PRO F N 1
ATOM 11283 C CA . PRO F 1 59 ? 61.292 1.337 17.069 1.00 35.37 59 PRO F CA 1
ATOM 11284 C C . PRO F 1 59 ? 62.180 2.209 16.172 1.00 44.34 59 PRO F C 1
ATOM 11285 O O . PRO F 1 59 ? 61.914 3.420 16.021 1.00 35.33 59 PRO F O 1
ATOM 11289 N N . GLN F 1 60 ? 63.191 1.594 15.558 1.00 30.69 60 GLN F N 1
ATOM 11290 C CA . GLN F 1 60 ? 64.212 2.332 14.809 1.00 31.51 60 GLN F CA 1
ATOM 11291 C C . GLN F 1 60 ? 63.644 3.106 13.628 1.00 35.85 60 GLN F C 1
ATOM 11292 O O . GLN F 1 60 ? 63.994 4.264 13.381 1.00 29.46 60 GLN F O 1
ATOM 11298 N N . ASP F 1 61 ? 62.756 2.465 12.893 1.00 35.56 61 ASP F N 1
ATOM 11299 C CA . ASP F 1 61 ? 62.280 3.060 11.662 1.00 27.26 61 ASP F CA 1
ATOM 11300 C C . ASP F 1 61 ? 61.406 4.262 11.951 1.00 33.75 61 ASP F C 1
ATOM 11301 O O . ASP F 1 61 ? 61.550 5.312 11.316 1.00 41.35 61 ASP F O 1
ATOM 11306 N N . LYS F 1 62 ? 60.507 4.134 12.920 1.00 33.68 62 LYS F N 1
ATOM 11307 C CA . LYS F 1 62 ? 59.654 5.264 13.250 1.00 39.11 62 LYS F CA 1
ATOM 11308 C C . LYS F 1 62 ? 60.535 6.399 13.771 1.00 40.65 62 LYS F C 1
ATOM 11309 O O . LYS F 1 62 ? 60.400 7.557 13.346 1.00 33.00 62 LYS F O 1
ATOM 11315 N N . HIS F 1 63 ? 61.464 6.059 14.663 1.00 37.13 63 HIS F N 1
ATOM 11316 C CA . HIS F 1 63 ? 62.300 7.087 15.269 1.00 36.62 63 HIS F CA 1
ATOM 11317 C C . HIS F 1 63 ? 63.170 7.784 14.230 1.00 35.07 63 HIS F C 1
ATOM 11318 O O . HIS F 1 63 ? 63.464 8.980 14.360 1.00 28.89 63 HIS F O 1
ATOM 11325 N N . LEU F 1 64 ? 63.564 7.043 13.194 1.00 29.26 64 LEU F N 1
ATOM 11326 C CA . LEU F 1 64 ? 64.346 7.630 12.102 1.00 30.79 64 LEU F CA 1
ATOM 11327 C C . LEU F 1 64 ? 63.490 8.563 11.275 1.00 35.76 64 LEU F C 1
ATOM 11328 O O . LEU F 1 64 ? 63.896 9.679 10.927 1.00 32.68 64 LEU F O 1
ATOM 11333 N N . ILE F 1 65 ? 62.277 8.122 10.987 1.00 32.02 65 ILE F N 1
ATOM 11334 C CA . ILE F 1 65 ? 61.410 8.948 10.181 1.00 37.76 65 ILE F CA 1
ATOM 11335 C C . ILE F 1 65 ? 60.985 10.194 10.939 1.00 31.90 65 ILE F C 1
ATOM 11336 O O . ILE F 1 65 ? 60.973 11.293 10.379 1.00 34.47 65 ILE F O 1
ATOM 11341 N N . GLU F 1 66 ? 60.702 10.023 12.229 1.00 32.62 66 GLU F N 1
ATOM 11342 C CA . GLU F 1 66 ? 60.490 11.165 13.143 1.00 29.35 66 GLU F CA 1
ATOM 11343 C C . GLU F 1 66 ? 61.663 12.110 13.184 1.00 23.64 66 GLU F C 1
ATOM 11344 O O . GLU F 1 66 ? 61.477 13.318 13.160 1.00 32.31 66 GLU F O 1
ATOM 11350 N N . LEU F 1 67 ? 62.871 11.563 13.202 1.00 32.23 67 LEU F N 1
ATOM 11351 C CA . LEU F 1 67 ? 64.072 12.399 13.138 1.00 34.58 67 LEU F CA 1
ATOM 11352 C C . LEU F 1 67 ? 64.092 13.229 11.848 1.00 35.86 67 LEU F C 1
ATOM 11353 O O . LEU F 1 67 ? 64.258 14.452 11.889 1.00 33.69 67 LEU F O 1
ATOM 11358 N N . PHE F 1 68 ? 63.917 12.560 10.708 1.00 35.95 68 PHE F N 1
ATOM 11359 C CA . PHE F 1 68 ? 63.895 13.246 9.420 1.00 33.33 68 PHE F CA 1
ATOM 11360 C C . PHE F 1 68 ? 62.855 14.368 9.395 1.00 37.32 68 PHE F C 1
ATOM 11361 O O . PHE F 1 68 ? 63.128 15.465 8.928 1.00 30.29 68 PHE F O 1
ATOM 11369 N N . LEU F 1 69 ? 61.655 14.076 9.876 1.00 31.11 69 LEU F N 1
ATOM 11370 C CA . LEU F 1 69 ? 60.575 15.048 9.888 1.00 33.10 69 LEU F CA 1
ATOM 11371 C C . LEU F 1 69 ? 60.857 16.265 10.764 1.00 40.79 69 LEU F C 1
ATOM 11372 O O . LEU F 1 69 ? 60.674 17.401 10.348 1.00 45.40 69 LEU F O 1
ATOM 11377 N N . ILE F 1 70 ? 61.259 16.007 12.002 1.00 39.88 70 ILE F N 1
ATOM 11378 C CA . ILE F 1 70 ? 61.642 17.057 12.932 1.00 37.90 70 ILE F CA 1
ATOM 11379 C C . ILE F 1 70 ? 62.780 17.898 12.375 1.00 40.83 70 ILE F C 1
ATOM 11380 O O . ILE F 1 70 ? 62.736 19.128 12.452 1.00 41.48 70 ILE F O 1
ATOM 11385 N N . ALA F 1 71 ? 63.784 17.240 11.805 1.00 27.69 71 ALA F N 1
ATOM 11386 C CA . ALA F 1 71 ? 64.933 17.941 11.257 1.00 32.56 71 ALA F CA 1
ATOM 11387 C C . ALA F 1 71 ? 64.563 18.971 10.173 1.00 42.38 71 ALA F C 1
ATOM 11388 O O . ALA F 1 71 ? 64.933 20.142 10.286 1.00 42.07 71 ALA F O 1
ATOM 11390 N N . GLU F 1 72 ? 63.842 18.549 9.132 1.00 44.46 72 GLU F N 1
ATOM 11391 C CA . GLU F 1 72 ? 63.388 19.482 8.088 1.00 44.25 72 GLU F CA 1
ATOM 11392 C C . GLU F 1 72 ? 62.497 20.608 8.613 1.00 47.16 72 GLU F C 1
ATOM 11393 O O . GLU F 1 72 ? 62.633 21.759 8.197 1.00 41.78 72 GLU F O 1
ATOM 11399 N N . THR F 1 73 ? 61.584 20.273 9.524 1.00 40.09 73 THR F N 1
ATOM 11400 C CA . THR F 1 73 ? 60.755 21.280 10.184 1.00 39.01 73 THR F CA 1
ATOM 11401 C C . THR F 1 73 ? 61.601 22.374 10.831 1.00 51.02 73 THR F C 1
ATOM 11402 O O . THR F 1 73 ? 61.338 23.562 10.653 1.00 54.89 73 THR F O 1
ATOM 11406 N N . ILE F 1 74 ? 62.616 21.965 11.585 1.00 50.21 74 ILE F N 1
ATOM 11407 C CA . ILE F 1 74 ? 63.503 22.908 12.247 1.00 34.66 74 ILE F CA 1
ATOM 11408 C C . ILE F 1 74 ? 64.212 23.794 11.232 1.00 39.97 74 ILE F C 1
ATOM 11409 O O . ILE F 1 74 ? 64.261 25.006 11.397 1.00 43.39 74 ILE F O 1
ATOM 11414 N N . ARG F 1 75 ? 64.759 23.200 10.177 1.00 39.50 75 ARG F N 1
ATOM 11415 C CA . ARG F 1 75 ? 65.443 23.999 9.167 1.00 50.82 75 ARG F CA 1
ATOM 11416 C C . ARG F 1 75 ? 64.441 24.963 8.518 1.00 53.25 75 ARG F C 1
ATOM 11417 O O . ARG F 1 75 ? 64.757 26.121 8.222 1.00 47.67 75 ARG F O 1
ATOM 11425 N N . ASP F 1 76 ? 63.222 24.470 8.327 1.00 50.49 76 ASP F N 1
ATOM 11426 C CA . ASP F 1 76 ? 62.164 25.228 7.672 1.00 55.72 76 ASP F CA 1
ATOM 11427 C C . ASP F 1 76 ? 61.692 26.390 8.518 1.00 42.81 76 ASP F C 1
ATOM 11428 O O . ASP F 1 76 ? 61.239 27.395 7.995 1.00 53.60 76 ASP F O 1
ATOM 11433 N N . LEU F 1 77 ? 61.776 26.234 9.832 1.00 50.44 77 LEU F N 1
ATOM 11434 C CA . LEU F 1 77 ? 61.363 27.281 10.771 1.00 41.86 77 LEU F CA 1
ATOM 11435 C C . LEU F 1 77 ? 62.403 28.389 11.003 1.00 45.56 77 LEU F C 1
ATOM 11436 O O . LEU F 1 77 ? 62.217 29.222 11.878 1.00 47.91 77 LEU F O 1
ATOM 11441 N N . GLY F 1 78 ? 63.495 28.385 10.242 1.00 47.01 78 GLY F N 1
ATOM 11442 C CA . GLY F 1 78 ? 64.489 29.446 10.315 1.00 50.17 78 GLY F CA 1
ATOM 11443 C C . GLY F 1 78 ? 65.823 29.155 10.988 1.00 52.53 78 GLY F C 1
ATOM 11444 O O . GLY F 1 78 ? 66.803 29.837 10.710 1.00 67.57 78 GLY F O 1
ATOM 11445 N N . ALA F 1 79 ? 65.862 28.160 11.869 1.00 41.81 79 ALA F N 1
ATOM 11446 C CA . ALA F 1 79 ? 67.040 27.867 12.682 1.00 41.53 79 ALA F CA 1
ATOM 11447 C C . ALA F 1 79 ? 68.344 28.172 11.970 1.00 54.01 79 ALA F C 1
ATOM 11448 O O . ALA F 1 79 ? 68.445 28.000 10.760 1.00 46.71 79 ALA F O 1
ATOM 11450 N N . LYS F 1 80 ? 69.342 28.620 12.727 1.00 50.05 80 LYS F N 1
ATOM 11451 C CA . LYS F 1 80 ? 70.620 29.036 12.151 1.00 54.45 80 LYS F CA 1
ATOM 11452 C C . LYS F 1 80 ? 71.564 27.849 11.956 1.00 59.86 80 LYS F C 1
ATOM 11453 O O . LYS F 1 80 ? 72.389 27.822 11.034 1.00 50.36 80 LYS F O 1
ATOM 11459 N N . LYS F 1 81 ? 71.435 26.864 12.833 1.00 45.37 81 LYS F N 1
ATOM 11460 C CA . LYS F 1 81 ? 72.288 25.693 12.780 1.00 48.26 81 LYS F CA 1
ATOM 11461 C C . LYS F 1 81 ? 71.530 24.545 13.432 1.00 47.64 81 LYS F C 1
ATOM 11462 O O . LYS F 1 81 ? 70.845 24.738 14.438 1.00 46.10 81 LYS F O 1
ATOM 11468 N N . LEU F 1 82 ? 71.626 23.358 12.849 1.00 39.53 82 LEU F N 1
ATOM 11469 C CA . LEU F 1 82 ? 70.991 22.197 13.439 1.00 42.54 82 LEU F CA 1
ATOM 11470 C C . LEU F 1 82 ? 72.075 21.235 13.854 1.00 41.94 82 LEU F C 1
ATOM 11471 O O . LEU F 1 82 ? 72.847 20.770 13.007 1.00 39.31 82 LEU F O 1
ATOM 11476 N N . THR F 1 83 ? 72.127 20.933 15.148 1.00 32.76 83 THR F N 1
ATOM 11477 C CA . THR F 1 83 ? 72.987 19.871 15.653 1.00 31.45 83 THR F CA 1
ATOM 11478 C C . THR F 1 83 ? 72.130 18.717 16.101 1.00 28.91 83 THR F C 1
ATOM 11479 O O . THR F 1 83 ? 71.306 18.852 16.987 1.00 29.56 83 THR F O 1
ATOM 11483 N N . ALA F 1 84 ? 72.308 17.570 15.479 1.00 24.84 84 ALA F N 1
ATOM 11484 C CA . ALA F 1 84 ? 71.481 16.433 15.834 1.00 27.09 84 ALA F CA 1
ATOM 11485 C C . ALA F 1 84 ? 72.242 15.548 16.780 1.00 27.67 84 ALA F C 1
ATOM 11486 O O . ALA F 1 84 ? 73.289 15.010 16.428 1.00 28.55 84 ALA F O 1
ATOM 11488 N N . ILE F 1 85 ? 71.722 15.414 17.989 1.00 25.20 85 ILE F N 1
ATOM 11489 C CA . ILE F 1 85 ? 72.329 14.544 18.986 1.00 32.05 85 ILE F CA 1
ATOM 11490 C C . ILE F 1 85 ? 71.542 13.262 18.960 1.00 29.84 85 ILE F C 1
ATOM 11491 O O . ILE F 1 85 ? 70.406 13.204 19.424 1.00 30.71 85 ILE F O 1
ATOM 11496 N N . VAL F 1 86 ? 72.130 12.240 18.365 1.00 24.65 86 VAL F N 1
ATOM 11497 C CA . VAL F 1 86 ? 71.456 10.960 18.292 1.00 30.26 86 VAL F CA 1
ATOM 11498 C C . VAL F 1 86 ? 72.276 9.919 19.042 1.00 28.60 86 VAL F C 1
ATOM 11499 O O . VAL F 1 86 ? 73.245 9.384 18.516 1.00 35.51 86 VAL F O 1
ATOM 11503 N N . PRO F 1 87 ? 71.917 9.690 20.315 1.00 31.02 87 PRO F N 1
ATOM 11504 C CA . PRO F 1 87 ? 72.707 8.856 21.224 1.00 35.34 87 PRO F CA 1
ATOM 11505 C C . PRO F 1 87 ? 72.947 7.458 20.646 1.00 44.99 87 PRO F C 1
ATOM 11506 O O . PRO F 1 87 ? 74.099 7.019 20.581 1.00 44.16 87 PRO F O 1
ATOM 11510 N N . TYR F 1 88 ? 71.888 6.771 20.228 1.00 39.98 88 TYR F N 1
ATOM 11511 C CA . TYR F 1 88 ? 72.060 5.507 19.522 1.00 34.02 88 TYR F CA 1
ATOM 11512 C C . TYR F 1 88 ? 71.634 5.689 18.092 1.00 33.12 88 TYR F C 1
ATOM 11513 O O . TYR F 1 88 ? 70.472 5.972 17.817 1.00 43.29 88 TYR F O 1
ATOM 11522 N N . LEU F 1 89 ? 72.579 5.552 17.173 1.00 35.86 89 LEU F N 1
ATOM 11523 C CA . LEU F 1 89 ? 72.271 5.650 15.747 1.00 28.31 89 LEU F CA 1
ATOM 11524 C C . LEU F 1 89 ? 71.948 4.275 15.165 1.00 39.54 89 LEU F C 1
ATOM 11525 O O . LEU F 1 89 ? 72.782 3.365 15.187 1.00 38.71 89 LEU F O 1
ATOM 11530 N N . ALA F 1 90 ? 70.729 4.109 14.661 1.00 39.49 90 ALA F N 1
ATOM 11531 C CA . ALA F 1 90 ? 70.319 2.793 14.177 1.00 36.77 90 ALA F CA 1
ATOM 11532 C C . ALA F 1 90 ? 70.980 2.479 12.832 1.00 38.47 90 ALA F C 1
ATOM 11533 O O . ALA F 1 90 ? 71.533 3.370 12.181 1.00 40.68 90 ALA F O 1
ATOM 11535 N N . TYR F 1 91 ? 70.936 1.208 12.436 1.00 38.50 91 TYR F N 1
ATOM 11536 C CA . TYR F 1 91 ? 71.555 0.741 11.196 1.00 36.58 91 TYR F CA 1
ATOM 11537 C C . TYR F 1 91 ? 73.062 0.949 11.209 1.00 39.91 91 TYR F C 1
ATOM 11538 O O . TYR F 1 91 ? 73.688 1.139 10.183 1.00 46.98 91 TYR F O 1
ATOM 11547 N N . SER F 1 92 ? 73.642 0.889 12.394 1.00 53.26 92 SER F N 1
ATOM 11548 C CA . SER F 1 92 ? 75.082 1.042 12.531 1.00 53.15 92 SER F CA 1
ATOM 11549 C C . SER F 1 92 ? 75.817 -0.267 12.264 1.00 59.69 92 SER F C 1
ATOM 11550 O O . SER F 1 92 ? 76.920 -0.278 11.718 1.00 51.08 92 SER F O 1
ATOM 11553 N N . ARG F 1 93 ? 75.205 -1.376 12.660 1.00 56.17 93 ARG F N 1
ATOM 11554 C CA . ARG F 1 93 ? 75.811 -2.678 12.435 1.00 52.57 93 ARG F CA 1
ATOM 11555 C C . ARG F 1 93 ? 76.010 -2.940 10.923 1.00 61.73 93 ARG F C 1
ATOM 11556 O O . ARG F 1 93 ? 76.837 -3.769 10.518 1.00 58.84 93 ARG F O 1
ATOM 11564 N N . GLN F 1 94 ? 75.267 -2.213 10.093 1.00 57.78 94 GLN F N 1
ATOM 11565 C CA . GLN F 1 94 ? 75.355 -2.392 8.645 1.00 71.31 94 GLN F CA 1
ATOM 11566 C C . GLN F 1 94 ? 76.373 -1.441 8.023 1.00 75.55 94 GLN F C 1
ATOM 11567 O O . GLN F 1 94 ? 76.022 -0.430 7.396 1.00 58.15 94 GLN F O 1
ATOM 11573 N N . ASP F 1 95 ? 77.637 -1.821 8.184 1.00 82.84 95 ASP F N 1
ATOM 11574 C CA . ASP F 1 95 ? 78.801 -0.997 7.872 1.00 73.93 95 ASP F CA 1
ATOM 11575 C C . ASP F 1 95 ? 79.169 -0.971 6.372 1.00 81.91 95 ASP F C 1
ATOM 11576 O O . ASP F 1 95 ? 79.628 0.058 5.846 1.00 55.48 95 ASP F O 1
ATOM 11581 N N . ARG F 1 96 ? 78.960 -2.106 5.699 1.00 81.65 96 ARG F N 1
ATOM 11582 C CA . ARG F 1 96 ? 79.438 -2.333 4.331 1.00 62.83 96 ARG F CA 1
ATOM 11583 C C . ARG F 1 96 ? 78.583 -3.389 3.634 1.00 63.71 96 ARG F C 1
ATOM 11584 O O . ARG F 1 96 ? 77.568 -3.825 4.165 1.00 67.10 96 ARG F O 1
ATOM 11592 N N . ARG F 1 97 ? 79.002 -3.815 2.449 1.00 70.62 97 ARG F N 1
ATOM 11593 C CA . ARG F 1 97 ? 78.316 -4.903 1.756 1.00 64.35 97 ARG F CA 1
ATOM 11594 C C . ARG F 1 97 ? 78.951 -6.251 2.065 1.00 69.49 97 ARG F C 1
ATOM 11595 O O . ARG F 1 97 ? 79.909 -6.657 1.409 1.00 74.01 97 ARG F O 1
ATOM 11603 N N . PHE F 1 98 ? 78.405 -6.943 3.059 1.00 79.37 98 PHE F N 1
ATOM 11604 C CA . PHE F 1 98 ? 78.937 -8.242 3.482 1.00 93.91 98 PHE F CA 1
ATOM 11605 C C . PHE F 1 98 ? 78.731 -9.315 2.408 1.00 90.07 98 PHE F C 1
ATOM 11606 O O . PHE F 1 98 ? 79.470 -10.298 2.342 1.00 89.87 98 PHE F O 1
ATOM 11614 N N . LYS F 1 99 ? 77.719 -9.110 1.574 1.00 71.44 99 LYS F N 1
ATOM 11615 C CA . LYS F 1 99 ? 77.521 -9.895 0.363 1.00 77.08 99 LYS F CA 1
ATOM 11616 C C . LYS F 1 99 ? 77.216 -8.891 -0.756 1.00 77.61 99 LYS F C 1
ATOM 11617 O O . LYS F 1 99 ? 76.847 -7.753 -0.472 1.00 79.44 99 LYS F O 1
ATOM 11623 N N . ASP F 1 100 ? 77.374 -9.288 -2.019 1.00 94.35 100 ASP F N 1
ATOM 11624 C CA . ASP F 1 100 ? 77.102 -8.370 -3.137 1.00 86.61 100 ASP F CA 1
ATOM 11625 C C . ASP F 1 100 ? 75.628 -8.000 -3.286 1.00 68.48 100 ASP F C 1
ATOM 11626 O O . ASP F 1 100 ? 74.756 -8.868 -3.290 1.00 57.30 100 ASP F O 1
ATOM 11631 N N . GLY F 1 101 ? 75.365 -6.701 -3.409 1.00 50.88 101 GLY F N 1
ATOM 11632 C CA . GLY F 1 101 ? 74.007 -6.193 -3.494 1.00 47.14 101 GLY F CA 1
ATOM 11633 C C . GLY F 1 101 ? 73.280 -5.991 -2.176 1.00 49.02 101 GLY F C 1
ATOM 11634 O O . GLY F 1 101 ? 72.098 -5.668 -2.166 1.00 47.88 101 GLY F O 1
ATOM 11635 N N . GLU F 1 102 ? 73.971 -6.205 -1.060 1.00 59.01 102 GLU F N 1
ATOM 11636 C CA . GLU F 1 102 ? 73.425 -5.837 0.242 1.00 52.19 102 GLU F CA 1
ATOM 11637 C C . GLU F 1 102 ? 73.381 -4.315 0.285 1.00 48.79 102 GLU F C 1
ATOM 11638 O O . GLU F 1 102 ? 74.178 -3.649 -0.366 1.00 38.02 102 GLU F O 1
ATOM 11644 N N . ALA F 1 103 ? 72.446 -3.757 1.033 1.00 42.35 103 ALA F N 1
ATOM 11645 C CA . ALA F 1 103 ? 72.415 -2.315 1.190 1.00 46.65 103 ALA F CA 1
ATOM 11646 C C . ALA F 1 103 ? 73.398 -1.854 2.256 1.00 50.51 103 ALA F C 1
ATOM 11647 O O . ALA F 1 103 ? 73.538 -2.482 3.309 1.00 42.70 103 ALA F O 1
ATOM 11649 N N . ILE F 1 104 ? 74.087 -0.756 1.976 1.00 37.84 104 ILE F N 1
ATOM 11650 C CA . ILE F 1 104 ? 74.837 -0.088 3.016 1.00 39.19 104 ILE F CA 1
ATOM 11651 C C . ILE F 1 104 ? 73.897 0.869 3.734 1.00 33.72 104 ILE F C 1
ATOM 11652 O O . ILE F 1 104 ? 73.920 2.054 3.474 1.00 29.26 104 ILE F O 1
ATOM 11657 N N . SER F 1 105 ? 73.065 0.331 4.624 1.00 31.69 105 SER F N 1
ATOM 11658 C CA . SER F 1 105 ? 72.024 1.083 5.300 1.00 27.18 105 SER F CA 1
ATOM 11659 C C . SER F 1 105 ? 72.534 2.380 5.918 1.00 36.25 105 SER F C 1
ATOM 11660 O O . SER F 1 105 ? 71.912 3.430 5.753 1.00 27.34 105 SER F O 1
ATOM 11663 N N . ILE F 1 106 ? 73.652 2.309 6.642 1.00 31.84 106 ILE F N 1
ATOM 11664 C CA . ILE F 1 106 ? 74.159 3.488 7.351 1.00 37.26 106 ILE F CA 1
ATOM 11665 C C . ILE F 1 106 ? 74.498 4.631 6.384 1.00 36.13 106 ILE F C 1
ATOM 11666 O O . ILE F 1 106 ? 74.350 5.811 6.720 1.00 37.60 106 ILE F O 1
ATOM 11671 N N . LYS F 1 107 ? 74.944 4.285 5.184 1.00 30.38 107 LYS F N 1
ATOM 11672 C CA . LYS F 1 107 ? 75.259 5.292 4.186 1.00 29.92 107 LYS F CA 1
ATOM 11673 C C . LYS F 1 107 ? 74.009 6.049 3.787 1.00 38.54 107 LYS F C 1
ATOM 11674 O O . LYS F 1 107 ? 74.032 7.268 3.700 1.00 31.08 107 LYS F O 1
ATOM 11680 N N . THR F 1 108 ? 72.920 5.319 3.542 1.00 43.26 108 THR F N 1
ATOM 11681 C CA . THR F 1 108 ? 71.634 5.922 3.186 1.00 36.65 108 THR F CA 1
ATOM 11682 C C . THR F 1 108 ? 71.098 6.830 4.312 1.00 49.80 108 THR F C 1
ATOM 11683 O O . THR F 1 108 ? 70.683 7.973 4.066 1.00 38.99 108 THR F O 1
ATOM 11687 N N . ILE F 1 109 ? 71.098 6.314 5.542 1.00 30.72 109 ILE F N 1
ATOM 11688 C CA . ILE F 1 109 ? 70.607 7.076 6.671 1.00 25.78 109 ILE F CA 1
ATOM 11689 C C . ILE F 1 109 ? 71.400 8.379 6.783 1.00 37.18 109 ILE F C 1
ATOM 11690 O O . ILE F 1 109 ? 70.835 9.462 6.960 1.00 28.61 109 ILE F O 1
ATOM 11695 N N . LEU F 1 110 ? 72.723 8.261 6.698 1.00 43.39 110 LEU F N 1
ATOM 11696 C CA . LEU F 1 110 ? 73.600 9.412 6.873 1.00 39.59 110 LEU F CA 1
ATOM 11697 C C . LEU F 1 110 ? 73.380 10.422 5.771 1.00 33.57 110 LEU F C 1
ATOM 11698 O O . LEU F 1 110 ? 73.253 11.604 6.045 1.00 37.26 110 LEU F O 1
ATOM 11703 N N . HIS F 1 111 ? 73.348 9.962 4.524 1.00 37.26 111 HIS F N 1
ATOM 11704 C CA . HIS F 1 111 ? 73.076 10.860 3.400 1.00 39.48 111 HIS F CA 1
ATOM 11705 C C . HIS F 1 111 ? 71.753 11.589 3.582 1.00 35.61 111 HIS F C 1
ATOM 11706 O O . HIS F 1 111 ? 71.650 12.772 3.296 1.00 40.77 111 HIS F O 1
ATOM 11713 N N . ILE F 1 112 ? 70.741 10.874 4.057 1.00 34.14 112 ILE F N 1
ATOM 11714 C CA . ILE F 1 112 ? 69.447 11.471 4.331 1.00 24.20 112 ILE F CA 1
ATOM 11715 C C . ILE F 1 112 ? 69.513 12.593 5.361 1.00 35.78 112 ILE F C 1
ATOM 11716 O O . ILE F 1 112 ? 68.741 13.534 5.280 1.00 39.29 112 ILE F O 1
ATOM 11721 N N . LEU F 1 113 ? 70.410 12.490 6.340 1.00 36.98 113 LEU F N 1
ATOM 11722 C CA . LEU F 1 113 ? 70.503 13.496 7.404 1.00 31.79 113 LEU F CA 1
ATOM 11723 C C . LEU F 1 113 ? 71.140 14.794 6.928 1.00 36.36 113 LEU F C 1
ATOM 11724 O O . LEU F 1 113 ? 70.809 15.857 7.432 1.00 34.96 113 LEU F O 1
ATOM 11729 N N . SER F 1 114 ? 72.062 14.712 5.971 1.00 36.79 114 SER F N 1
ATOM 11730 C CA . SER F 1 114 ? 72.660 15.914 5.379 1.00 34.16 114 SER F CA 1
ATOM 11731 C C . SER F 1 114 ? 71.599 16.705 4.601 1.00 44.86 114 SER F C 1
ATOM 11732 O O . SER F 1 114 ? 71.318 17.867 4.905 1.00 39.17 114 SER F O 1
ATOM 11735 N N . GLU F 1 115 ? 71.036 16.076 3.573 1.00 51.32 115 GLU F N 1
ATOM 11736 C CA . GLU F 1 115 ? 69.744 16.495 3.032 1.00 51.86 115 GLU F CA 1
ATOM 11737 C C . GLU F 1 115 ? 68.854 16.504 4.264 1.00 55.19 115 GLU F C 1
ATOM 11738 O O . GLU F 1 115 ? 69.163 15.788 5.218 1.00 73.29 115 GLU F O 1
ATOM 11744 N N . VAL F 1 116 ? 67.784 17.293 4.297 1.00 25.29 116 VAL F N 1
ATOM 11745 C CA . VAL F 1 116 ? 66.974 17.339 5.531 1.00 39.60 116 VAL F CA 1
ATOM 11746 C C . VAL F 1 116 ? 67.480 18.371 6.551 1.00 45.29 116 VAL F C 1
ATOM 11747 O O . VAL F 1 116 ? 66.701 18.832 7.385 1.00 42.60 116 VAL F O 1
ATOM 11751 N N . GLY F 1 117 ? 68.775 18.714 6.490 1.00 32.05 117 GLY F N 1
ATOM 11752 C CA . GLY F 1 117 ? 69.297 19.912 7.130 1.00 34.07 117 GLY F CA 1
ATOM 11753 C C . GLY F 1 117 ? 70.165 19.815 8.389 1.00 58.98 117 GLY F C 1
ATOM 11754 O O . GLY F 1 117 ? 70.478 20.843 8.998 1.00 47.42 117 GLY F O 1
ATOM 11755 N N . VAL F 1 118 ? 70.549 18.606 8.791 1.00 41.36 118 VAL F N 1
ATOM 11756 C CA . VAL F 1 118 ? 71.468 18.439 9.904 1.00 31.54 118 VAL F CA 1
ATOM 11757 C C . VAL F 1 118 ? 72.877 18.936 9.549 1.00 42.03 118 VAL F C 1
ATOM 11758 O O . VAL F 1 118 ? 73.482 18.485 8.566 1.00 33.49 118 VAL F O 1
ATOM 11762 N N . ASN F 1 119 ? 73.391 19.869 10.357 1.00 35.10 119 ASN F N 1
ATOM 11763 C CA . ASN F 1 119 ? 74.723 20.438 10.139 1.00 35.65 119 ASN F CA 1
ATOM 11764 C C . ASN F 1 119 ? 75.781 19.644 10.864 1.00 44.00 119 ASN F C 1
ATOM 11765 O O . ASN F 1 119 ? 76.811 19.286 10.297 1.00 43.28 119 ASN F O 1
ATOM 11770 N N . THR F 1 120 ? 75.506 19.359 12.126 1.00 33.43 120 THR F N 1
ATOM 11771 C CA . THR F 1 120 ? 76.444 18.661 12.966 1.00 34.71 120 THR F CA 1
ATOM 11772 C C . THR F 1 120 ? 75.751 17.467 13.569 1.00 35.96 120 THR F C 1
ATOM 11773 O O . THR F 1 120 ? 74.660 17.600 14.118 1.00 30.04 120 THR F O 1
ATOM 11777 N N . LEU F 1 121 ? 76.393 16.306 13.449 1.00 30.35 121 LEU F N 1
ATOM 11778 C CA . LEU F 1 121 ? 75.886 15.057 13.994 1.00 24.88 121 LEU F CA 1
ATOM 11779 C C . LEU F 1 121 ? 76.712 14.574 15.196 1.00 35.10 121 LEU F C 1
ATOM 11780 O O . LEU F 1 121 ? 77.931 14.442 15.115 1.00 38.55 121 LEU F O 1
ATOM 11785 N N . VAL F 1 122 ? 76.036 14.319 16.313 1.00 30.83 122 VAL F N 1
ATOM 11786 C CA . VAL F 1 122 ? 76.682 13.836 17.532 1.00 30.75 122 VAL F CA 1
ATOM 11787 C C . VAL F 1 122 ? 76.195 12.444 17.892 1.00 32.67 122 VAL F C 1
ATOM 11788 O O . VAL F 1 122 ? 75.010 12.249 18.139 1.00 42.74 122 VAL F O 1
ATOM 11792 N N . VAL F 1 123 ? 77.108 11.481 17.935 1.00 28.13 123 VAL F N 1
ATOM 11793 C CA . VAL F 1 123 ? 76.748 10.084 18.195 1.00 27.54 123 VAL F CA 1
ATOM 11794 C C . VAL F 1 123 ? 77.590 9.456 19.309 1.00 34.10 123 VAL F C 1
ATOM 11795 O O . VAL F 1 123 ? 78.791 9.700 19.417 1.00 30.73 123 VAL F O 1
ATOM 11799 N N . VAL F 1 124 ? 76.953 8.623 20.121 1.00 34.13 124 VAL F N 1
ATOM 11800 C CA . VAL F 1 124 ? 77.648 7.958 21.208 1.00 30.66 124 VAL F CA 1
ATOM 11801 C C . VAL F 1 124 ? 77.992 6.541 20.770 1.00 38.30 124 VAL F C 1
ATOM 11802 O O . VAL F 1 124 ? 77.145 5.849 20.218 1.00 34.60 124 VAL F O 1
ATOM 11806 N N . GLU F 1 125 ? 79.240 6.127 21.008 1.00 33.08 125 GLU F N 1
ATOM 11807 C CA . GLU F 1 125 ? 79.749 4.822 20.560 1.00 38.15 125 GLU F CA 1
ATOM 11808 C C . GLU F 1 125 ? 79.085 4.313 19.275 1.00 40.24 125 GLU F C 1
ATOM 11809 O O . GLU F 1 125 ? 78.302 3.347 19.308 1.00 31.35 125 GLU F O 1
ATOM 11815 N N . PRO F 1 126 ? 79.417 4.954 18.142 1.00 32.11 126 PRO F N 1
ATOM 11816 C CA . PRO F 1 126 ? 79.073 4.401 16.837 1.00 34.76 126 PRO F CA 1
ATOM 11817 C C . PRO F 1 126 ? 79.727 3.025 16.745 1.00 45.11 126 PRO F C 1
ATOM 11818 O O . PRO F 1 126 ? 80.882 2.890 17.173 1.00 33.29 126 PRO F O 1
ATOM 11822 N N . HIS F 1 127 ? 79.016 2.033 16.208 1.00 47.77 127 HIS F N 1
ATOM 11823 C CA . HIS F 1 127 ? 79.576 0.687 16.061 1.00 44.58 127 HIS F CA 1
ATOM 11824 C C . HIS F 1 127 ? 80.952 0.644 15.396 1.00 52.17 127 HIS F C 1
ATOM 11825 O O . HIS F 1 127 ? 81.827 -0.131 15.799 1.00 55.02 127 HIS F O 1
ATOM 11832 N N . LYS F 1 128 ? 81.151 1.463 14.376 1.00 44.63 128 LYS F N 1
ATOM 11833 C CA . LYS F 1 128 ? 82.490 1.609 13.824 1.00 53.53 128 LYS F CA 1
ATOM 11834 C C . LYS F 1 128 ? 82.652 3.006 13.232 1.00 52.07 128 LYS F C 1
ATOM 11835 O O . LYS F 1 128 ? 82.041 3.330 12.227 1.00 57.18 128 LYS F O 1
ATOM 11841 N N . PRO F 1 129 ? 83.479 3.842 13.865 1.00 54.34 129 PRO F N 1
ATOM 11842 C CA . PRO F 1 129 ? 83.511 5.285 13.582 1.00 54.77 129 PRO F CA 1
ATOM 11843 C C . PRO F 1 129 ? 83.875 5.700 12.146 1.00 48.11 129 PRO F C 1
ATOM 11844 O O . PRO F 1 129 ? 83.670 6.864 11.813 1.00 53.92 129 PRO F O 1
ATOM 11848 N N . GLU F 1 130 ? 84.407 4.800 11.327 1.00 51.05 130 GLU F N 1
ATOM 11849 C CA . GLU F 1 130 ? 84.634 5.118 9.913 1.00 53.72 130 GLU F CA 1
ATOM 11850 C C . GLU F 1 130 ? 83.314 5.300 9.174 1.00 52.23 130 GLU F C 1
ATOM 11851 O O . GLU F 1 130 ? 83.191 6.188 8.338 1.00 54.58 130 GLU F O 1
ATOM 11857 N N . GLU F 1 131 ? 82.351 4.431 9.470 1.00 42.69 131 GLU F N 1
ATOM 11858 C CA . GLU F 1 131 ? 80.955 4.624 9.087 1.00 42.05 131 GLU F CA 1
ATOM 11859 C C . GLU F 1 131 ? 80.605 6.089 8.846 1.00 54.78 131 GLU F C 1
ATOM 11860 O O . GLU F 1 131 ? 80.144 6.459 7.767 1.00 60.07 131 GLU F O 1
ATOM 11866 N N . LEU F 1 132 ? 80.805 6.910 9.875 1.00 37.06 132 LEU F N 1
ATOM 11867 C CA . LEU F 1 132 ? 80.282 8.262 9.881 1.00 36.62 132 LEU F CA 1
ATOM 11868 C C . LEU F 1 132 ? 80.926 9.192 8.840 1.00 43.09 132 LEU F C 1
ATOM 11869 O O . LEU F 1 132 ? 80.529 10.352 8.709 1.00 57.39 132 LEU F O 1
ATOM 11874 N N . SER F 1 133 ? 81.903 8.696 8.090 1.00 44.64 133 SER F N 1
ATOM 11875 C CA . SER F 1 133 ? 82.512 9.505 7.031 1.00 49.39 133 SER F CA 1
ATOM 11876 C C . SER F 1 133 ? 81.479 9.845 5.956 1.00 51.79 133 SER F C 1
ATOM 11877 O O . SER F 1 133 ? 81.581 10.865 5.275 1.00 57.45 133 SER F O 1
ATOM 11880 N N . TYR F 1 134 ? 80.482 8.980 5.813 1.00 43.18 134 TYR F N 1
ATOM 11881 C CA . TYR F 1 134 ? 79.443 9.183 4.819 1.00 50.18 134 TYR F CA 1
ATOM 11882 C C . TYR F 1 134 ? 78.713 10.493 5.064 1.00 48.07 134 TYR F C 1
ATOM 11883 O O . TYR F 1 134 ? 78.227 11.117 4.124 1.00 66.73 134 TYR F O 1
ATOM 11892 N N . PHE F 1 135 ? 78.629 10.904 6.325 1.00 50.52 135 PHE F N 1
ATOM 11893 C CA . PHE F 1 135 ? 77.927 12.142 6.690 1.00 52.29 135 PHE F CA 1
ATOM 11894 C C . PHE F 1 135 ? 78.757 13.343 6.302 1.00 50.18 135 PHE F C 1
ATOM 11895 O O . PHE F 1 135 ? 79.940 13.407 6.611 1.00 51.74 135 PHE F O 1
ATOM 11903 N N . LYS F 1 136 ? 78.128 14.300 5.632 1.00 54.80 136 LYS F N 1
ATOM 11904 C CA . LYS F 1 136 ? 78.865 15.373 4.975 1.00 63.28 136 LYS F CA 1
ATOM 11905 C C . LYS F 1 136 ? 79.172 16.564 5.871 1.00 57.47 136 LYS F C 1
ATOM 11906 O O . LYS F 1 136 ? 80.193 17.232 5.700 1.00 61.73 136 LYS F O 1
ATOM 11912 N N . GLY F 1 137 ? 78.297 16.829 6.830 1.00 57.44 137 GLY F N 1
ATOM 11913 C CA . GLY F 1 137 ? 78.567 17.851 7.834 1.00 56.62 137 GLY F CA 1
ATOM 11914 C C . GLY F 1 137 ? 79.661 17.521 8.840 1.00 47.70 137 GLY F C 1
ATOM 11915 O O . GLY F 1 137 ? 80.531 16.695 8.572 1.00 41.07 137 GLY F O 1
ATOM 11916 N N . GLU F 1 138 ? 79.606 18.173 10.000 1.00 50.37 138 GLU F N 1
ATOM 11917 C CA . GLU F 1 138 ? 80.602 18.011 11.055 1.00 37.22 138 GLU F CA 1
ATOM 11918 C C . GLU F 1 138 ? 80.236 16.864 11.981 1.00 40.91 138 GLU F C 1
ATOM 11919 O O . GLU F 1 138 ? 79.095 16.734 12.394 1.00 36.20 138 GLU F O 1
ATOM 11925 N N . LEU F 1 139 ? 81.221 16.040 12.306 1.00 42.87 139 LEU F N 1
ATOM 11926 C CA . LEU F 1 139 ? 81.033 14.913 13.212 1.00 40.66 139 LEU F CA 1
ATOM 11927 C C . LEU F 1 139 ? 81.597 15.140 14.609 1.00 42.01 139 LEU F C 1
ATOM 11928 O O . LEU F 1 139 ? 82.721 15.613 14.772 1.00 44.82 139 LEU F O 1
ATOM 11933 N N . LYS F 1 140 ? 80.827 14.769 15.621 1.00 40.95 140 LYS F N 1
ATOM 11934 C CA . LYS F 1 140 ? 81.363 14.693 16.974 1.00 36.77 140 LYS F CA 1
ATOM 11935 C C . LYS F 1 140 ? 80.979 13.351 17.557 1.00 32.99 140 LYS F C 1
ATOM 11936 O O . LYS F 1 140 ? 79.817 13.096 17.842 1.00 39.50 140 LYS F O 1
ATOM 11942 N N . ILE F 1 141 ? 81.969 12.481 17.687 1.00 34.44 141 ILE F N 1
ATOM 11943 C CA . ILE F 1 141 ? 81.783 11.169 18.299 1.00 35.32 141 ILE F CA 1
ATOM 11944 C C . ILE F 1 141 ? 82.002 11.247 19.815 1.00 34.60 141 ILE F C 1
ATOM 11945 O O . ILE F 1 141 ? 82.880 11.959 20.279 1.00 33.11 141 ILE F O 1
ATOM 11950 N N . VAL F 1 142 ? 81.179 10.540 20.581 1.00 35.95 142 VAL F N 1
ATOM 11951 C CA . VAL F 1 142 ? 81.265 10.599 22.031 1.00 39.66 142 VAL F CA 1
ATOM 11952 C C . VAL F 1 142 ? 81.595 9.224 22.551 1.00 34.24 142 VAL F C 1
ATOM 11953 O O . VAL F 1 142 ? 80.843 8.296 22.311 1.00 46.16 142 VAL F O 1
ATOM 11957 N N . HIS F 1 143 ? 82.724 9.090 23.238 1.00 30.16 143 HIS F N 1
ATOM 11958 C CA . HIS F 1 143 ? 83.068 7.839 23.913 1.00 32.51 143 HIS F CA 1
ATOM 11959 C C . HIS F 1 143 ? 82.951 8.019 25.424 1.00 35.99 143 HIS F C 1
ATOM 11960 O O . HIS F 1 143 ? 83.800 8.665 26.050 1.00 44.09 143 HIS F O 1
ATOM 11967 N N . PRO F 1 144 ? 81.901 7.447 26.021 1.00 30.91 144 PRO F N 1
ATOM 11968 C CA . PRO F 1 144 ? 81.658 7.754 27.429 1.00 37.38 144 PRO F CA 1
ATOM 11969 C C . PRO F 1 144 ? 82.514 6.871 28.327 1.00 37.34 144 PRO F C 1
ATOM 11970 O O . PRO F 1 144 ? 81.997 6.369 29.319 1.00 47.63 144 PRO F O 1
ATOM 11974 N N . TYR F 1 145 ? 83.789 6.685 27.997 1.00 35.46 145 TYR F N 1
ATOM 11975 C CA . TYR F 1 145 ? 84.648 5.771 28.759 1.00 28.53 145 TYR F CA 1
ATOM 11976 C C . TYR F 1 145 ? 84.877 6.165 30.226 1.00 30.87 145 TYR F C 1
ATOM 11977 O O . TYR F 1 145 ? 84.779 5.331 31.116 1.00 30.27 145 TYR F O 1
ATOM 11986 N N . HIS F 1 146 ? 85.166 7.433 30.493 1.00 38.87 146 HIS F N 1
ATOM 11987 C CA . HIS F 1 146 ? 85.368 7.855 31.874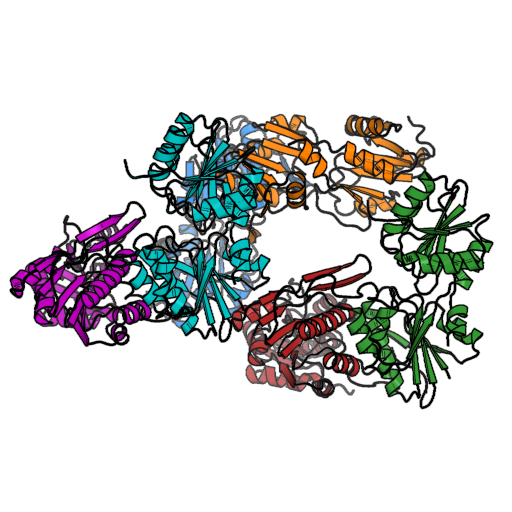 1.00 28.34 146 HIS F CA 1
ATOM 11988 C C . HIS F 1 146 ? 84.160 7.537 32.745 1.00 30.21 146 HIS F C 1
ATOM 11989 O O . HIS F 1 146 ? 84.332 7.151 33.893 1.00 47.57 146 HIS F O 1
ATOM 11996 N N . GLN F 1 147 ? 82.944 7.693 32.229 1.00 33.65 147 GLN F N 1
ATOM 11997 C CA . GLN F 1 147 ? 81.768 7.473 33.071 1.00 33.05 147 GLN F CA 1
ATOM 11998 C C . GLN F 1 147 ? 81.585 5.997 33.380 1.00 36.02 147 GLN F C 1
ATOM 11999 O O . GLN F 1 147 ? 81.157 5.631 34.476 1.00 42.47 147 GLN F O 1
ATOM 12005 N N . ILE F 1 148 ? 81.929 5.158 32.412 1.00 28.09 148 ILE F N 1
ATOM 12006 C CA . ILE F 1 148 ? 81.928 3.724 32.610 1.00 28.27 148 ILE F CA 1
ATOM 12007 C C . ILE F 1 148 ? 83.027 3.320 33.589 1.00 40.36 148 ILE F C 1
ATOM 12008 O O . ILE F 1 148 ? 82.806 2.520 34.501 1.00 48.08 148 ILE F O 1
ATOM 12013 N N . ALA F 1 149 ? 84.216 3.872 33.407 1.00 34.26 149 ALA F N 1
ATOM 12014 C CA . ALA F 1 149 ? 85.283 3.593 34.344 1.00 38.87 149 ALA F CA 1
ATOM 12015 C C . ALA F 1 149 ? 84.866 3.982 35.779 1.00 42.55 149 ALA F C 1
ATOM 12016 O O . ALA F 1 149 ? 84.965 3.162 36.689 1.00 37.10 149 ALA F O 1
ATOM 12018 N N . ARG F 1 150 ? 84.383 5.208 35.982 1.00 31.72 150 ARG F N 1
ATOM 12019 C CA . ARG F 1 150 ? 83.953 5.623 37.315 1.00 37.74 150 ARG F CA 1
ATOM 12020 C C . ARG F 1 150 ? 82.961 4.622 37.935 1.00 49.24 150 ARG F C 1
ATOM 12021 O O . ARG F 1 150 ? 83.111 4.250 39.109 1.00 58.56 150 ARG F O 1
ATOM 12029 N N . LYS F 1 151 ? 81.986 4.154 37.150 1.00 47.83 151 LYS F N 1
ATOM 12030 C CA . LYS F 1 151 ? 80.940 3.268 37.676 1.00 46.00 151 LYS F CA 1
ATOM 12031 C C . LYS F 1 151 ? 81.518 1.921 38.022 1.00 38.35 151 LYS F C 1
ATOM 12032 O O . LYS F 1 151 ? 81.219 1.388 39.079 1.00 47.07 151 LYS F O 1
ATOM 12038 N N . ILE F 1 152 ? 82.337 1.370 37.132 1.00 30.03 152 ILE F N 1
ATOM 12039 C CA . ILE F 1 152 ? 82.973 0.086 37.399 1.00 38.43 152 ILE F CA 1
ATOM 12040 C C . ILE F 1 152 ? 83.718 0.130 38.734 1.00 45.44 152 ILE F C 1
ATOM 12041 O O . ILE F 1 152 ? 83.591 -0.782 39.553 1.00 48.20 152 ILE F O 1
ATOM 12046 N N . LYS F 1 153 ? 84.465 1.210 38.959 1.00 38.82 153 LYS F N 1
ATOM 12047 C CA . LYS F 1 153 ? 85.256 1.379 40.182 1.00 50.80 153 LYS F CA 1
ATOM 12048 C C . LYS F 1 153 ? 84.407 1.442 41.449 1.00 57.37 153 LYS F C 1
ATOM 12049 O O . LYS F 1 153 ? 84.827 0.948 42.500 1.00 64.47 153 LYS F O 1
ATOM 12055 N N . GLU F 1 154 ? 83.228 2.055 41.358 1.00 47.50 154 GLU F N 1
ATOM 12056 C CA . GLU F 1 154 ? 82.292 2.053 42.487 1.00 53.01 154 GLU F CA 1
ATOM 12057 C C . GLU F 1 154 ? 81.729 0.669 42.836 1.00 53.84 154 GLU F C 1
ATOM 12058 O O . GLU F 1 154 ? 81.593 0.336 44.015 1.00 66.67 154 GLU F O 1
ATOM 12064 N N . ILE F 1 155 ? 81.422 -0.124 41.811 1.00 49.84 155 ILE F N 1
ATOM 12065 C CA . ILE F 1 155 ? 80.662 -1.349 41.965 1.00 50.07 155 ILE F CA 1
ATOM 12066 C C . ILE F 1 155 ? 81.499 -2.614 41.969 1.00 47.71 155 ILE F C 1
ATOM 12067 O O . ILE F 1 155 ? 81.048 -3.646 42.438 1.00 45.52 155 ILE F O 1
ATOM 12072 N N . ILE F 1 156 ? 82.710 -2.546 41.445 1.00 53.81 156 ILE F N 1
ATOM 12073 C CA . ILE F 1 156 ? 83.509 -3.754 41.312 1.00 59.24 156 ILE F CA 1
ATOM 12074 C C . ILE F 1 156 ? 84.834 -3.682 42.070 1.00 72.95 156 ILE F C 1
ATOM 12075 O O . ILE F 1 156 ? 85.698 -2.852 41.772 1.00 81.28 156 ILE F O 1
ATOM 12080 N N . GLU F 1 157 ? 84.969 -4.559 43.061 1.00 75.00 157 GLU F N 1
ATOM 12081 C CA . GLU F 1 157 ? 86.178 -4.665 43.861 1.00 86.89 157 GLU F CA 1
ATOM 12082 C C . GLU F 1 157 ? 87.158 -5.590 43.142 1.00 84.51 157 GLU F C 1
ATOM 12083 O O . GLU F 1 157 ? 86.854 -6.758 42.918 1.00 94.17 157 GLU F O 1
ATOM 12089 N N . ASP F 1 158 ? 88.323 -5.071 42.767 1.00 74.90 158 ASP F N 1
ATOM 12090 C CA . ASP F 1 158 ? 89.302 -5.858 42.012 1.00 95.89 158 ASP F CA 1
ATOM 12091 C C . ASP F 1 158 ? 88.783 -6.247 40.610 1.00 78.99 158 ASP F C 1
ATOM 12092 O O . ASP F 1 158 ? 88.482 -7.412 40.345 1.00 55.07 158 ASP F O 1
ATOM 12097 N N . PRO F 1 159 ? 88.689 -5.262 39.705 1.00 73.97 159 PRO F N 1
ATOM 12098 C CA . PRO F 1 159 ? 88.158 -5.478 38.357 1.00 54.47 159 PRO F CA 1
ATOM 12099 C C . PRO F 1 159 ? 89.209 -6.019 37.386 1.00 54.06 159 PRO F C 1
ATOM 12100 O O . PRO F 1 159 ? 90.362 -5.583 37.377 1.00 65.18 159 PRO F O 1
ATOM 12104 N N . PHE F 1 160 ? 88.805 -6.983 36.578 1.00 49.10 160 PHE F N 1
ATOM 12105 C CA . PHE F 1 160 ? 89.565 -7.338 35.395 1.00 51.92 160 PHE F CA 1
ATOM 12106 C C . PHE F 1 160 ? 88.662 -7.017 34.190 1.00 55.47 160 PHE F C 1
ATOM 12107 O O . PHE F 1 160 ? 87.486 -7.388 34.158 1.00 59.02 160 PHE F O 1
ATOM 12115 N N . ILE F 1 161 ? 89.195 -6.305 33.206 1.00 40.12 161 ILE F N 1
ATOM 12116 C CA . ILE F 1 161 ? 88.369 -5.884 32.097 1.00 47.18 161 ILE F CA 1
ATOM 12117 C C . ILE F 1 161 ? 88.621 -6.737 30.857 1.00 48.56 161 ILE F C 1
ATOM 12118 O O . ILE F 1 161 ? 89.723 -6.728 30.289 1.00 45.48 161 ILE F O 1
ATOM 12123 N N . LEU F 1 162 ? 87.585 -7.486 30.471 1.00 37.12 162 LEU F N 1
ATOM 12124 C CA . LEU F 1 162 ? 87.659 -8.439 29.363 1.00 45.12 162 LEU F CA 1
ATOM 12125 C C . LEU F 1 162 ? 86.860 -8.002 28.113 1.00 51.24 162 LEU F C 1
ATOM 12126 O O . LEU F 1 162 ? 85.656 -7.732 28.183 1.00 43.15 162 LEU F O 1
ATOM 12131 N N . ALA F 1 163 ? 87.540 -7.938 26.973 1.00 52.15 163 ALA F N 1
ATOM 12132 C CA . ALA F 1 163 ? 86.894 -7.587 25.716 1.00 60.32 163 ALA F CA 1
ATOM 12133 C C . ALA F 1 163 ? 86.603 -8.868 24.946 1.00 63.90 163 ALA F C 1
ATOM 12134 O O . ALA F 1 163 ? 87.512 -9.680 24.757 1.00 59.92 163 ALA F O 1
ATOM 12136 N N . PRO F 1 164 ? 85.337 -9.052 24.509 1.00 61.75 164 PRO F N 1
ATOM 12137 C CA . PRO F 1 164 ? 84.874 -10.287 23.853 1.00 58.97 164 PRO F CA 1
ATOM 12138 C C . PRO F 1 164 ? 85.584 -10.616 22.530 1.00 59.55 164 PRO F C 1
ATOM 12139 O O . PRO F 1 164 ? 85.653 -11.787 22.173 1.00 69.40 164 PRO F O 1
ATOM 12143 N N . ASP F 1 165 ? 86.100 -9.613 21.825 1.00 52.79 165 ASP F N 1
ATOM 12144 C CA . ASP F 1 165 ? 86.817 -9.842 20.569 1.00 60.15 165 ASP F CA 1
ATOM 12145 C C . ASP F 1 165 ? 87.838 -8.740 20.377 1.00 58.03 165 ASP F C 1
ATOM 12146 O O . ASP F 1 165 ? 87.850 -7.790 21.149 1.00 62.15 165 ASP F O 1
ATOM 12151 N N . ARG F 1 166 ? 88.694 -8.850 19.367 1.00 48.89 166 ARG F N 1
ATOM 12152 C CA . ARG F 1 166 ? 89.666 -7.784 19.135 1.00 71.44 166 ARG F CA 1
ATOM 12153 C C . ARG F 1 166 ? 88.998 -6.427 18.821 1.00 66.27 166 ARG F C 1
ATOM 12154 O O . ARG F 1 166 ? 89.591 -5.359 19.002 1.00 62.23 166 ARG F O 1
ATOM 12162 N N . GLY F 1 167 ? 87.755 -6.469 18.366 1.00 65.27 167 GLY F N 1
ATOM 12163 C CA . GLY F 1 167 ? 87.021 -5.245 18.111 1.00 73.26 167 GLY F CA 1
ATOM 12164 C C . GLY F 1 167 ? 86.900 -4.424 19.380 1.00 68.47 167 GLY F C 1
ATOM 12165 O O . GLY F 1 167 ? 87.112 -3.207 19.371 1.00 73.35 167 GLY F O 1
ATOM 12166 N N . ALA F 1 168 ? 86.576 -5.101 20.478 1.00 51.62 168 ALA F N 1
ATOM 12167 C CA . ALA F 1 168 ? 86.282 -4.427 21.735 1.00 51.79 168 ALA F CA 1
ATOM 12168 C C . ALA F 1 168 ? 87.523 -4.135 22.587 1.00 59.63 168 ALA F C 1
ATOM 12169 O O . ALA F 1 168 ? 87.403 -3.686 23.731 1.00 53.58 168 ALA F O 1
ATOM 12171 N N . LEU F 1 169 ? 88.707 -4.386 22.030 1.00 57.81 169 LEU F N 1
ATOM 12172 C CA . LEU F 1 169 ? 89.952 -4.222 22.777 1.00 52.78 169 LEU F CA 1
ATOM 12173 C C . LEU F 1 169 ? 90.291 -2.763 23.082 1.00 52.69 169 LEU F C 1
ATOM 12174 O O . LEU F 1 169 ? 90.496 -2.415 24.233 1.00 52.76 169 LEU F O 1
ATOM 12179 N N . ASP F 1 170 ? 90.362 -1.916 22.061 1.00 57.67 170 ASP F N 1
ATOM 12180 C CA . ASP F 1 170 ? 90.618 -0.495 22.288 1.00 59.89 170 ASP F CA 1
ATOM 12181 C C . ASP F 1 170 ? 89.754 0.067 23.427 1.00 55.06 170 ASP F C 1
ATOM 12182 O O . ASP F 1 170 ? 90.250 0.769 24.303 1.00 46.07 170 ASP F O 1
ATOM 12187 N N . ARG F 1 171 ? 88.459 -0.245 23.400 1.00 57.75 171 ARG F N 1
ATOM 12188 C CA . ARG F 1 171 ? 87.516 0.264 24.388 1.00 33.21 171 ARG F CA 1
ATOM 12189 C C . ARG F 1 171 ? 87.849 -0.270 25.775 1.00 42.42 171 ARG F C 1
ATOM 12190 O O . ARG F 1 171 ? 87.820 0.460 26.761 1.00 41.40 171 ARG F O 1
ATOM 12198 N N . ALA F 1 172 ? 88.171 -1.554 25.849 1.00 41.94 172 ALA F N 1
ATOM 12199 C CA . ALA F 1 172 ? 88.530 -2.186 27.109 1.00 33.26 172 ALA F CA 1
ATOM 12200 C C . ALA F 1 172 ? 89.830 -1.609 27.663 1.00 41.01 172 ALA F C 1
ATOM 12201 O O . ALA F 1 172 ? 89.944 -1.315 28.852 1.00 36.04 172 ALA F O 1
ATOM 12203 N N . ARG F 1 173 ? 90.822 -1.459 26.801 1.00 45.94 173 ARG F N 1
ATOM 12204 C CA . ARG F 1 173 ? 92.070 -0.834 27.205 1.00 48.18 173 ARG F CA 1
ATOM 12205 C C . ARG F 1 173 ? 91.846 0.598 27.737 1.00 48.15 173 ARG F C 1
ATOM 12206 O O . ARG F 1 173 ? 92.254 0.921 28.847 1.00 44.50 173 ARG F O 1
ATOM 12214 N N . LYS F 1 174 ? 91.185 1.451 26.961 1.00 42.54 174 LYS F N 1
ATOM 12215 C CA . LYS F 1 174 ? 91.016 2.837 27.393 1.00 42.75 174 LYS F CA 1
ATOM 12216 C C . LYS F 1 174 ? 90.253 2.937 28.723 1.00 48.02 174 LYS F C 1
ATOM 12217 O O . LYS F 1 174 ? 90.483 3.857 29.520 1.00 51.46 174 LYS F O 1
ATOM 12223 N N . ILE F 1 175 ? 89.353 1.989 28.964 1.00 41.00 175 ILE F N 1
ATOM 12224 C CA . ILE F 1 175 ? 88.561 1.993 30.192 1.00 42.01 175 ILE F CA 1
ATOM 12225 C C . ILE F 1 175 ? 89.411 1.442 31.341 1.00 56.44 175 ILE F C 1
ATOM 12226 O O . ILE F 1 175 ? 89.481 2.035 32.431 1.00 48.04 175 ILE F O 1
ATOM 12231 N N . ALA F 1 176 ? 90.076 0.319 31.088 1.00 55.33 176 ALA F N 1
ATOM 12232 C CA . ALA F 1 176 ? 90.929 -0.306 32.101 1.00 47.72 176 ALA F CA 1
ATOM 12233 C C . ALA F 1 176 ? 92.101 0.571 32.527 1.00 48.59 176 ALA F C 1
ATOM 12234 O O . ALA F 1 176 ? 92.421 0.633 33.707 1.00 43.93 176 ALA F O 1
ATOM 12236 N N . GLU F 1 177 ? 92.749 1.234 31.569 1.00 53.70 177 GLU F N 1
ATOM 12237 C CA . GLU F 1 177 ? 93.918 2.045 31.886 1.00 40.40 177 GLU F CA 1
ATOM 12238 C C . GLU F 1 177 ? 93.558 3.235 32.779 1.00 48.72 177 GLU F C 1
ATOM 12239 O O . GLU F 1 177 ? 94.336 3.625 33.645 1.00 49.04 177 GLU F O 1
ATOM 12245 N N . GLU F 1 178 ? 92.364 3.790 32.594 1.00 54.43 178 GLU F N 1
ATOM 12246 C CA . GLU F 1 178 ? 91.929 4.924 33.403 1.00 46.30 178 GLU F CA 1
ATOM 12247 C C . GLU F 1 178 ? 91.692 4.542 34.873 1.00 43.94 178 GLU F C 1
ATOM 12248 O O . GLU F 1 178 ? 91.678 5.381 35.779 1.00 39.46 178 GLU F O 1
ATOM 12254 N N . ILE F 1 179 ? 91.513 3.257 35.098 1.00 44.35 179 ILE F N 1
ATOM 12255 C CA . ILE F 1 179 ? 91.118 2.770 36.399 1.00 42.03 179 ILE F CA 1
ATOM 12256 C C . ILE F 1 179 ? 92.254 1.855 36.903 1.00 59.39 179 ILE F C 1
ATOM 12257 O O . ILE F 1 179 ? 92.170 1.212 37.958 1.00 49.86 179 ILE F O 1
ATOM 12262 N N . ASN F 1 180 ? 93.338 1.841 36.129 1.00 61.61 180 ASN F N 1
ATOM 12263 C CA . ASN F 1 180 ? 94.528 1.024 36.402 1.00 59.53 180 ASN F CA 1
ATOM 12264 C C . ASN F 1 180 ? 94.265 -0.449 36.673 1.00 56.82 180 ASN F C 1
ATOM 12265 O O . ASN F 1 180 ? 94.992 -1.087 37.436 1.00 56.80 180 ASN F O 1
ATOM 12270 N N . ALA F 1 181 ? 93.238 -0.982 36.019 1.00 57.62 181 ALA F N 1
ATOM 12271 C CA . ALA F 1 181 ? 92.912 -2.399 36.098 1.00 40.78 181 ALA F CA 1
ATOM 12272 C C . ALA F 1 181 ? 93.618 -3.150 34.970 1.00 43.40 181 ALA F C 1
ATOM 12273 O O . ALA F 1 181 ? 94.119 -2.520 34.032 1.00 50.59 181 ALA F O 1
ATOM 12275 N N . PRO F 1 182 ? 93.697 -4.493 35.079 1.00 50.62 182 PRO F N 1
ATOM 12276 C CA . PRO F 1 182 ? 94.287 -5.362 34.047 1.00 45.95 182 PRO F CA 1
ATOM 12277 C C . PRO F 1 182 ? 93.254 -5.599 32.980 1.00 52.33 182 PRO F C 1
ATOM 12278 O O . PRO F 1 182 ? 92.076 -5.567 33.303 1.00 48.36 182 PRO F O 1
ATOM 12282 N N . TYR F 1 183 ? 93.663 -5.844 31.745 1.00 57.06 183 TYR F N 1
ATOM 12283 C CA . TYR F 1 183 ? 92.696 -6.047 30.678 1.00 55.72 183 TYR F CA 1
ATOM 12284 C C . TYR F 1 183 ? 93.197 -7.106 29.705 1.00 57.27 183 TYR F C 1
ATOM 12285 O O . TYR F 1 183 ? 94.406 -7.295 29.529 1.00 65.09 183 TYR F O 1
ATOM 12294 N N . SER F 1 184 ? 92.267 -7.804 29.073 1.00 50.01 184 SER F N 1
ATOM 12295 C CA . SER F 1 184 ? 92.642 -8.698 27.989 1.00 66.84 184 SER F CA 1
ATOM 12296 C C . SER F 1 184 ? 91.478 -8.936 27.030 1.00 72.94 184 SER F C 1
ATOM 12297 O O . SER F 1 184 ? 90.355 -8.495 27.274 1.00 63.89 184 SER F O 1
ATOM 12300 N N . TYR F 1 185 ? 91.743 -9.634 25.937 1.00 59.26 185 TYR F N 1
ATOM 12301 C CA . TYR F 1 185 ? 90.687 -9.898 24.992 1.00 58.34 185 TYR F CA 1
ATOM 12302 C C . TYR F 1 185 ? 90.692 -11.359 24.609 1.00 64.74 185 TYR F C 1
ATOM 12303 O O . TYR F 1 185 ? 91.729 -12.010 24.640 1.00 82.34 185 TYR F O 1
ATOM 12312 N N . ILE F 1 186 ? 89.520 -11.873 24.266 1.00 70.19 186 ILE F N 1
ATOM 12313 C CA . ILE F 1 186 ? 89.381 -13.236 23.770 1.00 68.51 186 ILE F CA 1
ATOM 12314 C C . ILE F 1 186 ? 89.733 -13.276 22.278 1.00 90.48 186 ILE F C 1
ATOM 12315 O O . ILE F 1 186 ? 89.374 -12.366 21.520 1.00 81.43 186 ILE F O 1
ATOM 12320 N N . GLU F 1 187 ? 90.433 -14.334 21.867 1.00 113.02 187 GLU F N 1
ATOM 12321 C CA . GLU F 1 187 ? 91.002 -14.425 20.523 1.00 111.83 187 GLU F CA 1
ATOM 12322 C C . GLU F 1 187 ? 90.319 -15.498 19.688 1.00 119.58 187 GLU F C 1
ATOM 12323 O O . GLU F 1 187 ? 90.632 -16.683 19.813 1.00 125.17 187 GLU F O 1
ATOM 12329 N N . LYS F 1 188 ? 89.381 -15.077 18.842 1.00 140.26 188 LYS F N 1
ATOM 12330 C CA . LYS F 1 188 ? 88.740 -15.984 17.892 1.00 156.77 188 LYS F CA 1
ATOM 12331 C C . LYS F 1 188 ? 89.713 -16.374 16.779 1.00 161.29 188 LYS F C 1
ATOM 12332 O O . LYS F 1 188 ? 90.480 -15.537 16.295 1.00 157.15 188 LYS F O 1
ATOM 12338 N N . GLU F 1 189 ? 89.665 -17.646 16.390 1.00 158.17 189 GLU F N 1
ATOM 12339 C CA . GLU F 1 189 ? 90.432 -18.188 15.265 1.00 158.99 189 GLU F CA 1
ATOM 12340 C C . GLU F 1 189 ? 90.236 -19.701 15.206 1.00 155.28 189 GLU F C 1
ATOM 12341 O O . GLU F 1 189 ? 89.733 -20.238 14.216 1.00 140.84 189 GLU F O 1
ATOM 12347 N N . ARG F 1 190 ? 90.640 -20.377 16.279 1.00 161.90 190 ARG F N 1
ATOM 12348 C CA . ARG F 1 190 ? 90.417 -21.811 16.434 1.00 147.79 190 ARG F CA 1
ATOM 12349 C C . ARG F 1 190 ? 90.083 -22.139 17.889 1.00 136.18 190 ARG F C 1
ATOM 12350 O O . ARG F 1 190 ? 90.625 -21.529 18.816 1.00 123.62 190 ARG F O 1
ATOM 12358 N N . ASN F 1 204 ? 97.195 -10.536 32.169 1.00 124.20 204 ASN F N 1
ATOM 12359 C CA . ASN F 1 204 ? 96.458 -11.247 31.127 1.00 128.77 204 ASN F CA 1
ATOM 12360 C C . ASN F 1 204 ? 96.208 -12.722 31.470 1.00 146.18 204 ASN F C 1
ATOM 12361 O O . ASN F 1 204 ? 97.081 -13.389 32.042 1.00 137.72 204 ASN F O 1
ATOM 12366 N N . ILE F 1 205 ? 95.012 -13.211 31.123 1.00 149.53 205 ILE F N 1
ATOM 12367 C CA . ILE F 1 205 ? 94.576 -14.595 31.395 1.00 140.98 205 ILE F CA 1
ATOM 12368 C C . ILE F 1 205 ? 94.653 -14.968 32.889 1.00 125.67 205 ILE F C 1
ATOM 12369 O O . ILE F 1 205 ? 93.997 -15.909 33.354 1.00 98.06 205 ILE F O 1
ATOM 12374 N N . ASN F 1 206 ? 95.445 -14.197 33.629 1.00 121.04 206 ASN F N 1
ATOM 12375 C CA . ASN F 1 206 ? 95.487 -14.279 35.076 1.00 120.02 206 ASN F CA 1
ATOM 12376 C C . ASN F 1 206 ? 94.283 -13.536 35.638 1.00 101.15 206 ASN F C 1
ATOM 12377 O O . ASN F 1 206 ? 94.383 -12.804 36.619 1.00 102.91 206 ASN F O 1
ATOM 12382 N N . LEU F 1 207 ? 93.140 -13.715 34.987 1.00 91.81 207 LEU F N 1
ATOM 12383 C CA . LEU F 1 207 ? 91.881 -13.200 35.507 1.00 89.66 207 LEU F CA 1
ATOM 12384 C C . LEU F 1 207 ? 91.404 -14.141 36.602 1.00 80.92 207 LEU F C 1
ATOM 12385 O O . LEU F 1 207 ? 90.387 -13.898 37.257 1.00 62.20 207 LEU F O 1
ATOM 12390 N N . LYS F 1 208 ? 92.166 -15.226 36.764 1.00 92.45 208 LYS F N 1
ATOM 12391 C CA . LYS F 1 208 ? 92.036 -16.171 37.870 1.00 80.97 208 LYS F CA 1
ATOM 12392 C C . LYS F 1 208 ? 91.688 -15.435 39.168 1.00 78.03 208 LYS F C 1
ATOM 12393 O O . LYS F 1 208 ? 92.448 -14.573 39.643 1.00 67.82 208 LYS F O 1
ATOM 12399 N N . GLY F 1 209 ? 90.524 -15.762 39.720 1.00 61.19 209 GLY F N 1
ATOM 12400 C CA . GLY F 1 209 ? 90.081 -15.211 40.988 1.00 55.53 209 GLY F CA 1
ATOM 12401 C C . GLY F 1 209 ? 89.626 -13.763 40.994 1.00 65.05 209 GLY F C 1
ATOM 12402 O O . GLY F 1 209 ? 89.279 -13.227 42.056 1.00 56.49 209 GLY F O 1
ATOM 12403 N N . LYS F 1 210 ? 89.615 -13.128 39.821 1.00 75.96 210 LYS F N 1
ATOM 12404 C CA . LYS F 1 210 ? 89.253 -11.709 39.717 1.00 72.15 210 LYS F CA 1
ATOM 12405 C C . LYS F 1 210 ? 87.776 -11.485 39.352 1.00 67.18 210 LYS F C 1
ATOM 12406 O O . LYS F 1 210 ? 87.113 -12.380 38.809 1.00 61.50 210 LYS F O 1
ATOM 12412 N N . ASP F 1 211 ? 87.274 -10.287 39.668 1.00 59.72 211 ASP F N 1
ATOM 12413 C CA . ASP F 1 211 ? 85.921 -9.853 39.280 1.00 65.19 211 ASP F CA 1
ATOM 12414 C C . ASP F 1 211 ? 85.837 -9.302 37.854 1.00 60.19 211 ASP F C 1
ATOM 12415 O O . ASP F 1 211 ? 85.968 -8.090 37.648 1.00 55.94 211 ASP F O 1
ATOM 12420 N N . VAL F 1 212 ? 85.585 -10.181 36.887 1.00 56.25 212 VAL F N 1
ATOM 12421 C CA . VAL F 1 212 ? 85.625 -9.798 35.481 1.00 47.43 212 VAL F CA 1
ATOM 12422 C C . VAL F 1 212 ? 84.473 -8.896 35.043 1.00 48.81 212 VAL F C 1
ATOM 12423 O O . VAL F 1 212 ? 83.339 -9.046 35.488 1.00 48.19 212 VAL F O 1
ATOM 12427 N N . VAL F 1 213 ? 84.801 -7.932 34.186 1.00 52.99 213 VAL F N 1
ATOM 12428 C CA . VAL F 1 213 ? 83.808 -7.080 33.542 1.00 47.89 213 VAL F CA 1
ATOM 12429 C C . VAL F 1 213 ? 83.983 -7.198 32.042 1.00 41.37 213 VAL F C 1
ATOM 12430 O O . VAL F 1 213 ? 85.045 -6.865 31.520 1.00 47.99 213 VAL F O 1
ATOM 12434 N N . ILE F 1 214 ? 82.954 -7.698 31.362 1.00 38.25 214 ILE F N 1
ATOM 12435 C CA . ILE F 1 214 ? 82.987 -7.833 29.911 1.00 51.58 214 ILE F CA 1
ATOM 12436 C C . ILE F 1 214 ? 82.320 -6.642 29.243 1.00 50.56 214 ILE F C 1
ATOM 12437 O O . ILE F 1 214 ? 81.116 -6.429 29.400 1.00 44.71 214 ILE F O 1
ATOM 12442 N N . ILE F 1 215 ? 83.113 -5.875 28.497 1.00 44.24 215 ILE F N 1
ATOM 12443 C CA . ILE F 1 215 ? 82.642 -4.642 27.863 1.00 46.62 215 ILE F CA 1
ATOM 12444 C C . ILE F 1 215 ? 82.560 -4.697 26.328 1.00 46.87 215 ILE F C 1
ATOM 12445 O O . ILE F 1 215 ? 83.544 -5.011 25.643 1.00 42.88 215 ILE F O 1
ATOM 12450 N N . ASP F 1 216 ? 81.382 -4.371 25.798 1.00 49.44 216 ASP F N 1
ATOM 12451 C CA . ASP F 1 216 ? 81.172 -4.264 24.353 1.00 45.23 216 ASP F CA 1
ATOM 12452 C C . ASP F 1 216 ? 80.406 -2.980 24.055 1.00 44.33 216 ASP F C 1
ATOM 12453 O O . ASP F 1 216 ? 79.859 -2.340 24.963 1.00 31.73 216 ASP F O 1
ATOM 12458 N N . ASP F 1 217 ? 80.366 -2.604 22.777 1.00 49.10 217 ASP F N 1
ATOM 12459 C CA . ASP F 1 217 ? 79.617 -1.422 22.380 1.00 38.13 217 ASP F CA 1
ATOM 12460 C C . ASP F 1 217 ? 78.120 -1.683 22.487 1.00 40.30 217 ASP F C 1
ATOM 12461 O O . ASP F 1 217 ? 77.375 -0.866 23.040 1.00 31.94 217 ASP F O 1
ATOM 12466 N N . ILE F 1 218 ? 77.696 -2.844 21.985 1.00 43.72 218 ILE F N 1
ATOM 12467 C CA . ILE F 1 218 ? 76.284 -3.198 21.938 1.00 32.96 218 ILE F CA 1
ATOM 12468 C C . ILE F 1 218 ? 76.034 -4.576 22.521 1.00 34.91 218 ILE F C 1
ATOM 12469 O O . ILE F 1 218 ? 76.839 -5.484 22.361 1.00 45.17 218 ILE F O 1
ATOM 12474 N N . ILE F 1 219 ? 74.915 -4.740 23.207 1.00 36.32 219 ILE F N 1
ATOM 12475 C CA . ILE F 1 219 ? 74.457 -6.081 23.548 1.00 41.22 219 ILE F CA 1
ATOM 12476 C C . ILE F 1 219 ? 73.020 -6.286 23.077 1.00 43.63 219 ILE F C 1
ATOM 12477 O O . ILE F 1 219 ? 72.099 -5.643 23.579 1.00 39.60 219 ILE F O 1
ATOM 12482 N N . SER F 1 220 ? 72.836 -7.170 22.099 1.00 51.47 220 SER F N 1
ATOM 12483 C CA . SER F 1 220 ? 71.506 -7.433 21.539 1.00 55.54 220 SER F CA 1
ATOM 12484 C C . SER F 1 220 ? 70.914 -8.737 22.058 1.00 50.95 220 SER F C 1
ATOM 12485 O O . SER F 1 220 ? 70.084 -8.744 22.971 1.00 45.14 220 SER F O 1
ATOM 12488 N N . THR F 1 221 ? 71.331 -9.836 21.437 1.00 57.45 221 THR F N 1
ATOM 12489 C CA . THR F 1 221 ? 70.897 -11.163 21.840 1.00 57.56 221 THR F CA 1
ATOM 12490 C C . THR F 1 221 ? 71.662 -11.529 23.090 1.00 65.90 221 THR F C 1
ATOM 12491 O O . THR F 1 221 ? 71.103 -12.109 24.017 1.00 70.12 221 THR F O 1
ATOM 12495 N N . GLY F 1 222 ? 72.946 -11.169 23.104 1.00 72.69 222 GLY F N 1
ATOM 12496 C CA . GLY F 1 222 ? 73.824 -11.438 24.227 1.00 62.62 222 GLY F CA 1
ATOM 12497 C C . GLY F 1 222 ? 74.693 -12.651 23.979 1.00 61.62 222 GLY F C 1
ATOM 12498 O O . GLY F 1 222 ? 75.340 -13.152 24.890 1.00 63.95 222 GLY F O 1
ATOM 12499 N N . GLY F 1 223 ? 74.710 -13.120 22.738 1.00 69.12 223 GLY F N 1
ATOM 12500 C CA . GLY F 1 223 ? 75.467 -14.305 22.379 1.00 51.89 223 GLY F CA 1
ATOM 12501 C C . GLY F 1 223 ? 76.968 -14.198 22.591 1.00 67.52 223 GLY F C 1
ATOM 12502 O O . GLY F 1 223 ? 77.586 -15.142 23.084 1.00 63.68 223 GLY F O 1
ATOM 12503 N N . THR F 1 224 ? 77.560 -13.062 22.217 1.00 76.17 224 THR F N 1
ATOM 12504 C CA . THR F 1 224 ? 79.011 -12.883 22.327 1.00 66.11 224 THR F CA 1
ATOM 12505 C C . THR F 1 224 ? 79.408 -12.816 23.805 1.00 62.71 224 THR F C 1
ATOM 12506 O O . THR F 1 224 ? 80.458 -13.314 24.213 1.00 53.74 224 THR F O 1
ATOM 12510 N N . ILE F 1 225 ? 78.535 -12.200 24.594 1.00 59.12 225 ILE F N 1
ATOM 12511 C CA . ILE F 1 225 ? 78.752 -12.010 26.017 1.00 51.65 225 ILE F CA 1
ATOM 12512 C C . ILE F 1 225 ? 78.628 -13.324 26.773 1.00 61.37 225 ILE F C 1
ATOM 12513 O O . ILE F 1 225 ? 79.289 -13.539 27.789 1.00 62.69 225 ILE F O 1
ATOM 12518 N N . VAL F 1 226 ? 77.777 -14.212 26.279 1.00 67.20 226 VAL F N 1
ATOM 12519 C CA . VAL F 1 226 ? 77.591 -15.502 26.930 1.00 56.68 226 VAL F CA 1
ATOM 12520 C C . VAL F 1 226 ? 78.788 -16.406 26.671 1.00 61.16 226 VAL F C 1
ATOM 12521 O O . VAL F 1 226 ? 79.292 -17.043 27.595 1.00 52.19 226 VAL F O 1
ATOM 12525 N N . GLN F 1 227 ? 79.241 -16.469 25.421 1.00 56.15 227 GLN F N 1
ATOM 12526 C CA . GLN F 1 227 ? 80.414 -17.271 25.106 1.00 60.26 227 GLN F CA 1
ATOM 12527 C C . GLN F 1 227 ? 81.619 -16.782 25.901 1.00 71.33 227 GLN F C 1
ATOM 12528 O O . GLN F 1 227 ? 82.477 -17.572 26.306 1.00 79.88 227 GLN F O 1
ATOM 12534 N N . ALA F 1 228 ? 81.675 -15.473 26.131 1.00 75.14 228 ALA F N 1
ATOM 12535 C CA . ALA F 1 228 ? 82.781 -14.864 26.880 1.00 60.26 228 ALA F CA 1
ATOM 12536 C C . ALA F 1 228 ? 82.655 -15.079 28.376 1.00 49.26 228 ALA F C 1
ATOM 12537 O O . ALA F 1 228 ? 83.656 -15.167 29.066 1.00 65.80 228 ALA F O 1
ATOM 12539 N N . THR F 1 229 ? 81.430 -15.161 28.879 1.00 50.56 229 THR F N 1
ATOM 12540 C CA . THR F 1 229 ? 81.215 -15.493 30.290 1.00 53.43 229 THR F CA 1
ATOM 12541 C C . THR F 1 229 ? 81.695 -16.922 30.659 1.00 64.71 229 THR F C 1
ATOM 12542 O O . THR F 1 229 ? 82.113 -17.175 31.791 1.00 60.41 229 THR F O 1
ATOM 12546 N N . ARG F 1 230 ? 81.630 -17.846 29.700 1.00 75.69 230 ARG F N 1
ATOM 12547 C CA . ARG F 1 230 ? 82.190 -19.187 29.878 1.00 58.29 230 ARG F CA 1
ATOM 12548 C C . ARG F 1 230 ? 83.692 -19.123 30.135 1.00 65.74 230 ARG F C 1
ATOM 12549 O O . ARG F 1 230 ? 84.138 -19.470 31.226 1.00 75.09 230 ARG F O 1
ATOM 12557 N N . LEU F 1 231 ? 84.466 -18.703 29.126 1.00 59.20 231 LEU F N 1
ATOM 12558 C CA . LEU F 1 231 ? 85.926 -18.666 29.246 1.00 54.28 231 LEU F CA 1
ATOM 12559 C C . LEU F 1 231 ? 86.323 -18.066 30.571 1.00 68.70 231 LEU F C 1
ATOM 12560 O O . LEU F 1 231 ? 87.273 -18.527 31.204 1.00 69.50 231 LEU F O 1
ATOM 12565 N N . ALA F 1 232 ? 85.580 -17.042 30.992 1.00 64.31 232 ALA F N 1
ATOM 12566 C CA . ALA F 1 232 ? 85.850 -16.352 32.260 1.00 72.39 232 ALA F CA 1
ATOM 12567 C C . ALA F 1 232 ? 85.764 -17.289 33.463 1.00 67.27 232 ALA F C 1
ATOM 12568 O O . ALA F 1 232 ? 86.721 -17.429 34.225 1.00 66.46 232 ALA F O 1
ATOM 12570 N N . TYR F 1 233 ? 84.614 -17.929 33.634 1.00 67.98 233 TYR F N 1
ATOM 12571 C CA . TYR F 1 233 ? 84.431 -18.862 34.740 1.00 69.02 233 TYR F CA 1
ATOM 12572 C C . TYR F 1 233 ? 85.363 -20.077 34.655 1.00 75.54 233 TYR F C 1
ATOM 12573 O O . TYR F 1 233 ? 85.852 -20.556 35.678 1.00 58.35 233 TYR F O 1
ATOM 12582 N N . SER F 1 234 ? 85.611 -20.557 33.436 1.00 70.84 234 SER F N 1
ATOM 12583 C CA . SER F 1 234 ? 86.560 -21.650 33.213 1.00 64.66 234 SER F CA 1
ATOM 12584 C C . SER F 1 234 ? 88.018 -21.155 33.248 1.00 77.70 234 SER F C 1
ATOM 12585 O O . SER F 1 234 ? 88.916 -21.805 32.700 1.00 81.31 234 SER F O 1
ATOM 12588 N N . LEU F 1 235 ? 88.244 -19.997 33.868 1.00 73.30 235 LEU F N 1
ATOM 12589 C CA . LEU F 1 235 ? 89.588 -19.449 34.022 1.00 55.10 235 LEU F CA 1
ATOM 12590 C C . LEU F 1 235 ? 89.689 -18.855 35.408 1.00 68.55 235 LEU F C 1
ATOM 12591 O O . LEU F 1 235 ? 90.652 -18.153 35.733 1.00 72.50 235 LEU F O 1
ATOM 12596 N N . GLY F 1 236 ? 88.684 -19.149 36.227 1.00 61.02 236 GLY F N 1
ATOM 12597 C CA . GLY F 1 236 ? 88.733 -18.824 37.641 1.00 67.72 236 GLY F CA 1
ATOM 12598 C C . GLY F 1 236 ? 88.071 -17.517 38.032 1.00 67.65 236 GLY F C 1
ATOM 12599 O O . GLY F 1 236 ? 88.241 -17.040 39.153 1.00 74.99 236 GLY F O 1
ATOM 12600 N N . ALA F 1 237 ? 87.326 -16.921 37.109 1.00 73.68 237 ALA F N 1
ATOM 12601 C CA . ALA F 1 237 ? 86.623 -15.682 37.405 1.00 60.27 237 ALA F CA 1
ATOM 12602 C C . ALA F 1 237 ? 85.845 -15.845 38.712 1.00 57.64 237 ALA F C 1
ATOM 12603 O O . ALA F 1 237 ? 85.085 -16.796 38.874 1.00 50.31 237 ALA F O 1
ATOM 12605 N N . LYS F 1 238 ? 86.056 -14.927 39.650 1.00 57.78 238 LYS F N 1
ATOM 12606 C CA . LYS F 1 238 ? 85.285 -14.906 40.889 1.00 49.31 238 LYS F CA 1
ATOM 12607 C C . LYS F 1 238 ? 83.837 -14.493 40.621 1.00 69.53 238 LYS F C 1
ATOM 12608 O O . LYS F 1 238 ? 82.912 -14.992 41.263 1.00 69.62 238 LYS F O 1
ATOM 12614 N N . SER F 1 239 ? 83.658 -13.560 39.683 1.00 78.64 239 SER F N 1
ATOM 12615 C CA . SER F 1 239 ? 82.334 -13.128 39.222 1.00 65.43 239 SER F CA 1
ATOM 12616 C C . SER F 1 239 ? 82.441 -12.501 37.825 1.00 75.45 239 SER F C 1
ATOM 12617 O O . SER F 1 239 ? 83.529 -12.065 37.415 1.00 70.86 239 SER F O 1
ATOM 12620 N N . VAL F 1 240 ? 81.325 -12.477 37.092 1.00 69.46 240 VAL F N 1
ATOM 12621 C CA . VAL F 1 240 ? 81.289 -11.845 35.772 1.00 58.24 240 VAL F CA 1
ATOM 12622 C C . VAL F 1 240 ? 80.207 -10.777 35.702 1.00 53.01 240 VAL F C 1
ATOM 12623 O O . VAL F 1 240 ? 79.047 -11.031 36.044 1.00 48.07 240 VAL F O 1
ATOM 12627 N N . THR F 1 241 ? 80.611 -9.578 35.282 1.00 53.63 241 THR F N 1
ATOM 12628 C CA . THR F 1 241 ? 79.689 -8.475 35.052 1.00 45.05 241 THR F CA 1
ATOM 12629 C C . THR F 1 241 ? 79.762 -8.087 33.585 1.00 48.31 241 THR F C 1
ATOM 12630 O O . THR F 1 241 ? 80.817 -8.166 32.971 1.00 51.93 241 THR F O 1
ATOM 12634 N N . ALA F 1 242 ? 78.636 -7.701 33.004 1.00 52.39 242 ALA F N 1
ATOM 12635 C CA . ALA F 1 242 ? 78.635 -7.290 31.607 1.00 47.31 242 ALA F CA 1
ATOM 12636 C C . ALA F 1 242 ? 78.251 -5.823 31.485 1.00 46.55 242 ALA F C 1
ATOM 12637 O O . ALA F 1 242 ? 77.376 -5.317 32.200 1.00 44.10 242 ALA F O 1
ATOM 12639 N N . ALA F 1 243 ? 78.918 -5.136 30.571 1.00 44.46 243 ALA F N 1
ATOM 12640 C CA . ALA F 1 243 ? 78.689 -3.715 30.390 1.00 46.99 243 ALA F CA 1
ATOM 12641 C C . ALA F 1 243 ? 78.738 -3.358 28.922 1.00 36.85 243 ALA F C 1
ATOM 12642 O O . ALA F 1 243 ? 79.554 -3.882 28.174 1.00 36.53 243 ALA F O 1
ATOM 12644 N N . ALA F 1 244 ? 77.865 -2.454 28.520 1.00 32.90 244 ALA F N 1
ATOM 12645 C CA . ALA F 1 244 ? 77.858 -1.976 27.142 1.00 42.24 244 ALA F CA 1
ATOM 12646 C C . ALA F 1 244 ? 77.246 -0.597 27.102 1.00 36.53 244 ALA F C 1
ATOM 12647 O O . ALA F 1 244 ? 76.464 -0.234 27.970 1.00 42.47 244 ALA F O 1
ATOM 12649 N N . ILE F 1 245 ? 77.617 0.181 26.100 1.00 34.66 245 ILE F N 1
ATOM 12650 C CA . ILE F 1 245 ? 77.009 1.498 25.923 1.00 46.92 245 ILE F CA 1
ATOM 12651 C C . ILE F 1 245 ? 75.532 1.398 25.502 1.00 41.22 245 ILE F C 1
ATOM 12652 O O . ILE F 1 245 ? 74.649 2.034 26.089 1.00 37.49 245 ILE F O 1
ATOM 12657 N N . HIS F 1 246 ? 75.276 0.566 24.498 1.00 40.79 246 HIS F N 1
ATOM 12658 C CA . HIS F 1 246 ? 73.925 0.370 23.986 1.00 37.06 246 HIS F CA 1
ATOM 12659 C C . HIS F 1 246 ? 73.375 -0.992 24.395 1.00 44.09 246 HIS F C 1
ATOM 12660 O O . HIS F 1 246 ? 73.790 -2.031 23.863 1.00 43.58 246 HIS F O 1
ATOM 12667 N N . LEU F 1 247 ? 72.436 -0.987 25.336 1.00 48.65 247 LEU F N 1
ATOM 12668 C CA . LEU F 1 247 ? 71.833 -2.236 25.795 1.00 45.28 247 LEU F CA 1
ATOM 12669 C C . LEU F 1 247 ? 70.504 -2.529 25.124 1.00 47.02 247 LEU F C 1
ATOM 12670 O O . LEU F 1 247 ? 69.450 -2.328 25.729 1.00 54.57 247 LEU F O 1
ATOM 12675 N N . LEU F 1 248 ? 70.559 -3.011 23.886 1.00 47.22 248 LEU F N 1
ATOM 12676 C CA . LEU F 1 248 ? 69.351 -3.393 23.152 1.00 53.79 248 LEU F CA 1
ATOM 12677 C C . LEU F 1 248 ? 68.965 -4.836 23.470 1.00 68.32 248 LEU F C 1
ATOM 12678 O O . LEU F 1 248 ? 69.010 -5.708 22.594 1.00 76.06 248 LEU F O 1
ATOM 12683 N N . LEU F 1 249 ? 68.585 -5.104 24.711 1.00 54.25 249 LEU F N 1
ATOM 12684 C CA . LEU F 1 249 ? 68.341 -6.482 25.105 1.00 51.45 249 LEU F CA 1
ATOM 12685 C C . LEU F 1 249 ? 67.146 -7.098 24.364 1.00 63.28 249 LEU F C 1
ATOM 12686 O O . LEU F 1 249 ? 66.003 -6.660 24.511 1.00 68.58 249 LEU F O 1
ATOM 12691 N N . VAL F 1 250 ? 67.427 -8.126 23.573 1.00 47.11 250 VAL F N 1
ATOM 12692 C CA . VAL F 1 250 ? 66.438 -8.678 22.663 1.00 64.61 250 VAL F CA 1
ATOM 12693 C C . VAL F 1 250 ? 65.877 -10.036 23.076 1.00 76.44 250 VAL F C 1
ATOM 12694 O O . VAL F 1 250 ? 66.581 -11.058 23.014 1.00 81.47 250 VAL F O 1
ATOM 12698 N N . GLY F 1 251 ? 64.606 -10.043 23.478 1.00 71.25 251 GLY F N 1
ATOM 12699 C CA . GLY F 1 251 ? 63.920 -11.280 23.818 1.00 79.98 251 GLY F CA 1
ATOM 12700 C C . GLY F 1 251 ? 64.498 -11.998 25.026 1.00 92.67 251 GLY F C 1
ATOM 12701 O O . GLY F 1 251 ? 64.255 -11.603 26.174 1.00 88.50 251 GLY F O 1
ATOM 12702 N N . GLY F 1 252 ? 65.264 -13.058 24.774 1.00 74.38 252 GLY F N 1
ATOM 12703 C CA . GLY F 1 252 ? 65.880 -13.811 25.855 1.00 92.13 252 GLY F CA 1
ATOM 12704 C C . GLY F 1 252 ? 66.886 -12.982 26.633 1.00 81.62 252 GLY F C 1
ATOM 12705 O O . GLY F 1 252 ? 66.734 -12.760 27.837 1.00 66.33 252 GLY F O 1
ATOM 12706 N N . ALA F 1 253 ? 67.910 -12.525 25.916 1.00 85.49 253 ALA F N 1
ATOM 12707 C CA . ALA F 1 253 ? 68.995 -11.683 26.439 1.00 72.07 253 ALA F CA 1
ATOM 12708 C C . ALA F 1 253 ? 69.129 -11.607 27.958 1.00 68.94 253 ALA F C 1
ATOM 12709 O O . ALA F 1 253 ? 70.008 -12.254 28.534 1.00 61.39 253 ALA F O 1
ATOM 12711 N N . LYS F 1 254 ? 68.277 -10.806 28.596 1.00 60.23 254 LYS F N 1
ATOM 12712 C CA . LYS F 1 254 ? 68.388 -10.585 30.032 1.00 62.64 254 LYS F CA 1
ATOM 12713 C C . LYS F 1 254 ? 68.421 -11.897 30.834 1.00 84.82 254 LYS F C 1
ATOM 12714 O O . LYS F 1 254 ? 69.241 -12.058 31.753 1.00 83.18 254 LYS F O 1
ATOM 12720 N N . GLU F 1 255 ? 67.540 -12.831 30.484 1.00 77.02 255 GLU F N 1
ATOM 12721 C CA . GLU F 1 255 ? 67.501 -14.111 31.170 1.00 73.95 255 GLU F CA 1
ATOM 12722 C C . GLU F 1 255 ? 68.635 -15.012 30.696 1.00 62.28 255 GLU F C 1
ATOM 12723 O O . GLU F 1 255 ? 69.300 -15.659 31.502 1.00 72.74 255 GLU F O 1
ATOM 12729 N N . ARG F 1 256 ? 68.867 -15.041 29.391 1.00 55.89 256 ARG F N 1
ATOM 12730 C CA . ARG F 1 256 ? 69.900 -15.900 28.821 1.00 66.36 256 ARG F CA 1
ATOM 12731 C C . ARG F 1 256 ? 71.233 -15.617 29.498 1.00 66.08 256 ARG F C 1
ATOM 12732 O O . ARG F 1 256 ? 72.091 -16.491 29.587 1.00 75.13 256 ARG F O 1
ATOM 12740 N N . LEU F 1 257 ? 71.386 -14.393 29.995 1.00 71.56 257 LEU F N 1
ATOM 12741 C CA . LEU F 1 257 ? 72.618 -13.978 30.666 1.00 71.76 257 LEU F CA 1
ATOM 12742 C C . LEU F 1 257 ? 72.678 -14.389 32.145 1.00 71.24 257 LEU F C 1
ATOM 12743 O O . LEU F 1 257 ? 73.699 -14.905 32.605 1.00 66.75 257 LEU F O 1
ATOM 12748 N N . ARG F 1 258 ? 71.586 -14.150 32.874 1.00 72.44 258 ARG F N 1
ATOM 12749 C CA . ARG F 1 258 ? 71.461 -14.574 34.269 1.00 70.72 258 ARG F CA 1
ATOM 12750 C C . ARG F 1 258 ? 71.729 -16.077 34.424 1.00 79.04 258 ARG F C 1
ATOM 12751 O O . ARG F 1 258 ? 72.333 -16.514 35.409 1.00 76.52 258 ARG F O 1
ATOM 12759 N N . GLU F 1 259 ? 71.286 -16.857 33.438 1.00 78.52 259 GLU F N 1
ATOM 12760 C CA . GLU F 1 259 ? 71.465 -18.310 33.443 1.00 72.89 259 GLU F CA 1
ATOM 12761 C C . GLU F 1 259 ? 72.931 -18.727 33.387 1.00 57.15 259 GLU F C 1
ATOM 12762 O O . GLU F 1 259 ? 73.308 -19.718 33.997 1.00 84.19 259 GLU F O 1
ATOM 12768 N N . VAL F 1 260 ? 73.748 -17.986 32.642 1.00 68.71 260 VAL F N 1
ATOM 12769 C CA . VAL F 1 260 ? 75.182 -18.271 32.559 1.00 59.72 260 VAL F CA 1
ATOM 12770 C C . VAL F 1 260 ? 75.934 -17.572 33.703 1.00 68.05 260 VAL F C 1
ATOM 12771 O O . VAL F 1 260 ? 77.161 -17.657 33.815 1.00 73.13 260 VAL F O 1
ATOM 12775 N N . GLY F 1 261 ? 75.188 -16.885 34.558 1.00 54.75 261 GLY F N 1
ATOM 12776 C CA . GLY F 1 261 ? 75.753 -16.329 35.769 1.00 55.99 261 GLY F CA 1
ATOM 12777 C C . GLY F 1 261 ? 76.304 -14.916 35.669 1.00 83.22 261 GLY F C 1
ATOM 12778 O O . GLY F 1 261 ? 77.225 -14.547 36.407 1.00 97.54 261 GLY F O 1
ATOM 12779 N N . VAL F 1 262 ? 75.759 -14.112 34.765 1.00 79.95 262 VAL F N 1
ATOM 12780 C CA . VAL F 1 262 ? 76.112 -12.700 34.755 1.00 68.58 262 VAL F CA 1
ATOM 12781 C C . VAL F 1 262 ? 75.283 -11.999 35.831 1.00 74.01 262 VAL F C 1
ATOM 12782 O O . VAL F 1 262 ? 74.062 -11.848 35.706 1.00 57.15 262 VAL F O 1
ATOM 12786 N N . LYS F 1 263 ? 75.959 -11.601 36.904 1.00 77.87 263 LYS F N 1
ATOM 12787 C CA . LYS F 1 263 ? 75.290 -11.030 38.059 1.00 76.62 263 LYS F CA 1
ATOM 12788 C C . LYS F 1 263 ? 74.691 -9.668 37.735 1.00 71.37 263 LYS F C 1
ATOM 12789 O O . LYS F 1 263 ? 73.491 -9.447 37.866 1.00 64.68 263 LYS F O 1
ATOM 12795 N N . THR F 1 264 ? 75.548 -8.758 37.298 1.00 64.48 264 THR F N 1
ATOM 12796 C CA . THR F 1 264 ? 75.169 -7.365 37.119 1.00 64.01 264 THR F CA 1
ATOM 12797 C C . THR F 1 264 ? 75.204 -6.965 35.639 1.00 59.02 264 THR F C 1
ATOM 12798 O O . THR F 1 264 ? 76.011 -7.487 34.856 1.00 51.25 264 THR F O 1
ATOM 12802 N N . LEU F 1 265 ? 74.326 -6.039 35.262 1.00 49.21 265 LEU F N 1
ATOM 12803 C CA . LEU F 1 265 ? 74.338 -5.458 33.914 1.00 47.75 265 LEU F CA 1
ATOM 12804 C C . LEU F 1 265 ? 74.504 -3.943 33.947 1.00 52.23 265 LEU F C 1
ATOM 12805 O O . LEU F 1 265 ? 73.728 -3.239 34.611 1.00 42.31 265 LEU F O 1
ATOM 12810 N N . ILE F 1 266 ? 75.514 -3.449 33.227 1.00 43.44 266 ILE F N 1
ATOM 12811 C CA . ILE F 1 266 ? 75.747 -2.007 33.112 1.00 39.82 266 ILE F CA 1
ATOM 12812 C C . ILE F 1 266 ? 75.486 -1.486 31.702 1.00 36.76 266 ILE F C 1
ATOM 12813 O O . ILE F 1 266 ? 76.108 -1.925 30.727 1.00 34.90 266 ILE F O 1
ATOM 12818 N N . GLY F 1 267 ? 74.561 -0.546 31.601 1.00 32.25 267 GLY F N 1
ATOM 12819 C CA . GLY F 1 267 ? 74.305 0.137 30.351 1.00 33.42 267 GLY F CA 1
ATOM 12820 C C . GLY F 1 267 ? 74.188 1.648 30.534 1.00 46.35 267 GLY F C 1
ATOM 12821 O O . GLY F 1 267 ? 74.476 2.194 31.610 1.00 43.49 267 GLY F O 1
ATOM 12822 N N . THR F 1 268 ? 73.766 2.327 29.468 1.00 46.01 268 THR F N 1
ATOM 12823 C CA . THR F 1 268 ? 73.556 3.766 29.494 1.00 28.12 268 THR F CA 1
ATOM 12824 C C . THR F 1 268 ? 72.226 4.146 28.878 1.00 44.63 268 THR F C 1
ATOM 12825 O O . THR F 1 268 ? 71.545 3.319 28.248 1.00 45.51 268 THR F O 1
ATOM 12829 N N . ASN F 1 269 ? 71.879 5.421 29.032 1.00 38.38 269 ASN F N 1
ATOM 12830 C CA . ASN F 1 269 ? 70.610 5.932 28.530 1.00 35.18 269 ASN F CA 1
ATOM 12831 C C . ASN F 1 269 ? 70.667 6.454 27.099 1.00 40.08 269 ASN F C 1
ATOM 12832 O O . ASN F 1 269 ? 70.024 7.457 26.777 1.00 41.61 269 ASN F O 1
ATOM 12837 N N . THR F 1 270 ? 71.424 5.778 26.236 1.00 42.47 270 THR F N 1
ATOM 12838 C CA . THR F 1 270 ? 71.275 5.996 24.797 1.00 35.04 270 THR F CA 1
ATOM 12839 C C . THR F 1 270 ? 70.065 5.189 24.359 1.00 39.72 270 THR F C 1
ATOM 12840 O O . THR F 1 270 ? 69.478 5.454 23.327 1.00 38.36 270 THR F O 1
ATOM 12844 N N . ILE F 1 271 ? 69.695 4.210 25.180 1.00 44.58 271 ILE F N 1
ATOM 12845 C CA . ILE F 1 271 ? 68.548 3.348 24.959 1.00 28.52 271 ILE F CA 1
ATOM 12846 C C . ILE F 1 271 ? 67.573 3.494 26.128 1.00 49.56 271 ILE F C 1
ATOM 12847 O O . ILE F 1 271 ? 67.910 4.068 27.160 1.00 51.18 271 ILE F O 1
ATOM 12852 N N . ASN F 1 272 ? 66.359 2.980 25.962 1.00 60.93 272 ASN F N 1
ATOM 12853 C CA . ASN F 1 272 ? 65.379 2.890 27.046 1.00 58.28 272 ASN F CA 1
ATOM 12854 C C . ASN F 1 272 ? 65.420 1.498 27.702 1.00 59.36 272 ASN F C 1
ATOM 12855 O O . ASN F 1 272 ? 65.503 0.497 26.989 1.00 63.85 272 ASN F O 1
ATOM 12860 N N . VAL F 1 273 ? 65.356 1.416 29.040 1.00 69.01 273 VAL F N 1
ATOM 12861 C CA . VAL F 1 273 ? 65.456 0.102 29.723 1.00 57.79 273 VAL F CA 1
ATOM 12862 C C . VAL F 1 273 ? 64.492 -0.232 30.922 1.00 76.50 273 VAL F C 1
ATOM 12863 O O . VAL F 1 273 ? 63.303 0.118 30.922 1.00 59.35 273 VAL F O 1
ATOM 12867 N N . ASN F 1 274 ? 65.030 -0.946 31.919 1.00 110.34 274 ASN F N 1
ATOM 12868 C CA . ASN F 1 274 ? 64.307 -1.383 33.129 1.00 73.80 274 ASN F CA 1
ATOM 12869 C C . ASN F 1 274 ? 65.142 -1.158 34.405 1.00 80.33 274 ASN F C 1
ATOM 12870 O O . ASN F 1 274 ? 66.185 -0.506 34.355 1.00 86.43 274 ASN F O 1
ATOM 12875 N N . ASP F 1 275 ? 64.707 -1.693 35.547 1.00 86.46 275 ASP F N 1
ATOM 12876 C CA . ASP F 1 275 ? 65.557 -1.622 36.746 1.00 94.95 275 ASP F CA 1
ATOM 12877 C C . ASP F 1 275 ? 65.472 -2.739 37.815 1.00 116.93 275 ASP F C 1
ATOM 12878 O O . ASP F 1 275 ? 65.539 -2.446 39.010 1.00 116.17 275 ASP F O 1
ATOM 12883 N N . LYS F 1 276 ? 65.358 -4.001 37.390 1.00 129.18 276 LYS F N 1
ATOM 12884 C CA . LYS F 1 276 ? 65.730 -5.144 38.242 1.00 124.66 276 LYS F CA 1
ATOM 12885 C C . LYS F 1 276 ? 67.168 -5.446 37.851 1.00 115.82 276 LYS F C 1
ATOM 12886 O O . LYS F 1 276 ? 67.435 -6.373 37.080 1.00 124.45 276 LYS F O 1
ATOM 12892 N N . ASP F 1 277 ? 68.084 -4.682 38.441 1.00 110.65 277 ASP F N 1
ATOM 12893 C CA . ASP F 1 277 ? 69.229 -4.142 37.721 1.00 89.83 277 ASP F CA 1
ATOM 12894 C C . ASP F 1 277 ? 68.504 -2.903 37.214 1.00 93.50 277 ASP F C 1
ATOM 12895 O O . ASP F 1 277 ? 67.804 -2.280 38.008 1.00 82.89 277 ASP F O 1
ATOM 12900 N N . ILE F 1 278 ? 68.699 -2.465 35.972 1.00 85.14 278 ILE F N 1
ATOM 12901 C CA . ILE F 1 278 ? 69.944 -2.602 35.260 1.00 55.75 278 ILE F CA 1
ATOM 12902 C C . ILE F 1 278 ? 70.621 -1.308 35.622 1.00 57.01 278 ILE F C 1
ATOM 12903 O O . ILE F 1 278 ? 69.962 -0.273 35.731 1.00 59.12 278 ILE F O 1
ATOM 12908 N N . ILE F 1 279 ? 71.925 -1.363 35.850 1.00 47.76 279 ILE F N 1
ATOM 12909 C CA . ILE F 1 279 ? 72.662 -0.163 36.215 1.00 46.34 279 ILE F CA 1
ATOM 12910 C C . ILE F 1 279 ? 72.767 0.757 35.004 1.00 47.03 279 ILE F C 1
ATOM 12911 O O . ILE F 1 279 ? 73.416 0.431 34.014 1.00 38.78 279 ILE F O 1
ATOM 12916 N N . THR F 1 280 ? 72.095 1.898 35.083 1.00 47.45 280 THR F N 1
ATOM 12917 C CA . THR F 1 280 ? 71.988 2.785 33.936 1.00 43.31 280 THR F CA 1
ATOM 12918 C C . THR F 1 280 ? 72.754 4.084 34.150 1.00 42.35 280 THR F C 1
ATOM 12919 O O . THR F 1 280 ? 72.389 4.900 34.990 1.00 47.92 280 THR F O 1
ATOM 12923 N N . ILE F 1 281 ? 73.810 4.266 33.371 1.00 42.31 281 ILE F N 1
ATOM 12924 C CA . ILE F 1 281 ? 74.596 5.492 33.381 1.00 36.80 281 ILE F CA 1
ATOM 12925 C C . ILE F 1 281 ? 73.976 6.562 32.503 1.00 27.34 281 ILE F C 1
ATOM 12926 O O . ILE F 1 281 ? 73.678 6.324 31.350 1.00 51.54 281 ILE F O 1
ATOM 12931 N N . ASP F 1 282 ? 73.785 7.749 33.044 1.00 37.53 282 ASP F N 1
ATOM 12932 C CA . ASP F 1 282 ? 73.319 8.886 32.260 1.00 37.29 282 ASP F CA 1
ATOM 12933 C C . ASP F 1 282 ? 74.513 9.538 31.570 1.00 37.11 282 ASP F C 1
ATOM 12934 O O . ASP F 1 282 ? 75.279 10.260 32.194 1.00 39.03 282 ASP F O 1
ATOM 12939 N N . VAL F 1 283 ? 74.661 9.301 30.274 1.00 33.71 283 VAL F N 1
ATOM 12940 C CA . VAL F 1 283 ? 75.831 9.781 29.548 1.00 27.70 283 VAL F CA 1
ATOM 12941 C C . VAL F 1 283 ? 75.710 11.210 29.022 1.00 42.04 283 VAL F C 1
ATOM 12942 O O . VAL F 1 283 ? 76.492 11.609 28.167 1.00 38.16 283 VAL F O 1
ATOM 12946 N N . SER F 1 284 ? 74.741 11.977 29.513 1.00 43.35 284 SER F N 1
ATOM 12947 C CA . SER F 1 284 ? 74.599 13.378 29.124 1.00 31.94 284 SER F CA 1
ATOM 12948 C C . SER F 1 284 ? 75.866 14.162 29.412 1.00 43.37 284 SER F C 1
ATOM 12949 O O . SER F 1 284 ? 76.290 14.986 28.592 1.00 41.39 284 SER F O 1
ATOM 12952 N N . GLN F 1 285 ? 76.462 13.915 30.580 1.00 50.90 285 GLN F N 1
ATOM 12953 C CA . GLN F 1 285 ? 77.705 14.580 30.965 1.00 43.00 285 GLN F CA 1
ATOM 12954 C C . GLN F 1 285 ? 78.810 14.382 29.900 1.00 41.56 285 GLN F C 1
ATOM 12955 O O . GLN F 1 285 ? 79.506 15.327 29.522 1.00 43.00 285 GLN F O 1
ATOM 12961 N N . SER F 1 286 ? 78.965 13.155 29.410 1.00 35.20 286 SER F N 1
ATOM 12962 C CA . SER F 1 286 ? 79.947 12.860 28.366 1.00 23.55 286 SER F CA 1
ATOM 12963 C C . SER F 1 286 ? 79.586 13.523 27.030 1.00 40.70 286 SER F C 1
ATOM 12964 O O . SER F 1 286 ? 80.468 13.922 26.278 1.00 35.39 286 SER F O 1
ATOM 12967 N N . ILE F 1 287 ? 78.295 13.617 26.723 1.00 34.59 287 ILE F N 1
ATOM 12968 C CA . ILE F 1 287 ? 77.855 14.264 25.495 1.00 32.62 287 ILE F CA 1
ATOM 12969 C C . ILE F 1 287 ? 78.129 15.765 25.565 1.00 39.20 287 ILE F C 1
ATOM 12970 O O . ILE F 1 287 ? 78.545 16.370 24.580 1.00 31.79 287 ILE F O 1
ATOM 12975 N N . ALA F 1 288 ? 77.897 16.358 26.733 1.00 41.56 288 ALA F N 1
ATOM 12976 C CA . ALA F 1 288 ? 78.130 17.787 26.927 1.00 40.29 288 ALA F CA 1
ATOM 12977 C C . ALA F 1 288 ? 79.552 18.203 26.578 1.00 40.70 288 ALA F C 1
ATOM 12978 O O . ALA F 1 288 ? 79.764 19.233 25.930 1.00 43.15 288 ALA F O 1
ATOM 12980 N N . LEU F 1 289 ? 80.524 17.418 27.026 1.00 37.49 289 LEU F N 1
ATOM 12981 C CA . LEU F 1 289 ? 81.927 17.762 26.809 1.00 57.18 289 LEU F CA 1
ATOM 12982 C C . LEU F 1 289 ? 82.215 17.849 25.334 1.00 55.18 289 LEU F C 1
ATOM 12983 O O . LEU F 1 289 ? 83.007 18.675 24.870 1.00 57.30 289 LEU F O 1
ATOM 12988 N N . SER F 1 290 ? 81.582 16.957 24.595 1.00 57.75 290 SER F N 1
ATOM 12989 C CA . SER F 1 290 ? 81.891 16.787 23.180 1.00 58.69 290 SER F CA 1
ATOM 12990 C C . SER F 1 290 ? 81.194 17.799 22.255 1.00 52.65 290 SER F C 1
ATOM 12991 O O . SER F 1 290 ? 81.452 17.804 21.059 1.00 62.29 290 SER F O 1
ATOM 12994 N N . LEU F 1 291 ? 80.326 18.649 22.811 1.00 51.43 291 LEU F N 1
ATOM 12995 C CA . LEU F 1 291 ? 79.621 19.678 22.037 1.00 47.67 291 LEU F CA 1
ATOM 12996 C C . LEU F 1 291 ? 80.533 20.841 21.674 1.00 83.74 291 LEU F C 1
ATOM 12997 O O . LEU F 1 291 ? 80.114 21.998 21.754 1.00 103.23 291 LEU F O 1
#

Organism: Saccharolobus solfataricus (strain ATCC 35092 / DSM 1617 / JCM 11322 / P2) (NCBI:txid273057)

Sequence (1668 aa):
MIIIGGSATNGIDESLSKILSIPLVKVENKIFPDGESYIRVPSSIRDEEVLLVQTTDYPQDKHLIELFLIAETIRDLGAKKLTAIVPYLAYSRQDRRFKDGEAISIKTILHILSEVGVNTLVVVEPHKPEELSYFKGELKIVHPYHQIARKIKEIIEDPFILAPDRGALDRARKIAEEINAPYSYIEKERNINLKGKDVVIIDDIISTGGTIVQATRLAYSLGAKSVTAAAIHLLLVGGAKERLREVGVKTLIGTNTINVNDKDIITIDVSQSIALSLMIIIGGSATNGIDESLSKILSIPLVKVENKIFPDGESYIRVPSSIRDEEVLLVQTTDYPQDKHLIELFLIAETIRDLGAKKLTAIVPYLAYSRQDRRFKDGEAISIKTILHILSEVGVNTLVVVEPHKPEELSYFKGELKIVHPYHQIARKIKEIIEDPFILAPDRGALDRARKIAEEINAPYSYIEKERNINLKGKDVVIIDDIISTGGTIVQATRLAYSLGAKSVTAAAIHLLLVGGAKERLREVGVKTLIGTNTINVNDKDIITIDVSQSIALSLMIIIGGSATNGIDESLSKILSIPLVKVENKIFPDGESYIRVPSSIRDEEVLLVQTTDYPQDKHLIELFLIAETIRDLGAKKLTAIVPYLAYSRQDRRFKDGEAISIKTILHILSEVGVNTLVVVEPHKPEELSYFKGELKIVHPYHQIARKIKEIIEDPFILAPDRGALDRARKIAEEINAPYSYIEKERNINLKGKDVVIIDDIISTGGTIVQATRLAYSLGAKSVTAAAIHLLLVGGAKERLREVGVKTLIGTNTINVNDKDIITIDVSQSIALSLMIIIGGSATNGIDESLSKILSIPLVKVENKIFPDGESYIRVPSSIRDEEVLLVQTTDYPQDKHLIELFLIAETIRDLGAKKLTAIVPYLAYSRQDRRFKDGEAISIKTILHILSEVGVNTLVVVEPHKPEELSYFKGELKIVHPYHQIARKIKEIIEDPFILAPDRGALDRARKIAEEINAPYSYIEKERNINLKGKDVVIIDDIISTGGTIVQATRLAYSLGAKSVTAAAIHLLLVGGAKERLREVGVKTLIGTNTINVNDKDIITIDVSQSIALSLMIIIGGSATNGIDESLSKILSIPLVKVENKIFPDGESYIRVPSSIRDEEVLLVQTTDYPQDKHLIELFLIAETIRDLGAKKLTAIVPYLAYSRQDRRFKDGEAISIKTILHILSEVGVNTLVVVEPHKPEELSYFKGELKIVHPYHQIARKIKEIIEDPFILAPDRGALDRARKIAEEINAPYSYIEKERNINLKGKDVVIIDDIISTGGTIVQATRLAYSLGAKSVTAAAIHLLLVGGAKERLREVGVKTLIGTNTINVNDKDIITIDVSQSIALSLMIIIGGSATNGIDESLSKILSIPLVKVENKIFPDGESYIRVPSSIRDEEVLLVQTTDYPQDKHLIELFLIAETIRDLGAKKLTAIVPYLAYSRQDRRFKDGEAISIKTILHILSEVGVNTLVVVEPHKPEELSYFKGELKIVHPYHQIARKIKEIIEDPFILAPDRGALDRARKIAEEINAPYSYIEKERNINLKGKDVVIIDDIISTGGTIVQATRLAYSLGAKSVTAAAIHLLLVGGAKERLREVGVKTLIGTNTINVNDKDIITIDVSQSIALSL

Solvent-accessible surface area: 68087 Å² total; per-residue (Å²): 91,16,0,0,0,9,35,10,24,40,39,0,0,96,26,0,20,167,69,60,100,23,83,51,24,106,12,78,59,108,90,64,86,14,14,5,2,15,3,49,1,66,53,97,5,152,93,64,74,1,8,0,0,0,0,0,8,157,54,6,8,37,21,0,0,3,0,1,0,0,0,2,2,0,97,50,33,16,16,133,80,4,9,0,0,0,0,2,2,0,1,3,96,20,13,115,81,110,119,116,4,8,3,23,4,0,27,3,1,0,39,0,0,34,58,0,12,6,62,9,0,0,0,0,4,8,78,76,58,113,3,0,78,63,7,154,29,94,62,81,52,2,86,1,26,84,35,2,3,156,67,0,111,121,65,12,147,76,11,1,0,5,0,9,52,144,62,0,23,75,27,0,64,96,0,0,100,91,18,144,13,54,74,14,46,34,96,182,123,226,135,60,102,3,146,43,55,17,0,0,0,0,14,9,16,2,8,56,4,34,77,2,17,132,2,0,140,78,0,84,86,30,27,11,147,15,0,5,0,0,2,0,2,2,19,44,34,82,31,0,47,80,99,1,105,74,25,32,8,152,19,7,1,1,0,14,0,11,111,55,64,125,146,53,7,40,65,12,66,0,0,88,13,0,13,149,31,71,93,16,0,0,0,9,34,10,25,40,38,0,0,95,26,0,20,164,69,58,102,24,84,51,26,107,12,80,59,109,90,66,89,18,16,6,3,17,5,56,2,66,53,95,5,152,85,41,73,1,8,0,0,1,0,0,8,159,52,6,10,37,22,0,1,3,0,2,0,0,0,2,2,0,97,51,34,16,16,133,80,4,9,0,0,0,0,2,3,0,2,3,94,16,12,116,75,110,117,112,3,7,2,22,3,0,24,3,1,0,37,0,0,34,56,1,12,6,62,9,0,0,0,1,5,9,77,77,57,110,2,0,78,63,7,152,29,95,64,80,52,2,84,1,25,86,35,2,2,157,67,0,111,98,38,11,146,75,11,1,0,5,0,10,52,157,65,1,22,77,27,0,64,96,0,0,99,93,18,144,14,54,73,14,51,35,116,178,146,262,134,97,102,3,147,45,55,17,0,0,0,0,16,9,16,2,8,54,4,34,76,2,17,131,2,0,140,78,0,86,86,62,26,11,150,14,0,6,0,1,2,0,2,2,18,44,35,81,30,0,47,80,99,1,106,129,25,32,8,152,20,8,2,1,1,14,0,10,111,56,64,124,145,53,7,41,67,13,65,0,0,86,12,0,12,146,33,71,94,15,0,0,0,9,34,10,24,39,38,0,0,95,27,0,18,167,69,59,100,23,84,52,24,106,13,78,58,109,91,69,82,15,13,6,3,19,5,51,0,65,54,94,4,153,91,63,74,1,7,0,0,1,1,0,8,156,52,6,8,38,23,0,0,3,0,1,0,0,0,2,1,0,97,48,28,16,16,132,82,4,9,0,1,0,0,2,3,0,2,3,95,27,13,119,79,110,116,120,2,8,4,22,5,0,26,2,1,0,38,0,0,34,58,0,11,6,60,8,0,0,1,1,4,9,77,76,60,112,3,0,78,64,8,153,28,95,64,82,52,2,86,1,23,84,35,1,3,153,66,0,111,120,66,10,144,73,11,1,0,6,0,10,52,159,65,1,23,75,27,0,64,97,0,0,98,92,17,144,13,54,72,15,53,34,118,181,145,266,135,98,103,4,147,45,53,16,0,0,0,0,17,9,16,3,10,58,4,33,76,2,16,130,2,0,141,79,0,87,84,59,25,11,147,14,0,6,0,0,1,0,3,2,19,45,30,81,30,0,46,78,101,2,107,73,24,31,7,153,20,7,1,1,1,15,0,11,111,57,65,123,145,53,7,41,67,14,66,0,0,89,13,0,12,146,32,70,88,4,0,0,0,8,35,11,24,41,37,0,0,95,26,0,22,165,70,57,49,15,11,49,11,106,12,81,58,108,90,72,89,18,13,8,5,22,6,58,2,49,21,64,4,152,92,30,74,2,8,0,0,1,0,0,8,156,51,5,8,38,22,0,1,3,0,1,0,0,0,3,1,0,96,48,32,16,16,131,81,3,8,0,1,0,0,2,4,0,2,3,97,20,13,116,72,110,108,117,1,6,2,21,3,0,23,2,1,0,36,0,0,34,57,0,12,6,63,8,0,0,0,1,5,8,77,75,58,112,2,0,78,64,7,154,30,95,62,82,51,2,85,1,25,86,34,1,3,155,67,0,111,93,45,10,145,78,11,1,0,6,0,10,52,160,64,1,22,76,27,0,64,93,0,0,97,93,18,146,12,53,74,14,52,35,117,181,147,263,134,97,104,4,146,44,54,18,0,0,0,0,15,9,15,2,10,55,4,34,77,2,17,134,1,0,140,75,0,85,87,61,28,11,147,15,0,5,0,0,2,0,3,1,18,44,30,80,31,0,45,77,98,2,110,131,24,30,8,152,19,8,1,0,1,13,0,10,112,54,65,123,146,53,7,42,64,13,64,0,0,88,15,0,13,151,32,72,94,16,0,0,0,9,34,11,25,38,39,0,0,97,26,0,21,169,70,58,101,24,84,49,24,107,12,77,58,108,92,60,86,16,14,3,1,12,2,49,2,66,53,95,5,153,91,64,71,2,8,0,0,0,0,0,8,160,52,5,9,36,21,0,1,3,0,0,0,0,0,2,3,0,102,52,36,16,16,133,81,3,9,0,0,0,0,3,4,0,2,3,93,14,14,115,83,112,122,116,6,8,3,22,4,0,27,5,1,0,41,2,0,35,59,1,12,6,61,8,0,0,0,1,4,9,77,76,58,110,3,0,76,62,7,152,28,94,64,81,53,2,85,0,26,82,33,1,3,155,66,0,112,120,68,12,147,72,10,1,0,5,0,10,52,158,64,0,24,75,27,0,66,95,0,0,102,92,17,144,13,55,73,13,52,34,118,142,148,178,134,95,102,4,147,43,53,18,0,0,0,0,16,9,16,3,8,53,4,33,79,3,18,100,2,0,128,76,0,86,88,60,28,11,147,16,0,4,0,0,2,0,3,2,18,44,38,80,31,0,46,78,98,2,104,132,24,32,8,150,21,7,1,1,0,14,0,11,111,54,66,126,146,52,8,39,65,13,64,0,0,88,12,0,12,147,33,70,84,1,0,0,0,10,33,10,25,40,38,0,0,95,26,0,19,170,68,57,52,13,25,50,17,107,12,80,60,108,93,59,88,16,14,4,2,12,3,54,2,60,26,35,4,153,93,15,73,1,7,0,0,0,1,0,9,160,54,7,9,36,21,0,1,3,0,1,1,0,0,2,3,0,102,51,36,15,16,135,83,4,8,0,1,0,0,2,2,0,1,3,93,11,13,116,77,112,118,115,5,7,2,22,2,0,26,4,1,0,39,1,0,34,57,0,12,6,61,9,0,0,0,0,5,8,78,76,59,113,2,0,79,62,7,153,29,94,63,83,50,2,85,0,25,86,33,2,3,154,67,0,113,123,64,12,147,76,10,1,0,5,0,10,51,158,64,0,24,77,27,0,64,96,0,0,100,93,18,144,14,52,72,13,52,35,115,180,145,267,134,97,102,4,145,43,55,17,0,0,0,0,15,10,15,2,8,56,5,32,78,2,17,132,2,0,140,78,0,87,88,62,26,11,146,14,0,5,0,0,1,0,2,2,20,44,38,81,30,0,48,79,100,1,108,132,25,32,9,149,20,8,1,1,1,15,0,10,112,56,65,98,147,52,7,42,65,13,65,0,0,89,12,0,13,149,31,71

Secondary structure (DSSP, 8-state):
-EEEE-S--SSHHHHHHHHHT--EEEPEEEE-TTS-EEEE--S--TT-EEEEE----SSHHHHHHHHHHHHHHHHHTT-SEEEEEESS-SS-S--S-SSTTB--HHHHHHHHHHTTT--EEEEES-SSTTGGGG--SEEEEE--HHHHHHHHHHH-SSEEEEESSGGGHHHHHHHHHHTT--EEE-------TTTTSEEEEEEEEESS-HHHHHHHHHHHTTT-SEEEEEEEEE---TTHHHHHHHTTEEEEEEETTS----SS-EEE-THHHHHHT-/-EEEE-S--SSHHHHHHHHHT--EEEPEEEE-TTSPEEEE--S--TT-EEEEE----SSHHHHHHHHHHHHHHHHHTT-SEEEEEESS-TT-S--S-SSTTB--HHHHHHHHHHTTT--EEEEES-SSTTGGGG--SEEEEE--HHHHHHHHHHH-SSEEEEESSGGGHHHHHHHHHHTT--EEE-------TTTTSEEEEEEEEESS-HHHHHHHHHHHTTT-SEEEEEEEEE---TTHHHHHHHTTEEEEEEETTS----SS-EEE-THHHHHHT-/-EEEE-S--SSHHHHHHHHHT--EEEPEEEE-TTSPEEEE--S--TT-EEEEE----SSHHHHHHHHHHHHHHHHHTT-SEEEEEESS-SS-S--S-SSTTB--HHHHHHHHHHTTT--EEEEES-SSTTGGGG--SEEEEE--HHHHHHHHHHH-SSEEEEESSGGGHHHHHHHHHHTT--EEE-------TTTTSEEEEEEEE-SS-HHHHHHHHHHHTTT-SEEEEEEEE----TTHHHHHHHTTEEEEEEETTS----SS-EEE-THHHHHHT-/-EEEE-S--SSHHHHHHHHHT--EEEPEEEE-TTSPEEEE--S--TT-EEEEE----SSHHHHHHHHHHHHHHHHHTT-SEEEEEESS-SS-S--S-SSTTB--HHHHHHHHHHTTT--EEEEES-SSTTGGGG--SEEEEE--HHHHHHHHHHH-SSEEEEESSGGGHHHHHHHHHHTT--EEE-------TTTTSEEEEEEEEESS-HHHHHHHHHHHTTT-SEEEEEEEEE---TTHHHHHHHTTEEEEEEETTS----SS-EEE-THHHHHHT-/-EEEE-S--SSHHHHHHHHHT--EEEPEEEE-TTS-EEEE--S--TT-EEEEE----SSHHHHHHHHHHHHHHHHHTT-SEEEEEESS-SS-S--S-SSTTB--HHHHHHHHHHTTT--EEEEES-SSTTGGGG--SEEEEE--HHHHHHHHHHH-SSEEEEESSGGGHHHHHHHHHTTT--EEE-------TTTTSEEEEEEEEESS-HHHHHHHHHHHTTT-SEEEEEEEEE---TTHHHHHHHTTEEEEEEETTS---SSS-EEE-THHHHHHT-/-EEEE-S--SSHHHHHHHHHT--EEEPEEEE-TTSPEEEE--S--TT-EEEEE----SSHHHHHHHHHHHHHHHHHTT-SEEEEEESS-SS-S--S-SSTTB--HHHHHHHHHHTTT--EEEEES-SSTTGGGG--SEEEEE--HHHHHHHHHHH-SSEEEEESSGGGHHHHHHHHHHTT--EEE-------TTTTSEEEEEEEEESS-HHHHHHHHHHHTTT-SEEEEEEEEE---TTHHHHHHHTTEEEEEEETTS----SS-EEE-THHHHHHT-